Protein 7QAB (pdb70)

Nearest PDB structures (foldseek):
  7qab-assembly1_A  TM=9.350E-01  e=2.453E-16  Perna viridis
  5fma-assembly2_B  TM=4.103E-01  e=9.203E-05  Homo sapiens
  5fm9-assembly1_A-2  TM=4.100E-01  e=1.368E-04  Homo sapiens
  5fma-assembly1_A  TM=4.036E-01  e=1.462E-04  Homo sapiens
  4cue-assembly1_A-2  TM=4.047E-01  e=6.263E-04  Homo sapiens

InterPro domains:
  IPR000742 EGF-like domain [PF00008] (24-55)
  IPR000742 EGF-like domain [PF00008] (61-92)
  IPR000742 EGF-like domain [PS00022] (45-56)
  IPR000742 EGF-like domain [PS00022] (83-94)
  IPR000742 EGF-like domain [PS01186] (45-56)
  IPR000742 EGF-like domain [PS01186] (83-94)
  IPR000742 EGF-like domain [PS50026] (20-57)
  IPR000742 EGF-like domain [PS50026] (58-95)
  IPR000742 EGF-like domain [SM00181] (23-57)
  IPR000742 EGF-like domain [SM00181] (60-95)

Organism: Perna viridis (NCBI:txid73031)

Radius of gyration: 18.97 Å; Cα contacts (8 Å, |Δi|>4): 164; chains: 1; bounding box: 72×21×16 Å

B-factor: mean 1.58, std 1.16, range [0.47, 7.77]

Sequence (83 aa):
GVYYPNPCSPYPCRNGGTCKKRGLYSYKCYCRKGYTGKNCQYNACFPNPCLNGGTCGYVYGYPYYKCSCPYGYYGKQCQLKKYGVYYPNPCSPYPCRNGGTCKKRGLYSYKCYCRKGYTGKNCQYNACFPNPCLNGGTCGYVYGYPYYKCSCPYGYYGKQCQLKKYGVYYPNPCSPYPCRNGGTCKKRGLYSYKCYCRKGYTGKNCQYNACFPNPCLNGGTCGYVYGYPYYKCSCPYGYYGKQCQLKKYGVYYPNPCSPYPCRNGGTCKKRGLYSYKCYCRKGYTGKNCQYNACFPNPCLNGGTCGYVYGYPYYKCSCPYGYYGKQCQLKKYGVYYPNPCSPYPCRNGGTCKKRGLYSYKCYCRKGYTGKNCQYNACFPNPCLNGGTCGYVYGYPYYKCSCPYGYYGKQCQLKKYGVYYPNPCSPYPCRNGGTCKKRGLYSYKCYCRKGYTGKNCQYNACFPNPCLNGGTCGYVYGYPYYKCSCPYGYYGKQCQLKKYGVYYPNPCSPYPCRNGGTCKKRGLYSYKCYCRKGYTGKNCQYNACFPNPCLNGGTCGYVYGYPYYKCSCPYGYYGKQCQLKKYGVYYPNPCSPYPCRNGGTCKKRGLYSYKCYCRKGYTGKNCQYNACFPNPCLNGGTCGYVYGYPYYKCSCPYGYYGKQCQLKKYGVYYPNPCSPYPCRNGGTCKKRGLYSYKCYCRKGYTGKNCQYNACFPNPCLNGGTCGYVYGYPYYKCSCPYGYYGKQCQLKKYGVYYPNPCSPYPCRNGGTCKKRGLYSYKCYCRKGYTGKNCQYNACFPNPCLNGGTCGYVYGYPYYKCSCPYGYYGKQCQLKKYGVYYPNPCSPYPCRNGGTCKKRGLYSYKCYCRKGYTGKNCQYNACFPNPCLNGGTCGYVYGYPYYKCSCPYGYYGKQCQLKKYGVYYPNPCSPYPCRNGGTCKKRGLYSYKCYCRKGYTGKNCQYNACFPNPCLNGGTCGYVYGYPYYKCSCPYGYYGKQCQLKKYGVYYPNPCSPYPCRNGGTCKKRGLYSYKCYCRKGYTGKNCQYNACFPNPCLNGGTCGYVYGYPYYKCSCPYGYYGKQCQLKKYGVYYPNPCSPYPCRNGGTCKKRGLYSYKCYCRKGYTGKNCQYNACFPNPCLNGGTCGYVYGYPYYKCSCPYGYYGKQCQLKKYGVYYPNPCSPYPCRNGGTCKKRGLYSYKCYCRKGYTGKNCQYNACFPNPCLNGGTCGYVYGYPYYKCSCPYGYYGKQCQLKKYGVYYPNPCSPYPCRNGGTCKKRGLYSYKCYCRKGYTGKNCQYNACFPNPCLNGGTCGYVYGYPYYKCSCPYGYYGKQCQLKKYGVYYPNPCSPYPCRNGGTCKKRGLYSYKCYCRKGYTGKNCQYNACFPNPCLNGGTCGYVYGYPYYKCSCPYGYYGKQCQLKKYGVYYPNPCSPYPCRNGGTCKKRGLYSYKCYCRKGYTGKNCQYNACFPNPCLNGGTCGYVYGYPYYKCSCPYGYYGKQCQLKKYGVYYPNPCSPYPCRNGGTCKKRGLYSYKCYCRKGYTGKNCQYNACFPNPCLNGGTCGYVYGYPYYKCSCPYGYYGKQCQLKKYGVYYPNPCSPYPCRNGGTCKKRGLYSYKCYCRKGYTGKNCQYNACFPNPCLNGGTCGYVYGYPYYKCSCPYGYYGKQCQLKKY

Structure (mmCIF, N/CA/C/O backbone):
data_7QAB
#
_entry.id   7QAB
#
loop_
_atom_site.group_PDB
_atom_site.id
_atom_site.type_symbol
_atom_site.label_atom_id
_atom_site.label_alt_id
_atom_site.label_comp_id
_atom_site.label_asym_id
_atom_site.label_entity_id
_atom_site.label_seq_id
_atom_site.pdbx_PDB_ins_code
_atom_site.Cartn_x
_atom_site.Cartn_y
_atom_site.Cartn_z
_atom_site.occupancy
_atom_site.B_iso_or_equiv
_atom_site.auth_seq_id
_atom_site.auth_comp_id
_atom_site.auth_asym_id
_atom_site.auth_atom_id
_atom_site.pdbx_PDB_model_num
ATOM 1 N N . GLY A 1 1 ? 40.289 -3.250 -9.554 1.00 7.00 1 GLY A N 1
ATOM 2 C CA . GLY A 1 1 ? 39.287 -2.160 -9.510 1.00 7.05 1 GLY A CA 1
ATOM 3 C C . GLY A 1 1 ? 39.015 -1.700 -8.096 1.00 6.58 1 GLY A C 1
ATOM 4 O O . GLY A 1 1 ? 39.532 -2.279 -7.140 1.00 6.38 1 GLY A O 1
ATOM 10 N N . VAL A 1 2 ? 38.202 -0.665 -7.962 1.00 6.57 2 VAL A N 1
ATOM 11 C CA . VAL A 1 2 ? 37.858 -0.124 -6.658 1.00 6.20 2 VAL A CA 1
ATOM 12 C C . VAL A 1 2 ? 36.630 -0.826 -6.107 1.00 5.47 2 VAL A C 1
ATOM 13 O O . VAL A 1 2 ? 35.639 -0.999 -6.814 1.00 5.62 2 VAL A O 1
ATOM 26 N N . TYR A 1 3 ? 36.707 -1.253 -4.857 1.00 4.83 3 TYR A N 1
ATOM 27 C CA . TYR A 1 3 ? 35.568 -1.855 -4.189 1.00 4.16 3 TYR A CA 1
ATOM 28 C C . TYR A 1 3 ? 34.618 -0.767 -3.711 1.00 3.79 3 TYR A C 1
ATOM 29 O O . TYR A 1 3 ? 35.036 0.185 -3.052 1.00 3.95 3 TYR A O 1
ATOM 47 N N . TYR A 1 4 ? 33.350 -0.902 -4.057 1.00 3.54 4 TYR A N 1
ATOM 48 C CA . TYR A 1 4 ? 32.346 0.056 -3.636 1.00 3.25 4 TYR A CA 1
ATOM 49 C C . TYR A 1 4 ? 31.383 -0.583 -2.650 1.00 2.52 4 TYR A C 1
ATOM 50 O O . TYR A 1 4 ? 30.544 -1.401 -3.028 1.00 2.51 4 TYR A O 1
ATOM 68 N N . PRO A 1 5 ? 31.505 -0.228 -1.367 1.00 2.32 5 PRO A N 1
ATOM 69 C CA . PRO A 1 5 ? 30.638 -0.764 -0.325 1.00 2.05 5 PRO A CA 1
ATOM 70 C C . PRO A 1 5 ? 29.204 -0.276 -0.484 1.00 1.72 5 PRO A C 1
ATOM 71 O O . PRO A 1 5 ? 28.958 0.907 -0.725 1.00 1.94 5 PRO A O 1
ATOM 82 N N . ASN A 1 6 ? 28.264 -1.198 -0.386 1.00 1.43 6 ASN A N 1
ATOM 83 C CA . ASN A 1 6 ? 26.851 -0.871 -0.517 1.00 1.23 6 ASN A CA 1
ATOM 84 C C . ASN A 1 6 ? 26.207 -0.769 0.855 1.00 1.15 6 ASN A C 1
ATOM 85 O O . ASN A 1 6 ? 25.961 -1.788 1.503 1.00 1.24 6 ASN A O 1
ATOM 96 N N . PRO A 1 7 ? 25.936 0.460 1.318 1.00 1.07 7 PRO A N 1
ATOM 97 C CA . PRO A 1 7 ? 25.302 0.691 2.613 1.00 1.12 7 PRO A CA 1
ATOM 98 C C . PRO A 1 7 ? 23.835 0.285 2.587 1.00 1.08 7 PRO A C 1
ATOM 99 O O . PRO A 1 7 ? 22.947 1.099 2.331 1.00 1.26 7 PRO A O 1
ATOM 110 N N . CYS A 1 8 ? 23.600 -0.989 2.833 1.00 1.07 8 CYS A N 1
ATOM 111 C CA . CYS A 1 8 ? 22.271 -1.560 2.766 1.00 1.09 8 CYS A CA 1
ATOM 112 C C . CYS A 1 8 ? 22.229 -2.818 3.626 1.00 1.14 8 CYS A C 1
ATOM 113 O O . CYS A 1 8 ? 23.222 -3.177 4.259 1.00 1.25 8 CYS A O 1
ATOM 120 N N . SER A 1 9 ? 21.084 -3.467 3.667 1.00 1.18 9 SER A N 1
ATOM 121 C CA . SER A 1 9 ? 20.907 -4.668 4.457 1.00 1.25 9 SER A CA 1
ATOM 122 C C . SER A 1 9 ? 19.939 -5.605 3.742 1.00 1.08 9 SER A C 1
ATOM 123 O O . SER A 1 9 ? 19.320 -5.195 2.755 1.00 0.95 9 SER A O 1
ATOM 131 N N . PRO A 1 10 ? 19.814 -6.869 4.193 1.00 1.18 10 PRO A N 1
ATOM 132 C CA . PRO A 1 10 ? 18.851 -7.820 3.625 1.00 1.11 10 PRO A CA 1
ATOM 133 C C . PRO A 1 10 ? 17.466 -7.204 3.453 1.00 0.96 10 PRO A C 1
ATOM 134 O O . PRO A 1 10 ? 17.001 -6.450 4.308 1.00 1.06 10 PRO A O 1
ATOM 145 N N . TYR A 1 11 ? 16.828 -7.527 2.338 1.00 1.05 11 TYR A N 1
ATOM 146 C CA . TYR A 1 11 ? 15.571 -6.902 1.954 1.00 1.23 11 TYR A CA 1
ATOM 147 C C . TYR A 1 11 ? 14.448 -7.176 2.946 1.00 0.92 11 TYR A C 1
ATOM 148 O O . TYR A 1 11 ? 14.036 -8.319 3.133 1.00 0.95 11 TYR A O 1
ATOM 166 N N . PRO A 1 12 ? 13.947 -6.118 3.604 1.00 1.00 12 PRO A N 1
ATOM 167 C CA . PRO A 1 12 ? 12.750 -6.200 4.429 1.00 1.02 12 PRO A CA 1
ATOM 168 C C . PRO A 1 12 ? 11.494 -5.985 3.592 1.00 0.83 12 PRO A C 1
ATOM 169 O O . PRO A 1 12 ? 10.378 -6.279 4.018 1.00 0.90 12 PRO A O 1
ATOM 180 N N . CYS A 1 13 ? 11.701 -5.477 2.387 1.00 0.76 13 CYS A N 1
ATOM 181 C CA . CYS A 1 13 ? 10.613 -5.169 1.481 1.00 0.65 13 CYS A CA 1
ATOM 182 C C . CYS A 1 13 ? 10.359 -6.334 0.546 1.00 0.65 13 CYS A C 1
ATOM 183 O O . CYS A 1 13 ? 11.293 -7.000 0.096 1.00 0.72 13 CYS A O 1
ATOM 190 N N . ARG A 1 14 ? 9.095 -6.578 0.261 1.00 0.66 14 ARG A N 1
ATOM 191 C CA . ARG A 1 14 ? 8.706 -7.609 -0.677 1.00 0.73 14 ARG A CA 1
ATOM 192 C C . ARG A 1 14 ? 7.796 -6.990 -1.720 1.00 0.72 14 ARG A C 1
ATOM 193 O O . ARG A 1 14 ? 7.391 -5.835 -1.575 1.00 0.70 14 ARG A O 1
ATOM 214 N N . ASN A 1 15 ? 7.491 -7.745 -2.768 1.00 0.81 15 ASN A N 1
ATOM 215 C CA . ASN A 1 15 ? 6.639 -7.256 -3.849 1.00 0.91 15 ASN A CA 1
ATOM 216 C C . ASN A 1 15 ? 7.291 -6.058 -4.530 1.00 0.92 15 ASN A C 1
ATOM 217 O O . ASN A 1 15 ? 6.723 -4.964 -4.576 1.00 1.11 15 ASN A O 1
ATOM 228 N N . GLY A 1 16 ? 8.503 -6.263 -5.022 1.00 0.85 16 GLY A N 1
ATOM 229 C CA . GLY A 1 16 ? 9.213 -5.208 -5.713 1.00 0.90 16 GLY A CA 1
ATOM 230 C C . GLY A 1 16 ? 10.130 -4.430 -4.795 1.00 0.77 16 GLY A C 1
ATOM 231 O O . GLY A 1 16 ? 10.231 -3.209 -4.898 1.00 0.84 16 GLY A O 1
ATOM 235 N N . GLY A 1 17 ? 10.792 -5.139 -3.891 1.00 0.78 17 GLY A N 1
ATOM 236 C CA . GLY A 1 17 ? 11.717 -4.501 -2.979 1.00 0.78 17 GLY A CA 1
ATOM 237 C C . GLY A 1 17 ? 13.023 -4.134 -3.655 1.00 0.72 17 GLY A C 1
ATOM 238 O O . GLY A 1 17 ? 13.729 -5.004 -4.173 1.00 0.82 17 GLY A O 1
ATOM 242 N N . THR A 1 18 ? 13.339 -2.850 -3.656 1.00 0.64 18 THR A N 1
ATOM 243 C CA . THR A 1 18 ? 14.556 -2.350 -4.271 1.00 0.61 18 THR A CA 1
ATOM 244 C C . THR A 1 18 ? 15.298 -1.413 -3.319 1.00 0.55 18 THR A C 1
ATOM 245 O O . THR A 1 18 ? 14.768 -0.379 -2.915 1.00 0.59 18 THR A O 1
ATOM 256 N N . CYS A 1 19 ? 16.516 -1.785 -2.956 1.00 0.63 19 CYS A N 1
ATOM 257 C CA . CYS A 1 19 ? 17.312 -0.989 -2.034 1.00 0.63 19 CYS A CA 1
ATOM 258 C C . CYS A 1 19 ? 18.096 0.075 -2.785 1.00 0.64 19 CYS A C 1
ATOM 259 O O . CYS A 1 19 ? 18.889 -0.231 -3.678 1.00 0.74 19 CYS A O 1
ATOM 266 N N . LYS A 1 20 ? 17.852 1.327 -2.436 1.00 0.62 20 LYS A N 1
ATOM 267 C CA . LYS A 1 20 ? 18.574 2.437 -3.022 1.00 0.69 20 LYS A CA 1
ATOM 268 C C . LYS A 1 20 ? 19.194 3.290 -1.933 1.00 0.68 20 LYS A C 1
ATOM 269 O O . LYS A 1 20 ? 18.496 4.005 -1.209 1.00 0.77 20 LYS A O 1
ATOM 288 N N . LYS A 1 21 ? 20.503 3.195 -1.801 1.00 0.75 21 LYS A N 1
ATOM 289 C CA . LYS A 1 21 ? 21.216 3.964 -0.802 1.00 0.80 21 LYS A CA 1
ATOM 290 C C . LYS A 1 21 ? 21.219 5.440 -1.175 1.00 0.91 21 LYS A C 1
ATOM 291 O O . LYS A 1 21 ? 21.471 5.805 -2.327 1.00 1.02 21 LYS A O 1
ATOM 310 N N . ARG A 1 22 ? 20.912 6.281 -0.209 1.00 0.95 22 ARG A N 1
ATOM 311 C CA . ARG A 1 22 ? 20.922 7.710 -0.414 1.00 1.11 22 ARG A CA 1
ATOM 312 C C . ARG A 1 22 ? 22.055 8.299 0.408 1.00 1.23 22 ARG A C 1
ATOM 313 O O . ARG A 1 22 ? 21.911 8.517 1.612 1.00 1.32 22 ARG A O 1
ATOM 334 N N . GLY A 1 23 ? 23.179 8.553 -0.255 1.00 1.38 23 GLY A N 1
ATOM 335 C CA . GLY A 1 23 ? 24.408 8.944 0.426 1.00 1.57 23 GLY A CA 1
ATOM 336 C C . GLY A 1 23 ? 24.285 10.213 1.248 1.00 1.67 23 GLY A C 1
ATOM 337 O O . GLY A 1 23 ? 25.224 10.608 1.938 1.00 1.88 23 GLY A O 1
ATOM 341 N N . LEU A 1 24 ? 23.136 10.857 1.173 1.00 1.64 24 LEU A N 1
ATOM 342 C CA . LEU A 1 24 ? 22.880 12.052 1.951 1.00 1.82 24 LEU A CA 1
ATOM 343 C C . LEU A 1 24 ? 22.663 11.711 3.424 1.00 1.84 24 LEU A C 1
ATOM 344 O O . LEU A 1 24 ? 23.186 12.396 4.303 1.00 2.06 24 LEU A O 1
ATOM 360 N N . TYR A 1 25 ? 21.907 10.648 3.700 1.00 1.69 25 TYR A N 1
ATOM 361 C CA . TYR A 1 25 ? 21.544 10.338 5.082 1.00 1.82 25 TYR A CA 1
ATOM 362 C C . TYR A 1 25 ? 21.477 8.835 5.376 1.00 1.63 25 TYR A C 1
ATOM 363 O O . TYR A 1 25 ? 22.016 8.376 6.383 1.00 1.74 25 TYR A O 1
ATOM 381 N N . SER A 1 26 ? 20.837 8.069 4.496 1.00 1.41 26 SER A N 1
ATOM 382 C CA . SER A 1 26 ? 20.552 6.655 4.755 1.00 1.27 26 SER A CA 1
ATOM 383 C C . SER A 1 26 ? 20.146 5.961 3.461 1.00 1.06 26 SER A C 1
ATOM 384 O O . SER A 1 26 ? 20.159 6.570 2.400 1.00 1.05 26 SER A O 1
ATOM 392 N N . TYR A 1 27 ? 19.761 4.698 3.546 1.00 0.96 27 TYR A N 1
ATOM 393 C CA . TYR A 1 27 ? 19.305 3.980 2.367 1.00 0.79 27 TYR A CA 1
ATOM 394 C C . TYR A 1 27 ? 17.792 3.818 2.396 1.00 0.78 27 TYR A C 1
ATOM 395 O O . TYR A 1 27 ? 17.197 3.616 3.456 1.00 0.97 27 TYR A O 1
ATOM 413 N N . LYS A 1 28 ? 17.176 3.924 1.231 1.00 0.71 28 LYS A N 1
ATOM 414 C CA . LYS A 1 28 ? 15.732 3.837 1.118 1.00 0.76 28 LYS A CA 1
ATOM 415 C C . LYS A 1 28 ? 15.335 2.551 0.408 1.00 0.65 28 LYS A C 1
ATOM 416 O O . LYS A 1 28 ? 15.878 2.215 -0.646 1.00 0.66 28 LYS A O 1
ATOM 435 N N . CYS A 1 29 ? 14.403 1.827 0.998 1.00 0.62 29 CYS A N 1
ATOM 436 C CA . CYS A 1 29 ? 13.925 0.587 0.419 1.00 0.57 29 CYS A CA 1
ATOM 437 C C . CYS A 1 29 ? 12.596 0.827 -0.285 1.00 0.60 29 CYS A C 1
ATOM 438 O O . CYS A 1 29 ? 11.583 1.112 0.354 1.00 0.76 29 CYS A O 1
ATOM 445 N N . TYR A 1 30 ? 12.616 0.738 -1.605 1.00 0.58 30 TYR A N 1
ATOM 446 C CA . TYR A 1 30 ? 11.426 0.968 -2.407 1.00 0.66 30 TYR A CA 1
ATOM 447 C C . TYR A 1 30 ? 10.665 -0.329 -2.629 1.00 0.70 30 TYR A C 1
ATOM 448 O O . TYR A 1 30 ? 11.244 -1.413 -2.598 1.00 0.93 30 TYR A O 1
ATOM 466 N N . CYS A 1 31 ? 9.370 -0.206 -2.844 1.00 0.74 31 CYS A N 1
ATOM 467 C CA . CYS A 1 31 ? 8.520 -1.348 -3.129 1.00 0.83 31 CYS A CA 1
ATOM 468 C C . CYS A 1 31 ? 7.354 -0.904 -4.002 1.00 0.81 31 CYS A C 1
ATOM 469 O O . CYS A 1 31 ? 7.169 0.294 -4.222 1.00 0.84 31 CYS A O 1
ATOM 476 N N . ARG A 1 32 ? 6.573 -1.854 -4.505 1.00 0.81 32 ARG A N 1
ATOM 477 C CA . ARG A 1 32 ? 5.486 -1.529 -5.420 1.00 0.82 32 ARG A CA 1
ATOM 478 C C . ARG A 1 32 ? 4.325 -0.858 -4.701 1.00 0.77 32 ARG A C 1
ATOM 479 O O . ARG A 1 32 ? 3.910 -1.279 -3.620 1.00 0.74 32 ARG A O 1
ATOM 500 N N . LYS A 1 33 ? 3.811 0.190 -5.323 1.00 0.91 33 LYS A N 1
ATOM 501 C CA . LYS A 1 33 ? 2.712 0.959 -4.772 1.00 0.97 33 LYS A CA 1
ATOM 502 C C . LYS A 1 33 ? 1.395 0.220 -4.954 1.00 0.92 33 LYS A C 1
ATOM 503 O O . LYS A 1 33 ? 1.108 -0.308 -6.033 1.00 1.01 33 LYS A O 1
ATOM 522 N N . GLY A 1 34 ? 0.598 0.189 -3.901 1.00 0.87 34 GLY A N 1
ATOM 523 C CA . GLY A 1 34 ? -0.682 -0.484 -3.956 1.00 0.90 34 GLY A CA 1
ATOM 524 C C . GLY A 1 34 ? -0.701 -1.747 -3.123 1.00 0.86 34 GLY A C 1
ATOM 525 O O . GLY A 1 34 ? -1.595 -2.577 -3.259 1.00 1.10 34 GLY A O 1
ATOM 529 N N . TYR A 1 35 ? 0.299 -1.899 -2.270 1.00 0.76 35 TYR A N 1
ATOM 530 C CA . TYR A 1 35 ? 0.352 -3.024 -1.355 1.00 0.77 35 TYR A CA 1
ATOM 531 C C . TYR A 1 35 ? 0.231 -2.549 0.088 1.00 0.76 35 TYR A C 1
ATOM 532 O O . TYR A 1 35 ? -0.845 -2.609 0.677 1.00 0.82 35 TYR A O 1
ATOM 550 N N . THR A 1 36 ? 1.328 -2.058 0.639 1.00 0.75 36 THR A N 1
ATOM 551 C CA . THR A 1 36 ? 1.374 -1.607 2.023 1.00 0.78 36 THR A CA 1
ATOM 552 C C . THR A 1 36 ? 2.454 -0.550 2.201 1.00 0.81 36 THR A C 1
ATOM 553 O O . THR A 1 36 ? 2.935 0.022 1.217 1.00 0.83 36 THR A O 1
ATOM 564 N N . GLY A 1 37 ? 2.769 -0.249 3.457 1.00 0.86 37 GLY A N 1
ATOM 565 C CA . GLY A 1 37 ? 3.815 0.704 3.787 1.00 0.91 37 GLY A CA 1
ATOM 566 C C . GLY A 1 37 ? 5.191 0.349 3.230 1.00 0.92 37 GLY A C 1
ATOM 567 O O . GLY A 1 37 ? 5.315 -0.322 2.210 1.00 0.88 37 GLY A O 1
ATOM 571 N N . LYS A 1 38 ? 6.226 0.799 3.931 1.00 1.02 38 LYS A N 1
ATOM 572 C CA . LYS A 1 38 ? 7.607 0.739 3.449 1.00 1.09 38 LYS A CA 1
ATOM 573 C C . LYS A 1 38 ? 8.040 -0.654 2.987 1.00 1.07 38 LYS A C 1
ATOM 574 O O . LYS A 1 38 ? 8.895 -0.772 2.112 1.00 1.18 38 LYS A O 1
ATOM 593 N N . ASN A 1 39 ? 7.469 -1.701 3.563 1.00 1.01 39 ASN A N 1
ATOM 594 C CA . ASN A 1 39 ? 7.895 -3.057 3.229 1.00 1.04 39 ASN A CA 1
ATOM 595 C C . ASN A 1 39 ? 7.087 -3.632 2.073 1.00 0.94 39 ASN A C 1
ATOM 596 O O . ASN A 1 39 ? 7.578 -4.475 1.323 1.00 1.00 39 ASN A O 1
ATOM 607 N N . CYS A 1 40 ? 5.843 -3.165 1.942 1.00 0.85 40 CYS A N 1
ATOM 608 C CA . CYS A 1 40 ? 4.917 -3.646 0.913 1.00 0.78 40 CYS A CA 1
ATOM 609 C C . CYS A 1 40 ? 4.774 -5.163 0.940 1.00 0.80 40 CYS A C 1
ATOM 610 O O . CYS A 1 40 ? 4.479 -5.784 -0.080 1.00 0.85 40 CYS A O 1
ATOM 617 N N . GLN A 1 41 ? 4.944 -5.748 2.119 1.00 0.87 41 GLN A N 1
ATOM 618 C CA . GLN A 1 41 ? 4.962 -7.195 2.253 1.00 0.94 41 GLN A CA 1
ATOM 619 C C . GLN A 1 41 ? 3.555 -7.762 2.123 1.00 0.94 41 GLN A C 1
ATOM 620 O O . GLN A 1 41 ? 3.368 -8.902 1.706 1.00 1.10 41 GLN A O 1
ATOM 634 N N . TYR A 1 42 ? 2.567 -6.956 2.469 1.00 0.85 42 TYR A N 1
ATOM 635 C CA . TYR A 1 42 ? 1.181 -7.388 2.417 1.00 0.86 42 TYR A CA 1
ATOM 636 C C . TYR A 1 42 ? 0.379 -6.492 1.485 1.00 0.78 42 TYR A C 1
ATOM 637 O O . TYR A 1 42 ? 0.879 -5.472 1.015 1.00 0.82 42 TYR A O 1
ATOM 655 N N . ASN A 1 43 ? -0.853 -6.882 1.210 1.00 0.76 43 ASN A N 1
ATOM 656 C CA . ASN A 1 43 ? -1.724 -6.103 0.342 1.00 0.73 43 ASN A CA 1
ATOM 657 C C . ASN A 1 43 ? -2.900 -5.552 1.128 1.00 0.71 43 ASN A C 1
ATOM 658 O O . ASN A 1 43 ? -3.714 -6.306 1.665 1.00 0.77 43 ASN A O 1
ATOM 669 N N . ALA A 1 44 ? -2.976 -4.231 1.198 1.00 0.69 44 ALA A N 1
ATOM 670 C CA . ALA A 1 44 ? -4.044 -3.555 1.912 1.00 0.71 44 ALA A CA 1
ATOM 671 C C . ALA A 1 44 ? -5.375 -3.733 1.199 1.00 0.65 44 ALA A C 1
ATOM 672 O O . ALA A 1 44 ? -6.437 -3.634 1.808 1.00 0.64 44 ALA A O 1
ATOM 679 N N . CYS A 1 45 ? -5.311 -4.017 -0.092 1.00 0.65 45 CYS A N 1
ATOM 680 C CA . CYS A 1 45 ? -6.510 -4.235 -0.882 1.00 0.62 45 CYS A CA 1
ATOM 681 C C . CYS A 1 45 ? -6.948 -5.698 -0.784 1.00 0.64 45 CYS A C 1
ATOM 682 O O . CYS A 1 45 ? -7.194 -6.369 -1.788 1.00 0.70 45 CYS A O 1
ATOM 689 N N . PHE A 1 46 ? -7.004 -6.196 0.444 1.00 0.64 46 PHE A N 1
ATOM 690 C CA . PHE A 1 46 ? -7.545 -7.517 0.721 1.00 0.71 46 PHE A CA 1
ATOM 691 C C . PHE A 1 46 ? -9.068 -7.431 0.711 1.00 0.67 46 PHE A C 1
ATOM 692 O O . PHE A 1 46 ? -9.616 -6.328 0.767 1.00 0.61 46 PHE A O 1
ATOM 709 N N . PRO A 1 47 ? -9.788 -8.565 0.610 1.00 0.75 47 PRO A N 1
ATOM 710 C CA . PRO A 1 47 ? -11.245 -8.537 0.688 1.00 0.75 47 PRO A CA 1
ATOM 711 C C . PRO A 1 47 ? -11.709 -7.966 2.023 1.00 0.67 47 PRO A C 1
ATOM 712 O O . PRO A 1 47 ? -11.440 -8.525 3.094 1.00 0.82 47 PRO A O 1
ATOM 723 N N . ASN A 1 48 ? -12.407 -6.851 1.941 1.00 0.57 48 ASN A N 1
ATOM 724 C CA . ASN A 1 48 ? -12.843 -6.114 3.113 1.00 0.64 48 ASN A CA 1
ATOM 725 C C . ASN A 1 48 ? -14.361 -5.979 3.105 1.00 0.62 48 ASN A C 1
ATOM 726 O O . ASN A 1 48 ? -14.936 -5.616 2.083 1.00 0.56 48 ASN A O 1
ATOM 737 N N . PRO A 1 49 ? -15.035 -6.265 4.234 1.00 0.77 49 PRO A N 1
ATOM 738 C CA . PRO A 1 49 ? -16.498 -6.156 4.339 1.00 0.84 49 PRO A CA 1
ATOM 739 C C . PRO A 1 49 ? -17.016 -4.738 4.086 1.00 0.78 49 PRO A C 1
ATOM 740 O O . PRO A 1 49 ? -18.221 -4.523 3.983 1.00 0.88 49 PRO A O 1
ATOM 751 N N . CYS A 1 50 ? -16.101 -3.778 3.993 1.00 0.73 50 CYS A N 1
ATOM 752 C CA . CYS A 1 50 ? -16.454 -2.395 3.679 1.00 0.75 50 CYS A CA 1
ATOM 753 C C . CYS A 1 50 ? -16.568 -2.193 2.167 1.00 0.71 50 CYS A C 1
ATOM 754 O O . CYS A 1 50 ? -16.800 -1.087 1.695 1.00 0.93 50 CYS A O 1
ATOM 761 N N . LEU A 1 51 ? -16.393 -3.265 1.409 1.00 0.63 51 LEU A N 1
ATOM 762 C CA . LEU A 1 51 ? -16.531 -3.200 -0.037 1.00 0.61 51 LEU A CA 1
ATOM 763 C C . LEU A 1 51 ? -17.943 -3.587 -0.450 1.00 0.69 51 LEU A C 1
ATOM 764 O O . LEU A 1 51 ? -18.676 -2.774 -1.012 1.00 0.67 51 LEU A O 1
ATOM 780 N N . ASN A 1 52 ? -18.304 -4.833 -0.166 1.00 0.85 52 ASN A N 1
ATOM 781 C CA . ASN A 1 52 ? -19.633 -5.361 -0.475 1.00 1.00 52 ASN A CA 1
ATOM 782 C C . ASN A 1 52 ? -19.938 -5.209 -1.965 1.00 0.92 52 ASN A C 1
ATOM 783 O O . ASN A 1 52 ? -20.996 -4.711 -2.357 1.00 0.99 52 ASN A O 1
ATOM 794 N N . GLY A 1 53 ? -18.990 -5.629 -2.791 1.00 0.85 53 GLY A N 1
ATOM 795 C CA . GLY A 1 53 ? -19.166 -5.551 -4.228 1.00 0.83 53 GLY A CA 1
ATOM 796 C C . GLY A 1 53 ? -18.842 -4.178 -4.771 1.00 0.71 53 GLY A C 1
ATOM 797 O O . GLY A 1 53 ? -19.134 -3.871 -5.929 1.00 0.77 53 GLY A O 1
ATOM 801 N N . GLY A 1 54 ? -18.244 -3.349 -3.931 1.00 0.62 54 GLY A N 1
ATOM 802 C CA . GLY A 1 54 ? -17.896 -2.007 -4.332 1.00 0.56 54 GLY A CA 1
ATOM 803 C C . GLY A 1 54 ? -16.551 -1.931 -5.019 1.00 0.56 54 GLY A C 1
ATOM 804 O O . GLY A 1 54 ? -16.230 -2.749 -5.884 1.00 0.80 54 GLY A O 1
ATOM 808 N N . THR A 1 55 ? -15.759 -0.953 -4.625 1.00 0.50 55 THR A N 1
ATOM 809 C CA . THR A 1 55 ? -14.472 -0.717 -5.243 1.00 0.55 55 THR A CA 1
ATOM 810 C C . THR A 1 55 ? -13.376 -0.609 -4.191 1.00 0.50 55 THR A C 1
ATOM 811 O O . THR A 1 55 ? -13.487 0.160 -3.230 1.00 0.47 55 THR A O 1
ATOM 822 N N . CYS A 1 56 ? -12.334 -1.403 -4.368 1.00 0.54 56 CYS A N 1
ATOM 823 C CA . CYS A 1 56 ? -11.191 -1.387 -3.474 1.00 0.54 56 CYS A CA 1
ATOM 824 C C . CYS A 1 56 ? -10.120 -0.449 -4.013 1.00 0.64 56 CYS A C 1
ATOM 825 O O . CYS A 1 56 ? -9.382 -0.792 -4.940 1.00 0.82 56 CYS A O 1
ATOM 832 N N . GLY A 1 57 ? -10.061 0.743 -3.448 1.00 0.65 57 GLY A N 1
ATOM 833 C CA . GLY A 1 57 ? -9.087 1.720 -3.875 1.00 0.78 57 GLY A CA 1
ATOM 834 C C . GLY A 1 57 ? -7.976 1.873 -2.866 1.00 0.76 57 GLY A C 1
ATOM 835 O O . GLY A 1 57 ? -7.859 1.069 -1.942 1.00 0.71 57 GLY A O 1
ATOM 839 N N . TYR A 1 58 ? -7.171 2.907 -3.029 1.00 0.84 58 TYR A N 1
ATOM 840 C CA . TYR A 1 58 ? -6.055 3.149 -2.131 1.00 0.85 58 TYR A CA 1
ATOM 841 C C . TYR A 1 58 ? -6.129 4.560 -1.575 1.00 0.94 58 TYR A C 1
ATOM 842 O O . TYR A 1 58 ? -6.835 5.414 -2.117 1.00 1.11 58 TYR A O 1
ATOM 860 N N . VAL A 1 59 ? -5.406 4.798 -0.493 1.00 0.93 59 VAL A N 1
ATOM 861 C CA . VAL A 1 59 ? -5.460 6.074 0.199 1.00 1.03 59 VAL A CA 1
ATOM 862 C C . VAL A 1 59 ? -4.310 6.167 1.204 1.00 1.03 59 VAL A C 1
ATOM 863 O O . VAL A 1 59 ? -3.784 5.148 1.646 1.00 0.99 59 VAL A O 1
ATOM 876 N N . TYR A 1 60 ? -3.907 7.388 1.537 1.00 1.15 60 TYR A N 1
ATOM 877 C CA . TYR A 1 60 ? -2.784 7.600 2.441 1.00 1.21 60 TYR A CA 1
ATOM 878 C C . TYR A 1 60 ? -3.266 7.814 3.871 1.00 1.29 60 TYR A C 1
ATOM 879 O O . TYR A 1 60 ? -2.530 7.559 4.824 1.00 1.36 60 TYR A O 1
ATOM 897 N N . GLY A 1 61 ? -4.493 8.306 4.012 1.00 1.37 61 GLY A N 1
ATOM 898 C CA . GLY A 1 61 ? -5.078 8.483 5.328 1.00 1.49 61 GLY A CA 1
ATOM 899 C C . GLY A 1 61 ? -5.273 7.161 6.032 1.00 1.38 61 GLY A C 1
ATOM 900 O O . GLY A 1 61 ? -4.636 6.890 7.052 1.00 1.49 61 GLY A O 1
ATOM 904 N N . TYR A 1 62 ? -6.151 6.337 5.483 1.00 1.24 62 TYR A N 1
ATOM 905 C CA . TYR A 1 62 ? -6.316 4.970 5.951 1.00 1.13 62 TYR A CA 1
ATOM 906 C C . TYR A 1 62 ? -5.089 4.157 5.542 1.00 1.00 62 TYR A C 1
ATOM 907 O O . TYR A 1 62 ? -4.282 4.629 4.741 1.00 0.99 62 TYR A O 1
ATOM 925 N N . PRO A 1 63 ? -4.916 2.939 6.096 1.00 0.97 63 PRO A N 1
ATOM 926 C CA . PRO A 1 63 ? -3.735 2.096 5.837 1.00 0.93 63 PRO A CA 1
ATOM 927 C C . PRO A 1 63 ? -3.655 1.566 4.403 1.00 0.83 63 PRO A C 1
ATOM 928 O O . PRO A 1 63 ? -3.654 0.354 4.180 1.00 0.80 63 PRO A O 1
ATOM 939 N N . TYR A 1 64 ? -3.595 2.491 3.449 1.00 0.81 64 TYR A N 1
ATOM 940 C CA . TYR A 1 64 ? -3.341 2.191 2.040 1.00 0.79 64 TYR A CA 1
ATOM 941 C C . TYR A 1 64 ? -4.479 1.427 1.376 1.00 0.75 64 TYR A C 1
ATOM 942 O O . TYR A 1 64 ? -4.265 0.732 0.384 1.00 0.80 64 TYR A O 1
ATOM 960 N N . TYR A 1 65 ? -5.687 1.569 1.897 1.00 0.73 65 TYR A N 1
ATOM 961 C CA . TYR A 1 65 ? -6.848 0.990 1.245 1.00 0.74 65 TYR A CA 1
ATOM 962 C C . TYR A 1 65 ? -8.084 1.837 1.490 1.00 0.75 65 TYR A C 1
ATOM 963 O O . TYR A 1 65 ? -8.296 2.359 2.585 1.00 0.83 65 TYR A O 1
ATOM 981 N N . LYS A 1 66 ? -8.880 1.982 0.450 1.00 0.73 66 LYS A N 1
ATOM 982 C CA . LYS A 1 66 ? -10.090 2.775 0.504 1.00 0.75 66 LYS A CA 1
ATOM 983 C C . LYS A 1 66 ? -11.274 1.951 0.024 1.00 0.61 66 LYS A C 1
ATOM 984 O O . LYS A 1 66 ? -11.314 1.514 -1.125 1.00 0.62 66 LYS A O 1
ATOM 1003 N N . CYS A 1 67 ? -12.231 1.729 0.904 1.00 0.62 67 CYS A N 1
ATOM 1004 C CA . CYS A 1 67 ? -13.411 0.967 0.550 1.00 0.57 67 CYS A CA 1
ATOM 1005 C C . CYS A 1 67 ? -14.499 1.887 0.013 1.00 0.52 67 CYS A C 1
ATOM 1006 O O . CYS A 1 67 ? -15.067 2.698 0.744 1.00 0.60 67 CYS A O 1
ATOM 1013 N N . SER A 1 68 ? -14.751 1.788 -1.279 1.00 0.47 68 SER A N 1
ATOM 1014 C CA . SER A 1 68 ? -15.801 2.561 -1.910 1.00 0.49 68 SER A CA 1
ATOM 1015 C C . SER A 1 68 ? -16.994 1.663 -2.202 1.00 0.50 68 SER A C 1
ATOM 1016 O O . SER A 1 68 ? -16.830 0.506 -2.585 1.00 0.65 68 SER A O 1
ATOM 1024 N N . CYS A 1 69 ? -18.188 2.193 -2.004 1.00 0.49 69 CYS A N 1
ATOM 1025 C CA . CYS A 1 69 ? -19.407 1.422 -2.199 1.00 0.56 69 CYS A CA 1
ATOM 1026 C C . CYS A 1 69 ? -19.743 1.312 -3.683 1.00 0.68 69 CYS A C 1
ATOM 1027 O O . CYS A 1 69 ? -19.287 2.127 -4.488 1.00 0.77 69 CYS A O 1
ATOM 1034 N N . PRO A 1 70 ? -20.531 0.291 -4.065 1.00 0.77 70 PRO A N 1
ATOM 1035 C CA . PRO A 1 70 ? -20.992 0.114 -5.447 1.00 0.93 70 PRO A CA 1
ATOM 1036 C C . PRO A 1 70 ? -21.843 1.289 -5.909 1.00 0.89 70 PRO A C 1
ATOM 1037 O O . PRO A 1 70 ? -22.446 1.989 -5.092 1.00 0.77 70 PRO A O 1
ATOM 1048 N N . TYR A 1 71 ? -21.897 1.505 -7.213 1.00 1.08 71 TYR A N 1
ATOM 1049 C CA . TYR A 1 71 ? -22.667 2.607 -7.756 1.00 1.13 71 TYR A CA 1
ATOM 1050 C C . TYR A 1 71 ? -24.154 2.295 -7.645 1.00 1.06 71 TYR A C 1
ATOM 1051 O O . TYR A 1 71 ? -24.695 1.480 -8.397 1.00 1.13 71 TYR A O 1
ATOM 1069 N N . GLY A 1 72 ? -24.799 2.952 -6.695 1.00 1.01 72 GLY A N 1
ATOM 1070 C CA . GLY A 1 72 ? -26.183 2.675 -6.388 1.00 1.03 72 GLY A CA 1
ATOM 1071 C C . GLY A 1 72 ? -26.345 2.262 -4.941 1.00 0.94 72 GLY A C 1
ATOM 1072 O O . GLY A 1 72 ? -27.450 1.986 -4.478 1.00 1.03 72 GLY A O 1
ATOM 1076 N N . TYR A 1 73 ? -25.224 2.210 -4.233 1.00 0.83 73 TYR A N 1
ATOM 1077 C CA . TYR A 1 73 ? -25.203 1.841 -2.826 1.00 0.80 73 TYR A CA 1
ATOM 1078 C C . TYR A 1 73 ? -24.247 2.757 -2.074 1.00 0.71 73 TYR A C 1
ATOM 1079 O O . TYR A 1 73 ? -23.290 3.260 -2.660 1.00 0.67 73 TYR A O 1
ATOM 1097 N N . TYR A 1 74 ? -24.506 2.985 -0.793 1.00 0.78 74 TYR A N 1
ATOM 1098 C CA . TYR A 1 74 ? -23.542 3.666 0.064 1.00 0.81 74 TYR A CA 1
ATOM 1099 C C . TYR A 1 74 ? -23.920 3.516 1.530 1.00 0.96 74 TYR A C 1
ATOM 1100 O O . TYR A 1 74 ? -25.031 3.848 1.946 1.00 1.10 74 TYR A O 1
ATOM 1118 N N . GLY A 1 75 ? -22.995 2.970 2.295 1.00 0.98 75 GLY A N 1
ATOM 1119 C CA . GLY A 1 75 ? -23.137 2.905 3.731 1.00 1.18 75 GLY A CA 1
ATOM 1120 C C . GLY A 1 75 ? -21.923 3.479 4.411 1.00 1.28 75 GLY A C 1
ATOM 1121 O O . GLY A 1 75 ? -21.131 4.181 3.783 1.00 1.22 75 GLY A O 1
ATOM 1125 N N . LYS A 1 76 ? -21.761 3.167 5.682 1.00 1.48 76 LYS A N 1
ATOM 1126 C CA . LYS A 1 76 ? -20.513 3.445 6.369 1.00 1.63 76 LYS A CA 1
ATOM 1127 C C . LYS A 1 76 ? -19.514 2.349 6.018 1.00 1.49 76 LYS A C 1
ATOM 1128 O O . LYS A 1 76 ? -18.353 2.614 5.708 1.00 1.56 76 LYS A O 1
ATOM 1147 N N . GLN A 1 77 ? -19.999 1.115 6.058 1.00 1.37 77 GLN A N 1
ATOM 1148 C CA . GLN A 1 77 ? -19.212 -0.049 5.681 1.00 1.27 77 GLN A CA 1
ATOM 1149 C C . GLN A 1 77 ? -19.776 -0.632 4.384 1.00 1.05 77 GLN A C 1
ATOM 1150 O O . GLN A 1 77 ? -19.617 -1.815 4.085 1.00 1.05 77 GLN A O 1
ATOM 1164 N N . CYS A 1 78 ? -20.465 0.228 3.636 1.00 0.96 78 CYS A N 1
ATOM 1165 C CA . CYS A 1 78 ? -21.085 -0.144 2.364 1.00 0.82 78 CYS A CA 1
ATOM 1166 C C . CYS A 1 78 ? -22.100 -1.270 2.538 1.00 0.92 78 CYS A C 1
ATOM 1167 O O . CYS A 1 78 ? -22.142 -2.216 1.759 1.00 1.04 78 CYS A O 1
ATOM 1174 N N . GLN A 1 79 ? -22.926 -1.155 3.567 1.00 1.07 79 GLN A N 1
ATOM 1175 C CA . GLN A 1 79 ? -23.971 -2.135 3.821 1.00 1.31 79 GLN A CA 1
ATOM 1176 C C . GLN A 1 79 ? -25.345 -1.553 3.504 1.00 1.40 79 GLN A C 1
ATOM 1177 O O . GLN A 1 79 ? -26.370 -2.139 3.852 1.00 1.66 79 GLN A O 1
ATOM 1191 N N . LEU A 1 80 ? -25.364 -0.400 2.852 1.00 1.25 80 LEU A N 1
ATOM 1192 C CA . LEU A 1 80 ? -26.613 0.297 2.574 1.00 1.38 80 LEU A CA 1
ATOM 1193 C C . LEU A 1 80 ? -26.749 0.599 1.087 1.00 1.22 80 LEU A C 1
ATOM 1194 O O . LEU A 1 80 ? -25.756 0.663 0.362 1.00 1.02 80 LEU A O 1
ATOM 1210 N N . LYS A 1 81 ? -27.983 0.797 0.652 1.00 1.35 81 LYS A N 1
ATOM 1211 C CA . LYS A 1 81 ? -28.291 1.041 -0.749 1.00 1.25 81 LYS A CA 1
ATOM 1212 C C . LYS A 1 81 ? -28.733 2.487 -0.945 1.00 1.19 81 LYS A C 1
ATOM 1213 O O . LYS A 1 81 ? -29.207 3.128 -0.008 1.00 1.32 81 LYS A O 1
ATOM 1232 N N . LYS A 1 82 ? -28.570 3.000 -2.158 1.00 1.08 82 LYS A N 1
ATOM 1233 C CA . LYS A 1 82 ? -28.912 4.382 -2.455 1.00 1.12 82 LYS A CA 1
ATOM 1234 C C . LYS A 1 82 ? -30.355 4.498 -2.916 1.00 1.31 82 LYS A C 1
ATOM 1235 O O . LYS A 1 82 ? -30.834 3.693 -3.718 1.00 1.45 82 LYS A O 1
ATOM 1254 N N . TYR A 1 83 ? -31.043 5.495 -2.394 1.00 1.49 83 TYR A N 1
ATOM 1255 C CA . TYR A 1 83 ? -32.404 5.783 -2.796 1.00 1.78 83 TYR A CA 1
ATOM 1256 C C . TYR A 1 83 ? -32.486 7.190 -3.367 1.00 2.01 83 TYR A C 1
ATOM 1257 O O . TYR A 1 83 ? -32.568 8.152 -2.574 1.00 2.30 83 TYR A O 1
ATOM 1276 N N . GLY A 1 1 ? 40.109 -3.092 -9.422 1.00 7.00 1 GLY A N 2
ATOM 1277 C CA . GLY A 1 1 ? 39.580 -1.706 -9.383 1.00 7.05 1 GLY A CA 2
ATOM 1278 C C . GLY A 1 1 ? 39.114 -1.319 -7.996 1.00 6.58 1 GLY A C 2
ATOM 1279 O O . GLY A 1 1 ? 39.514 -1.936 -7.009 1.00 6.38 1 GLY A O 2
ATOM 1285 N N . VAL A 1 2 ? 38.270 -0.301 -7.915 1.00 6.57 2 VAL A N 2
ATOM 1286 C CA . VAL A 1 2 ? 37.745 0.157 -6.638 1.00 6.20 2 VAL A CA 2
ATOM 1287 C C . VAL A 1 2 ? 36.521 -0.658 -6.246 1.00 5.47 2 VAL A C 2
ATOM 1288 O O . VAL A 1 2 ? 35.602 -0.840 -7.046 1.00 5.62 2 VAL A O 2
ATOM 1301 N N . TYR A 1 3 ? 36.519 -1.159 -5.023 1.00 4.83 3 TYR A N 2
ATOM 1302 C CA . TYR A 1 3 ? 35.408 -1.949 -4.530 1.00 4.16 3 TYR A CA 2
ATOM 1303 C C . TYR A 1 3 ? 34.360 -1.053 -3.887 1.00 3.79 3 TYR A C 2
ATOM 1304 O O . TYR A 1 3 ? 34.619 -0.403 -2.873 1.00 3.95 3 TYR A O 2
ATOM 1322 N N . TYR A 1 4 ? 33.183 -1.017 -4.487 1.00 3.54 4 TYR A N 2
ATOM 1323 C CA . TYR A 1 4 ? 32.072 -0.256 -3.943 1.00 3.25 4 TYR A CA 2
ATOM 1324 C C . TYR A 1 4 ? 31.117 -1.172 -3.189 1.00 2.52 4 TYR A C 2
ATOM 1325 O O . TYR A 1 4 ? 30.536 -2.094 -3.762 1.00 2.51 4 TYR A O 2
ATOM 1343 N N . PRO A 1 5 ? 30.976 -0.949 -1.879 1.00 2.32 5 PRO A N 2
ATOM 1344 C CA . PRO A 1 5 ? 30.070 -1.716 -1.035 1.00 2.05 5 PRO A CA 2
ATOM 1345 C C . PRO A 1 5 ? 28.661 -1.125 -1.012 1.00 1.72 5 PRO A C 2
ATOM 1346 O O . PRO A 1 5 ? 28.480 0.079 -1.219 1.00 1.94 5 PRO A O 2
ATOM 1357 N N . ASN A 1 6 ? 27.669 -1.963 -0.760 1.00 1.43 6 ASN A N 2
ATOM 1358 C CA . ASN A 1 6 ? 26.289 -1.509 -0.711 1.00 1.23 6 ASN A CA 2
ATOM 1359 C C . ASN A 1 6 ? 25.770 -1.508 0.725 1.00 1.15 6 ASN A C 2
ATOM 1360 O O . ASN A 1 6 ? 25.581 -2.559 1.336 1.00 1.24 6 ASN A O 2
ATOM 1371 N N . PRO A 1 7 ? 25.537 -0.315 1.287 1.00 1.07 7 PRO A N 2
ATOM 1372 C CA . PRO A 1 7 ? 25.026 -0.169 2.647 1.00 1.12 7 PRO A CA 2
ATOM 1373 C C . PRO A 1 7 ? 23.526 -0.435 2.716 1.00 1.08 7 PRO A C 2
ATOM 1374 O O . PRO A 1 7 ? 22.735 0.455 3.016 1.00 1.26 7 PRO A O 2
ATOM 1385 N N . CYS A 1 8 ? 23.147 -1.663 2.410 1.00 1.07 8 CYS A N 2
ATOM 1386 C CA . CYS A 1 8 ? 21.753 -2.069 2.421 1.00 1.09 8 CYS A CA 2
ATOM 1387 C C . CYS A 1 8 ? 21.624 -3.458 3.027 1.00 1.14 8 CYS A C 2
ATOM 1388 O O . CYS A 1 8 ? 22.456 -4.334 2.783 1.00 1.25 8 CYS A O 2
ATOM 1395 N N . SER A 1 9 ? 20.587 -3.644 3.824 1.00 1.18 9 SER A N 2
ATOM 1396 C CA . SER A 1 9 ? 20.338 -4.910 4.488 1.00 1.25 9 SER A CA 2
ATOM 1397 C C . SER A 1 9 ? 19.502 -5.822 3.592 1.00 1.08 9 SER A C 2
ATOM 1398 O O . SER A 1 9 ? 18.870 -5.349 2.644 1.00 0.95 9 SER A O 2
ATOM 1406 N N . PRO A 1 10 ? 19.507 -7.143 3.860 1.00 1.18 10 PRO A N 2
ATOM 1407 C CA . PRO A 1 10 ? 18.661 -8.101 3.146 1.00 1.11 10 PRO A CA 2
ATOM 1408 C C . PRO A 1 10 ? 17.210 -7.646 3.117 1.00 0.96 10 PRO A C 2
ATOM 1409 O O . PRO A 1 10 ? 16.644 -7.293 4.153 1.00 1.06 10 PRO A O 2
ATOM 1420 N N . TYR A 1 11 ? 16.625 -7.671 1.924 1.00 1.05 11 TYR A N 2
ATOM 1421 C CA . TYR A 1 11 ? 15.312 -7.084 1.662 1.00 1.23 11 TYR A CA 2
ATOM 1422 C C . TYR A 1 11 ? 14.242 -7.520 2.656 1.00 0.92 11 TYR A C 2
ATOM 1423 O O . TYR A 1 11 ? 13.809 -8.672 2.645 1.00 0.95 11 TYR A O 2
ATOM 1441 N N . PRO A 1 12 ? 13.810 -6.597 3.533 1.00 1.00 12 PRO A N 2
ATOM 1442 C CA . PRO A 1 12 ? 12.647 -6.801 4.384 1.00 1.02 12 PRO A CA 2
ATOM 1443 C C . PRO A 1 12 ? 11.381 -6.344 3.669 1.00 0.83 12 PRO A C 2
ATOM 1444 O O . PRO A 1 12 ? 10.260 -6.627 4.094 1.00 0.90 12 PRO A O 2
ATOM 1455 N N . CYS A 1 13 ? 11.594 -5.646 2.566 1.00 0.76 13 CYS A N 2
ATOM 1456 C CA . CYS A 1 13 ? 10.521 -5.123 1.746 1.00 0.65 13 CYS A CA 2
ATOM 1457 C C . CYS A 1 13 ? 10.297 -6.025 0.539 1.00 0.65 13 CYS A C 2
ATOM 1458 O O . CYS A 1 13 ? 11.247 -6.413 -0.146 1.00 0.72 13 CYS A O 2
ATOM 1465 N N . ARG A 1 14 ? 9.045 -6.372 0.291 1.00 0.66 14 ARG A N 2
ATOM 1466 C CA . ARG A 1 14 ? 8.706 -7.307 -0.773 1.00 0.73 14 ARG A CA 2
ATOM 1467 C C . ARG A 1 14 ? 7.773 -6.665 -1.793 1.00 0.72 14 ARG A C 2
ATOM 1468 O O . ARG A 1 14 ? 7.508 -5.466 -1.737 1.00 0.70 14 ARG A O 2
ATOM 1489 N N . ASN A 1 15 ? 7.322 -7.472 -2.749 1.00 0.81 15 ASN A N 2
ATOM 1490 C CA . ASN A 1 15 ? 6.295 -7.063 -3.709 1.00 0.91 15 ASN A CA 2
ATOM 1491 C C . ASN A 1 15 ? 6.744 -5.877 -4.562 1.00 0.92 15 ASN A C 2
ATOM 1492 O O . ASN A 1 15 ? 5.938 -5.019 -4.927 1.00 1.11 15 ASN A O 2
ATOM 1503 N N . GLY A 1 16 ? 8.028 -5.834 -4.888 1.00 0.85 16 GLY A N 2
ATOM 1504 C CA . GLY A 1 16 ? 8.534 -4.770 -5.734 1.00 0.90 16 GLY A CA 2
ATOM 1505 C C . GLY A 1 16 ? 9.383 -3.770 -4.979 1.00 0.77 16 GLY A C 2
ATOM 1506 O O . GLY A 1 16 ? 9.851 -2.786 -5.558 1.00 0.84 16 GLY A O 2
ATOM 1510 N N . GLY A 1 17 ? 9.567 -4.008 -3.685 1.00 0.78 17 GLY A N 2
ATOM 1511 C CA . GLY A 1 17 ? 10.396 -3.136 -2.876 1.00 0.78 17 GLY A CA 2
ATOM 1512 C C . GLY A 1 17 ? 11.821 -3.061 -3.392 1.00 0.72 17 GLY A C 2
ATOM 1513 O O . GLY A 1 17 ? 12.458 -4.092 -3.629 1.00 0.82 17 GLY A O 2
ATOM 1517 N N . THR A 1 18 ? 12.311 -1.846 -3.582 1.00 0.64 18 THR A N 2
ATOM 1518 C CA . THR A 1 18 ? 13.643 -1.631 -4.123 1.00 0.61 18 THR A CA 2
ATOM 1519 C C . THR A 1 18 ? 14.522 -0.841 -3.152 1.00 0.55 18 THR A C 2
ATOM 1520 O O . THR A 1 18 ? 14.286 0.340 -2.911 1.00 0.59 18 THR A O 2
ATOM 1531 N N . CYS A 1 19 ? 15.541 -1.494 -2.611 1.00 0.63 19 CYS A N 2
ATOM 1532 C CA . CYS A 1 19 ? 16.421 -0.863 -1.634 1.00 0.63 19 CYS A CA 2
ATOM 1533 C C . CYS A 1 19 ? 17.479 -0.012 -2.319 1.00 0.64 19 CYS A C 2
ATOM 1534 O O . CYS A 1 19 ? 18.379 -0.533 -2.983 1.00 0.74 19 CYS A O 2
ATOM 1541 N N . LYS A 1 20 ? 17.368 1.294 -2.162 1.00 0.62 20 LYS A N 2
ATOM 1542 C CA . LYS A 1 20 ? 18.339 2.211 -2.723 1.00 0.69 20 LYS A CA 2
ATOM 1543 C C . LYS A 1 20 ? 19.033 2.983 -1.615 1.00 0.68 20 LYS A C 2
ATOM 1544 O O . LYS A 1 20 ? 18.387 3.688 -0.834 1.00 0.77 20 LYS A O 2
ATOM 1563 N N . LYS A 1 21 ? 20.344 2.831 -1.535 1.00 0.75 21 LYS A N 2
ATOM 1564 C CA . LYS A 1 21 ? 21.127 3.559 -0.556 1.00 0.80 21 LYS A CA 2
ATOM 1565 C C . LYS A 1 21 ? 21.207 5.027 -0.944 1.00 0.91 21 LYS A C 2
ATOM 1566 O O . LYS A 1 21 ? 21.489 5.362 -2.097 1.00 1.02 21 LYS A O 2
ATOM 1585 N N . ARG A 1 22 ? 20.925 5.901 0.005 1.00 0.95 22 ARG A N 2
ATOM 1586 C CA . ARG A 1 22 ? 20.950 7.324 -0.256 1.00 1.11 22 ARG A CA 2
ATOM 1587 C C . ARG A 1 22 ? 22.072 7.967 0.540 1.00 1.23 22 ARG A C 2
ATOM 1588 O O . ARG A 1 22 ? 22.230 7.698 1.730 1.00 1.32 22 ARG A O 2
ATOM 1609 N N . GLY A 1 23 ? 22.845 8.820 -0.117 1.00 1.38 23 GLY A N 2
ATOM 1610 C CA . GLY A 1 23 ? 23.976 9.455 0.535 1.00 1.57 23 GLY A CA 2
ATOM 1611 C C . GLY A 1 23 ? 23.562 10.622 1.407 1.00 1.67 23 GLY A C 2
ATOM 1612 O O . GLY A 1 23 ? 24.383 11.461 1.779 1.00 1.88 23 GLY A O 2
ATOM 1616 N N . LEU A 1 24 ? 22.282 10.673 1.731 1.00 1.64 24 LEU A N 2
ATOM 1617 C CA . LEU A 1 24 ? 21.743 11.727 2.567 1.00 1.82 24 LEU A CA 2
ATOM 1618 C C . LEU A 1 24 ? 21.822 11.332 4.033 1.00 1.84 24 LEU A C 2
ATOM 1619 O O . LEU A 1 24 ? 22.409 12.044 4.849 1.00 2.06 24 LEU A O 2
ATOM 1635 N N . TYR A 1 25 ? 21.232 10.193 4.363 1.00 1.69 25 TYR A N 2
ATOM 1636 C CA . TYR A 1 25 ? 21.185 9.743 5.745 1.00 1.82 25 TYR A CA 2
ATOM 1637 C C . TYR A 1 25 ? 21.310 8.224 5.850 1.00 1.63 25 TYR A C 2
ATOM 1638 O O . TYR A 1 25 ? 22.052 7.712 6.689 1.00 1.74 25 TYR A O 2
ATOM 1656 N N . SER A 1 26 ? 20.597 7.509 4.987 1.00 1.41 26 SER A N 2
ATOM 1657 C CA . SER A 1 26 ? 20.513 6.056 5.071 1.00 1.27 26 SER A CA 2
ATOM 1658 C C . SER A 1 26 ? 20.067 5.467 3.737 1.00 1.06 26 SER A C 2
ATOM 1659 O O . SER A 1 26 ? 20.026 6.154 2.714 1.00 1.05 26 SER A O 2
ATOM 1667 N N . TYR A 1 27 ? 19.729 4.191 3.763 1.00 0.96 27 TYR A N 2
ATOM 1668 C CA . TYR A 1 27 ? 19.233 3.504 2.590 1.00 0.79 27 TYR A CA 2
ATOM 1669 C C . TYR A 1 27 ? 17.731 3.342 2.712 1.00 0.78 27 TYR A C 2
ATOM 1670 O O . TYR A 1 27 ? 17.217 3.027 3.786 1.00 0.97 27 TYR A O 2
ATOM 1688 N N . LYS A 1 28 ? 17.030 3.578 1.624 1.00 0.71 28 LYS A N 2
ATOM 1689 C CA . LYS A 1 28 ? 15.584 3.578 1.654 1.00 0.76 28 LYS A CA 2
ATOM 1690 C C . LYS A 1 28 ? 15.043 2.593 0.634 1.00 0.65 28 LYS A C 2
ATOM 1691 O O . LYS A 1 28 ? 15.481 2.575 -0.518 1.00 0.66 28 LYS A O 2
ATOM 1710 N N . CYS A 1 29 ? 14.114 1.760 1.058 1.00 0.62 29 CYS A N 2
ATOM 1711 C CA . CYS A 1 29 ? 13.499 0.812 0.155 1.00 0.57 29 CYS A CA 2
ATOM 1712 C C . CYS A 1 29 ? 12.218 1.390 -0.407 1.00 0.60 29 CYS A C 2
ATOM 1713 O O . CYS A 1 29 ? 11.269 1.660 0.329 1.00 0.76 29 CYS A O 2
ATOM 1720 N N . TYR A 1 30 ? 12.215 1.604 -1.710 1.00 0.58 30 TYR A N 2
ATOM 1721 C CA . TYR A 1 30 ? 11.045 2.099 -2.405 1.00 0.66 30 TYR A CA 2
ATOM 1722 C C . TYR A 1 30 ? 10.035 0.979 -2.580 1.00 0.70 30 TYR A C 2
ATOM 1723 O O . TYR A 1 30 ? 10.241 0.066 -3.384 1.00 0.93 30 TYR A O 2
ATOM 1741 N N . CYS A 1 31 ? 8.968 1.036 -1.806 1.00 0.74 31 CYS A N 2
ATOM 1742 C CA . CYS A 1 31 ? 7.888 0.078 -1.930 1.00 0.83 31 CYS A CA 2
ATOM 1743 C C . CYS A 1 31 ? 6.845 0.597 -2.901 1.00 0.81 31 CYS A C 2
ATOM 1744 O O . CYS A 1 31 ? 6.752 1.801 -3.153 1.00 0.84 31 CYS A O 2
ATOM 1751 N N . ARG A 1 32 ? 6.068 -0.314 -3.451 1.00 0.81 32 ARG A N 2
ATOM 1752 C CA . ARG A 1 32 ? 5.118 0.035 -4.487 1.00 0.82 32 ARG A CA 2
ATOM 1753 C C . ARG A 1 32 ? 3.743 0.274 -3.887 1.00 0.77 32 ARG A C 2
ATOM 1754 O O . ARG A 1 32 ? 3.255 -0.521 -3.079 1.00 0.74 32 ARG A O 2
ATOM 1775 N N . LYS A 1 33 ? 3.135 1.385 -4.281 1.00 0.91 33 LYS A N 2
ATOM 1776 C CA . LYS A 1 33 ? 1.853 1.798 -3.738 1.00 0.97 33 LYS A CA 2
ATOM 1777 C C . LYS A 1 33 ? 0.782 0.766 -4.049 1.00 0.92 33 LYS A C 2
ATOM 1778 O O . LYS A 1 33 ? 0.708 0.244 -5.163 1.00 1.01 33 LYS A O 2
ATOM 1797 N N . GLY A 1 34 ? -0.046 0.478 -3.062 1.00 0.87 34 GLY A N 2
ATOM 1798 C CA . GLY A 1 34 ? -1.084 -0.507 -3.243 1.00 0.90 34 GLY A CA 2
ATOM 1799 C C . GLY A 1 34 ? -0.821 -1.763 -2.448 1.00 0.86 34 GLY A C 2
ATOM 1800 O O . GLY A 1 34 ? -1.671 -2.651 -2.371 1.00 1.10 34 GLY A O 2
ATOM 1804 N N . TYR A 1 35 ? 0.365 -1.850 -1.869 1.00 0.76 35 TYR A N 2
ATOM 1805 C CA . TYR A 1 35 ? 0.693 -2.958 -0.993 1.00 0.77 35 TYR A CA 2
ATOM 1806 C C . TYR A 1 35 ? 0.662 -2.512 0.462 1.00 0.76 35 TYR A C 2
ATOM 1807 O O . TYR A 1 35 ? -0.370 -2.596 1.121 1.00 0.82 35 TYR A O 2
ATOM 1825 N N . THR A 1 36 ? 1.787 -2.028 0.953 1.00 0.75 36 THR A N 2
ATOM 1826 C CA . THR A 1 36 ? 1.891 -1.537 2.315 1.00 0.78 36 THR A CA 2
ATOM 1827 C C . THR A 1 36 ? 3.060 -0.572 2.433 1.00 0.81 36 THR A C 2
ATOM 1828 O O . THR A 1 36 ? 3.607 -0.138 1.417 1.00 0.83 36 THR A O 2
ATOM 1839 N N . GLY A 1 37 ? 3.405 -0.210 3.663 1.00 0.86 37 GLY A N 2
ATOM 1840 C CA . GLY A 1 37 ? 4.510 0.696 3.915 1.00 0.91 37 GLY A CA 2
ATOM 1841 C C . GLY A 1 37 ? 5.867 0.149 3.498 1.00 0.92 37 GLY A C 2
ATOM 1842 O O . GLY A 1 37 ? 5.975 -0.660 2.582 1.00 0.88 37 GLY A O 2
ATOM 1846 N N . LYS A 1 38 ? 6.900 0.600 4.196 1.00 1.02 38 LYS A N 2
ATOM 1847 C CA . LYS A 1 38 ? 8.294 0.317 3.847 1.00 1.09 38 LYS A CA 2
ATOM 1848 C C . LYS A 1 38 ? 8.655 -1.173 3.884 1.00 1.07 38 LYS A C 2
ATOM 1849 O O . LYS A 1 38 ? 9.731 -1.561 3.424 1.00 1.18 38 LYS A O 2
ATOM 1868 N N . ASN A 1 39 ? 7.797 -2.001 4.462 1.00 1.01 39 ASN A N 2
ATOM 1869 C CA . ASN A 1 39 ? 8.007 -3.447 4.423 1.00 1.04 39 ASN A CA 2
ATOM 1870 C C . ASN A 1 39 ? 7.285 -4.053 3.230 1.00 0.94 39 ASN A C 2
ATOM 1871 O O . ASN A 1 39 ? 7.719 -5.071 2.694 1.00 1.00 39 ASN A O 2
ATOM 1882 N N . CYS A 1 40 ? 6.197 -3.397 2.819 1.00 0.85 40 CYS A N 2
ATOM 1883 C CA . CYS A 1 40 ? 5.398 -3.791 1.650 1.00 0.78 40 CYS A CA 2
ATOM 1884 C C . CYS A 1 40 ? 5.313 -5.307 1.459 1.00 0.80 40 CYS A C 2
ATOM 1885 O O . CYS A 1 40 ? 5.540 -5.826 0.366 1.00 0.85 40 CYS A O 2
ATOM 1892 N N . GLN A 1 41 ? 4.972 -6.009 2.532 1.00 0.87 41 GLN A N 2
ATOM 1893 C CA . GLN A 1 41 ? 4.826 -7.456 2.485 1.00 0.94 41 GLN A CA 2
ATOM 1894 C C . GLN A 1 41 ? 3.376 -7.839 2.227 1.00 0.94 41 GLN A C 2
ATOM 1895 O O . GLN A 1 41 ? 3.093 -8.790 1.498 1.00 1.10 41 GLN A O 2
ATOM 1909 N N . TYR A 1 42 ? 2.463 -7.089 2.823 1.00 0.85 42 TYR A N 2
ATOM 1910 C CA . TYR A 1 42 ? 1.038 -7.334 2.650 1.00 0.86 42 TYR A CA 2
ATOM 1911 C C . TYR A 1 42 ? 0.492 -6.510 1.494 1.00 0.78 42 TYR A C 2
ATOM 1912 O O . TYR A 1 42 ? 1.100 -5.521 1.084 1.00 0.82 42 TYR A O 2
ATOM 1930 N N . ASN A 1 43 ? -0.648 -6.926 0.966 1.00 0.76 43 ASN A N 2
ATOM 1931 C CA . ASN A 1 43 ? -1.314 -6.180 -0.091 1.00 0.73 43 ASN A CA 2
ATOM 1932 C C . ASN A 1 43 ? -2.504 -5.435 0.501 1.00 0.71 43 ASN A C 2
ATOM 1933 O O . ASN A 1 43 ? -3.218 -5.960 1.357 1.00 0.77 43 ASN A O 2
ATOM 1944 N N . ALA A 1 44 ? -2.688 -4.198 0.064 1.00 0.69 44 ALA A N 2
ATOM 1945 C CA . ALA A 1 44 ? -3.673 -3.308 0.660 1.00 0.71 44 ALA A CA 2
ATOM 1946 C C . ALA A 1 44 ? -5.078 -3.589 0.154 1.00 0.65 44 ALA A C 2
ATOM 1947 O O . ALA A 1 44 ? -6.046 -3.478 0.899 1.00 0.64 44 ALA A O 2
ATOM 1954 N N . CYS A 1 45 ? -5.187 -3.963 -1.107 1.00 0.65 45 CYS A N 2
ATOM 1955 C CA . CYS A 1 45 ? -6.485 -4.217 -1.710 1.00 0.62 45 CYS A CA 2
ATOM 1956 C C . CYS A 1 45 ? -6.941 -5.645 -1.417 1.00 0.64 45 CYS A C 2
ATOM 1957 O O . CYS A 1 45 ? -7.316 -6.397 -2.319 1.00 0.70 45 CYS A O 2
ATOM 1964 N N . PHE A 1 46 ? -6.865 -6.024 -0.151 1.00 0.64 46 PHE A N 2
ATOM 1965 C CA . PHE A 1 46 ? -7.355 -7.317 0.294 1.00 0.71 46 PHE A CA 2
ATOM 1966 C C . PHE A 1 46 ? -8.862 -7.223 0.532 1.00 0.67 46 PHE A C 2
ATOM 1967 O O . PHE A 1 46 ? -9.422 -6.128 0.480 1.00 0.61 46 PHE A O 2
ATOM 1984 N N . PRO A 1 47 ? -9.560 -8.350 0.748 1.00 0.75 47 PRO A N 2
ATOM 1985 C CA . PRO A 1 47 ? -11.000 -8.322 1.000 1.00 0.75 47 PRO A CA 2
ATOM 1986 C C . PRO A 1 47 ? -11.342 -7.625 2.313 1.00 0.67 47 PRO A C 2
ATOM 1987 O O . PRO A 1 47 ? -10.902 -8.035 3.388 1.00 0.82 47 PRO A O 2
ATOM 1998 N N . ASN A 1 48 ? -12.137 -6.575 2.212 1.00 0.57 48 ASN A N 2
ATOM 1999 C CA . ASN A 1 48 ? -12.572 -5.815 3.374 1.00 0.64 48 ASN A CA 2
ATOM 2000 C C . ASN A 1 48 ? -14.084 -5.873 3.506 1.00 0.62 48 ASN A C 2
ATOM 2001 O O . ASN A 1 48 ? -14.796 -5.910 2.504 1.00 0.56 48 ASN A O 2
ATOM 2012 N N . PRO A 1 49 ? -14.596 -5.886 4.748 1.00 0.77 49 PRO A N 2
ATOM 2013 C CA . PRO A 1 49 ? -16.034 -5.758 5.015 1.00 0.84 49 PRO A CA 2
ATOM 2014 C C . PRO A 1 49 ? -16.554 -4.389 4.590 1.00 0.78 49 PRO A C 2
ATOM 2015 O O . PRO A 1 49 ? -17.757 -4.166 4.497 1.00 0.88 49 PRO A O 2
ATOM 2026 N N . CYS A 1 50 ? -15.619 -3.484 4.324 1.00 0.73 50 CYS A N 2
ATOM 2027 C CA . CYS A 1 50 ? -15.918 -2.129 3.869 1.00 0.75 50 CYS A CA 2
ATOM 2028 C C . CYS A 1 50 ? -16.107 -2.107 2.347 1.00 0.71 50 CYS A C 2
ATOM 2029 O O . CYS A 1 50 ? -15.851 -1.107 1.685 1.00 0.93 50 CYS A O 2
ATOM 2036 N N . LEU A 1 51 ? -16.550 -3.227 1.795 1.00 0.63 51 LEU A N 2
ATOM 2037 C CA . LEU A 1 51 ? -16.745 -3.344 0.357 1.00 0.61 51 LEU A CA 2
ATOM 2038 C C . LEU A 1 51 ? -18.148 -3.840 0.039 1.00 0.69 51 LEU A C 2
ATOM 2039 O O . LEU A 1 51 ? -18.995 -3.068 -0.411 1.00 0.67 51 LEU A O 2
ATOM 2055 N N . ASN A 1 52 ? -18.381 -5.131 0.284 1.00 0.85 52 ASN A N 2
ATOM 2056 C CA . ASN A 1 52 ? -19.674 -5.759 0.008 1.00 1.00 52 ASN A CA 2
ATOM 2057 C C . ASN A 1 52 ? -20.037 -5.625 -1.466 1.00 0.92 52 ASN A C 2
ATOM 2058 O O . ASN A 1 52 ? -21.145 -5.213 -1.816 1.00 0.99 52 ASN A O 2
ATOM 2069 N N . GLY A 1 53 ? -19.088 -5.972 -2.326 1.00 0.85 53 GLY A N 2
ATOM 2070 C CA . GLY A 1 53 ? -19.301 -5.859 -3.754 1.00 0.83 53 GLY A CA 2
ATOM 2071 C C . GLY A 1 53 ? -19.016 -4.460 -4.252 1.00 0.71 53 GLY A C 2
ATOM 2072 O O . GLY A 1 53 ? -19.494 -4.056 -5.315 1.00 0.77 53 GLY A O 2
ATOM 2076 N N . GLY A 1 54 ? -18.226 -3.725 -3.482 1.00 0.62 54 GLY A N 2
ATOM 2077 C CA . GLY A 1 54 ? -17.941 -2.344 -3.803 1.00 0.56 54 GLY A CA 2
ATOM 2078 C C . GLY A 1 54 ? -16.755 -2.186 -4.725 1.00 0.56 54 GLY A C 2
ATOM 2079 O O . GLY A 1 54 ? -16.570 -2.969 -5.659 1.00 0.80 54 GLY A O 2
ATOM 2083 N N . THR A 1 55 ? -15.958 -1.168 -4.463 1.00 0.50 55 THR A N 2
ATOM 2084 C CA . THR A 1 55 ? -14.799 -0.864 -5.275 1.00 0.55 55 THR A CA 2
ATOM 2085 C C . THR A 1 55 ? -13.563 -0.716 -4.394 1.00 0.50 55 THR A C 2
ATOM 2086 O O . THR A 1 55 ? -13.578 0.018 -3.402 1.00 0.47 55 THR A O 2
ATOM 2097 N N . CYS A 1 56 ? -12.504 -1.416 -4.752 1.00 0.54 56 CYS A N 2
ATOM 2098 C CA . CYS A 1 56 ? -11.281 -1.402 -3.972 1.00 0.54 56 CYS A CA 2
ATOM 2099 C C . CYS A 1 56 ? -10.187 -0.645 -4.711 1.00 0.64 56 CYS A C 2
ATOM 2100 O O . CYS A 1 56 ? -9.716 -1.078 -5.766 1.00 0.82 56 CYS A O 2
ATOM 2107 N N . GLY A 1 57 ? -9.804 0.497 -4.167 1.00 0.65 57 GLY A N 2
ATOM 2108 C CA . GLY A 1 57 ? -8.774 1.306 -4.783 1.00 0.78 57 GLY A CA 2
ATOM 2109 C C . GLY A 1 57 ? -7.614 1.540 -3.848 1.00 0.76 57 GLY A C 2
ATOM 2110 O O . GLY A 1 57 ? -7.462 0.826 -2.859 1.00 0.71 57 GLY A O 2
ATOM 2114 N N . TYR A 1 58 ? -6.798 2.535 -4.150 1.00 0.84 58 TYR A N 2
ATOM 2115 C CA . TYR A 1 58 ? -5.679 2.887 -3.291 1.00 0.85 58 TYR A CA 2
ATOM 2116 C C . TYR A 1 58 ? -5.821 4.326 -2.823 1.00 0.94 58 TYR A C 2
ATOM 2117 O O . TYR A 1 58 ? -6.433 5.147 -3.507 1.00 1.11 58 TYR A O 2
ATOM 2135 N N . VAL A 1 59 ? -5.262 4.628 -1.662 1.00 0.93 59 VAL A N 2
ATOM 2136 C CA . VAL A 1 59 ? -5.377 5.958 -1.085 1.00 1.03 59 VAL A CA 2
ATOM 2137 C C . VAL A 1 59 ? -4.326 6.156 0.007 1.00 1.03 59 VAL A C 2
ATOM 2138 O O . VAL A 1 59 ? -3.774 5.186 0.527 1.00 0.99 59 VAL A O 2
ATOM 2151 N N . TYR A 1 60 ? -4.042 7.413 0.333 1.00 1.15 60 TYR A N 2
ATOM 2152 C CA . TYR A 1 60 ? -3.064 7.742 1.363 1.00 1.21 60 TYR A CA 2
ATOM 2153 C C . TYR A 1 60 ? -3.748 7.994 2.704 1.00 1.29 60 TYR A C 2
ATOM 2154 O O . TYR A 1 60 ? -3.090 8.300 3.701 1.00 1.36 60 TYR A O 2
ATOM 2172 N N . GLY A 1 61 ? -5.071 7.890 2.714 1.00 1.37 61 GLY A N 2
ATOM 2173 C CA . GLY A 1 61 ? -5.822 8.019 3.950 1.00 1.49 61 GLY A CA 2
ATOM 2174 C C . GLY A 1 61 ? -5.778 6.735 4.744 1.00 1.38 61 GLY A C 2
ATOM 2175 O O . GLY A 1 61 ? -5.108 6.650 5.773 1.00 1.49 61 GLY A O 2
ATOM 2179 N N . TYR A 1 62 ? -6.494 5.733 4.257 1.00 1.24 62 TYR A N 2
ATOM 2180 C CA . TYR A 1 62 ? -6.372 4.383 4.780 1.00 1.13 62 TYR A CA 2
ATOM 2181 C C . TYR A 1 62 ? -5.008 3.825 4.377 1.00 1.00 62 TYR A C 2
ATOM 2182 O O . TYR A 1 62 ? -4.324 4.424 3.547 1.00 0.99 62 TYR A O 2
ATOM 2200 N N . PRO A 1 63 ? -4.576 2.697 4.969 1.00 0.97 63 PRO A N 2
ATOM 2201 C CA . PRO A 1 63 ? -3.279 2.077 4.656 1.00 0.93 63 PRO A CA 2
ATOM 2202 C C . PRO A 1 63 ? -3.186 1.567 3.216 1.00 0.83 63 PRO A C 2
ATOM 2203 O O . PRO A 1 63 ? -3.222 0.360 2.971 1.00 0.80 63 PRO A O 2
ATOM 2214 N N . TYR A 1 64 ? -3.089 2.507 2.280 1.00 0.81 64 TYR A N 2
ATOM 2215 C CA . TYR A 1 64 ? -2.821 2.222 0.872 1.00 0.79 64 TYR A CA 2
ATOM 2216 C C . TYR A 1 64 ? -4.004 1.574 0.160 1.00 0.75 64 TYR A C 2
ATOM 2217 O O . TYR A 1 64 ? -3.852 1.081 -0.955 1.00 0.80 64 TYR A O 2
ATOM 2235 N N . TYR A 1 65 ? -5.180 1.586 0.777 1.00 0.73 65 TYR A N 2
ATOM 2236 C CA . TYR A 1 65 ? -6.362 1.034 0.130 1.00 0.74 65 TYR A CA 2
ATOM 2237 C C . TYR A 1 65 ? -7.588 1.883 0.410 1.00 0.75 65 TYR A C 2
ATOM 2238 O O . TYR A 1 65 ? -7.757 2.410 1.505 1.00 0.83 65 TYR A O 2
ATOM 2256 N N . LYS A 1 66 ? -8.431 2.011 -0.593 1.00 0.73 66 LYS A N 2
ATOM 2257 C CA . LYS A 1 66 ? -9.668 2.753 -0.471 1.00 0.75 66 LYS A CA 2
ATOM 2258 C C . LYS A 1 66 ? -10.846 1.808 -0.651 1.00 0.61 66 LYS A C 2
ATOM 2259 O O . LYS A 1 66 ? -11.020 1.224 -1.722 1.00 0.62 66 LYS A O 2
ATOM 2278 N N . CYS A 1 67 ? -11.637 1.650 0.395 1.00 0.62 67 CYS A N 2
ATOM 2279 C CA . CYS A 1 67 ? -12.800 0.786 0.335 1.00 0.57 67 CYS A CA 2
ATOM 2280 C C . CYS A 1 67 ? -14.042 1.601 -0.006 1.00 0.52 67 CYS A C 2
ATOM 2281 O O . CYS A 1 67 ? -14.654 2.234 0.853 1.00 0.60 67 CYS A O 2
ATOM 2288 N N . SER A 1 68 ? -14.385 1.608 -1.279 1.00 0.47 68 SER A N 2
ATOM 2289 C CA . SER A 1 68 ? -15.535 2.346 -1.754 1.00 0.49 68 SER A CA 2
ATOM 2290 C C . SER A 1 68 ? -16.727 1.416 -1.900 1.00 0.50 68 SER A C 2
ATOM 2291 O O . SER A 1 68 ? -16.571 0.226 -2.175 1.00 0.65 68 SER A O 2
ATOM 2299 N N . CYS A 1 69 ? -17.912 1.959 -1.705 1.00 0.49 69 CYS A N 2
ATOM 2300 C CA . CYS A 1 69 ? -19.128 1.176 -1.781 1.00 0.56 69 CYS A CA 2
ATOM 2301 C C . CYS A 1 69 ? -19.534 0.970 -3.237 1.00 0.68 69 CYS A C 2
ATOM 2302 O O . CYS A 1 69 ? -19.103 1.723 -4.114 1.00 0.77 69 CYS A O 2
ATOM 2309 N N . PRO A 1 70 ? -20.359 -0.057 -3.515 1.00 0.77 70 PRO A N 2
ATOM 2310 C CA . PRO A 1 70 ? -20.838 -0.350 -4.871 1.00 0.93 70 PRO A CA 2
ATOM 2311 C C . PRO A 1 70 ? -21.593 0.823 -5.476 1.00 0.89 70 PRO A C 2
ATOM 2312 O O . PRO A 1 70 ? -22.098 1.685 -4.756 1.00 0.77 70 PRO A O 2
ATOM 2323 N N . TYR A 1 71 ? -21.668 0.860 -6.798 1.00 1.08 71 TYR A N 2
ATOM 2324 C CA . TYR A 1 71 ? -22.405 1.909 -7.472 1.00 1.13 71 TYR A CA 2
ATOM 2325 C C . TYR A 1 71 ? -23.882 1.801 -7.137 1.00 1.06 71 TYR A C 2
ATOM 2326 O O . TYR A 1 71 ? -24.528 0.789 -7.421 1.00 1.13 71 TYR A O 2
ATOM 2344 N N . GLY A 1 72 ? -24.404 2.846 -6.522 1.00 1.01 72 GLY A N 2
ATOM 2345 C CA . GLY A 1 72 ? -25.779 2.835 -6.090 1.00 1.03 72 GLY A CA 2
ATOM 2346 C C . GLY A 1 72 ? -25.895 2.411 -4.648 1.00 0.94 72 GLY A C 2
ATOM 2347 O O . GLY A 1 72 ? -26.989 2.173 -4.144 1.00 1.03 72 GLY A O 2
ATOM 2351 N N . TYR A 1 73 ? -24.752 2.297 -3.990 1.00 0.83 73 TYR A N 2
ATOM 2352 C CA . TYR A 1 73 ? -24.696 1.920 -2.591 1.00 0.80 73 TYR A CA 2
ATOM 2353 C C . TYR A 1 73 ? -23.705 2.805 -1.855 1.00 0.71 73 TYR A C 2
ATOM 2354 O O . TYR A 1 73 ? -22.707 3.238 -2.432 1.00 0.67 73 TYR A O 2
ATOM 2372 N N . TYR A 1 74 ? -23.984 3.081 -0.592 1.00 0.78 74 TYR A N 2
ATOM 2373 C CA . TYR A 1 74 ? -23.010 3.716 0.279 1.00 0.81 74 TYR A CA 2
ATOM 2374 C C . TYR A 1 74 ? -23.427 3.551 1.732 1.00 0.96 74 TYR A C 2
ATOM 2375 O O . TYR A 1 74 ? -24.538 3.904 2.124 1.00 1.10 74 TYR A O 2
ATOM 2393 N N . GLY A 1 75 ? -22.543 2.958 2.508 1.00 0.98 75 GLY A N 2
ATOM 2394 C CA . GLY A 1 75 ? -22.754 2.834 3.930 1.00 1.18 75 GLY A CA 2
ATOM 2395 C C . GLY A 1 75 ? -21.567 3.344 4.698 1.00 1.28 75 GLY A C 2
ATOM 2396 O O . GLY A 1 75 ? -20.620 3.859 4.106 1.00 1.22 75 GLY A O 2
ATOM 2400 N N . LYS A 1 76 ? -21.593 3.173 6.006 1.00 1.48 76 LYS A N 2
ATOM 2401 C CA . LYS A 1 76 ? -20.419 3.426 6.816 1.00 1.63 76 LYS A CA 2
ATOM 2402 C C . LYS A 1 76 ? -19.3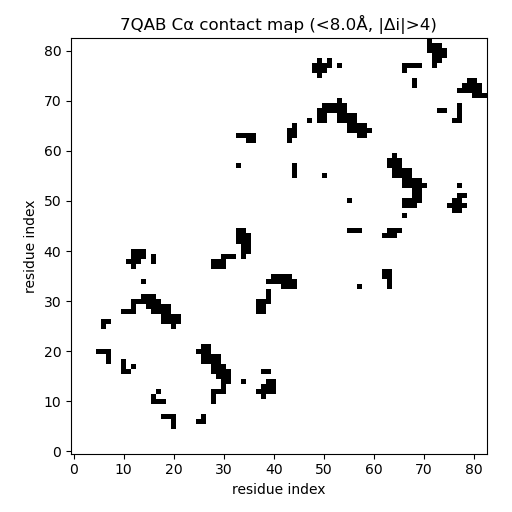94 2.344 6.518 1.00 1.49 76 LYS A C 2
ATOM 2403 O O . LYS A 1 76 ? -18.216 2.618 6.290 1.00 1.56 76 LYS A O 2
ATOM 2422 N N . GLN A 1 77 ? -19.872 1.106 6.506 1.00 1.37 77 GLN A N 2
ATOM 2423 C CA . GLN A 1 77 ? -19.057 -0.030 6.114 1.00 1.27 77 GLN A CA 2
ATOM 2424 C C . GLN A 1 77 ? -19.564 -0.586 4.783 1.00 1.05 77 GLN A C 2
ATOM 2425 O O . GLN A 1 77 ? -19.411 -1.765 4.483 1.00 1.05 77 GLN A O 2
ATOM 2439 N N . CYS A 1 78 ? -20.201 0.291 4.011 1.00 0.96 78 CYS A N 2
ATOM 2440 C CA . CYS A 1 78 ? -20.713 -0.052 2.683 1.00 0.82 78 CYS A CA 2
ATOM 2441 C C . CYS A 1 78 ? -21.741 -1.179 2.730 1.00 0.92 78 CYS A C 2
ATOM 2442 O O . CYS A 1 78 ? -21.604 -2.188 2.041 1.00 1.04 78 CYS A O 2
ATOM 2449 N N . GLN A 1 79 ? -22.778 -1.003 3.538 1.00 1.07 79 GLN A N 2
ATOM 2450 C CA . GLN A 1 79 ? -23.844 -1.995 3.625 1.00 1.31 79 GLN A CA 2
ATOM 2451 C C . GLN A 1 79 ? -25.214 -1.342 3.460 1.00 1.40 79 GLN A C 2
ATOM 2452 O O . GLN A 1 79 ? -26.230 -1.884 3.890 1.00 1.66 79 GLN A O 2
ATOM 2466 N N . LEU A 1 80 ? -25.235 -0.183 2.822 1.00 1.25 80 LEU A N 2
ATOM 2467 C CA . LEU A 1 80 ? -26.472 0.563 2.628 1.00 1.38 80 LEU A CA 2
ATOM 2468 C C . LEU A 1 80 ? -26.623 0.947 1.162 1.00 1.22 80 LEU A C 2
ATOM 2469 O O . LEU A 1 80 ? -25.627 1.130 0.461 1.00 1.02 80 LEU A O 2
ATOM 2485 N N . LYS A 1 81 ? -27.859 1.071 0.702 1.00 1.35 81 LYS A N 2
ATOM 2486 C CA . LYS A 1 81 ? -28.123 1.322 -0.708 1.00 1.25 81 LYS A CA 2
ATOM 2487 C C . LYS A 1 81 ? -28.653 2.733 -0.939 1.00 1.19 81 LYS A C 2
ATOM 2488 O O . LYS A 1 81 ? -29.317 3.316 -0.078 1.00 1.32 81 LYS A O 2
ATOM 2507 N N . LYS A 1 82 ? -28.346 3.266 -2.113 1.00 1.08 82 LYS A N 2
ATOM 2508 C CA . LYS A 1 82 ? -28.766 4.594 -2.511 1.00 1.12 82 LYS A CA 2
ATOM 2509 C C . LYS A 1 82 ? -29.936 4.492 -3.480 1.00 1.31 82 LYS A C 2
ATOM 2510 O O . LYS A 1 82 ? -29.911 3.686 -4.411 1.00 1.45 82 LYS A O 2
ATOM 2529 N N . TYR A 1 83 ? -30.955 5.299 -3.255 1.00 1.49 83 TYR A N 2
ATOM 2530 C CA . TYR A 1 83 ? -32.112 5.325 -4.131 1.00 1.78 83 TYR A CA 2
ATOM 2531 C C . TYR A 1 83 ? -32.313 6.721 -4.704 1.00 2.01 83 TYR A C 2
ATOM 2532 O O . TYR A 1 83 ? -32.967 7.547 -4.037 1.00 2.30 83 TYR A O 2
ATOM 2551 N N . GLY A 1 1 ? 42.448 -8.869 -1.702 1.00 7.00 1 GLY A N 3
ATOM 2552 C CA . GLY A 1 1 ? 41.551 -7.901 -2.377 1.00 7.05 1 GLY A CA 3
ATOM 2553 C C . GLY A 1 1 ? 41.045 -6.845 -1.421 1.00 6.58 1 GLY A C 3
ATOM 2554 O O . GLY A 1 1 ? 41.676 -6.579 -0.397 1.00 6.38 1 GLY A O 3
ATOM 2560 N N . VAL A 1 2 ? 39.914 -6.243 -1.745 1.00 6.57 2 VAL A N 3
ATOM 2561 C CA . VAL A 1 2 ? 39.318 -5.231 -0.892 1.00 6.20 2 VAL A CA 3
ATOM 2562 C C . VAL A 1 2 ? 37.795 -5.323 -0.941 1.00 5.47 2 VAL A C 3
ATOM 2563 O O . VAL A 1 2 ? 37.203 -5.454 -2.014 1.00 5.62 2 VAL A O 3
ATOM 2576 N N . TYR A 1 3 ? 37.175 -5.289 0.225 1.00 4.83 3 TYR A N 3
ATOM 2577 C CA . TYR A 1 3 ? 35.730 -5.366 0.325 1.00 4.16 3 TYR A CA 3
ATOM 2578 C C . TYR A 1 3 ? 35.134 -3.970 0.443 1.00 3.79 3 TYR A C 3
ATOM 2579 O O . TYR A 1 3 ? 35.587 -3.159 1.253 1.00 3.95 3 TYR A O 3
ATOM 2597 N N . TYR A 1 4 ? 34.135 -3.694 -0.379 1.00 3.54 4 TYR A N 3
ATOM 2598 C CA . TYR A 1 4 ? 33.421 -2.424 -0.329 1.00 3.25 4 TYR A CA 3
ATOM 2599 C C . TYR A 1 4 ? 32.074 -2.604 0.360 1.00 2.52 4 TYR A C 3
ATOM 2600 O O . TYR A 1 4 ? 31.129 -3.127 -0.233 1.00 2.51 4 TYR A O 3
ATOM 2618 N N . PRO A 1 5 ? 31.975 -2.190 1.631 1.00 2.32 5 PRO A N 3
ATOM 2619 C CA . PRO A 1 5 ? 30.747 -2.318 2.413 1.00 2.05 5 PRO A CA 3
ATOM 2620 C C . PRO A 1 5 ? 29.663 -1.359 1.940 1.00 1.72 5 PRO A C 3
ATOM 2621 O O . PRO A 1 5 ? 29.906 -0.161 1.781 1.00 1.94 5 PRO A O 3
ATOM 2632 N N . ASN A 1 6 ? 28.474 -1.888 1.711 1.00 1.43 6 ASN A N 3
ATOM 2633 C CA . ASN A 1 6 ? 27.357 -1.069 1.272 1.00 1.23 6 ASN A CA 3
ATOM 2634 C C . ASN A 1 6 ? 26.386 -0.839 2.422 1.00 1.15 6 ASN A C 3
ATOM 2635 O O . ASN A 1 6 ? 26.069 -1.761 3.176 1.00 1.24 6 ASN A O 3
ATOM 2646 N N . PRO A 1 7 ? 25.938 0.408 2.602 1.00 1.07 7 PRO A N 3
ATOM 2647 C CA . PRO A 1 7 ? 24.958 0.750 3.626 1.00 1.12 7 PRO A CA 3
ATOM 2648 C C . PRO A 1 7 ? 23.551 0.305 3.233 1.00 1.08 7 PRO A C 3
ATOM 2649 O O . PRO A 1 7 ? 22.771 1.073 2.672 1.00 1.26 7 PRO A O 3
ATOM 2660 N N . CYS A 1 8 ? 23.252 -0.954 3.510 1.00 1.07 8 CYS A N 3
ATOM 2661 C CA . CYS A 1 8 ? 21.953 -1.528 3.203 1.00 1.09 8 CYS A CA 3
ATOM 2662 C C . CYS A 1 8 ? 21.732 -2.780 4.048 1.00 1.14 8 CYS A C 3
ATOM 2663 O O . CYS A 1 8 ? 22.683 -3.338 4.605 1.00 1.25 8 CYS A O 3
ATOM 2670 N N . SER A 1 9 ? 20.484 -3.211 4.144 1.00 1.18 9 SER A N 3
ATOM 2671 C CA . SER A 1 9 ? 20.123 -4.373 4.938 1.00 1.25 9 SER A CA 3
ATOM 2672 C C . SER A 1 9 ? 19.245 -5.311 4.111 1.00 1.08 9 SER A C 3
ATOM 2673 O O . SER A 1 9 ? 18.826 -4.944 3.010 1.00 0.95 9 SER A O 3
ATOM 2681 N N . PRO A 1 10 ? 18.982 -6.543 4.595 1.00 1.18 10 PRO A N 3
ATOM 2682 C CA . PRO A 1 10 ? 18.031 -7.449 3.947 1.00 1.11 10 PRO A CA 3
ATOM 2683 C C . PRO A 1 10 ? 16.690 -6.766 3.712 1.00 0.96 10 PRO A C 3
ATOM 2684 O O . PRO A 1 10 ? 16.183 -6.061 4.588 1.00 1.06 10 PRO A O 3
ATOM 2695 N N . TYR A 1 11 ? 16.129 -6.989 2.535 1.00 1.05 11 TYR A N 3
ATOM 2696 C CA . TYR A 1 11 ? 14.959 -6.253 2.075 1.00 1.23 11 TYR A CA 3
ATOM 2697 C C . TYR A 1 11 ? 13.741 -6.498 2.959 1.00 0.92 11 TYR A C 3
ATOM 2698 O O . TYR A 1 11 ? 13.224 -7.613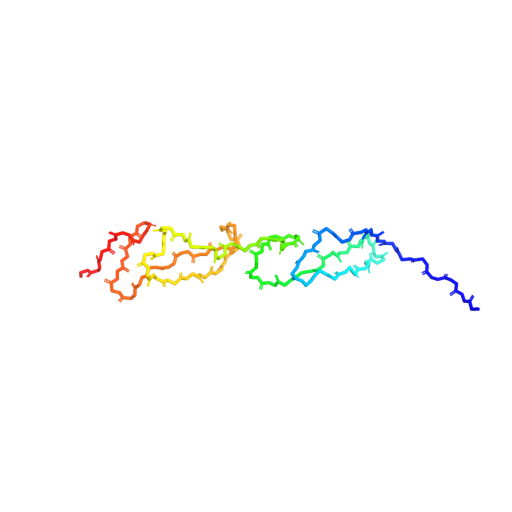 3.022 1.00 0.95 11 TYR A O 3
ATOM 2716 N N . PRO A 1 12 ? 13.273 -5.453 3.657 1.00 1.00 12 PRO A N 3
ATOM 2717 C CA . PRO A 1 12 ? 12.038 -5.512 4.428 1.00 1.02 12 PRO A CA 3
ATOM 2718 C C . PRO A 1 12 ? 10.829 -5.244 3.540 1.00 0.83 12 PRO A C 3
ATOM 2719 O O . PRO A 1 12 ? 9.678 -5.347 3.970 1.00 0.90 12 PRO A O 3
ATOM 2730 N N . CYS A 1 13 ? 11.112 -4.898 2.294 1.00 0.76 13 CYS A N 3
ATOM 2731 C CA . CYS A 1 13 ? 10.082 -4.591 1.324 1.00 0.65 13 CYS A CA 3
ATOM 2732 C C . CYS A 1 13 ? 10.040 -5.670 0.258 1.00 0.65 13 CYS A C 3
ATOM 2733 O O . CYS A 1 13 ? 11.081 -6.140 -0.201 1.00 0.72 13 CYS A O 3
ATOM 2740 N N . ARG A 1 14 ? 8.842 -6.063 -0.129 1.00 0.66 14 ARG A N 3
ATOM 2741 C CA . ARG A 1 14 ? 8.674 -7.073 -1.156 1.00 0.73 14 ARG A CA 3
ATOM 2742 C C . ARG A 1 14 ? 7.920 -6.485 -2.337 1.00 0.72 14 ARG A C 3
ATOM 2743 O O . ARG A 1 14 ? 7.569 -5.302 -2.326 1.00 0.70 14 ARG A O 3
ATOM 2764 N N . ASN A 1 15 ? 7.700 -7.309 -3.357 1.00 0.81 15 ASN A N 3
ATOM 2765 C CA . ASN A 1 15 ? 6.931 -6.911 -4.533 1.00 0.91 15 ASN A CA 3
ATOM 2766 C C . ASN A 1 15 ? 7.540 -5.678 -5.192 1.00 0.92 15 ASN A C 3
ATOM 2767 O O . ASN A 1 15 ? 6.836 -4.719 -5.508 1.00 1.11 15 ASN A O 3
ATOM 2778 N N . GLY A 1 16 ? 8.849 -5.709 -5.393 1.00 0.85 16 GLY A N 3
ATOM 2779 C CA . GLY A 1 16 ? 9.535 -4.582 -5.995 1.00 0.90 16 GLY A CA 3
ATOM 2780 C C . GLY A 1 16 ? 10.475 -3.896 -5.025 1.00 0.77 16 GLY A C 3
ATOM 2781 O O . GLY A 1 16 ? 10.847 -2.736 -5.225 1.00 0.84 16 GLY A O 3
ATOM 2785 N N . GLY A 1 17 ? 10.853 -4.618 -3.975 1.00 0.78 17 GLY A N 3
ATOM 2786 C CA . GLY A 1 17 ? 11.746 -4.078 -2.968 1.00 0.78 17 GLY A CA 3
ATOM 2787 C C . GLY A 1 17 ? 13.110 -3.720 -3.525 1.00 0.72 17 GLY A C 3
ATOM 2788 O O . GLY A 1 17 ? 13.888 -4.597 -3.902 1.00 0.82 17 GLY A O 3
ATOM 2792 N N . THR A 1 18 ? 13.387 -2.429 -3.574 1.00 0.64 18 THR A N 3
ATOM 2793 C CA . THR A 1 18 ? 14.632 -1.915 -4.113 1.00 0.61 18 THR A CA 3
ATOM 2794 C C . THR A 1 18 ? 15.366 -1.094 -3.056 1.00 0.55 18 THR A C 3
ATOM 2795 O O . THR A 1 18 ? 14.807 -0.147 -2.506 1.00 0.59 18 THR A O 3
ATOM 2806 N N . CYS A 1 19 ? 16.606 -1.456 -2.774 1.00 0.63 19 CYS A N 3
ATOM 2807 C CA . CYS A 1 19 ? 17.386 -0.760 -1.760 1.00 0.63 19 CYS A CA 3
ATOM 2808 C C . CYS A 1 19 ? 18.265 0.302 -2.404 1.00 0.64 19 CYS A C 3
ATOM 2809 O O . CYS A 1 19 ? 19.220 -0.011 -3.115 1.00 0.74 19 CYS A O 3
ATOM 2816 N N . LYS A 1 20 ? 17.932 1.559 -2.172 1.00 0.62 20 LYS A N 3
ATOM 2817 C CA . LYS A 1 20 ? 18.730 2.655 -2.691 1.00 0.69 20 LYS A CA 3
ATOM 2818 C C . LYS A 1 20 ? 19.438 3.372 -1.557 1.00 0.68 20 LYS A C 3
ATOM 2819 O O . LYS A 1 20 ? 18.816 4.109 -0.792 1.00 0.77 20 LYS A O 3
ATOM 2838 N N . LYS A 1 21 ? 20.737 3.161 -1.447 1.00 0.75 21 LYS A N 3
ATOM 2839 C CA . LYS A 1 21 ? 21.508 3.816 -0.409 1.00 0.80 21 LYS A CA 3
ATOM 2840 C C . LYS A 1 21 ? 21.850 5.233 -0.828 1.00 0.91 21 LYS A C 3
ATOM 2841 O O . LYS A 1 21 ? 22.435 5.459 -1.890 1.00 1.02 21 LYS A O 3
ATOM 2860 N N . ARG A 1 22 ? 21.455 6.190 -0.008 1.00 0.95 22 ARG A N 3
ATOM 2861 C CA . ARG A 1 22 ? 21.693 7.585 -0.313 1.00 1.11 22 ARG A CA 3
ATOM 2862 C C . ARG A 1 22 ? 22.767 8.132 0.609 1.00 1.23 22 ARG A C 3
ATOM 2863 O O . ARG A 1 22 ? 22.665 8.015 1.834 1.00 1.32 22 ARG A O 3
ATOM 2884 N N . GLY A 1 23 ? 23.788 8.739 0.022 1.00 1.38 23 GLY A N 3
ATOM 2885 C CA . GLY A 1 23 ? 24.888 9.280 0.799 1.00 1.57 23 GLY A CA 3
ATOM 2886 C C . GLY A 1 23 ? 24.524 10.575 1.500 1.00 1.67 23 GLY A C 3
ATOM 2887 O O . GLY A 1 23 ? 25.396 11.353 1.886 1.00 1.88 23 GLY A O 3
ATOM 2891 N N . LEU A 1 24 ? 23.232 10.791 1.671 1.00 1.64 24 LEU A N 3
ATOM 2892 C CA . LEU A 1 24 ? 22.731 12.004 2.284 1.00 1.82 24 LEU A CA 3
ATOM 2893 C C . LEU A 1 24 ? 22.347 11.757 3.739 1.00 1.84 24 LEU A C 3
ATOM 2894 O O . LEU A 1 24 ? 22.727 12.518 4.625 1.00 2.06 24 LEU A O 3
ATOM 2910 N N . TYR A 1 25 ? 21.602 10.685 3.983 1.00 1.69 25 TYR A N 3
ATOM 2911 C CA . TYR A 1 25 ? 21.112 10.397 5.327 1.00 1.82 25 TYR A CA 3
ATOM 2912 C C . TYR A 1 25 ? 21.107 8.896 5.626 1.00 1.63 25 TYR A C 3
ATOM 2913 O O . TYR A 1 25 ? 21.535 8.469 6.701 1.00 1.74 25 TYR A O 3
ATOM 2931 N N . SER A 1 26 ? 20.644 8.097 4.670 1.00 1.41 26 SER A N 3
ATOM 2932 C CA . SER A 1 26 ? 20.532 6.657 4.859 1.00 1.27 26 SER A CA 3
ATOM 2933 C C . SER A 1 26 ? 20.132 5.987 3.552 1.00 1.06 26 SER A C 3
ATOM 2934 O O . SER A 1 26 ? 20.173 6.604 2.485 1.00 1.05 26 SER A O 3
ATOM 2942 N N . TYR A 1 27 ? 19.762 4.722 3.635 1.00 0.96 27 TYR A N 3
ATOM 2943 C CA . TYR A 1 27 ? 19.300 3.995 2.472 1.00 0.79 27 TYR A CA 3
ATOM 2944 C C . TYR A 1 27 ? 17.789 3.869 2.525 1.00 0.78 27 TYR A C 3
ATOM 2945 O O . TYR A 1 27 ? 17.206 3.677 3.595 1.00 0.97 27 TYR A O 3
ATOM 2963 N N . LYS A 1 28 ? 17.157 4.005 1.379 1.00 0.71 28 LYS A N 3
ATOM 2964 C CA . LYS A 1 28 ? 15.718 3.925 1.301 1.00 0.76 28 LYS A CA 3
ATOM 2965 C C . LYS A 1 28 ? 15.302 2.677 0.543 1.00 0.65 28 LYS A C 3
ATOM 2966 O O . LYS A 1 28 ? 15.772 2.419 -0.568 1.00 0.66 28 LYS A O 3
ATOM 2985 N N . CYS A 1 29 ? 14.442 1.898 1.162 1.00 0.62 29 CYS A N 3
ATOM 2986 C CA . CYS A 1 29 ? 13.908 0.707 0.539 1.00 0.57 29 CYS A CA 3
ATOM 2987 C C . CYS A 1 29 ? 12.574 1.032 -0.120 1.00 0.60 29 CYS A C 3
ATOM 2988 O O . CYS A 1 29 ? 11.579 1.300 0.557 1.00 0.76 29 CYS A O 3
ATOM 2995 N N . TYR A 1 30 ? 12.576 1.031 -1.443 1.00 0.58 30 TYR A N 3
ATOM 2996 C CA . TYR A 1 30 ? 11.387 1.332 -2.221 1.00 0.66 30 TYR A CA 3
ATOM 2997 C C . TYR A 1 30 ? 10.651 0.052 -2.582 1.00 0.70 30 TYR A C 3
ATOM 2998 O O . TYR A 1 30 ? 11.253 -1.016 -2.657 1.00 0.93 30 TYR A O 3
ATOM 3016 N N . CYS A 1 31 ? 9.359 0.166 -2.803 1.00 0.74 31 CYS A N 3
ATOM 3017 C CA . CYS A 1 31 ? 8.550 -0.959 -3.236 1.00 0.83 31 CYS A CA 3
ATOM 3018 C C . CYS A 1 31 ? 7.452 -0.459 -4.162 1.00 0.81 31 CYS A C 3
ATOM 3019 O O . CYS A 1 31 ? 7.354 0.745 -4.411 1.00 0.84 31 CYS A O 3
ATOM 3026 N N . ARG A 1 32 ? 6.641 -1.364 -4.690 1.00 0.81 32 ARG A N 3
ATOM 3027 C CA . ARG A 1 32 ? 5.549 -0.959 -5.559 1.00 0.82 32 ARG A CA 3
ATOM 3028 C C . ARG A 1 32 ? 4.330 -0.586 -4.735 1.00 0.77 32 ARG A C 3
ATOM 3029 O O . ARG A 1 32 ? 3.650 -1.453 -4.180 1.00 0.74 32 ARG A O 3
ATOM 3050 N N . LYS A 1 33 ? 4.065 0.710 -4.660 1.00 0.91 33 LYS A N 3
ATOM 3051 C CA . LYS A 1 33 ? 2.944 1.223 -3.891 1.00 0.97 33 LYS A CA 3
ATOM 3052 C C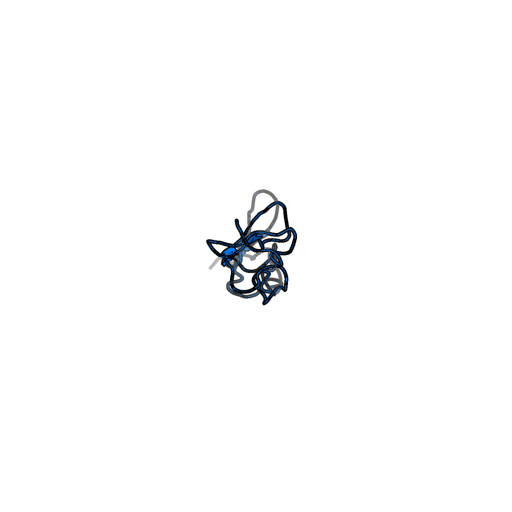 . LYS A 1 33 ? 1.634 0.675 -4.441 1.00 0.92 33 LYS A C 3
ATOM 3053 O O . LYS A 1 33 ? 1.506 0.427 -5.642 1.00 1.01 33 LYS A O 3
ATOM 3072 N N . GLY A 1 34 ? 0.673 0.487 -3.556 1.00 0.87 34 GLY A N 3
ATOM 3073 C CA . GLY A 1 34 ? -0.579 -0.131 -3.934 1.00 0.90 34 GLY A CA 3
ATOM 3074 C C . GLY A 1 34 ? -0.714 -1.505 -3.320 1.00 0.86 34 GLY A C 3
ATOM 3075 O O . GLY A 1 34 ? -1.817 -1.958 -3.020 1.00 1.10 34 GLY A O 3
ATOM 3079 N N . TYR A 1 35 ? 0.417 -2.170 -3.128 1.00 0.76 35 TYR A N 3
ATOM 3080 C CA . TYR A 1 35 ? 0.436 -3.435 -2.415 1.00 0.77 35 TYR A CA 3
ATOM 3081 C C . TYR A 1 35 ? 0.261 -3.194 -0.927 1.00 0.76 35 TYR A C 3
ATOM 3082 O O . TYR A 1 35 ? -0.656 -3.716 -0.306 1.00 0.82 35 TYR A O 3
ATOM 3100 N N . THR A 1 36 ? 1.156 -2.409 -0.357 1.00 0.75 36 THR A N 3
ATOM 3101 C CA . THR A 1 36 ? 1.105 -2.074 1.055 1.00 0.78 36 THR A CA 3
ATOM 3102 C C . THR A 1 36 ? 1.871 -0.778 1.286 1.00 0.81 36 THR A C 3
ATOM 3103 O O . THR A 1 36 ? 2.191 -0.070 0.325 1.00 0.83 36 THR A O 3
ATOM 3114 N N . GLY A 1 37 ? 2.123 -0.446 2.549 1.00 0.86 37 GLY A N 3
ATOM 3115 C CA . GLY A 1 37 ? 3.016 0.652 2.867 1.00 0.91 37 GLY A CA 3
ATOM 3116 C C . GLY A 1 37 ? 4.431 0.402 2.368 1.00 0.92 37 GLY A C 3
ATOM 3117 O O . GLY A 1 37 ? 4.635 -0.356 1.427 1.00 0.88 37 GLY A O 3
ATOM 3121 N N . LYS A 1 38 ? 5.414 1.000 3.022 1.00 1.02 38 LYS A N 3
ATOM 3122 C CA . LYS A 1 38 ? 6.806 0.921 2.571 1.00 1.09 38 LYS A CA 3
ATOM 3123 C C . LYS A 1 38 ? 7.330 -0.518 2.549 1.00 1.07 38 LYS A C 3
ATOM 3124 O O . LYS A 1 38 ? 8.386 -0.794 1.984 1.00 1.18 38 LYS A O 3
ATOM 3143 N N . ASN A 1 39 ? 6.605 -1.426 3.183 1.00 1.01 39 ASN A N 3
ATOM 3144 C CA . ASN A 1 39 ? 6.999 -2.829 3.220 1.00 1.04 39 ASN A CA 3
ATOM 3145 C C . ASN A 1 39 ? 6.479 -3.584 1.997 1.00 0.94 39 ASN A C 3
ATOM 3146 O O . ASN A 1 39 ? 7.121 -4.532 1.550 1.00 1.00 39 ASN A O 3
ATOM 3157 N N . CYS A 1 40 ? 5.341 -3.142 1.451 1.00 0.85 40 CYS A N 3
ATOM 3158 C CA . CYS A 1 40 ? 4.711 -3.786 0.284 1.00 0.78 40 CYS A CA 3
ATOM 3159 C C . CYS A 1 40 ? 4.828 -5.310 0.329 1.00 0.80 40 CYS A C 3
ATOM 3160 O O . CYS A 1 40 ? 5.321 -5.937 -0.607 1.00 0.85 40 CYS A O 3
ATOM 3167 N N . GLN A 1 41 ? 4.373 -5.901 1.421 1.00 0.87 41 GLN A N 3
ATOM 3168 C CA . GLN A 1 41 ? 4.521 -7.334 1.621 1.00 0.94 41 GLN A CA 3
ATOM 3169 C C . GLN A 1 41 ? 3.155 -8.013 1.642 1.00 0.94 41 GLN A C 3
ATOM 3170 O O . GLN A 1 41 ? 3.046 -9.231 1.775 1.00 1.10 41 GLN A O 3
ATOM 3184 N N . TYR A 1 42 ? 2.112 -7.211 1.494 1.00 0.85 42 TYR A N 3
ATOM 3185 C CA . TYR A 1 42 ? 0.747 -7.710 1.537 1.00 0.86 42 TYR A CA 3
ATOM 3186 C C . TYR A 1 42 ? -0.069 -7.107 0.405 1.00 0.78 42 TYR A C 3
ATOM 3187 O O . TYR A 1 42 ? 0.430 -6.287 -0.363 1.00 0.82 42 TYR A O 3
ATOM 3205 N N . ASN A 1 43 ? -1.315 -7.531 0.299 1.00 0.76 43 ASN A N 3
ATOM 3206 C CA . ASN A 1 43 ? -2.236 -6.981 -0.683 1.00 0.73 43 ASN A CA 3
ATOM 3207 C C . ASN A 1 43 ? -3.278 -6.121 0.008 1.00 0.71 43 ASN A C 3
ATOM 3208 O O . ASN A 1 43 ? -4.233 -6.641 0.583 1.00 0.77 43 ASN A O 3
ATOM 3219 N N . ALA A 1 44 ? -3.081 -4.808 -0.039 1.00 0.69 44 ALA A N 3
ATOM 3220 C CA . ALA A 1 44 ? -3.999 -3.857 0.578 1.00 0.71 44 ALA A CA 3
ATOM 3221 C C . ALA A 1 44 ? -5.402 -4.001 0.005 1.00 0.65 44 ALA A C 3
ATOM 3222 O O . ALA A 1 44 ? -6.394 -3.828 0.709 1.00 0.64 44 ALA A O 3
ATOM 3229 N N . CYS A 1 45 ? -5.479 -4.343 -1.271 1.00 0.65 45 CYS A N 3
ATOM 3230 C CA . CYS A 1 45 ? -6.761 -4.517 -1.930 1.00 0.62 45 CYS A CA 3
ATOM 3231 C C . CYS A 1 45 ? -7.289 -5.938 -1.708 1.00 0.64 45 CYS A C 3
ATOM 3232 O O . CYS A 1 45 ? -7.692 -6.629 -2.644 1.00 0.70 45 CYS A O 3
ATOM 3239 N N . PHE A 1 46 ? -7.257 -6.372 -0.456 1.00 0.64 46 PHE A N 3
ATOM 3240 C CA . PHE A 1 46 ? -7.813 -7.660 -0.064 1.00 0.71 46 PHE A CA 3
ATOM 3241 C C . PHE A 1 46 ? -9.311 -7.500 0.181 1.00 0.67 46 PHE A C 3
ATOM 3242 O O . PHE A 1 46 ? -9.798 -6.368 0.262 1.00 0.61 46 PHE A O 3
ATOM 3259 N N . PRO A 1 47 ? -10.084 -8.601 0.266 1.00 0.75 47 PRO A N 3
ATOM 3260 C CA . PRO A 1 47 ? -11.501 -8.502 0.606 1.00 0.75 47 PRO A CA 3
ATOM 3261 C C . PRO A 1 47 ? -11.691 -7.825 1.956 1.00 0.67 47 PRO A C 3
ATOM 3262 O O . PRO A 1 47 ? -11.266 -8.335 2.992 1.00 0.82 47 PRO A O 3
ATOM 3273 N N . ASN A 1 48 ? -12.357 -6.688 1.933 1.00 0.57 48 ASN A N 3
ATOM 3274 C CA . ASN A 1 48 ? -12.465 -5.845 3.110 1.00 0.64 48 ASN A CA 3
ATOM 3275 C C . ASN A 1 48 ? -13.925 -5.629 3.489 1.00 0.62 48 ASN A C 3
ATOM 3276 O O . ASN A 1 48 ? -14.783 -5.513 2.614 1.00 0.56 48 ASN A O 3
ATOM 3287 N N . PRO A 1 49 ? -14.225 -5.576 4.801 1.00 0.77 49 PRO A N 3
ATOM 3288 C CA . PRO A 1 49 ? -15.581 -5.308 5.305 1.00 0.84 49 PRO A CA 3
ATOM 3289 C C . PRO A 1 49 ? -16.087 -3.914 4.936 1.00 0.78 49 PRO A C 3
ATOM 3290 O O . PRO A 1 49 ? -17.266 -3.617 5.103 1.00 0.88 49 PRO A O 3
ATOM 3301 N N . CYS A 1 50 ? -15.188 -3.063 4.454 1.00 0.73 50 CYS A N 3
ATOM 3302 C CA . CYS A 1 50 ? -15.555 -1.724 4.006 1.00 0.75 50 CYS A CA 3
ATOM 3303 C C . CYS A 1 50 ? -15.862 -1.733 2.507 1.00 0.71 50 CYS A C 3
ATOM 3304 O O . CYS A 1 50 ? -16.200 -0.710 1.920 1.00 0.93 50 CYS A O 3
ATOM 3311 N N . LEU A 1 51 ? -15.745 -2.903 1.894 1.00 0.63 51 LEU A N 3
ATOM 3312 C CA . LEU A 1 51 ? -16.038 -3.054 0.476 1.00 0.61 51 LEU A CA 3
ATOM 3313 C C . LEU A 1 51 ? -17.397 -3.701 0.286 1.00 0.69 51 LEU A C 3
ATOM 3314 O O . LEU A 1 51 ? -18.355 -3.040 -0.119 1.00 0.67 51 LEU A O 3
ATOM 3330 N N . ASN A 1 52 ? -17.461 -4.998 0.575 1.00 0.85 52 ASN A N 3
ATOM 3331 C CA . ASN A 1 52 ? -18.706 -5.763 0.508 1.00 1.00 52 ASN A CA 3
ATOM 3332 C C . ASN A 1 52 ? -19.416 -5.564 -0.828 1.00 0.92 52 ASN A C 3
ATOM 3333 O O . ASN A 1 52 ? -20.617 -5.280 -0.878 1.00 0.99 52 ASN A O 3
ATOM 3344 N N . GLY A 1 53 ? -18.663 -5.711 -1.910 1.00 0.85 53 GLY A N 3
ATOM 3345 C CA . GLY A 1 53 ? -19.221 -5.538 -3.233 1.00 0.83 53 GLY A CA 3
ATOM 3346 C C . GLY A 1 53 ? -18.801 -4.225 -3.858 1.00 0.71 53 GLY A C 3
ATOM 3347 O O . GLY A 1 53 ? -18.905 -4.046 -5.072 1.00 0.77 53 GLY A O 3
ATOM 3351 N N . GLY A 1 54 ? -18.320 -3.310 -3.026 1.00 0.62 54 GLY A N 3
ATOM 3352 C CA . GLY A 1 54 ? -17.891 -2.012 -3.505 1.00 0.56 54 GLY A CA 3
ATOM 3353 C C . GLY A 1 54 ? -16.597 -2.062 -4.294 1.00 0.56 54 GLY A C 3
ATOM 3354 O O . GLY A 1 54 ? -16.036 -3.132 -4.533 1.00 0.80 54 GLY A O 3
ATOM 3358 N N . THR A 1 55 ? -16.116 -0.896 -4.678 1.00 0.50 55 THR A N 3
ATOM 3359 C CA . THR A 1 55 ? -14.922 -0.786 -5.491 1.00 0.55 55 THR A CA 3
ATOM 3360 C C . THR A 1 55 ? -13.682 -0.645 -4.619 1.00 0.50 55 THR A C 3
ATOM 3361 O O . THR A 1 55 ? -13.634 0.189 -3.711 1.00 0.47 55 THR A O 3
ATOM 3372 N N . CYS A 1 56 ? -12.691 -1.477 -4.894 1.00 0.54 56 CYS A N 3
ATOM 3373 C CA . CYS A 1 56 ? -11.445 -1.461 -4.153 1.00 0.54 56 CYS A CA 3
ATOM 3374 C C . CYS A 1 56 ? -10.370 -0.717 -4.933 1.00 0.64 56 CYS A C 3
ATOM 3375 O O . CYS A 1 56 ? -9.943 -1.160 -6.003 1.00 0.82 56 CYS A O 3
ATOM 3382 N N . GLY A 1 57 ? -9.959 0.422 -4.410 1.00 0.65 57 GLY A N 3
ATOM 3383 C CA . GLY A 1 57 ? -8.907 1.190 -5.039 1.00 0.78 57 GLY A CA 3
ATOM 3384 C C . GLY A 1 57 ? -7.763 1.446 -4.088 1.00 0.76 57 GLY A C 3
ATOM 3385 O O . GLY A 1 57 ? -7.505 0.639 -3.197 1.00 0.71 57 GLY A O 3
ATOM 3389 N N . TYR A 1 58 ? -7.086 2.568 -4.261 1.00 0.84 58 TYR A N 3
ATOM 3390 C CA . TYR A 1 58 ? -5.995 2.948 -3.377 1.00 0.85 58 TYR A CA 3
ATOM 3391 C C . TYR A 1 58 ? -6.229 4.359 -2.863 1.00 0.94 58 TYR A C 3
ATOM 3392 O O . TYR A 1 58 ? -6.872 5.168 -3.533 1.00 1.11 58 TYR A O 3
ATOM 3410 N N . VAL A 1 59 ? -5.718 4.652 -1.679 1.00 0.93 59 VAL A N 3
ATOM 3411 C CA . VAL A 1 59 ? -5.949 5.944 -1.053 1.00 1.03 59 VAL A CA 3
ATOM 3412 C C . VAL A 1 59 ? -4.901 6.200 0.028 1.00 1.03 59 VAL A C 3
ATOM 3413 O O . VAL A 1 59 ? -4.286 5.263 0.541 1.00 0.99 59 VAL A O 3
ATOM 3426 N N . TYR A 1 60 ? -4.691 7.469 0.359 1.00 1.15 60 TYR A N 3
ATOM 3427 C CA . TYR A 1 60 ? -3.710 7.846 1.367 1.00 1.21 60 TYR A CA 3
ATOM 3428 C C . TYR A 1 60 ? -4.374 8.092 2.719 1.00 1.29 60 TYR A C 3
ATOM 3429 O O . TYR A 1 60 ? -3.719 8.494 3.680 1.00 1.36 60 TYR A O 3
ATOM 3447 N N . GLY A 1 61 ? -5.678 7.860 2.782 1.00 1.37 61 GLY A N 3
ATOM 3448 C CA . GLY A 1 61 ? -6.391 7.951 4.041 1.00 1.49 61 GLY A CA 3
ATOM 3449 C C . GLY A 1 61 ? -6.387 6.620 4.756 1.00 1.38 61 GLY A C 3
ATOM 3450 O O . GLY A 1 61 ? -5.792 6.475 5.828 1.00 1.49 61 GLY A O 3
ATOM 3454 N N . TYR A 1 62 ? -7.046 5.644 4.151 1.00 1.24 62 TYR A N 3
ATOM 3455 C CA . TYR A 1 62 ? -6.961 4.263 4.596 1.00 1.13 62 TYR A CA 3
ATOM 3456 C C . TYR A 1 62 ? -5.569 3.718 4.270 1.00 1.00 62 TYR A C 3
ATOM 3457 O O . TYR A 1 62 ? -4.805 4.373 3.555 1.00 0.99 62 TYR A O 3
ATOM 3475 N N . PRO A 1 63 ? -5.205 2.536 4.802 1.00 0.97 63 PRO A N 3
ATOM 3476 C CA . PRO A 1 63 ? -3.892 1.912 4.561 1.00 0.93 63 PRO A CA 3
ATOM 3477 C C . PRO A 1 63 ? -3.678 1.482 3.107 1.00 0.83 63 PRO A C 3
ATOM 3478 O O . PRO A 1 63 ? -3.588 0.289 2.809 1.00 0.80 63 PRO A O 3
ATOM 3489 N N . TYR A 1 64 ? -3.612 2.470 2.220 1.00 0.81 64 TYR A N 3
ATOM 3490 C CA . TYR A 1 64 ? -3.253 2.272 0.815 1.00 0.79 64 TYR A CA 3
ATOM 3491 C C . TYR A 1 64 ? -4.320 1.511 0.032 1.00 0.75 64 TYR A C 3
ATOM 3492 O O . TYR A 1 64 ? -4.063 1.044 -1.075 1.00 0.80 64 TYR A O 3
ATOM 3510 N N . TYR A 1 65 ? -5.515 1.401 0.591 1.00 0.73 65 TYR A N 3
ATOM 3511 C CA . TYR A 1 65 ? -6.631 0.812 -0.131 1.00 0.74 65 TYR A CA 3
ATOM 3512 C C . TYR A 1 65 ? -7.879 1.652 0.073 1.00 0.75 65 TYR A C 3
ATOM 3513 O O . TYR A 1 65 ? -8.158 2.108 1.179 1.00 0.83 65 TYR A O 3
ATOM 3531 N N . LYS A 1 66 ? -8.612 1.869 -0.997 1.00 0.73 66 LYS A N 3
ATOM 3532 C CA . LYS A 1 66 ? -9.796 2.701 -0.945 1.00 0.75 66 LYS A CA 3
ATOM 3533 C C . LYS A 1 66 ? -11.044 1.847 -1.059 1.00 0.61 66 LYS A C 3
ATOM 3534 O O . LYS A 1 66 ? -11.287 1.228 -2.093 1.00 0.62 66 LYS A O 3
ATOM 3553 N N . CYS A 1 67 ? -11.821 1.803 0.006 1.00 0.62 67 CYS A N 3
ATOM 3554 C CA . CYS A 1 67 ? -13.076 1.079 -0.010 1.00 0.57 67 CYS A CA 3
ATOM 3555 C C . CYS A 1 67 ? -14.211 2.006 -0.424 1.00 0.52 67 CYS A C 3
ATOM 3556 O O . CYS A 1 67 ? -14.708 2.803 0.370 1.00 0.60 67 CYS A O 3
ATOM 3563 N N . SER A 1 68 ? -14.587 1.926 -1.689 1.00 0.47 68 SER A N 3
ATOM 3564 C CA . SER A 1 68 ? -15.634 2.771 -2.229 1.00 0.49 68 SER A CA 3
ATOM 3565 C C . SER A 1 68 ? -16.935 1.991 -2.353 1.00 0.50 68 SER A C 3
ATOM 3566 O O . SER A 1 68 ? -16.946 0.854 -2.818 1.00 0.65 68 SER A O 3
ATOM 3574 N N . CYS A 1 69 ? -18.028 2.602 -1.933 1.00 0.49 69 CYS A N 3
ATOM 3575 C CA . CYS A 1 69 ? -19.321 1.940 -1.942 1.00 0.56 69 CYS A CA 3
ATOM 3576 C C . CYS A 1 69 ? -19.869 1.853 -3.362 1.00 0.68 69 CYS A C 3
ATOM 3577 O O . CYS A 1 69 ? -19.655 2.752 -4.177 1.00 0.77 69 CYS A O 3
ATOM 3584 N N . PRO A 1 70 ? -20.576 0.758 -3.677 1.00 0.77 70 PRO A N 3
ATOM 3585 C CA . PRO A 1 70 ? -21.188 0.568 -4.988 1.00 0.93 70 PRO A CA 3
ATOM 3586 C C . PRO A 1 70 ? -22.386 1.486 -5.181 1.00 0.89 70 PRO A C 3
ATOM 3587 O O . PRO A 1 70 ? -23.023 1.902 -4.213 1.00 0.77 70 PRO A O 3
ATOM 3598 N N . TYR A 1 71 ? -22.680 1.807 -6.431 1.00 1.08 71 TYR A N 3
ATOM 3599 C CA . TYR A 1 71 ? -23.771 2.713 -6.752 1.00 1.13 71 TYR A CA 3
ATOM 3600 C C . TYR A 1 71 ? -25.108 2.095 -6.368 1.00 1.06 71 TYR A C 3
ATOM 3601 O O . TYR A 1 71 ? -25.598 1.177 -7.027 1.00 1.13 71 TYR A O 3
ATOM 3619 N N . GLY A 1 72 ? -25.684 2.609 -5.296 1.00 1.01 72 GLY A N 3
ATOM 3620 C CA . GLY A 1 72 ? -26.919 2.071 -4.775 1.00 1.03 72 GLY A CA 3
ATOM 3621 C C . GLY A 1 72 ? -26.781 1.683 -3.320 1.00 0.94 72 GLY A C 3
ATOM 3622 O O . GLY A 1 72 ? -27.762 1.330 -2.661 1.00 1.03 72 GLY A O 3
ATOM 3626 N N . TYR A 1 73 ? -25.556 1.742 -2.821 1.00 0.83 73 TYR A N 3
ATOM 3627 C CA . TYR A 1 73 ? -25.266 1.419 -1.435 1.00 0.80 73 TYR A CA 3
ATOM 3628 C C . TYR A 1 73 ? -24.249 2.402 -0.874 1.00 0.71 73 TYR A C 3
ATOM 3629 O O . TYR A 1 73 ? -23.364 2.863 -1.595 1.00 0.67 73 TYR A O 3
ATOM 3647 N N . TYR A 1 74 ? -24.375 2.729 0.402 1.00 0.78 74 TYR A N 3
ATOM 3648 C CA . TYR A 1 74 ? -23.361 3.516 1.081 1.00 0.81 74 TYR A CA 3
ATOM 3649 C C . TYR A 1 74 ? -23.476 3.337 2.589 1.00 0.96 74 TYR A C 3
ATOM 3650 O O . TYR A 1 74 ? -24.541 3.518 3.182 1.00 1.10 74 TYR A O 3
ATOM 3668 N N . GLY A 1 75 ? -22.385 2.908 3.188 1.00 0.98 75 GLY A N 3
ATOM 3669 C CA . GLY A 1 75 ? -22.291 2.840 4.627 1.00 1.18 75 GLY A CA 3
ATOM 3670 C C . GLY A 1 75 ? -21.037 3.514 5.114 1.00 1.28 75 GLY A C 3
ATOM 3671 O O . GLY A 1 75 ? -20.425 4.303 4.392 1.00 1.22 75 GLY A O 3
ATOM 3675 N N . LYS A 1 76 ? -20.640 3.185 6.326 1.00 1.48 76 LYS A N 3
ATOM 3676 C CA . LYS A 1 76 ? -19.295 3.480 6.779 1.00 1.63 76 LYS A CA 3
ATOM 3677 C C . LYS A 1 76 ? -18.371 2.410 6.221 1.00 1.49 76 LYS A C 3
ATOM 3678 O O . LYS A 1 76 ? -17.239 2.674 5.825 1.00 1.56 76 LYS A O 3
ATOM 3697 N N . GLN A 1 77 ? -18.902 1.193 6.186 1.00 1.37 77 GLN A N 3
ATOM 3698 C CA . GLN A 1 77 ? -18.207 0.049 5.621 1.00 1.27 77 GLN A CA 3
ATOM 3699 C C . GLN A 1 77 ? -18.875 -0.392 4.320 1.00 1.05 77 GLN A C 3
ATOM 3700 O O . GLN A 1 77 ? -18.695 -1.518 3.868 1.00 1.05 77 GLN A O 3
ATOM 3714 N N . CYS A 1 78 ? -19.673 0.504 3.744 1.00 0.96 78 CYS A N 3
ATOM 3715 C CA . CYS A 1 78 ? -20.359 0.245 2.470 1.00 0.82 78 CYS A CA 3
ATOM 3716 C C . CYS A 1 78 ? -21.296 -0.959 2.556 1.00 0.92 78 CYS A C 3
ATOM 3717 O O . CYS A 1 78 ? -21.608 -1.592 1.547 1.00 1.04 78 CYS A O 3
ATOM 3724 N N . GLN A 1 79 ? -21.764 -1.249 3.759 1.00 1.07 79 GLN A N 3
ATOM 3725 C CA . GLN A 1 79 ? -22.634 -2.394 3.989 1.00 1.31 79 GLN A CA 3
ATOM 3726 C C . GLN A 1 79 ? -24.096 -1.966 4.013 1.00 1.40 79 GLN A C 3
ATOM 3727 O O . GLN A 1 79 ? -24.997 -2.791 4.154 1.00 1.66 79 GLN A O 3
ATOM 3741 N N . LEU A 1 80 ? -24.324 -0.671 3.875 1.00 1.25 80 LEU A N 3
ATOM 3742 C CA . LEU A 1 80 ? -25.662 -0.118 3.977 1.00 1.38 80 LEU A CA 3
ATOM 3743 C C . LEU A 1 80 ? -26.190 0.259 2.603 1.00 1.22 80 LEU A C 3
ATOM 3744 O O . LEU A 1 80 ? -25.419 0.515 1.682 1.00 1.02 80 LEU A O 3
ATOM 3760 N N . LYS A 1 81 ? -27.504 0.295 2.483 1.00 1.35 81 LYS A N 3
ATOM 3761 C CA . LYS A 1 81 ? -28.162 0.534 1.207 1.00 1.25 81 LYS A CA 3
ATOM 3762 C C . LYS A 1 81 ? -28.525 2.009 1.044 1.00 1.19 81 LYS A C 3
ATOM 3763 O O . LYS A 1 81 ? -28.732 2.721 2.027 1.00 1.32 81 LYS A O 3
ATOM 3782 N N . LYS A 1 82 ? -28.575 2.457 -0.205 1.00 1.08 82 LYS A N 3
ATOM 3783 C CA . LYS A 1 82 ? -28.982 3.811 -0.530 1.00 1.12 82 LYS A CA 3
ATOM 3784 C C . LYS A 1 82 ? -30.449 3.800 -0.936 1.00 1.31 82 LYS A C 3
ATOM 3785 O O . LYS A 1 82 ? -30.872 2.964 -1.735 1.00 1.45 82 LYS A O 3
ATOM 3804 N N . TYR A 1 83 ? -31.220 4.716 -0.381 1.00 1.49 83 TYR A N 3
ATOM 3805 C CA . TYR A 1 83 ? -32.640 4.786 -0.674 1.00 1.78 83 TYR A CA 3
ATOM 3806 C C . TYR A 1 83 ? -32.968 6.068 -1.427 1.00 2.01 83 TYR A C 3
ATOM 3807 O O . TYR A 1 83 ? -33.226 7.098 -0.775 1.00 2.30 83 TYR A O 3
ATOM 3826 N N . GLY A 1 1 ? 41.637 -5.413 -4.174 1.00 7.00 1 GLY A N 4
ATOM 3827 C CA . GLY A 1 1 ? 41.545 -4.084 -4.821 1.00 7.05 1 GLY A CA 4
ATOM 3828 C C . GLY A 1 1 ? 40.452 -3.237 -4.214 1.00 6.58 1 GLY A C 4
ATOM 3829 O O . GLY A 1 1 ? 40.234 -3.269 -3.002 1.00 6.38 1 GLY A O 4
ATOM 3835 N N . VAL A 1 2 ? 39.755 -2.485 -5.051 1.00 6.57 2 VAL A N 4
ATOM 3836 C CA . VAL A 1 2 ? 38.677 -1.626 -4.589 1.00 6.20 2 VAL A CA 4
ATOM 3837 C C . VAL A 1 2 ? 37.386 -2.422 -4.446 1.00 5.47 2 VAL A C 4
ATOM 3838 O O . VAL A 1 2 ? 36.935 -3.074 -5.390 1.00 5.62 2 VAL A O 4
ATOM 3851 N N . TYR A 1 3 ? 36.803 -2.372 -3.261 1.00 4.83 3 TYR A N 4
ATOM 3852 C CA . TYR A 1 3 ? 35.558 -3.067 -2.997 1.00 4.16 3 TYR A CA 4
ATOM 3853 C C . TYR A 1 3 ? 34.435 -2.052 -2.852 1.00 3.79 3 TYR A C 4
ATOM 3854 O O . TYR A 1 3 ? 34.596 -1.031 -2.183 1.00 3.95 3 TYR A O 4
ATOM 3872 N N . TYR A 1 4 ? 33.314 -2.324 -3.493 1.00 3.54 4 TYR A N 4
ATOM 3873 C CA . TYR A 1 4 ? 32.167 -1.433 -3.440 1.00 3.25 4 TYR A CA 4
ATOM 3874 C C . TYR A 1 4 ? 31.045 -2.059 -2.618 1.00 2.52 4 TYR A C 4
ATOM 3875 O O . TYR A 1 4 ? 30.269 -2.864 -3.128 1.00 2.51 4 TYR A O 4
ATOM 3893 N N . PRO A 1 5 ? 30.963 -1.713 -1.327 1.00 2.32 5 PRO A N 4
ATOM 3894 C CA . PRO A 1 5 ? 29.940 -2.229 -0.431 1.00 2.05 5 PRO A CA 4
ATOM 3895 C C . PRO A 1 5 ? 28.673 -1.381 -0.445 1.00 1.72 5 PRO A C 4
ATOM 3896 O O . PRO A 1 5 ? 28.651 -0.284 -1.010 1.00 1.94 5 PRO A O 4
ATOM 3907 N N . ASN A 1 6 ? 27.624 -1.892 0.175 1.00 1.43 6 ASN A N 4
ATOM 3908 C CA . ASN A 1 6 ? 26.366 -1.170 0.271 1.00 1.23 6 ASN A CA 4
ATOM 3909 C C . ASN A 1 6 ? 25.685 -1.453 1.608 1.00 1.15 6 ASN A C 4
ATOM 3910 O O . ASN A 1 6 ? 25.309 -2.588 1.900 1.00 1.24 6 ASN A O 4
ATOM 3921 N N . PRO A 1 7 ? 25.542 -0.424 2.454 1.00 1.07 7 PRO A N 4
ATOM 3922 C CA . PRO A 1 7 ? 24.859 -0.558 3.738 1.00 1.12 7 PRO A CA 4
ATOM 3923 C C . PRO A 1 7 ? 23.371 -0.837 3.552 1.00 1.08 7 PRO A C 4
ATOM 3924 O O . PRO A 1 7 ? 22.606 0.043 3.155 1.00 1.26 7 PRO A O 4
ATOM 3935 N N . CYS A 1 8 ? 22.976 -2.073 3.814 1.00 1.07 8 CYS A N 4
ATOM 3936 C CA . CYS A 1 8 ? 21.594 -2.487 3.642 1.00 1.09 8 CYS A CA 4
ATOM 3937 C C . CYS A 1 8 ? 21.348 -3.799 4.379 1.00 1.14 8 CYS A C 4
ATOM 3938 O O . CYS A 1 8 ? 22.282 -4.415 4.896 1.00 1.25 8 CYS A O 4
ATOM 3945 N N . SER A 1 9 ? 20.095 -4.220 4.419 1.00 1.18 9 SER A N 4
ATOM 3946 C CA . SER A 1 9 ? 19.710 -5.439 5.108 1.00 1.25 9 SER A CA 4
ATOM 3947 C C . SER A 1 9 ? 18.872 -6.309 4.179 1.00 1.08 9 SER A C 4
ATOM 3948 O O . SER A 1 9 ? 18.324 -5.802 3.199 1.00 0.95 9 SER A O 4
ATOM 3956 N N . PRO A 1 10 ? 18.772 -7.626 4.459 1.00 1.18 10 PRO A N 4
ATOM 3957 C CA . PRO A 1 10 ? 17.939 -8.544 3.683 1.00 1.11 10 PRO A CA 4
ATOM 3958 C C . PRO A 1 10 ? 16.550 -7.969 3.440 1.00 0.96 10 PRO A C 4
ATOM 3959 O O . PRO A 1 10 ? 15.852 -7.585 4.384 1.00 1.06 10 PRO A O 4
ATOM 3970 N N . TYR A 1 11 ? 16.170 -7.921 2.169 1.00 1.05 11 TYR A N 4
ATOM 3971 C CA . TYR A 1 11 ? 14.976 -7.209 1.722 1.00 1.23 11 TYR A CA 4
ATOM 3972 C C . TYR A 1 11 ? 13.720 -7.578 2.496 1.00 0.92 11 TYR A C 4
ATOM 3973 O O . TYR A 1 11 ? 13.242 -8.709 2.430 1.00 0.95 11 TYR A O 4
ATOM 3991 N N . PRO A 1 12 ? 13.177 -6.612 3.250 1.00 1.00 12 PRO A N 4
ATOM 3992 C CA . PRO A 1 12 ? 11.872 -6.731 3.873 1.00 1.02 12 PRO A CA 4
ATOM 3993 C C . PRO A 1 12 ? 10.790 -6.156 2.964 1.00 0.83 12 PRO A C 4
ATOM 3994 O O . PRO A 1 12 ? 9.635 -5.998 3.355 1.00 0.90 12 PRO A O 4
ATOM 4005 N N . CYS A 1 13 ? 11.197 -5.832 1.745 1.00 0.76 13 CYS A N 4
ATOM 4006 C CA . CYS A 1 13 ? 10.301 -5.273 0.748 1.00 0.65 13 CYS A CA 4
ATOM 4007 C C . CYS A 1 13 ? 9.881 -6.358 -0.229 1.00 0.65 13 CYS A C 4
ATOM 4008 O O . CYS A 1 13 ? 10.697 -7.190 -0.632 1.00 0.72 13 CYS A O 4
ATOM 4015 N N . ARG A 1 14 ? 8.617 -6.352 -0.610 1.00 0.66 14 ARG A N 4
ATOM 4016 C CA . ARG A 1 14 ? 8.094 -7.382 -1.487 1.00 0.73 14 ARG A CA 4
ATOM 4017 C C . ARG A 1 14 ? 7.493 -6.776 -2.742 1.00 0.72 14 ARG A C 4
ATOM 4018 O O . ARG A 1 14 ? 6.993 -5.651 -2.720 1.00 0.70 14 ARG A O 4
ATOM 4039 N N . ASN A 1 15 ? 7.568 -7.533 -3.832 1.00 0.81 15 ASN A N 4
ATOM 4040 C CA . ASN A 1 15 ? 6.911 -7.180 -5.088 1.00 0.91 15 ASN A CA 4
ATOM 4041 C C . ASN A 1 15 ? 7.498 -5.910 -5.692 1.00 0.92 15 ASN A C 4
ATOM 4042 O O . ASN A 1 15 ? 6.779 -4.949 -5.972 1.00 1.11 15 ASN A O 4
ATOM 4053 N N . GLY A 1 16 ? 8.804 -5.918 -5.906 1.00 0.85 16 GLY A N 4
ATOM 4054 C CA . GLY A 1 16 ? 9.453 -4.787 -6.531 1.00 0.90 16 GLY A CA 4
ATOM 4055 C C . GLY A 1 16 ? 10.185 -3.908 -5.540 1.00 0.77 16 GLY A C 4
ATOM 4056 O O . GLY A 1 16 ? 10.039 -2.687 -5.562 1.00 0.84 16 GLY A O 4
ATOM 4060 N N . GLY A 1 17 ? 10.968 -4.524 -4.667 1.00 0.78 17 GLY A N 4
ATOM 4061 C CA . GLY A 1 17 ? 11.712 -3.766 -3.681 1.00 0.78 17 GLY A CA 4
ATOM 4062 C C . GLY A 1 17 ? 13.156 -3.545 -4.090 1.00 0.72 17 GLY A C 4
ATOM 4063 O O . GLY A 1 17 ? 13.858 -4.491 -4.450 1.00 0.82 17 GLY A O 4
ATOM 4067 N N . THR A 1 18 ? 13.595 -2.296 -4.049 1.00 0.64 18 THR A N 4
ATOM 4068 C CA . THR A 1 18 ? 14.965 -1.944 -4.385 1.00 0.61 18 THR A CA 4
ATOM 4069 C C . THR A 1 18 ? 15.603 -1.134 -3.261 1.00 0.55 18 THR A C 4
ATOM 4070 O O . THR A 1 18 ? 15.115 -0.064 -2.903 1.00 0.59 18 THR A O 4
ATOM 4081 N N . CYS A 1 19 ? 16.693 -1.643 -2.709 1.00 0.63 19 CYS A N 4
ATOM 4082 C CA . CYS A 1 19 ? 17.376 -0.974 -1.612 1.00 0.63 19 CYS A CA 4
ATOM 4083 C C . CYS A 1 19 ? 18.410 0.013 -2.143 1.00 0.64 19 CYS A C 4
ATOM 4084 O O . CYS A 1 19 ? 19.429 -0.381 -2.713 1.00 0.74 19 CYS A O 4
ATOM 4091 N N . LYS A 1 20 ? 18.135 1.295 -1.971 1.00 0.62 20 LYS A N 4
ATOM 4092 C CA . LYS A 1 20 ? 19.057 2.339 -2.384 1.00 0.69 20 LYS A CA 4
ATOM 4093 C C . LYS A 1 20 ? 19.633 3.040 -1.164 1.00 0.68 20 LYS A C 4
ATOM 4094 O O . LYS A 1 20 ? 18.920 3.745 -0.451 1.00 0.77 20 LYS A O 4
ATOM 4113 N N . LYS A 1 21 ? 20.918 2.841 -0.920 1.00 0.75 21 LYS A N 4
ATOM 4114 C CA . LYS A 1 21 ? 21.557 3.410 0.258 1.00 0.80 21 LYS A CA 4
ATOM 4115 C C . LYS A 1 21 ? 21.720 4.918 0.105 1.00 0.91 21 LYS A C 4
ATOM 4116 O O . LYS A 1 21 ? 22.084 5.413 -0.963 1.00 1.02 21 LYS A O 4
ATOM 4135 N N . ARG A 1 22 ? 21.408 5.647 1.161 1.00 0.95 22 ARG A N 4
ATOM 4136 C CA . ARG A 1 22 ? 21.550 7.090 1.155 1.00 1.11 22 ARG A CA 4
ATOM 4137 C C . ARG A 1 22 ? 22.555 7.487 2.223 1.00 1.23 22 ARG A C 4
ATOM 4138 O O . ARG A 1 22 ? 22.239 7.480 3.417 1.00 1.32 22 ARG A O 4
ATOM 4159 N N . GLY A 1 23 ? 23.759 7.840 1.790 1.00 1.38 23 GLY A N 4
ATOM 4160 C CA . GLY A 1 23 ? 24.846 8.128 2.712 1.00 1.57 23 GLY A CA 4
ATOM 4161 C C . GLY A 1 23 ? 24.539 9.258 3.676 1.00 1.67 23 GLY A C 4
ATOM 4162 O O . GLY A 1 23 ? 25.283 9.488 4.628 1.00 1.88 23 GLY A O 4
ATOM 4166 N N . LEU A 1 24 ? 23.443 9.958 3.433 1.00 1.64 24 LEU A N 4
ATOM 4167 C CA . LEU A 1 24 ? 23.017 11.044 4.295 1.00 1.82 24 LEU A CA 4
ATOM 4168 C C . LEU A 1 24 ? 22.607 10.531 5.675 1.00 1.84 24 LEU A C 4
ATOM 4169 O O . LEU A 1 24 ? 23.002 11.098 6.694 1.00 2.06 24 LEU A O 4
ATOM 4185 N N . TYR A 1 25 ? 21.822 9.457 5.713 1.00 1.69 25 TYR A N 4
ATOM 4186 C CA . TYR A 1 25 ? 21.297 8.966 6.983 1.00 1.82 25 TYR A CA 4
ATOM 4187 C C . TYR A 1 25 ? 21.203 7.440 7.047 1.00 1.63 25 TYR A C 4
ATOM 4188 O O . TYR A 1 25 ? 21.630 6.834 8.030 1.00 1.74 25 TYR A O 4
ATOM 4206 N N . SER A 1 26 ? 20.674 6.822 5.998 1.00 1.41 26 SER A N 4
ATOM 4207 C CA . SER A 1 26 ? 20.374 5.389 6.002 1.00 1.27 26 SER A CA 4
ATOM 4208 C C . SER A 1 26 ? 20.042 4.933 4.588 1.00 1.06 26 SER A C 4
ATOM 4209 O O . SER A 1 26 ? 20.216 5.684 3.638 1.00 1.05 26 SER A O 4
ATOM 4217 N N . TYR A 1 27 ? 19.545 3.719 4.446 1.00 0.96 27 TYR A N 4
ATOM 4218 C CA . TYR A 1 27 ? 19.194 3.207 3.133 1.00 0.79 27 TYR A CA 4
ATOM 4219 C C . TYR A 1 27 ? 17.685 3.236 2.938 1.00 0.78 27 TYR A C 4
ATOM 4220 O O . TYR A 1 27 ? 16.918 2.990 3.869 1.00 0.97 27 TYR A O 4
ATOM 4238 N N . LYS A 1 28 ? 17.272 3.555 1.725 1.00 0.71 28 LYS A N 4
ATOM 4239 C CA . LYS A 1 28 ? 15.866 3.709 1.408 1.00 0.76 28 LYS A CA 4
ATOM 4240 C C . LYS A 1 28 ? 15.421 2.631 0.431 1.00 0.65 28 LYS A C 4
ATOM 4241 O O . LYS A 1 28 ? 15.976 2.498 -0.661 1.00 0.66 28 LYS A O 4
ATOM 4260 N N . CYS A 1 29 ? 14.433 1.856 0.833 1.00 0.62 29 CYS A N 4
ATOM 4261 C CA . CYS A 1 29 ? 13.891 0.817 -0.016 1.00 0.57 29 CYS A CA 4
ATOM 4262 C C . CYS A 1 29 ? 12.724 1.362 -0.831 1.00 0.60 29 CYS A C 4
ATOM 4263 O O . CYS A 1 29 ? 11.782 1.939 -0.285 1.00 0.76 29 CYS A O 4
ATOM 4270 N N . TYR A 1 30 ? 12.817 1.214 -2.140 1.00 0.58 30 TYR A N 4
ATOM 4271 C CA . TYR A 1 30 ? 11.752 1.624 -3.036 1.00 0.66 30 TYR A CA 4
ATOM 4272 C C . TYR A 1 30 ? 10.909 0.423 -3.424 1.00 0.70 30 TYR A C 4
ATOM 4273 O O . TYR A 1 30 ? 11.438 -0.664 -3.649 1.00 0.93 30 TYR A O 4
ATOM 4291 N N . CYS A 1 31 ? 9.605 0.615 -3.492 1.00 0.74 31 CYS A N 4
ATOM 4292 C CA . CYS A 1 31 ? 8.697 -0.461 -3.846 1.00 0.83 31 CYS A CA 4
ATOM 4293 C C . CYS A 1 31 ? 7.584 0.064 -4.744 1.00 0.81 31 CYS A C 4
ATOM 4294 O O . CYS A 1 31 ? 7.495 1.268 -4.997 1.00 0.84 31 CYS A O 4
ATOM 4301 N N . ARG A 1 32 ? 6.738 -0.837 -5.220 1.00 0.81 32 ARG A N 4
ATOM 4302 C CA . ARG A 1 32 ? 5.693 -0.475 -6.167 1.00 0.82 32 ARG A CA 4
ATOM 4303 C C . ARG A 1 32 ? 4.440 0.014 -5.456 1.00 0.77 32 ARG A C 4
ATOM 4304 O O . ARG A 1 32 ? 4.092 -0.463 -4.375 1.00 0.74 32 ARG A O 4
ATOM 4325 N N . LYS A 1 33 ? 3.770 0.970 -6.081 1.00 0.91 33 LYS A N 4
ATOM 4326 C CA . LYS A 1 33 ? 2.554 1.552 -5.535 1.00 0.97 33 LYS A CA 4
ATOM 4327 C C . LYS A 1 33 ? 1.395 0.566 -5.622 1.00 0.92 33 LYS A C 4
ATOM 4328 O O . LYS A 1 33 ? 1.225 -0.125 -6.630 1.00 1.01 33 LYS A O 4
ATOM 4347 N N . GLY A 1 34 ? 0.603 0.508 -4.562 1.00 0.87 34 GLY A N 4
ATOM 4348 C CA . GLY A 1 34 ? -0.559 -0.354 -4.553 1.00 0.90 34 GLY A CA 4
ATOM 4349 C C . GLY A 1 34 ? -0.401 -1.533 -3.618 1.00 0.86 34 GLY A C 4
ATOM 4350 O O . GLY A 1 34 ? -1.021 -2.576 -3.812 1.00 1.10 34 GLY A O 4
ATOM 4354 N N . TYR A 1 35 ? 0.439 -1.375 -2.610 1.00 0.76 35 TYR A N 4
ATOM 4355 C CA . TYR A 1 35 ? 0.636 -2.417 -1.618 1.00 0.77 35 TYR A CA 4
ATOM 4356 C C . TYR A 1 35 ? 0.567 -1.844 -0.211 1.00 0.76 35 TYR A C 4
ATOM 4357 O O . TYR A 1 35 ? -0.463 -1.931 0.451 1.00 0.82 35 TYR A O 4
ATOM 4375 N N . THR A 1 36 ? 1.661 -1.248 0.227 1.00 0.75 36 THR A N 4
ATOM 4376 C CA . THR A 1 36 ? 1.760 -0.675 1.560 1.00 0.78 36 THR A CA 4
ATOM 4377 C C . THR A 1 36 ? 2.830 0.405 1.587 1.00 0.81 36 THR A C 4
ATOM 4378 O O . THR A 1 36 ? 3.251 0.883 0.532 1.00 0.83 36 THR A O 4
ATOM 4389 N N . GLY A 1 37 ? 3.203 0.829 2.791 1.00 0.86 37 GLY A N 4
ATOM 4390 C CA . GLY A 1 37 ? 4.233 1.840 2.976 1.00 0.91 37 GLY A CA 4
ATOM 4391 C C . GLY A 1 37 ? 5.587 1.481 2.377 1.00 0.92 37 GLY A C 4
ATOM 4392 O O . GLY A 1 37 ? 5.682 0.746 1.398 1.00 0.88 37 GLY A O 4
ATOM 4396 N N . LYS A 1 38 ? 6.637 2.010 2.991 1.00 1.02 38 LYS A N 4
ATOM 4397 C CA . LYS A 1 38 ? 7.998 1.953 2.451 1.00 1.09 38 LYS A CA 4
ATOM 4398 C C . LYS A 1 38 ? 8.448 0.543 2.060 1.00 1.07 38 LYS A C 4
ATOM 4399 O O . LYS A 1 38 ? 9.281 0.386 1.170 1.00 1.18 38 LYS A O 4
ATOM 4418 N N . ASN A 1 39 ? 7.903 -0.475 2.711 1.00 1.01 39 ASN A N 4
ATOM 4419 C CA . ASN A 1 39 ? 8.336 -1.843 2.457 1.00 1.04 39 ASN A CA 4
ATOM 4420 C C . ASN A 1 39 ? 7.475 -2.531 1.403 1.00 0.94 39 ASN A C 4
ATOM 4421 O O . ASN A 1 39 ? 7.962 -3.384 0.661 1.00 1.00 39 ASN A O 4
ATOM 4432 N N . CYS A 1 40 ? 6.197 -2.162 1.345 1.00 0.85 40 CYS A N 4
ATOM 4433 C CA . CYS A 1 40 ? 5.247 -2.801 0.433 1.00 0.78 40 CYS A CA 4
ATOM 4434 C C . CYS A 1 40 ? 5.220 -4.312 0.648 1.00 0.80 40 CYS A C 4
ATOM 4435 O O . CYS A 1 40 ? 5.056 -5.088 -0.292 1.00 0.85 40 CYS A O 4
ATOM 4442 N N . GLN A 1 41 ? 5.367 -4.718 1.902 1.00 0.87 41 GLN A N 4
ATOM 4443 C CA . GLN A 1 41 ? 5.444 -6.131 2.246 1.00 0.94 41 GLN A CA 4
ATOM 4444 C C . GLN A 1 41 ? 4.052 -6.719 2.459 1.00 0.94 41 GLN A C 4
ATOM 4445 O O . GLN A 1 41 ? 3.891 -7.932 2.585 1.00 1.10 41 GLN A O 4
ATOM 4459 N N . TYR A 1 42 ? 3.052 -5.854 2.496 1.00 0.85 42 TYR A N 4
ATOM 4460 C CA . TYR A 1 42 ? 1.669 -6.285 2.635 1.00 0.86 42 TYR A CA 4
ATOM 4461 C C . TYR A 1 42 ? 0.823 -5.665 1.536 1.00 0.78 42 TYR A C 4
ATOM 4462 O O . TYR A 1 42 ? 1.251 -4.720 0.878 1.00 0.82 42 TYR A O 4
ATOM 4480 N N . ASN A 1 43 ? -0.368 -6.199 1.330 1.00 0.76 43 ASN A N 4
ATOM 4481 C CA . ASN A 1 43 ? -1.286 -5.635 0.356 1.00 0.73 43 ASN A CA 4
ATOM 4482 C C . ASN A 1 43 ? -2.476 -5.029 1.079 1.00 0.71 43 ASN A C 4
ATOM 4483 O O . ASN A 1 43 ? -3.249 -5.738 1.725 1.00 0.77 43 ASN A O 4
ATOM 4494 N N . ALA A 1 44 ? -2.602 -3.715 0.979 1.00 0.69 44 ALA A N 4
ATOM 4495 C CA . ALA A 1 44 ? -3.658 -2.985 1.659 1.00 0.71 44 ALA A CA 4
ATOM 4496 C C . ALA A 1 44 ? -5.030 -3.327 1.097 1.00 0.65 44 ALA A C 4
ATOM 4497 O O . ALA A 1 44 ? -6.044 -3.159 1.771 1.00 0.64 44 ALA A O 4
ATOM 4504 N N . CYS A 1 45 ? -5.057 -3.830 -0.127 1.00 0.65 45 CYS A N 4
ATOM 4505 C CA . CYS A 1 45 ? -6.309 -4.155 -0.788 1.00 0.62 45 CYS A CA 4
ATOM 4506 C C . CYS A 1 45 ? -6.735 -5.584 -0.454 1.00 0.64 45 CYS A C 4
ATOM 4507 O O . CYS A 1 45 ? -7.077 -6.379 -1.334 1.00 0.70 45 CYS A O 4
ATOM 4514 N N . PHE A 1 46 ? -6.691 -5.908 0.828 1.00 0.64 46 PHE A N 4
ATOM 4515 C CA . PHE A 1 46 ? -7.167 -7.194 1.317 1.00 0.71 46 PHE A CA 4
ATOM 4516 C C . PHE A 1 46 ? -8.685 -7.136 1.495 1.00 0.67 46 PHE A C 4
ATOM 4517 O O . PHE A 1 46 ? -9.270 -6.058 1.366 1.00 0.61 46 PHE A O 4
ATOM 4534 N N . PRO A 1 47 ? -9.362 -8.273 1.751 1.00 0.75 47 PRO A N 4
ATOM 4535 C CA . PRO A 1 47 ? -10.814 -8.284 1.954 1.00 0.75 47 PRO A CA 4
ATOM 4536 C C . PRO A 1 47 ? -11.268 -7.279 3.010 1.00 0.67 47 PRO A C 4
ATOM 4537 O O . PRO A 1 47 ? -10.834 -7.322 4.167 1.00 0.82 47 PRO A O 4
ATOM 4548 N N . ASN A 1 48 ? -12.151 -6.384 2.601 1.00 0.57 48 ASN A N 4
ATOM 4549 C CA . ASN A 1 48 ? -12.684 -5.357 3.483 1.00 0.64 48 ASN A CA 4
ATOM 4550 C C . ASN A 1 48 ? -14.185 -5.543 3.645 1.00 0.62 48 ASN A C 4
ATOM 4551 O O . ASN A 1 48 ? -14.900 -5.757 2.667 1.00 0.56 48 ASN A O 4
ATOM 4562 N N . PRO A 1 49 ? -14.684 -5.456 4.885 1.00 0.77 49 PRO A N 4
ATOM 4563 C CA . PRO A 1 49 ? -16.108 -5.643 5.178 1.00 0.84 49 PRO A CA 4
ATOM 4564 C C . PRO A 1 49 ? -16.959 -4.475 4.691 1.00 0.78 49 PRO A C 4
ATOM 4565 O O . PRO A 1 49 ? -18.183 -4.538 4.709 1.00 0.88 49 PRO A O 4
ATOM 4576 N N . CYS A 1 50 ? -16.299 -3.415 4.252 1.00 0.73 50 CYS A N 4
ATOM 4577 C CA . CYS A 1 50 ? -16.990 -2.224 3.786 1.00 0.75 50 CYS A CA 4
ATOM 4578 C C . CYS A 1 50 ? -17.138 -2.225 2.266 1.00 0.71 50 CYS A C 4
ATOM 4579 O O . CYS A 1 50 ? -17.528 -1.220 1.675 1.00 0.93 50 CYS A O 4
ATOM 4586 N N . LEU A 1 51 ? -16.817 -3.346 1.632 1.00 0.63 51 LEU A N 4
ATOM 4587 C CA . LEU A 1 51 ? -16.942 -3.451 0.184 1.00 0.61 51 LEU A CA 4
ATOM 4588 C C . LEU A 1 51 ? -18.367 -3.808 -0.199 1.00 0.69 51 LEU A C 4
ATOM 4589 O O . LEU A 1 51 ? -19.083 -2.985 -0.769 1.00 0.67 51 LEU A O 4
ATOM 4605 N N . ASN A 1 52 ? -18.762 -5.039 0.112 1.00 0.85 52 ASN A N 4
ATOM 4606 C CA . ASN A 1 52 ? -20.110 -5.522 -0.172 1.00 1.00 52 ASN A CA 4
ATOM 4607 C C . ASN A 1 52 ? -20.448 -5.333 -1.653 1.00 0.92 52 ASN A C 4
ATOM 4608 O O . ASN A 1 52 ? -21.502 -4.804 -2.015 1.00 0.99 52 ASN A O 4
ATOM 4619 N N . GLY A 1 53 ? -19.531 -5.762 -2.509 1.00 0.85 53 GLY A N 4
ATOM 4620 C CA . GLY A 1 53 ? -19.726 -5.626 -3.937 1.00 0.83 53 GLY A CA 4
ATOM 4621 C C . GLY A 1 53 ? -19.230 -4.295 -4.457 1.00 0.71 53 GLY A C 4
ATOM 4622 O O . GLY A 1 53 ? -19.461 -3.945 -5.617 1.00 0.77 53 GLY A O 4
ATOM 4626 N N . GLY A 1 54 ? -18.558 -3.548 -3.594 1.00 0.62 54 GLY A N 4
ATOM 4627 C CA . GLY A 1 54 ? -18.021 -2.262 -3.977 1.00 0.56 54 GLY A CA 4
ATOM 4628 C C . GLY A 1 54 ? -16.723 -2.385 -4.742 1.00 0.56 54 GLY A C 4
ATOM 4629 O O . GLY A 1 54 ? -16.569 -3.264 -5.592 1.00 0.80 54 GLY A O 4
ATOM 4633 N N . THR A 1 55 ? -15.780 -1.515 -4.433 1.00 0.50 55 THR A N 4
ATOM 4634 C CA . THR A 1 55 ? -14.508 -1.491 -5.129 1.00 0.55 55 THR A CA 4
ATOM 4635 C C . THR A 1 55 ? -13.368 -1.207 -4.159 1.00 0.50 55 THR A C 4
ATOM 4636 O O . THR A 1 55 ? -13.474 -0.337 -3.298 1.00 0.47 55 THR A O 4
ATOM 4647 N N . CYS A 1 56 ? -12.292 -1.955 -4.293 1.00 0.54 56 CYS A N 4
ATOM 4648 C CA . CYS A 1 56 ? -11.114 -1.756 -3.474 1.00 0.54 56 CYS A CA 4
ATOM 4649 C C . CYS A 1 56 ? -10.034 -1.054 -4.287 1.00 0.64 56 CYS A C 4
ATOM 4650 O O . CYS A 1 56 ? -9.411 -1.655 -5.162 1.00 0.82 56 CYS A O 4
ATOM 4657 N N . GLY A 1 57 ? -9.843 0.229 -4.019 1.00 0.65 57 GLY A N 4
ATOM 4658 C CA . GLY A 1 57 ? -8.840 0.990 -4.734 1.00 0.78 57 GLY A CA 4
ATOM 4659 C C . GLY A 1 57 ? -7.651 1.306 -3.858 1.00 0.76 57 GLY A C 4
ATOM 4660 O O . GLY A 1 57 ? -7.464 0.685 -2.815 1.00 0.71 57 GLY A O 4
ATOM 4664 N N . TYR A 1 58 ? -6.848 2.270 -4.275 1.00 0.84 58 TYR A N 4
ATOM 4665 C CA . TYR A 1 58 ? -5.705 2.704 -3.488 1.00 0.85 58 TYR A CA 4
ATOM 4666 C C . TYR A 1 58 ? -5.800 4.201 -3.238 1.00 0.94 58 TYR A C 4
ATOM 4667 O O . TYR A 1 58 ? -6.453 4.918 -3.997 1.00 1.11 58 TYR A O 4
ATOM 4685 N N . VAL A 1 59 ? -5.161 4.670 -2.179 1.00 0.93 59 VAL A N 4
ATOM 4686 C CA . VAL A 1 59 ? -5.278 6.063 -1.775 1.00 1.03 59 VAL A CA 4
ATOM 4687 C C . VAL A 1 59 ? -4.267 6.379 -0.673 1.00 1.03 59 VAL A C 4
ATOM 4688 O O . VAL A 1 59 ? -3.819 5.479 0.037 1.00 0.99 59 VAL A O 4
ATOM 4701 N N . TYR A 1 60 ? -3.895 7.648 -0.550 1.00 1.15 60 TYR A N 4
ATOM 4702 C CA . TYR A 1 60 ? -2.889 8.062 0.421 1.00 1.21 60 TYR A CA 4
ATOM 4703 C C . TYR A 1 60 ? -3.529 8.598 1.698 1.00 1.29 60 TYR A C 4
ATOM 4704 O O . TYR A 1 60 ? -2.891 8.637 2.749 1.00 1.36 60 TYR A O 4
ATOM 4722 N N . GLY A 1 61 ? -4.782 9.027 1.598 1.00 1.37 61 GLY A N 4
ATOM 4723 C CA . GLY A 1 61 ? -5.521 9.434 2.778 1.00 1.49 61 GLY A CA 4
ATOM 4724 C C . GLY A 1 61 ? -5.729 8.269 3.720 1.00 1.38 61 GLY A C 4
ATOM 4725 O O . GLY A 1 61 ? -5.355 8.322 4.892 1.00 1.49 61 GLY A O 4
ATOM 4729 N N . TYR A 1 62 ? -6.319 7.209 3.191 1.00 1.24 62 TYR A N 4
ATOM 4730 C CA . TYR A 1 62 ? -6.452 5.958 3.917 1.00 1.13 62 TYR A CA 4
ATOM 4731 C C . TYR A 1 62 ? -5.145 5.175 3.795 1.00 1.00 62 TYR A C 4
ATOM 4732 O O . TYR A 1 62 ? -4.287 5.538 2.989 1.00 0.99 62 TYR A O 4
ATOM 4750 N N . PRO A 1 63 ? -4.962 4.108 4.597 1.00 0.97 63 PRO A N 4
ATOM 4751 C CA . PRO A 1 63 ? -3.727 3.304 4.597 1.00 0.93 63 PRO A CA 4
ATOM 4752 C C . PRO A 1 63 ? -3.532 2.484 3.318 1.00 0.83 63 PRO A C 4
ATOM 4753 O O . PRO A 1 63 ? -3.557 1.251 3.351 1.00 0.80 63 PRO A O 4
ATOM 4764 N N . TYR A 1 64 ? -3.356 3.192 2.202 1.00 0.81 64 TYR A N 4
ATOM 4765 C CA . TYR A 1 64 ? -3.008 2.603 0.907 1.00 0.79 64 TYR A CA 4
ATOM 4766 C C . TYR A 1 64 ? -4.144 1.796 0.291 1.00 0.75 64 TYR A C 4
ATOM 4767 O O . TYR A 1 64 ? -3.933 1.075 -0.681 1.00 0.80 64 TYR A O 4
ATOM 4785 N N . TYR A 1 65 ? -5.346 1.929 0.827 1.00 0.73 65 TYR A N 4
ATOM 4786 C CA . TYR A 1 65 ? -6.496 1.260 0.243 1.00 0.74 65 TYR A CA 4
ATOM 4787 C C . TYR A 1 65 ? -7.719 2.152 0.318 1.00 0.75 65 TYR A C 4
ATOM 4788 O O . TYR A 1 65 ? -7.954 2.827 1.319 1.00 0.83 65 TYR A O 4
ATOM 4806 N N . LYS A 1 66 ? -8.482 2.164 -0.752 1.00 0.73 66 LYS A N 4
ATOM 4807 C CA . LYS A 1 66 ? -9.676 2.972 -0.829 1.00 0.75 66 LYS A CA 4
ATOM 4808 C C . LYS A 1 66 ? -10.897 2.071 -0.903 1.00 0.61 66 LYS A C 4
ATOM 4809 O O . LYS A 1 66 ? -11.254 1.578 -1.976 1.00 0.62 66 LYS A O 4
ATOM 4828 N N . CYS A 1 67 ? -11.521 1.846 0.238 1.00 0.62 67 CYS A N 4
ATOM 4829 C CA . CYS A 1 67 ? -12.720 1.027 0.296 1.00 0.57 67 CYS A CA 4
ATOM 4830 C C . CYS A 1 67 ? -13.901 1.820 -0.248 1.00 0.52 67 CYS A C 4
ATOM 4831 O O . CYS A 1 67 ? -14.384 2.757 0.387 1.00 0.60 67 CYS A O 4
ATOM 4838 N N . SER A 1 68 ? -14.331 1.464 -1.444 1.00 0.47 68 SER A N 4
ATOM 4839 C CA . SER A 1 68 ? -15.399 2.175 -2.120 1.00 0.49 68 SER A CA 4
ATOM 4840 C C . SER A 1 68 ? -16.647 1.305 -2.210 1.00 0.50 68 SER A C 4
ATOM 4841 O O . SER A 1 68 ? -16.555 0.083 -2.322 1.00 0.65 68 SER A O 4
ATOM 4849 N N . CYS A 1 69 ? -17.801 1.945 -2.162 1.00 0.49 69 CYS A N 4
ATOM 4850 C CA . CYS A 1 69 ? -19.073 1.245 -2.210 1.00 0.56 69 CYS A CA 4
ATOM 4851 C C . CYS A 1 69 ? -19.560 1.068 -3.641 1.00 0.68 69 CYS A C 4
ATOM 4852 O O . CYS A 1 69 ? -19.062 1.717 -4.564 1.00 0.77 69 CYS A O 4
ATOM 4859 N N . PRO A 1 70 ? -20.525 0.160 -3.846 1.00 0.77 70 PRO A N 4
ATOM 4860 C CA . PRO A 1 70 ? -21.171 -0.023 -5.136 1.00 0.93 70 PRO A CA 4
ATOM 4861 C C . PRO A 1 70 ? -22.172 1.087 -5.413 1.00 0.89 70 PRO A C 4
ATOM 4862 O O . PRO A 1 70 ? -22.731 1.679 -4.485 1.00 0.77 70 PRO A O 4
ATOM 4873 N N . TYR A 1 71 ? -22.386 1.372 -6.687 1.00 1.08 71 TYR A N 4
ATOM 4874 C CA . TYR A 1 71 ? -23.358 2.374 -7.086 1.00 1.13 71 TYR A CA 4
ATOM 4875 C C . TYR A 1 71 ? -24.752 1.966 -6.637 1.00 1.06 71 TYR A C 4
ATOM 4876 O O . TYR A 1 71 ? -25.309 0.977 -7.120 1.00 1.13 71 TYR A O 4
ATOM 4894 N N . GLY A 1 72 ? -25.295 2.721 -5.698 1.00 1.01 72 GLY A N 4
ATOM 4895 C CA . GLY A 1 72 ? -26.621 2.448 -5.202 1.00 1.03 72 GLY A CA 4
ATOM 4896 C C . GLY A 1 72 ? -26.604 1.819 -3.828 1.00 0.94 72 GLY A C 4
ATOM 4897 O O . GLY A 1 72 ? -27.617 1.291 -3.369 1.00 1.03 72 GLY A O 4
ATOM 4901 N N . TYR A 1 73 ? -25.451 1.859 -3.169 1.00 0.83 73 TYR A N 4
ATOM 4902 C CA . TYR A 1 73 ? -25.323 1.313 -1.825 1.00 0.80 73 TYR A CA 4
ATOM 4903 C C . TYR A 1 73 ? -24.449 2.203 -0.950 1.00 0.71 73 TYR A C 4
ATOM 4904 O O . TYR A 1 73 ? -23.448 2.752 -1.414 1.00 0.67 73 TYR A O 4
ATOM 4922 N N . TYR A 1 74 ? -24.843 2.355 0.309 1.00 0.78 74 TYR A N 4
ATOM 4923 C CA . TYR A 1 74 ? -24.023 3.038 1.298 1.00 0.81 74 TYR A CA 4
ATOM 4924 C C . TYR A 1 74 ? -24.513 2.699 2.703 1.00 0.96 74 TYR A C 4
ATOM 4925 O O . TYR A 1 74 ? -25.695 2.834 3.014 1.00 1.10 74 TYR A O 4
ATOM 4943 N N . GLY A 1 75 ? -23.609 2.201 3.517 1.00 0.98 75 GLY A N 4
ATOM 4944 C CA . GLY A 1 75 ? -23.905 1.948 4.910 1.00 1.18 75 GLY A CA 4
ATOM 4945 C C . GLY A 1 75 ? -22.861 2.565 5.803 1.00 1.28 75 GLY A C 4
ATOM 4946 O O . GLY A 1 75 ? -22.073 3.393 5.362 1.00 1.22 75 GLY A O 4
ATOM 4950 N N . LYS A 1 76 ? -22.834 2.150 7.053 1.00 1.48 76 LYS A N 4
ATOM 4951 C CA . LYS A 1 76 ? -21.694 2.436 7.905 1.00 1.63 76 LYS A CA 4
ATOM 4952 C C . LYS A 1 76 ? -20.600 1.419 7.601 1.00 1.49 76 LYS A C 4
ATOM 4953 O O . LYS A 1 76 ? -19.410 1.736 7.598 1.00 1.56 76 LYS A O 4
ATOM 4972 N N . GLN A 1 77 ? -21.035 0.191 7.328 1.00 1.37 77 GLN A N 4
ATOM 4973 C CA . GLN A 1 77 ? -20.149 -0.867 6.865 1.00 1.27 77 GLN A CA 4
ATOM 4974 C C . GLN A 1 77 ? -20.458 -1.169 5.397 1.00 1.05 77 GLN A C 4
ATOM 4975 O O . GLN A 1 77 ? -20.061 -2.195 4.851 1.00 1.05 77 GLN A O 4
ATOM 4989 N N . CYS A 1 78 ? -21.190 -0.244 4.782 1.00 0.96 78 CYS A N 4
ATOM 4990 C CA . CYS A 1 78 ? -21.582 -0.339 3.376 1.00 0.82 78 CYS A CA 4
ATOM 4991 C C . CYS A 1 78 ? -22.459 -1.564 3.120 1.00 0.92 78 CYS A C 4
ATOM 4992 O O . CYS A 1 78 ? -22.312 -2.256 2.120 1.00 1.04 78 CYS A O 4
ATOM 4999 N N . GLN A 1 79 ? -23.389 -1.817 4.030 1.00 1.07 79 GLN A N 4
ATOM 5000 C CA . GLN A 1 79 ? -24.288 -2.957 3.901 1.00 1.31 79 GLN A CA 4
ATOM 5001 C C . GLN A 1 79 ? -25.707 -2.489 3.596 1.00 1.40 79 GLN A C 4
ATOM 5002 O O . GLN A 1 79 ? -26.653 -3.273 3.620 1.00 1.66 79 GLN A O 4
ATOM 5016 N N . LEU A 1 80 ? -25.844 -1.207 3.296 1.00 1.25 80 LEU A N 4
ATOM 5017 C CA . LEU A 1 80 ? -27.154 -0.610 3.095 1.00 1.38 80 LEU A CA 4
ATOM 5018 C C . LEU A 1 80 ? -27.296 -0.100 1.669 1.00 1.22 80 LEU A C 4
ATOM 5019 O O . LEU A 1 80 ? -26.304 0.091 0.971 1.00 1.02 80 LEU A O 4
ATOM 5035 N N . LYS A 1 81 ? -28.530 0.125 1.250 1.00 1.35 81 LYS A N 4
ATOM 5036 C CA . LYS A 1 81 ? -28.822 0.478 -0.131 1.00 1.25 81 LYS A CA 4
ATOM 5037 C C . LYS A 1 81 ? -29.216 1.948 -0.243 1.00 1.19 81 LYS A C 4
ATOM 5038 O O . LYS A 1 81 ? -29.711 2.545 0.715 1.00 1.32 81 LYS A O 4
ATOM 5057 N N . LYS A 1 82 ? -28.988 2.523 -1.413 1.00 1.08 82 LYS A N 4
ATOM 5058 C CA . LYS A 1 82 ? -29.311 3.915 -1.667 1.00 1.12 82 LYS A CA 4
ATOM 5059 C C . LYS A 1 82 ? -30.711 4.022 -2.254 1.00 1.31 82 LYS A C 4
ATOM 5060 O O . LYS A 1 82 ? -31.014 3.420 -3.287 1.00 1.45 82 LYS A O 4
ATOM 5079 N N . TYR A 1 83 ? -31.562 4.772 -1.580 1.00 1.49 83 TYR A N 4
ATOM 5080 C CA . TYR A 1 83 ? -32.915 4.997 -2.047 1.00 1.78 83 TYR A CA 4
ATOM 5081 C C . TYR A 1 83 ? -33.132 6.481 -2.316 1.00 2.01 83 TYR A C 4
ATOM 5082 O O . TYR A 1 83 ? -33.637 7.185 -1.418 1.00 2.30 83 TYR A O 4
ATOM 5101 N N . GLY A 1 1 ? 42.994 3.886 -2.751 1.00 7.00 1 GLY A N 5
ATOM 5102 C CA . GLY A 1 1 ? 42.021 4.066 -3.856 1.00 7.05 1 GLY A CA 5
ATOM 5103 C C . GLY A 1 1 ? 40.799 4.838 -3.409 1.00 6.58 1 GLY A C 5
ATOM 5104 O O . GLY A 1 1 ? 40.889 5.693 -2.529 1.00 6.38 1 GLY A O 5
ATOM 5110 N N . VAL A 1 2 ? 39.656 4.535 -4.003 1.00 6.57 2 VAL A N 5
ATOM 5111 C CA . VAL A 1 2 ? 38.418 5.209 -3.651 1.00 6.20 2 VAL A CA 5
ATOM 5112 C C . VAL A 1 2 ? 37.366 4.210 -3.182 1.00 5.47 2 VAL A C 5
ATOM 5113 O O . VAL A 1 2 ? 37.078 3.219 -3.856 1.00 5.62 2 VAL A O 5
ATOM 5126 N N . TYR A 1 3 ? 36.814 4.466 -2.008 1.00 4.83 3 TYR A N 5
ATOM 5127 C CA . TYR A 1 3 ? 35.764 3.631 -1.459 1.00 4.16 3 TYR A CA 5
ATOM 5128 C C . TYR A 1 3 ? 34.402 4.205 -1.814 1.00 3.79 3 TYR A C 5
ATOM 5129 O O . TYR A 1 3 ? 34.154 5.399 -1.635 1.00 3.95 3 TYR A O 5
ATOM 5147 N N . TYR A 1 4 ? 33.530 3.356 -2.324 1.00 3.54 4 TYR A N 5
ATOM 5148 C CA . TYR A 1 4 ? 32.178 3.759 -2.666 1.00 3.25 4 TYR A CA 5
ATOM 5149 C C . TYR A 1 4 ? 31.189 3.180 -1.665 1.00 2.52 4 TYR A C 5
ATOM 5150 O O . TYR A 1 4 ? 30.921 1.979 -1.672 1.00 2.51 4 TYR A O 5
ATOM 5168 N N . PRO A 1 5 ? 30.652 4.024 -0.778 1.00 2.32 5 PRO A N 5
ATOM 5169 C CA . PRO A 1 5 ? 29.708 3.596 0.253 1.00 2.05 5 PRO A CA 5
ATOM 5170 C C . PRO A 1 5 ? 28.468 2.936 -0.334 1.00 1.72 5 PRO A C 5
ATOM 5171 O O . PRO A 1 5 ? 27.795 3.496 -1.205 1.00 1.94 5 PRO A O 5
ATOM 5182 N N . ASN A 1 6 ? 28.173 1.739 0.139 1.00 1.43 6 ASN A N 5
ATOM 5183 C CA . ASN A 1 6 ? 27.011 1.004 -0.324 1.00 1.23 6 ASN A CA 5
ATOM 5184 C C . ASN A 1 6 ? 26.298 0.343 0.853 1.00 1.15 6 ASN A C 5
ATOM 5185 O O . ASN A 1 6 ? 26.300 -0.880 0.983 1.00 1.24 6 ASN A O 5
ATOM 5196 N N . PRO A 1 7 ? 25.701 1.148 1.742 1.00 1.07 7 PRO A N 5
ATOM 5197 C CA . PRO A 1 7 ? 24.973 0.631 2.894 1.00 1.12 7 PRO A CA 5
ATOM 5198 C C . PRO A 1 7 ? 23.615 0.064 2.500 1.00 1.08 7 PRO A C 5
ATOM 5199 O O . PRO A 1 7 ? 22.820 0.732 1.838 1.00 1.26 7 PRO A O 5
ATOM 5210 N N . CYS A 1 8 ? 23.364 -1.172 2.893 1.00 1.07 8 CYS A N 5
ATOM 5211 C CA . CYS A 1 8 ? 22.090 -1.816 2.627 1.00 1.09 8 CYS A CA 5
ATOM 5212 C C . CYS A 1 8 ? 21.987 -3.093 3.451 1.00 1.14 8 CYS A C 5
ATOM 5213 O O . CYS A 1 8 ? 22.952 -3.496 4.104 1.00 1.25 8 CYS A O 5
ATOM 5220 N N . SER A 1 9 ? 20.821 -3.713 3.433 1.00 1.18 9 SER A N 5
ATOM 5221 C CA . SER A 1 9 ? 20.579 -4.921 4.199 1.00 1.25 9 SER A CA 5
ATOM 5222 C C . SER A 1 9 ? 19.647 -5.840 3.420 1.00 1.08 9 SER A C 5
ATOM 5223 O O . SER A 1 9 ? 18.984 -5.387 2.481 1.00 0.95 9 SER A O 5
ATOM 5231 N N . PRO A 1 10 ? 19.609 -7.143 3.766 1.00 1.18 10 PRO A N 5
ATOM 5232 C CA . PRO A 1 10 ? 18.665 -8.089 3.169 1.00 1.11 10 PRO A CA 5
ATOM 5233 C C . PRO A 1 10 ? 17.250 -7.528 3.143 1.00 0.96 10 PRO A C 5
ATOM 5234 O O . PRO A 1 10 ? 16.766 -6.995 4.145 1.00 1.06 10 PRO A O 5
ATOM 5245 N N . TYR A 1 11 ? 16.609 -7.650 1.994 1.00 1.05 11 TYR A N 5
ATOM 5246 C CA . TYR A 1 11 ? 15.329 -7.008 1.734 1.00 1.23 11 TYR A CA 5
ATOM 5247 C C . TYR A 1 11 ? 14.230 -7.469 2.680 1.00 0.92 11 TYR A C 5
ATOM 5248 O O . TYR A 1 11 ? 13.853 -8.640 2.684 1.00 0.95 11 TYR A O 5
ATOM 5266 N N . PRO A 1 12 ? 13.716 -6.551 3.513 1.00 1.00 12 PRO A N 5
ATOM 5267 C CA . PRO A 1 12 ? 12.480 -6.764 4.254 1.00 1.02 12 PRO A CA 5
ATOM 5268 C C . PRO A 1 12 ? 11.281 -6.487 3.356 1.00 0.83 12 PRO A C 5
ATOM 5269 O O . PRO A 1 12 ? 10.163 -6.926 3.618 1.00 0.90 12 PRO A O 5
ATOM 5280 N N . CYS A 1 13 ? 11.554 -5.756 2.284 1.00 0.76 13 CYS A N 5
ATOM 5281 C CA . CYS A 1 13 ? 10.546 -5.370 1.313 1.00 0.65 13 CYS A CA 5
ATOM 5282 C C . CYS A 1 13 ? 10.312 -6.498 0.318 1.00 0.65 13 CYS A C 5
ATOM 5283 O O . CYS A 1 13 ? 11.262 -7.135 -0.147 1.00 0.72 13 CYS A O 5
ATOM 5290 N N . ARG A 1 14 ? 9.055 -6.743 -0.011 1.00 0.66 14 ARG A N 5
ATOM 5291 C CA . ARG A 1 14 ? 8.708 -7.791 -0.955 1.00 0.73 14 ARG A CA 5
ATOM 5292 C C . ARG A 1 14 ? 7.877 -7.222 -2.097 1.00 0.72 14 ARG A C 5
ATOM 5293 O O . ARG A 1 14 ? 7.498 -6.053 -2.076 1.00 0.70 14 ARG A O 5
ATOM 5314 N N . ASN A 1 15 ? 7.615 -8.056 -3.097 1.00 0.81 15 ASN A N 5
ATOM 5315 C CA . ASN A 1 15 ? 6.765 -7.685 -4.231 1.00 0.91 15 ASN A CA 5
ATOM 5316 C C . ASN A 1 15 ? 7.326 -6.491 -4.998 1.00 0.92 15 ASN A C 5
ATOM 5317 O O . ASN A 1 15 ? 6.571 -5.645 -5.480 1.00 1.11 15 ASN A O 5
ATOM 5328 N N . GLY A 1 16 ? 8.643 -6.426 -5.119 1.00 0.85 16 GLY A N 5
ATOM 5329 C CA . GLY A 1 16 ? 9.258 -5.348 -5.868 1.00 0.90 16 GLY A CA 5
ATOM 5330 C C . GLY A 1 16 ? 9.964 -4.344 -4.980 1.00 0.77 16 GLY A C 5
ATOM 5331 O O . GLY A 1 16 ? 9.800 -3.134 -5.146 1.00 0.84 16 GLY A O 5
ATOM 5335 N N . GLY A 1 17 ? 10.747 -4.842 -4.034 1.00 0.78 17 GLY A N 5
ATOM 5336 C CA . GLY A 1 17 ? 11.504 -3.968 -3.162 1.00 0.78 17 GLY A CA 5
ATOM 5337 C C . GLY A 1 17 ? 12.820 -3.548 -3.786 1.00 0.72 17 GLY A C 5
ATOM 5338 O O . GLY A 1 17 ? 13.535 -4.377 -4.352 1.00 0.82 17 GLY A O 5
ATOM 5342 N N . THR A 1 18 ? 13.137 -2.265 -3.694 1.00 0.64 18 THR A N 5
ATOM 5343 C CA . THR A 1 18 ? 14.356 -1.733 -4.289 1.00 0.61 18 THR A CA 5
ATOM 5344 C C . THR A 1 18 ? 15.180 -0.954 -3.266 1.00 0.55 18 THR A C 5
ATOM 5345 O O . THR A 1 18 ? 14.741 0.073 -2.756 1.00 0.59 18 THR A O 5
ATOM 5356 N N . CYS A 1 19 ? 16.375 -1.443 -2.970 1.00 0.63 19 CYS A N 5
ATOM 5357 C CA . CYS A 1 19 ? 17.252 -0.782 -2.013 1.00 0.63 19 CYS A CA 5
ATOM 5358 C C . CYS A 1 19 ? 18.083 0.289 -2.703 1.00 0.64 19 CYS A C 5
ATOM 5359 O O . CYS A 1 19 ? 18.897 -0.009 -3.576 1.00 0.74 19 CYS A O 5
ATOM 5366 N N . LYS A 1 20 ? 17.857 1.535 -2.329 1.00 0.62 20 LYS A N 5
ATOM 5367 C CA . LYS A 1 20 ? 18.646 2.638 -2.843 1.00 0.69 20 LYS A CA 5
ATOM 5368 C C . LYS A 1 20 ? 19.339 3.359 -1.701 1.00 0.68 20 LYS A C 5
ATOM 5369 O O . LYS A 1 20 ? 18.703 4.076 -0.927 1.00 0.77 20 LYS A O 5
ATOM 5388 N N . LYS A 1 21 ? 20.641 3.154 -1.592 1.00 0.75 21 LYS A N 5
ATOM 5389 C CA . LYS A 1 21 ? 21.424 3.799 -0.553 1.00 0.80 21 LYS A CA 5
ATOM 5390 C C . LYS A 1 21 ? 21.538 5.292 -0.823 1.00 0.91 21 LYS A C 5
ATOM 5391 O O . LYS A 1 21 ? 21.865 5.715 -1.935 1.00 1.02 21 LYS A O 5
ATOM 5410 N N . ARG A 1 22 ? 21.236 6.093 0.182 1.00 0.95 22 ARG A N 5
ATOM 5411 C CA . ARG A 1 22 ? 21.333 7.531 0.050 1.00 1.11 22 ARG A CA 5
ATOM 5412 C C . ARG A 1 22 ? 22.247 8.084 1.129 1.00 1.23 22 ARG A C 5
ATOM 5413 O O . ARG A 1 22 ? 21.877 8.125 2.306 1.00 1.32 22 ARG A O 5
ATOM 5434 N N . GLY A 1 23 ? 23.438 8.511 0.726 1.00 1.38 23 GLY A N 5
ATOM 5435 C CA . GLY A 1 23 ? 24.412 9.037 1.672 1.00 1.57 23 GLY A CA 5
ATOM 5436 C C . GLY A 1 23 ? 23.916 10.274 2.394 1.00 1.67 23 GLY A C 5
ATOM 5437 O O . GLY A 1 23 ? 24.562 10.772 3.318 1.00 1.88 23 GLY A O 5
ATOM 5441 N N . LEU A 1 24 ? 22.765 10.760 1.960 1.00 1.64 24 LEU A N 5
ATOM 5442 C CA . LEU A 1 24 ? 22.106 11.891 2.580 1.00 1.82 24 LEU A CA 5
ATOM 5443 C C . LEU A 1 24 ? 21.715 11.564 4.017 1.00 1.84 24 LEU A C 5
ATOM 5444 O O . LEU A 1 24 ? 22.001 12.330 4.936 1.00 2.06 24 LEU A O 5
ATOM 5460 N N . TYR A 1 25 ? 21.069 10.418 4.215 1.00 1.69 25 TYR A N 5
ATOM 5461 C CA . TYR A 1 25 ? 20.578 10.060 5.540 1.00 1.82 25 TYR A CA 5
ATOM 5462 C C . TYR A 1 25 ? 20.682 8.560 5.824 1.00 1.63 25 TYR A C 5
ATOM 5463 O O . TYR A 1 25 ? 21.170 8.160 6.881 1.00 1.74 25 TYR A O 5
ATOM 5481 N N . SER A 1 26 ? 20.261 7.739 4.870 1.00 1.41 26 SER A N 5
ATOM 5482 C CA . SER A 1 26 ? 20.162 6.292 5.067 1.00 1.27 26 SER A CA 5
ATOM 5483 C C . SER A 1 26 ? 19.938 5.610 3.724 1.00 1.06 26 SER A C 5
ATOM 5484 O O . SER A 1 26 ? 19.999 6.253 2.679 1.00 1.05 26 SER A O 5
ATOM 5492 N N . TYR A 1 27 ? 19.661 4.319 3.741 1.00 0.96 27 TYR A N 5
ATOM 5493 C CA . TYR A 1 27 ? 19.324 3.620 2.517 1.00 0.79 27 TYR A CA 5
ATOM 5494 C C . TYR A 1 27 ? 17.830 3.359 2.475 1.00 0.78 27 TYR A C 5
ATOM 5495 O O . TYR A 1 27 ? 17.242 2.870 3.440 1.00 0.97 27 TYR A O 5
ATOM 5513 N N . LYS A 1 28 ? 17.218 3.719 1.365 1.00 0.71 28 LYS A N 5
ATOM 5514 C CA . LYS A 1 28 ? 15.779 3.654 1.237 1.00 0.76 28 LYS A CA 5
ATOM 5515 C C . LYS A 1 28 ? 15.362 2.424 0.453 1.00 0.65 28 LYS A C 5
ATOM 5516 O O . LYS A 1 28 ? 15.730 2.261 -0.708 1.00 0.66 28 LYS A O 5
ATOM 5535 N N . CYS A 1 29 ? 14.608 1.557 1.096 1.00 0.62 29 CYS A N 5
ATOM 5536 C CA . CYS A 1 29 ? 14.047 0.405 0.427 1.00 0.57 29 CYS A CA 5
ATOM 5537 C C . CYS A 1 29 ? 12.659 0.757 -0.085 1.00 0.60 29 CYS A C 5
ATOM 5538 O O . CYS A 1 29 ? 11.725 0.946 0.695 1.00 0.76 29 CYS A O 5
ATOM 5545 N N . TYR A 1 30 ? 12.547 0.875 -1.395 1.00 0.58 30 TYR A N 5
ATOM 5546 C CA . TYR A 1 30 ? 11.304 1.272 -2.031 1.00 0.66 30 TYR A CA 5
ATOM 5547 C C . TYR A 1 30 ? 10.401 0.075 -2.264 1.00 0.70 30 TYR A C 5
ATOM 5548 O O . TYR A 1 30 ? 10.832 -0.948 -2.799 1.00 0.93 30 TYR A O 5
ATOM 5566 N N . CYS A 1 31 ? 9.153 0.217 -1.856 1.00 0.74 31 CYS A N 5
ATOM 5567 C CA . CYS A 1 31 ? 8.133 -0.785 -2.109 1.00 0.83 31 CYS A CA 5
ATOM 5568 C C . CYS A 1 31 ? 7.201 -0.302 -3.207 1.00 0.81 31 CYS A C 5
ATOM 5569 O O . CYS A 1 31 ? 7.175 0.887 -3.531 1.00 0.84 31 CYS A O 5
ATOM 5576 N N . ARG A 1 32 ? 6.440 -1.219 -3.781 1.00 0.81 32 ARG A N 5
ATOM 5577 C CA . ARG A 1 32 ? 5.522 -0.872 -4.851 1.00 0.82 32 ARG A CA 5
ATOM 5578 C C . ARG A 1 32 ? 4.171 -0.467 -4.275 1.00 0.77 32 ARG A C 5
ATOM 5579 O O . ARG A 1 32 ? 3.641 -1.127 -3.376 1.00 0.74 32 ARG A O 5
ATOM 5600 N N . LYS A 1 33 ? 3.632 0.626 -4.795 1.00 0.91 33 LYS A N 5
ATOM 5601 C CA . LYS A 1 33 ? 2.363 1.164 -4.330 1.00 0.97 33 LYS A CA 5
ATOM 5602 C C . LYS A 1 33 ? 1.236 0.164 -4.545 1.00 0.92 33 LYS A C 5
ATOM 5603 O O . LYS A 1 33 ? 1.147 -0.468 -5.596 1.00 1.01 33 LYS A O 5
ATOM 5622 N N . GLY A 1 34 ? 0.378 0.030 -3.546 1.00 0.87 34 GLY A N 5
ATOM 5623 C CA . GLY A 1 34 ? -0.755 -0.858 -3.664 1.00 0.90 34 GLY A CA 5
ATOM 5624 C C . GLY A 1 34 ? -0.633 -2.078 -2.779 1.00 0.86 34 GLY A C 5
ATOM 5625 O O . GLY A 1 34 ? -1.628 -2.735 -2.473 1.00 1.10 34 GLY A O 5
ATOM 5629 N N . TYR A 1 35 ? 0.584 -2.394 -2.368 1.00 0.76 35 TYR A N 5
ATOM 5630 C CA . TYR A 1 35 ? 0.797 -3.520 -1.478 1.00 0.77 35 TYR A CA 5
ATOM 5631 C C . TYR A 1 35 ? 0.692 -3.086 -0.025 1.00 0.76 35 TYR A C 5
ATOM 5632 O O . TYR A 1 35 ? -0.387 -3.115 0.558 1.00 0.82 35 TYR A O 5
ATOM 5650 N N . THR A 1 36 ? 1.806 -2.667 0.546 1.00 0.75 36 THR A N 5
ATOM 5651 C CA . THR A 1 36 ? 1.848 -2.266 1.938 1.00 0.78 36 THR A CA 5
ATOM 5652 C C . THR A 1 36 ? 3.033 -1.340 2.199 1.00 0.81 36 THR A C 5
ATOM 5653 O O . THR A 1 36 ? 3.655 -0.840 1.255 1.00 0.83 36 THR A O 5
ATOM 5664 N N . GLY A 1 37 ? 3.301 -1.084 3.473 1.00 0.86 37 GLY A N 5
ATOM 5665 C CA . GLY A 1 37 ? 4.398 -0.225 3.879 1.00 0.91 37 GLY A CA 5
ATOM 5666 C C . GLY A 1 37 ? 5.772 -0.776 3.529 1.00 0.92 37 GLY A C 5
ATOM 5667 O O . GLY A 1 37 ? 5.933 -1.502 2.554 1.00 0.88 37 GLY A O 5
ATOM 5671 N N . LYS A 1 38 ? 6.760 -0.416 4.343 1.00 1.02 38 LYS A N 5
ATOM 5672 C CA . LYS A 1 38 ? 8.166 -0.753 4.098 1.00 1.09 38 LYS A CA 5
ATOM 5673 C C . LYS A 1 38 ? 8.427 -2.258 3.990 1.00 1.07 38 LYS A C 5
ATOM 5674 O O . LYS A 1 38 ? 9.502 -2.668 3.557 1.00 1.18 38 LYS A O 5
ATOM 5693 N N . ASN A 1 39 ? 7.479 -3.079 4.410 1.00 1.01 39 ASN A N 5
ATOM 5694 C CA . ASN A 1 39 ? 7.633 -4.524 4.285 1.00 1.04 39 ASN A CA 5
ATOM 5695 C C . ASN A 1 39 ? 6.978 -5.020 3.005 1.00 0.94 39 ASN A C 5
ATOM 5696 O O . ASN A 1 39 ? 7.416 -6.021 2.436 1.00 1.00 39 ASN A O 5
ATOM 5707 N N . CYS A 1 40 ? 5.951 -4.290 2.554 1.00 0.85 40 CYS A N 5
ATOM 5708 C CA . CYS A 1 40 ? 5.220 -4.589 1.312 1.00 0.78 40 CYS A CA 5
ATOM 5709 C C . CYS A 1 40 ? 5.100 -6.089 1.042 1.00 0.80 40 CYS A C 5
ATOM 5710 O O . CYS A 1 40 ? 5.399 -6.574 -0.052 1.00 0.85 40 CYS A O 5
ATOM 5717 N N . GLN A 1 41 ? 4.650 -6.816 2.054 1.00 0.87 41 GLN A N 5
ATOM 5718 C CA . GLN A 1 41 ? 4.531 -8.258 1.969 1.00 0.94 41 GLN A CA 5
ATOM 5719 C C . GLN A 1 41 ? 3.074 -8.658 1.764 1.00 0.94 41 GLN A C 5
ATOM 5720 O O . GLN A 1 41 ? 2.776 -9.714 1.208 1.00 1.10 41 GLN A O 5
ATOM 5734 N N . TYR A 1 42 ? 2.169 -7.796 2.200 1.00 0.85 42 TYR A N 5
ATOM 5735 C CA . TYR A 1 42 ? 0.747 -8.076 2.097 1.00 0.86 42 TYR A CA 5
ATOM 5736 C C . TYR A 1 42 ? 0.085 -7.166 1.075 1.00 0.78 42 TYR A C 5
ATOM 5737 O O . TYR A 1 42 ? 0.609 -6.105 0.737 1.00 0.82 42 TYR A O 5
ATOM 5755 N N . ASN A 1 43 ? -1.060 -7.602 0.581 1.00 0.76 43 ASN A N 5
ATOM 5756 C CA . ASN A 1 43 ? -1.847 -6.818 -0.359 1.00 0.73 43 ASN A CA 5
ATOM 5757 C C . ASN A 1 43 ? -2.894 -6.015 0.390 1.00 0.71 43 ASN A C 5
ATOM 5758 O O . ASN A 1 43 ? -3.634 -6.559 1.210 1.00 0.77 43 ASN A O 5
ATOM 5769 N N . ALA A 1 44 ? -2.938 -4.722 0.115 1.00 0.69 44 ALA A N 5
ATOM 5770 C CA . ALA A 1 44 ? -3.871 -3.829 0.782 1.00 0.71 44 ALA A CA 5
ATOM 5771 C C . ALA A 1 44 ? -5.272 -3.960 0.209 1.00 0.65 44 ALA A C 5
ATOM 5772 O O . ALA A 1 44 ? -6.256 -3.798 0.922 1.00 0.64 44 ALA A O 5
ATOM 5779 N N . CYS A 1 45 ? -5.361 -4.267 -1.075 1.00 0.65 45 CYS A N 5
ATOM 5780 C CA . CYS A 1 45 ? -6.653 -4.377 -1.740 1.00 0.62 45 CYS A CA 5
ATOM 5781 C C . CYS A 1 45 ? -7.235 -5.776 -1.545 1.00 0.64 45 CYS A C 5
ATOM 5782 O O . CYS A 1 45 ? -7.643 -6.445 -2.501 1.00 0.70 45 CYS A O 5
ATOM 5789 N N . PHE A 1 46 ? -7.238 -6.226 -0.300 1.00 0.64 46 PHE A N 5
ATOM 5790 C CA . PHE A 1 46 ? -7.820 -7.508 0.053 1.00 0.71 46 PHE A CA 5
ATOM 5791 C C . PHE A 1 46 ? -9.309 -7.323 0.338 1.00 0.67 46 PHE A C 5
ATOM 5792 O O . PHE A 1 46 ? -9.797 -6.193 0.333 1.00 0.61 46 PHE A O 5
ATOM 5809 N N . PRO A 1 47 ? -10.076 -8.409 0.538 1.00 0.75 47 PRO A N 5
ATOM 5810 C CA . PRO A 1 47 ? -11.492 -8.290 0.876 1.00 0.75 47 PRO A CA 5
ATOM 5811 C C . PRO A 1 47 ? -11.698 -7.679 2.257 1.00 0.67 47 PRO A C 5
ATOM 5812 O O . PRO A 1 47 ? -11.240 -8.216 3.266 1.00 0.82 47 PRO A O 5
ATOM 5823 N N . ASN A 1 48 ? -12.402 -6.563 2.284 1.00 0.57 48 ASN A N 5
ATOM 5824 C CA . ASN A 1 48 ? -12.717 -5.871 3.523 1.00 0.64 48 ASN A CA 5
ATOM 5825 C C . ASN A 1 48 ? -14.222 -5.825 3.722 1.00 0.62 48 ASN A C 5
ATOM 5826 O O . ASN A 1 48 ? -14.973 -5.666 2.759 1.00 0.56 48 ASN A O 5
ATOM 5837 N N . PRO A 1 49 ? -14.685 -5.963 4.977 1.00 0.77 49 PRO A N 5
ATOM 5838 C CA . PRO A 1 49 ? -16.110 -5.869 5.318 1.00 0.84 49 PRO A CA 5
ATOM 5839 C C . PRO A 1 49 ? -16.697 -4.515 4.936 1.00 0.78 49 PRO A C 5
ATOM 5840 O O . PRO A 1 49 ? -17.912 -4.366 4.801 1.00 0.88 49 PRO A O 5
ATOM 5851 N N . CYS A 1 50 ? -15.815 -3.538 4.767 1.00 0.73 50 CYS A N 5
ATOM 5852 C CA . CYS A 1 50 ? -16.200 -2.192 4.359 1.00 0.75 50 CYS A CA 5
ATOM 5853 C C . CYS A 1 50 ? -16.690 -2.170 2.913 1.00 0.71 50 CYS A C 5
ATOM 5854 O O . CYS A 1 50 ? -17.510 -1.339 2.548 1.00 0.93 50 CYS A O 5
ATOM 5861 N N . LEU A 1 51 ? -16.198 -3.094 2.095 1.00 0.63 51 LEU A N 5
ATOM 5862 C CA . LEU A 1 51 ? -16.529 -3.105 0.674 1.00 0.61 51 LEU A CA 5
ATOM 5863 C C . LEU A 1 51 ? -17.977 -3.519 0.454 1.00 0.69 51 LEU A C 5
ATOM 5864 O O . LEU A 1 51 ? -18.769 -2.747 -0.092 1.00 0.67 51 LEU A O 5
ATOM 5880 N N . ASN A 1 52 ? -18.308 -4.740 0.861 1.00 0.85 52 ASN A N 5
ATOM 5881 C CA . ASN A 1 52 ? -19.682 -5.242 0.796 1.00 1.00 52 ASN A CA 5
ATOM 5882 C C . ASN A 1 52 ? -20.229 -5.164 -0.629 1.00 0.92 52 ASN A C 5
ATOM 5883 O O . ASN A 1 52 ? -21.321 -4.641 -0.872 1.00 0.99 52 ASN A O 5
ATOM 5894 N N . GLY A 1 53 ? -19.451 -5.667 -1.575 1.00 0.85 53 GLY A N 5
ATOM 5895 C CA . GLY A 1 53 ? -19.870 -5.656 -2.960 1.00 0.83 53 GLY A CA 5
ATOM 5896 C C . GLY A 1 53 ? -19.530 -4.353 -3.645 1.00 0.71 53 GLY A C 5
ATOM 5897 O O . GLY A 1 53 ? -19.953 -4.101 -4.774 1.00 0.77 53 GLY A O 5
ATOM 5901 N N . GLY A 1 54 ? -18.771 -3.517 -2.951 1.00 0.62 54 GLY A N 5
ATOM 5902 C CA . GLY A 1 54 ? -18.364 -2.243 -3.501 1.00 0.56 54 GLY A CA 5
ATOM 5903 C C . GLY A 1 54 ? -17.154 -2.359 -4.400 1.00 0.56 54 GLY A C 5
ATOM 5904 O O . GLY A 1 54 ? -17.039 -3.297 -5.189 1.00 0.80 54 GLY A O 5
ATOM 5908 N N . THR A 1 55 ? -16.246 -1.414 -4.264 1.00 0.50 55 THR A N 5
ATOM 5909 C CA . THR A 1 55 ? -15.065 -1.360 -5.098 1.00 0.55 55 THR A CA 5
ATOM 5910 C C . THR A 1 55 ? -13.818 -1.119 -4.256 1.00 0.50 55 THR A C 5
ATOM 5911 O O . THR A 1 55 ? -13.801 -0.252 -3.378 1.00 0.47 55 THR A O 5
ATOM 5922 N N . CYS A 1 56 ? -12.788 -1.903 -4.517 1.00 0.54 56 CYS A N 5
ATOM 5923 C CA . CYS A 1 56 ? -11.528 -1.772 -3.812 1.00 0.54 56 CYS A CA 5
ATOM 5924 C C . CYS A 1 56 ? -10.513 -1.038 -4.679 1.00 0.64 56 CYS A C 5
ATOM 5925 O O . CYS A 1 56 ? -10.237 -1.443 -5.811 1.00 0.82 56 CYS A O 5
ATOM 5932 N N . GLY A 1 57 ? -9.984 0.055 -4.156 1.00 0.65 57 GLY A N 5
ATOM 5933 C CA . GLY A 1 57 ? -8.981 0.810 -4.874 1.00 0.78 57 GLY A CA 5
ATOM 5934 C C . GLY A 1 57 ? -7.766 1.075 -4.017 1.00 0.76 57 GLY A C 5
ATOM 5935 O O . GLY A 1 57 ? -7.503 0.340 -3.068 1.00 0.71 57 GLY A O 5
ATOM 5939 N N . TYR A 1 58 ? -7.036 2.131 -4.333 1.00 0.84 58 TYR A N 5
ATOM 5940 C CA . TYR A 1 58 ? -5.860 2.504 -3.561 1.00 0.85 58 TYR A CA 5
ATOM 5941 C C . TYR A 1 58 ? -5.940 3.966 -3.144 1.00 0.94 58 TYR A C 5
ATOM 5942 O O . TYR A 1 58 ? -6.316 4.830 -3.941 1.00 1.11 58 TYR A O 5
ATOM 5960 N N . VAL A 1 59 ? -5.593 4.237 -1.897 1.00 0.93 59 VAL A N 5
ATOM 5961 C CA . VAL A 1 59 ? -5.673 5.583 -1.351 1.00 1.03 59 VAL A CA 5
ATOM 5962 C C . VAL A 1 59 ? -4.677 5.732 -0.201 1.00 1.03 59 VAL A C 5
ATOM 5963 O O . VAL A 1 59 ? -4.261 4.737 0.392 1.00 0.99 59 VAL A O 5
ATOM 5976 N N . TYR A 1 60 ? -4.275 6.965 0.083 1.00 1.15 60 TYR A N 5
ATOM 5977 C CA . TYR A 1 60 ? -3.308 7.228 1.143 1.00 1.21 60 TYR A CA 5
ATOM 5978 C C . TYR A 1 60 ? -3.985 7.610 2.454 1.00 1.29 60 TYR A C 5
ATOM 5979 O O . TYR A 1 60 ? -3.373 7.523 3.518 1.00 1.36 60 TYR A O 5
ATOM 5997 N N . GLY A 1 61 ? -5.240 8.041 2.381 1.00 1.37 61 GLY A N 5
ATOM 5998 C CA . GLY A 1 61 ? -5.997 8.324 3.591 1.00 1.49 61 GLY A CA 5
ATOM 5999 C C . GLY A 1 61 ? -6.207 7.069 4.411 1.00 1.38 61 GLY A C 5
ATOM 6000 O O . GLY A 1 61 ? -6.210 7.098 5.642 1.00 1.49 61 GLY A O 5
ATOM 6004 N N . TYR A 1 62 ? -6.373 5.965 3.708 1.00 1.24 62 TYR A N 5
ATOM 6005 C CA . TYR A 1 62 ? -6.453 4.654 4.321 1.00 1.13 62 TYR A CA 5
ATOM 6006 C C . TYR A 1 62 ? -5.148 3.909 4.058 1.00 1.00 62 TYR A C 5
ATOM 6007 O O . TYR A 1 62 ? -4.331 4.369 3.262 1.00 0.99 62 TYR A O 5
ATOM 6025 N N . PRO A 1 63 ? -4.913 2.772 4.737 1.00 0.97 63 PRO A N 5
ATOM 6026 C CA . PRO A 1 63 ? -3.657 2.016 4.623 1.00 0.93 63 PRO A CA 5
ATOM 6027 C C . PRO A 1 63 ? -3.476 1.337 3.264 1.00 0.83 63 PRO A C 5
ATOM 6028 O O . PRO A 1 63 ? -3.524 0.111 3.165 1.00 0.80 63 PRO A O 5
ATOM 6039 N N . TYR A 1 64 ? -3.281 2.156 2.232 1.00 0.81 64 TYR A N 5
ATOM 6040 C CA . TYR A 1 64 ? -2.941 1.690 0.885 1.00 0.79 64 TYR A CA 5
ATOM 6041 C C . TYR A 1 64 ? -4.124 1.062 0.153 1.00 0.75 64 TYR A C 5
ATOM 6042 O O . TYR A 1 64 ? -3.938 0.446 -0.893 1.00 0.80 64 TYR A O 5
ATOM 6060 N N . TYR A 1 65 ? -5.333 1.224 0.669 1.00 0.73 65 TYR A N 5
ATOM 6061 C CA . TYR A 1 65 ? -6.505 0.685 -0.009 1.00 0.74 65 TYR A CA 5
ATOM 6062 C C . TYR A 1 65 ? -7.706 1.595 0.164 1.00 0.75 65 TYR A C 5
ATOM 6063 O O . TYR A 1 65 ? -7.920 2.169 1.228 1.00 0.83 65 TYR A O 5
ATOM 6081 N N . LYS A 1 66 ? -8.477 1.720 -0.897 1.00 0.73 66 LYS A N 5
ATOM 6082 C CA . LYS A 1 66 ? -9.626 2.601 -0.916 1.00 0.75 66 LYS A CA 5
ATOM 6083 C C . LYS A 1 66 ? -10.909 1.786 -0.881 1.00 0.61 66 LYS A C 5
ATOM 6084 O O . LYS A 1 66 ? -11.139 0.941 -1.748 1.00 0.62 66 LYS A O 5
ATOM 6103 N N . CYS A 1 67 ? -11.729 2.038 0.121 1.00 0.62 67 CYS A N 5
ATOM 6104 C CA . CYS A 1 67 ? -13.001 1.352 0.248 1.00 0.57 67 CYS A CA 5
ATOM 6105 C C . CYS A 1 67 ? -14.109 2.177 -0.387 1.00 0.52 67 CYS A C 5
ATOM 6106 O O . CYS A 1 67 ? -14.591 3.146 0.203 1.00 0.60 67 CYS A O 5
ATOM 6113 N N . SER A 1 68 ? -14.495 1.804 -1.591 1.00 0.47 68 SER A N 5
ATOM 6114 C CA . SER A 1 68 ? -15.581 2.472 -2.276 1.00 0.49 68 SER A CA 5
ATOM 6115 C C . SER A 1 68 ? -16.828 1.598 -2.250 1.00 0.50 68 SER A C 5
ATOM 6116 O O . SER A 1 68 ? -16.737 0.371 -2.268 1.00 0.65 68 SER A O 5
ATOM 6124 N N . CYS A 1 69 ? -17.983 2.232 -2.191 1.0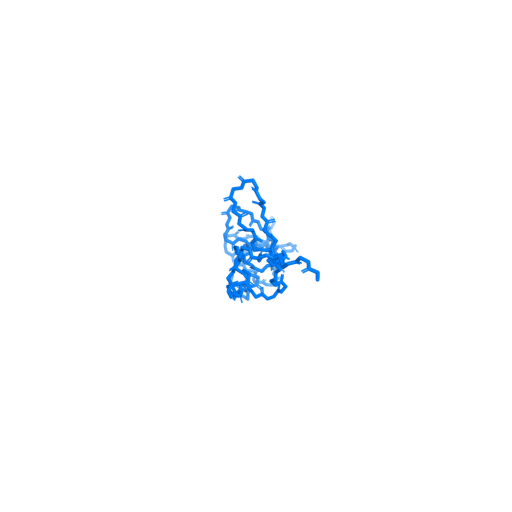0 0.49 69 CYS A N 5
ATOM 6125 C CA . CYS A 1 69 ? -19.246 1.517 -2.130 1.00 0.56 69 CYS A CA 5
ATOM 6126 C C . CYS A 1 69 ? -19.767 1.242 -3.536 1.00 0.68 69 CYS A C 5
ATOM 6127 O O . CYS A 1 69 ? -19.341 1.887 -4.496 1.00 0.77 69 CYS A O 5
ATOM 6134 N N . PRO A 1 70 ? -20.693 0.275 -3.682 1.00 0.77 70 PRO A N 5
ATOM 6135 C CA . PRO A 1 70 ? -21.306 -0.032 -4.974 1.00 0.93 70 PRO A CA 5
ATOM 6136 C C . PRO A 1 70 ? -22.090 1.159 -5.497 1.00 0.89 70 PRO A C 5
ATOM 6137 O O . PRO A 1 70 ? -22.619 1.944 -4.714 1.00 0.77 70 PRO A O 5
ATOM 6148 N N . TYR A 1 71 ? -22.155 1.307 -6.811 1.00 1.08 71 TYR A N 5
ATOM 6149 C CA . TYR A 1 71 ? -22.872 2.424 -7.398 1.00 1.13 71 TYR A CA 5
ATOM 6150 C C . TYR A 1 71 ? -24.353 2.310 -7.076 1.00 1.06 71 TYR A C 5
ATOM 6151 O O . TYR A 1 71 ? -25.005 1.330 -7.444 1.00 1.13 71 TYR A O 5
ATOM 6169 N N . GLY A 1 72 ? -24.867 3.307 -6.376 1.00 1.01 72 GLY A N 5
ATOM 6170 C CA . GLY A 1 72 ? -26.239 3.275 -5.927 1.00 1.03 72 GLY A CA 5
ATOM 6171 C C . GLY A 1 72 ? -26.324 2.944 -4.456 1.00 0.94 72 GLY A C 5
ATOM 6172 O O . GLY A 1 72 ? -27.414 2.828 -3.890 1.00 1.03 72 GLY A O 5
ATOM 6176 N N . TYR A 1 73 ? -25.162 2.778 -3.841 1.00 0.83 73 TYR A N 5
ATOM 6177 C CA . TYR A 1 73 ? -25.063 2.493 -2.420 1.00 0.80 73 TYR A CA 5
ATOM 6178 C C . TYR A 1 73 ? -23.923 3.300 -1.817 1.00 0.71 73 TYR A C 5
ATOM 6179 O O . TYR A 1 73 ? -22.940 3.591 -2.499 1.00 0.67 73 TYR A O 5
ATOM 6197 N N . TYR A 1 74 ? -24.053 3.663 -0.550 1.00 0.78 74 TYR A N 5
ATOM 6198 C CA . TYR A 1 74 ? -22.943 4.252 0.183 1.00 0.81 74 TYR A CA 5
ATOM 6199 C C . TYR A 1 74 ? -23.236 4.248 1.676 1.00 0.96 74 TYR A C 5
ATOM 6200 O O . TYR A 1 74 ? -24.278 4.725 2.125 1.00 1.10 74 TYR A O 5
ATOM 6218 N N . GLY A 1 75 ? -22.336 3.643 2.425 1.00 0.98 75 GLY A N 5
ATOM 6219 C CA . GLY A 1 75 ? -22.421 3.663 3.866 1.00 1.18 75 GLY A CA 5
ATOM 6220 C C . GLY A 1 75 ? -21.123 4.121 4.477 1.00 1.28 75 GLY A C 5
ATOM 6221 O O . GLY A 1 75 ? -20.262 4.656 3.782 1.00 1.22 75 GLY A O 5
ATOM 6225 N N . LYS A 1 76 ? -20.966 3.887 5.765 1.00 1.48 76 LYS A N 5
ATOM 6226 C CA . LYS A 1 76 ? -19.665 4.022 6.391 1.00 1.63 76 LYS A CA 5
ATOM 6227 C C . LYS A 1 76 ? -18.838 2.803 6.026 1.00 1.49 76 LYS A C 5
ATOM 6228 O O . LYS A 1 76 ? -17.679 2.908 5.636 1.00 1.56 76 LYS A O 5
ATOM 6247 N N . GLN A 1 77 ? -19.467 1.640 6.155 1.00 1.37 77 GLN A N 5
ATOM 6248 C CA . GLN A 1 77 ? -18.876 0.389 5.711 1.00 1.27 77 GLN A CA 5
ATOM 6249 C C . GLN A 1 77 ? -19.644 -0.143 4.505 1.00 1.05 77 GLN A C 5
ATOM 6250 O O . GLN A 1 77 ? -19.739 -1.349 4.294 1.00 1.05 77 GLN A O 5
ATOM 6264 N N . CYS A 1 78 ? -20.223 0.782 3.743 1.00 0.96 78 CYS A N 5
ATOM 6265 C CA . CYS A 1 78 ? -20.936 0.462 2.503 1.00 0.82 78 CYS A CA 5
ATOM 6266 C C . CYS A 1 78 ? -22.056 -0.557 2.713 1.00 0.92 78 CYS A C 5
ATOM 6267 O O . CYS A 1 78 ? -22.315 -1.395 1.850 1.00 1.04 78 CYS A O 5
ATOM 6274 N N . GLN A 1 79 ? -22.730 -0.481 3.853 1.00 1.07 79 GLN A N 5
ATOM 6275 C CA . GLN A 1 79 ? -23.855 -1.366 4.121 1.00 1.31 79 GLN A CA 5
ATOM 6276 C C . GLN A 1 79 ? -25.167 -0.622 3.907 1.00 1.40 79 GLN A C 5
ATOM 6277 O O . GLN A 1 79 ? -26.244 -1.137 4.198 1.00 1.66 79 GLN A O 5
ATOM 6291 N N . LEU A 1 80 ? -25.061 0.591 3.391 1.00 1.25 80 LEU A N 5
ATOM 6292 C CA . LEU A 1 80 ? -26.217 1.449 3.206 1.00 1.38 80 LEU A CA 5
ATOM 6293 C C . LEU A 1 80 ? -26.422 1.744 1.730 1.00 1.22 80 LEU A C 5
ATOM 6294 O O . LEU A 1 80 ? -25.502 1.590 0.925 1.00 1.02 80 LEU A O 5
ATOM 6310 N N . LYS A 1 81 ? -27.622 2.173 1.385 1.00 1.35 81 LYS A N 5
ATOM 6311 C CA . LYS A 1 81 ? -27.979 2.422 -0.001 1.00 1.25 81 LYS A CA 5
ATOM 6312 C C . LYS A 1 81 ? -28.052 3.923 -0.277 1.00 1.19 81 LYS A C 5
ATOM 6313 O O . LYS A 1 81 ? -28.104 4.731 0.651 1.00 1.32 81 LYS A O 5
ATOM 6332 N N . LYS A 1 82 ? -28.033 4.287 -1.553 1.00 1.08 82 LYS A N 5
ATOM 6333 C CA . LYS A 1 82 ? -28.195 5.670 -1.957 1.00 1.12 82 LYS A CA 5
ATOM 6334 C C . LYS A 1 82 ? -29.676 5.961 -2.137 1.00 1.31 82 LYS A C 5
ATOM 6335 O O . LYS A 1 82 ? -30.292 5.527 -3.113 1.00 1.45 82 LYS A O 5
ATOM 6354 N N . TYR A 1 83 ? -30.246 6.676 -1.189 1.00 1.49 83 TYR A N 5
ATOM 6355 C CA . TYR A 1 83 ? -31.646 7.042 -1.254 1.00 1.78 83 TYR A CA 5
ATOM 6356 C C . TYR A 1 83 ? -31.779 8.462 -1.776 1.00 2.01 83 TYR A C 5
ATOM 6357 O O . TYR A 1 83 ? -31.951 8.632 -2.999 1.00 2.30 83 TYR A O 5
ATOM 6376 N N . GLY A 1 1 ? 44.814 -2.189 -3.191 1.00 7.00 1 GLY A N 6
ATOM 6377 C CA . GLY A 1 1 ? 43.458 -2.618 -3.602 1.00 7.05 1 GLY A CA 6
ATOM 6378 C C . GLY A 1 1 ? 42.439 -2.397 -2.505 1.00 6.58 1 GLY A C 6
ATOM 6379 O O . GLY A 1 1 ? 42.100 -3.324 -1.768 1.00 6.38 1 GLY A O 6
ATOM 6385 N N . VAL A 1 2 ? 41.951 -1.168 -2.394 1.00 6.57 2 VAL A N 6
ATOM 6386 C CA . VAL A 1 2 ? 40.988 -0.820 -1.359 1.00 6.20 2 VAL A CA 6
ATOM 6387 C C . VAL A 1 2 ? 39.580 -1.235 -1.775 1.00 5.47 2 VAL A C 6
ATOM 6388 O O . VAL A 1 2 ? 39.211 -1.147 -2.950 1.00 5.62 2 VAL A O 6
ATOM 6401 N N . TYR A 1 3 ? 38.808 -1.712 -0.814 1.00 4.83 3 TYR A N 6
ATOM 6402 C CA . TYR A 1 3 ? 37.447 -2.138 -1.066 1.00 4.16 3 TYR A CA 6
ATOM 6403 C C . TYR A 1 3 ? 36.463 -1.240 -0.330 1.00 3.79 3 TYR A C 6
ATOM 6404 O O . TYR A 1 3 ? 36.665 -0.901 0.838 1.00 3.95 3 TYR A O 6
ATOM 6422 N N . TYR A 1 4 ? 35.407 -0.853 -1.022 1.00 3.54 4 TYR A N 6
ATOM 6423 C CA . TYR A 1 4 ? 34.345 -0.063 -0.427 1.00 3.25 4 TYR A CA 6
ATOM 6424 C C . TYR A 1 4 ? 33.044 -0.850 -0.423 1.00 2.52 4 TYR A C 6
ATOM 6425 O O . TYR A 1 4 ? 32.443 -1.080 -1.475 1.00 2.51 4 TYR A O 6
ATOM 6443 N N . PRO A 1 5 ? 32.615 -1.308 0.760 1.00 2.32 5 PRO A N 6
ATOM 6444 C CA . PRO A 1 5 ? 31.362 -2.046 0.918 1.00 2.05 5 PRO A CA 6
ATOM 6445 C C . PRO A 1 5 ? 30.150 -1.194 0.566 1.00 1.72 5 PRO A C 6
ATOM 6446 O O . PRO A 1 5 ? 30.192 0.037 0.656 1.00 1.94 5 PRO A O 6
ATOM 6457 N N . ASN A 1 6 ? 29.079 -1.850 0.160 1.00 1.43 6 ASN A N 6
ATOM 6458 C CA . ASN A 1 6 ? 27.854 -1.160 -0.203 1.00 1.23 6 ASN A CA 6
ATOM 6459 C C . ASN A 1 6 ? 26.923 -1.071 0.997 1.00 1.15 6 ASN A C 6
ATOM 6460 O O . ASN A 1 6 ? 26.615 -2.085 1.629 1.00 1.24 6 ASN A O 6
ATOM 6471 N N . PRO A 1 7 ? 26.469 0.143 1.332 1.00 1.07 7 PRO A N 6
ATOM 6472 C CA . PRO A 1 7 ? 25.566 0.367 2.457 1.00 1.12 7 PRO A CA 6
ATOM 6473 C C . PRO A 1 7 ? 24.135 -0.044 2.126 1.00 1.08 7 PRO A C 6
ATOM 6474 O O . PRO A 1 7 ? 23.280 0.794 1.852 1.00 1.26 7 PRO A O 6
ATOM 6485 N N . CYS A 1 8 ? 23.894 -1.341 2.126 1.00 1.07 8 CYS A N 6
ATOM 6486 C CA . CYS A 1 8 ? 22.573 -1.876 1.859 1.00 1.09 8 CYS A CA 6
ATOM 6487 C C . CYS A 1 8 ? 22.345 -3.129 2.692 1.00 1.14 8 CYS A C 6
ATOM 6488 O O . CYS A 1 8 ? 23.256 -3.937 2.880 1.00 1.25 8 CYS A O 6
ATOM 6495 N N . SER A 1 9 ? 21.138 -3.269 3.206 1.00 1.18 9 SER A N 6
ATOM 6496 C CA . SER A 1 9 ? 20.778 -4.414 4.023 1.00 1.25 9 SER A CA 6
ATOM 6497 C C . SER A 1 9 ? 19.848 -5.332 3.236 1.00 1.08 9 SER A C 6
ATOM 6498 O O . SER A 1 9 ? 19.263 -4.903 2.238 1.00 0.95 9 SER A O 6
ATOM 6506 N N . PRO A 1 10 ? 19.719 -6.608 3.649 1.00 1.18 10 PRO A N 6
ATOM 6507 C CA . PRO A 1 10 ? 18.773 -7.545 3.042 1.00 1.11 10 PRO A CA 6
ATOM 6508 C C . PRO A 1 10 ? 17.392 -6.920 2.891 1.00 0.96 10 PRO A C 6
ATOM 6509 O O . PRO A 1 10 ? 16.902 -6.257 3.807 1.00 1.06 10 PRO A O 6
ATOM 6520 N N . TYR A 1 11 ? 16.784 -7.138 1.734 1.00 1.05 11 TYR A N 6
ATOM 6521 C CA . TYR A 1 11 ? 15.539 -6.475 1.361 1.00 1.23 11 TYR A CA 6
ATOM 6522 C C . TYR A 1 11 ? 14.417 -6.757 2.353 1.00 0.92 11 TYR A C 6
ATOM 6523 O O . TYR A 1 11 ? 13.917 -7.879 2.434 1.00 0.95 11 TYR A O 6
ATOM 6541 N N . PRO A 1 12 ? 14.012 -5.738 3.128 1.00 1.00 12 PRO A N 6
ATOM 6542 C CA . PRO A 1 12 ? 12.895 -5.852 4.055 1.00 1.02 12 PRO A CA 6
ATOM 6543 C C . PRO A 1 12 ? 11.567 -5.543 3.372 1.00 0.83 12 PRO A C 6
ATOM 6544 O O . PRO A 1 12 ? 10.495 -5.851 3.892 1.00 0.90 12 PRO A O 6
ATOM 6555 N N . CYS A 1 13 ? 11.654 -4.937 2.198 1.00 0.76 13 CYS A N 6
ATOM 6556 C CA . CYS A 1 13 ? 10.479 -4.565 1.437 1.00 0.65 13 CYS A CA 6
ATOM 6557 C C . CYS A 1 13 ? 10.102 -5.684 0.478 1.00 0.65 13 CYS A C 6
ATOM 6558 O O . CYS A 1 13 ? 10.969 -6.289 -0.156 1.00 0.72 13 CYS A O 6
ATOM 6565 N N . ARG A 1 14 ? 8.814 -5.961 0.381 1.00 0.66 14 ARG A N 6
ATOM 6566 C CA . ARG A 1 14 ? 8.321 -7.010 -0.490 1.00 0.73 14 ARG A CA 6
ATOM 6567 C C . ARG A 1 14 ? 7.558 -6.404 -1.654 1.00 0.72 14 ARG A C 6
ATOM 6568 O O . ARG A 1 14 ? 7.338 -5.191 -1.689 1.00 0.70 14 ARG A O 6
ATOM 6589 N N . ASN A 1 15 ? 7.176 -7.254 -2.602 1.00 0.81 15 ASN A N 6
ATOM 6590 C CA . ASN A 1 15 ? 6.398 -6.832 -3.762 1.00 0.91 15 ASN A CA 6
ATOM 6591 C C . ASN A 1 15 ? 7.086 -5.690 -4.496 1.00 0.92 15 ASN A C 6
ATOM 6592 O O . ASN A 1 15 ? 6.527 -4.604 -4.648 1.00 1.11 15 ASN A O 6
ATOM 6603 N N . GLY A 1 16 ? 8.317 -5.933 -4.919 1.00 0.85 16 GLY A N 6
ATOM 6604 C CA . GLY A 1 16 ? 9.056 -4.930 -5.655 1.00 0.90 16 GLY A CA 6
ATOM 6605 C C . GLY A 1 16 ? 10.031 -4.183 -4.777 1.00 0.77 16 GLY A C 6
ATOM 6606 O O . GLY A 1 16 ? 10.332 -3.013 -5.022 1.00 0.84 16 GLY A O 6
ATOM 6610 N N . GLY A 1 17 ? 10.522 -4.861 -3.748 1.00 0.78 17 GLY A N 6
ATOM 6611 C CA . GLY A 1 17 ? 11.466 -4.260 -2.832 1.00 0.78 17 GLY A CA 6
ATOM 6612 C C . GLY A 1 17 ? 12.783 -3.926 -3.500 1.00 0.72 17 GLY A C 6
ATOM 6613 O O . GLY A 1 17 ? 13.485 -4.813 -3.985 1.00 0.82 17 GLY A O 6
ATOM 6617 N N . THR A 1 18 ? 13.101 -2.648 -3.536 1.00 0.64 18 THR A N 6
ATOM 6618 C CA . THR A 1 18 ? 14.320 -2.160 -4.152 1.00 0.61 18 THR A CA 6
ATOM 6619 C C . THR A 1 18 ? 15.181 -1.441 -3.115 1.00 0.55 18 THR A C 6
ATOM 6620 O O . THR A 1 18 ? 14.659 -0.731 -2.257 1.00 0.59 18 THR A O 6
ATOM 6631 N N . CYS A 1 19 ? 16.486 -1.637 -3.188 1.00 0.63 19 CYS A N 6
ATOM 6632 C CA . CYS A 1 19 ? 17.408 -0.989 -2.269 1.00 0.63 19 CYS A CA 6
ATOM 6633 C C . CYS A 1 19 ? 18.239 0.044 -3.011 1.00 0.64 19 CYS A C 6
ATOM 6634 O O . CYS A 1 19 ? 19.028 -0.300 -3.891 1.00 0.74 19 CYS A O 6
ATOM 6641 N N . LYS A 1 20 ? 18.044 1.309 -2.677 1.00 0.62 20 LYS A N 6
ATOM 6642 C CA . LYS A 1 20 ? 18.819 2.376 -3.286 1.00 0.69 20 LYS A CA 6
ATOM 6643 C C . LYS A 1 20 ? 19.766 2.982 -2.265 1.00 0.68 20 LYS A C 6
ATOM 6644 O O . LYS A 1 20 ? 19.347 3.712 -1.368 1.00 0.77 20 LYS A O 6
ATOM 6663 N N . LYS A 1 21 ? 21.041 2.673 -2.408 1.00 0.75 21 LYS A N 6
ATOM 6664 C CA . LYS A 1 21 ? 22.050 3.159 -1.485 1.00 0.80 21 LYS A CA 6
ATOM 6665 C C . LYS A 1 21 ? 22.498 4.558 -1.880 1.00 0.91 21 LYS A C 6
ATOM 6666 O O . LYS A 1 21 ? 23.000 4.780 -2.982 1.00 1.02 21 LYS A O 6
ATOM 6685 N N . ARG A 1 22 ? 22.278 5.506 -0.990 1.00 0.95 22 ARG A N 6
ATOM 6686 C CA . ARG A 1 22 ? 22.628 6.885 -1.247 1.00 1.11 22 ARG A CA 6
ATOM 6687 C C . ARG A 1 22 ? 23.706 7.310 -0.263 1.00 1.23 22 ARG A C 6
ATOM 6688 O O . ARG A 1 22 ? 23.411 7.799 0.830 1.00 1.32 22 ARG A O 6
ATOM 6709 N N . GLY A 1 23 ? 24.957 7.124 -0.678 1.00 1.38 23 GLY A N 6
ATOM 6710 C CA . GLY A 1 23 ? 26.104 7.266 0.208 1.00 1.57 23 GLY A CA 6
ATOM 6711 C C . GLY A 1 23 ? 26.242 8.642 0.829 1.00 1.67 23 GLY A C 6
ATOM 6712 O O . GLY A 1 23 ? 27.100 8.857 1.687 1.00 1.88 23 GLY A O 6
ATOM 6716 N N . LEU A 1 24 ? 25.405 9.570 0.398 1.00 1.64 24 LEU A N 6
ATOM 6717 C CA . LEU A 1 24 ? 25.374 10.898 0.975 1.00 1.82 24 LEU A CA 6
ATOM 6718 C C . LEU A 1 24 ? 24.904 10.841 2.424 1.00 1.84 24 LEU A C 6
ATOM 6719 O O . LEU A 1 24 ? 25.393 11.590 3.268 1.00 2.06 24 LEU A O 6
ATOM 6735 N N . TYR A 1 25 ? 23.961 9.949 2.715 1.00 1.69 25 TYR A N 6
ATOM 6736 C CA . TYR A 1 25 ? 23.437 9.839 4.069 1.00 1.82 25 TYR A CA 6
ATOM 6737 C C . TYR A 1 25 ? 23.117 8.394 4.464 1.00 1.63 25 TYR A C 6
ATOM 6738 O O . TYR A 1 25 ? 23.458 7.976 5.573 1.00 1.74 25 TYR A O 6
ATOM 6756 N N . SER A 1 26 ? 22.484 7.633 3.569 1.00 1.41 26 SER A N 6
ATOM 6757 C CA . SER A 1 26 ? 22.095 6.251 3.866 1.00 1.27 26 SER A CA 6
ATOM 6758 C C . SER A 1 26 ? 21.388 5.612 2.669 1.00 1.06 26 SER A C 6
ATOM 6759 O O . SER A 1 26 ? 21.359 6.174 1.577 1.00 1.05 26 SER A O 6
ATOM 6767 N N . TYR A 1 27 ? 20.819 4.436 2.877 1.00 0.96 27 TYR A N 6
ATOM 6768 C CA . TYR A 1 27 ? 20.114 3.736 1.817 1.00 0.79 27 TYR A CA 6
ATOM 6769 C C . TYR A 1 27 ? 18.611 3.819 2.035 1.00 0.78 27 TYR A C 6
ATOM 6770 O O . TYR A 1 27 ? 18.134 3.820 3.172 1.00 0.97 27 TYR A O 6
ATOM 6788 N N . LYS A 1 28 ? 17.874 3.898 0.943 1.00 0.71 28 LYS A N 6
ATOM 6789 C CA . LYS A 1 28 ? 16.426 3.963 1.000 1.00 0.76 28 LYS A CA 6
ATOM 6790 C C . LYS A 1 28 ? 15.823 2.741 0.322 1.00 0.65 28 LYS A C 6
ATOM 6791 O O . LYS A 1 28 ? 16.301 2.302 -0.725 1.00 0.66 28 LYS A O 6
ATOM 6810 N N . CYS A 1 29 ? 14.786 2.190 0.926 1.00 0.62 29 CYS A N 6
ATOM 6811 C CA . CYS A 1 29 ? 14.113 1.036 0.363 1.00 0.57 29 CYS A CA 6
ATOM 6812 C C . CYS A 1 29 ? 12.834 1.478 -0.330 1.00 0.60 29 CYS A C 6
ATOM 6813 O O . CYS A 1 29 ? 12.147 2.391 0.133 1.00 0.76 29 CYS A O 6
ATOM 6820 N N . TYR A 1 30 ? 12.540 0.855 -1.456 1.00 0.58 30 TYR A N 6
ATOM 6821 C CA . TYR A 1 30 ? 11.359 1.184 -2.234 1.00 0.66 30 TYR A CA 6
ATOM 6822 C C . TYR A 1 30 ? 10.549 -0.068 -2.526 1.00 0.70 30 TYR A C 6
ATOM 6823 O O . TYR A 1 30 ? 11.084 -1.171 -2.532 1.00 0.93 30 TYR A O 6
ATOM 6841 N N . CYS A 1 31 ? 9.260 0.108 -2.738 1.00 0.74 31 CYS A N 6
ATOM 6842 C CA . CYS A 1 31 ? 8.377 -0.996 -3.077 1.00 0.83 31 CYS A CA 6
ATOM 6843 C C . CYS A 1 31 ? 7.249 -0.483 -3.956 1.00 0.81 31 CYS A C 6
ATOM 6844 O O . CYS A 1 31 ? 7.182 0.716 -4.243 1.00 0.84 31 CYS A O 6
ATOM 6851 N N . ARG A 1 32 ? 6.375 -1.374 -4.397 1.00 0.81 32 ARG A N 6
ATOM 6852 C CA . ARG A 1 32 ? 5.239 -0.964 -5.203 1.00 0.82 32 ARG A CA 6
ATOM 6853 C C . ARG A 1 32 ? 4.147 -0.406 -4.303 1.00 0.77 32 ARG A C 6
ATOM 6854 O O . ARG A 1 32 ? 3.539 -1.133 -3.519 1.00 0.74 32 ARG A O 6
ATOM 6875 N N . LYS A 1 33 ? 3.910 0.889 -4.422 1.00 0.91 33 LYS A N 6
ATOM 6876 C CA . LYS A 1 33 ? 2.981 1.586 -3.548 1.00 0.97 33 LYS A CA 6
ATOM 6877 C C . LYS A 1 33 ? 1.560 1.077 -3.756 1.00 0.92 33 LYS A C 6
ATOM 6878 O O . LYS A 1 33 ? 1.182 0.688 -4.863 1.00 1.01 33 LYS A O 6
ATOM 6897 N N . GLY A 1 34 ? 0.780 1.082 -2.692 1.00 0.87 34 GLY A N 6
ATOM 6898 C CA . GLY A 1 34 ? -0.576 0.587 -2.766 1.00 0.90 34 GLY A CA 6
ATOM 6899 C C . GLY A 1 34 ? -0.744 -0.703 -1.999 1.00 0.86 34 GLY A C 6
ATOM 6900 O O . GLY A 1 34 ? -1.811 -0.971 -1.451 1.00 1.10 34 GLY A O 6
ATOM 6904 N N . TYR A 1 35 ? 0.310 -1.505 -1.955 1.00 0.76 35 TYR A N 6
ATOM 6905 C CA . TYR A 1 35 ? 0.293 -2.726 -1.166 1.00 0.77 35 TYR A CA 6
ATOM 6906 C C . TYR A 1 35 ? 0.212 -2.386 0.315 1.00 0.76 35 TYR A C 6
ATOM 6907 O O . TYR A 1 35 ? -0.770 -2.695 0.983 1.00 0.82 35 TYR A O 6
ATOM 6925 N N . THR A 1 36 ? 1.249 -1.738 0.808 1.00 0.75 36 THR A N 6
ATOM 6926 C CA . THR A 1 36 ? 1.329 -1.320 2.196 1.00 0.78 36 THR A CA 6
ATOM 6927 C C . THR A 1 36 ? 2.310 -0.167 2.321 1.00 0.81 36 THR A C 6
ATOM 6928 O O . THR A 1 36 ? 2.639 0.470 1.318 1.00 0.83 36 THR A O 6
ATOM 6939 N N . GLY A 1 37 ? 2.709 0.147 3.550 1.00 0.86 37 GLY A N 6
ATOM 6940 C CA . GLY A 1 37 ? 3.675 1.206 3.788 1.00 0.91 37 GLY A CA 6
ATOM 6941 C C . GLY A 1 37 ? 5.030 0.964 3.129 1.00 0.92 37 GLY A C 6
ATOM 6942 O O . GLY A 1 37 ? 5.139 0.248 2.140 1.00 0.88 37 GLY A O 6
ATOM 6946 N N . LYS A 1 38 ? 6.074 1.544 3.712 1.00 1.02 38 LYS A N 6
ATOM 6947 C CA . LYS A 1 38 ? 7.406 1.567 3.104 1.00 1.09 38 LYS A CA 6
ATOM 6948 C C . LYS A 1 38 ? 7.951 0.184 2.752 1.00 1.07 38 LYS A C 6
ATOM 6949 O O . LYS A 1 38 ? 8.766 0.056 1.838 1.00 1.18 38 LYS A O 6
ATOM 6968 N N . ASN A 1 39 ? 7.521 -0.843 3.467 1.00 1.01 39 ASN A N 6
ATOM 6969 C CA . ASN A 1 39 ? 8.056 -2.182 3.246 1.00 1.04 39 ASN A CA 6
ATOM 6970 C C . ASN A 1 39 ? 7.147 -3.025 2.360 1.00 0.94 39 ASN A C 6
ATOM 6971 O O . ASN A 1 39 ? 7.572 -4.083 1.904 1.00 1.00 39 ASN A O 6
ATOM 6982 N N . CYS A 1 40 ? 5.930 -2.551 2.096 1.00 0.85 40 CYS A N 6
ATOM 6983 C CA . CYS A 1 40 ? 4.979 -3.266 1.229 1.00 0.78 40 CYS A CA 6
ATOM 6984 C C . CYS A 1 40 ? 5.005 -4.776 1.475 1.00 0.80 40 CYS A C 6
ATOM 6985 O O . CYS A 1 40 ? 5.208 -5.571 0.552 1.00 0.85 40 CYS A O 6
ATOM 6992 N N . GLN A 1 41 ? 4.812 -5.162 2.729 1.00 0.87 41 GLN A N 6
ATOM 6993 C CA . GLN A 1 41 ? 4.891 -6.561 3.119 1.00 0.94 41 GLN A CA 6
ATOM 6994 C C . GLN A 1 41 ? 3.524 -7.229 3.064 1.00 0.94 41 GLN A C 6
ATOM 6995 O O . GLN A 1 41 ? 3.406 -8.439 3.258 1.00 1.10 41 GLN A O 6
ATOM 7009 N N . TYR A 1 42 ? 2.495 -6.441 2.806 1.00 0.85 42 TYR A N 6
ATOM 7010 C CA . TYR A 1 42 ? 1.137 -6.959 2.735 1.00 0.86 42 TYR A CA 6
ATOM 7011 C C . TYR A 1 42 ? 0.371 -6.264 1.627 1.00 0.78 42 TYR A C 6
ATOM 7012 O O . TYR A 1 42 ? 0.856 -5.301 1.043 1.00 0.82 42 TYR A O 6
ATOM 7030 N N . ASN A 1 43 ? -0.813 -6.762 1.330 1.00 0.76 43 ASN A N 6
ATOM 7031 C CA . ASN A 1 43 ? -1.706 -6.088 0.405 1.00 0.73 43 ASN A CA 6
ATOM 7032 C C . ASN A 1 43 ? -2.921 -5.566 1.157 1.00 0.71 43 ASN A C 6
ATOM 7033 O O . ASN A 1 43 ? -3.662 -6.331 1.775 1.00 0.77 43 ASN A O 6
ATOM 7044 N N . ALA A 1 44 ? -3.087 -4.255 1.132 1.00 0.69 44 ALA A N 6
ATOM 7045 C CA . ALA A 1 44 ? -4.178 -3.599 1.831 1.00 0.71 44 ALA A CA 6
ATOM 7046 C C . ALA A 1 44 ? -5.498 -3.828 1.116 1.00 0.65 44 ALA A C 6
ATOM 7047 O O . ALA A 1 44 ? -6.565 -3.791 1.727 1.00 0.64 44 ALA A O 6
ATOM 7054 N N . CYS A 1 45 ? -5.421 -4.091 -0.176 1.00 0.65 45 CYS A N 6
ATOM 7055 C CA . CYS A 1 45 ? -6.608 -4.348 -0.972 1.00 0.62 45 CYS A CA 6
ATOM 7056 C C . CYS A 1 45 ? -7.013 -5.819 -0.859 1.00 0.64 45 CYS A C 6
ATOM 7057 O O . CYS A 1 45 ? -7.364 -6.470 -1.847 1.00 0.70 45 CYS A O 6
ATOM 7064 N N . PHE A 1 46 ? -6.939 -6.339 0.358 1.00 0.64 46 PHE A N 6
ATOM 7065 C CA . PHE A 1 46 ? -7.405 -7.683 0.656 1.00 0.71 46 PHE A CA 6
ATOM 7066 C C . PHE A 1 46 ? -8.929 -7.666 0.766 1.00 0.67 46 PHE A C 6
ATOM 7067 O O . PHE A 1 46 ? -9.531 -6.590 0.716 1.00 0.61 46 PHE A O 6
ATOM 7084 N N . PRO A 1 47 ? -9.593 -8.832 0.883 1.00 0.75 47 PRO A N 6
ATOM 7085 C CA . PRO A 1 47 ? -11.046 -8.871 1.059 1.00 0.75 47 PRO A CA 6
ATOM 7086 C C . PRO A 1 47 ? -11.488 -8.050 2.264 1.00 0.67 47 PRO A C 6
ATOM 7087 O O . PRO A 1 47 ? -11.083 -8.311 3.397 1.00 0.82 47 PRO A O 6
ATOM 7098 N N . ASN A 1 48 ? -12.326 -7.064 2.008 1.00 0.57 48 ASN A N 6
ATOM 7099 C CA . ASN A 1 48 ? -12.783 -6.150 3.043 1.00 0.64 48 ASN A CA 6
ATOM 7100 C C . ASN A 1 48 ? -14.291 -6.233 3.204 1.00 0.62 48 ASN A C 6
ATOM 7101 O O . ASN A 1 48 ? -15.018 -6.399 2.227 1.00 0.56 48 ASN A O 6
ATOM 7112 N N . PRO A 1 49 ? -14.783 -6.112 4.446 1.00 0.77 49 PRO A N 6
ATOM 7113 C CA . PRO A 1 49 ? -16.218 -6.144 4.734 1.00 0.84 49 PRO A CA 6
ATOM 7114 C C . PRO A 1 49 ? -16.919 -4.868 4.285 1.00 0.78 49 PRO A C 6
ATOM 7115 O O . PRO A 1 49 ? -18.143 -4.808 4.219 1.00 0.88 49 PRO A O 6
ATOM 7126 N N . CYS A 1 50 ? -16.126 -3.853 3.962 1.00 0.73 50 CYS A N 6
ATOM 7127 C CA . CYS A 1 50 ? -16.656 -2.562 3.539 1.00 0.75 50 CYS A CA 6
ATOM 7128 C C . CYS A 1 50 ? -16.858 -2.536 2.026 1.00 0.71 50 CYS A C 6
ATOM 7129 O O . CYS A 1 50 ? -17.095 -1.488 1.437 1.00 0.93 50 CYS A O 6
ATOM 7136 N N . LEU A 1 51 ? -16.759 -3.691 1.390 1.00 0.63 51 LEU A N 6
ATOM 7137 C CA . LEU A 1 51 ? -16.936 -3.762 -0.049 1.00 0.61 51 LEU A CA 6
ATOM 7138 C C . LEU A 1 51 ? -18.400 -3.993 -0.389 1.00 0.69 51 LEU A C 6
ATOM 7139 O O . LEU A 1 51 ? -19.088 -3.070 -0.821 1.00 0.67 51 LEU A O 6
ATOM 7155 N N . ASN A 1 52 ? -18.871 -5.218 -0.177 1.00 0.85 52 ASN A N 6
ATOM 7156 C CA . ASN A 1 52 ? -20.261 -5.584 -0.451 1.00 1.00 52 ASN A CA 6
ATOM 7157 C C . ASN A 1 52 ? -20.651 -5.184 -1.876 1.00 0.92 52 ASN A C 6
ATOM 7158 O O . ASN A 1 52 ? -21.774 -4.751 -2.142 1.00 0.99 52 ASN A O 6
ATOM 7169 N N . GLY A 1 53 ? -19.703 -5.325 -2.790 1.00 0.85 53 GLY A N 6
ATOM 7170 C CA . GLY A 1 53 ? -19.928 -4.934 -4.165 1.00 0.83 53 GLY A CA 6
ATOM 7171 C C . GLY A 1 53 ? -19.147 -3.690 -4.533 1.00 0.71 53 GLY A C 6
ATOM 7172 O O . GLY A 1 53 ? -18.961 -3.388 -5.714 1.00 0.77 53 GLY A O 6
ATOM 7176 N N . GLY A 1 54 ? -18.700 -2.966 -3.516 1.00 0.62 54 GLY A N 6
ATOM 7177 C CA . GLY A 1 54 ? -17.917 -1.768 -3.727 1.00 0.56 54 GLY A CA 6
ATOM 7178 C C . GLY A 1 54 ? -16.528 -2.065 -4.247 1.00 0.56 54 GLY A C 6
ATOM 7179 O O . GLY A 1 54 ? -16.045 -3.195 -4.157 1.00 0.80 54 GLY A O 6
ATOM 7183 N N . THR A 1 55 ? -15.883 -1.043 -4.775 1.00 0.50 55 THR A N 6
ATOM 7184 C CA . THR A 1 55 ? -14.574 -1.182 -5.379 1.00 0.55 55 THR A CA 6
ATOM 7185 C C . THR A 1 55 ? -13.476 -1.024 -4.333 1.00 0.50 55 THR A C 6
ATOM 7186 O O . THR A 1 55 ? -13.587 -0.200 -3.422 1.00 0.47 55 THR A O 6
ATOM 7197 N N . CYS A 1 56 ? -12.434 -1.826 -4.462 1.00 0.54 56 CYS A N 6
ATOM 7198 C CA . CYS A 1 56 ? -11.308 -1.771 -3.551 1.00 0.54 56 CYS A CA 6
ATOM 7199 C C . CYS A 1 56 ? -10.196 -0.909 -4.136 1.00 0.64 56 CYS A C 6
ATOM 7200 O O . CYS A 1 56 ? -9.613 -1.241 -5.170 1.00 0.82 56 CYS A O 6
ATOM 7207 N N . GLY A 1 57 ? -9.921 0.208 -3.485 1.00 0.65 57 GLY A N 6
ATOM 7208 C CA . GLY A 1 57 ? -8.875 1.095 -3.940 1.00 0.78 57 GLY A CA 6
ATOM 7209 C C . GLY A 1 57 ? -7.870 1.382 -2.853 1.00 0.76 57 GLY A C 6
ATOM 7210 O O . GLY A 1 57 ? -7.917 0.776 -1.785 1.00 0.71 57 GLY A O 6
ATOM 7214 N N . TYR A 1 58 ? -6.962 2.304 -3.122 1.00 0.84 58 TYR A N 6
ATOM 7215 C CA . TYR A 1 58 ? -5.958 2.693 -2.148 1.00 0.85 58 TYR A CA 6
ATOM 7216 C C . TYR A 1 58 ? -6.302 4.059 -1.577 1.00 0.94 58 TYR A C 6
ATOM 7217 O O . TYR A 1 58 ? -7.213 4.728 -2.070 1.00 1.11 58 TYR A O 6
ATOM 7235 N N . VAL A 1 59 ? -5.579 4.473 -0.545 1.00 0.93 59 VAL A N 6
ATOM 7236 C CA . VAL A 1 59 ? -5.867 5.731 0.126 1.00 1.03 59 VAL A CA 6
ATOM 7237 C C . VAL A 1 59 ? -4.806 6.032 1.190 1.00 1.03 59 VAL A C 6
ATOM 7238 O O . VAL A 1 59 ? -4.143 5.126 1.700 1.00 0.99 59 VAL A O 6
ATOM 7251 N N . TYR A 1 60 ? -4.630 7.315 1.489 1.00 1.15 60 TYR A N 6
ATOM 7252 C CA . TYR A 1 60 ? -3.714 7.750 2.534 1.00 1.21 60 TYR A CA 6
ATOM 7253 C C . TYR A 1 60 ? -4.409 7.785 3.889 1.00 1.29 60 TYR A C 6
ATOM 7254 O O . TYR A 1 60 ? -3.771 7.570 4.920 1.00 1.36 60 TYR A O 6
ATOM 7272 N N . GLY A 1 61 ? -5.709 8.076 3.880 1.00 1.37 61 GLY A N 6
ATOM 7273 C CA . GLY A 1 61 ? -6.489 8.081 5.107 1.00 1.49 61 GLY A CA 6
ATOM 7274 C C . GLY A 1 61 ? -6.406 6.757 5.836 1.00 1.38 61 GLY A C 6
ATOM 7275 O O . GLY A 1 61 ? -5.794 6.657 6.897 1.00 1.49 61 GLY A O 6
ATOM 7279 N N . TYR A 1 62 ? -7.027 5.737 5.267 1.00 1.24 62 TYR A N 6
ATOM 7280 C CA . TYR A 1 62 ? -6.873 4.383 5.768 1.00 1.13 62 TYR A CA 6
ATOM 7281 C C . TYR A 1 62 ? -5.537 3.825 5.293 1.00 1.00 62 TYR A C 6
ATOM 7282 O O . TYR A 1 62 ? -4.924 4.391 4.389 1.00 0.99 62 TYR A O 6
ATOM 7300 N N . PRO A 1 63 ? -5.052 2.735 5.914 1.00 0.97 63 PRO A N 6
ATOM 7301 C CA . PRO A 1 63 ? -3.794 2.081 5.525 1.00 0.93 63 PRO A CA 6
ATOM 7302 C C . PRO A 1 63 ? -3.844 1.458 4.130 1.00 0.83 63 PRO A C 6
ATOM 7303 O O . PRO A 1 63 ? -3.791 0.238 3.985 1.00 0.80 63 PRO A O 6
ATOM 7314 N N . TYR A 1 64 ? -3.973 2.319 3.123 1.00 0.81 64 TYR A N 6
ATOM 7315 C CA . TYR A 1 64 ? -3.873 1.938 1.715 1.00 0.79 64 TYR A CA 6
ATOM 7316 C C . TYR A 1 64 ? -5.059 1.112 1.222 1.00 0.75 64 TYR A C 6
ATOM 7317 O O . TYR A 1 64 ? -4.978 0.490 0.167 1.00 0.80 64 TYR A O 6
ATOM 7335 N N . TYR A 1 65 ? -6.160 1.113 1.959 1.00 0.73 65 TYR A N 6
ATOM 7336 C CA . TYR A 1 65 ? -7.360 0.439 1.485 1.00 0.74 65 TYR A CA 6
ATOM 7337 C C . TYR A 1 65 ? -8.568 1.361 1.553 1.00 0.75 65 TYR A C 6
ATOM 7338 O O . TYR A 1 65 ? -8.815 2.023 2.561 1.00 0.83 65 TYR A O 6
ATOM 7356 N N . LYS A 1 66 ? -9.295 1.417 0.455 1.00 0.73 66 LYS A N 6
ATOM 7357 C CA . LYS A 1 66 ? -10.461 2.270 0.340 1.00 0.75 66 LYS A CA 6
ATOM 7358 C C . LYS A 1 66 ? -11.631 1.496 -0.253 1.00 0.61 66 LYS A C 6
ATOM 7359 O O . LYS A 1 66 ? -11.511 0.888 -1.316 1.00 0.62 66 LYS A O 6
ATOM 7378 N N . CYS A 1 67 ? -12.749 1.507 0.450 1.00 0.62 67 CYS A N 6
ATOM 7379 C CA . CYS A 1 67 ? -13.953 0.851 -0.024 1.00 0.57 67 CYS A CA 6
ATOM 7380 C C . CYS A 1 67 ? -14.878 1.860 -0.703 1.00 0.52 67 CYS A C 6
ATOM 7381 O O . CYS A 1 67 ? -15.592 2.618 -0.043 1.00 0.60 67 CYS A O 6
ATOM 7388 N N . SER A 1 68 ? -14.842 1.870 -2.025 1.00 0.47 68 SER A N 6
ATOM 7389 C CA . SER A 1 68 ? -15.629 2.807 -2.811 1.00 0.49 68 SER A CA 6
ATOM 7390 C C . SER A 1 68 ? -16.966 2.188 -3.210 1.00 0.50 68 SER A C 6
ATOM 7391 O O . SER A 1 68 ? -17.023 1.342 -4.102 1.00 0.65 68 SER A O 6
ATOM 7399 N N . CYS A 1 69 ? -18.033 2.614 -2.547 1.00 0.49 69 CYS A N 6
ATOM 7400 C CA . CYS A 1 69 ? -19.368 2.083 -2.807 1.00 0.56 69 CYS A CA 6
ATOM 7401 C C . CYS A 1 69 ? -19.796 2.327 -4.252 1.00 0.68 69 CYS A C 6
ATOM 7402 O O . CYS A 1 69 ? -19.485 3.371 -4.833 1.00 0.77 69 CYS A O 6
ATOM 7409 N N . PRO A 1 70 ? -20.510 1.359 -4.852 1.00 0.77 70 PRO A N 6
ATOM 7410 C CA . PRO A 1 70 ? -21.019 1.480 -6.216 1.00 0.93 70 PRO A CA 6
ATOM 7411 C C . PRO A 1 70 ? -22.160 2.477 -6.291 1.00 0.89 70 PRO A C 6
ATOM 7412 O O . PRO A 1 70 ? -22.837 2.737 -5.292 1.00 0.77 70 PRO A O 6
ATOM 7423 N N . TYR A 1 71 ? -22.372 3.034 -7.474 1.00 1.08 71 TYR A N 6
ATOM 7424 C CA . TYR A 1 71 ? -23.451 3.979 -7.681 1.00 1.13 71 TYR A CA 6
ATOM 7425 C C . TYR A 1 71 ? -24.788 3.286 -7.457 1.00 1.06 71 TYR A C 6
ATOM 7426 O O . TYR A 1 71 ? -25.174 2.390 -8.212 1.00 1.13 71 TYR A O 6
ATOM 7444 N N . GLY A 1 72 ? -25.474 3.690 -6.403 1.00 1.01 72 GLY A N 6
ATOM 7445 C CA . GLY A 1 72 ? -26.730 3.071 -6.052 1.00 1.03 72 GLY A CA 6
ATOM 7446 C C . GLY A 1 72 ? -26.678 2.450 -4.675 1.00 0.94 72 GLY A C 6
ATOM 7447 O O . GLY A 1 72 ? -27.696 2.002 -4.145 1.00 1.03 72 GLY A O 6
ATOM 7451 N N . TYR A 1 73 ? -25.488 2.417 -4.092 1.00 0.83 73 TYR A N 6
ATOM 7452 C CA . TYR A 1 73 ? -25.307 1.849 -2.766 1.00 0.80 73 TYR A CA 6
ATOM 7453 C C . TYR A 1 73 ? -24.438 2.751 -1.902 1.00 0.71 73 TYR A C 6
ATOM 7454 O O . TYR A 1 73 ? -23.497 3.375 -2.395 1.00 0.67 73 TYR A O 6
ATOM 7472 N N . TYR A 1 74 ? -24.766 2.820 -0.619 1.00 0.78 74 TYR A N 6
ATOM 7473 C CA . TYR A 1 74 ? -23.898 3.436 0.368 1.00 0.81 74 TYR A CA 6
ATOM 7474 C C . TYR A 1 74 ? -24.369 3.067 1.767 1.00 0.96 74 TYR A C 6
ATOM 7475 O O . TYR A 1 74 ? -25.536 3.249 2.122 1.00 1.10 74 TYR A O 6
ATOM 7493 N N . GLY A 1 75 ? -23.464 2.490 2.532 1.00 0.98 75 GLY A N 6
ATOM 7494 C CA . GLY A 1 75 ? -23.747 2.164 3.909 1.00 1.18 75 GLY A CA 6
ATOM 7495 C C . GLY A 1 75 ? -22.698 2.722 4.833 1.00 1.28 75 GLY A C 6
ATOM 7496 O O . GLY A 1 75 ? -21.868 3.530 4.420 1.00 1.22 75 GLY A O 6
ATOM 7500 N N . LYS A 1 76 ? -22.714 2.268 6.074 1.00 1.48 76 LYS A N 6
ATOM 7501 C CA . LYS A 1 76 ? -21.632 2.554 7.002 1.00 1.63 76 LYS A CA 6
ATOM 7502 C C . LYS A 1 76 ? -20.481 1.603 6.708 1.00 1.49 76 LYS A C 6
ATOM 7503 O O . LYS A 1 76 ? -19.310 1.976 6.747 1.00 1.56 76 LYS A O 6
ATOM 7522 N N . GLN A 1 77 ? -20.847 0.365 6.396 1.00 1.37 77 GLN A N 6
ATOM 7523 C CA . GLN A 1 77 ? -19.896 -0.651 5.984 1.00 1.27 77 GLN A CA 6
ATOM 7524 C C . GLN A 1 77 ? -20.099 -0.948 4.496 1.00 1.05 77 GLN A C 6
ATOM 7525 O O . GLN A 1 77 ? -19.655 -1.967 3.975 1.00 1.05 77 GLN A O 6
ATOM 7539 N N . CYS A 1 78 ? -20.812 -0.034 3.838 1.00 0.96 78 CYS A N 6
ATOM 7540 C CA . CYS A 1 78 ? -21.059 -0.089 2.393 1.00 0.82 78 CYS A CA 6
ATOM 7541 C C . CYS A 1 78 ? -21.943 -1.277 2.010 1.00 0.92 78 CYS A C 6
ATOM 7542 O O . CYS A 1 78 ? -22.001 -1.677 0.851 1.00 1.04 78 CYS A O 6
ATOM 7549 N N . GLN A 1 79 ? -22.662 -1.822 2.982 1.00 1.07 79 GLN A N 6
ATOM 7550 C CA . GLN A 1 79 ? -23.507 -2.984 2.738 1.00 1.31 79 GLN A CA 6
ATOM 7551 C C . GLN A 1 79 ? -24.962 -2.577 2.533 1.00 1.40 79 GLN A C 6
ATOM 7552 O O . GLN A 1 79 ? -25.867 -3.411 2.592 1.00 1.66 79 GLN A O 6
ATOM 7566 N N . LEU A 1 80 ? -25.183 -1.299 2.281 1.00 1.25 80 LEU A N 6
ATOM 7567 C CA . LEU A 1 80 ? -26.534 -0.772 2.189 1.00 1.38 80 LEU A CA 6
ATOM 7568 C C . LEU A 1 80 ? -26.781 -0.123 0.840 1.00 1.22 80 LEU A C 6
ATOM 7569 O O . LEU A 1 80 ? -25.864 0.404 0.212 1.00 1.02 80 LEU A O 6
ATOM 7585 N N . LYS A 1 81 ? -28.030 -0.162 0.412 1.00 1.35 81 LYS A N 6
ATOM 7586 C CA . LYS A 1 81 ? -28.443 0.409 -0.859 1.00 1.25 81 LYS A CA 6
ATOM 7587 C C . LYS A 1 81 ? -29.030 1.798 -0.633 1.00 1.19 81 LYS A C 6
ATOM 7588 O O . LYS A 1 81 ? -29.413 2.136 0.488 1.00 1.32 81 LYS A O 6
ATOM 7607 N N . LYS A 1 82 ? -29.086 2.609 -1.682 1.00 1.08 82 LYS A N 6
ATOM 7608 C CA . LYS A 1 82 ? -29.685 3.929 -1.585 1.00 1.12 82 LYS A CA 6
ATOM 7609 C C . LYS A 1 82 ? -31.176 3.849 -1.882 1.00 1.31 82 LYS A C 6
ATOM 7610 O O . LYS A 1 82 ? -31.622 2.998 -2.656 1.00 1.45 82 LYS A O 6
ATOM 7629 N N . TYR A 1 83 ? -31.942 4.724 -1.258 1.00 1.49 83 TYR A N 6
ATOM 7630 C CA . TYR A 1 83 ? -33.382 4.738 -1.433 1.00 1.78 83 TYR A CA 6
ATOM 7631 C C . TYR A 1 83 ? -33.828 6.049 -2.060 1.00 2.01 83 TYR A C 6
ATOM 7632 O O . TYR A 1 83 ? -33.796 7.084 -1.368 1.00 2.30 83 TYR A O 6
ATOM 7651 N N . GLY A 1 1 ? 42.006 -4.874 -5.329 1.00 7.00 1 GLY A N 7
ATOM 7652 C CA . GLY A 1 1 ? 41.053 -3.875 -5.867 1.00 7.05 1 GLY A CA 7
ATOM 7653 C C . GLY A 1 1 ? 40.287 -3.165 -4.770 1.00 6.58 1 GLY A C 7
ATOM 7654 O O . GLY A 1 1 ? 39.889 -3.784 -3.781 1.00 6.38 1 GLY A O 7
ATOM 7660 N N . VAL A 1 2 ? 40.087 -1.863 -4.939 1.00 6.57 2 VAL A N 7
ATOM 7661 C CA . VAL A 1 2 ? 39.326 -1.071 -3.979 1.00 6.20 2 VAL A CA 7
ATOM 7662 C C . VAL A 1 2 ? 37.843 -1.433 -4.036 1.00 5.47 2 VAL A C 7
ATOM 7663 O O . VAL A 1 2 ? 37.274 -1.606 -5.116 1.00 5.62 2 VAL A O 7
ATOM 7676 N N . TYR A 1 3 ? 37.227 -1.565 -2.873 1.00 4.83 3 TYR A N 7
ATOM 7677 C CA . TYR A 1 3 ? 35.817 -1.904 -2.791 1.00 4.16 3 TYR A CA 7
ATOM 7678 C C . TYR A 1 3 ? 35.065 -0.838 -2.009 1.00 3.79 3 TYR A C 7
ATOM 7679 O O . TYR A 1 3 ? 35.541 -0.359 -0.978 1.00 3.95 3 TYR A O 7
ATOM 7697 N N . TYR A 1 4 ? 33.898 -0.467 -2.508 1.00 3.54 4 TYR A N 7
ATOM 7698 C CA . TYR A 1 4 ? 33.064 0.526 -1.853 1.00 3.25 4 TYR A CA 7
ATOM 7699 C C . TYR A 1 4 ? 31.776 -0.115 -1.349 1.00 2.52 4 TYR A C 7
ATOM 7700 O O . TYR A 1 4 ? 30.881 -0.425 -2.137 1.00 2.51 4 TYR A O 7
ATOM 7718 N N . PRO A 1 5 ? 31.679 -0.342 -0.032 1.00 2.32 5 PRO A N 7
ATOM 7719 C CA . PRO A 1 5 ? 30.489 -0.917 0.589 1.00 2.05 5 PRO A CA 7
ATOM 7720 C C . PRO A 1 5 ? 29.331 0.073 0.622 1.00 1.72 5 PRO A C 7
ATOM 7721 O O . PRO A 1 5 ? 29.532 1.286 0.538 1.00 1.94 5 PRO A O 7
ATOM 7732 N N . ASN A 1 6 ? 28.124 -0.448 0.745 1.00 1.43 6 ASN A N 7
ATOM 7733 C CA . ASN A 1 6 ? 26.928 0.377 0.764 1.00 1.23 6 ASN A CA 7
ATOM 7734 C C . ASN A 1 6 ? 26.045 -0.002 1.940 1.00 1.15 6 ASN A C 7
ATOM 7735 O O . ASN A 1 6 ? 25.995 -1.167 2.337 1.00 1.24 6 ASN A O 7
ATOM 7746 N N . PRO A 1 7 ? 25.332 0.982 2.512 1.00 1.07 7 PRO A N 7
ATOM 7747 C CA . PRO A 1 7 ? 24.408 0.761 3.633 1.00 1.12 7 PRO A CA 7
ATOM 7748 C C . PRO A 1 7 ? 23.127 0.040 3.209 1.00 1.08 7 PRO A C 7
ATOM 7749 O O . PRO A 1 7 ? 22.042 0.317 3.723 1.00 1.26 7 PRO A O 7
ATOM 7760 N N . CYS A 1 8 ? 23.266 -0.887 2.276 1.00 1.07 8 CYS A N 7
ATOM 7761 C CA . CYS A 1 8 ? 22.143 -1.648 1.759 1.00 1.09 8 CYS A CA 7
ATOM 7762 C C . CYS A 1 8 ? 22.253 -3.105 2.197 1.00 1.14 8 CYS A C 7
ATOM 7763 O O . CYS A 1 8 ? 23.352 -3.661 2.274 1.00 1.25 8 CYS A O 7
ATOM 7770 N N . SER A 1 9 ? 21.118 -3.707 2.500 1.00 1.18 9 SER A N 7
ATOM 7771 C CA . SER A 1 9 ? 21.065 -5.086 2.953 1.00 1.25 9 SER A CA 7
ATOM 7772 C C . SER A 1 9 ? 19.732 -5.702 2.537 1.00 1.08 9 SER A C 7
ATOM 7773 O O . SER A 1 9 ? 18.820 -4.974 2.146 1.00 0.95 9 SER A O 7
ATOM 7781 N N . PRO A 1 10 ? 19.599 -7.040 2.574 1.00 1.18 10 PRO A N 7
ATOM 7782 C CA . PRO A 1 10 ? 18.331 -7.703 2.259 1.00 1.11 10 PRO A CA 7
ATOM 7783 C C . PRO A 1 10 ? 17.219 -7.271 3.209 1.00 0.96 10 PRO A C 7
ATOM 7784 O O . PRO A 1 10 ? 17.342 -7.396 4.428 1.00 1.06 10 PRO A O 7
ATOM 7795 N N . TYR A 1 11 ? 16.143 -6.756 2.638 1.00 1.05 11 TYR A N 7
ATOM 7796 C CA . TYR A 1 11 ? 15.008 -6.270 3.408 1.00 1.23 11 TYR A CA 7
ATOM 7797 C C . TYR A 1 11 ? 13.744 -7.003 2.989 1.00 0.92 11 TYR A C 7
ATOM 7798 O O . TYR A 1 11 ? 13.630 -7.444 1.842 1.00 0.95 11 TYR A O 7
ATOM 7816 N N . PRO A 1 12 ? 12.772 -7.134 3.908 1.00 1.00 12 PRO A N 7
ATOM 7817 C CA . PRO A 1 12 ? 11.519 -7.853 3.645 1.00 1.02 12 PRO A CA 7
ATOM 7818 C C . PRO A 1 12 ? 10.557 -7.080 2.737 1.00 0.83 12 PRO A C 7
ATOM 7819 O O . PRO A 1 12 ? 9.342 -7.263 2.817 1.00 0.90 12 PRO A O 7
ATOM 7830 N N . CYS A 1 13 ? 11.106 -6.219 1.886 1.00 0.76 13 CYS A N 7
ATOM 7831 C CA . CYS A 1 13 ? 10.309 -5.489 0.909 1.00 0.65 13 CYS A CA 7
ATOM 7832 C C . CYS A 1 13 ? 9.912 -6.433 -0.222 1.00 0.65 13 CYS A C 7
ATOM 7833 O O . CYS A 1 13 ? 10.775 -7.019 -0.875 1.00 0.72 13 CYS A O 7
ATOM 7840 N N . ARG A 1 14 ? 8.616 -6.596 -0.444 1.00 0.66 14 ARG A N 7
ATOM 7841 C CA . ARG A 1 14 ? 8.138 -7.564 -1.425 1.00 0.73 14 ARG A CA 7
ATOM 7842 C C . ARG A 1 14 ? 7.426 -6.880 -2.584 1.00 0.72 14 ARG A C 7
ATOM 7843 O O . ARG A 1 14 ? 7.279 -5.661 -2.606 1.00 0.70 14 ARG A O 7
ATOM 7864 N N . ASN A 1 15 ? 7.007 -7.693 -3.553 1.00 0.81 15 ASN A N 7
ATOM 7865 C CA . ASN A 1 15 ? 6.249 -7.224 -4.714 1.00 0.91 15 ASN A CA 7
ATOM 7866 C C . ASN A 1 15 ? 7.089 -6.308 -5.594 1.00 0.92 15 ASN A C 7
ATOM 7867 O O . ASN A 1 15 ? 6.558 -5.563 -6.417 1.00 1.11 15 ASN A O 7
ATOM 7878 N N . GLY A 1 16 ? 8.400 -6.377 -5.431 1.00 0.85 16 GLY A N 7
ATOM 7879 C CA . GLY A 1 16 ? 9.284 -5.543 -6.214 1.00 0.90 16 GLY A CA 7
ATOM 7880 C C . GLY A 1 16 ? 9.971 -4.486 -5.377 1.00 0.77 16 GLY A C 7
ATOM 7881 O O . GLY A 1 16 ? 10.156 -3.353 -5.825 1.00 0.84 16 GLY A O 7
ATOM 7885 N N . GLY A 1 17 ? 10.339 -4.848 -4.156 1.00 0.78 17 GLY A N 7
ATOM 7886 C CA . GLY A 1 17 ? 11.039 -3.923 -3.288 1.00 0.78 17 GLY A CA 7
ATOM 7887 C C . GLY A 1 17 ? 12.456 -3.676 -3.762 1.00 0.72 17 GLY A C 7
ATOM 7888 O O . GLY A 1 17 ? 13.118 -4.590 -4.258 1.00 0.82 17 GLY A O 7
ATOM 7892 N N . THR A 1 18 ? 12.924 -2.451 -3.621 1.00 0.64 18 THR A N 7
ATOM 7893 C CA . THR A 1 18 ? 14.238 -2.084 -4.119 1.00 0.61 18 THR A CA 7
ATOM 7894 C C . THR A 1 18 ? 15.061 -1.370 -3.052 1.00 0.55 18 THR A C 7
ATOM 7895 O O . THR A 1 18 ? 14.754 -0.244 -2.667 1.00 0.59 18 THR A O 7
ATOM 7906 N N . CYS A 1 19 ? 16.102 -2.034 -2.579 1.00 0.63 19 CYS A N 7
ATOM 7907 C CA . CYS A 1 19 ? 17.004 -1.442 -1.606 1.00 0.63 19 CYS A CA 7
ATOM 7908 C C . CYS A 1 19 ? 17.964 -0.481 -2.289 1.00 0.64 19 CYS A C 7
ATOM 7909 O O . CYS A 1 19 ? 18.711 -0.867 -3.192 1.00 0.74 19 CYS A O 7
ATOM 7916 N N . LYS A 1 20 ? 17.919 0.775 -1.875 1.00 0.62 20 LYS A N 7
ATOM 7917 C CA . LYS A 1 20 ? 18.807 1.792 -2.405 1.00 0.69 20 LYS A CA 7
ATOM 7918 C C . LYS A 1 20 ? 19.400 2.609 -1.271 1.00 0.68 20 LYS A C 7
ATOM 7919 O O . LYS A 1 20 ? 18.850 2.653 -0.171 1.00 0.77 20 LYS A O 7
ATOM 7938 N N . LYS A 1 21 ? 20.523 3.245 -1.532 1.00 0.75 21 LYS A N 7
ATOM 7939 C CA . LYS A 1 21 ? 21.103 4.163 -0.574 1.00 0.80 21 LYS A CA 7
ATOM 7940 C C . LYS A 1 21 ? 21.104 5.570 -1.147 1.00 0.91 21 LYS A C 7
ATOM 7941 O O . LYS A 1 21 ? 21.315 5.759 -2.346 1.00 1.02 21 LYS A O 7
ATOM 7960 N N . ARG A 1 22 ? 20.827 6.549 -0.307 1.00 0.95 22 ARG A N 7
ATOM 7961 C CA . ARG A 1 22 ? 20.796 7.927 -0.747 1.00 1.11 22 ARG A CA 7
ATOM 7962 C C . ARG A 1 22 ? 21.942 8.690 -0.111 1.00 1.23 22 ARG A C 7
ATOM 7963 O O . ARG A 1 22 ? 22.065 8.739 1.114 1.00 1.32 22 ARG A O 7
ATOM 7984 N N . GLY A 1 23 ? 22.783 9.278 -0.946 1.00 1.38 23 GLY A N 7
ATOM 7985 C CA . GLY A 1 23 ? 23.900 10.059 -0.453 1.00 1.57 23 GLY A CA 7
ATOM 7986 C C . GLY A 1 23 ? 23.445 11.307 0.270 1.00 1.67 23 GLY A C 7
ATOM 7987 O O . GLY A 1 23 ? 24.239 11.980 0.926 1.00 1.88 23 GLY A O 7
ATOM 7991 N N . LEU A 1 24 ? 22.160 11.609 0.141 1.00 1.64 24 LEU A N 7
ATOM 7992 C CA . LEU A 1 24 ? 21.560 12.744 0.818 1.00 1.82 24 LEU A CA 7
ATOM 7993 C C . LEU A 1 24 ? 21.705 12.617 2.332 1.00 1.84 24 LEU A C 7
ATOM 7994 O O . LEU A 1 24 ? 22.358 13.441 2.970 1.00 2.06 24 LEU A O 7
ATOM 8010 N N . TYR A 1 25 ? 21.115 11.575 2.905 1.00 1.69 25 TYR A N 7
ATOM 8011 C CA . TYR A 1 25 ? 21.107 11.429 4.356 1.00 1.82 25 TYR A CA 7
ATOM 8012 C C . TYR A 1 25 ? 21.238 9.969 4.798 1.00 1.63 25 TYR A C 7
ATOM 8013 O O . TYR A 1 25 ? 21.985 9.664 5.727 1.00 1.74 25 TYR A O 7
ATOM 8031 N N . SER A 1 26 ? 20.516 9.069 4.138 1.00 1.41 26 SER A N 7
ATOM 8032 C CA . SER A 1 26 ? 20.433 7.678 4.577 1.00 1.27 26 SER A CA 7
ATOM 8033 C C . SER A 1 26 ? 20.005 6.773 3.427 1.00 1.06 26 SER A C 7
ATOM 8034 O O . SER A 1 26 ? 19.975 7.193 2.272 1.00 1.05 26 SER A O 7
ATOM 8042 N N . TYR A 1 27 ? 19.662 5.537 3.746 1.00 0.96 27 TYR A N 7
ATOM 8043 C CA . TYR A 1 27 ? 19.248 4.576 2.738 1.00 0.79 27 TYR A CA 7
ATOM 8044 C C . TYR A 1 27 ? 17.734 4.422 2.756 1.00 0.78 27 TYR A C 7
ATOM 8045 O O . TYR A 1 27 ? 17.066 4.900 3.677 1.00 0.97 27 TYR A O 7
ATOM 8063 N N . LYS A 1 28 ? 17.198 3.762 1.743 1.00 0.71 28 LYS A N 7
ATOM 8064 C CA . LYS A 1 28 ? 15.759 3.624 1.604 1.00 0.76 28 LYS A CA 7
ATOM 8065 C C . LYS A 1 28 ? 15.408 2.362 0.823 1.00 0.65 28 LYS A C 7
ATOM 8066 O O . LYS A 1 28 ? 16.028 2.062 -0.199 1.00 0.66 28 LYS A O 7
ATOM 8085 N N . CYS A 1 29 ? 14.430 1.616 1.308 1.00 0.62 29 CYS A N 7
ATOM 8086 C CA . CYS A 1 29 ? 13.906 0.491 0.556 1.00 0.57 29 CYS A CA 7
ATOM 8087 C C . CYS A 1 29 ? 12.637 0.937 -0.149 1.00 0.60 29 CYS A C 7
ATOM 8088 O O . CYS A 1 29 ? 11.610 1.177 0.488 1.00 0.76 29 CYS A O 7
ATOM 8095 N N . TYR A 1 30 ? 12.719 1.073 -1.459 1.00 0.58 30 TYR A N 7
ATOM 8096 C CA . TYR A 1 30 ? 11.600 1.555 -2.243 1.00 0.66 30 TYR A CA 7
ATOM 8097 C C . TYR A 1 30 ? 10.597 0.446 -2.477 1.00 0.70 30 TYR A C 7
ATOM 8098 O O . TYR A 1 30 ? 10.962 -0.670 -2.852 1.00 0.93 30 TYR A O 7
ATOM 8116 N N . CYS A 1 31 ? 9.340 0.761 -2.257 1.00 0.74 31 CYS A N 7
ATOM 8117 C CA . CYS A 1 31 ? 8.274 -0.206 -2.406 1.00 0.83 31 CYS A CA 7
ATOM 8118 C C . CYS A 1 31 ? 7.297 0.217 -3.483 1.00 0.81 31 CYS A C 7
ATOM 8119 O O . CYS A 1 31 ? 7.286 1.371 -3.914 1.00 0.84 31 CYS A O 7
ATOM 8126 N N . ARG A 1 32 ? 6.487 -0.732 -3.917 1.00 0.81 32 ARG A N 7
ATOM 8127 C CA . ARG A 1 32 ? 5.525 -0.488 -4.969 1.00 0.82 32 ARG A CA 7
ATOM 8128 C C . ARG A 1 32 ? 4.233 0.055 -4.381 1.00 0.77 32 ARG A C 7
ATOM 8129 O O . ARG A 1 32 ? 3.652 -0.537 -3.467 1.00 0.74 32 ARG A O 7
ATOM 8150 N N . LYS A 1 33 ? 3.798 1.185 -4.908 1.00 0.91 33 LYS A N 7
ATOM 8151 C CA . LYS A 1 33 ? 2.607 1.858 -4.426 1.00 0.97 33 LYS A CA 7
ATOM 8152 C C . LYS A 1 33 ? 1.359 1.058 -4.769 1.00 0.92 33 LYS A C 7
ATOM 8153 O O . LYS A 1 33 ? 1.143 0.684 -5.921 1.00 1.01 33 LYS A O 7
ATOM 8172 N N . GLY A 1 34 ? 0.546 0.793 -3.758 1.00 0.87 34 GLY A N 7
ATOM 8173 C CA . GLY A 1 34 ? -0.668 0.037 -3.967 1.00 0.90 34 GLY A CA 7
ATOM 8174 C C . GLY A 1 34 ? -0.610 -1.350 -3.359 1.00 0.86 34 GLY A C 7
ATOM 8175 O O . GLY A 1 34 ? -1.323 -2.250 -3.792 1.00 1.10 34 GLY A O 7
ATOM 8179 N N . TYR A 1 35 ? 0.254 -1.535 -2.369 1.00 0.76 35 TYR A N 7
ATOM 8180 C CA . TYR A 1 35 ? 0.312 -2.797 -1.643 1.00 0.77 35 TYR A CA 7
ATOM 8181 C C . TYR A 1 35 ? 0.192 -2.561 -0.148 1.00 0.76 35 TYR A C 7
ATOM 8182 O O . TYR A 1 35 ? -0.873 -2.748 0.431 1.00 0.82 35 TYR A O 7
ATOM 8200 N N . THR A 1 36 ? 1.283 -2.138 0.464 1.00 0.75 36 THR A N 7
ATOM 8201 C CA . THR A 1 36 ? 1.312 -1.831 1.882 1.00 0.78 36 THR A CA 7
ATOM 8202 C C . THR A 1 36 ? 2.373 -0.780 2.160 1.00 0.81 36 THR A C 7
ATOM 8203 O O . THR A 1 36 ? 2.869 -0.143 1.229 1.00 0.83 36 THR A O 7
ATOM 8214 N N . GLY A 1 37 ? 2.674 -0.576 3.436 1.00 0.86 37 GLY A N 7
ATOM 8215 C CA . GLY A 1 37 ? 3.648 0.418 3.845 1.00 0.91 37 GLY A CA 7
ATOM 8216 C C . GLY A 1 37 ? 5.057 0.179 3.319 1.00 0.92 37 GLY A C 7
ATOM 8217 O O . GLY A 1 37 ? 5.265 -0.462 2.288 1.00 0.88 37 GLY A O 7
ATOM 8221 N N . LYS A 1 38 ? 6.026 0.677 4.071 1.00 1.02 38 LYS A N 7
ATOM 8222 C CA . LYS A 1 38 ? 7.421 0.746 3.640 1.00 1.09 38 LYS A CA 7
ATOM 8223 C C . LYS A 1 38 ? 8.048 -0.622 3.373 1.00 1.07 38 LYS A C 7
ATOM 8224 O O . LYS A 1 38 ? 9.137 -0.701 2.808 1.00 1.18 38 LYS A O 7
ATOM 8243 N N . ASN A 1 39 ? 7.395 -1.693 3.800 1.00 1.01 39 ASN A N 7
ATOM 8244 C CA . ASN A 1 39 ? 7.943 -3.030 3.593 1.00 1.04 39 ASN A CA 7
ATOM 8245 C C . ASN A 1 39 ? 7.249 -3.763 2.453 1.00 0.94 39 ASN A C 7
ATOM 8246 O O . ASN A 1 39 ? 7.734 -4.790 1.985 1.00 1.00 39 ASN A O 7
ATOM 8257 N N . CYS A 1 40 ? 6.107 -3.203 2.020 1.00 0.85 40 CYS A N 7
ATOM 8258 C CA . CYS A 1 40 ? 5.296 -3.728 0.905 1.00 0.78 40 CYS A CA 7
ATOM 8259 C C . CYS A 1 40 ? 5.210 -5.254 0.890 1.00 0.80 40 CYS A C 7
ATOM 8260 O O . CYS A 1 40 ? 5.104 -5.871 -0.171 1.00 0.85 40 CYS A O 7
ATOM 8267 N N . GLN A 1 41 ? 5.217 -5.847 2.074 1.00 0.87 41 GLN A N 7
ATOM 8268 C CA . GLN A 1 41 ? 5.263 -7.291 2.212 1.00 0.94 41 GLN A CA 7
ATOM 8269 C C . GLN A 1 41 ? 3.873 -7.895 2.063 1.00 0.94 41 GLN A C 7
ATOM 8270 O O . GLN A 1 41 ? 3.719 -9.030 1.610 1.00 1.10 41 GLN A O 7
ATOM 8284 N N . TYR A 1 42 ? 2.863 -7.123 2.420 1.00 0.85 42 TYR A N 7
ATOM 8285 C CA . TYR A 1 42 ? 1.496 -7.614 2.413 1.00 0.86 42 TYR A CA 7
ATOM 8286 C C . TYR A 1 42 ? 0.638 -6.817 1.439 1.00 0.78 42 TYR A C 7
ATOM 8287 O O . TYR A 1 42 ? 1.117 -5.879 0.799 1.00 0.82 42 TYR A O 7
ATOM 8305 N N . ASN A 1 43 ? -0.621 -7.199 1.327 1.00 0.76 43 ASN A N 7
ATOM 8306 C CA . ASN A 1 43 ? -1.550 -6.527 0.435 1.00 0.73 43 ASN A CA 7
ATOM 8307 C C . ASN A 1 43 ? -2.706 -5.939 1.228 1.00 0.71 43 ASN A C 7
ATOM 8308 O O . ASN A 1 43 ? -3.408 -6.653 1.946 1.00 0.77 43 ASN A O 7
ATOM 8319 N N . ALA A 1 44 ? -2.889 -4.633 1.103 1.00 0.69 44 ALA A N 7
ATOM 8320 C CA . ALA A 1 44 ? -3.949 -3.936 1.809 1.00 0.71 44 ALA A CA 7
ATOM 8321 C C . ALA A 1 44 ? -5.301 -4.202 1.165 1.00 0.65 44 ALA A C 7
ATOM 8322 O O . ALA A 1 44 ? -6.345 -3.986 1.780 1.00 0.64 44 ALA A O 7
ATOM 8329 N N . CYS A 1 45 ? -5.278 -4.691 -0.066 1.00 0.65 45 CYS A N 7
ATOM 8330 C CA . CYS A 1 45 ? -6.504 -4.969 -0.795 1.00 0.62 45 CYS A CA 7
ATOM 8331 C C . CYS A 1 45 ? -6.978 -6.395 -0.523 1.00 0.64 45 CYS A C 7
ATOM 8332 O O . CYS A 1 45 ? -7.274 -7.163 -1.443 1.00 0.70 45 CYS A O 7
ATOM 8339 N N . PHE A 1 46 ? -7.015 -6.754 0.750 1.00 0.64 46 PHE A N 7
ATOM 8340 C CA . PHE A 1 46 ? -7.591 -8.021 1.174 1.00 0.71 46 PHE A CA 7
ATOM 8341 C C . PHE A 1 46 ? -9.110 -7.876 1.226 1.00 0.67 46 PHE A C 7
ATOM 8342 O O . PHE A 1 46 ? -9.618 -6.754 1.139 1.00 0.61 46 PHE A O 7
ATOM 8359 N N . PRO A 1 47 ? -9.872 -8.980 1.337 1.00 0.75 47 PRO A N 7
ATOM 8360 C CA . PRO A 1 47 ? -11.324 -8.887 1.456 1.00 0.75 47 PRO A CA 7
ATOM 8361 C C . PRO A 1 47 ? -11.717 -8.087 2.691 1.00 0.67 47 PRO A C 7
ATOM 8362 O O . PRO A 1 47 ? -11.403 -8.464 3.821 1.00 0.82 47 PRO A O 7
ATOM 8373 N N . ASN A 1 48 ? -12.410 -6.988 2.464 1.00 0.57 48 ASN A N 7
ATOM 8374 C CA . ASN A 1 48 ? -12.766 -6.072 3.533 1.00 0.64 48 ASN A CA 7
ATOM 8375 C C . ASN A 1 48 ? -14.279 -5.940 3.631 1.00 0.62 48 ASN A C 7
ATOM 8376 O O . ASN A 1 48 ? -14.972 -5.959 2.613 1.00 0.56 48 ASN A O 7
ATOM 8387 N N . PRO A 1 49 ? -14.816 -5.815 4.854 1.00 0.77 49 PRO A N 7
ATOM 8388 C CA . PRO A 1 49 ? -16.257 -5.632 5.082 1.00 0.84 49 PRO A CA 7
ATOM 8389 C C . PRO A 1 49 ? -16.761 -4.254 4.650 1.00 0.78 49 PRO A C 7
ATOM 8390 O O . PRO A 1 49 ? -17.939 -3.943 4.796 1.00 0.88 49 PRO A O 7
ATOM 8401 N N . CYS A 1 50 ? -15.862 -3.437 4.121 1.00 0.73 50 CYS A N 7
ATOM 8402 C CA . CYS A 1 50 ? -16.206 -2.100 3.649 1.00 0.75 50 CYS A CA 7
ATOM 8403 C C . CYS A 1 50 ? -16.343 -2.099 2.123 1.00 0.71 50 CYS A C 7
ATOM 8404 O O . CYS A 1 50 ? -15.963 -1.149 1.447 1.00 0.93 50 CYS A O 7
ATOM 8411 N N . LEU A 1 51 ? -16.887 -3.178 1.581 1.00 0.63 51 LEU A N 7
ATOM 8412 C CA . LEU A 1 51 ? -17.010 -3.314 0.135 1.00 0.61 51 LEU A CA 7
ATOM 8413 C C . LEU A 1 51 ? -18.445 -3.615 -0.274 1.00 0.69 51 LEU A C 7
ATOM 8414 O O . LEU A 1 51 ? -19.129 -2.754 -0.828 1.00 0.67 51 LEU A O 7
ATOM 8430 N N . ASN A 1 52 ? -18.888 -4.842 -0.005 1.00 0.85 52 ASN A N 7
ATOM 8431 C CA . ASN A 1 52 ? -20.229 -5.294 -0.378 1.00 1.00 52 ASN A CA 7
ATOM 8432 C C . ASN A 1 52 ? -20.474 -5.113 -1.872 1.00 0.92 52 ASN A C 7
ATOM 8433 O O . ASN A 1 52 ? -21.545 -4.675 -2.296 1.00 0.99 52 ASN A O 7
ATOM 8444 N N . GLY A 1 53 ? -19.467 -5.448 -2.667 1.00 0.85 53 GLY A N 7
ATOM 8445 C CA . GLY A 1 53 ? -19.589 -5.331 -4.104 1.00 0.83 53 GLY A CA 7
ATOM 8446 C C . GLY A 1 53 ? -19.126 -3.983 -4.612 1.00 0.71 53 GLY A C 7
ATOM 8447 O O . GLY A 1 53 ? -19.490 -3.569 -5.714 1.00 0.77 53 GLY A O 7
ATOM 8451 N N . GLY A 1 54 ? -18.331 -3.294 -3.805 1.00 0.62 54 GLY A N 7
ATOM 8452 C CA . GLY A 1 54 ? -17.827 -1.990 -4.183 1.00 0.56 54 GLY A CA 7
ATOM 8453 C C . GLY A 1 54 ? -16.519 -2.070 -4.942 1.00 0.56 54 GLY A C 7
ATOM 8454 O O . GLY A 1 54 ? -16.359 -2.894 -5.843 1.00 0.80 54 GLY A O 7
ATOM 8458 N N . THR A 1 55 ? -15.580 -1.215 -4.581 1.00 0.50 55 THR A N 7
ATOM 8459 C CA . THR A 1 55 ? -14.283 -1.186 -5.230 1.00 0.55 55 THR A CA 7
ATOM 8460 C C . THR A 1 55 ? -13.160 -1.110 -4.203 1.00 0.50 55 THR A C 7
ATOM 8461 O O . THR A 1 55 ? -13.210 -0.311 -3.264 1.00 0.47 55 THR A O 7
ATOM 8472 N N . CYS A 1 56 ? -12.162 -1.959 -4.382 1.00 0.54 56 CYS A N 7
ATOM 8473 C CA . CYS A 1 56 ? -11.000 -1.979 -3.515 1.00 0.54 56 CYS A CA 7
ATOM 8474 C C . CYS A 1 56 ? -9.862 -1.190 -4.152 1.00 0.64 56 CYS A C 7
ATOM 8475 O O . CYS A 1 56 ? -9.094 -1.719 -4.958 1.00 0.82 56 CYS A O 7
ATOM 8482 N N . GLY A 1 57 ? -9.779 0.085 -3.805 1.00 0.65 57 GLY A N 7
ATOM 8483 C CA . GLY A 1 57 ? -8.731 0.931 -4.335 1.00 0.78 57 GLY A CA 7
ATOM 8484 C C . GLY A 1 57 ? -7.609 1.107 -3.341 1.00 0.76 57 GLY A C 7
ATOM 8485 O O . GLY A 1 57 ? -7.483 0.323 -2.401 1.00 0.71 57 GLY A O 7
ATOM 8489 N N . TYR A 1 58 ? -6.804 2.139 -3.528 1.00 0.84 58 TYR A N 7
ATOM 8490 C CA . TYR A 1 58 ? -5.684 2.399 -2.639 1.00 0.85 58 TYR A CA 7
ATOM 8491 C C . TYR A 1 58 ? -5.654 3.866 -2.249 1.00 0.94 58 TYR A C 7
ATOM 8492 O O . TYR A 1 58 ? -6.042 4.733 -3.033 1.00 1.11 58 TYR A O 7
ATOM 8510 N N . VAL A 1 59 ? -5.207 4.135 -1.035 1.00 0.93 59 VAL A N 7
ATOM 8511 C CA . VAL A 1 59 ? -5.213 5.485 -0.500 1.00 1.03 59 VAL A CA 7
ATOM 8512 C C . VAL A 1 59 ? -4.358 5.542 0.766 1.00 1.03 59 VAL A C 7
ATOM 8513 O O . VAL A 1 59 ? -4.217 4.542 1.467 1.00 0.99 59 VAL A O 7
ATOM 8526 N N . TYR A 1 60 ? -3.774 6.700 1.041 1.00 1.15 60 TYR A N 7
ATOM 8527 C CA . TYR A 1 60 ? -2.905 6.862 2.201 1.00 1.21 60 TYR A CA 7
ATOM 8528 C C . TYR A 1 60 ? -3.671 7.391 3.407 1.00 1.29 60 TYR A C 7
ATOM 8529 O O . TYR A 1 60 ? -3.176 7.347 4.533 1.00 1.36 60 TYR A O 7
ATOM 8547 N N . GLY A 1 61 ? -4.868 7.910 3.164 1.00 1.37 61 GLY A N 7
ATOM 8548 C CA . GLY A 1 61 ? -5.735 8.318 4.256 1.00 1.49 61 GLY A CA 7
ATOM 8549 C C . GLY A 1 61 ? -6.174 7.124 5.077 1.00 1.38 61 GLY A C 7
ATOM 8550 O O . GLY A 1 61 ? -6.098 7.131 6.306 1.00 1.49 61 GLY A O 7
ATOM 8554 N N . TYR A 1 62 ? -6.628 6.099 4.380 1.00 1.24 62 TYR A N 7
ATOM 8555 C CA . TYR A 1 62 ? -6.930 4.815 4.988 1.00 1.13 62 TYR A CA 7
ATOM 8556 C C . TYR A 1 62 ? -5.661 3.962 4.969 1.00 1.00 62 TYR A C 7
ATOM 8557 O O . TYR A 1 62 ? -4.666 4.368 4.370 1.00 0.99 62 TYR A O 7
ATOM 8575 N N . PRO A 1 63 ? -5.654 2.793 5.642 1.00 0.97 63 PRO A N 7
ATOM 8576 C CA . PRO A 1 63 ? -4.476 1.907 5.698 1.00 0.93 63 PRO A CA 7
ATOM 8577 C C . PRO A 1 63 ? -4.120 1.273 4.350 1.00 0.83 63 PRO A C 7
ATOM 8578 O O . PRO A 1 63 ? -4.177 0.050 4.191 1.00 0.80 63 PRO A O 7
ATOM 8589 N N . TYR A 1 64 ? -3.769 2.127 3.388 1.00 0.81 64 TYR A N 7
ATOM 8590 C CA . TYR A 1 64 ? -3.251 1.716 2.081 1.00 0.79 64 TYR A CA 7
ATOM 8591 C C . TYR A 1 64 ? -4.304 1.039 1.211 1.00 0.75 64 TYR A C 7
ATOM 8592 O O . TYR A 1 64 ? -3.975 0.433 0.194 1.00 0.80 64 TYR A O 7
ATOM 8610 N N . TYR A 1 65 ? -5.564 1.163 1.591 1.00 0.73 65 TYR A N 7
ATOM 8611 C CA . TYR A 1 65 ? -6.647 0.636 0.780 1.00 0.74 65 TYR A CA 7
ATOM 8612 C C . TYR A 1 65 ? -7.843 1.568 0.849 1.00 0.75 65 TYR A C 7
ATOM 8613 O O . TYR A 1 65 ? -8.136 2.146 1.894 1.00 0.83 65 TYR A O 7
ATOM 8631 N N . LYS A 1 66 ? -8.515 1.720 -0.271 1.00 0.73 66 LYS A N 7
ATOM 8632 C CA . LYS A 1 66 ? -9.662 2.596 -0.362 1.00 0.75 66 LYS A CA 7
ATOM 8633 C C . LYS A 1 66 ? -10.916 1.775 -0.613 1.00 0.61 66 LYS A C 7
ATOM 8634 O O . LYS A 1 66 ? -11.149 1.315 -1.732 1.00 0.62 66 LYS A O 7
ATOM 8653 N N . CYS A 1 67 ? -11.716 1.580 0.418 1.00 0.62 67 CYS A N 7
ATOM 8654 C CA . CYS A 1 67 ? -12.937 0.815 0.269 1.00 0.57 67 CYS A CA 7
ATOM 8655 C C . CYS A 1 67 ? -14.057 1.709 -0.255 1.00 0.52 67 CYS A C 7
ATOM 8656 O O . CYS A 1 67 ? -14.680 2.466 0.493 1.00 0.60 67 CYS A O 7
ATOM 8663 N N . SER A 1 68 ? -14.273 1.648 -1.558 1.00 0.47 68 SER A N 7
ATOM 8664 C CA . SER A 1 68 ? -15.307 2.441 -2.195 1.00 0.49 68 SER A CA 7
ATOM 8665 C C . SER A 1 68 ? -16.591 1.636 -2.309 1.00 0.50 68 SER A C 7
ATOM 8666 O O . SER A 1 68 ? -16.562 0.434 -2.581 1.00 0.65 68 SER A O 7
ATOM 8674 N N . CYS A 1 69 ? -17.707 2.303 -2.093 1.00 0.49 69 CYS A N 7
ATOM 8675 C CA . CYS A 1 69 ? -19.005 1.657 -2.127 1.00 0.56 69 CYS A CA 7
ATOM 8676 C C . CYS A 1 69 ? -19.496 1.526 -3.565 1.00 0.68 69 CYS A C 7
ATOM 8677 O O . CYS A 1 69 ? -19.083 2.291 -4.439 1.00 0.77 69 CYS A O 7
ATOM 8684 N N . PRO A 1 70 ? -20.373 0.543 -3.830 1.00 0.77 70 PRO A N 7
ATOM 8685 C CA . PRO A 1 70 ? -20.960 0.341 -5.157 1.00 0.93 70 PRO A CA 7
ATOM 8686 C C . PRO A 1 70 ? -21.796 1.537 -5.593 1.00 0.89 70 PRO A C 7
ATOM 8687 O O . PRO A 1 70 ? -22.332 2.264 -4.758 1.00 0.77 70 PRO A O 7
ATOM 8698 N N . TYR A 1 71 ? -21.904 1.738 -6.898 1.00 1.08 71 TYR A N 7
ATOM 8699 C CA . TYR A 1 71 ? -22.665 2.856 -7.432 1.00 1.13 71 TYR A CA 7
ATOM 8700 C C . TYR A 1 71 ? -24.136 2.701 -7.078 1.00 1.06 71 TYR A C 7
ATOM 8701 O O . TYR A 1 71 ? -24.804 1.777 -7.545 1.00 1.13 71 TYR A O 7
ATOM 8719 N N . GLY A 1 72 ? -24.628 3.601 -6.246 1.00 1.01 72 GLY A N 7
ATOM 8720 C CA . GLY A 1 72 ? -26.001 3.527 -5.799 1.00 1.03 72 GLY A CA 7
ATOM 8721 C C . GLY A 1 72 ? -26.086 3.017 -4.383 1.00 0.94 72 GLY A C 7
ATOM 8722 O O . GLY A 1 72 ? -27.173 2.816 -3.841 1.00 1.03 72 GLY A O 7
ATOM 8726 N N . TYR A 1 73 ? -24.925 2.795 -3.790 1.00 0.83 73 TYR A N 7
ATOM 8727 C CA . TYR A 1 73 ? -24.826 2.328 -2.423 1.00 0.80 73 TYR A CA 7
ATOM 8728 C C . TYR A 1 73 ? -23.754 3.119 -1.695 1.00 0.71 73 TYR A C 7
ATOM 8729 O O . TYR A 1 73 ? -22.774 3.544 -2.306 1.00 0.67 73 TYR A O 7
ATOM 8747 N N . TYR A 1 74 ? -23.947 3.332 -0.404 1.00 0.78 74 TYR A N 7
ATOM 8748 C CA . TYR A 1 74 ? -22.911 3.915 0.430 1.00 0.81 74 TYR A CA 7
ATOM 8749 C C . TYR A 1 74 ? -23.267 3.758 1.901 1.00 0.96 74 TYR A C 7
ATOM 8750 O O . TYR A 1 74 ? -24.334 4.169 2.351 1.00 1.10 74 TYR A O 7
ATOM 8768 N N . GLY A 1 75 ? -22.383 3.106 2.625 1.00 0.98 75 GLY A N 7
ATOM 8769 C CA . GLY A 1 75 ? -22.507 2.996 4.059 1.00 1.18 75 GLY A CA 7
ATOM 8770 C C . GLY A 1 75 ? -21.221 3.387 4.733 1.00 1.28 75 GLY A C 7
ATOM 8771 O O . GLY A 1 75 ? -20.363 4.021 4.118 1.00 1.22 75 GLY A O 7
ATOM 8775 N N . LYS A 1 76 ? -21.064 2.985 5.979 1.00 1.48 76 LYS A N 7
ATOM 8776 C CA . LYS A 1 76 ? -19.761 3.028 6.616 1.00 1.63 76 LYS A CA 7
ATOM 8777 C C . LYS A 1 76 ? -18.962 1.813 6.172 1.00 1.49 76 LYS A C 7
ATOM 8778 O O . LYS A 1 76 ? -17.742 1.867 6.019 1.00 1.56 76 LYS A O 7
ATOM 8797 N N . GLN A 1 77 ? -19.675 0.710 5.972 1.00 1.37 77 GLN A N 7
ATOM 8798 C CA . GLN A 1 77 ? -19.085 -0.501 5.419 1.00 1.27 77 GLN A CA 7
ATOM 8799 C C . GLN A 1 77 ? -19.632 -0.766 4.021 1.00 1.05 77 GLN A C 7
ATOM 8800 O O . GLN A 1 77 ? -19.486 -1.859 3.484 1.00 1.05 77 GLN A O 7
ATOM 8814 N N . CYS A 1 78 ? -20.282 0.250 3.455 1.00 0.96 78 CYS A N 7
ATOM 8815 C CA . CYS A 1 78 ? -20.852 0.170 2.109 1.00 0.82 78 CYS A CA 7
ATOM 8816 C C . CYS A 1 78 ? -21.989 -0.848 2.033 1.00 0.92 78 CYS A C 7
ATOM 8817 O O . CYS A 1 78 ? -22.253 -1.427 0.979 1.00 1.04 78 CYS A O 7
ATOM 8824 N N . GLN A 1 79 ? -22.681 -1.032 3.149 1.00 1.07 79 GLN A N 7
ATOM 8825 C CA . GLN A 1 79 ? -23.778 -1.989 3.221 1.00 1.31 79 GLN A CA 7
ATOM 8826 C C . GLN A 1 79 ? -25.113 -1.304 2.954 1.00 1.40 79 GLN A C 7
ATOM 8827 O O . GLN A 1 79 ? -26.145 -1.958 2.808 1.00 1.66 79 GLN A O 7
ATOM 8841 N N . LEU A 1 80 ? -25.086 0.019 2.897 1.00 1.25 80 LEU A N 7
ATOM 8842 C CA . LEU A 1 80 ? -26.306 0.801 2.778 1.00 1.38 80 LEU A CA 7
ATOM 8843 C C . LEU A 1 80 ? -26.561 1.204 1.334 1.00 1.22 80 LEU A C 7
ATOM 8844 O O . LEU A 1 80 ? -25.629 1.355 0.547 1.00 1.02 80 LEU A O 7
ATOM 8860 N N . LYS A 1 81 ? -27.827 1.388 1.006 1.00 1.35 81 LYS A N 7
ATOM 8861 C CA . LYS A 1 81 ? -28.246 1.674 -0.358 1.00 1.25 81 LYS A CA 7
ATOM 8862 C C . LYS A 1 81 ? -28.716 3.122 -0.482 1.00 1.19 81 LYS A C 7
ATOM 8863 O O . LYS A 1 81 ? -29.278 3.684 0.460 1.00 1.32 81 LYS A O 7
ATOM 8882 N N . LYS A 1 82 ? -28.472 3.720 -1.641 1.00 1.08 82 LYS A N 7
ATOM 8883 C CA . LYS A 1 82 ? -28.833 5.107 -1.886 1.00 1.12 82 LYS A CA 7
ATOM 8884 C C . LYS A 1 82 ? -30.197 5.201 -2.558 1.00 1.31 82 LYS A C 7
ATOM 8885 O O . LYS A 1 82 ? -30.526 4.400 -3.439 1.00 1.45 82 LYS A O 7
ATOM 8904 N N . TYR A 1 83 ? -30.978 6.179 -2.138 1.00 1.49 83 TYR A N 7
ATOM 8905 C CA . TYR A 1 83 ? -32.292 6.419 -2.708 1.00 1.78 83 TYR A CA 7
ATOM 8906 C C . TYR A 1 83 ? -32.446 7.893 -3.059 1.00 2.01 83 TYR A C 7
ATOM 8907 O O . TYR A 1 83 ? -32.764 8.692 -2.151 1.00 2.30 83 TYR A O 7
ATOM 8926 N N . GLY A 1 1 ? 41.943 0.273 -3.951 1.00 7.00 1 GLY A N 8
ATOM 8927 C CA . GLY A 1 1 ? 40.955 1.099 -4.680 1.00 7.05 1 GLY A CA 8
ATOM 8928 C C . GLY A 1 1 ? 39.805 1.520 -3.794 1.00 6.58 1 GLY A C 8
ATOM 8929 O O . GLY A 1 1 ? 39.768 1.176 -2.611 1.00 6.38 1 GLY A O 8
ATOM 8935 N N . VAL A 1 2 ? 38.862 2.260 -4.360 1.00 6.57 2 VAL A N 8
ATOM 8936 C CA . VAL A 1 2 ? 37.722 2.750 -3.603 1.00 6.20 2 VAL A CA 8
ATOM 8937 C C . VAL A 1 2 ? 36.670 1.665 -3.450 1.00 5.47 2 VAL A C 8
ATOM 8938 O O . VAL A 1 2 ? 36.123 1.171 -4.437 1.00 5.62 2 VAL A O 8
ATOM 8951 N N . TYR A 1 3 ? 36.393 1.298 -2.213 1.00 4.83 3 TYR A N 8
ATOM 8952 C CA . TYR A 1 3 ? 35.370 0.313 -1.924 1.00 4.16 3 TYR A CA 8
ATOM 8953 C C . TYR A 1 3 ? 34.090 1.014 -1.501 1.00 3.79 3 TYR A C 8
ATOM 8954 O O . TYR A 1 3 ? 34.129 2.030 -0.803 1.00 3.95 3 TYR A O 8
ATOM 8972 N N . TYR A 1 4 ? 32.963 0.479 -1.935 1.00 3.54 4 TYR A N 8
ATOM 8973 C CA . TYR A 1 4 ? 31.673 1.068 -1.630 1.00 3.25 4 TYR A CA 8
ATOM 8974 C C . TYR A 1 4 ? 30.857 0.153 -0.728 1.00 2.52 4 TYR A C 8
ATOM 8975 O O . TYR A 1 4 ? 30.207 -0.783 -1.198 1.00 2.51 4 TYR A O 8
ATOM 8993 N N . PRO A 1 5 ? 30.898 0.396 0.587 1.00 2.32 5 PRO A N 8
ATOM 8994 C CA . PRO A 1 5 ? 30.071 -0.314 1.546 1.00 2.05 5 PRO A CA 8
ATOM 8995 C C . PRO A 1 5 ? 28.665 0.263 1.565 1.00 1.72 5 PRO A C 8
ATOM 8996 O O . PRO A 1 5 ? 28.402 1.269 2.231 1.00 1.94 5 PRO A O 8
ATOM 9007 N N . ASN A 1 6 ? 27.776 -0.353 0.806 1.00 1.43 6 ASN A N 8
ATOM 9008 C CA . ASN A 1 6 ? 26.423 0.158 0.656 1.00 1.23 6 ASN A CA 8
ATOM 9009 C C . ASN A 1 6 ? 25.585 -0.168 1.883 1.00 1.15 6 ASN A C 8
ATOM 9010 O O . ASN A 1 6 ? 25.412 -1.335 2.238 1.00 1.24 6 ASN A O 8
ATOM 9021 N N . PRO A 1 7 ? 25.066 0.868 2.555 1.00 1.07 7 PRO A N 8
ATOM 9022 C CA . PRO A 1 7 ? 24.234 0.706 3.745 1.00 1.12 7 PRO A CA 8
ATOM 9023 C C . PRO A 1 7 ? 22.816 0.260 3.400 1.00 1.08 7 PRO A C 8
ATOM 9024 O O . PRO A 1 7 ? 21.862 1.025 3.522 1.00 1.26 7 PRO A O 8
ATOM 9035 N N . CYS A 1 8 ? 22.691 -0.976 2.947 1.00 1.07 8 CYS A N 8
ATOM 9036 C CA . CYS A 1 8 ? 21.396 -1.558 2.641 1.00 1.09 8 CYS A CA 8
ATOM 9037 C C . CYS A 1 8 ? 21.321 -2.968 3.209 1.00 1.14 8 CYS A C 8
ATOM 9038 O O . CYS A 1 8 ? 22.304 -3.713 3.174 1.00 1.25 8 CYS A O 8
ATOM 9045 N N . SER A 1 9 ? 20.167 -3.325 3.741 1.00 1.18 9 SER A N 8
ATOM 9046 C CA . SER A 1 9 ? 19.972 -4.628 4.346 1.00 1.25 9 SER A CA 8
ATOM 9047 C C . SER A 1 9 ? 19.347 -5.586 3.338 1.00 1.08 9 SER A C 8
ATOM 9048 O O . SER A 1 9 ? 18.790 -5.145 2.328 1.00 0.95 9 SER A O 8
ATOM 9056 N N . PRO A 1 10 ? 19.459 -6.909 3.572 1.00 1.18 10 PRO A N 8
ATOM 9057 C CA . PRO A 1 10 ? 18.780 -7.906 2.746 1.00 1.11 10 PRO A CA 8
ATOM 9058 C C . PRO A 1 10 ? 17.300 -7.581 2.627 1.00 0.96 10 PRO A C 8
ATOM 9059 O O . PRO A 1 10 ? 16.617 -7.423 3.639 1.00 1.06 10 PRO A O 8
ATOM 9070 N N . TYR A 1 11 ? 16.832 -7.489 1.386 1.00 1.05 11 TYR A N 8
ATOM 9071 C CA . TYR A 1 11 ? 15.512 -6.946 1.062 1.00 1.23 11 TYR A CA 8
ATOM 9072 C C . TYR A 1 11 ? 14.402 -7.413 1.995 1.00 0.92 11 TYR A C 8
ATOM 9073 O O . TYR A 1 11 ? 13.959 -8.560 1.929 1.00 0.95 11 TYR A O 8
ATOM 9091 N N . PRO A 1 12 ? 13.944 -6.514 2.882 1.00 1.00 12 PRO A N 8
ATOM 9092 C CA . PRO A 1 12 ? 12.767 -6.745 3.707 1.00 1.02 12 PRO A CA 8
ATOM 9093 C C . PRO A 1 12 ? 11.506 -6.316 2.966 1.00 0.83 12 PRO A C 8
ATOM 9094 O O . PRO A 1 12 ? 10.386 -6.466 3.455 1.00 0.90 12 PRO A O 8
ATOM 9105 N N . CYS A 1 13 ? 11.723 -5.765 1.780 1.00 0.76 13 CYS A N 8
ATOM 9106 C CA . CYS A 1 13 ? 10.647 -5.322 0.915 1.00 0.65 13 CYS A CA 8
ATOM 9107 C C . CYS A 1 13 ? 10.274 -6.445 -0.037 1.00 0.65 13 CYS A C 8
ATOM 9108 O O . CYS A 1 13 ? 11.146 -7.042 -0.674 1.00 0.72 13 CYS A O 8
ATOM 9115 N N . ARG A 1 14 ? 8.995 -6.746 -0.125 1.00 0.66 14 ARG A N 8
ATOM 9116 C CA . ARG A 1 14 ? 8.539 -7.831 -0.969 1.00 0.73 14 ARG A CA 8
ATOM 9117 C C . ARG A 1 14 ? 7.732 -7.292 -2.137 1.00 0.72 14 ARG A C 8
ATOM 9118 O O . ARG A 1 14 ? 7.411 -6.105 -2.180 1.00 0.70 14 ARG A O 8
ATOM 9139 N N . ASN A 1 15 ? 7.434 -8.169 -3.089 1.00 0.81 15 ASN A N 8
ATOM 9140 C CA . ASN A 1 15 ? 6.546 -7.846 -4.203 1.00 0.91 15 ASN A CA 8
ATOM 9141 C C . ASN A 1 15 ? 7.175 -6.838 -5.163 1.00 0.92 15 ASN A C 8
ATOM 9142 O O . ASN A 1 15 ? 6.470 -6.166 -5.918 1.00 1.11 15 ASN A O 8
ATOM 9153 N N . GLY A 1 16 ? 8.499 -6.744 -5.141 1.00 0.85 16 GLY A N 8
ATOM 9154 C CA . GLY A 1 16 ? 9.194 -5.888 -6.084 1.00 0.90 16 GLY A CA 8
ATOM 9155 C C . GLY A 1 16 ? 9.762 -4.630 -5.453 1.00 0.77 16 GLY A C 8
ATOM 9156 O O . GLY A 1 16 ? 9.600 -3.534 -5.991 1.00 0.84 16 GLY A O 8
ATOM 9160 N N . GLY A 1 17 ? 10.431 -4.778 -4.322 1.00 0.78 17 GLY A N 8
ATOM 9161 C CA . GLY A 1 17 ? 11.040 -3.633 -3.672 1.00 0.78 17 GLY A CA 8
ATOM 9162 C C . GLY A 1 17 ? 12.392 -3.288 -4.266 1.00 0.72 17 GLY A C 8
ATOM 9163 O O . GLY A 1 17 ? 13.107 -4.165 -4.751 1.00 0.82 17 GLY A O 8
ATOM 9167 N N . THR A 1 18 ? 12.739 -2.010 -4.244 1.00 0.64 18 THR A N 8
ATOM 9168 C CA . THR A 1 18 ? 14.018 -1.545 -4.763 1.00 0.61 18 THR A CA 8
ATOM 9169 C C . THR A 1 18 ? 14.770 -0.741 -3.703 1.00 0.55 18 THR A C 8
ATOM 9170 O O . THR A 1 18 ? 14.333 0.337 -3.306 1.00 0.59 18 THR A O 8
ATOM 9181 N N . CYS A 1 19 ? 15.899 -1.259 -3.248 1.00 0.63 19 CYS A N 8
ATOM 9182 C CA . CYS A 1 19 ? 16.674 -0.588 -2.215 1.00 0.63 19 CYS A CA 8
ATOM 9183 C C . CYS A 1 19 ? 17.668 0.387 -2.828 1.00 0.64 19 CYS A C 8
ATOM 9184 O O . CYS A 1 19 ? 18.616 -0.016 -3.506 1.00 0.74 19 CYS A O 8
ATOM 9191 N N . LYS A 1 20 ? 17.429 1.668 -2.604 1.00 0.62 20 LYS A N 8
ATOM 9192 C CA . LYS A 1 20 ? 18.346 2.712 -3.026 1.00 0.69 20 LYS A CA 8
ATOM 9193 C C . LYS A 1 20 ? 18.964 3.367 -1.801 1.00 0.68 20 LYS A C 8
ATOM 9194 O O . LYS A 1 20 ? 18.290 4.100 -1.076 1.00 0.77 20 LYS A O 8
ATOM 9213 N N . LYS A 1 21 ? 20.231 3.087 -1.554 1.00 0.75 21 LYS A N 8
ATOM 9214 C CA . LYS A 1 21 ? 20.899 3.628 -0.386 1.00 0.80 21 LYS A CA 8
ATOM 9215 C C . LYS A 1 21 ? 21.084 5.135 -0.526 1.00 0.91 21 LYS A C 8
ATOM 9216 O O . LYS A 1 21 ? 21.433 5.639 -1.595 1.00 1.02 21 LYS A O 8
ATOM 9235 N N . ARG A 1 22 ? 20.810 5.850 0.546 1.00 0.95 22 ARG A N 8
ATOM 9236 C CA . ARG A 1 22 ? 21.046 7.276 0.589 1.00 1.11 22 ARG A CA 8
ATOM 9237 C C . ARG A 1 22 ? 22.226 7.517 1.512 1.00 1.23 22 ARG A C 8
ATOM 9238 O O . ARG A 1 22 ? 22.065 7.539 2.734 1.00 1.32 22 ARG A O 8
ATOM 9259 N N . GLY A 1 23 ? 23.407 7.691 0.925 1.00 1.38 23 GLY A N 8
ATOM 9260 C CA . GLY A 1 23 ? 24.648 7.729 1.691 1.00 1.57 23 GLY A CA 8
ATOM 9261 C C . GLY A 1 23 ? 24.798 8.958 2.569 1.00 1.67 23 GLY A C 8
ATOM 9262 O O . GLY A 1 23 ? 25.911 9.396 2.853 1.00 1.88 23 GLY A O 8
ATOM 9266 N N . LEU A 1 24 ? 23.681 9.528 2.970 1.00 1.64 24 LEU A N 8
ATOM 9267 C CA . LEU A 1 24 ? 23.665 10.637 3.894 1.00 1.82 24 LEU A CA 8
ATOM 9268 C C . LEU A 1 24 ? 23.261 10.155 5.284 1.00 1.84 24 LEU A C 8
ATOM 9269 O O . LEU A 1 24 ? 23.839 10.573 6.288 1.00 2.06 24 LEU A O 8
ATOM 9285 N N . TYR A 1 25 ? 22.272 9.261 5.339 1.00 1.69 25 TYR A N 8
ATOM 9286 C CA . TYR A 1 25 ? 21.732 8.819 6.621 1.00 1.82 25 TYR A CA 8
ATOM 9287 C C . TYR A 1 25 ? 21.328 7.337 6.622 1.00 1.63 25 TYR A C 8
ATOM 9288 O O . TYR A 1 25 ? 21.624 6.615 7.571 1.00 1.74 25 TYR A O 8
ATOM 9306 N N . SER A 1 26 ? 20.662 6.882 5.561 1.00 1.41 26 SER A N 8
ATOM 9307 C CA . SER A 1 26 ? 20.101 5.532 5.538 1.00 1.27 26 SER A CA 8
ATOM 9308 C C . SER A 1 26 ? 19.682 5.156 4.118 1.00 1.06 26 SER A C 8
ATOM 9309 O O . SER A 1 26 ? 19.969 5.877 3.172 1.00 1.05 26 SER A O 8
ATOM 9317 N N . TYR A 1 27 ? 18.999 4.035 3.970 1.00 0.96 27 TYR A N 8
ATOM 9318 C CA . TYR A 1 27 ? 18.598 3.558 2.657 1.00 0.79 27 TYR A CA 8
ATOM 9319 C C . TYR A 1 27 ? 17.098 3.716 2.445 1.00 0.78 27 TYR A C 8
ATOM 9320 O O . TYR A 1 27 ? 16.307 3.607 3.385 1.00 0.97 27 TYR A O 8
ATOM 9338 N N . LYS A 1 28 ? 16.720 3.979 1.204 1.00 0.71 28 LYS A N 8
ATOM 9339 C CA . LYS A 1 28 ? 15.325 4.146 0.833 1.00 0.76 28 LYS A CA 8
ATOM 9340 C C . LYS A 1 28 ? 14.874 2.992 -0.050 1.00 0.65 28 LYS A C 8
ATOM 9341 O O . LYS A 1 28 ? 15.366 2.818 -1.165 1.00 0.66 28 LYS A O 8
ATOM 9360 N N . CYS A 1 29 ? 13.953 2.193 0.456 1.00 0.62 29 CYS A N 8
ATOM 9361 C CA . CYS A 1 29 ? 13.431 1.075 -0.303 1.00 0.57 29 CYS A CA 8
ATOM 9362 C C . CYS A 1 29 ? 12.114 1.457 -0.966 1.00 0.60 29 CYS A C 8
ATOM 9363 O O . CYS A 1 29 ? 11.108 1.692 -0.293 1.00 0.76 29 CYS A O 8
ATOM 9370 N N . TYR A 1 30 ? 12.143 1.544 -2.286 1.00 0.58 30 TYR A N 8
ATOM 9371 C CA . TYR A 1 30 ? 10.962 1.863 -3.070 1.00 0.66 30 TYR A CA 8
ATOM 9372 C C . TYR A 1 30 ? 10.111 0.619 -3.270 1.00 0.70 30 TYR A C 8
ATOM 9373 O O . TYR A 1 30 ? 10.558 -0.362 -3.865 1.00 0.93 30 TYR A O 8
ATOM 9391 N N . CYS A 1 31 ? 8.894 0.665 -2.770 1.00 0.74 31 CYS A N 8
ATOM 9392 C CA . CYS A 1 31 ? 7.978 -0.454 -2.884 1.00 0.83 31 CYS A CA 8
ATOM 9393 C C . CYS A 1 31 ? 7.011 -0.247 -4.036 1.00 0.81 31 CYS A C 8
ATOM 9394 O O . CYS A 1 31 ? 6.889 0.856 -4.573 1.00 0.84 31 CYS A O 8
ATOM 9401 N N . ARG A 1 32 ? 6.326 -1.315 -4.416 1.00 0.81 32 ARG A N 8
ATOM 9402 C CA . ARG A 1 32 ? 5.400 -1.265 -5.533 1.00 0.82 32 ARG A CA 8
ATOM 9403 C C . ARG A 1 32 ? 4.030 -0.782 -5.089 1.00 0.77 32 ARG A C 8
ATOM 9404 O O . ARG A 1 32 ? 3.586 -1.053 -3.969 1.00 0.74 32 ARG A O 8
ATOM 9425 N N . LYS A 1 33 ? 3.371 -0.072 -5.988 1.00 0.91 33 LYS A N 8
ATOM 9426 C CA . LYS A 1 33 ? 2.076 0.519 -5.721 1.00 0.97 33 LYS A CA 8
ATOM 9427 C C . LYS A 1 33 ? 1.004 -0.554 -5.605 1.00 0.92 33 LYS A C 8
ATOM 9428 O O . LYS A 1 33 ? 0.921 -1.455 -6.440 1.00 1.01 33 LYS A O 8
ATOM 9447 N N . GLY A 1 34 ? 0.204 -0.460 -4.556 1.00 0.87 34 GLY A N 8
ATOM 9448 C CA . GLY A 1 34 ? -0.921 -1.353 -4.407 1.00 0.90 34 GLY A CA 8
ATOM 9449 C C . GLY A 1 34 ? -0.703 -2.408 -3.347 1.00 0.86 34 GLY A C 8
ATOM 9450 O O . GLY A 1 34 ? -1.604 -3.195 -3.053 1.00 1.10 34 GLY A O 8
ATOM 9454 N N . TYR A 1 35 ? 0.488 -2.443 -2.772 1.00 0.76 35 TYR A N 8
ATOM 9455 C CA . TYR A 1 35 ? 0.775 -3.414 -1.735 1.00 0.77 35 TYR A CA 8
ATOM 9456 C C . TYR A 1 35 ? 0.715 -2.784 -0.352 1.00 0.76 35 TYR A C 8
ATOM 9457 O O . TYR A 1 35 ? -0.351 -2.734 0.251 1.00 0.82 35 TYR A O 8
ATOM 9475 N N . THR A 1 36 ? 1.837 -2.287 0.142 1.00 0.75 36 THR A N 8
ATOM 9476 C CA . THR A 1 36 ? 1.890 -1.727 1.484 1.00 0.78 36 THR A CA 8
ATOM 9477 C C . THR A 1 36 ? 3.049 -0.747 1.628 1.00 0.81 36 THR A C 8
ATOM 9478 O O . THR A 1 36 ? 3.645 -0.335 0.631 1.00 0.83 36 THR A O 8
ATOM 9489 N N . GLY A 1 37 ? 3.315 -0.355 2.870 1.00 0.86 37 GLY A N 8
ATOM 9490 C CA . GLY A 1 37 ? 4.387 0.571 3.186 1.00 0.91 37 GLY A CA 8
ATOM 9491 C C . GLY A 1 37 ? 5.775 0.050 2.847 1.00 0.92 37 GLY A C 8
ATOM 9492 O O . GLY A 1 37 ? 5.950 -0.739 1.924 1.00 0.88 37 GLY A O 8
ATOM 9496 N N . LYS A 1 38 ? 6.760 0.501 3.617 1.00 1.02 38 LYS A N 8
ATOM 9497 C CA . LYS A 1 38 ? 8.175 0.276 3.317 1.00 1.09 38 LYS A CA 8
ATOM 9498 C C . LYS A 1 38 ? 8.550 -1.198 3.162 1.00 1.07 38 LYS A C 8
ATOM 9499 O O . LYS A 1 38 ? 9.576 -1.507 2.563 1.00 1.18 38 LYS A O 8
ATOM 9518 N N . ASN A 1 39 ? 7.759 -2.104 3.711 1.00 1.01 39 ASN A N 8
ATOM 9519 C CA . ASN A 1 39 ? 8.078 -3.522 3.590 1.00 1.04 39 ASN A CA 8
ATOM 9520 C C . ASN A 1 39 ? 7.331 -4.169 2.434 1.00 0.94 39 ASN A C 8
ATOM 9521 O O . ASN A 1 39 ? 7.728 -5.227 1.942 1.00 1.00 39 ASN A O 8
ATOM 9532 N N . CYS A 1 40 ? 6.252 -3.493 2.009 1.00 0.85 40 CYS A N 8
ATOM 9533 C CA . CYS A 1 40 ? 5.370 -3.946 0.923 1.00 0.78 40 CYS A CA 8
ATOM 9534 C C . CYS A 1 40 ? 5.132 -5.452 0.950 1.00 0.80 40 CYS A C 8
ATOM 9535 O O . CYS A 1 40 ? 4.989 -6.087 -0.092 1.00 0.85 40 CYS A O 8
ATOM 9542 N N . GLN A 1 41 ? 5.031 -5.996 2.156 1.00 0.87 41 GLN A N 8
ATOM 9543 C CA . GLN A 1 41 ? 4.967 -7.434 2.353 1.00 0.94 41 GLN A CA 8
ATOM 9544 C C . GLN A 1 41 ? 3.523 -7.927 2.354 1.00 0.94 41 GLN A C 8
ATOM 9545 O O . GLN A 1 41 ? 3.261 -9.131 2.313 1.00 1.10 41 GLN A O 8
ATOM 9559 N N . TYR A 1 42 ? 2.586 -6.994 2.383 1.00 0.85 42 TYR A N 8
ATOM 9560 C CA . TYR A 1 42 ? 1.176 -7.345 2.430 1.00 0.86 42 TYR A CA 8
ATOM 9561 C C . TYR A 1 42 ? 0.402 -6.595 1.358 1.00 0.78 42 TYR A C 8
ATOM 9562 O O . TYR A 1 42 ? 0.916 -5.657 0.750 1.00 0.82 42 TYR A O 8
ATOM 9580 N N . ASN A 1 43 ? -0.827 -7.017 1.123 1.00 0.76 43 ASN A N 8
ATOM 9581 C CA . ASN A 1 43 ? -1.688 -6.357 0.154 1.00 0.73 43 ASN A CA 8
ATOM 9582 C C . ASN A 1 43 ? -2.746 -5.529 0.872 1.00 0.71 43 ASN A C 8
ATOM 9583 O O . ASN A 1 43 ? -3.596 -6.063 1.583 1.00 0.77 43 ASN A O 8
ATOM 9594 N N . ALA A 1 44 ? -2.661 -4.213 0.704 1.00 0.69 44 ALA A N 8
ATOM 9595 C CA . ALA A 1 44 ? -3.589 -3.289 1.344 1.00 0.71 44 ALA A CA 8
ATOM 9596 C C . ALA A 1 44 ? -5.007 -3.504 0.846 1.00 0.65 44 ALA A C 8
ATOM 9597 O O . ALA A 1 44 ? -5.972 -3.243 1.559 1.00 0.64 44 ALA A O 8
ATOM 9604 N N . CYS A 1 45 ? -5.128 -3.997 -0.376 1.00 0.65 45 CYS A N 8
ATOM 9605 C CA . CYS A 1 45 ? -6.430 -4.295 -0.949 1.00 0.62 45 CYS A CA 8
ATOM 9606 C C . CYS A 1 45 ? -6.914 -5.661 -0.468 1.00 0.64 45 CYS A C 8
ATOM 9607 O O . CYS A 1 45 ? -7.291 -6.523 -1.260 1.00 0.70 45 CYS A O 8
ATOM 9614 N N . PHE A 1 46 ? -6.849 -5.869 0.838 1.00 0.64 46 PHE A N 8
ATOM 9615 C CA . PHE A 1 46 ? -7.379 -7.076 1.450 1.00 0.71 46 PHE A CA 8
ATOM 9616 C C . PHE A 1 46 ? -8.895 -6.964 1.552 1.00 0.67 46 PHE A C 8
ATOM 9617 O O . PHE A 1 46 ? -9.433 -5.858 1.592 1.00 0.61 46 PHE A O 8
ATOM 9634 N N . PRO A 1 47 ? -9.611 -8.098 1.566 1.00 0.75 47 PRO A N 8
ATOM 9635 C CA . PRO A 1 47 ? -11.064 -8.085 1.702 1.00 0.75 47 PRO A CA 8
ATOM 9636 C C . PRO A 1 47 ? -11.496 -7.475 3.029 1.00 0.67 47 PRO A C 8
ATOM 9637 O O . PRO A 1 47 ? -11.140 -7.969 4.105 1.00 0.82 47 PRO A O 8
ATOM 9648 N N . ASN A 1 48 ? -12.262 -6.402 2.941 1.00 0.57 48 ASN A N 8
ATOM 9649 C CA . ASN A 1 48 ? -12.733 -5.684 4.113 1.00 0.64 48 ASN A CA 8
ATOM 9650 C C . ASN A 1 48 ? -14.260 -5.695 4.129 1.00 0.62 48 ASN A C 8
ATOM 9651 O O . ASN A 1 48 ? -14.889 -5.627 3.074 1.00 0.56 48 ASN A O 8
ATOM 9662 N N . PRO A 1 49 ? -14.881 -5.785 5.320 1.00 0.77 49 PRO A N 8
ATOM 9663 C CA . PRO A 1 49 ? -16.345 -5.869 5.457 1.00 0.84 49 PRO A CA 8
ATOM 9664 C C . PRO A 1 49 ? -17.078 -4.638 4.930 1.00 0.78 49 PRO A C 8
ATOM 9665 O O . PRO A 1 49 ? -18.302 -4.638 4.833 1.00 0.88 49 PRO A O 8
ATOM 9676 N N . CYS A 1 50 ? -16.333 -3.597 4.588 1.00 0.73 50 CYS A N 8
ATOM 9677 C CA . CYS A 1 50 ? -16.929 -2.372 4.074 1.00 0.75 50 CYS A CA 8
ATOM 9678 C C . CYS A 1 50 ? -17.056 -2.414 2.556 1.00 0.71 50 CYS A C 8
ATOM 9679 O O . CYS A 1 50 ? -17.487 -1.446 1.943 1.00 0.93 50 CYS A O 8
ATOM 9686 N N . LEU A 1 51 ? -16.678 -3.529 1.951 1.00 0.63 51 LEU A N 8
ATOM 9687 C CA . LEU A 1 51 ? -16.754 -3.659 0.505 1.00 0.61 51 LEU A CA 8
ATOM 9688 C C . LEU A 1 51 ? -18.177 -3.965 0.061 1.00 0.69 51 LEU A C 8
ATOM 9689 O O . LEU A 1 51 ? -18.854 -3.098 -0.495 1.00 0.67 51 LEU A O 8
ATOM 9705 N N . ASN A 1 52 ? -18.624 -5.194 0.304 1.00 0.85 52 ASN A N 8
ATOM 9706 C CA . ASN A 1 52 ? -19.953 -5.635 -0.120 1.00 1.00 52 ASN A CA 8
ATOM 9707 C C . ASN A 1 52 ? -20.128 -5.442 -1.622 1.00 0.92 52 ASN A C 8
ATOM 9708 O O . ASN A 1 52 ? -21.177 -4.994 -2.088 1.00 0.99 52 ASN A O 8
ATOM 9719 N N . GLY A 1 53 ? -19.090 -5.774 -2.375 1.00 0.85 53 GLY A N 8
ATOM 9720 C CA . GLY A 1 53 ? -19.125 -5.595 -3.813 1.00 0.83 53 GLY A CA 8
ATOM 9721 C C . GLY A 1 53 ? -18.646 -4.218 -4.220 1.00 0.71 53 GLY A C 8
ATOM 9722 O O . GLY A 1 53 ? -18.735 -3.833 -5.391 1.00 0.77 53 GLY A O 8
ATOM 9726 N N . GLY A 1 54 ? -18.142 -3.473 -3.247 1.00 0.62 54 GLY A N 8
ATOM 9727 C CA . GLY A 1 54 ? -17.657 -2.135 -3.497 1.00 0.56 54 GLY A CA 8
ATOM 9728 C C . GLY A 1 54 ? -16.312 -2.116 -4.190 1.00 0.56 54 GLY A C 8
ATOM 9729 O O . GLY A 1 54 ? -15.827 -3.146 -4.668 1.00 0.80 54 GLY A O 8
ATOM 9733 N N . THR A 1 55 ? -15.704 -0.947 -4.225 1.00 0.50 55 THR A N 8
ATOM 9734 C CA . THR A 1 55 ? -14.447 -0.759 -4.916 1.00 0.55 55 THR A CA 8
ATOM 9735 C C . THR A 1 55 ? -13.287 -0.740 -3.930 1.00 0.50 55 THR A C 8
ATOM 9736 O O . THR A 1 55 ? -13.280 0.037 -2.972 1.00 0.47 55 THR A O 8
ATOM 9747 N N . CYS A 1 56 ? -12.325 -1.612 -4.164 1.00 0.54 56 CYS A N 8
ATOM 9748 C CA . CYS A 1 56 ? -11.122 -1.664 -3.361 1.00 0.54 56 CYS A CA 8
ATOM 9749 C C . CYS A 1 56 ? -9.990 -0.966 -4.099 1.00 0.64 56 CYS A C 8
ATOM 9750 O O . CYS A 1 56 ? -9.307 -1.566 -4.933 1.00 0.82 56 CYS A O 8
ATOM 9757 N N . GLY A 1 57 ? -9.817 0.312 -3.813 1.00 0.65 57 GLY A N 8
ATOM 9758 C CA . GLY A 1 57 ? -8.796 1.088 -4.479 1.00 0.78 57 GLY A CA 8
ATOM 9759 C C . GLY A 1 57 ? -7.616 1.360 -3.578 1.00 0.76 57 GLY A C 8
ATOM 9760 O O . GLY A 1 57 ? -7.408 0.657 -2.588 1.00 0.71 57 GLY A O 8
ATOM 9764 N N . TYR A 1 58 ? -6.852 2.387 -3.906 1.00 0.84 58 TYR A N 8
ATOM 9765 C CA . TYR A 1 58 ? -5.673 2.737 -3.136 1.00 0.85 58 TYR A CA 8
ATOM 9766 C C . TYR A 1 58 ? -5.656 4.230 -2.853 1.00 0.94 58 TYR A C 8
ATOM 9767 O O . TYR A 1 58 ? -5.951 5.041 -3.731 1.00 1.11 58 TYR A O 8
ATOM 9785 N N . VAL A 1 59 ? -5.305 4.586 -1.630 1.00 0.93 59 VAL A N 8
ATOM 9786 C CA . VAL A 1 59 ? -5.309 5.976 -1.202 1.00 1.03 59 VAL A CA 8
ATOM 9787 C C . VAL A 1 59 ? -4.289 6.163 -0.080 1.00 1.03 59 VAL A C 8
ATOM 9788 O O . VAL A 1 59 ? -3.857 5.187 0.532 1.00 0.99 59 VAL A O 8
ATOM 9801 N N . TYR A 1 60 ? -3.882 7.404 0.167 1.00 1.15 60 TYR A N 8
ATOM 9802 C CA . TYR A 1 60 ? -2.869 7.687 1.178 1.00 1.21 60 TYR A CA 8
ATOM 9803 C C . TYR A 1 60 ? -3.487 8.231 2.461 1.00 1.29 60 TYR A C 8
ATOM 9804 O O . TYR A 1 60 ? -2.847 8.214 3.515 1.00 1.36 60 TYR A O 8
ATOM 9822 N N . GLY A 1 61 ? -4.714 8.728 2.365 1.00 1.37 61 GLY A N 8
ATOM 9823 C CA . GLY A 1 61 ? -5.434 9.159 3.553 1.00 1.49 61 GLY A CA 8
ATOM 9824 C C . GLY A 1 61 ? -5.701 7.992 4.478 1.00 1.38 61 GLY A C 8
ATOM 9825 O O . GLY A 1 61 ? -5.605 8.107 5.701 1.00 1.49 61 GLY A O 8
ATOM 9829 N N . TYR A 1 62 ? -6.037 6.868 3.875 1.00 1.24 62 TYR A N 8
ATOM 9830 C CA . TYR A 1 62 ? -6.165 5.611 4.583 1.00 1.13 62 TYR A CA 8
ATOM 9831 C C . TYR A 1 62 ? -4.918 4.780 4.312 1.00 1.00 62 TYR A C 8
ATOM 9832 O O . TYR A 1 62 ? -4.182 5.085 3.375 1.00 0.99 62 TYR A O 8
ATOM 9850 N N . PRO A 1 63 ? -4.636 3.761 5.147 1.00 0.97 63 PRO A N 8
ATOM 9851 C CA . PRO A 1 63 ? -3.427 2.921 5.030 1.00 0.93 63 PRO A CA 8
ATOM 9852 C C . PRO A 1 63 ? -3.307 2.154 3.705 1.00 0.83 63 PRO A C 8
ATOM 9853 O O . PRO A 1 63 ? -3.435 0.928 3.667 1.00 0.80 63 PRO A O 8
ATOM 9864 N N . TYR A 1 64 ? -3.072 2.905 2.632 1.00 0.81 64 TYR A N 8
ATOM 9865 C CA . TYR A 1 64 ? -2.696 2.369 1.322 1.00 0.79 64 TYR A CA 8
ATOM 9866 C C . TYR A 1 64 ? -3.846 1.659 0.609 1.00 0.75 64 TYR A C 8
ATOM 9867 O O . TYR A 1 64 ? -3.626 0.998 -0.406 1.00 0.80 64 TYR A O 8
ATOM 9885 N N . TYR A 1 65 ? -5.067 1.819 1.103 1.00 0.73 65 TYR A N 8
ATOM 9886 C CA . TYR A 1 65 ? -6.224 1.229 0.440 1.00 0.74 65 TYR A CA 8
ATOM 9887 C C . TYR A 1 65 ? -7.449 2.110 0.603 1.00 0.75 65 TYR A C 8
ATOM 9888 O O . TYR A 1 65 ? -7.608 2.799 1.611 1.00 0.83 65 TYR A O 8
ATOM 9906 N N . LYS A 1 66 ? -8.307 2.077 -0.398 1.00 0.73 66 LYS A N 8
ATOM 9907 C CA . LYS A 1 66 ? -9.504 2.892 -0.422 1.00 0.75 66 LYS A CA 8
ATOM 9908 C C . LYS A 1 66 ? -10.738 2.007 -0.530 1.00 0.61 66 LYS A C 8
ATOM 9909 O O . LYS A 1 66 ? -10.987 1.400 -1.570 1.00 0.62 66 LYS A O 8
ATOM 9928 N N . CYS A 1 67 ? -11.500 1.929 0.546 1.00 0.62 67 CYS A N 8
ATOM 9929 C CA . CYS A 1 67 ? -12.700 1.106 0.567 1.00 0.57 67 CYS A CA 8
ATOM 9930 C C . CYS A 1 67 ? -13.918 1.940 0.189 1.00 0.52 67 CYS A C 8
ATOM 9931 O O . CYS A 1 67 ? -14.419 2.731 0.991 1.00 0.60 67 CYS A O 8
ATOM 9938 N N . SER A 1 68 ? -14.372 1.778 -1.043 1.00 0.47 68 SER A N 8
ATOM 9939 C CA . SER A 1 68 ? -15.520 2.517 -1.540 1.00 0.49 68 SER A CA 8
ATOM 9940 C C . SER A 1 68 ? -16.710 1.586 -1.747 1.00 0.50 68 SER A C 8
ATOM 9941 O O . SER A 1 68 ? -16.542 0.401 -2.029 1.00 0.65 68 SER A O 8
ATOM 9949 N N . CYS A 1 69 ? -17.905 2.132 -1.612 1.00 0.49 69 CYS A N 8
ATOM 9950 C CA . CYS A 1 69 ? -19.130 1.363 -1.767 1.00 0.56 69 CYS A CA 8
ATOM 9951 C C . CYS A 1 69 ? -19.445 1.140 -3.245 1.00 0.68 69 CYS A C 8
ATOM 9952 O O . CYS A 1 69 ? -18.951 1.872 -4.108 1.00 0.77 69 CYS A O 8
ATOM 9959 N N . PRO A 1 70 ? -20.270 0.124 -3.560 1.00 0.77 70 PRO A N 8
ATOM 9960 C CA . PRO A 1 70 ? -20.717 -0.133 -4.929 1.00 0.93 70 PRO A CA 8
ATOM 9961 C C . PRO A 1 70 ? -21.548 1.025 -5.462 1.00 0.89 70 PRO A C 8
ATOM 9962 O O . PRO A 1 70 ? -22.163 1.767 -4.693 1.00 0.77 70 PRO A O 8
ATOM 9973 N N . TYR A 1 71 ? -21.567 1.178 -6.777 1.00 1.08 71 TYR A N 8
ATOM 9974 C CA . TYR A 1 71 ? -22.260 2.290 -7.400 1.00 1.13 71 TYR A CA 8
ATOM 9975 C C . TYR A 1 71 ? -23.764 2.136 -7.237 1.00 1.06 71 TYR A C 8
ATOM 9976 O O . TYR A 1 71 ? -24.395 1.308 -7.900 1.00 1.13 71 TYR A O 8
ATOM 9994 N N . GLY A 1 72 ? -24.329 2.939 -6.352 1.00 1.01 72 GLY A N 8
ATOM 9995 C CA . GLY A 1 72 ? -25.742 2.849 -6.063 1.00 1.03 72 GLY A CA 8
ATOM 9996 C C . GLY A 1 72 ? -25.988 2.429 -4.633 1.00 0.94 72 GLY A C 8
ATOM 9997 O O . GLY A 1 72 ? -27.133 2.237 -4.217 1.00 1.03 72 GLY A O 8
ATOM 10001 N N . TYR A 1 73 ? -24.906 2.279 -3.882 1.00 0.83 73 TYR A N 8
ATOM 10002 C CA . TYR A 1 73 ? -24.980 1.931 -2.472 1.00 0.80 73 TYR A CA 8
ATOM 10003 C C . TYR A 1 73 ? -23.970 2.753 -1.682 1.00 0.71 73 TYR A C 8
ATOM 10004 O O . TYR A 1 73 ? -22.951 3.175 -2.230 1.00 0.67 73 TYR A O 8
ATOM 10022 N N . TYR A 1 74 ? -24.265 2.996 -0.409 1.00 0.78 74 TYR A N 8
ATOM 10023 C CA . TYR A 1 74 ? -23.273 3.517 0.524 1.00 0.81 74 TYR A CA 8
ATOM 10024 C C . TYR A 1 74 ? -23.792 3.426 1.954 1.00 0.96 74 TYR A C 8
ATOM 10025 O O . TYR A 1 74 ? -24.876 3.911 2.279 1.00 1.10 74 TYR A O 8
ATOM 10043 N N . GLY A 1 75 ? -23.029 2.739 2.785 1.00 0.98 75 GLY A N 8
ATOM 10044 C CA . GLY A 1 75 ? -23.347 2.623 4.193 1.00 1.18 75 GLY A CA 8
ATOM 10045 C C . GLY A 1 75 ? -22.158 2.958 5.053 1.00 1.28 75 GLY A C 8
ATOM 10046 O O . GLY A 1 75 ? -21.277 3.709 4.644 1.00 1.22 75 GLY A O 8
ATOM 10050 N N . LYS A 1 76 ? -22.121 2.371 6.236 1.00 1.48 76 LYS A N 8
ATOM 10051 C CA . LYS A 1 76 ? -20.914 2.356 7.041 1.00 1.63 76 LYS A CA 8
ATOM 10052 C C . LYS A 1 76 ? -20.002 1.251 6.521 1.00 1.49 76 LYS A C 8
ATOM 10053 O O . LYS A 1 76 ? -18.802 1.447 6.330 1.00 1.56 76 LYS A O 8
ATOM 10072 N N . GLN A 1 77 ? -20.602 0.090 6.283 1.00 1.37 77 GLN A N 8
ATOM 10073 C CA . GLN A 1 77 ? -19.915 -1.026 5.649 1.00 1.27 77 GLN A CA 8
ATOM 10074 C C . GLN A 1 77 ? -20.460 -1.241 4.243 1.00 1.05 77 GLN A C 8
ATOM 10075 O O . GLN A 1 77 ? -20.354 -2.327 3.680 1.00 1.05 77 GLN A O 8
ATOM 10089 N N . CYS A 1 78 ? -21.074 -0.191 3.709 1.00 0.96 78 CYS A N 8
ATOM 10090 C CA . CYS A 1 78 ? -21.588 -0.186 2.340 1.00 0.82 78 CYS A CA 8
ATOM 10091 C C . CYS A 1 78 ? -22.709 -1.204 2.137 1.00 0.92 78 CYS A C 8
ATOM 10092 O O . CYS A 1 78 ? -22.945 -1.669 1.024 1.00 1.04 78 CYS A O 8
ATOM 10099 N N . GLN A 1 79 ? -23.424 -1.522 3.211 1.00 1.07 79 GLN A N 8
ATOM 10100 C CA . GLN A 1 79 ? -24.558 -2.434 3.120 1.00 1.31 79 GLN A CA 8
ATOM 10101 C C . GLN A 1 79 ? -25.843 -1.660 2.850 1.00 1.40 79 GLN A C 8
ATOM 10102 O O . GLN A 1 79 ? -26.904 -2.244 2.635 1.00 1.66 79 GLN A O 8
ATOM 10116 N N . LEU A 1 80 ? -25.738 -0.341 2.863 1.00 1.25 80 LEU A N 8
ATOM 10117 C CA . LEU A 1 80 ? -26.892 0.518 2.660 1.00 1.38 80 LEU A CA 8
ATOM 10118 C C . LEU A 1 80 ? -26.954 0.976 1.214 1.00 1.22 80 LEU A C 8
ATOM 10119 O O . LEU A 1 80 ? -25.950 0.957 0.507 1.00 1.02 80 LEU A O 8
ATOM 10135 N N . LYS A 1 81 ? -28.130 1.398 0.790 1.00 1.35 81 LYS A N 8
ATOM 10136 C CA . LYS A 1 81 ? -28.358 1.778 -0.594 1.00 1.25 81 LYS A CA 8
ATOM 10137 C C . LYS A 1 81 ? -28.220 3.288 -0.770 1.00 1.19 81 LYS A C 8
ATOM 10138 O O . LYS A 1 81 ? -28.344 4.050 0.188 1.00 1.32 81 LYS A O 8
ATOM 10157 N N . LYS A 1 82 ? -27.949 3.705 -1.997 1.00 1.08 82 LYS A N 8
ATOM 10158 C CA . LYS A 1 82 ? -27.854 5.116 -2.333 1.00 1.12 82 LYS A CA 8
ATOM 10159 C C . LYS A 1 82 ? -29.170 5.580 -2.937 1.00 1.31 82 LYS A C 8
ATOM 10160 O O . LYS A 1 82 ? -29.710 4.936 -3.835 1.00 1.45 82 LYS A O 8
ATOM 10179 N N . TYR A 1 83 ? -29.686 6.685 -2.436 1.00 1.49 83 TYR A N 8
ATOM 10180 C CA . TYR A 1 83 ? -30.923 7.246 -2.947 1.00 1.78 83 TYR A CA 8
ATOM 10181 C C . TYR A 1 83 ? -30.676 8.653 -3.472 1.00 2.01 83 TYR A C 8
ATOM 10182 O O . TYR A 1 83 ? -30.461 8.802 -4.691 1.00 2.30 83 TYR A O 8
ATOM 10201 N N . GLY A 1 1 ? 42.946 -3.753 -3.746 1.00 7.00 1 GLY A N 9
ATOM 10202 C CA . GLY A 1 1 ? 41.545 -3.384 -4.060 1.00 7.05 1 GLY A CA 9
ATOM 10203 C C . GLY A 1 1 ? 40.716 -3.197 -2.810 1.00 6.58 1 GLY A C 9
ATOM 10204 O O . GLY A 1 1 ? 40.932 -3.884 -1.810 1.00 6.38 1 GLY A O 9
ATOM 10210 N N . VAL A 1 2 ? 39.769 -2.271 -2.857 1.00 6.57 2 VAL A N 9
ATOM 10211 C CA . VAL A 1 2 ? 38.908 -2.013 -1.716 1.00 6.20 2 VAL A CA 9
ATOM 10212 C C . VAL A 1 2 ? 37.443 -2.171 -2.097 1.00 5.47 2 VAL A C 9
ATOM 10213 O O . VAL A 1 2 ? 36.986 -1.637 -3.109 1.00 5.62 2 VAL A O 9
ATOM 10226 N N . TYR A 1 3 ? 36.720 -2.933 -1.297 1.00 4.83 3 TYR A N 9
ATOM 10227 C CA . TYR A 1 3 ? 35.288 -3.067 -1.465 1.00 4.16 3 TYR A CA 9
ATOM 10228 C C . TYR A 1 3 ? 34.579 -2.093 -0.540 1.00 3.79 3 TYR A C 9
ATOM 10229 O O . TYR A 1 3 ? 34.637 -2.236 0.681 1.00 3.95 3 TYR A O 9
ATOM 10247 N N . TYR A 1 4 ? 33.937 -1.092 -1.114 1.00 3.54 4 TYR A N 9
ATOM 10248 C CA . TYR A 1 4 ? 33.185 -0.132 -0.325 1.00 3.25 4 TYR A CA 9
ATOM 10249 C C . TYR A 1 4 ? 31.873 -0.745 0.141 1.00 2.52 4 TYR A C 9
ATOM 10250 O O . TYR A 1 4 ? 31.030 -1.121 -0.677 1.00 2.51 4 TYR A O 9
ATOM 10268 N N . PRO A 1 5 ? 31.698 -0.879 1.463 1.00 2.32 5 PRO A N 9
ATOM 10269 C CA . PRO A 1 5 ? 30.496 -1.471 2.052 1.00 2.05 5 PRO A CA 9
ATOM 10270 C C . PRO A 1 5 ? 29.228 -0.723 1.657 1.00 1.72 5 PRO A C 9
ATOM 10271 O O . PRO A 1 5 ? 29.021 0.431 2.046 1.00 1.94 5 PRO A O 9
ATOM 10282 N N . ASN A 1 6 ? 28.388 -1.386 0.882 1.00 1.43 6 ASN A N 9
ATOM 10283 C CA . ASN A 1 6 ? 27.133 -0.806 0.445 1.00 1.23 6 ASN A CA 9
ATOM 10284 C C . ASN A 1 6 ? 26.084 -0.935 1.541 1.00 1.15 6 ASN A C 9
ATOM 10285 O O . ASN A 1 6 ? 25.765 -2.038 1.983 1.00 1.24 6 ASN A O 9
ATOM 10296 N N . PRO A 1 7 ? 25.553 0.200 2.009 1.00 1.07 7 PRO A N 9
ATOM 10297 C CA . PRO A 1 7 ? 24.573 0.229 3.093 1.00 1.12 7 PRO A CA 9
ATOM 10298 C C . PRO A 1 7 ? 23.209 -0.308 2.665 1.00 1.08 7 PRO A C 9
ATOM 10299 O O . PRO A 1 7 ? 22.333 0.443 2.240 1.00 1.26 7 PRO A O 9
ATOM 10310 N N . CYS A 1 8 ? 23.053 -1.617 2.771 1.00 1.07 8 CYS A N 9
ATOM 10311 C CA . CYS A 1 8 ? 21.801 -2.277 2.444 1.00 1.09 8 CYS A CA 9
ATOM 10312 C C . CYS A 1 8 ? 21.811 -3.698 2.993 1.00 1.14 8 CYS A C 9
ATOM 10313 O O . CYS A 1 8 ? 22.829 -4.393 2.934 1.00 1.25 8 CYS A O 9
ATOM 10320 N N . SER A 1 9 ? 20.681 -4.115 3.535 1.00 1.18 9 SER A N 9
ATOM 10321 C CA . SER A 1 9 ? 20.552 -5.427 4.145 1.00 1.25 9 SER A CA 9
ATOM 10322 C C . SER A 1 9 ? 19.622 -6.301 3.299 1.00 1.08 9 SER A C 9
ATOM 10323 O O . SER A 1 9 ? 19.071 -5.817 2.305 1.00 0.95 9 SER A O 9
ATOM 10331 N N . PRO A 1 10 ? 19.455 -7.599 3.639 1.00 1.18 10 PRO A N 9
ATOM 10332 C CA . PRO A 1 10 ? 18.483 -8.467 2.964 1.00 1.11 10 PRO A CA 9
ATOM 10333 C C . PRO A 1 10 ? 17.111 -7.808 2.856 1.00 0.96 10 PRO A C 9
ATOM 10334 O O . PRO A 1 10 ? 16.671 -7.111 3.776 1.00 1.06 10 PRO A O 9
ATOM 10345 N N . TYR A 1 11 ? 16.450 -8.038 1.732 1.00 1.05 11 TYR A N 9
ATOM 10346 C CA . TYR A 1 11 ? 15.226 -7.328 1.384 1.00 1.23 11 TYR A CA 9
ATOM 10347 C C . TYR A 1 11 ? 14.056 -7.690 2.288 1.00 0.92 11 TYR A C 9
ATOM 10348 O O . TYR A 1 11 ? 13.572 -8.821 2.275 1.00 0.95 11 TYR A O 9
ATOM 10366 N N . PRO A 1 12 ? 13.581 -6.718 3.081 1.00 1.00 12 PRO A N 9
ATOM 10367 C CA . PRO A 1 12 ? 12.375 -6.856 3.877 1.00 1.02 12 PRO A CA 9
ATOM 10368 C C . PRO A 1 12 ? 11.168 -6.301 3.130 1.00 0.83 12 PRO A C 9
ATOM 10369 O O . PRO A 1 12 ? 10.171 -5.896 3.729 1.00 0.90 12 PRO A O 9
ATOM 10380 N N . CYS A 1 13 ? 11.286 -6.274 1.812 1.00 0.76 13 CYS A N 9
ATOM 10381 C CA . CYS A 1 13 ? 10.271 -5.696 0.956 1.00 0.65 13 CYS A CA 9
ATOM 10382 C C . CYS A 1 13 ? 9.800 -6.715 -0.068 1.00 0.65 13 CYS A C 9
ATOM 10383 O O . CYS A 1 13 ? 10.567 -7.581 -0.494 1.00 0.72 13 CYS A O 9
ATOM 10390 N N . ARG A 1 14 ? 8.548 -6.602 -0.473 1.00 0.66 14 ARG A N 9
ATOM 10391 C CA . ARG A 1 14 ? 7.980 -7.500 -1.463 1.00 0.73 14 ARG A CA 9
ATOM 10392 C C . ARG A 1 14 ? 7.361 -6.694 -2.595 1.00 0.72 14 ARG A C 9
ATOM 10393 O O . ARG A 1 14 ? 7.224 -5.474 -2.487 1.00 0.70 14 ARG A O 9
ATOM 10414 N N . ASN A 1 15 ? 7.014 -7.381 -3.679 1.00 0.81 15 ASN A N 9
ATOM 10415 C CA . ASN A 1 15 ? 6.347 -6.766 -4.827 1.00 0.91 15 ASN A CA 9
ATOM 10416 C C . ASN A 1 15 ? 7.154 -5.600 -5.389 1.00 0.92 15 ASN A C 9
ATOM 10417 O O . ASN A 1 15 ? 6.662 -4.475 -5.490 1.00 1.11 15 ASN A O 9
ATOM 10428 N N . GLY A 1 16 ? 8.400 -5.875 -5.746 1.00 0.85 16 GLY A N 9
ATOM 10429 C CA . GLY A 1 16 ? 9.226 -4.870 -6.386 1.00 0.90 16 GLY A CA 9
ATOM 10430 C C . GLY A 1 16 ? 9.898 -3.936 -5.399 1.00 0.77 16 GLY A C 9
ATOM 10431 O O . GLY A 1 16 ? 10.170 -2.778 -5.723 1.00 0.84 16 GLY A O 9
ATOM 10435 N N . GLY A 1 17 ? 10.161 -4.431 -4.197 1.00 0.78 17 GLY A N 9
ATOM 10436 C CA . GLY A 1 17 ? 10.838 -3.631 -3.194 1.00 0.78 17 GLY A CA 9
ATOM 10437 C C . GLY A 1 17 ? 12.297 -3.412 -3.532 1.00 0.72 17 GLY A C 9
ATOM 10438 O O . GLY A 1 17 ? 13.098 -4.343 -3.480 1.00 0.82 17 GLY A O 9
ATOM 10442 N N . THR A 1 18 ? 12.640 -2.189 -3.887 1.00 0.64 18 THR A N 9
ATOM 10443 C CA . THR A 1 18 ? 13.988 -1.867 -4.313 1.00 0.61 18 THR A CA 9
ATOM 10444 C C . THR A 1 18 ? 14.763 -1.157 -3.209 1.00 0.55 18 THR A C 9
ATOM 10445 O O . THR A 1 18 ? 14.336 -0.118 -2.712 1.00 0.59 18 THR A O 9
ATOM 10456 N N . CYS A 1 19 ? 15.901 -1.716 -2.833 1.00 0.63 19 CYS A N 9
ATOM 10457 C CA . CYS A 1 19 ? 16.726 -1.127 -1.791 1.00 0.63 19 CYS A CA 9
ATOM 10458 C C . CYS A 1 19 ? 17.635 -0.065 -2.388 1.00 0.64 19 CYS A C 9
ATOM 10459 O O . CYS A 1 19 ? 18.574 -0.378 -3.120 1.00 0.74 19 CYS A O 9
ATOM 10466 N N . LYS A 1 20 ? 17.345 1.188 -2.081 1.00 0.62 20 LYS A N 9
ATOM 10467 C CA . LYS A 1 20 ? 18.136 2.298 -2.577 1.00 0.69 20 LYS A CA 9
ATOM 10468 C C . LYS A 1 20 ? 18.746 3.057 -1.416 1.00 0.68 20 LYS A C 9
ATOM 10469 O O . LYS A 1 20 ? 18.042 3.722 -0.651 1.00 0.77 20 LYS A O 9
ATOM 10488 N N . LYS A 1 21 ? 20.053 2.945 -1.271 1.00 0.75 21 LYS A N 9
ATOM 10489 C CA . LYS A 1 21 ? 20.735 3.611 -0.183 1.00 0.80 21 LYS A CA 9
ATOM 10490 C C . LYS A 1 21 ? 20.901 5.087 -0.485 1.00 0.91 21 LYS A C 9
ATOM 10491 O O . LYS A 1 21 ? 21.189 5.477 -1.617 1.00 1.02 21 LYS A O 9
ATOM 10510 N N . ARG A 1 22 ? 20.702 5.905 0.531 1.00 0.95 22 ARG A N 9
ATOM 10511 C CA . ARG A 1 22 ? 20.859 7.335 0.385 1.00 1.11 22 ARG A CA 9
ATOM 10512 C C . ARG A 1 22 ? 22.222 7.730 0.921 1.00 1.23 22 ARG A C 9
ATOM 10513 O O . ARG A 1 22 ? 22.631 7.274 1.992 1.00 1.32 22 ARG A O 9
ATOM 10534 N N . GLY A 1 23 ? 22.925 8.571 0.182 1.00 1.38 23 GLY A N 9
ATOM 10535 C CA . GLY A 1 23 ? 24.278 8.935 0.555 1.00 1.57 23 GLY A CA 9
ATOM 10536 C C . GLY A 1 23 ? 24.331 9.900 1.723 1.00 1.67 23 GLY A C 9
ATOM 10537 O O . GLY A 1 23 ? 25.391 10.437 2.046 1.00 1.88 23 GLY A O 9
ATOM 10541 N N . LEU A 1 24 ? 23.191 10.117 2.361 1.00 1.64 24 LEU A N 9
ATOM 10542 C CA . LEU A 1 24 ? 23.123 11.025 3.491 1.00 1.82 24 LEU A CA 9
ATOM 10543 C C . LEU A 1 24 ? 23.404 10.289 4.797 1.00 1.84 24 LEU A C 9
ATOM 10544 O O . LEU A 1 24 ? 24.411 10.549 5.454 1.00 2.06 24 LEU A O 9
ATOM 10560 N N . TYR A 1 25 ? 22.534 9.352 5.165 1.00 1.69 25 TYR A N 9
ATOM 10561 C CA . TYR A 1 25 ? 22.693 8.650 6.435 1.00 1.82 25 TYR A CA 9
ATOM 10562 C C . TYR A 1 25 ? 22.265 7.181 6.361 1.00 1.63 25 TYR A C 9
ATOM 10563 O O . TYR A 1 25 ? 22.945 6.310 6.900 1.00 1.74 25 TYR A O 9
ATOM 10581 N N . SER A 1 26 ? 21.152 6.904 5.694 1.00 1.41 26 SER A N 9
ATOM 10582 C CA . SER A 1 26 ? 20.604 5.550 5.666 1.00 1.27 26 SER A CA 9
ATOM 10583 C C . SER A 1 26 ? 20.098 5.178 4.277 1.00 1.06 26 SER A C 9
ATOM 10584 O O . SER A 1 26 ? 20.275 5.925 3.313 1.00 1.05 26 SER A O 9
ATOM 10592 N N . TYR A 1 27 ? 19.474 4.014 4.185 1.00 0.96 27 TYR A N 9
ATOM 10593 C CA . TYR A 1 27 ? 18.933 3.524 2.930 1.00 0.79 27 TYR A CA 9
ATOM 10594 C C . TYR A 1 27 ? 17.417 3.490 2.988 1.00 0.78 27 TYR A C 9
ATOM 10595 O O . TYR A 1 27 ? 16.835 3.442 4.069 1.00 0.97 27 TYR A O 9
ATOM 10613 N N . LYS A 1 28 ? 16.780 3.516 1.831 1.00 0.71 28 LYS A N 9
ATOM 10614 C CA . LYS A 1 28 ? 15.334 3.490 1.774 1.00 0.76 28 LYS A CA 9
ATOM 10615 C C . LYS A 1 28 ? 14.860 2.457 0.762 1.00 0.65 28 LYS A C 9
ATOM 10616 O O . LYS A 1 28 ? 15.490 2.252 -0.277 1.00 0.66 28 LYS A O 9
ATOM 10635 N N . CYS A 1 29 ? 13.763 1.797 1.077 1.00 0.62 29 CYS A N 9
ATOM 10636 C CA . CYS A 1 29 ? 13.208 0.789 0.198 1.00 0.57 29 CYS A CA 9
ATOM 10637 C C . CYS A 1 29 ? 12.054 1.375 -0.601 1.00 0.60 29 CYS A C 9
ATOM 10638 O O . CYS A 1 29 ? 11.101 1.908 -0.037 1.00 0.76 29 CYS A O 9
ATOM 10645 N N . TYR A 1 30 ? 12.164 1.299 -1.915 1.00 0.58 30 TYR A N 9
ATOM 10646 C CA . TYR A 1 30 ? 11.132 1.800 -2.802 1.00 0.66 30 TYR A CA 9
ATOM 10647 C C . TYR A 1 30 ? 10.462 0.643 -3.523 1.00 0.70 30 TYR A C 9
ATOM 10648 O O . TYR A 1 30 ? 11.049 0.030 -4.417 1.00 0.93 30 TYR A O 9
ATOM 10666 N N . CYS A 1 31 ? 9.248 0.335 -3.115 1.00 0.74 31 CYS A N 9
ATOM 10667 C CA . CYS A 1 31 ? 8.490 -0.750 -3.711 1.00 0.83 31 CYS A CA 9
ATOM 10668 C C . CYS A 1 31 ? 7.504 -0.211 -4.745 1.00 0.81 31 CYS A C 9
ATOM 10669 O O . CYS A 1 31 ? 7.651 0.914 -5.232 1.00 0.84 31 CYS A O 9
ATOM 10676 N N . ARG A 1 32 ? 6.518 -1.019 -5.099 1.00 0.81 32 ARG A N 9
ATOM 10677 C CA . ARG A 1 32 ? 5.503 -0.605 -6.052 1.00 0.82 32 ARG A CA 9
ATOM 10678 C C . ARG A 1 32 ? 4.306 -0.003 -5.337 1.00 0.77 32 ARG A C 9
ATOM 10679 O O . ARG A 1 32 ? 3.870 -0.504 -4.303 1.00 0.74 32 ARG A O 9
ATOM 10700 N N . LYS A 1 33 ? 3.774 1.073 -5.892 1.00 0.91 33 LYS A N 9
ATOM 10701 C CA . LYS A 1 33 ? 2.624 1.735 -5.310 1.00 0.97 33 LYS A CA 9
ATOM 10702 C C . LYS A 1 33 ? 1.369 0.903 -5.532 1.00 0.92 33 LYS A C 9
ATOM 10703 O O . LYS A 1 33 ? 1.116 0.424 -6.642 1.00 1.01 33 LYS A O 9
ATOM 10722 N N . GLY A 1 34 ? 0.597 0.723 -4.472 1.00 0.87 34 GLY A N 9
ATOM 10723 C CA . GLY A 1 34 ? -0.630 -0.040 -4.564 1.00 0.90 34 GLY A CA 9
ATOM 10724 C C . GLY A 1 34 ? -0.545 -1.370 -3.840 1.00 0.86 34 GLY A C 9
ATOM 10725 O O . GLY A 1 34 ? -1.247 -2.321 -4.188 1.00 1.10 34 GLY A O 9
ATOM 10729 N N . TYR A 1 35 ? 0.323 -1.447 -2.844 1.00 0.76 35 TYR A N 9
ATOM 10730 C CA . TYR A 1 35 ? 0.436 -2.643 -2.021 1.00 0.77 35 TYR A CA 9
ATOM 10731 C C . TYR A 1 35 ? 0.432 -2.274 -0.543 1.00 0.76 35 TYR A C 9
ATOM 10732 O O . TYR A 1 35 ? -0.531 -2.550 0.165 1.00 0.82 35 TYR A O 9
ATOM 10750 N N . THR A 1 36 ? 1.514 -1.663 -0.089 1.00 0.75 36 THR A N 9
ATOM 10751 C CA . THR A 1 36 ? 1.637 -1.193 1.285 1.00 0.78 36 THR A CA 9
ATOM 10752 C C . THR A 1 36 ? 2.693 -0.101 1.365 1.00 0.81 36 THR A C 9
ATOM 10753 O O . THR A 1 36 ? 3.065 0.466 0.337 1.00 0.83 36 THR A O 9
ATOM 10764 N N . GLY A 1 37 ? 3.118 0.242 2.579 1.00 0.86 37 GLY A N 9
ATOM 10765 C CA . GLY A 1 37 ? 4.185 1.216 2.761 1.00 0.91 37 GLY A CA 9
ATOM 10766 C C . GLY A 1 37 ? 5.486 0.828 2.065 1.00 0.92 37 GLY A C 9
ATOM 10767 O O . GLY A 1 37 ? 5.496 -0.024 1.186 1.00 0.88 37 GLY A O 9
ATOM 10771 N N . LYS A 1 38 ? 6.591 1.426 2.501 1.00 1.02 38 LYS A N 9
ATOM 10772 C CA . LYS A 1 38 ? 7.888 1.283 1.820 1.00 1.09 38 LYS A CA 9
ATOM 10773 C C . LYS A 1 38 ? 8.302 -0.176 1.617 1.00 1.07 38 LYS A C 9
ATOM 10774 O O . LYS A 1 38 ? 9.051 -0.495 0.692 1.00 1.18 38 LYS A O 9
ATOM 10793 N N . ASN A 1 39 ? 7.822 -1.056 2.479 1.00 1.01 39 ASN A N 9
ATOM 10794 C CA . ASN A 1 39 ? 8.174 -2.466 2.403 1.00 1.04 39 ASN A CA 9
ATOM 10795 C C . ASN A 1 39 ? 7.303 -3.200 1.393 1.00 0.94 39 ASN A C 9
ATOM 10796 O O . ASN A 1 39 ? 7.756 -4.166 0.779 1.00 1.00 39 ASN A O 9
ATOM 10807 N N . CYS A 1 40 ? 6.069 -2.736 1.205 1.00 0.85 40 CYS A N 9
ATOM 10808 C CA . CYS A 1 40 ? 5.096 -3.443 0.372 1.00 0.78 40 CYS A CA 9
ATOM 10809 C C . CYS A 1 40 ? 5.109 -4.937 0.677 1.00 0.80 40 CYS A C 9
ATOM 10810 O O . CYS A 1 40 ? 5.182 -5.777 -0.223 1.00 0.85 40 CYS A O 9
ATOM 10817 N N . GLN A 1 41 ? 5.047 -5.258 1.959 1.00 0.87 41 GLN A N 9
ATOM 10818 C CA . GLN A 1 41 ? 5.168 -6.634 2.406 1.00 0.94 41 GLN A CA 9
ATOM 10819 C C . GLN A 1 41 ? 3.790 -7.225 2.685 1.00 0.94 41 GLN A C 9
ATOM 10820 O O . GLN A 1 41 ? 3.655 -8.411 2.988 1.00 1.10 41 GLN A O 9
ATOM 10834 N N . TYR A 1 42 ? 2.764 -6.393 2.570 1.00 0.85 42 TYR A N 9
ATOM 10835 C CA . TYR A 1 42 ? 1.397 -6.821 2.828 1.00 0.86 42 TYR A CA 9
ATOM 10836 C C . TYR A 1 42 ? 0.466 -6.274 1.756 1.00 0.78 42 TYR A C 9
ATOM 10837 O O . TYR A 1 42 ? 0.881 -5.484 0.907 1.00 0.82 42 TYR A O 9
ATOM 10855 N N . ASN A 1 43 ? -0.786 -6.689 1.800 1.00 0.76 43 ASN A N 9
ATOM 10856 C CA . ASN A 1 43 ? -1.777 -6.219 0.846 1.00 0.73 43 ASN A CA 9
ATOM 10857 C C . ASN A 1 43 ? -2.772 -5.299 1.522 1.00 0.71 43 ASN A C 9
ATOM 10858 O O . ASN A 1 43 ? -3.609 -5.746 2.308 1.00 0.77 43 ASN A O 9
ATOM 10869 N N . ALA A 1 44 ? -2.666 -4.011 1.225 1.00 0.69 44 ALA A N 9
ATOM 10870 C CA . ALA A 1 44 ? -3.587 -3.022 1.760 1.00 0.71 44 ALA A CA 9
ATOM 10871 C C . ALA A 1 44 ? -4.981 -3.237 1.197 1.00 0.65 44 ALA A C 9
ATOM 10872 O O . ALA A 1 44 ? -5.978 -3.005 1.874 1.00 0.64 44 ALA A O 9
ATOM 10879 N N . CYS A 1 45 ? -5.041 -3.702 -0.043 1.00 0.65 45 CYS A N 9
ATOM 10880 C CA . CYS A 1 45 ? -6.312 -3.998 -0.682 1.00 0.62 45 CYS A CA 9
ATOM 10881 C C . CYS A 1 45 ? -6.733 -5.429 -0.354 1.00 0.64 45 CYS A C 9
ATOM 10882 O O . CYS A 1 45 ? -7.122 -6.208 -1.228 1.00 0.70 45 CYS A O 9
ATOM 10889 N N . PHE A 1 46 ? -6.628 -5.775 0.920 1.00 0.64 46 PHE A N 9
ATOM 10890 C CA . PHE A 1 46 ? -7.056 -7.076 1.405 1.00 0.71 46 PHE A CA 9
ATOM 10891 C C . PHE A 1 46 ? -8.579 -7.132 1.427 1.00 0.67 46 PHE A C 9
ATOM 10892 O O . PHE A 1 46 ? -9.236 -6.090 1.423 1.00 0.61 46 PHE A O 9
ATOM 10909 N N . PRO A 1 47 ? -9.170 -8.336 1.412 1.00 0.75 47 PRO A N 9
ATOM 10910 C CA . PRO A 1 47 ? -10.623 -8.478 1.488 1.00 0.75 47 PRO A CA 9
ATOM 10911 C C . PRO A 1 47 ? -11.165 -7.914 2.794 1.00 0.67 47 PRO A C 9
ATOM 10912 O O . PRO A 1 47 ? -10.815 -8.377 3.880 1.00 0.82 47 PRO A O 9
ATOM 10923 N N . ASN A 1 48 ? -12.022 -6.917 2.676 1.00 0.57 48 ASN A N 9
ATOM 10924 C CA . ASN A 1 48 ? -12.548 -6.215 3.834 1.00 0.64 48 ASN A CA 9
ATOM 10925 C C . ASN A 1 48 ? -14.072 -6.310 3.867 1.00 0.62 48 ASN A C 9
ATOM 10926 O O . ASN A 1 48 ? -14.719 -6.253 2.821 1.00 0.56 48 ASN A O 9
ATOM 10937 N N . PRO A 1 49 ? -14.669 -6.448 5.065 1.00 0.77 49 PRO A N 9
ATOM 10938 C CA . PRO A 1 49 ? -16.131 -6.511 5.226 1.00 0.84 49 PRO A CA 9
ATOM 10939 C C . PRO A 1 49 ? -16.827 -5.173 4.961 1.00 0.78 49 PRO A C 9
ATOM 10940 O O . PRO A 1 49 ? -18.043 -5.057 5.115 1.00 0.88 49 PRO A O 9
ATOM 10951 N N . CYS A 1 50 ? -16.048 -4.166 4.590 1.00 0.73 50 CYS A N 9
ATOM 10952 C CA . CYS A 1 50 ? -16.592 -2.869 4.204 1.00 0.75 50 CYS A CA 9
ATOM 10953 C C . CYS A 1 50 ? -16.967 -2.867 2.727 1.00 0.71 50 CYS A C 9
ATOM 10954 O O . CYS A 1 50 ? -17.866 -2.149 2.310 1.00 0.93 50 CYS A O 9
ATOM 10961 N N . LEU A 1 51 ? -16.298 -3.703 1.944 1.00 0.63 51 LEU A N 9
ATOM 10962 C CA . LEU A 1 51 ? -16.490 -3.715 0.499 1.00 0.61 51 LEU A CA 9
ATOM 10963 C C . LEU A 1 51 ? -17.905 -4.145 0.131 1.00 0.69 51 LEU A C 9
ATOM 10964 O O . LEU A 1 51 ? -18.673 -3.349 -0.406 1.00 0.67 51 LEU A O 9
ATOM 10980 N N . ASN A 1 52 ? -18.238 -5.399 0.410 1.00 0.85 52 ASN A N 9
ATOM 10981 C CA . ASN A 1 52 ? -19.570 -5.943 0.120 1.00 1.00 52 ASN A CA 9
ATOM 10982 C C . ASN A 1 52 ? -19.939 -5.739 -1.349 1.00 0.92 52 ASN A C 9
ATOM 10983 O O . ASN A 1 52 ? -21.086 -5.433 -1.682 1.00 0.99 52 ASN A O 9
ATOM 10994 N N . GLY A 1 53 ? -18.957 -5.903 -2.225 1.00 0.85 53 GLY A N 9
ATOM 10995 C CA . GLY A 1 53 ? -19.187 -5.701 -3.641 1.00 0.83 53 GLY A CA 9
ATOM 10996 C C . GLY A 1 53 ? -18.755 -4.325 -4.098 1.00 0.71 53 GLY A C 9
ATOM 10997 O O . GLY A 1 53 ? -18.856 -3.993 -5.282 1.00 0.77 53 GLY A O 9
ATOM 11001 N N . GLY A 1 54 ? -18.288 -3.520 -3.155 1.00 0.62 54 GLY A N 9
ATOM 11002 C CA . GLY A 1 54 ? -17.784 -2.202 -3.475 1.00 0.56 54 GLY A CA 9
ATOM 11003 C C . GLY A 1 54 ? -16.412 -2.243 -4.110 1.00 0.56 54 GLY A C 9
ATOM 11004 O O . GLY A 1 54 ? -15.931 -3.303 -4.517 1.00 0.80 54 GLY A O 9
ATOM 11008 N N . THR A 1 55 ? -15.779 -1.091 -4.183 1.00 0.50 55 THR A N 9
ATOM 11009 C CA . THR A 1 55 ? -14.487 -0.966 -4.817 1.00 0.55 55 THR A CA 9
ATOM 11010 C C . THR A 1 55 ? -13.377 -0.822 -3.783 1.00 0.50 55 THR A C 9
ATOM 11011 O O . THR A 1 55 ? -13.393 0.089 -2.947 1.00 0.47 55 THR A O 9
ATOM 11022 N N . CYS A 1 56 ? -12.436 -1.748 -3.835 1.00 0.54 56 CYS A N 9
ATOM 11023 C CA . CYS A 1 56 ? -11.235 -1.672 -3.028 1.00 0.54 56 CYS A CA 9
ATOM 11024 C C . CYS A 1 56 ? -10.204 -0.818 -3.746 1.00 0.64 56 CYS A C 9
ATOM 11025 O O . CYS A 1 56 ? -9.482 -1.297 -4.625 1.00 0.82 56 CYS A O 9
ATOM 11032 N N . GLY A 1 57 ? -10.161 0.456 -3.396 1.00 0.65 57 GLY A N 9
ATOM 11033 C CA . GLY A 1 57 ? -9.265 1.366 -4.065 1.00 0.78 57 GLY A CA 9
ATOM 11034 C C . GLY A 1 57 ? -8.041 1.663 -3.238 1.00 0.76 57 GLY A C 9
ATOM 11035 O O . GLY A 1 57 ? -7.903 1.167 -2.120 1.00 0.71 57 GLY A O 9
ATOM 11039 N N . TYR A 1 58 ? -7.148 2.464 -3.785 1.00 0.84 58 TYR A N 9
ATOM 11040 C CA . TYR A 1 58 ? -5.953 2.861 -3.071 1.00 0.85 58 TYR A CA 9
ATOM 11041 C C . TYR A 1 58 ? -6.032 4.336 -2.712 1.00 0.94 58 TYR A C 9
ATOM 11042 O O . TYR A 1 58 ? -6.913 5.054 -3.195 1.00 1.11 58 TYR A O 9
ATOM 11060 N N . VAL A 1 59 ? -5.117 4.781 -1.869 1.00 0.93 59 VAL A N 9
ATOM 11061 C CA . VAL A 1 59 ? -5.158 6.129 -1.329 1.00 1.03 59 VAL A CA 9
ATOM 11062 C C . VAL A 1 59 ? -3.893 6.385 -0.508 1.00 1.03 59 VAL A C 9
ATOM 11063 O O . VAL A 1 59 ? -3.329 5.452 0.057 1.00 0.99 59 VAL A O 9
ATOM 11076 N N . TYR A 1 60 ? -3.426 7.629 -0.472 1.00 1.15 60 TYR A N 9
ATOM 11077 C CA . TYR A 1 60 ? -2.221 7.949 0.284 1.00 1.21 60 TYR A CA 9
ATOM 11078 C C . TYR A 1 60 ? -2.562 8.571 1.635 1.00 1.29 60 TYR A C 9
ATOM 11079 O O . TYR A 1 60 ? -1.721 8.621 2.533 1.00 1.36 60 TYR A O 9
ATOM 11097 N N . GLY A 1 61 ? -3.794 9.050 1.772 1.00 1.37 61 GLY A N 9
ATOM 11098 C CA . GLY A 1 61 ? -4.261 9.541 3.056 1.00 1.49 61 GLY A CA 9
ATOM 11099 C C . GLY A 1 61 ? -4.414 8.412 4.052 1.00 1.38 61 GLY A C 9
ATOM 11100 O O . GLY A 1 61 ? -3.902 8.477 5.170 1.00 1.49 61 GLY A O 9
ATOM 11104 N N . TYR A 1 62 ? -5.129 7.378 3.640 1.00 1.24 62 TYR A N 9
ATOM 11105 C CA . TYR A 1 62 ? -5.219 6.146 4.407 1.00 1.13 62 TYR A CA 9
ATOM 11106 C C . TYR A 1 62 ? -4.074 5.228 3.979 1.00 1.00 62 TYR A C 9
ATOM 11107 O O . TYR A 1 62 ? -3.395 5.523 2.998 1.00 0.99 62 TYR A O 9
ATOM 11125 N N . PRO A 1 63 ? -3.823 4.122 4.705 1.00 0.97 63 PRO A N 9
ATOM 11126 C CA . PRO A 1 63 ? -2.722 3.198 4.394 1.00 0.93 63 PRO A CA 9
ATOM 11127 C C . PRO A 1 63 ? -2.948 2.399 3.108 1.00 0.83 63 PRO A C 9
ATOM 11128 O O . PRO A 1 63 ? -3.127 1.180 3.147 1.00 0.80 63 PRO A O 9
ATOM 11139 N N . TYR A 1 64 ? -2.963 3.111 1.983 1.00 0.81 64 TYR A N 9
ATOM 11140 C CA . TYR A 1 64 ? -3.011 2.509 0.649 1.00 0.79 64 TYR A CA 9
ATOM 11141 C C . TYR A 1 64 ? -4.274 1.682 0.425 1.00 0.75 64 TYR A C 9
ATOM 11142 O O . TYR A 1 64 ? -4.298 0.795 -0.425 1.00 0.80 64 TYR A O 9
ATOM 11160 N N . TYR A 1 65 ? -5.323 1.985 1.171 1.00 0.73 65 TYR A N 9
ATOM 11161 C CA . TYR A 1 65 ? -6.588 1.285 1.017 1.00 0.74 65 TYR A CA 9
ATOM 11162 C C . TYR A 1 65 ? -7.762 2.228 1.219 1.00 0.75 65 TYR A C 9
ATOM 11163 O O . TYR A 1 65 ? -7.830 2.960 2.209 1.00 0.83 65 TYR A O 9
ATOM 11181 N N . LYS A 1 66 ? -8.683 2.196 0.275 1.00 0.73 66 LYS A N 9
ATOM 11182 C CA . LYS A 1 66 ? -9.866 3.025 0.324 1.00 0.75 66 LYS A CA 9
ATOM 11183 C C . LYS A 1 66 ? -11.104 2.187 0.029 1.00 0.61 66 LYS A C 9
ATOM 11184 O O . LYS A 1 66 ? -11.215 1.582 -1.039 1.00 0.62 66 LYS A O 9
ATOM 11203 N N . CYS A 1 67 ? -12.019 2.140 0.982 1.00 0.62 67 CYS A N 9
ATOM 11204 C CA . CYS A 1 67 ? -13.263 1.410 0.804 1.00 0.57 67 CYS A CA 9
ATOM 11205 C C . CYS A 1 67 ? -14.296 2.294 0.121 1.00 0.52 67 CYS A C 9
ATOM 11206 O O . CYS A 1 67 ? -14.896 3.170 0.748 1.00 0.60 67 CYS A O 9
ATOM 11213 N N . SER A 1 68 ? -14.484 2.082 -1.170 1.00 0.47 68 SER A N 9
ATOM 11214 C CA . SER A 1 68 ? -15.472 2.834 -1.919 1.00 0.49 68 SER A CA 9
ATOM 11215 C C . SER A 1 68 ? -16.722 1.989 -2.129 1.00 0.50 68 SER A C 9
ATOM 11216 O O . SER A 1 68 ? -16.641 0.848 -2.569 1.00 0.65 68 SER A O 9
ATOM 11224 N N . CYS A 1 69 ? -17.872 2.544 -1.790 1.00 0.49 69 CYS A N 9
ATOM 11225 C CA . CYS A 1 69 ? -19.132 1.833 -1.939 1.00 0.56 69 CYS A CA 9
ATOM 11226 C C . CYS A 1 69 ? -19.519 1.703 -3.408 1.00 0.68 69 CYS A C 9
ATOM 11227 O O . CYS A 1 69 ? -19.111 2.521 -4.239 1.00 0.77 69 CYS A O 9
ATOM 11234 N N . PRO A 1 70 ? -20.298 0.659 -3.748 1.00 0.77 70 PRO A N 9
ATOM 11235 C CA . PRO A 1 70 ? -20.762 0.430 -5.117 1.00 0.93 70 PRO A CA 9
ATOM 11236 C C . PRO A 1 70 ? -21.613 1.588 -5.618 1.00 0.89 70 PRO A C 9
ATOM 11237 O O . PRO A 1 70 ? -22.216 2.317 -4.827 1.00 0.77 70 PRO A O 9
ATOM 11248 N N . TYR A 1 71 ? -21.654 1.760 -6.928 1.00 1.08 71 TYR A N 9
ATOM 11249 C CA . TYR A 1 71 ? -22.411 2.844 -7.524 1.00 1.13 71 TYR A CA 9
ATOM 11250 C C . TYR A 1 71 ? -23.902 2.582 -7.360 1.00 1.06 71 TYR A C 9
ATOM 11251 O O . TYR A 1 71 ? -24.472 1.717 -8.028 1.00 1.13 71 TYR A O 9
ATOM 11269 N N . GLY A 1 72 ? -24.522 3.325 -6.460 1.00 1.01 72 GLY A N 9
ATOM 11270 C CA . GLY A 1 72 ? -25.920 3.109 -6.159 1.00 1.03 72 GLY A CA 9
ATOM 11271 C C . GLY A 1 72 ? -26.101 2.329 -4.874 1.00 0.94 72 GLY A C 9
ATOM 11272 O O . GLY A 1 72 ? -27.180 1.794 -4.601 1.00 1.03 72 GLY A O 9
ATOM 11276 N N . TYR A 1 73 ? -25.034 2.245 -4.096 1.00 0.83 73 TYR A N 9
ATOM 11277 C CA . TYR A 1 73 ? -25.060 1.581 -2.803 1.00 0.80 73 TYR A CA 9
ATOM 11278 C C . TYR A 1 73 ? -24.201 2.351 -1.811 1.00 0.71 73 TYR A C 9
ATOM 11279 O O . TYR A 1 73 ? -23.109 2.797 -2.155 1.00 0.67 73 TYR A O 9
ATOM 11297 N N . TYR A 1 74 ? -24.692 2.522 -0.592 1.00 0.78 74 TYR A N 9
ATOM 11298 C CA . TYR A 1 74 ? -23.903 3.148 0.458 1.00 0.81 74 TYR A CA 9
ATOM 11299 C C . TYR A 1 74 ? -24.492 2.852 1.832 1.00 0.96 74 TYR A C 9
ATOM 11300 O O . TYR A 1 74 ? -25.672 3.092 2.092 1.00 1.10 74 TYR A O 9
ATOM 11318 N N . GLY A 1 75 ? -23.662 2.293 2.693 1.00 0.98 75 GLY A N 9
ATOM 11319 C CA . GLY A 1 75 ? -24.059 2.026 4.058 1.00 1.18 75 GLY A CA 9
ATOM 11320 C C . GLY A 1 75 ? -23.079 2.605 5.050 1.00 1.28 75 GLY A C 9
ATOM 11321 O O . GLY A 1 75 ? -22.146 3.311 4.666 1.00 1.22 75 GLY A O 9
ATOM 11325 N N . LYS A 1 76 ? -23.269 2.284 6.319 1.00 1.48 76 LYS A N 9
ATOM 11326 C CA . LYS A 1 76 ? -22.284 2.617 7.335 1.00 1.63 76 LYS A CA 9
ATOM 11327 C C . LYS A 1 76 ? -21.155 1.595 7.286 1.00 1.49 76 LYS A C 9
ATOM 11328 O O . LYS A 1 76 ? -19.982 1.934 7.428 1.00 1.56 76 LYS A O 9
ATOM 11347 N N . GLN A 1 77 ? -21.526 0.340 7.053 1.00 1.37 77 GLN A N 9
ATOM 11348 C CA . GLN A 1 77 ? -20.553 -0.718 6.814 1.00 1.27 77 GLN A CA 9
ATOM 11349 C C . GLN A 1 77 ? -20.373 -0.896 5.308 1.00 1.05 77 GLN A C 9
ATOM 11350 O O . GLN A 1 77 ? -19.607 -1.740 4.847 1.00 1.05 77 GLN A O 9
ATOM 11364 N N . CYS A 1 78 ? -21.116 -0.081 4.561 1.00 0.96 78 CYS A N 9
ATOM 11365 C CA . CYS A 1 78 ? -21.038 -0.038 3.103 1.00 0.82 78 CYS A CA 9
ATOM 11366 C C . CYS A 1 78 ? -21.620 -1.308 2.483 1.00 0.92 78 CYS A C 9
ATOM 11367 O O . CYS A 1 78 ? -21.017 -1.932 1.615 1.00 1.04 78 CYS A O 9
ATOM 11374 N N . GLN A 1 79 ? -22.809 -1.687 2.934 1.00 1.07 79 GLN A N 9
ATOM 11375 C CA . GLN A 1 79 ? -23.484 -2.862 2.399 1.00 1.31 79 GLN A CA 9
ATOM 11376 C C . GLN A 1 79 ? -24.969 -2.592 2.197 1.00 1.40 79 GLN A C 9
ATOM 11377 O O . GLN A 1 79 ? -25.787 -3.513 2.198 1.00 1.66 79 GLN A O 9
ATOM 11391 N N . LEU A 1 80 ? -25.311 -1.327 2.014 1.00 1.25 80 LEU A N 9
ATOM 11392 C CA . LEU A 1 80 ? -26.701 -0.930 1.878 1.00 1.38 80 LEU A CA 9
ATOM 11393 C C . LEU A 1 80 ? -26.976 -0.370 0.492 1.00 1.22 80 LEU A C 9
ATOM 11394 O O . LEU A 1 80 ? -26.067 0.088 -0.195 1.00 1.02 80 LEU A O 9
ATOM 11410 N N . LYS A 1 81 ? -28.238 -0.408 0.107 1.00 1.35 81 LYS A N 9
ATOM 11411 C CA . LYS A 1 81 ? -28.672 0.033 -1.209 1.00 1.25 81 LYS A CA 9
ATOM 11412 C C . LYS A 1 81 ? -29.082 1.500 -1.166 1.00 1.19 81 LYS A C 9
ATOM 11413 O O . LYS A 1 81 ? -29.586 1.979 -0.153 1.00 1.32 81 LYS A O 9
ATOM 11432 N N . LYS A 1 82 ? -28.854 2.210 -2.261 1.00 1.08 82 LYS A N 9
ATOM 11433 C CA . LYS A 1 82 ? -29.206 3.618 -2.345 1.00 1.12 82 LYS A CA 9
ATOM 11434 C C . LYS A 1 82 ? -30.704 3.794 -2.535 1.00 1.31 82 LYS A C 9
ATOM 11435 O O . LYS A 1 82 ? -31.299 3.249 -3.467 1.00 1.45 82 LYS A O 9
ATOM 11454 N N . TYR A 1 83 ? -31.305 4.544 -1.630 1.00 1.49 83 TYR A N 9
ATOM 11455 C CA . TYR A 1 83 ? -32.702 4.908 -1.737 1.00 1.78 83 TYR A CA 9
ATOM 11456 C C . TYR A 1 83 ? -32.813 6.413 -1.891 1.00 2.01 83 TYR A C 9
ATOM 11457 O O . TYR A 1 83 ? -33.064 6.881 -3.020 1.00 2.30 83 TYR A O 9
ATOM 11476 N N . GLY A 1 1 ? 40.156 3.222 -7.866 1.00 7.00 1 GLY A N 10
ATOM 11477 C CA . GLY A 1 1 ? 40.196 2.263 -6.740 1.00 7.05 1 GLY A CA 10
ATOM 11478 C C . GLY A 1 1 ? 39.253 2.663 -5.629 1.00 6.58 1 GLY A C 10
ATOM 11479 O O . GLY A 1 1 ? 38.178 3.202 -5.898 1.00 6.38 1 GLY A O 10
ATOM 11485 N N . VAL A 1 2 ? 39.673 2.422 -4.387 1.00 6.57 2 VAL A N 10
ATOM 11486 C CA . VAL A 1 2 ? 38.859 2.694 -3.200 1.00 6.20 2 VAL A CA 10
ATOM 11487 C C . VAL A 1 2 ? 37.666 1.746 -3.119 1.00 5.47 2 VAL A C 10
ATOM 11488 O O . VAL A 1 2 ? 36.880 1.621 -4.060 1.00 5.62 2 VAL A O 10
ATOM 11501 N N . TYR A 1 3 ? 37.545 1.070 -1.988 1.00 4.83 3 TYR A N 10
ATOM 11502 C CA . TYR A 1 3 ? 36.448 0.147 -1.767 1.00 4.16 3 TYR A CA 10
ATOM 11503 C C . TYR A 1 3 ? 35.123 0.890 -1.721 1.00 3.79 3 TYR A C 10
ATOM 11504 O O . TYR A 1 3 ? 34.981 1.889 -1.012 1.00 3.95 3 TYR A O 10
ATOM 11522 N N . TYR A 1 4 ? 34.163 0.404 -2.486 1.00 3.54 4 TYR A N 10
ATOM 11523 C CA . TYR A 1 4 ? 32.832 0.977 -2.492 1.00 3.25 4 TYR A CA 10
ATOM 11524 C C . TYR A 1 4 ? 31.905 0.120 -1.639 1.00 2.52 4 TYR A C 10
ATOM 11525 O O . TYR A 1 4 ? 31.561 -1.004 -2.010 1.00 2.51 4 TYR A O 10
ATOM 11543 N N . PRO A 1 5 ? 31.508 0.639 -0.472 1.00 2.32 5 PRO A N 10
ATOM 11544 C CA . PRO A 1 5 ? 30.690 -0.098 0.485 1.00 2.05 5 PRO A CA 10
ATOM 11545 C C . PRO A 1 5 ? 29.226 -0.157 0.073 1.00 1.72 5 PRO A C 10
ATOM 11546 O O . PRO A 1 5 ? 28.724 0.728 -0.621 1.00 1.94 5 PRO A O 10
ATOM 11557 N N . ASN A 1 6 ? 28.552 -1.218 0.482 1.00 1.43 6 ASN A N 10
ATOM 11558 C CA . ASN A 1 6 ? 27.130 -1.382 0.209 1.00 1.23 6 ASN A CA 10
ATOM 11559 C C . ASN A 1 6 ? 26.364 -1.568 1.515 1.00 1.15 6 ASN A C 10
ATOM 11560 O O . ASN A 1 6 ? 26.090 -2.698 1.926 1.00 1.24 6 ASN A O 10
ATOM 11571 N N . PRO A 1 7 ? 26.037 -0.465 2.205 1.00 1.07 7 PRO A N 10
ATOM 11572 C CA . PRO A 1 7 ? 25.260 -0.515 3.439 1.00 1.12 7 PRO A CA 10
ATOM 11573 C C . PRO A 1 7 ? 23.811 -0.908 3.171 1.00 1.08 7 PRO A C 10
ATOM 11574 O O . PRO A 1 7 ? 23.068 -0.172 2.518 1.00 1.26 7 PRO A O 10
ATOM 11585 N N . CYS A 1 8 ? 23.420 -2.072 3.659 1.00 1.07 8 CYS A N 10
ATOM 11586 C CA . CYS A 1 8 ? 22.078 -2.576 3.437 1.00 1.09 8 CYS A CA 10
ATOM 11587 C C . CYS A 1 8 ? 21.783 -3.735 4.381 1.00 1.14 8 CYS A C 10
ATOM 11588 O O . CYS A 1 8 ? 22.645 -4.581 4.637 1.00 1.25 8 CYS A O 10
ATOM 11595 N N . SER A 1 9 ? 20.572 -3.752 4.905 1.00 1.18 9 SER A N 10
ATOM 11596 C CA . SER A 1 9 ? 20.131 -4.797 5.805 1.00 1.25 9 SER A CA 10
ATOM 11597 C C . SER A 1 9 ? 19.228 -5.783 5.061 1.00 1.08 9 SER A C 10
ATOM 11598 O O . SER A 1 9 ? 18.897 -5.552 3.895 1.00 0.95 9 SER A O 10
ATOM 11606 N N . PRO A 1 10 ? 18.852 -6.916 5.690 1.00 1.18 10 PRO A N 10
ATOM 11607 C CA . PRO A 1 10 ? 17.864 -7.836 5.128 1.00 1.11 10 PRO A CA 10
ATOM 11608 C C . PRO A 1 10 ? 16.620 -7.096 4.660 1.00 0.96 10 PRO A C 10
ATOM 11609 O O . PRO A 1 10 ? 16.094 -6.241 5.373 1.00 1.06 10 PRO A O 10
ATOM 11620 N N . TYR A 1 11 ? 16.166 -7.429 3.464 1.00 1.05 11 TYR A N 10
ATOM 11621 C CA . TYR A 1 11 ? 15.087 -6.700 2.810 1.00 1.23 11 TYR A CA 10
ATOM 11622 C C . TYR A 1 11 ? 13.787 -6.762 3.602 1.00 0.92 11 TYR A C 10
ATOM 11623 O O . TYR A 1 11 ? 13.175 -7.825 3.730 1.00 0.95 11 TYR A O 10
ATOM 11641 N N . PRO A 1 12 ? 13.345 -5.613 4.139 1.00 1.00 12 PRO A N 10
ATOM 11642 C CA . PRO A 1 12 ? 12.077 -5.502 4.842 1.00 1.02 12 PRO A CA 10
ATOM 11643 C C . PRO A 1 12 ? 10.944 -5.150 3.885 1.00 0.83 12 PRO A C 10
ATOM 11644 O O . PRO A 1 12 ? 9.830 -4.837 4.300 1.00 0.90 12 PRO A O 10
ATOM 11655 N N . CYS A 1 13 ? 11.246 -5.197 2.598 1.00 0.76 13 CYS A N 10
ATOM 11656 C CA . CYS A 1 13 ? 10.281 -4.849 1.572 1.00 0.65 13 CYS A CA 10
ATOM 11657 C C . CYS A 1 13 ? 10.088 -6.016 0.614 1.00 0.65 13 CYS A C 10
ATOM 11658 O O . CYS A 1 13 ? 11.028 -6.765 0.335 1.00 0.72 13 CYS A O 10
ATOM 11665 N N . ARG A 1 14 ? 8.871 -6.168 0.124 1.00 0.66 14 ARG A N 10
ATOM 11666 C CA . ARG A 1 14 ? 8.564 -7.171 -0.881 1.00 0.73 14 ARG A CA 10
ATOM 11667 C C . ARG A 1 14 ? 7.800 -6.516 -2.015 1.00 0.72 14 ARG A C 10
ATOM 11668 O O . ARG A 1 14 ? 7.520 -5.316 -1.955 1.00 0.70 14 ARG A O 10
ATOM 11689 N N . ASN A 1 15 ? 7.477 -7.298 -3.043 1.00 0.81 15 ASN A N 10
ATOM 11690 C CA . ASN A 1 15 ? 6.730 -6.794 -4.189 1.00 0.91 15 ASN A CA 10
ATOM 11691 C C . ASN A 1 15 ? 7.491 -5.655 -4.853 1.00 0.92 15 ASN A C 10
ATOM 11692 O O . ASN A 1 15 ? 6.995 -4.534 -4.961 1.00 1.11 15 ASN A O 10
ATOM 11703 N N . GLY A 1 16 ? 8.716 -5.948 -5.261 1.00 0.85 16 GLY A N 10
ATOM 11704 C CA . GLY A 1 16 ? 9.551 -4.947 -5.885 1.00 0.90 16 GLY A CA 10
ATOM 11705 C C . GLY A 1 16 ? 10.550 -4.365 -4.912 1.00 0.77 16 GLY A C 10
ATOM 11706 O O . GLY A 1 16 ? 11.100 -3.288 -5.146 1.00 0.84 16 GLY A O 10
ATOM 11710 N N . GLY A 1 17 ? 10.778 -5.088 -3.817 1.00 0.78 17 GLY A N 10
ATOM 11711 C CA . GLY A 1 17 ? 11.706 -4.643 -2.797 1.00 0.78 17 GLY A CA 10
ATOM 11712 C C . GLY A 1 17 ? 13.097 -4.405 -3.342 1.00 0.72 17 GLY A C 10
ATOM 11713 O O . GLY A 1 17 ? 13.766 -5.331 -3.806 1.00 0.82 17 GLY A O 10
ATOM 11717 N N . THR A 1 18 ? 13.524 -3.158 -3.299 1.00 0.64 18 THR A N 10
ATOM 11718 C CA . THR A 1 18 ? 14.815 -2.768 -3.824 1.00 0.61 18 THR A CA 10
ATOM 11719 C C . THR A 1 18 ? 15.594 -1.972 -2.784 1.00 0.55 18 THR A C 10
ATOM 11720 O O . THR A 1 18 ? 15.070 -1.034 -2.196 1.00 0.59 18 THR A O 10
ATOM 11731 N N . CYS A 1 19 ? 16.834 -2.355 -2.552 1.00 0.63 19 CYS A N 10
ATOM 11732 C CA . CYS A 1 19 ? 17.671 -1.670 -1.582 1.00 0.63 19 CYS A CA 10
ATOM 11733 C C . CYS A 1 19 ? 18.749 -0.874 -2.295 1.00 0.64 19 CYS A C 10
ATOM 11734 O O . CYS A 1 19 ? 19.608 -1.441 -2.970 1.00 0.74 19 CYS A O 10
ATOM 11741 N N . LYS A 1 20 ? 18.684 0.440 -2.169 1.00 0.62 20 LYS A N 10
ATOM 11742 C CA . LYS A 1 20 ? 19.668 1.308 -2.790 1.00 0.69 20 LYS A CA 10
ATOM 11743 C C . LYS A 1 20 ? 20.280 2.236 -1.759 1.00 0.68 20 LYS A C 10
ATOM 11744 O O . LYS A 1 20 ? 19.592 3.089 -1.193 1.00 0.77 20 LYS A O 10
ATOM 11763 N N . LYS A 1 21 ? 21.563 2.059 -1.497 1.00 0.75 21 LYS A N 10
ATOM 11764 C CA . LYS A 1 21 ? 22.266 2.939 -0.584 1.00 0.80 21 LYS A CA 10
ATOM 11765 C C . LYS A 1 21 ? 22.409 4.322 -1.201 1.00 0.91 21 LYS A C 10
ATOM 11766 O O . LYS A 1 21 ? 22.797 4.460 -2.365 1.00 1.02 21 LYS A O 10
ATOM 11785 N N . ARG A 1 22 ? 22.064 5.343 -0.438 1.00 0.95 22 ARG A N 10
ATOM 11786 C CA . ARG A 1 22 ? 22.149 6.703 -0.922 1.00 1.11 22 ARG A CA 10
ATOM 11787 C C . ARG A 1 22 ? 23.356 7.382 -0.297 1.00 1.23 22 ARG A C 10
ATOM 11788 O O . ARG A 1 22 ? 23.636 7.197 0.889 1.00 1.32 22 ARG A O 10
ATOM 11809 N N . GLY A 1 23 ? 24.064 8.171 -1.086 1.00 1.38 23 GLY A N 10
ATOM 11810 C CA . GLY A 1 23 ? 25.262 8.822 -0.596 1.00 1.57 23 GLY A CA 10
ATOM 11811 C C . GLY A 1 23 ? 24.954 10.040 0.248 1.00 1.67 23 GLY A C 10
ATOM 11812 O O . GLY A 1 23 ? 25.856 10.784 0.633 1.00 1.88 23 GLY A O 10
ATOM 11816 N N . LEU A 1 24 ? 23.679 10.243 0.537 1.00 1.64 24 LEU A N 10
ATOM 11817 C CA . LEU A 1 24 ? 23.259 11.362 1.356 1.00 1.82 24 LEU A CA 10
ATOM 11818 C C . LEU A 1 24 ? 23.515 11.069 2.828 1.00 1.84 24 LEU A C 10
ATOM 11819 O O . LEU A 1 24 ? 24.322 11.737 3.470 1.00 2.06 24 LEU A O 10
ATOM 11835 N N . TYR A 1 25 ? 22.842 10.057 3.357 1.00 1.69 25 TYR A N 10
ATOM 11836 C CA . TYR A 1 25 ? 22.969 9.738 4.772 1.00 1.82 25 TYR A CA 10
ATOM 11837 C C . TYR A 1 25 ? 22.909 8.233 5.032 1.00 1.63 25 TYR A C 10
ATOM 11838 O O . TYR A 1 25 ? 23.567 7.730 5.943 1.00 1.74 25 TYR A O 10
ATOM 11856 N N . SER A 1 26 ? 22.140 7.515 4.223 1.00 1.41 26 SER A N 10
ATOM 11857 C CA . SER A 1 26 ? 21.872 6.105 4.470 1.00 1.27 26 SER A CA 10
ATOM 11858 C C . SER A 1 26 ? 21.250 5.472 3.228 1.00 1.06 26 SER A C 10
ATOM 11859 O O . SER A 1 26 ? 21.256 6.068 2.153 1.00 1.05 26 SER A O 10
ATOM 11867 N N . TYR A 1 27 ? 20.716 4.273 3.376 1.00 0.96 27 TYR A N 10
ATOM 11868 C CA . TYR A 1 27 ? 20.158 3.546 2.250 1.00 0.79 27 TYR A CA 10
ATOM 11869 C C . TYR A 1 27 ? 18.640 3.611 2.268 1.00 0.78 27 TYR A C 10
ATOM 11870 O O . TYR A 1 27 ? 18.028 3.854 3.309 1.00 0.97 27 TYR A O 10
ATOM 11888 N N . LYS A 1 28 ? 18.045 3.415 1.105 1.00 0.71 28 LYS A N 10
ATOM 11889 C CA . LYS A 1 28 ? 16.608 3.519 0.954 1.00 0.76 28 LYS A CA 10
ATOM 11890 C C . LYS A 1 28 ? 16.047 2.256 0.321 1.00 0.65 28 LYS A C 10
ATOM 11891 O O . LYS A 1 28 ? 16.674 1.657 -0.559 1.00 0.66 28 LYS A O 10
ATOM 11910 N N . CYS A 1 29 ? 14.873 1.851 0.774 1.00 0.62 29 CYS A N 10
ATOM 11911 C CA . CYS A 1 29 ? 14.201 0.695 0.217 1.00 0.57 29 CYS A CA 10
ATOM 11912 C C . CYS A 1 29 ? 13.022 1.146 -0.636 1.00 0.60 29 CYS A C 10
ATOM 11913 O O . CYS A 1 29 ? 12.230 2.001 -0.226 1.00 0.76 29 CYS A O 10
ATOM 11920 N N . TYR A 1 30 ? 12.934 0.595 -1.833 1.00 0.58 30 TYR A N 10
ATOM 11921 C CA . TYR A 1 30 ? 11.865 0.921 -2.760 1.00 0.66 30 TYR A CA 10
ATOM 11922 C C . TYR A 1 30 ? 11.003 -0.306 -3.012 1.00 0.70 30 TYR A C 10
ATOM 11923 O O . TYR A 1 30 ? 11.466 -1.435 -2.861 1.00 0.93 30 TYR A O 10
ATOM 11941 N N . CYS A 1 31 ? 9.753 -0.082 -3.375 1.00 0.74 31 CYS A N 10
ATOM 11942 C CA . CYS A 1 31 ? 8.828 -1.166 -3.666 1.00 0.83 31 CYS A CA 10
ATOM 11943 C C . CYS A 1 31 ? 7.747 -0.682 -4.630 1.00 0.81 31 CYS A C 10
ATOM 11944 O O . CYS A 1 31 ? 7.791 0.461 -5.090 1.00 0.84 31 CYS A O 10
ATOM 11951 N N . ARG A 1 32 ? 6.789 -1.544 -4.946 1.00 0.81 32 ARG A N 10
ATOM 11952 C CA . ARG A 1 32 ? 5.744 -1.199 -5.900 1.00 0.82 32 ARG A CA 10
ATOM 11953 C C . ARG A 1 32 ? 4.519 -0.615 -5.209 1.00 0.77 32 ARG A C 10
ATOM 11954 O O . ARG A 1 32 ? 4.052 -1.131 -4.194 1.00 0.74 32 ARG A O 10
ATOM 11975 N N . LYS A 1 33 ? 4.000 0.459 -5.786 1.00 0.91 33 LYS A N 10
ATOM 11976 C CA . LYS A 1 33 ? 2.815 1.123 -5.267 1.00 0.97 33 LYS A CA 10
ATOM 11977 C C . LYS A 1 33 ? 1.580 0.260 -5.496 1.00 0.92 33 LYS A C 10
ATOM 11978 O O . LYS A 1 33 ? 1.515 -0.504 -6.461 1.00 1.01 33 LYS A O 10
ATOM 11997 N N . GLY A 1 34 ? 0.613 0.380 -4.600 1.00 0.87 34 GLY A N 10
ATOM 11998 C CA . GLY A 1 34 ? -0.629 -0.351 -4.747 1.00 0.90 34 GLY A CA 10
ATOM 11999 C C . GLY A 1 34 ? -0.741 -1.494 -3.765 1.00 0.86 34 GLY A C 10
ATOM 12000 O O . GLY A 1 34 ? -1.822 -2.041 -3.554 1.00 1.10 34 GLY A O 10
ATOM 12004 N N . TYR A 1 35 ? 0.382 -1.860 -3.171 1.00 0.76 35 TYR A N 10
ATOM 12005 C CA . TYR A 1 35 ? 0.402 -2.921 -2.181 1.00 0.77 35 TYR A CA 10
ATOM 12006 C C . TYR A 1 35 ? 0.237 -2.352 -0.781 1.00 0.76 35 TYR A C 10
ATOM 12007 O O . TYR A 1 35 ? -0.800 -2.530 -0.152 1.00 0.82 35 TYR A O 10
ATOM 12025 N N . THR A 1 36 ? 1.256 -1.660 -0.304 1.00 0.75 36 THR A N 10
ATOM 12026 C CA . THR A 1 36 ? 1.227 -1.041 1.013 1.00 0.78 36 THR A CA 10
ATOM 12027 C C . THR A 1 36 ? 2.218 0.111 1.075 1.00 0.81 36 THR A C 10
ATOM 12028 O O . THR A 1 36 ? 2.685 0.583 0.035 1.00 0.83 36 THR A O 10
ATOM 12039 N N . GLY A 1 37 ? 2.475 0.600 2.283 1.00 0.86 37 GLY A N 10
ATOM 12040 C CA . GLY A 1 37 ? 3.462 1.645 2.496 1.00 0.91 37 GLY A CA 10
ATOM 12041 C C . GLY A 1 37 ? 4.871 1.252 2.072 1.00 0.92 37 GLY A C 10
ATOM 12042 O O . GLY A 1 37 ? 5.062 0.431 1.181 1.00 0.88 37 GLY A O 10
ATOM 12046 N N . LYS A 1 38 ? 5.863 1.836 2.733 1.00 1.02 38 LYS A N 10
ATOM 12047 C CA . LYS A 1 38 ? 7.265 1.697 2.336 1.00 1.09 38 LYS A CA 10
ATOM 12048 C C . LYS A 1 38 ? 7.770 0.252 2.308 1.00 1.07 38 LYS A C 10
ATOM 12049 O O . LYS A 1 38 ? 8.839 -0.010 1.758 1.00 1.18 38 LYS A O 10
ATOM 12068 N N . ASN A 1 39 ? 7.043 -0.679 2.902 1.00 1.01 39 ASN A N 10
ATOM 12069 C CA . ASN A 1 39 ? 7.488 -2.067 2.907 1.00 1.04 39 ASN A CA 10
ATOM 12070 C C . ASN A 1 39 ? 6.846 -2.853 1.771 1.00 0.94 39 ASN A C 10
ATOM 12071 O O . ASN A 1 39 ? 7.446 -3.784 1.228 1.00 1.00 39 ASN A O 10
ATOM 12082 N N . CYS A 1 40 ? 5.618 -2.459 1.421 1.00 0.85 40 CYS A N 10
ATOM 12083 C CA . CYS A 1 40 ? 4.855 -3.082 0.333 1.00 0.78 40 CYS A CA 10
ATOM 12084 C C . CYS A 1 40 ? 4.760 -4.597 0.489 1.00 0.80 40 CYS A C 10
ATOM 12085 O O . CYS A 1 40 ? 4.535 -5.315 -0.484 1.00 0.85 40 CYS A O 10
ATOM 12092 N N . GLN A 1 41 ? 4.892 -5.073 1.719 1.00 0.87 41 GLN A N 10
ATOM 12093 C CA . GLN A 1 41 ? 4.959 -6.502 1.978 1.00 0.94 41 GLN A CA 10
ATOM 12094 C C . GLN A 1 41 ? 3.563 -7.076 2.203 1.00 0.94 41 GLN A C 10
ATOM 12095 O O . GLN A 1 41 ? 3.366 -8.291 2.203 1.00 1.10 41 GLN A O 10
ATOM 12109 N N . TYR A 1 42 ? 2.592 -6.192 2.366 1.00 0.85 42 TYR A N 10
ATOM 12110 C CA . TYR A 1 42 ? 1.218 -6.599 2.616 1.00 0.86 42 TYR A CA 10
ATOM 12111 C C . TYR A 1 42 ? 0.300 -6.042 1.537 1.00 0.78 42 TYR A C 10
ATOM 12112 O O . TYR A 1 42 ? 0.712 -5.208 0.730 1.00 0.82 42 TYR A O 10
ATOM 12130 N N . ASN A 1 43 ? -0.936 -6.507 1.520 1.00 0.76 43 ASN A N 10
ATOM 12131 C CA . ASN A 1 43 ? -1.933 -5.988 0.596 1.00 0.73 43 ASN A CA 10
ATOM 12132 C C . ASN A 1 43 ? -2.920 -5.111 1.339 1.00 0.71 43 ASN A C 10
ATOM 12133 O O . ASN A 1 43 ? -3.744 -5.603 2.110 1.00 0.77 43 ASN A O 10
ATOM 12144 N N . ALA A 1 44 ? -2.814 -3.809 1.123 1.00 0.69 44 ALA A N 10
ATOM 12145 C CA . ALA A 1 44 ? -3.723 -2.859 1.736 1.00 0.71 44 ALA A CA 10
ATOM 12146 C C . ALA A 1 44 ? -5.101 -2.997 1.123 1.00 0.65 44 ALA A C 10
ATOM 12147 O O . ALA A 1 44 ? -6.112 -2.973 1.819 1.00 0.64 44 ALA A O 10
ATOM 12154 N N . CYS A 1 45 ? -5.122 -3.177 -0.185 1.00 0.65 45 CYS A N 10
ATOM 12155 C CA . CYS A 1 45 ? -6.364 -3.314 -0.919 1.00 0.62 45 CYS A CA 10
ATOM 12156 C C . CYS A 1 45 ? -6.795 -4.779 -0.943 1.00 0.64 45 CYS A C 10
ATOM 12157 O O . CYS A 1 45 ? -7.122 -5.339 -1.991 1.00 0.70 45 CYS A O 10
ATOM 12164 N N . PHE A 1 46 ? -6.763 -5.403 0.226 1.00 0.64 46 PHE A N 10
ATOM 12165 C CA . PHE A 1 46 ? -7.223 -6.772 0.374 1.00 0.71 46 PHE A CA 10
ATOM 12166 C C . PHE A 1 46 ? -8.748 -6.794 0.368 1.00 0.67 46 PHE A C 10
ATOM 12167 O O . PHE A 1 46 ? -9.382 -5.766 0.618 1.00 0.61 46 PHE A O 10
ATOM 12184 N N . PRO A 1 47 ? -9.362 -7.947 0.059 1.00 0.75 47 PRO A N 10
ATOM 12185 C CA . PRO A 1 47 ? -10.818 -8.079 0.072 1.00 0.75 47 PRO A CA 10
ATOM 12186 C C . PRO A 1 47 ? -11.400 -7.730 1.434 1.00 0.67 47 PRO A C 10
ATOM 12187 O O . PRO A 1 47 ? -11.068 -8.346 2.449 1.00 0.82 47 PRO A O 10
ATOM 12198 N N . ASN A 1 48 ? -12.288 -6.756 1.442 1.00 0.57 48 ASN A N 10
ATOM 12199 C CA . ASN A 1 48 ? -12.830 -6.213 2.675 1.00 0.64 48 ASN A CA 10
ATOM 12200 C C . ASN A 1 48 ? -14.317 -6.504 2.791 1.00 0.62 48 ASN A C 10
ATOM 12201 O O . ASN A 1 48 ? -15.042 -6.474 1.798 1.00 0.56 48 ASN A O 10
ATOM 12212 N N . PRO A 1 49 ? -14.788 -6.790 4.014 1.00 0.77 49 PRO A N 10
ATOM 12213 C CA . PRO A 1 49 ? -16.205 -7.053 4.279 1.00 0.84 49 PRO A CA 10
ATOM 12214 C C . PRO A 1 49 ? -17.058 -5.799 4.120 1.00 0.78 49 PRO A C 10
ATOM 12215 O O . PRO A 1 49 ? -18.286 -5.856 4.193 1.00 0.88 49 PRO A O 10
ATOM 12226 N N . CYS A 1 50 ? -16.391 -4.671 3.908 1.00 0.73 50 CYS A N 10
ATOM 12227 C CA . CYS A 1 50 ? -17.064 -3.402 3.684 1.00 0.75 50 CYS A CA 10
ATOM 12228 C C . CYS A 1 50 ? -17.217 -3.119 2.196 1.00 0.71 50 CYS A C 10
ATOM 12229 O O . CYS A 1 50 ? -17.455 -1.985 1.796 1.00 0.93 50 CYS A O 10
ATOM 12236 N N . LEU A 1 51 ? -17.074 -4.148 1.377 1.00 0.63 51 LEU A N 10
ATOM 12237 C CA . LEU A 1 51 ? -17.243 -3.996 -0.057 1.00 0.61 51 LEU A CA 10
ATOM 12238 C C . LEU A 1 51 ? -18.655 -4.379 -0.471 1.00 0.69 51 LEU A C 10
ATOM 12239 O O . LEU A 1 51 ? -19.451 -3.518 -0.843 1.00 0.67 51 LEU A O 10
ATOM 12255 N N . ASN A 1 52 ? -18.956 -5.673 -0.387 1.00 0.85 52 ASN A N 10
ATOM 12256 C CA . ASN A 1 52 ? -20.268 -6.203 -0.768 1.00 1.00 52 ASN A CA 10
ATOM 12257 C C . ASN A 1 52 ? -20.613 -5.796 -2.198 1.00 0.92 52 ASN A C 10
ATOM 12258 O O . ASN A 1 52 ? -21.707 -5.294 -2.476 1.00 0.99 52 ASN A O 10
ATOM 12269 N N . GLY A 1 53 ? -19.661 -5.999 -3.099 1.00 0.85 53 GLY A N 10
ATOM 12270 C CA . GLY A 1 53 ? -19.853 -5.616 -4.480 1.00 0.83 53 GLY A CA 10
ATOM 12271 C C . GLY A 1 53 ? -19.407 -4.193 -4.730 1.00 0.71 53 GLY A C 10
ATOM 12272 O O . GLY A 1 53 ? -19.699 -3.615 -5.778 1.00 0.77 53 GLY A O 10
ATOM 12276 N N . GLY A 1 54 ? -18.709 -3.627 -3.754 1.00 0.62 54 GLY A N 10
ATOM 12277 C CA . GLY A 1 54 ? -18.242 -2.260 -3.857 1.00 0.56 54 GLY A CA 10
ATOM 12278 C C . GLY A 1 54 ? -16.950 -2.146 -4.635 1.00 0.56 54 GLY A C 10
ATOM 12279 O O . GLY A 1 54 ? -16.757 -2.826 -5.643 1.00 0.80 54 GLY A O 10
ATOM 12283 N N . THR A 1 55 ? -16.059 -1.291 -4.171 1.00 0.50 55 THR A N 10
ATOM 12284 C CA . THR A 1 55 ? -14.798 -1.067 -4.851 1.00 0.55 55 THR A CA 10
ATOM 12285 C C . THR A 1 55 ? -13.679 -0.783 -3.861 1.00 0.50 55 THR A C 10
ATOM 12286 O O . THR A 1 55 ? -13.816 0.059 -2.976 1.00 0.47 55 THR A O 10
ATOM 12297 N N . CYS A 1 56 ? -12.583 -1.499 -4.006 1.00 0.54 56 CYS A N 10
ATOM 12298 C CA . CYS A 1 56 ? -11.408 -1.256 -3.197 1.00 0.54 56 CYS A CA 10
ATOM 12299 C C . CYS A 1 56 ? -10.445 -0.346 -3.948 1.00 0.64 56 CYS A C 10
ATOM 12300 O O . CYS A 1 56 ? -9.823 -0.756 -4.931 1.00 0.82 56 CYS A O 10
ATOM 12307 N N . GLY A 1 57 ? -10.359 0.897 -3.505 1.00 0.65 57 GLY A N 10
ATOM 12308 C CA . GLY A 1 57 ? -9.456 1.845 -4.119 1.00 0.78 57 GLY A CA 10
ATOM 12309 C C . GLY A 1 57 ? -8.266 2.125 -3.236 1.00 0.76 57 GLY A C 10
ATOM 12310 O O . GLY A 1 57 ? -7.965 1.343 -2.335 1.00 0.71 57 GLY A O 10
ATOM 12314 N N . TYR A 1 58 ? -7.595 3.238 -3.474 1.00 0.84 58 TYR A N 10
ATOM 12315 C CA . TYR A 1 58 ? -6.442 3.613 -2.674 1.00 0.85 58 TYR A CA 10
ATOM 12316 C C . TYR A 1 58 ? -6.644 4.995 -2.082 1.00 0.94 58 TYR A C 10
ATOM 12317 O O . TYR A 1 58 ? -7.404 5.805 -2.619 1.00 1.11 58 TYR A O 10
ATOM 12335 N N . VAL A 1 59 ? -5.973 5.258 -0.972 1.00 0.93 59 VAL A N 10
ATOM 12336 C CA . VAL A 1 59 ? -6.098 6.527 -0.281 1.00 1.03 59 VAL A CA 10
ATOM 12337 C C . VAL A 1 59 ? -5.030 6.623 0.807 1.00 1.03 59 VAL A C 10
ATOM 12338 O O . VAL A 1 59 ? -4.642 5.613 1.389 1.00 0.99 59 VAL A O 10
ATOM 12351 N N . TYR A 1 60 ? -4.538 7.829 1.060 1.00 1.15 60 TYR A N 10
ATOM 12352 C CA . TYR A 1 60 ? -3.477 8.024 2.041 1.00 1.21 60 TYR A CA 10
ATOM 12353 C C . TYR A 1 60 ? -4.025 8.468 3.393 1.00 1.29 60 TYR A C 10
ATOM 12354 O O . TYR A 1 60 ? -3.282 8.573 4.369 1.00 1.36 60 TYR A O 10
ATOM 12372 N N . GLY A 1 61 ? -5.319 8.742 3.442 1.00 1.37 61 GLY A N 10
ATOM 12373 C CA . GLY A 1 61 ? -5.965 9.029 4.710 1.00 1.49 61 GLY A CA 10
ATOM 12374 C C . GLY A 1 61 ? -6.220 7.755 5.482 1.00 1.38 61 GLY A C 10
ATOM 12375 O O . GLY A 1 61 ? -5.873 7.637 6.657 1.00 1.49 61 GLY A O 10
ATOM 12379 N N . TYR A 1 62 ? -6.823 6.798 4.801 1.00 1.24 62 TYR A N 10
ATOM 12380 C CA . TYR A 1 62 ? -7.021 5.463 5.338 1.00 1.13 62 TYR A CA 10
ATOM 12381 C C . TYR A 1 62 ? -5.771 4.630 5.054 1.00 1.00 62 TYR A C 10
ATOM 12382 O O . TYR A 1 62 ? -4.874 5.110 4.365 1.00 0.99 62 TYR A O 10
ATOM 12400 N N . PRO A 1 63 ? -5.666 3.404 5.613 1.00 0.97 63 PRO A N 10
ATOM 12401 C CA . PRO A 1 63 ? -4.468 2.550 5.472 1.00 0.93 63 PRO A CA 10
ATOM 12402 C C . PRO A 1 63 ? -4.196 2.088 4.036 1.00 0.83 63 PRO A C 10
ATOM 12403 O O . PRO A 1 63 ? -4.244 0.894 3.738 1.00 0.80 63 PRO A O 10
ATOM 12414 N N . TYR A 1 64 ? -3.931 3.056 3.162 1.00 0.81 64 TYR A N 10
ATOM 12415 C CA . TYR A 1 64 ? -3.478 2.815 1.791 1.00 0.79 64 TYR A CA 10
ATOM 12416 C C . TYR A 1 64 ? -4.529 2.116 0.939 1.00 0.75 64 TYR A C 10
ATOM 12417 O O . TYR A 1 64 ? -4.229 1.635 -0.152 1.00 0.80 64 TYR A O 10
ATOM 12435 N N . TYR A 1 65 ? -5.759 2.081 1.423 1.00 0.73 65 TYR A N 10
ATOM 12436 C CA . TYR A 1 65 ? -6.851 1.511 0.659 1.00 0.74 65 TYR A CA 10
ATOM 12437 C C . TYR A 1 65 ? -8.149 2.215 1.002 1.00 0.75 65 TYR A C 10
ATOM 12438 O O . TYR A 1 65 ? -8.359 2.636 2.141 1.00 0.83 65 TYR A O 10
ATOM 12456 N N . LYS A 1 66 ? -9.005 2.353 0.012 1.00 0.73 66 LYS A N 10
ATOM 12457 C CA . LYS A 1 66 ? -10.270 3.031 0.184 1.00 0.75 66 LYS A CA 10
ATOM 12458 C C . LYS A 1 66 ? -11.409 2.052 -0.048 1.00 0.61 66 LYS A C 10
ATOM 12459 O O . LYS A 1 66 ? -11.664 1.647 -1.182 1.00 0.62 66 LYS A O 10
ATOM 12478 N N . CYS A 1 67 ? -12.080 1.663 1.021 1.00 0.62 67 CYS A N 10
ATOM 12479 C CA . CYS A 1 67 ? -13.180 0.719 0.915 1.00 0.57 67 CYS A CA 10
ATOM 12480 C C . CYS A 1 67 ? -14.443 1.461 0.497 1.00 0.52 67 CYS A C 10
ATOM 12481 O O . CYS A 1 67 ? -15.145 2.044 1.323 1.00 0.60 67 CYS A O 10
ATOM 12488 N N . SER A 1 68 ? -14.710 1.444 -0.795 1.00 0.47 68 SER A N 10
ATOM 12489 C CA . SER A 1 68 ? -15.797 2.210 -1.370 1.00 0.49 68 SER A CA 10
ATOM 12490 C C . SER A 1 68 ? -17.024 1.344 -1.613 1.00 0.50 68 SER A C 10
ATOM 12491 O O . SER A 1 68 ? -16.914 0.176 -1.994 1.00 0.65 68 SER A O 10
ATOM 12499 N N . CYS A 1 69 ? -18.189 1.929 -1.390 1.00 0.49 69 CYS A N 10
ATOM 12500 C CA . CYS A 1 69 ? -19.449 1.239 -1.600 1.00 0.56 69 CYS A CA 10
ATOM 12501 C C . CYS A 1 69 ? -19.807 1.220 -3.085 1.00 0.68 69 CYS A C 10
ATOM 12502 O O . CYS A 1 69 ? -19.283 2.020 -3.863 1.00 0.77 69 CYS A O 10
ATOM 12509 N N . PRO A 1 70 ? -20.695 0.297 -3.500 1.00 0.77 70 PRO A N 10
ATOM 12510 C CA . PRO A 1 70 ? -21.167 0.215 -4.887 1.00 0.93 70 PRO A CA 10
ATOM 12511 C C . PRO A 1 70 ? -21.933 1.461 -5.306 1.00 0.89 70 PRO A C 10
ATOM 12512 O O . PRO A 1 70 ? -22.494 2.170 -4.472 1.00 0.77 70 PRO A O 10
ATOM 12523 N N . TYR A 1 71 ? -21.965 1.720 -6.604 1.00 1.08 71 TYR A N 10
ATOM 12524 C CA . TYR A 1 71 ? -22.677 2.872 -7.131 1.00 1.13 71 TYR A CA 10
ATOM 12525 C C . TYR A 1 71 ? -24.177 2.689 -6.936 1.00 1.06 71 TYR A C 10
ATOM 12526 O O . TYR A 1 71 ? -24.803 1.842 -7.578 1.00 1.13 71 TYR A O 10
ATOM 12544 N N . GLY A 1 72 ? -24.742 3.479 -6.037 1.00 1.01 72 GLY A N 10
ATOM 12545 C CA . GLY A 1 72 ? -26.152 3.371 -5.732 1.00 1.03 72 GLY A CA 10
ATOM 12546 C C . GLY A 1 72 ? -26.381 2.720 -4.388 1.00 0.94 72 GLY A C 10
ATOM 12547 O O . GLY A 1 72 ? -27.518 2.436 -4.001 1.00 1.03 72 GLY A O 10
ATOM 12551 N N . TYR A 1 73 ? -25.288 2.468 -3.683 1.00 0.83 73 TYR A N 10
ATOM 12552 C CA . TYR A 1 73 ? -25.326 1.898 -2.347 1.00 0.80 73 TYR A CA 10
ATOM 12553 C C . TYR A 1 73 ? -24.268 2.576 -1.490 1.00 0.71 73 TYR A C 10
ATOM 12554 O O . TYR A 1 73 ? -23.198 2.911 -1.987 1.00 0.67 73 TYR A O 10
ATOM 12572 N N . TYR A 1 74 ? -24.557 2.799 -0.220 1.00 0.78 74 TYR A N 10
ATOM 12573 C CA . TYR A 1 74 ? -23.534 3.289 0.690 1.00 0.81 74 TYR A CA 10
ATOM 12574 C C . TYR A 1 74 ? -23.892 2.980 2.132 1.00 0.96 74 TYR A C 10
ATOM 12575 O O . TYR A 1 74 ? -24.974 3.312 2.614 1.00 1.10 74 TYR A O 10
ATOM 12593 N N . GLY A 1 75 ? -22.989 2.284 2.789 1.00 0.98 75 GLY A N 10
ATOM 12594 C CA . GLY A 1 75 ? -23.093 2.050 4.207 1.00 1.18 75 GLY A CA 10
ATOM 12595 C C . GLY A 1 75 ? -21.808 2.415 4.903 1.00 1.28 75 GLY A C 10
ATOM 12596 O O . GLY A 1 75 ? -20.912 2.998 4.290 1.00 1.22 75 GLY A O 10
ATOM 12600 N N . LYS A 1 76 ? -21.700 2.054 6.166 1.00 1.48 76 LYS A N 10
ATOM 12601 C CA . LYS A 1 76 ? -20.419 2.083 6.847 1.00 1.63 76 LYS A CA 10
ATOM 12602 C C . LYS A 1 76 ? -19.646 0.829 6.465 1.00 1.49 76 LYS A C 10
ATOM 12603 O O . LYS A 1 76 ? -18.419 0.829 6.373 1.00 1.56 76 LYS A O 10
ATOM 12622 N N . GLN A 1 77 ? -20.402 -0.236 6.214 1.00 1.37 77 GLN A N 10
ATOM 12623 C CA . GLN A 1 77 ? -19.846 -1.492 5.736 1.00 1.27 77 GLN A CA 10
ATOM 12624 C C . GLN A 1 77 ? -20.262 -1.708 4.278 1.00 1.05 77 GLN A C 10
ATOM 12625 O O . GLN A 1 77 ? -20.015 -2.756 3.690 1.00 1.05 77 GLN A O 10
ATOM 12639 N N . CYS A 1 78 ? -20.919 -0.694 3.720 1.00 0.96 78 CYS A N 10
ATOM 12640 C CA . CYS A 1 78 ? -21.316 -0.673 2.307 1.00 0.82 78 CYS A CA 10
ATOM 12641 C C . CYS A 1 78 ? -22.313 -1.770 1.950 1.00 0.92 78 CYS A C 10
ATOM 12642 O O . CYS A 1 78 ? -22.347 -2.240 0.812 1.00 1.04 78 CYS A O 10
ATOM 12649 N N . GLN A 1 79 ? -23.133 -2.166 2.907 1.00 1.07 79 GLN A N 10
ATOM 12650 C CA . GLN A 1 79 ? -24.188 -3.130 2.631 1.00 1.31 79 GLN A CA 10
ATOM 12651 C C . GLN A 1 79 ? -25.527 -2.418 2.490 1.00 1.40 79 GLN A C 10
ATOM 12652 O O . GLN A 1 79 ? -26.537 -3.022 2.129 1.00 1.66 79 GLN A O 10
ATOM 12666 N N . LEU A 1 80 ? -25.518 -1.123 2.758 1.00 1.25 80 LEU A N 10
ATOM 12667 C CA . LEU A 1 80 ? -26.730 -0.325 2.704 1.00 1.38 80 LEU A CA 10
ATOM 12668 C C . LEU A 1 80 ? -26.894 0.307 1.336 1.00 1.22 80 LEU A C 10
ATOM 12669 O O . LEU A 1 80 ? -25.940 0.405 0.568 1.00 1.02 80 LEU A O 10
ATOM 12685 N N . LYS A 1 81 ? -28.104 0.744 1.053 1.00 1.35 81 LYS A N 10
ATOM 12686 C CA . LYS A 1 81 ? -28.461 1.232 -0.266 1.00 1.25 81 LYS A CA 10
ATOM 12687 C C . LYS A 1 81 ? -28.598 2.750 -0.273 1.00 1.19 81 LYS A C 10
ATOM 12688 O O . LYS A 1 81 ? -28.823 3.369 0.768 1.00 1.32 81 LYS A O 10
ATOM 12707 N N . LYS A 1 82 ? -28.441 3.339 -1.452 1.00 1.08 82 LYS A N 10
ATOM 12708 C CA . LYS A 1 82 ? -28.659 4.762 -1.640 1.00 1.12 82 LYS A CA 10
ATOM 12709 C C . LYS A 1 82 ? -30.110 4.998 -2.023 1.00 1.31 82 LYS A C 10
ATOM 12710 O O . LYS A 1 82 ? -30.669 4.266 -2.840 1.00 1.45 82 LYS A O 10
ATOM 12729 N N . TYR A 1 83 ? -30.715 6.009 -1.434 1.00 1.49 83 TYR A N 10
ATOM 12730 C CA . TYR A 1 83 ? -32.098 6.335 -1.715 1.00 1.78 83 TYR A CA 10
ATOM 12731 C C . TYR A 1 83 ? -32.215 7.792 -2.135 1.00 2.01 83 TYR A C 10
ATOM 12732 O O . TYR A 1 83 ? -32.576 8.632 -1.288 1.00 2.30 83 TYR A O 10
ATOM 12751 N N . GLY A 1 1 ? 35.364 -13.271 -1.210 1.00 7.00 1 GLY A N 11
ATOM 12752 C CA . GLY A 1 1 ? 33.906 -13.359 -0.955 1.00 7.05 1 GLY A CA 11
ATOM 12753 C C . GLY A 1 1 ? 33.157 -12.236 -1.634 1.00 6.58 1 GLY A C 11
ATOM 12754 O O . GLY A 1 1 ? 33.745 -11.467 -2.395 1.00 6.38 1 GLY A O 11
ATOM 12760 N N . VAL A 1 2 ? 31.862 -12.137 -1.368 1.00 6.57 2 VAL A N 11
ATOM 12761 C CA . VAL A 1 2 ? 31.040 -11.103 -1.974 1.00 6.20 2 VAL A CA 11
ATOM 12762 C C . VAL A 1 2 ? 31.124 -9.807 -1.180 1.00 5.47 2 VAL A C 11
ATOM 12763 O O . VAL A 1 2 ? 30.554 -9.689 -0.091 1.00 5.62 2 VAL A O 11
ATOM 12776 N N . TYR A 1 3 ? 31.853 -8.849 -1.720 1.00 4.83 3 TYR A N 11
ATOM 12777 C CA . TYR A 1 3 ? 31.928 -7.528 -1.137 1.00 4.16 3 TYR A CA 11
ATOM 12778 C C . TYR A 1 3 ? 31.104 -6.558 -1.961 1.00 3.79 3 TYR A C 11
ATOM 12779 O O . TYR A 1 3 ? 31.253 -6.482 -3.182 1.00 3.95 3 TYR A O 11
ATOM 12797 N N . TYR A 1 4 ? 30.227 -5.837 -1.291 1.00 3.54 4 TYR A N 11
ATOM 12798 C CA . TYR A 1 4 ? 29.394 -4.847 -1.943 1.00 3.25 4 TYR A CA 11
ATOM 12799 C C . TYR A 1 4 ? 30.051 -3.475 -1.857 1.00 2.52 4 TYR A C 11
ATOM 12800 O O . TYR A 1 4 ? 30.198 -2.915 -0.768 1.00 2.51 4 TYR A O 11
ATOM 12818 N N . PRO A 1 5 ? 30.478 -2.932 -3.007 1.00 2.32 5 PRO A N 11
ATOM 12819 C CA . PRO A 1 5 ? 31.085 -1.602 -3.079 1.00 2.05 5 PRO A CA 11
ATOM 12820 C C . PRO A 1 5 ? 30.124 -0.529 -2.590 1.00 1.72 5 PRO A C 11
ATOM 12821 O O . PRO A 1 5 ? 30.533 0.501 -2.058 1.00 1.94 5 PRO A O 11
ATOM 12832 N N . ASN A 1 6 ? 28.843 -0.796 -2.767 1.00 1.43 6 ASN A N 11
ATOM 12833 C CA . ASN A 1 6 ? 27.801 0.089 -2.287 1.00 1.23 6 ASN A CA 11
ATOM 12834 C C . ASN A 1 6 ? 27.344 -0.353 -0.902 1.00 1.15 6 ASN A C 11
ATOM 12835 O O . ASN A 1 6 ? 27.273 -1.550 -0.615 1.00 1.24 6 ASN A O 11
ATOM 12846 N N . PRO A 1 7 ? 27.059 0.604 -0.017 1.00 1.07 7 PRO A N 11
ATOM 12847 C CA . PRO A 1 7 ? 26.534 0.310 1.312 1.00 1.12 7 PRO A CA 11
ATOM 12848 C C . PRO A 1 7 ? 25.066 -0.100 1.247 1.00 1.08 7 PRO A C 11
ATOM 12849 O O . PRO A 1 7 ? 24.232 0.635 0.724 1.00 1.26 7 PRO A O 11
ATOM 12860 N N . CYS A 1 8 ? 24.757 -1.278 1.756 1.00 1.07 8 CYS A N 11
ATOM 12861 C CA . CYS A 1 8 ? 23.397 -1.780 1.720 1.00 1.09 8 CYS A CA 11
ATOM 12862 C C . CYS A 1 8 ? 23.232 -2.968 2.653 1.00 1.14 8 CYS A C 11
ATOM 12863 O O . CYS A 1 8 ? 24.184 -3.704 2.921 1.00 1.25 8 CYS A O 11
ATOM 12870 N N . SER A 1 9 ? 22.018 -3.143 3.139 1.00 1.18 9 SER A N 11
ATOM 12871 C CA . SER A 1 9 ? 21.680 -4.240 4.018 1.00 1.25 9 SER A CA 11
ATOM 12872 C C . SER A 1 9 ? 20.307 -4.764 3.615 1.00 1.08 9 SER A C 11
ATOM 12873 O O . SER A 1 9 ? 19.420 -3.976 3.291 1.00 0.95 9 SER A O 11
ATOM 12881 N N . PRO A 1 10 ? 20.121 -6.093 3.589 1.00 1.18 10 PRO A N 11
ATOM 12882 C CA . PRO A 1 10 ? 18.855 -6.704 3.179 1.00 1.11 10 PRO A CA 11
ATOM 12883 C C . PRO A 1 10 ? 17.680 -6.229 4.026 1.00 0.96 10 PRO A C 11
ATOM 12884 O O . PRO A 1 10 ? 17.694 -6.343 5.253 1.00 1.06 10 PRO A O 11
ATOM 12895 N N . TYR A 1 11 ? 16.668 -5.701 3.361 1.00 1.05 11 TYR A N 11
ATOM 12896 C CA . TYR A 1 11 ? 15.482 -5.193 4.029 1.00 1.23 11 TYR A CA 11
ATOM 12897 C C . TYR A 1 11 ? 14.292 -6.102 3.750 1.00 0.92 11 TYR A C 11
ATOM 12898 O O . TYR A 1 11 ? 14.236 -6.758 2.710 1.00 0.95 11 TYR A O 11
ATOM 12916 N N . PRO A 1 12 ? 13.322 -6.154 4.678 1.00 1.00 12 PRO A N 11
ATOM 12917 C CA . PRO A 1 12 ? 12.125 -6.991 4.534 1.00 1.02 12 PRO A CA 11
ATOM 12918 C C . PRO A 1 12 ? 11.100 -6.412 3.557 1.00 0.83 12 PRO A C 11
ATOM 12919 O O . PRO A 1 12 ? 9.913 -6.741 3.625 1.00 0.90 12 PRO A O 11
ATOM 12930 N N . CYS A 1 13 ? 11.556 -5.552 2.656 1.00 0.76 13 CYS A N 11
ATOM 12931 C CA . CYS A 1 13 ? 10.682 -4.979 1.644 1.00 0.65 13 CYS A CA 11
ATOM 12932 C C . CYS A 1 13 ? 10.395 -6.013 0.570 1.00 0.65 13 CYS A C 11
ATOM 12933 O O . CYS A 1 13 ? 11.309 -6.683 0.084 1.00 0.72 13 CYS A O 11
ATOM 12940 N N . ARG A 1 14 ? 9.135 -6.147 0.203 1.00 0.66 14 ARG A N 11
ATOM 12941 C CA . ARG A 1 14 ? 8.744 -7.051 -0.863 1.00 0.73 14 ARG A CA 11
ATOM 12942 C C . ARG A 1 14 ? 7.933 -6.283 -1.893 1.00 0.72 14 ARG A C 11
ATOM 12943 O O . ARG A 1 14 ? 7.644 -5.099 -1.694 1.00 0.70 14 ARG A O 11
ATOM 12964 N N . ASN A 1 15 ? 7.580 -6.949 -2.989 1.00 0.81 15 ASN A N 11
ATOM 12965 C CA . ASN A 1 15 ? 6.775 -6.335 -4.044 1.00 0.91 15 ASN A CA 11
ATOM 12966 C C . ASN A 1 15 ? 7.478 -5.110 -4.616 1.00 0.92 15 ASN A C 11
ATOM 12967 O O . ASN A 1 15 ? 6.946 -3.999 -4.587 1.00 1.11 15 ASN A O 11
ATOM 12978 N N . GLY A 1 16 ? 8.688 -5.319 -5.110 1.00 0.85 16 GLY A N 11
ATOM 12979 C CA . GLY A 1 16 ? 9.450 -4.232 -5.683 1.00 0.90 16 GLY A CA 11
ATOM 12980 C C . GLY A 1 16 ? 10.363 -3.581 -4.668 1.00 0.77 16 GLY A C 11
ATOM 12981 O O . GLY A 1 16 ? 10.736 -2.416 -4.815 1.00 0.84 16 GLY A O 11
ATOM 12985 N N . GLY A 1 17 ? 10.711 -4.335 -3.633 1.00 0.78 17 GLY A N 11
ATOM 12986 C CA . GLY A 1 17 ? 11.614 -3.840 -2.616 1.00 0.78 17 GLY A CA 11
ATOM 12987 C C . GLY A 1 17 ? 13.019 -3.677 -3.151 1.00 0.72 17 GLY A C 11
ATOM 12988 O O . GLY A 1 17 ? 13.680 -4.657 -3.489 1.00 0.82 17 GLY A O 11
ATOM 12992 N N . THR A 1 18 ? 13.471 -2.442 -3.242 1.00 0.64 18 THR A N 11
ATOM 12993 C CA . THR A 1 18 ? 14.763 -2.147 -3.824 1.00 0.61 18 THR A CA 11
ATOM 12994 C C . THR A 1 18 ? 15.618 -1.307 -2.883 1.00 0.55 18 THR A C 11
ATOM 12995 O O . THR A 1 18 ? 15.156 -0.315 -2.319 1.00 0.59 18 THR A O 11
ATOM 13006 N N . CYS A 1 19 ? 16.860 -1.727 -2.718 1.00 0.63 19 CYS A N 11
ATOM 13007 C CA . CYS A 1 19 ? 17.816 -1.023 -1.882 1.00 0.63 19 CYS A CA 11
ATOM 13008 C C . CYS A 1 19 ? 18.489 0.092 -2.678 1.00 0.64 19 CYS A C 11
ATOM 13009 O O . CYS A 1 19 ? 19.209 -0.164 -3.646 1.00 0.74 19 CYS A O 11
ATOM 13016 N N . LYS A 1 20 ? 18.230 1.328 -2.287 1.00 0.62 20 LYS A N 11
ATOM 13017 C CA . LYS A 1 20 ? 18.828 2.479 -2.943 1.00 0.69 20 LYS A CA 11
ATOM 13018 C C . LYS A 1 20 ? 19.772 3.184 -1.986 1.00 0.68 20 LYS A C 11
ATOM 13019 O O . LYS A 1 20 ? 19.514 3.256 -0.789 1.00 0.77 20 LYS A O 11
ATOM 13038 N N . LYS A 1 21 ? 20.861 3.708 -2.512 1.00 0.75 21 LYS A N 11
ATOM 13039 C CA . LYS A 1 21 ? 21.883 4.305 -1.674 1.00 0.80 21 LYS A CA 11
ATOM 13040 C C . LYS A 1 21 ? 21.817 5.821 -1.742 1.00 0.91 21 LYS A C 11
ATOM 13041 O O . LYS A 1 21 ? 21.944 6.412 -2.814 1.00 1.02 21 LYS A O 11
ATOM 13060 N N . ARG A 1 22 ? 21.606 6.446 -0.595 1.00 0.95 22 ARG A N 11
ATOM 13061 C CA . ARG A 1 22 ? 21.610 7.893 -0.508 1.00 1.11 22 ARG A CA 11
ATOM 13062 C C . ARG A 1 22 ? 22.955 8.337 0.040 1.00 1.23 22 ARG A C 11
ATOM 13063 O O . ARG A 1 22 ? 23.184 8.304 1.253 1.00 1.32 22 ARG A O 11
ATOM 13084 N N . GLY A 1 23 ? 23.843 8.751 -0.858 1.00 1.38 23 GLY A N 11
ATOM 13085 C CA . GLY A 1 23 ? 25.215 9.065 -0.485 1.00 1.57 23 GLY A CA 11
ATOM 13086 C C . GLY A 1 23 ? 25.322 10.203 0.509 1.00 1.67 23 GLY A C 11
ATOM 13087 O O . GLY A 1 23 ? 26.407 10.503 1.012 1.00 1.88 23 GLY A O 11
ATOM 13091 N N . LEU A 1 24 ? 24.197 10.834 0.794 1.00 1.64 24 LEU A N 11
ATOM 13092 C CA . LEU A 1 24 ? 24.149 11.922 1.746 1.00 1.82 24 LEU A CA 11
ATOM 13093 C C . LEU A 1 24 ? 24.264 11.412 3.178 1.00 1.84 24 LEU A C 11
ATOM 13094 O O . LEU A 1 24 ? 24.966 12.008 3.992 1.00 2.06 24 LEU A O 11
ATOM 13110 N N . TYR A 1 25 ? 23.591 10.305 3.495 1.00 1.69 25 TYR A N 11
ATOM 13111 C CA . TYR A 1 25 ? 23.619 9.800 4.865 1.00 1.82 25 TYR A CA 11
ATOM 13112 C C . TYR A 1 25 ? 23.626 8.271 4.955 1.00 1.63 25 TYR A C 11
ATOM 13113 O O . TYR A 1 25 ? 24.401 7.705 5.728 1.00 1.74 25 TYR A O 11
ATOM 13131 N N . SER A 1 26 ? 22.793 7.596 4.169 1.00 1.41 26 SER A N 11
ATOM 13132 C CA . SER A 1 26 ? 22.647 6.148 4.299 1.00 1.27 26 SER A CA 11
ATOM 13133 C C . SER A 1 26 ? 21.844 5.571 3.134 1.00 1.06 26 SER A C 11
ATOM 13134 O O . SER A 1 26 ? 21.547 6.261 2.165 1.00 1.05 26 SER A O 11
ATOM 13142 N N . TYR A 1 27 ? 21.494 4.305 3.246 1.00 0.96 27 TYR A N 11
ATOM 13143 C CA . TYR A 1 27 ? 20.787 3.597 2.195 1.00 0.79 27 TYR A CA 11
ATOM 13144 C C . TYR A 1 27 ? 19.344 3.320 2.603 1.00 0.78 27 TYR A C 11
ATOM 13145 O O . TYR A 1 27 ? 19.070 2.895 3.729 1.00 0.97 27 TYR A O 11
ATOM 13163 N N . LYS A 1 28 ? 18.433 3.551 1.673 1.00 0.71 28 LYS A N 11
ATOM 13164 C CA . LYS A 1 28 ? 17.008 3.447 1.939 1.00 0.76 28 LYS A CA 11
ATOM 13165 C C . LYS A 1 28 ? 16.377 2.357 1.080 1.00 0.65 28 LYS A C 11
ATOM 13166 O O . LYS A 1 28 ? 16.794 2.123 -0.053 1.00 0.66 28 LYS A O 11
ATOM 13185 N N . CYS A 1 29 ? 15.372 1.697 1.627 1.00 0.62 29 CYS A N 11
ATOM 13186 C CA . CYS A 1 29 ? 14.657 0.663 0.907 1.00 0.57 29 CYS A CA 11
ATOM 13187 C C . CYS A 1 29 ? 13.358 1.223 0.346 1.00 0.60 29 CYS A C 11
ATOM 13188 O O . CYS A 1 29 ? 12.598 1.877 1.061 1.00 0.76 29 CYS A O 11
ATOM 13195 N N . TYR A 1 30 ? 13.122 0.988 -0.932 1.00 0.58 30 TYR A N 11
ATOM 13196 C CA . TYR A 1 30 ? 11.893 1.423 -1.578 1.00 0.66 30 TYR A CA 11
ATOM 13197 C C . TYR A 1 30 ? 11.026 0.227 -1.931 1.00 0.70 30 TYR A C 11
ATOM 13198 O O . TYR A 1 30 ? 11.532 -0.872 -2.134 1.00 0.93 30 TYR A O 11
ATOM 13216 N N . CYS A 1 31 ? 9.729 0.446 -1.999 1.00 0.74 31 CYS A N 11
ATOM 13217 C CA . CYS A 1 31 ? 8.803 -0.583 -2.435 1.00 0.83 31 CYS A CA 11
ATOM 13218 C C . CYS A 1 31 ? 7.683 0.061 -3.239 1.00 0.81 31 CYS A C 11
ATOM 13219 O O . CYS A 1 31 ? 7.533 1.284 -3.227 1.00 0.84 31 CYS A O 11
ATOM 13226 N N . ARG A 1 32 ? 6.908 -0.752 -3.943 1.00 0.81 32 ARG A N 11
ATOM 13227 C CA . ARG A 1 32 ? 5.900 -0.232 -4.855 1.00 0.82 32 ARG A CA 11
ATOM 13228 C C . ARG A 1 32 ? 4.701 0.336 -4.112 1.00 0.77 32 ARG A C 11
ATOM 13229 O O . ARG A 1 32 ? 4.081 -0.334 -3.283 1.00 0.74 32 ARG A O 11
ATOM 13250 N N . LYS A 1 33 ? 4.395 1.586 -4.422 1.00 0.91 33 LYS A N 11
ATOM 13251 C CA . LYS A 1 33 ? 3.249 2.273 -3.857 1.00 0.97 33 LYS A CA 11
ATOM 13252 C C . LYS A 1 33 ? 1.950 1.641 -4.337 1.00 0.92 33 LYS A C 11
ATOM 13253 O O . LYS A 1 33 ? 1.747 1.442 -5.537 1.00 1.01 33 LYS A O 11
ATOM 13272 N N . GLY A 1 34 ? 1.070 1.347 -3.396 1.00 0.87 34 GLY A N 11
ATOM 13273 C CA . GLY A 1 34 ? -0.179 0.692 -3.723 1.00 0.90 34 GLY A CA 11
ATOM 13274 C C . GLY A 1 34 ? -0.230 -0.731 -3.204 1.00 0.86 34 GLY A C 11
ATOM 13275 O O . GLY A 1 34 ? -1.043 -1.536 -3.653 1.00 1.10 34 GLY A O 11
ATOM 13279 N N . TYR A 1 35 ? 0.659 -1.046 -2.273 1.00 0.76 35 TYR A N 11
ATOM 13280 C CA . TYR A 1 35 ? 0.628 -2.330 -1.592 1.00 0.77 35 TYR A CA 11
ATOM 13281 C C . TYR A 1 35 ? 0.394 -2.133 -0.103 1.00 0.76 35 TYR A C 11
ATOM 13282 O O . TYR A 1 35 ? -0.704 -2.355 0.385 1.00 0.82 35 TYR A O 11
ATOM 13300 N N . THR A 1 36 ? 1.427 -1.709 0.603 1.00 0.75 36 THR A N 11
ATOM 13301 C CA . THR A 1 36 ? 1.350 -1.488 2.040 1.00 0.78 36 THR A CA 11
ATOM 13302 C C . THR A 1 36 ? 2.429 -0.510 2.486 1.00 0.81 36 THR A C 11
ATOM 13303 O O . THR A 1 36 ? 3.020 0.181 1.651 1.00 0.83 36 THR A O 11
ATOM 13314 N N . GLY A 1 37 ? 2.632 -0.411 3.798 1.00 0.86 37 GLY A N 11
ATOM 13315 C CA . GLY A 1 37 ? 3.657 0.462 4.354 1.00 0.91 37 GLY A CA 11
ATOM 13316 C C . GLY A 1 37 ? 5.073 0.141 3.882 1.00 0.92 37 GLY A C 11
ATOM 13317 O O . GLY A 1 37 ? 5.275 -0.415 2.808 1.00 0.88 37 GLY A O 11
ATOM 13321 N N . LYS A 1 38 ? 6.052 0.478 4.710 1.00 1.02 38 LYS A N 11
ATOM 13322 C CA . LYS A 1 38 ? 7.467 0.411 4.336 1.00 1.09 38 LYS A CA 11
ATOM 13323 C C . LYS A 1 38 ? 7.915 -0.966 3.847 1.00 1.07 38 LYS A C 11
ATOM 13324 O O . LYS A 1 38 ? 8.905 -1.073 3.122 1.00 1.18 38 LYS A O 11
ATOM 13343 N N . ASN A 1 39 ? 7.221 -2.018 4.249 1.00 1.01 39 ASN A N 11
ATOM 13344 C CA . ASN A 1 39 ? 7.603 -3.359 3.826 1.00 1.04 39 ASN A CA 11
ATOM 13345 C C . ASN A 1 39 ? 6.959 -3.719 2.494 1.00 0.94 39 ASN A C 11
ATOM 13346 O O . ASN A 1 39 ? 7.546 -4.442 1.688 1.00 1.00 39 ASN A O 11
ATOM 13357 N N . CYS A 1 40 ? 5.750 -3.199 2.276 1.00 0.85 40 CYS A N 11
ATOM 13358 C CA . CYS A 1 40 ? 4.962 -3.491 1.076 1.00 0.78 40 CYS A CA 11
ATOM 13359 C C . CYS A 1 40 ? 4.817 -4.993 0.855 1.00 0.80 40 CYS A C 11
ATOM 13360 O O . CYS A 1 40 ? 4.654 -5.451 -0.274 1.00 0.85 40 CYS A O 11
ATOM 13367 N N . GLN A 1 41 ? 4.838 -5.752 1.944 1.00 0.87 41 GLN A N 11
ATOM 13368 C CA . GLN A 1 41 ? 4.844 -7.205 1.855 1.00 0.94 41 GLN A CA 11
ATOM 13369 C C . GLN A 1 41 ? 3.426 -7.759 1.816 1.00 0.94 41 GLN A C 11
ATOM 13370 O O . GLN A 1 41 ? 3.219 -8.951 1.589 1.00 1.10 41 GLN A O 11
ATOM 13384 N N . TYR A 1 42 ? 2.453 -6.889 2.029 1.00 0.85 42 TYR A N 11
ATOM 13385 C CA . TYR A 1 42 ? 1.055 -7.279 1.967 1.00 0.86 42 TYR A CA 11
ATOM 13386 C C . TYR A 1 42 ? 0.317 -6.403 0.969 1.00 0.78 42 TYR A C 11
ATOM 13387 O O . TYR A 1 42 ? 0.878 -5.445 0.441 1.00 0.82 42 TYR A O 11
ATOM 13405 N N . ASN A 1 43 ? -0.931 -6.739 0.703 1.00 0.76 43 ASN A N 11
ATOM 13406 C CA . ASN A 1 43 ? -1.756 -5.926 -0.171 1.00 0.73 43 ASN A CA 11
ATOM 13407 C C . ASN A 1 43 ? -2.868 -5.276 0.639 1.00 0.71 43 ASN A C 11
ATOM 13408 O O . ASN A 1 43 ? -3.634 -5.951 1.326 1.00 0.77 43 ASN A O 11
ATOM 13419 N N . ALA A 1 44 ? -2.909 -3.955 0.585 1.00 0.69 44 ALA A N 11
ATOM 13420 C CA . ALA A 1 44 ? -3.886 -3.176 1.328 1.00 0.71 44 ALA A CA 11
ATOM 13421 C C . ALA A 1 44 ? -5.294 -3.449 0.838 1.00 0.65 44 ALA A C 11
ATOM 13422 O O . ALA A 1 44 ? -6.257 -3.339 1.595 1.00 0.64 44 ALA A O 11
ATOM 13429 N N . CYS A 1 45 ? -5.404 -3.824 -0.426 1.00 0.65 45 CYS A N 11
ATOM 13430 C CA . CYS A 1 45 ? -6.692 -4.121 -1.028 1.00 0.62 45 CYS A CA 11
ATOM 13431 C C . CYS A 1 45 ? -7.120 -5.548 -0.688 1.00 0.64 45 CYS A C 11
ATOM 13432 O O . CYS A 1 45 ? -7.551 -6.310 -1.552 1.00 0.70 45 CYS A O 11
ATOM 13439 N N . PHE A 1 46 ? -6.972 -5.908 0.580 1.00 0.64 46 PHE A N 11
ATOM 13440 C CA . PHE A 1 46 ? -7.458 -7.183 1.076 1.00 0.71 46 PHE A CA 11
ATOM 13441 C C . PHE A 1 46 ? -8.977 -7.124 1.203 1.00 0.67 46 PHE A C 11
ATOM 13442 O O . PHE A 1 46 ? -9.551 -6.039 1.097 1.00 0.61 46 PHE A O 11
ATOM 13459 N N . PRO A 1 47 ? -9.660 -8.267 1.394 1.00 0.75 47 PRO A N 11
ATOM 13460 C CA . PRO A 1 47 ? -11.112 -8.294 1.569 1.00 0.75 47 PRO A CA 11
ATOM 13461 C C . PRO A 1 47 ? -11.597 -7.254 2.578 1.00 0.67 47 PRO A C 11
ATOM 13462 O O . PRO A 1 47 ? -11.174 -7.238 3.740 1.00 0.82 47 PRO A O 11
ATOM 13473 N N . ASN A 1 48 ? -12.487 -6.389 2.122 1.00 0.57 48 ASN A N 11
ATOM 13474 C CA . ASN A 1 48 ? -13.001 -5.305 2.945 1.00 0.64 48 ASN A CA 11
ATOM 13475 C C . ASN A 1 48 ? -14.474 -5.525 3.243 1.00 0.62 48 ASN A C 11
ATOM 13476 O O . ASN A 1 48 ? -15.246 -5.886 2.356 1.00 0.56 48 ASN A O 11
ATOM 13487 N N . PRO A 1 49 ? -14.882 -5.304 4.498 1.00 0.77 49 PRO A N 11
ATOM 13488 C CA . PRO A 1 49 ? -16.265 -5.510 4.930 1.00 0.84 49 PRO A CA 11
ATOM 13489 C C . PRO A 1 49 ? -17.183 -4.357 4.536 1.00 0.78 49 PRO A C 11
ATOM 13490 O O . PRO A 1 49 ? -18.362 -4.346 4.881 1.00 0.88 49 PRO A O 11
ATOM 13501 N N . CYS A 1 50 ? -16.638 -3.393 3.813 1.00 0.73 50 CYS A N 11
ATOM 13502 C CA . CYS A 1 50 ? -17.389 -2.211 3.422 1.00 0.75 50 CYS A CA 11
ATOM 13503 C C . CYS A 1 50 ? -17.516 -2.099 1.902 1.00 0.71 50 CYS A C 11
ATOM 13504 O O . CYS A 1 50 ? -17.658 -1.002 1.364 1.00 0.93 50 CYS A O 11
ATOM 13511 N N . LEU A 1 51 ? -17.477 -3.232 1.213 1.00 0.63 51 LEU A N 11
ATOM 13512 C CA . LEU A 1 51 ? -17.550 -3.236 -0.243 1.00 0.61 51 LEU A CA 11
ATOM 13513 C C . LEU A 1 51 ? -18.965 -3.519 -0.726 1.00 0.69 51 LEU A C 11
ATOM 13514 O O . LEU A 1 51 ? -19.616 -2.642 -1.294 1.00 0.67 51 LEU A O 11
ATOM 13530 N N . ASN A 1 52 ? -19.424 -4.750 -0.507 1.00 0.85 52 ASN A N 11
ATOM 13531 C CA . ASN A 1 52 ? -20.748 -5.183 -0.958 1.00 1.00 52 ASN A CA 11
ATOM 13532 C C . ASN A 1 52 ? -20.881 -4.967 -2.465 1.00 0.92 52 ASN A C 11
ATOM 13533 O O . ASN A 1 52 ? -21.856 -4.389 -2.949 1.00 0.99 52 ASN A O 11
ATOM 13544 N N . GLY A 1 53 ? -19.877 -5.422 -3.201 1.00 0.85 53 GLY A N 11
ATOM 13545 C CA . GLY A 1 53 ? -19.857 -5.225 -4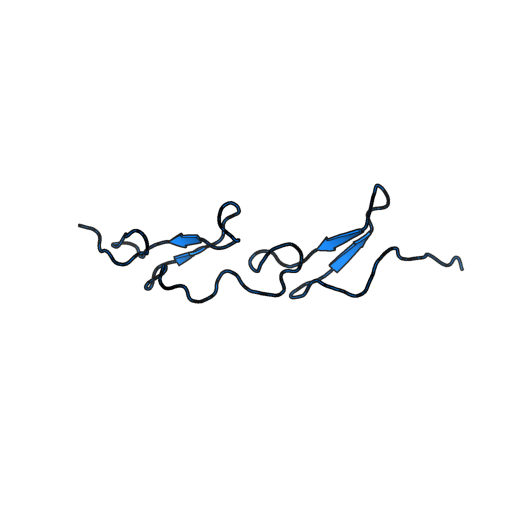.636 1.00 0.83 53 GLY A CA 11
ATOM 13546 C C . GLY A 1 53 ? -19.386 -3.835 -5.006 1.00 0.71 53 GLY A C 11
ATOM 13547 O O . GLY A 1 53 ? -19.798 -3.282 -6.027 1.00 0.77 53 GLY A O 11
ATOM 13551 N N . GLY A 1 54 ? -18.528 -3.270 -4.168 1.00 0.62 54 GLY A N 11
ATOM 13552 C CA . GLY A 1 54 ? -18.063 -1.913 -4.372 1.00 0.56 54 GLY A CA 11
ATOM 13553 C C . GLY A 1 54 ? -16.721 -1.846 -5.069 1.00 0.56 54 GLY A C 11
ATOM 13554 O O . GLY A 1 54 ? -16.399 -2.689 -5.911 1.00 0.80 54 GLY A O 11
ATOM 13558 N N . THR A 1 55 ? -15.935 -0.847 -4.713 1.00 0.50 55 THR A N 11
ATOM 13559 C CA . THR A 1 55 ? -14.644 -0.628 -5.336 1.00 0.55 55 THR A CA 11
ATOM 13560 C C . THR A 1 55 ? -13.530 -0.616 -4.294 1.00 0.50 55 THR A C 11
ATOM 13561 O O . THR A 1 55 ? -13.592 0.121 -3.313 1.00 0.47 55 THR A O 11
ATOM 13572 N N . CYS A 1 56 ? -12.526 -1.450 -4.507 1.00 0.54 56 CYS A N 11
ATOM 13573 C CA . CYS A 1 56 ? -11.362 -1.480 -3.640 1.00 0.54 56 CYS A CA 11
ATOM 13574 C C . CYS A 1 56 ? -10.178 -0.823 -4.338 1.00 0.64 56 CYS A C 11
ATOM 13575 O O . CYS A 1 56 ? -9.524 -1.432 -5.187 1.00 0.82 56 CYS A O 11
ATOM 13582 N N . GLY A 1 57 ? -9.926 0.431 -3.998 1.00 0.65 57 GLY A N 11
ATOM 13583 C CA . GLY A 1 57 ? -8.837 1.164 -4.608 1.00 0.78 57 GLY A CA 11
ATOM 13584 C C . GLY A 1 57 ? -7.686 1.370 -3.653 1.00 0.76 57 GLY A C 11
ATOM 13585 O O . GLY A 1 57 ? -7.512 0.600 -2.707 1.00 0.71 57 GLY A O 11
ATOM 13589 N N . TYR A 1 58 ? -6.908 2.413 -3.889 1.00 0.84 58 TYR A N 11
ATOM 13590 C CA . TYR A 1 58 ? -5.758 2.719 -3.055 1.00 0.85 58 TYR A CA 11
ATOM 13591 C C . TYR A 1 58 ? -5.751 4.201 -2.707 1.00 0.94 58 TYR A C 11
ATOM 13592 O O . TYR A 1 58 ? -5.902 5.051 -3.585 1.00 1.11 58 TYR A O 11
ATOM 13610 N N . VAL A 1 59 ? -5.595 4.510 -1.429 1.00 0.93 59 VAL A N 11
ATOM 13611 C CA . VAL A 1 59 ? -5.646 5.890 -0.968 1.00 1.03 59 VAL A CA 11
ATOM 13612 C C . VAL A 1 59 ? -4.936 6.019 0.378 1.00 1.03 59 VAL A C 11
ATOM 13613 O O . VAL A 1 59 ? -4.694 5.019 1.051 1.00 0.99 59 VAL A O 11
ATOM 13626 N N . TYR A 1 60 ? -4.598 7.246 0.758 1.00 1.15 60 TYR A N 11
ATOM 13627 C CA . TYR A 1 60 ? -3.859 7.492 1.989 1.00 1.21 60 TYR A CA 11
ATOM 13628 C C . TYR A 1 60 ? -4.791 7.842 3.149 1.00 1.29 60 TYR A C 11
ATOM 13629 O O . TYR A 1 60 ? -4.333 8.173 4.245 1.00 1.36 60 TYR A O 11
ATOM 13647 N N . GLY A 1 61 ? -6.092 7.787 2.901 1.00 1.37 61 GLY A N 11
ATOM 13648 C CA . GLY A 1 61 ? -7.056 7.962 3.973 1.00 1.49 61 GLY A CA 11
ATOM 13649 C C . GLY A 1 61 ? -7.116 6.727 4.842 1.00 1.38 61 GLY A C 11
ATOM 13650 O O . GLY A 1 61 ? -6.965 6.793 6.065 1.00 1.49 61 GLY A O 11
ATOM 13654 N N . TYR A 1 62 ? -7.335 5.596 4.200 1.00 1.24 62 TYR A N 11
ATOM 13655 C CA . TYR A 1 62 ? -7.205 4.308 4.850 1.00 1.13 62 TYR A CA 11
ATOM 13656 C C . TYR A 1 62 ? -5.758 3.845 4.690 1.00 1.00 62 TYR A C 11
ATOM 13657 O O . TYR A 1 62 ? -4.987 4.495 3.981 1.00 0.99 62 TYR A O 11
ATOM 13675 N N . PRO A 1 63 ? -5.348 2.759 5.366 1.00 0.97 63 PRO A N 11
ATOM 13676 C CA . PRO A 1 63 ? -4.002 2.191 5.204 1.00 0.93 63 PRO A CA 11
ATOM 13677 C C . PRO A 1 63 ? -3.738 1.674 3.787 1.00 0.83 63 PRO A C 11
ATOM 13678 O O . PRO A 1 63 ? -3.774 0.468 3.538 1.00 0.80 63 PRO A O 11
ATOM 13689 N N . TYR A 1 64 ? -3.507 2.612 2.868 1.00 0.81 64 TYR A N 11
ATOM 13690 C CA . TYR A 1 64 ? -3.072 2.321 1.498 1.00 0.79 64 TYR A CA 11
ATOM 13691 C C . TYR A 1 64 ? -4.163 1.673 0.648 1.00 0.75 64 TYR A C 11
ATOM 13692 O O . TYR A 1 64 ? -3.887 1.185 -0.446 1.00 0.80 64 TYR A O 11
ATOM 13710 N N . TYR A 1 65 ? -5.399 1.683 1.126 1.00 0.73 65 TYR A N 11
ATOM 13711 C CA . TYR A 1 65 ? -6.504 1.151 0.340 1.00 0.74 65 TYR A CA 11
ATOM 13712 C C . TYR A 1 65 ? -7.699 2.082 0.404 1.00 0.75 65 TYR A C 11
ATOM 13713 O O . TYR A 1 65 ? -7.823 2.884 1.324 1.00 0.83 65 TYR A O 11
ATOM 13731 N N . LYS A 1 66 ? -8.566 1.975 -0.582 1.00 0.73 66 LYS A N 11
ATOM 13732 C CA . LYS A 1 66 ? -9.750 2.809 -0.652 1.00 0.75 66 LYS A CA 11
ATOM 13733 C C . LYS A 1 66 ? -10.994 1.940 -0.746 1.00 0.61 66 LYS A C 11
ATOM 13734 O O . LYS A 1 66 ? -11.291 1.389 -1.804 1.00 0.62 66 LYS A O 11
ATOM 13753 N N . CYS A 1 67 ? -11.701 1.803 0.359 1.00 0.62 67 CYS A N 11
ATOM 13754 C CA . CYS A 1 67 ? -12.931 1.031 0.377 1.00 0.57 67 CYS A CA 11
ATOM 13755 C C . CYS A 1 67 ? -14.097 1.918 -0.043 1.00 0.52 67 CYS A C 11
ATOM 13756 O O . CYS A 1 67 ? -14.612 2.709 0.751 1.00 0.60 67 CYS A O 11
ATOM 13763 N N . SER A 1 68 ? -14.484 1.805 -1.301 1.00 0.47 68 SER A N 11
ATOM 13764 C CA . SER A 1 68 ? -15.539 2.633 -1.856 1.00 0.49 68 SER A CA 11
ATOM 13765 C C . SER A 1 68 ? -16.795 1.816 -2.124 1.00 0.50 68 SER A C 11
ATOM 13766 O O . SER A 1 68 ? -16.725 0.651 -2.520 1.00 0.65 68 SER A O 11
ATOM 13774 N N . CYS A 1 69 ? -17.939 2.447 -1.915 1.00 0.49 69 CYS A N 11
ATOM 13775 C CA . CYS A 1 69 ? -19.227 1.798 -2.102 1.00 0.56 69 CYS A CA 11
ATOM 13776 C C . CYS A 1 69 ? -19.643 1.821 -3.567 1.00 0.68 69 CYS A C 11
ATOM 13777 O O . CYS A 1 69 ? -19.190 2.669 -4.339 1.00 0.77 69 CYS A O 11
ATOM 13784 N N . PRO A 1 70 ? -20.515 0.882 -3.968 1.00 0.77 70 PRO A N 11
ATOM 13785 C CA . PRO A 1 70 ? -21.039 0.816 -5.327 1.00 0.93 70 PRO A CA 11
ATOM 13786 C C . PRO A 1 70 ? -22.118 1.858 -5.559 1.00 0.89 70 PRO A C 11
ATOM 13787 O O . PRO A 1 70 ? -22.807 2.265 -4.624 1.00 0.77 70 PRO A O 11
ATOM 13798 N N . TYR A 1 71 ? -22.268 2.285 -6.803 1.00 1.08 71 TYR A N 11
ATOM 13799 C CA . TYR A 1 71 ? -23.300 3.245 -7.144 1.00 1.13 71 TYR A CA 11
ATOM 13800 C C . TYR A 1 71 ? -24.659 2.577 -7.031 1.00 1.06 71 TYR A C 11
ATOM 13801 O O . TYR A 1 71 ? -25.001 1.694 -7.819 1.00 1.13 71 TYR A O 11
ATOM 13819 N N . GLY A 1 72 ? -25.415 2.986 -6.031 1.00 1.01 72 GLY A N 11
ATOM 13820 C CA . GLY A 1 72 ? -26.692 2.372 -5.777 1.00 1.03 72 GLY A CA 11
ATOM 13821 C C . GLY A 1 72 ? -26.686 1.593 -4.484 1.00 0.94 72 GLY A C 11
ATOM 13822 O O . GLY A 1 72 ? -27.673 0.953 -4.130 1.00 1.03 72 GLY A O 11
ATOM 13826 N N . TYR A 1 73 ? -25.566 1.644 -3.778 1.00 0.83 73 TYR A N 11
ATOM 13827 C CA . TYR A 1 73 ? -25.439 0.984 -2.488 1.00 0.80 73 TYR A CA 11
ATOM 13828 C C . TYR A 1 73 ? -24.684 1.864 -1.501 1.00 0.71 73 TYR A C 11
ATOM 13829 O O . TYR A 1 73 ? -23.647 2.435 -1.834 1.00 0.67 73 TYR A O 11
ATOM 13847 N N . TYR A 1 74 ? -25.217 1.982 -0.293 1.00 0.78 74 TYR A N 11
ATOM 13848 C CA . TYR A 1 74 ? -24.509 2.630 0.800 1.00 0.81 74 TYR A CA 11
ATOM 13849 C C . TYR A 1 74 ? -25.145 2.229 2.128 1.00 0.96 74 TYR A C 11
ATOM 13850 O O . TYR A 1 74 ? -26.359 2.318 2.307 1.00 1.10 74 TYR A O 11
ATOM 13868 N N . GLY A 1 75 ? -24.322 1.722 3.024 1.00 0.98 75 GLY A N 11
ATOM 13869 C CA . GLY A 1 75 ? -24.791 1.322 4.334 1.00 1.18 75 GLY A CA 11
ATOM 13870 C C . GLY A 1 75 ? -23.977 1.951 5.437 1.00 1.28 75 GLY A C 11
ATOM 13871 O O . GLY A 1 75 ? -23.134 2.809 5.179 1.00 1.22 75 GLY A O 11
ATOM 13875 N N . LYS A 1 76 ? -24.196 1.494 6.660 1.00 1.48 76 LYS A N 11
ATOM 13876 C CA . LYS A 1 76 ? -23.342 1.869 7.773 1.00 1.63 76 LYS A CA 11
ATOM 13877 C C . LYS A 1 76 ? -21.986 1.200 7.589 1.00 1.49 76 LYS A C 11
ATOM 13878 O O . LYS A 1 76 ? -20.939 1.829 7.733 1.00 1.56 76 LYS A O 11
ATOM 13897 N N . GLN A 1 77 ? -22.026 -0.082 7.238 1.00 1.37 77 GLN A N 11
ATOM 13898 C CA . GLN A 1 77 ? -20.828 -0.823 6.880 1.00 1.27 77 GLN A CA 11
ATOM 13899 C C . GLN A 1 77 ? -20.838 -1.084 5.374 1.00 1.05 77 GLN A C 11
ATOM 13900 O O . GLN A 1 77 ? -20.154 -1.968 4.863 1.00 1.05 77 GLN A O 11
ATOM 13914 N N . CYS A 1 78 ? -21.649 -0.294 4.682 1.00 0.96 78 CYS A N 11
ATOM 13915 C CA . CYS A 1 78 ? -21.773 -0.362 3.231 1.00 0.82 78 CYS A CA 11
ATOM 13916 C C . CYS A 1 78 ? -22.276 -1.729 2.781 1.00 0.92 78 CYS A C 11
ATOM 13917 O O . CYS A 1 78 ? -21.630 -2.414 1.999 1.00 1.04 78 CYS A O 11
ATOM 13924 N N . GLN A 1 79 ? -23.422 -2.135 3.309 1.00 1.07 79 GLN A N 11
ATOM 13925 C CA . GLN A 1 79 ? -24.027 -3.405 2.929 1.00 1.31 79 GLN A CA 11
ATOM 13926 C C . GLN A 1 79 ? -25.484 -3.211 2.520 1.00 1.40 79 GLN A C 11
ATOM 13927 O O . GLN A 1 79 ? -26.229 -4.174 2.357 1.00 1.66 79 GLN A O 11
ATOM 13941 N N . LEU A 1 80 ? -25.874 -1.959 2.337 1.00 1.25 80 LEU A N 11
ATOM 13942 C CA . LEU A 1 80 ? -27.264 -1.624 2.059 1.00 1.38 80 LEU A CA 11
ATOM 13943 C C . LEU A 1 80 ? -27.395 -0.947 0.703 1.00 1.22 80 LEU A C 11
ATOM 13944 O O . LEU A 1 80 ? -26.415 -0.459 0.150 1.00 1.02 80 LEU A O 11
ATOM 13960 N N . LYS A 1 81 ? -28.614 -0.916 0.185 1.00 1.35 81 LYS A N 11
ATOM 13961 C CA . LYS A 1 81 ? -28.885 -0.332 -1.122 1.00 1.25 81 LYS A CA 11
ATOM 13962 C C . LYS A 1 81 ? -29.278 1.137 -0.982 1.00 1.19 81 LYS A C 11
ATOM 13963 O O . LYS A 1 81 ? -29.797 1.555 0.052 1.00 1.32 81 LYS A O 11
ATOM 13982 N N . LYS A 1 82 ? -29.022 1.910 -2.026 1.00 1.08 82 LYS A N 11
ATOM 13983 C CA . LYS A 1 82 ? -29.370 3.319 -2.049 1.00 1.12 82 LYS A CA 11
ATOM 13984 C C . LYS A 1 82 ? -30.827 3.484 -2.458 1.00 1.31 82 LYS A C 11
ATOM 13985 O O . LYS A 1 82 ? -31.266 2.928 -3.467 1.00 1.45 82 LYS A O 11
ATOM 14004 N N . TYR A 1 83 ? -31.573 4.227 -1.661 1.00 1.49 83 TYR A N 11
ATOM 14005 C CA . TYR A 1 83 ? -32.955 4.537 -1.978 1.00 1.78 83 TYR A CA 11
ATOM 14006 C C . TYR A 1 83 ? -33.113 6.036 -2.181 1.00 2.01 83 TYR A C 11
ATOM 14007 O O . TYR A 1 83 ? -33.190 6.771 -1.176 1.00 2.30 83 TYR A O 11
ATOM 14026 N N . GLY A 1 1 ? 39.130 -4.082 -9.612 1.00 7.00 1 GLY A N 12
ATOM 14027 C CA . GLY A 1 1 ? 37.781 -3.575 -9.959 1.00 7.05 1 GLY A CA 12
ATOM 14028 C C . GLY A 1 1 ? 37.399 -2.369 -9.132 1.00 6.58 1 GLY A C 12
ATOM 14029 O O . GLY A 1 1 ? 38.255 -1.552 -8.789 1.00 6.38 1 GLY A O 12
ATOM 14035 N N . VAL A 1 2 ? 36.121 -2.251 -8.802 1.00 6.57 2 VAL A N 12
ATOM 14036 C CA . VAL A 1 2 ? 35.642 -1.130 -8.008 1.00 6.20 2 VAL A CA 12
ATOM 14037 C C . VAL A 1 2 ? 34.569 -1.597 -7.019 1.00 5.47 2 VAL A C 12
ATOM 14038 O O . VAL A 1 2 ? 33.529 -0.962 -6.829 1.00 5.62 2 VAL A O 12
ATOM 14051 N N . TYR A 1 3 ? 34.831 -2.730 -6.391 1.00 4.83 3 TYR A N 12
ATOM 14052 C CA . TYR A 1 3 ? 33.930 -3.258 -5.384 1.00 4.16 3 TYR A CA 12
ATOM 14053 C C . TYR A 1 3 ? 34.051 -2.450 -4.104 1.00 3.79 3 TYR A C 12
ATOM 14054 O O . TYR A 1 3 ? 35.144 -2.267 -3.567 1.00 3.95 3 TYR A O 12
ATOM 14072 N N . TYR A 1 4 ? 32.925 -1.967 -3.630 1.00 3.54 4 TYR A N 12
ATOM 14073 C CA . TYR A 1 4 ? 32.866 -1.229 -2.384 1.00 3.25 4 TYR A CA 12
ATOM 14074 C C . TYR A 1 4 ? 31.875 -1.899 -1.445 1.00 2.52 4 TYR A C 12
ATOM 14075 O O . TYR A 1 4 ? 30.926 -2.541 -1.899 1.00 2.51 4 TYR A O 12
ATOM 14093 N N . PRO A 1 5 ? 32.096 -1.797 -0.128 1.00 2.32 5 PRO A N 12
ATOM 14094 C CA . PRO A 1 5 ? 31.152 -2.308 0.863 1.00 2.05 5 PRO A CA 12
ATOM 14095 C C . PRO A 1 5 ? 29.828 -1.561 0.783 1.00 1.72 5 PRO A C 12
ATOM 14096 O O . PRO A 1 5 ? 29.722 -0.414 1.221 1.00 1.94 5 PRO A O 12
ATOM 14107 N N . ASN A 1 6 ? 28.829 -2.203 0.201 1.00 1.43 6 ASN A N 12
ATOM 14108 C CA . ASN A 1 6 ? 27.544 -1.561 -0.028 1.00 1.23 6 ASN A CA 12
ATOM 14109 C C . ASN A 1 6 ? 26.625 -1.718 1.180 1.00 1.15 6 ASN A C 12
ATOM 14110 O O . ASN A 1 6 ? 26.334 -2.833 1.622 1.00 1.24 6 ASN A O 12
ATOM 14121 N N . PRO A 1 7 ? 26.175 -0.589 1.742 1.00 1.07 7 PRO A N 12
ATOM 14122 C CA . PRO A 1 7 ? 25.258 -0.585 2.878 1.00 1.12 7 PRO A CA 12
ATOM 14123 C C . PRO A 1 7 ? 23.836 -0.939 2.456 1.00 1.08 7 PRO A C 12
ATOM 14124 O O . PRO A 1 7 ? 22.999 -0.069 2.231 1.00 1.26 7 PRO A O 12
ATOM 14135 N N . CYS A 1 8 ? 23.581 -2.227 2.329 1.00 1.07 8 CYS A N 12
ATOM 14136 C CA . CYS A 1 8 ? 22.266 -2.719 1.956 1.00 1.09 8 CYS A CA 12
ATOM 14137 C C . CYS A 1 8 ? 21.912 -3.924 2.816 1.00 1.14 8 CYS A C 12
ATOM 14138 O O . CYS A 1 8 ? 22.790 -4.537 3.427 1.00 1.25 8 CYS A O 12
ATOM 14145 N N . SER A 1 9 ? 20.633 -4.254 2.872 1.00 1.18 9 SER A N 12
ATOM 14146 C CA . SER A 1 9 ? 20.158 -5.346 3.703 1.00 1.25 9 SER A CA 12
ATOM 14147 C C . SER A 1 9 ? 19.101 -6.153 2.953 1.00 1.08 9 SER A C 12
ATOM 14148 O O . SER A 1 9 ? 18.606 -5.705 1.917 1.00 0.95 9 SER A O 12
ATOM 14156 N N . PRO A 1 10 ? 18.764 -7.363 3.444 1.00 1.18 10 PRO A N 12
ATOM 14157 C CA . PRO A 1 10 ? 17.683 -8.170 2.874 1.00 1.11 10 PRO A CA 12
ATOM 14158 C C . PRO A 1 10 ? 16.390 -7.374 2.759 1.00 0.96 10 PRO A C 12
ATOM 14159 O O . PRO A 1 10 ? 16.040 -6.611 3.662 1.00 1.06 10 PRO A O 12
ATOM 14170 N N . TYR A 1 11 ? 15.686 -7.567 1.654 1.00 1.05 11 TYR A N 12
ATOM 14171 C CA . TYR A 1 11 ? 14.522 -6.756 1.321 1.00 1.23 11 TYR A CA 12
ATOM 14172 C C . TYR A 1 11 ? 13.403 -6.910 2.344 1.00 0.92 11 TYR A C 12
ATOM 14173 O O . TYR A 1 11 ? 12.858 -8.000 2.521 1.00 0.95 11 TYR A O 12
ATOM 14191 N N . PRO A 1 12 ? 13.056 -5.818 3.042 1.00 1.00 12 PRO A N 12
ATOM 14192 C CA . PRO A 1 12 ? 11.874 -5.774 3.891 1.00 1.02 12 PRO A CA 12
ATOM 14193 C C . PRO A 1 12 ? 10.646 -5.368 3.082 1.00 0.83 12 PRO A C 12
ATOM 14194 O O . PRO A 1 12 ? 9.514 -5.419 3.559 1.00 0.90 12 PRO A O 12
ATOM 14205 N N . CYS A 1 13 ? 10.903 -4.972 1.843 1.00 0.76 13 CYS A N 12
ATOM 14206 C CA . CYS A 1 13 ? 9.865 -4.546 0.922 1.00 0.65 13 CYS A CA 12
ATOM 14207 C C . CYS A 1 13 ? 9.434 -5.718 0.051 1.00 0.65 13 CYS A C 12
ATOM 14208 O O . CYS A 1 13 ? 10.266 -6.523 -0.367 1.00 0.72 13 CYS A O 12
ATOM 14215 N N . ARG A 1 14 ? 8.141 -5.818 -0.220 1.00 0.66 14 ARG A N 12
ATOM 14216 C CA . ARG A 1 14 ? 7.612 -6.950 -0.968 1.00 0.73 14 ARG A CA 12
ATOM 14217 C C . ARG A 1 14 ? 7.219 -6.552 -2.383 1.00 0.72 14 ARG A C 12
ATOM 14218 O O . ARG A 1 14 ? 7.209 -5.368 -2.731 1.00 0.70 14 ARG A O 12
ATOM 14239 N N . ASN A 1 15 ? 6.922 -7.570 -3.190 1.00 0.81 15 ASN A N 12
ATOM 14240 C CA . ASN A 1 15 ? 6.363 -7.390 -4.530 1.00 0.91 15 ASN A CA 12
ATOM 14241 C C . ASN A 1 15 ? 7.344 -6.724 -5.483 1.00 0.92 15 ASN A C 12
ATOM 14242 O O . ASN A 1 15 ? 6.941 -6.061 -6.439 1.00 1.11 15 ASN A O 12
ATOM 14253 N N . GLY A 1 16 ? 8.629 -6.913 -5.239 1.00 0.85 16 GLY A N 12
ATOM 14254 C CA . GLY A 1 16 ? 9.624 -6.327 -6.107 1.00 0.90 16 GLY A CA 12
ATOM 14255 C C . GLY A 1 16 ? 10.246 -5.084 -5.512 1.00 0.77 16 GLY A C 12
ATOM 14256 O O . GLY A 1 16 ? 10.320 -4.044 -6.170 1.00 0.84 16 GLY A O 12
ATOM 14260 N N . GLY A 1 17 ? 10.653 -5.177 -4.255 1.00 0.78 17 GLY A N 12
ATOM 14261 C CA . GLY A 1 17 ? 11.317 -4.065 -3.608 1.00 0.78 17 GLY A CA 12
ATOM 14262 C C . GLY A 1 17 ? 12.699 -3.812 -4.181 1.00 0.72 17 GLY A C 12
ATOM 14263 O O . GLY A 1 17 ? 13.300 -4.701 -4.788 1.00 0.82 17 GLY A O 12
ATOM 14267 N N . THR A 1 18 ? 13.203 -2.606 -4.000 1.00 0.64 18 THR A N 12
ATOM 14268 C CA . THR A 1 18 ? 14.502 -2.236 -4.533 1.00 0.61 18 THR A CA 12
ATOM 14269 C C . THR A 1 18 ? 15.351 -1.545 -3.467 1.00 0.55 18 THR A C 12
ATOM 14270 O O . THR A 1 18 ? 14.942 -0.538 -2.892 1.00 0.59 18 THR A O 12
ATOM 14281 N N . CYS A 1 19 ? 16.528 -2.091 -3.212 1.00 0.63 19 CYS A N 12
ATOM 14282 C CA . CYS A 1 19 ? 17.431 -1.543 -2.214 1.00 0.63 19 CYS A CA 12
ATOM 14283 C C . CYS A 1 19 ? 18.408 -0.579 -2.870 1.00 0.64 19 CYS A C 12
ATOM 14284 O O . CYS A 1 19 ? 19.288 -0.989 -3.626 1.00 0.74 19 CYS A O 12
ATOM 14291 N N . LYS A 1 20 ? 18.244 0.704 -2.592 1.00 0.62 20 LYS A N 12
ATOM 14292 C CA . LYS A 1 20 ? 19.105 1.721 -3.165 1.00 0.69 20 LYS A CA 12
ATOM 14293 C C . LYS A 1 20 ? 19.858 2.460 -2.076 1.00 0.68 20 LYS A C 12
ATOM 14294 O O . LYS A 1 20 ? 19.283 3.270 -1.350 1.00 0.77 20 LYS A O 12
ATOM 14313 N N . LYS A 1 21 ? 21.144 2.183 -1.964 1.00 0.75 21 LYS A N 12
ATOM 14314 C CA . LYS A 1 21 ? 21.962 2.824 -0.954 1.00 0.80 21 LYS A CA 12
ATOM 14315 C C . LYS A 1 21 ? 22.224 4.278 -1.317 1.00 0.91 21 LYS A C 12
ATOM 14316 O O . LYS A 1 21 ? 22.559 4.598 -2.463 1.00 1.02 21 LYS A O 12
ATOM 14335 N N . ARG A 1 22 ? 22.035 5.158 -0.346 1.00 0.95 22 ARG A N 12
ATOM 14336 C CA . ARG A 1 22 ? 22.288 6.570 -0.541 1.00 1.11 22 ARG A CA 12
ATOM 14337 C C . ARG A 1 22 ? 23.553 6.942 0.212 1.00 1.23 22 ARG A C 12
ATOM 14338 O O . ARG A 1 22 ? 23.643 6.734 1.422 1.00 1.32 22 ARG A O 12
ATOM 14359 N N . GLY A 1 23 ? 24.523 7.496 -0.500 1.00 1.38 23 GLY A N 12
ATOM 14360 C CA . GLY A 1 23 ? 25.819 7.778 0.093 1.00 1.57 23 GLY A CA 12
ATOM 14361 C C . GLY A 1 23 ? 25.778 8.861 1.158 1.00 1.67 23 GLY A C 12
ATOM 14362 O O . GLY A 1 23 ? 26.801 9.189 1.754 1.00 1.88 23 GLY A O 12
ATOM 14366 N N . LEU A 1 24 ? 24.598 9.409 1.401 1.00 1.64 24 LEU A N 12
ATOM 14367 C CA . LEU A 1 24 ? 24.438 10.468 2.382 1.00 1.82 24 LEU A CA 12
ATOM 14368 C C . LEU A 1 24 ? 24.466 9.912 3.799 1.00 1.84 24 LEU A C 12
ATOM 14369 O O . LEU A 1 24 ? 25.283 10.331 4.621 1.00 2.06 24 LEU A O 12
ATOM 14385 N N . TYR A 1 25 ? 23.578 8.970 4.092 1.00 1.69 25 TYR A N 12
ATOM 14386 C CA . TYR A 1 25 ? 23.466 8.457 5.450 1.00 1.82 25 TYR A CA 12
ATOM 14387 C C . TYR A 1 25 ? 23.142 6.963 5.489 1.00 1.63 25 TYR A C 12
ATOM 14388 O O . TYR A 1 25 ? 23.711 6.226 6.293 1.00 1.74 25 TYR A O 12
ATOM 14406 N N . SER A 1 26 ? 22.232 6.515 4.630 1.00 1.41 26 SER A N 12
ATOM 14407 C CA . SER A 1 26 ? 21.746 5.141 4.683 1.00 1.27 26 SER A CA 12
ATOM 14408 C C . SER A 1 26 ? 21.163 4.715 3.340 1.00 1.06 26 SER A C 12
ATOM 14409 O O . SER A 1 26 ? 21.298 5.417 2.340 1.00 1.05 26 SER A O 12
ATOM 14417 N N . TYR A 1 27 ? 20.513 3.565 3.328 1.00 0.96 27 TYR A N 12
ATOM 14418 C CA . TYR A 1 27 ? 19.923 3.033 2.113 1.00 0.79 27 TYR A CA 12
ATOM 14419 C C . TYR A 1 27 ? 18.409 3.183 2.142 1.00 0.78 27 TYR A C 12
ATOM 14420 O O . TYR A 1 27 ? 17.785 3.151 3.207 1.00 0.97 27 TYR A O 12
ATOM 14438 N N . LYS A 1 28 ? 17.829 3.352 0.970 1.00 0.71 28 LYS A N 12
ATOM 14439 C CA . LYS A 1 28 ? 16.395 3.502 0.838 1.00 0.76 28 LYS A CA 12
ATOM 14440 C C . LYS A 1 28 ? 15.807 2.307 0.107 1.00 0.65 28 LYS A C 12
ATOM 14441 O O . LYS A 1 28 ? 16.324 1.884 -0.930 1.00 0.66 28 LYS A O 12
ATOM 14460 N N . CYS A 1 29 ? 14.740 1.756 0.653 1.00 0.62 29 CYS A N 12
ATOM 14461 C CA . CYS A 1 29 ? 14.076 0.629 0.033 1.00 0.57 29 CYS A CA 12
ATOM 14462 C C . CYS A 1 29 ? 12.843 1.105 -0.721 1.00 0.60 29 CYS A C 12
ATOM 14463 O O . CYS A 1 29 ? 11.861 1.544 -0.122 1.00 0.76 29 CYS A O 12
ATOM 14470 N N . TYR A 1 30 ? 12.919 1.048 -2.037 1.00 0.58 30 TYR A N 12
ATOM 14471 C CA . TYR A 1 30 ? 11.793 1.396 -2.880 1.00 0.66 30 TYR A CA 12
ATOM 14472 C C . TYR A 1 30 ? 10.848 0.215 -2.973 1.00 0.70 30 TYR A C 12
ATOM 14473 O O . TYR A 1 30 ? 11.283 -0.935 -2.988 1.00 0.93 30 TYR A O 12
ATOM 14491 N N . CYS A 1 31 ? 9.563 0.491 -3.033 1.00 0.74 31 CYS A N 12
ATOM 14492 C CA . CYS A 1 31 ? 8.578 -0.562 -3.143 1.00 0.83 31 CYS A CA 12
ATOM 14493 C C . CYS A 1 31 ? 7.473 -0.160 -4.103 1.00 0.81 31 CYS A C 12
ATOM 14494 O O . CYS A 1 31 ? 7.377 1.001 -4.510 1.00 0.84 31 CYS A O 12
ATOM 14501 N N . ARG A 1 32 ? 6.646 -1.126 -4.460 1.00 0.81 32 ARG A N 12
ATOM 14502 C CA . ARG A 1 32 ? 5.598 -0.909 -5.438 1.00 0.82 32 ARG A CA 12
ATOM 14503 C C . ARG A 1 32 ? 4.433 -0.168 -4.806 1.00 0.77 32 ARG A C 12
ATOM 14504 O O . ARG A 1 32 ? 4.077 -0.417 -3.655 1.00 0.74 32 ARG A O 12
ATOM 14525 N N . LYS A 1 33 ? 3.851 0.744 -5.563 1.00 0.91 33 LYS A N 12
ATOM 14526 C CA . LYS A 1 33 ? 2.751 1.552 -5.072 1.00 0.97 33 LYS A CA 12
ATOM 14527 C C . LYS A 1 33 ? 1.450 0.765 -5.140 1.00 0.92 33 LYS A C 12
ATOM 14528 O O . LYS A 1 33 ? 1.215 0.019 -6.094 1.00 1.01 33 LYS A O 12
ATOM 14547 N N . GLY A 1 34 ? 0.619 0.921 -4.123 1.00 0.87 34 GLY A N 12
ATOM 14548 C CA . GLY A 1 34 ? -0.650 0.226 -4.093 1.00 0.90 34 GLY A CA 12
ATOM 14549 C C . GLY A 1 34 ? -0.654 -0.926 -3.111 1.00 0.86 34 GLY A C 12
ATOM 14550 O O . GLY A 1 34 ? -1.456 -1.853 -3.228 1.00 1.10 34 GLY A O 12
ATOM 14554 N N . TYR A 1 35 ? 0.254 -0.879 -2.149 1.00 0.76 35 TYR A N 12
ATOM 14555 C CA . TYR A 1 35 ? 0.330 -1.905 -1.124 1.00 0.77 35 TYR A CA 12
ATOM 14556 C C . TYR A 1 35 ? 0.288 -1.287 0.266 1.00 0.76 35 TYR A C 12
ATOM 14557 O O . TYR A 1 35 ? -0.722 -1.377 0.956 1.00 0.82 35 TYR A O 12
ATOM 14575 N N . THR A 1 36 ? 1.382 -0.662 0.672 1.00 0.75 36 THR A N 12
ATOM 14576 C CA . THR A 1 36 ? 1.467 -0.040 1.985 1.00 0.78 36 THR A CA 12
ATOM 14577 C C . THR A 1 36 ? 2.544 1.037 2.023 1.00 0.81 36 THR A C 12
ATOM 14578 O O . THR A 1 36 ? 3.035 1.473 0.979 1.00 0.83 36 THR A O 12
ATOM 14589 N N . GLY A 1 37 ? 2.860 1.483 3.233 1.00 0.86 37 GLY A N 12
ATOM 14590 C CA . GLY A 1 37 ? 3.861 2.510 3.453 1.00 0.91 37 GLY A CA 12
ATOM 14591 C C . GLY A 1 37 ? 5.270 2.112 3.031 1.00 0.92 37 GLY A C 12
ATOM 14592 O O . GLY A 1 37 ? 5.460 1.333 2.103 1.00 0.88 37 GLY A O 12
ATOM 14596 N N . LYS A 1 38 ? 6.248 2.678 3.733 1.00 1.02 38 LYS A N 12
ATOM 14597 C CA . LYS A 1 38 ? 7.673 2.588 3.382 1.00 1.09 38 LYS A CA 12
ATOM 14598 C C . LYS A 1 38 ? 8.149 1.188 2.969 1.00 1.07 38 LYS A C 12
ATOM 14599 O O . LYS A 1 38 ? 9.074 1.069 2.166 1.00 1.18 38 LYS A O 12
ATOM 14618 N N . ASN A 1 39 ? 7.560 0.136 3.524 1.00 1.01 39 ASN A N 12
ATOM 14619 C CA . ASN A 1 39 ? 8.007 -1.219 3.196 1.00 1.04 39 ASN A CA 12
ATOM 14620 C C . ASN A 1 39 ? 7.131 -1.869 2.132 1.00 0.94 39 ASN A C 12
ATOM 14621 O O . ASN A 1 39 ? 7.594 -2.726 1.378 1.00 1.00 39 ASN A O 12
ATOM 14632 N N . CYS A 1 40 ? 5.869 -1.456 2.073 1.00 0.85 40 CYS A N 12
ATOM 14633 C CA . CYS A 1 40 ? 4.901 -2.038 1.144 1.00 0.78 40 CYS A CA 12
ATOM 14634 C C . CYS A 1 40 ? 4.806 -3.549 1.331 1.00 0.80 40 CYS A C 12
ATOM 14635 O O . CYS A 1 40 ? 4.604 -4.290 0.369 1.00 0.85 40 CYS A O 12
ATOM 14642 N N . GLN A 1 41 ? 4.948 -4.006 2.568 1.00 0.87 41 GLN A N 12
ATOM 14643 C CA . GLN A 1 41 ? 4.994 -5.437 2.836 1.00 0.94 41 GLN A CA 12
ATOM 14644 C C . GLN A 1 41 ? 3.630 -5.974 3.248 1.00 0.94 41 GLN A C 12
ATOM 14645 O O . GLN A 1 41 ? 3.482 -7.163 3.537 1.00 1.10 41 GLN A O 12
ATOM 14659 N N . TYR A 1 42 ? 2.636 -5.105 3.265 1.00 0.85 42 TYR A N 12
ATOM 14660 C CA . TYR A 1 42 ? 1.278 -5.507 3.598 1.00 0.86 42 TYR A CA 12
ATOM 14661 C C . TYR A 1 42 ? 0.314 -5.084 2.502 1.00 0.78 42 TYR A C 12
ATOM 14662 O O . TYR A 1 42 ? 0.603 -4.179 1.721 1.00 0.82 42 TYR A O 12
ATOM 14680 N N . ASN A 1 43 ? -0.822 -5.752 2.440 1.00 0.76 43 ASN A N 12
ATOM 14681 C CA . ASN A 1 43 ? -1.835 -5.438 1.446 1.00 0.73 43 ASN A CA 12
ATOM 14682 C C . ASN A 1 43 ? -2.939 -4.608 2.072 1.00 0.71 43 ASN A C 12
ATOM 14683 O O . ASN A 1 43 ? -3.802 -5.140 2.770 1.00 0.77 43 ASN A O 12
ATOM 14694 N N . ALA A 1 44 ? -2.900 -3.304 1.843 1.00 0.69 44 ALA A N 12
ATOM 14695 C CA . ALA A 1 44 ? -3.937 -2.418 2.344 1.00 0.71 44 ALA A CA 12
ATOM 14696 C C . ALA A 1 44 ? -5.270 -2.755 1.698 1.00 0.65 44 ALA A C 12
ATOM 14697 O O . ALA A 1 44 ? -6.314 -2.735 2.344 1.00 0.64 44 ALA A O 12
ATOM 14704 N N . CYS A 1 45 ? -5.214 -3.105 0.423 1.00 0.65 45 CYS A N 12
ATOM 14705 C CA . CYS A 1 45 ? -6.405 -3.470 -0.323 1.00 0.62 45 CYS A CA 12
ATOM 14706 C C . CYS A 1 45 ? -6.679 -4.970 -0.189 1.00 0.64 45 CYS A C 12
ATOM 14707 O O . CYS A 1 45 ? -6.921 -5.670 -1.176 1.00 0.70 45 CYS A O 12
ATOM 14714 N N . PHE A 1 46 ? -6.618 -5.463 1.042 1.00 0.64 46 PHE A N 12
ATOM 14715 C CA . PHE A 1 46 ? -6.963 -6.849 1.334 1.00 0.71 46 PHE A CA 12
ATOM 14716 C C . PHE A 1 46 ? -8.483 -6.997 1.327 1.00 0.67 46 PHE A C 12
ATOM 14717 O O . PHE A 1 46 ? -9.194 -5.990 1.302 1.00 0.61 46 PHE A O 12
ATOM 14734 N N . PRO A 1 47 ? -9.021 -8.233 1.315 1.00 0.75 47 PRO A N 12
ATOM 14735 C CA . PRO A 1 47 ? -10.468 -8.426 1.367 1.00 0.75 47 PRO A CA 12
ATOM 14736 C C . PRO A 1 47 ? -11.044 -7.896 2.673 1.00 0.67 47 PRO A C 12
ATOM 14737 O O . PRO A 1 47 ? -10.710 -8.377 3.757 1.00 0.82 47 PRO A O 12
ATOM 14748 N N . ASN A 1 48 ? -11.914 -6.912 2.557 1.00 0.57 48 ASN A N 12
ATOM 14749 C CA . ASN A 1 48 ? -12.472 -6.243 3.717 1.00 0.64 48 ASN A CA 12
ATOM 14750 C C . ASN A 1 48 ? -13.991 -6.360 3.717 1.00 0.62 48 ASN A C 12
ATOM 14751 O O . ASN A 1 48 ? -14.630 -6.217 2.673 1.00 0.56 48 ASN A O 12
ATOM 14762 N N . PRO A 1 49 ? -14.589 -6.619 4.893 1.00 0.77 49 PRO A N 12
ATOM 14763 C CA . PRO A 1 49 ? -16.045 -6.743 5.039 1.00 0.84 49 PRO A CA 12
ATOM 14764 C C . PRO A 1 49 ? -16.791 -5.466 4.662 1.00 0.78 49 PRO A C 12
ATOM 14765 O O . PRO A 1 49 ? -17.964 -5.514 4.301 1.00 0.88 49 PRO A O 12
ATOM 14776 N N . CYS A 1 50 ? -16.101 -4.330 4.743 1.00 0.73 50 CYS A N 12
ATOM 14777 C CA . CYS A 1 50 ? -16.682 -3.040 4.372 1.00 0.75 50 CYS A CA 12
ATOM 14778 C C . CYS A 1 50 ? -17.008 -3.011 2.882 1.00 0.71 50 CYS A C 12
ATOM 14779 O O . CYS A 1 50 ? -17.918 -2.305 2.447 1.00 0.93 50 CYS A O 12
ATOM 14786 N N . LEU A 1 51 ? -16.269 -3.798 2.112 1.00 0.63 51 LEU A N 12
ATOM 14787 C CA . LEU A 1 51 ? -16.459 -3.859 0.676 1.00 0.61 51 LEU A CA 12
ATOM 14788 C C . LEU A 1 51 ? -17.642 -4.750 0.341 1.00 0.69 51 LEU A C 12
ATOM 14789 O O . LEU A 1 51 ? -18.667 -4.271 -0.141 1.00 0.67 51 LEU A O 12
ATOM 14805 N N . ASN A 1 52 ? -17.481 -6.049 0.596 1.00 0.85 52 ASN A N 12
ATOM 14806 C CA . ASN A 1 52 ? -18.540 -7.030 0.362 1.00 1.00 52 ASN A CA 12
ATOM 14807 C C . ASN A 1 52 ? -19.075 -6.909 -1.069 1.00 0.92 52 ASN A C 12
ATOM 14808 O O . ASN A 1 52 ? -20.285 -6.830 -1.304 1.00 0.99 52 ASN A O 12
ATOM 14819 N N . GLY A 1 53 ? -18.154 -6.882 -2.021 1.00 0.85 53 GLY A N 12
ATOM 14820 C CA . GLY A 1 53 ? -18.520 -6.705 -3.410 1.00 0.83 53 GLY A CA 12
ATOM 14821 C C . GLY A 1 53 ? -18.456 -5.253 -3.827 1.00 0.71 53 GLY A C 12
ATOM 14822 O O . GLY A 1 53 ? -19.016 -4.861 -4.853 1.00 0.77 53 GLY A O 12
ATOM 14826 N N . GLY A 1 54 ? -17.776 -4.452 -3.022 1.00 0.62 54 GLY A N 12
ATOM 14827 C CA . GLY A 1 54 ? -17.655 -3.040 -3.304 1.00 0.56 54 GLY A CA 12
ATOM 14828 C C . GLY A 1 54 ? -16.354 -2.695 -3.994 1.00 0.56 54 GLY A C 12
ATOM 14829 O O . GLY A 1 54 ? -15.697 -3.558 -4.579 1.00 0.80 54 GLY A O 12
ATOM 14833 N N . THR A 1 55 ? -15.974 -1.436 -3.904 1.00 0.50 55 THR A N 12
ATOM 14834 C CA . THR A 1 55 ? -14.801 -0.934 -4.586 1.00 0.55 55 THR A CA 12
ATOM 14835 C C . THR A 1 55 ? -13.668 -0.665 -3.603 1.00 0.50 55 THR A C 12
ATOM 14836 O O . THR A 1 55 ? -13.814 0.117 -2.660 1.00 0.47 55 THR A O 12
ATOM 14847 N N . CYS A 1 56 ? -12.545 -1.325 -3.826 1.00 0.54 56 CYS A N 12
ATOM 14848 C CA . CYS A 1 56 ? -11.375 -1.145 -2.988 1.00 0.54 56 CYS A CA 12
ATOM 14849 C C . CYS A 1 56 ? -10.412 -0.163 -3.639 1.00 0.64 56 CYS A C 12
ATOM 14850 O O . CYS A 1 56 ? -10.012 -0.342 -4.792 1.00 0.82 56 CYS A O 12
ATOM 14857 N N . GLY A 1 57 ? -10.063 0.883 -2.909 1.00 0.65 57 GLY A N 12
ATOM 14858 C CA . GLY A 1 57 ? -9.145 1.874 -3.424 1.00 0.78 57 GLY A CA 12
ATOM 14859 C C . GLY A 1 57 ? -8.062 2.211 -2.427 1.00 0.76 57 GLY A C 12
ATOM 14860 O O . GLY A 1 57 ? -7.854 1.478 -1.459 1.00 0.71 57 GLY A O 12
ATOM 14864 N N . TYR A 1 58 ? -7.384 3.323 -2.648 1.00 0.84 58 TYR A N 12
ATOM 14865 C CA . TYR A 1 58 ? -6.310 3.749 -1.766 1.00 0.85 58 TYR A CA 12
ATOM 14866 C C . TYR A 1 58 ? -6.575 5.162 -1.275 1.00 0.94 58 TYR A C 12
ATOM 14867 O O . TYR A 1 58 ? -7.234 5.948 -1.958 1.00 1.11 58 TYR A O 12
ATOM 14885 N N . VAL A 1 59 ? -6.066 5.477 -0.098 1.00 0.93 59 VAL A N 12
ATOM 14886 C CA . VAL A 1 59 ? -6.280 6.780 0.509 1.00 1.03 59 VAL A CA 12
ATOM 14887 C C . VAL A 1 59 ? -5.315 6.962 1.680 1.00 1.03 59 VAL A C 12
ATOM 14888 O O . VAL A 1 59 ? -4.881 5.982 2.283 1.00 0.99 59 VAL A O 12
ATOM 14901 N N . TYR A 1 60 ? -4.967 8.204 1.988 1.00 1.15 60 TYR A N 12
ATOM 14902 C CA . TYR A 1 60 ? -3.981 8.481 3.026 1.00 1.21 60 TYR A CA 12
ATOM 14903 C C . TYR A 1 60 ? -4.630 8.812 4.364 1.00 1.29 60 TYR A C 12
ATOM 14904 O O . TYR A 1 60 ? -3.971 8.763 5.403 1.00 1.36 60 TYR A O 12
ATOM 14922 N N . GLY A 1 61 ? -5.912 9.153 4.341 1.00 1.37 61 GLY A N 12
ATOM 14923 C CA . GLY A 1 61 ? -6.644 9.353 5.579 1.00 1.49 61 GLY A CA 12
ATOM 14924 C C . GLY A 1 61 ? -6.786 8.056 6.342 1.00 1.38 61 GLY A C 12
ATOM 14925 O O . GLY A 1 61 ? -6.718 8.022 7.573 1.00 1.49 61 GLY A O 12
ATOM 14929 N N . TYR A 1 62 ? -6.980 6.989 5.593 1.00 1.24 62 TYR A N 12
ATOM 14930 C CA . TYR A 1 62 ? -7.006 5.644 6.134 1.00 1.13 62 TYR A CA 12
ATOM 14931 C C . TYR A 1 62 ? -5.650 4.989 5.869 1.00 1.00 62 TYR A C 12
ATOM 14932 O O . TYR A 1 62 ? -4.811 5.585 5.194 1.00 0.99 62 TYR A O 12
ATOM 14950 N N . PRO A 1 63 ? -5.388 3.787 6.423 1.00 0.97 63 PRO A N 12
ATOM 14951 C CA . PRO A 1 63 ? -4.109 3.079 6.230 1.00 0.93 63 PRO A CA 12
ATOM 14952 C C . PRO A 1 63 ? -3.900 2.589 4.795 1.00 0.83 63 PRO A C 12
ATOM 14953 O O . PRO A 1 63 ? -3.809 1.385 4.551 1.00 0.80 63 PRO A O 12
ATOM 14964 N N . TYR A 1 64 ? -3.847 3.538 3.859 1.00 0.81 64 TYR A N 12
ATOM 14965 C CA . TYR A 1 64 ? -3.560 3.266 2.447 1.00 0.79 64 TYR A CA 12
ATOM 14966 C C . TYR A 1 64 ? -4.667 2.444 1.794 1.00 0.75 64 TYR A C 12
ATOM 14967 O O . TYR A 1 64 ? -4.509 1.949 0.681 1.00 0.80 64 TYR A O 12
ATOM 14985 N N . TYR A 1 65 ? -5.792 2.333 2.479 1.00 0.73 65 TYR A N 12
ATOM 14986 C CA . TYR A 1 65 ? -6.922 1.569 1.981 1.00 0.74 65 TYR A CA 12
ATOM 14987 C C . TYR A 1 65 ? -8.188 2.403 2.024 1.00 0.75 65 TYR A C 12
ATOM 14988 O O . TYR A 1 65 ? -8.513 3.005 3.046 1.00 0.83 65 TYR A O 12
ATOM 15006 N N . LYS A 1 66 ? -8.896 2.427 0.912 1.00 0.73 66 LYS A N 12
ATOM 15007 C CA . LYS A 1 66 ? -10.129 3.178 0.810 1.00 0.75 66 LYS A CA 12
ATOM 15008 C C . LYS A 1 66 ? -11.292 2.249 0.504 1.00 0.61 66 LYS A C 12
ATOM 15009 O O . LYS A 1 66 ? -11.264 1.504 -0.478 1.00 0.62 66 LYS A O 12
ATOM 15028 N N . CYS A 1 67 ? -12.303 2.288 1.348 1.00 0.62 67 CYS A N 12
ATOM 15029 C CA . CYS A 1 67 ? -13.501 1.499 1.139 1.00 0.57 67 CYS A CA 12
ATOM 15030 C C . CYS A 1 67 ? -14.545 2.325 0.404 1.00 0.52 67 CYS A C 12
ATOM 15031 O O . CYS A 1 67 ? -14.994 3.361 0.897 1.00 0.60 67 CYS A O 12
ATOM 15038 N N . SER A 1 68 ? -14.906 1.883 -0.785 1.00 0.47 68 SER A N 12
ATOM 15039 C CA . SER A 1 68 ? -15.920 2.552 -1.572 1.00 0.49 68 SER A CA 12
ATOM 15040 C C . SER A 1 68 ? -17.003 1.563 -1.986 1.00 0.50 68 SER A C 12
ATOM 15041 O O . SER A 1 68 ? -16.764 0.360 -2.051 1.00 0.65 68 SER A O 12
ATOM 15049 N N . CYS A 1 69 ? -18.192 2.072 -2.245 1.00 0.49 69 CYS A N 12
ATOM 15050 C CA . CYS A 1 69 ? -19.296 1.241 -2.685 1.00 0.56 69 CYS A CA 12
ATOM 15051 C C . CYS A 1 69 ? -19.558 1.477 -4.169 1.00 0.68 69 CYS A C 12
ATOM 15052 O O . CYS A 1 69 ? -19.222 2.540 -4.698 1.00 0.77 69 CYS A O 12
ATOM 15059 N N . PRO A 1 70 ? -20.144 0.483 -4.863 1.00 0.77 70 PRO A N 12
ATOM 15060 C CA . PRO A 1 70 ? -20.466 0.592 -6.290 1.00 0.93 70 PRO A CA 12
ATOM 15061 C C . PRO A 1 70 ? -21.468 1.704 -6.560 1.00 0.89 70 PRO A C 12
ATOM 15062 O O . PRO A 1 70 ? -22.314 2.005 -5.718 1.00 0.77 70 PRO A O 12
ATOM 15073 N N . TYR A 1 71 ? -21.369 2.305 -7.739 1.00 1.08 71 TYR A N 12
ATOM 15074 C CA . TYR A 1 71 ? -22.229 3.418 -8.111 1.00 1.13 71 TYR A CA 12
ATOM 15075 C C . TYR A 1 71 ? -23.699 3.024 -8.055 1.00 1.06 71 TYR A C 12
ATOM 15076 O O . TYR A 1 71 ? -24.150 2.142 -8.787 1.00 1.13 71 TYR A O 12
ATOM 15094 N N . GLY A 1 72 ? -24.429 3.681 -7.170 1.00 1.01 72 GLY A N 12
ATOM 15095 C CA . GLY A 1 72 ? -25.836 3.404 -7.010 1.00 1.03 72 GLY A CA 12
ATOM 15096 C C . GLY A 1 72 ? -26.108 2.654 -5.730 1.00 0.94 72 GLY A C 12
ATOM 15097 O O . GLY A 1 72 ? -27.255 2.350 -5.403 1.00 1.03 72 GLY A O 12
ATOM 15101 N N . TYR A 1 73 ? -25.041 2.352 -5.006 1.00 0.83 73 TYR A N 12
ATOM 15102 C CA . TYR A 1 73 ? -25.140 1.635 -3.749 1.00 0.80 73 TYR A CA 12
ATOM 15103 C C . TYR A 1 73 ? -24.220 2.256 -2.712 1.00 0.71 73 TYR A C 12
ATOM 15104 O O . TYR A 1 73 ? -23.131 2.721 -3.043 1.00 0.67 73 TYR A O 12
ATOM 15122 N N . TYR A 1 74 ? -24.661 2.273 -1.466 1.00 0.78 74 TYR A N 12
ATOM 15123 C CA . TYR A 1 74 ? -23.778 2.574 -0.357 1.00 0.81 74 TYR A CA 12
ATOM 15124 C C . TYR A 1 74 ? -24.397 2.081 0.943 1.00 0.96 74 TYR A C 12
ATOM 15125 O O . TYR A 1 74 ? -25.537 2.407 1.279 1.00 1.10 74 TYR A O 12
ATOM 15143 N N . GLY A 1 75 ? -23.651 1.243 1.631 1.00 0.98 75 GLY A N 12
ATOM 15144 C CA . GLY A 1 75 ? -24.048 0.774 2.935 1.00 1.18 75 GLY A CA 12
ATOM 15145 C C . GLY A 1 75 ? -22.948 0.989 3.932 1.00 1.28 75 GLY A C 12
ATOM 15146 O O . GLY A 1 75 ? -22.051 1.797 3.705 1.00 1.22 75 GLY A O 12
ATOM 15150 N N . LYS A 1 76 ? -22.999 0.253 5.025 1.00 1.48 76 LYS A N 12
ATOM 15151 C CA . LYS A 1 76 ? -21.868 0.179 5.925 1.00 1.63 76 LYS A CA 12
ATOM 15152 C C . LYS A 1 76 ? -20.868 -0.817 5.361 1.00 1.49 76 LYS A C 12
ATOM 15153 O O . LYS A 1 76 ? -19.662 -0.582 5.361 1.00 1.56 76 LYS A O 12
ATOM 15172 N N . GLN A 1 77 ? -21.397 -1.933 4.873 1.00 1.37 77 GLN A N 12
ATOM 15173 C CA . GLN A 1 77 ? -20.602 -2.923 4.163 1.00 1.27 77 GLN A CA 12
ATOM 15174 C C . GLN A 1 77 ? -20.990 -2.940 2.688 1.00 1.05 77 GLN A C 12
ATOM 15175 O O . GLN A 1 77 ? -20.940 -3.977 2.030 1.00 1.05 77 GLN A O 12
ATOM 15189 N N . CYS A 1 78 ? -21.431 -1.779 2.204 1.00 0.96 78 CYS A N 12
ATOM 15190 C CA . CYS A 1 78 ? -21.770 -1.576 0.791 1.00 0.82 78 CYS A CA 12
ATOM 15191 C C . CYS A 1 78 ? -22.850 -2.541 0.292 1.00 0.92 78 CYS A C 12
ATOM 15192 O O . CYS A 1 78 ? -22.969 -2.776 -0.911 1.00 1.04 78 CYS A O 12
ATOM 15199 N N . GLN A 1 79 ? -23.657 -3.075 1.203 1.00 1.07 79 GLN A N 12
ATOM 15200 C CA . GLN A 1 79 ? -24.710 -4.009 0.819 1.00 1.31 79 GLN A CA 12
ATOM 15201 C C . GLN A 1 79 ? -26.014 -3.268 0.551 1.00 1.40 79 GLN A C 12
ATOM 15202 O O . GLN A 1 79 ? -26.999 -3.857 0.108 1.00 1.66 79 GLN A O 12
ATOM 15216 N N . LEU A 1 80 ? -26.015 -1.975 0.822 1.00 1.25 80 LEU A N 12
ATOM 15217 C CA . LEU A 1 80 ? -27.223 -1.179 0.718 1.00 1.38 80 LEU A CA 12
ATOM 15218 C C . LEU A 1 80 ? -27.207 -0.348 -0.552 1.00 1.22 80 LEU A C 12
ATOM 15219 O O . LEU A 1 80 ? -26.146 -0.045 -1.094 1.00 1.02 80 LEU A O 12
ATOM 15235 N N . LYS A 1 81 ? -28.389 0.015 -1.013 1.00 1.35 81 LYS A N 12
ATOM 15236 C CA . LYS A 1 81 ? -28.551 0.742 -2.261 1.00 1.25 81 LYS A CA 12
ATOM 15237 C C . LYS A 1 81 ? -28.681 2.240 -1.995 1.00 1.19 81 LYS A C 12
ATOM 15238 O O . LYS A 1 81 ? -29.085 2.652 -0.906 1.00 1.32 81 LYS A O 12
ATOM 15257 N N . LYS A 1 82 ? -28.320 3.047 -2.982 1.00 1.08 82 LYS A N 12
ATOM 15258 C CA . LYS A 1 82 ? -28.396 4.491 -2.863 1.00 1.12 82 LYS A CA 12
ATOM 15259 C C . LYS A 1 82 ? -29.771 4.983 -3.286 1.00 1.31 82 LYS A C 12
ATOM 15260 O O . LYS A 1 82 ? -30.214 4.725 -4.408 1.00 1.45 82 LYS A O 12
ATOM 15279 N N . TYR A 1 83 ? -30.440 5.682 -2.388 1.00 1.49 83 TYR A N 12
ATOM 15280 C CA . TYR A 1 83 ? -31.758 6.222 -2.666 1.00 1.78 83 TYR A CA 12
ATOM 15281 C C . TYR A 1 83 ? -31.739 7.738 -2.553 1.00 2.01 83 TYR A C 12
ATOM 15282 O O . TYR A 1 83 ? -31.698 8.414 -3.599 1.00 2.30 83 TYR A O 12
ATOM 15301 N N . GLY A 1 1 ? 41.287 6.983 -7.299 1.00 7.00 1 GLY A N 13
ATOM 15302 C CA . GLY A 1 1 ? 39.912 7.326 -7.726 1.00 7.05 1 GLY A CA 13
ATOM 15303 C C . GLY A 1 1 ? 38.893 7.006 -6.656 1.00 6.58 1 GLY A C 13
ATOM 15304 O O . GLY A 1 1 ? 39.245 6.504 -5.587 1.00 6.38 1 GLY A O 13
ATOM 15310 N N . VAL A 1 2 ? 37.629 7.280 -6.939 1.00 6.57 2 VAL A N 13
ATOM 15311 C CA . VAL A 1 2 ? 36.566 7.062 -5.969 1.00 6.20 2 VAL A CA 13
ATOM 15312 C C . VAL A 1 2 ? 35.879 5.717 -6.196 1.00 5.47 2 VAL A C 13
ATOM 15313 O O . VAL A 1 2 ? 35.593 5.328 -7.332 1.00 5.62 2 VAL A O 13
ATOM 15326 N N . TYR A 1 3 ? 35.646 4.999 -5.111 1.00 4.83 3 TYR A N 13
ATOM 15327 C CA . TYR A 1 3 ? 34.916 3.747 -5.165 1.00 4.16 3 TYR A CA 13
ATOM 15328 C C . TYR A 1 3 ? 33.484 3.972 -4.703 1.00 3.79 3 TYR A C 13
ATOM 15329 O O . TYR A 1 3 ? 33.240 4.729 -3.762 1.00 3.95 3 TYR A O 13
ATOM 15347 N N . TYR A 1 4 ? 32.542 3.334 -5.374 1.00 3.54 4 TYR A N 13
ATOM 15348 C CA . TYR A 1 4 ? 31.140 3.460 -5.020 1.00 3.25 4 TYR A CA 13
ATOM 15349 C C . TYR A 1 4 ? 30.623 2.161 -4.422 1.00 2.52 4 TYR A C 13
ATOM 15350 O O . TYR A 1 4 ? 30.336 1.201 -5.141 1.00 2.51 4 TYR A O 13
ATOM 15368 N N . PRO A 1 5 ? 30.513 2.116 -3.092 1.00 2.32 5 PRO A N 13
ATOM 15369 C CA . PRO A 1 5 ? 30.073 0.926 -2.377 1.00 2.05 5 PRO A CA 13
ATOM 15370 C C . PRO A 1 5 ? 28.563 0.739 -2.426 1.00 1.72 5 PRO A C 13
ATOM 15371 O O . PRO A 1 5 ? 27.803 1.703 -2.573 1.00 1.94 5 PRO A O 13
ATOM 15382 N N . ASN A 1 6 ? 28.138 -0.506 -2.306 1.00 1.43 6 ASN A N 13
ATOM 15383 C CA . ASN A 1 6 ? 26.724 -0.838 -2.289 1.00 1.23 6 ASN A CA 13
ATOM 15384 C C . ASN A 1 6 ? 26.379 -1.606 -1.023 1.00 1.15 6 ASN A C 13
ATOM 15385 O O . ASN A 1 6 ? 26.468 -2.834 -0.989 1.00 1.24 6 ASN A O 13
ATOM 15396 N N . PRO A 1 7 ? 25.992 -0.891 0.042 1.00 1.07 7 PRO A N 13
ATOM 15397 C CA . PRO A 1 7 ? 25.580 -1.510 1.303 1.00 1.12 7 PRO A CA 13
ATOM 15398 C C . PRO A 1 7 ? 24.181 -2.111 1.205 1.00 1.08 7 PRO A C 13
ATOM 15399 O O . PRO A 1 7 ? 23.283 -1.761 1.967 1.00 1.26 7 PRO A O 13
ATOM 15410 N N . CYS A 1 8 ? 24.012 -3.030 0.273 1.00 1.07 8 CYS A N 13
ATOM 15411 C CA . CYS A 1 8 ? 22.713 -3.613 0.005 1.00 1.09 8 CYS A CA 13
ATOM 15412 C C . CYS A 1 8 ? 22.640 -5.032 0.551 1.00 1.14 8 CYS A C 13
ATOM 15413 O O . CYS A 1 8 ? 23.626 -5.772 0.534 1.00 1.25 8 CYS A O 13
ATOM 15420 N N . SER A 1 9 ? 21.468 -5.393 1.039 1.00 1.18 9 SER A N 13
ATOM 15421 C CA . SER A 1 9 ? 21.242 -6.687 1.657 1.00 1.25 9 SER A CA 13
ATOM 15422 C C . SER A 1 9 ? 19.763 -7.032 1.498 1.00 1.08 9 SER A C 13
ATOM 15423 O O . SER A 1 9 ? 18.955 -6.137 1.258 1.00 0.95 9 SER A O 13
ATOM 15431 N N . PRO A 1 10 ? 19.381 -8.317 1.560 1.00 1.18 10 PRO A N 13
ATOM 15432 C CA . PRO A 1 10 ? 17.972 -8.708 1.510 1.00 1.11 10 PRO A CA 13
ATOM 15433 C C . PRO A 1 10 ? 17.178 -8.096 2.663 1.00 0.96 10 PRO A C 13
ATOM 15434 O O . PRO A 1 10 ? 17.525 -8.266 3.834 1.00 1.06 10 PRO A O 13
ATOM 15445 N N . TYR A 1 11 ? 16.114 -7.386 2.324 1.00 1.05 11 TYR A N 13
ATOM 15446 C CA . TYR A 1 11 ? 15.300 -6.701 3.318 1.00 1.23 11 TYR A CA 13
ATOM 15447 C C . TYR A 1 11 ? 13.891 -7.275 3.323 1.00 0.92 11 TYR A C 13
ATOM 15448 O O . TYR A 1 11 ? 13.417 -7.764 2.295 1.00 0.95 11 TYR A O 13
ATOM 15466 N N . PRO A 1 12 ? 13.202 -7.229 4.477 1.00 1.00 12 PRO A N 13
ATOM 15467 C CA . PRO A 1 12 ? 11.825 -7.711 4.603 1.00 1.02 12 PRO A CA 13
ATOM 15468 C C . PRO A 1 12 ? 10.815 -6.759 3.957 1.00 0.83 12 PRO A C 13
ATOM 15469 O O . PRO A 1 12 ? 9.856 -6.323 4.595 1.00 0.90 12 PRO A O 13
ATOM 15480 N N . CYS A 1 13 ? 11.049 -6.426 2.699 1.00 0.76 13 CYS A N 13
ATOM 15481 C CA . CYS A 1 13 ? 10.136 -5.594 1.934 1.00 0.65 13 CYS A CA 13
ATOM 15482 C C . CYS A 1 13 ? 9.820 -6.270 0.606 1.00 0.65 13 CYS A C 13
ATOM 15483 O O . CYS A 1 13 ? 10.721 -6.534 -0.196 1.00 0.72 13 CYS A O 13
ATOM 15490 N N . ARG A 1 14 ? 8.547 -6.579 0.390 1.00 0.66 14 ARG A N 13
ATOM 15491 C CA . ARG A 1 14 ? 8.126 -7.319 -0.792 1.00 0.73 14 ARG A CA 13
ATOM 15492 C C . ARG A 1 14 ? 7.464 -6.397 -1.803 1.00 0.72 14 ARG A C 13
ATOM 15493 O O . ARG A 1 14 ? 7.432 -5.179 -1.613 1.00 0.70 14 ARG A O 13
ATOM 15514 N N . ASN A 1 15 ? 6.953 -6.992 -2.880 1.00 0.81 15 ASN A N 13
ATOM 15515 C CA . ASN A 1 15 ? 6.223 -6.256 -3.909 1.00 0.91 15 ASN A CA 13
ATOM 15516 C C . ASN A 1 15 ? 7.097 -5.186 -4.541 1.00 0.92 15 ASN A C 13
ATOM 15517 O O . ASN A 1 15 ? 6.784 -3.997 -4.483 1.00 1.11 15 ASN A O 13
ATOM 15528 N N . GLY A 1 16 ? 8.214 -5.612 -5.106 1.00 0.85 16 GLY A N 13
ATOM 15529 C CA . GLY A 1 16 ? 9.090 -4.695 -5.798 1.00 0.90 16 GLY A CA 13
ATOM 15530 C C . GLY A 1 16 ? 9.929 -3.878 -4.846 1.00 0.77 16 GLY A C 13
ATOM 15531 O O . GLY A 1 16 ? 10.224 -2.712 -5.117 1.00 0.84 16 GLY A O 13
ATOM 15535 N N . GLY A 1 17 ? 10.298 -4.484 -3.722 1.00 0.78 17 GLY A N 13
ATOM 15536 C CA . GLY A 1 17 ? 11.147 -3.819 -2.755 1.00 0.78 17 GLY A CA 13
ATOM 15537 C C . GLY A 1 17 ? 12.518 -3.517 -3.321 1.00 0.72 17 GLY A C 13
ATOM 15538 O O . GLY A 1 17 ? 13.419 -4.357 -3.277 1.00 0.82 17 GLY A O 13
ATOM 15542 N N . THR A 1 18 ? 12.669 -2.318 -3.859 1.00 0.64 18 THR A N 13
ATOM 15543 C CA . THR A 1 18 ? 13.895 -1.916 -4.512 1.00 0.61 18 THR A CA 13
ATOM 15544 C C . THR A 1 18 ? 14.930 -1.447 -3.497 1.00 0.55 18 THR A C 13
ATOM 15545 O O . THR A 1 18 ? 14.686 -0.517 -2.727 1.00 0.59 18 THR A O 13
ATOM 15556 N N . CYS A 1 19 ? 16.076 -2.101 -3.506 1.00 0.63 19 CYS A N 13
ATOM 15557 C CA . CYS A 1 19 ? 17.155 -1.783 -2.588 1.00 0.63 19 CYS A CA 13
ATOM 15558 C C . CYS A 1 19 ? 17.975 -0.617 -3.124 1.00 0.64 19 CYS A C 13
ATOM 15559 O O . CYS A 1 19 ? 18.680 -0.751 -4.123 1.00 0.74 19 CYS A O 13
ATOM 15566 N N . LYS A 1 20 ? 17.866 0.532 -2.471 1.00 0.62 20 LYS A N 13
ATOM 15567 C CA . LYS A 1 20 ? 18.591 1.719 -2.896 1.00 0.69 20 LYS A CA 13
ATOM 15568 C C . LYS A 1 20 ? 19.343 2.332 -1.727 1.00 0.68 20 LYS A C 13
ATOM 15569 O O . LYS A 1 20 ? 18.734 2.728 -0.736 1.00 0.77 20 LYS A O 13
ATOM 15588 N N . LYS A 1 21 ? 20.658 2.412 -1.830 1.00 0.75 21 LYS A N 13
ATOM 15589 C CA . LYS A 1 21 ? 21.436 3.064 -0.794 1.00 0.80 21 LYS A CA 13
ATOM 15590 C C . LYS A 1 21 ? 21.417 4.567 -1.026 1.00 0.91 21 LYS A C 13
ATOM 15591 O O . LYS A 1 21 ? 21.514 5.029 -2.167 1.00 1.02 21 LYS A O 13
ATOM 15610 N N . ARG A 1 22 ? 21.261 5.332 0.037 1.00 0.95 22 ARG A N 13
ATOM 15611 C CA . ARG A 1 22 ? 21.188 6.772 -0.097 1.00 1.11 22 ARG A CA 13
ATOM 15612 C C . ARG A 1 22 ? 22.530 7.373 0.291 1.00 1.23 22 ARG A C 13
ATOM 15613 O O . ARG A 1 22 ? 23.165 6.920 1.241 1.00 1.32 22 ARG A O 13
ATOM 15634 N N . GLY A 1 23 ? 22.952 8.390 -0.441 1.00 1.38 23 GLY A N 13
ATOM 15635 C CA . GLY A 1 23 ? 24.301 8.902 -0.293 1.00 1.57 23 GLY A CA 13
ATOM 15636 C C . GLY A 1 23 ? 24.484 9.808 0.906 1.00 1.67 23 GLY A C 13
ATOM 15637 O O . GLY A 1 23 ? 25.490 10.515 1.003 1.00 1.88 23 GLY A O 13
ATOM 15641 N N . LEU A 1 24 ? 23.532 9.792 1.824 1.00 1.64 24 LEU A N 13
ATOM 15642 C CA . LEU A 1 24 ? 23.625 10.626 3.010 1.00 1.82 24 LEU A CA 13
ATOM 15643 C C . LEU A 1 24 ? 24.211 9.836 4.173 1.00 1.84 24 LEU A C 13
ATOM 15644 O O . LEU A 1 24 ? 25.301 10.147 4.654 1.00 2.06 24 LEU A O 13
ATOM 15660 N N . TYR A 1 25 ? 23.500 8.807 4.618 1.00 1.69 25 TYR A N 13
ATOM 15661 C CA . TYR A 1 25 ? 23.984 7.992 5.726 1.00 1.82 25 TYR A CA 13
ATOM 15662 C C . TYR A 1 25 ? 23.621 6.516 5.570 1.00 1.63 25 TYR A C 13
ATOM 15663 O O . TYR A 1 25 ? 24.458 5.644 5.789 1.00 1.74 25 TYR A O 13
ATOM 15681 N N . SER A 1 26 ? 22.389 6.230 5.183 1.00 1.41 26 SER A N 13
ATOM 15682 C CA . SER A 1 26 ? 21.922 4.852 5.130 1.00 1.27 26 SER A CA 13
ATOM 15683 C C . SER A 1 26 ? 21.173 4.552 3.830 1.00 1.06 26 SER A C 13
ATOM 15684 O O . SER A 1 26 ? 21.135 5.368 2.907 1.00 1.05 26 SER A O 13
ATOM 15692 N N . TYR A 1 27 ? 20.585 3.366 3.770 1.00 0.96 27 TYR A N 13
ATOM 15693 C CA . TYR A 1 27 ? 19.877 2.908 2.585 1.00 0.79 27 TYR A CA 13
ATOM 15694 C C . TYR A 1 27 ? 18.368 2.947 2.793 1.00 0.78 27 TYR A C 13
ATOM 15695 O O . TYR A 1 27 ? 17.890 3.290 3.877 1.00 0.97 27 TYR A O 13
ATOM 15713 N N . LYS A 1 28 ? 17.628 2.606 1.746 1.00 0.71 28 LYS A N 13
ATOM 15714 C CA . LYS A 1 28 ? 16.177 2.602 1.795 1.00 0.76 28 LYS A CA 13
ATOM 15715 C C . LYS A 1 28 ? 15.616 1.551 0.834 1.00 0.65 28 LYS A C 13
ATOM 15716 O O . LYS A 1 28 ? 16.221 1.262 -0.206 1.00 0.66 28 LYS A O 13
ATOM 15735 N N . CYS A 1 29 ? 14.478 0.970 1.189 1.00 0.62 29 CYS A N 13
ATOM 15736 C CA . CYS A 1 29 ? 13.800 0.027 0.313 1.00 0.57 29 CYS A CA 13
ATOM 15737 C C . CYS A 1 29 ? 12.556 0.673 -0.284 1.00 0.60 29 CYS A C 13
ATOM 15738 O O . CYS A 1 29 ? 11.619 1.028 0.433 1.00 0.76 29 CYS A O 13
ATOM 15745 N N . TYR A 1 30 ? 12.562 0.843 -1.594 1.00 0.58 30 TYR A N 13
ATOM 15746 C CA . TYR A 1 30 ? 11.430 1.434 -2.292 1.00 0.66 30 TYR A CA 13
ATOM 15747 C C . TYR A 1 30 ? 10.568 0.348 -2.919 1.00 0.70 30 TYR A C 13
ATOM 15748 O O . TYR A 1 30 ? 10.887 -0.172 -3.986 1.00 0.93 30 TYR A O 13
ATOM 15766 N N . CYS A 1 31 ? 9.486 0.002 -2.247 1.00 0.74 31 CYS A N 13
ATOM 15767 C CA . CYS A 1 31 ? 8.565 -1.005 -2.749 1.00 0.83 31 CYS A CA 13
ATOM 15768 C C . CYS A 1 31 ? 7.513 -0.354 -3.639 1.00 0.81 31 CYS A C 13
ATOM 15769 O O . CYS A 1 31 ? 7.567 0.853 -3.897 1.00 0.84 31 CYS A O 13
ATOM 15776 N N . ARG A 1 32 ? 6.568 -1.144 -4.122 1.00 0.81 32 ARG A N 13
ATOM 15777 C CA . ARG A 1 32 ? 5.539 -0.629 -5.008 1.00 0.82 32 ARG A CA 13
ATOM 15778 C C . ARG A 1 32 ? 4.381 -0.037 -4.219 1.00 0.77 32 ARG A C 13
ATOM 15779 O O . ARG A 1 32 ? 3.788 -0.695 -3.363 1.00 0.74 32 ARG A O 13
ATOM 15800 N N . LYS A 1 33 ? 4.078 1.217 -4.516 1.00 0.91 33 LYS A N 13
ATOM 15801 C CA . LYS A 1 33 ? 2.959 1.910 -3.905 1.00 0.97 33 LYS A CA 13
ATOM 15802 C C . LYS A 1 33 ? 1.645 1.251 -4.308 1.00 0.92 33 LYS A C 13
ATOM 15803 O O . LYS A 1 33 ? 1.477 0.835 -5.455 1.00 1.01 33 LYS A O 13
ATOM 15822 N N . GLY A 1 34 ? 0.724 1.150 -3.362 1.00 0.87 34 GLY A N 13
ATOM 15823 C CA . GLY A 1 34 ? -0.557 0.539 -3.645 1.00 0.90 34 GLY A CA 13
ATOM 15824 C C . GLY A 1 34 ? -0.724 -0.800 -2.958 1.00 0.86 34 GLY A C 13
ATOM 15825 O O . GLY A 1 34 ? -1.708 -1.497 -3.175 1.00 1.10 34 GLY A O 13
ATOM 15829 N N . TYR A 1 35 ? 0.250 -1.176 -2.148 1.00 0.76 35 TYR A N 13
ATOM 15830 C CA . TYR A 1 35 ? 0.131 -2.375 -1.335 1.00 0.77 35 TYR A CA 13
ATOM 15831 C C . TYR A 1 35 ? 0.066 -1.997 0.135 1.00 0.76 35 TYR A C 13
ATOM 15832 O O . TYR A 1 35 ? -0.971 -2.142 0.775 1.00 0.82 35 TYR A O 13
ATOM 15850 N N . THR A 1 36 ? 1.175 -1.498 0.650 1.00 0.75 36 THR A N 13
ATOM 15851 C CA . THR A 1 36 ? 1.257 -1.020 2.019 1.00 0.78 36 THR A CA 13
ATOM 15852 C C . THR A 1 36 ? 2.344 0.043 2.125 1.00 0.81 36 THR A C 13
ATOM 15853 O O . THR A 1 36 ? 2.811 0.552 1.103 1.00 0.83 36 THR A O 13
ATOM 15864 N N . GLY A 1 37 ? 2.702 0.414 3.348 1.00 0.86 37 GLY A N 13
ATOM 15865 C CA . GLY A 1 37 ? 3.758 1.391 3.557 1.00 0.91 37 GLY A CA 13
ATOM 15866 C C . GLY A 1 37 ? 5.119 0.913 3.077 1.00 0.92 37 GLY A C 13
ATOM 15867 O O . GLY A 1 37 ? 5.217 -0.034 2.303 1.00 0.88 37 GLY A O 13
ATOM 15871 N N . LYS A 1 38 ? 6.172 1.554 3.567 1.00 1.02 38 LYS A N 13
ATOM 15872 C CA . LYS A 1 38 ? 7.541 1.272 3.127 1.00 1.09 38 LYS A CA 13
ATOM 15873 C C . LYS A 1 38 ? 7.957 -0.184 3.360 1.00 1.07 38 LYS A C 13
ATOM 15874 O O . LYS A 1 38 ? 8.968 -0.639 2.824 1.00 1.18 38 LYS A O 13
ATOM 15893 N N . ASN A 1 39 ? 7.192 -0.901 4.167 1.00 1.01 39 ASN A N 13
ATOM 15894 C CA . ASN A 1 39 ? 7.443 -2.319 4.396 1.00 1.04 39 ASN A CA 13
ATOM 15895 C C . ASN A 1 39 ? 6.941 -3.161 3.231 1.00 0.94 39 ASN A C 13
ATOM 15896 O O . ASN A 1 39 ? 7.643 -4.064 2.777 1.00 1.00 39 ASN A O 13
ATOM 15907 N N . CYS A 1 40 ? 5.745 -2.846 2.739 1.00 0.85 40 CYS A N 13
ATOM 15908 C CA . CYS A 1 40 ? 5.096 -3.630 1.686 1.00 0.78 40 CYS A CA 13
ATOM 15909 C C . CYS A 1 40 ? 5.212 -5.130 1.952 1.00 0.80 40 CYS A C 13
ATOM 15910 O O . CYS A 1 40 ? 5.710 -5.895 1.122 1.00 0.85 40 CYS A O 13
ATOM 15917 N N . GLN A 1 41 ? 4.769 -5.537 3.132 1.00 0.87 41 GLN A N 13
ATOM 15918 C CA . GLN A 1 41 ? 4.779 -6.943 3.508 1.00 0.94 41 GLN A CA 13
ATOM 15919 C C . GLN A 1 41 ? 3.383 -7.526 3.364 1.00 0.94 41 GLN A C 13
ATOM 15920 O O . GLN A 1 41 ? 3.207 -8.737 3.233 1.00 1.10 41 GLN A O 13
ATOM 15934 N N . TYR A 1 42 ? 2.394 -6.645 3.384 1.00 0.85 42 TYR A N 13
ATOM 15935 C CA . TYR A 1 42 ? 1.002 -7.042 3.263 1.00 0.86 42 TYR A CA 13
ATOM 15936 C C . TYR A 1 42 ? 0.305 -6.182 2.219 1.00 0.78 42 TYR A C 13
ATOM 15937 O O . TYR A 1 42 ? 0.932 -5.331 1.587 1.00 0.82 42 TYR A O 13
ATOM 15955 N N . ASN A 1 43 ? -0.979 -6.413 2.028 1.00 0.76 43 ASN A N 13
ATOM 15956 C CA . ASN A 1 43 ? -1.764 -5.618 1.098 1.00 0.73 43 ASN A CA 13
ATOM 15957 C C . ASN A 1 43 ? -2.936 -4.996 1.837 1.00 0.71 43 ASN A C 13
ATOM 15958 O O . ASN A 1 43 ? -3.749 -5.701 2.432 1.00 0.77 43 ASN A O 13
ATOM 15969 N N . ALA A 1 44 ? -3.005 -3.674 1.807 1.00 0.69 44 ALA A N 13
ATOM 15970 C CA . ALA A 1 44 ? -4.053 -2.937 2.497 1.00 0.71 44 ALA A CA 13
ATOM 15971 C C . ALA A 1 44 ? -5.401 -3.175 1.838 1.00 0.65 44 ALA A C 13
ATOM 15972 O O . ALA A 1 44 ? -6.452 -3.008 2.457 1.00 0.64 44 ALA A O 13
ATOM 15979 N N . CYS A 1 45 ? -5.359 -3.584 0.583 1.00 0.65 45 CYS A N 13
ATOM 15980 C CA . CYS A 1 45 ? -6.563 -3.818 -0.185 1.00 0.62 45 CYS A CA 13
ATOM 15981 C C . CYS A 1 45 ? -6.941 -5.295 -0.149 1.00 0.64 45 CYS A C 13
ATOM 15982 O O . CYS A 1 45 ? -7.192 -5.920 -1.185 1.00 0.70 45 CYS A O 13
ATOM 15989 N N . PHE A 1 46 ? -6.950 -5.858 1.050 1.00 0.64 46 PHE A N 13
ATOM 15990 C CA . PHE A 1 46 ? -7.439 -7.212 1.256 1.00 0.71 46 PHE A CA 13
ATOM 15991 C C . PHE A 1 46 ? -8.961 -7.169 1.386 1.00 0.67 46 PHE A C 13
ATOM 15992 O O . PHE A 1 46 ? -9.536 -6.081 1.425 1.00 0.61 46 PHE A O 13
ATOM 16009 N N . PRO A 1 47 ? -9.656 -8.323 1.404 1.00 0.75 47 PRO A N 13
ATOM 16010 C CA . PRO A 1 47 ? -11.113 -8.336 1.545 1.00 0.75 47 PRO A CA 13
ATOM 16011 C C . PRO A 1 47 ? -11.568 -7.716 2.860 1.00 0.67 47 PRO A C 13
ATOM 16012 O O . PRO A 1 47 ? -11.207 -8.177 3.946 1.00 0.82 47 PRO A O 13
ATOM 16023 N N . ASN A 1 48 ? -12.374 -6.680 2.747 1.00 0.57 48 ASN A N 13
ATOM 16024 C CA . ASN A 1 48 ? -12.870 -5.953 3.902 1.00 0.64 48 ASN A CA 13
ATOM 16025 C C . ASN A 1 48 ? -14.382 -6.024 3.966 1.00 0.62 48 ASN A C 13
ATOM 16026 O O . ASN A 1 48 ? -15.056 -5.938 2.939 1.00 0.56 48 ASN A O 13
ATOM 16037 N N . PRO A 1 49 ? -14.940 -6.171 5.178 1.00 0.77 49 PRO A N 13
ATOM 16038 C CA . PRO A 1 49 ? -16.388 -6.138 5.390 1.00 0.84 49 PRO A CA 13
ATOM 16039 C C . PRO A 1 49 ? -16.976 -4.780 5.022 1.00 0.78 49 PRO A C 13
ATOM 16040 O O . PRO A 1 49 ? -18.189 -4.622 4.921 1.00 0.88 49 PRO A O 13
ATOM 16051 N N . CYS A 1 50 ? -16.091 -3.803 4.839 1.00 0.73 50 CYS A N 13
ATOM 16052 C CA . CYS A 1 50 ? -16.470 -2.468 4.389 1.00 0.75 50 CYS A CA 13
ATOM 16053 C C . CYS A 1 50 ? -16.732 -2.457 2.883 1.00 0.71 50 CYS A C 13
ATOM 16054 O O . CYS A 1 50 ? -17.423 -1.581 2.375 1.00 0.93 50 CYS A O 13
ATOM 16061 N N . LEU A 1 51 ? -16.178 -3.433 2.173 1.00 0.63 51 LEU A N 13
ATOM 16062 C CA . LEU A 1 51 ? -16.295 -3.471 0.722 1.00 0.61 51 LEU A CA 13
ATOM 16063 C C . LEU A 1 51 ? -17.569 -4.188 0.301 1.00 0.69 51 LEU A C 13
ATOM 16064 O O . LEU A 1 51 ? -18.523 -3.554 -0.147 1.00 0.67 51 LEU A O 13
ATOM 16080 N N . ASN A 1 52 ? -17.567 -5.511 0.443 1.00 0.85 52 ASN A N 13
ATOM 16081 C CA . ASN A 1 52 ? -18.724 -6.339 0.098 1.00 1.00 52 ASN A CA 13
ATOM 16082 C C . ASN A 1 52 ? -19.186 -6.050 -1.335 1.00 0.92 52 ASN A C 13
ATOM 16083 O O . ASN A 1 52 ? -20.368 -5.827 -1.602 1.00 0.99 52 ASN A O 13
ATOM 16094 N N . GLY A 1 53 ? -18.231 -6.035 -2.255 1.00 0.85 53 GLY A N 13
ATOM 16095 C CA . GLY A 1 53 ? -18.540 -5.758 -3.644 1.00 0.83 53 GLY A CA 13
ATOM 16096 C C . GLY A 1 53 ? -18.175 -4.342 -4.031 1.00 0.71 53 GLY A C 13
ATOM 16097 O O . GLY A 1 53 ? -18.160 -3.990 -5.215 1.00 0.77 53 GLY A O 13
ATOM 16101 N N . GLY A 1 54 ? -17.881 -3.528 -3.024 1.00 0.62 54 GLY A N 13
ATOM 16102 C CA . GLY A 1 54 ? -17.503 -2.150 -3.251 1.00 0.56 54 GLY A CA 13
ATOM 16103 C C . GLY A 1 54 ? -16.158 -2.007 -3.931 1.00 0.56 54 GLY A C 13
ATOM 16104 O O . GLY A 1 54 ? -15.493 -2.997 -4.248 1.00 0.80 54 GLY A O 13
ATOM 16108 N N . THR A 1 55 ? -15.755 -0.769 -4.141 1.00 0.50 55 THR A N 13
ATOM 16109 C CA . THR A 1 55 ? -14.518 -0.467 -4.824 1.00 0.55 55 THR A CA 13
ATOM 16110 C C . THR A 1 55 ? -13.397 -0.267 -3.816 1.00 0.50 55 THR A C 13
ATOM 16111 O O . THR A 1 55 ? -13.543 0.490 -2.854 1.00 0.47 55 THR A O 13
ATOM 16122 N N . CYS A 1 56 ? -12.293 -0.953 -4.031 1.00 0.54 56 CYS A N 13
ATOM 16123 C CA . CYS A 1 56 ? -11.139 -0.819 -3.167 1.00 0.54 56 CYS A CA 13
ATOM 16124 C C . CYS A 1 56 ? -10.036 -0.038 -3.870 1.00 0.64 56 CYS A C 13
ATOM 16125 O O . CYS A 1 56 ? -9.425 -0.518 -4.830 1.00 0.82 56 CYS A O 13
ATOM 16132 N N . GLY A 1 57 ? -9.810 1.178 -3.403 1.00 0.65 57 GLY A N 13
ATOM 16133 C CA . GLY A 1 57 ? -8.752 2.003 -3.941 1.00 0.78 57 GLY A CA 13
ATOM 16134 C C . GLY A 1 57 ? -7.610 2.133 -2.964 1.00 0.76 57 GLY A C 13
ATOM 16135 O O . GLY A 1 57 ? -7.493 1.329 -2.041 1.00 0.71 57 GLY A O 13
ATOM 16139 N N . TYR A 1 58 ? -6.779 3.147 -3.144 1.00 0.84 58 TYR A N 13
ATOM 16140 C CA . TYR A 1 58 ? -5.630 3.352 -2.275 1.00 0.85 58 TYR A CA 13
ATOM 16141 C C . TYR A 1 58 ? -5.539 4.816 -1.879 1.00 0.94 58 TYR A C 13
ATOM 16142 O O . TYR A 1 58 ? -5.545 5.702 -2.736 1.00 1.11 58 TYR A O 13
ATOM 16160 N N . VAL A 1 59 ? -5.461 5.067 -0.583 1.00 0.93 59 VAL A N 13
ATOM 16161 C CA . VAL A 1 59 ? -5.479 6.425 -0.068 1.00 1.03 59 VAL A CA 13
ATOM 16162 C C . VAL A 1 59 ? -4.710 6.495 1.251 1.00 1.03 59 VAL A C 13
ATOM 16163 O O . VAL A 1 59 ? -4.610 5.500 1.966 1.00 0.99 59 VAL A O 13
ATOM 16176 N N . TYR A 1 60 ? -4.158 7.664 1.556 1.00 1.15 60 TYR A N 13
ATOM 16177 C CA . TYR A 1 60 ? -3.357 7.840 2.762 1.00 1.21 60 TYR A CA 13
ATOM 16178 C C . TYR A 1 60 ? -4.182 8.409 3.911 1.00 1.29 60 TYR A C 13
ATOM 16179 O O . TYR A 1 60 ? -3.702 8.494 5.041 1.00 1.36 60 TYR A O 13
ATOM 16197 N N . GLY A 1 61 ? -5.414 8.810 3.621 1.00 1.37 61 GLY A N 13
ATOM 16198 C CA . GLY A 1 61 ? -6.328 9.203 4.682 1.00 1.49 61 GLY A CA 13
ATOM 16199 C C . GLY A 1 61 ? -6.732 7.999 5.506 1.00 1.38 61 GLY A C 13
ATOM 16200 O O . GLY A 1 61 ? -6.986 8.091 6.707 1.00 1.49 61 GLY A O 13
ATOM 16204 N N . TYR A 1 62 ? -6.787 6.869 4.829 1.00 1.24 62 TYR A N 13
ATOM 16205 C CA . TYR A 1 62 ? -7.010 5.582 5.453 1.00 1.13 62 TYR A CA 13
ATOM 16206 C C . TYR A 1 62 ? -5.694 4.807 5.427 1.00 1.00 62 TYR A C 13
ATOM 16207 O O . TYR A 1 62 ? -4.724 5.283 4.837 1.00 0.99 62 TYR A O 13
ATOM 16225 N N . PRO A 1 63 ? -5.613 3.644 6.096 1.00 0.97 63 PRO A N 13
ATOM 16226 C CA . PRO A 1 63 ? -4.407 2.798 6.082 1.00 0.93 63 PRO A CA 13
ATOM 16227 C C . PRO A 1 63 ? -4.088 2.208 4.701 1.00 0.83 63 PRO A C 13
ATOM 16228 O O . PRO A 1 63 ? -4.123 0.993 4.514 1.00 0.80 63 PRO A O 13
ATOM 16239 N N . TYR A 1 64 ? -3.796 3.093 3.745 1.00 0.81 64 TYR A N 13
ATOM 16240 C CA . TYR A 1 64 ? -3.305 2.721 2.413 1.00 0.79 64 TYR A CA 13
ATOM 16241 C C . TYR A 1 64 ? -4.374 2.068 1.541 1.00 0.75 64 TYR A C 13
ATOM 16242 O O . TYR A 1 64 ? -4.062 1.504 0.494 1.00 0.80 64 TYR A O 13
ATOM 16260 N N . TYR A 1 65 ? -5.629 2.160 1.951 1.00 0.73 65 TYR A N 13
ATOM 16261 C CA . TYR A 1 65 ? -6.717 1.609 1.158 1.00 0.74 65 TYR A CA 13
ATOM 16262 C C . TYR A 1 65 ? -7.917 2.541 1.197 1.00 0.75 65 TYR A C 13
ATOM 16263 O O . TYR A 1 65 ? -8.160 3.212 2.196 1.00 0.83 65 TYR A O 13
ATOM 16281 N N . LYS A 1 66 ? -8.651 2.584 0.105 1.00 0.73 66 LYS A N 13
ATOM 16282 C CA . LYS A 1 66 ? -9.827 3.429 0.003 1.00 0.75 66 LYS A CA 13
ATOM 16283 C C . LYS A 1 66 ? -11.071 2.568 -0.163 1.00 0.61 66 LYS A C 13
ATOM 16284 O O . LYS A 1 66 ? -11.225 1.879 -1.167 1.00 0.62 66 LYS A O 13
ATOM 16303 N N . CYS A 1 67 ? -11.948 2.610 0.820 1.00 0.62 67 CYS A N 13
ATOM 16304 C CA . CYS A 1 67 ? -13.159 1.813 0.783 1.00 0.57 67 CYS A CA 13
ATOM 16305 C C . CYS A 1 67 ? -14.301 2.621 0.185 1.00 0.52 67 CYS A C 13
ATOM 16306 O O . CYS A 1 67 ? -14.768 3.595 0.775 1.00 0.60 67 CYS A O 13
ATOM 16313 N N . SER A 1 68 ? -14.725 2.232 -1.004 1.00 0.47 68 SER A N 13
ATOM 16314 C CA . SER A 1 68 ? -15.825 2.894 -1.676 1.00 0.49 68 SER A CA 13
ATOM 16315 C C . SER A 1 68 ? -16.890 1.877 -2.067 1.00 0.50 68 SER A C 13
ATOM 16316 O O . SER A 1 68 ? -16.633 0.676 -2.080 1.00 0.65 68 SER A O 13
ATOM 16324 N N . CYS A 1 69 ? -18.081 2.357 -2.373 1.00 0.49 69 CYS A N 13
ATOM 16325 C CA . CYS A 1 69 ? -19.185 1.484 -2.739 1.00 0.56 69 CYS A CA 13
ATOM 16326 C C . CYS A 1 69 ? -19.349 1.399 -4.252 1.00 0.68 69 CYS A C 13
ATOM 16327 O O . CYS A 1 69 ? -18.847 2.253 -4.987 1.00 0.77 69 CYS A O 13
ATOM 16334 N N . PRO A 1 70 ? -20.048 0.355 -4.736 1.00 0.77 70 PRO A N 13
ATOM 16335 C CA . PRO A 1 70 ? -20.296 0.157 -6.163 1.00 0.93 70 PRO A CA 13
ATOM 16336 C C . PRO A 1 70 ? -21.242 1.209 -6.722 1.00 0.89 70 PRO A C 13
ATOM 16337 O O . PRO A 1 70 ? -22.034 1.802 -5.989 1.00 0.77 70 PRO A O 13
ATOM 16348 N N . TYR A 1 71 ? -21.157 1.430 -8.022 1.00 1.08 71 TYR A N 13
ATOM 16349 C CA . TYR A 1 71 ? -22.000 2.405 -8.687 1.00 1.13 71 TYR A CA 13
ATOM 16350 C C . TYR A 1 71 ? -23.461 1.984 -8.605 1.00 1.06 71 TYR A C 13
ATOM 16351 O O . TYR A 1 71 ? -23.865 0.982 -9.199 1.00 1.13 71 TYR A O 13
ATOM 16369 N N . GLY A 1 72 ? -24.239 2.745 -7.848 1.00 1.01 72 GLY A N 13
ATOM 16370 C CA . GLY A 1 72 ? -25.643 2.436 -7.669 1.00 1.03 72 GLY A CA 13
ATOM 16371 C C . GLY A 1 72 ? -25.933 1.895 -6.286 1.00 0.94 72 GLY A C 13
ATOM 16372 O O . GLY A 1 72 ? -27.080 1.598 -5.950 1.00 1.03 72 GLY A O 13
ATOM 16376 N N . TYR A 1 73 ? -24.890 1.759 -5.479 1.00 0.83 73 TYR A N 13
ATOM 16377 C CA . TYR A 1 73 ? -25.027 1.244 -4.125 1.00 0.80 73 TYR A CA 13
ATOM 16378 C C . TYR A 1 73 ? -24.170 2.061 -3.170 1.00 0.71 73 TYR A C 13
ATOM 16379 O O . TYR A 1 73 ? -23.136 2.595 -3.570 1.00 0.67 73 TYR A O 13
ATOM 16397 N N . TYR A 1 74 ? -24.603 2.167 -1.920 1.00 0.78 74 TYR A N 13
ATOM 16398 C CA . TYR A 1 74 ? -23.784 2.767 -0.876 1.00 0.81 74 TYR A CA 13
ATOM 16399 C C . TYR A 1 74 ? -24.414 2.540 0.490 1.00 0.96 74 TYR A C 13
ATOM 16400 O O . TYR A 1 74 ? -25.593 2.829 0.708 1.00 1.10 74 TYR A O 13
ATOM 16418 N N . GLY A 1 75 ? -23.633 1.976 1.390 1.00 0.98 75 GLY A N 13
ATOM 16419 C CA . GLY A 1 75 ? -24.084 1.774 2.745 1.00 1.18 75 GLY A CA 13
ATOM 16420 C C . GLY A 1 75 ? -23.134 2.381 3.744 1.00 1.28 75 GLY A C 13
ATOM 16421 O O . GLY A 1 75 ? -22.129 2.980 3.365 1.00 1.22 75 GLY A O 13
ATOM 16425 N N . LYS A 1 76 ? -23.429 2.195 5.018 1.00 1.48 76 LYS A N 13
ATOM 16426 C CA . LYS A 1 76 ? -22.529 2.612 6.080 1.00 1.63 76 LYS A CA 13
ATOM 16427 C C . LYS A 1 76 ? -21.384 1.613 6.171 1.00 1.49 76 LYS A C 13
ATOM 16428 O O . LYS A 1 76 ? -20.230 1.975 6.396 1.00 1.56 76 LYS A O 13
ATOM 16447 N N . GLN A 1 77 ? -21.732 0.347 5.991 1.00 1.37 77 GLN A N 13
ATOM 16448 C CA . GLN A 1 77 ? -20.755 -0.722 5.860 1.00 1.27 77 GLN A CA 13
ATOM 16449 C C . GLN A 1 77 ? -20.783 -1.222 4.417 1.00 1.05 77 GLN A C 13
ATOM 16450 O O . GLN A 1 77 ? -20.345 -2.326 4.101 1.00 1.05 77 GLN A O 13
ATOM 16464 N N . CYS A 1 78 ? -21.343 -0.377 3.558 1.00 0.96 78 CYS A N 13
ATOM 16465 C CA . CYS A 1 78 ? -21.449 -0.637 2.125 1.00 0.82 78 CYS A CA 13
ATOM 16466 C C . CYS A 1 78 ? -22.284 -1.884 1.840 1.00 0.92 78 CYS A C 13
ATOM 16467 O O . CYS A 1 78 ? -21.969 -2.667 0.947 1.00 1.04 78 CYS A O 13
ATOM 16474 N N . GLN A 1 79 ? -23.357 -2.058 2.594 1.00 1.07 79 GLN A N 13
ATOM 16475 C CA . GLN A 1 79 ? -24.253 -3.187 2.392 1.00 1.31 79 GLN A CA 13
ATOM 16476 C C . GLN A 1 79 ? -25.647 -2.696 2.012 1.00 1.40 79 GLN A C 13
ATOM 16477 O O . GLN A 1 79 ? -26.649 -3.363 2.269 1.00 1.66 79 GLN A O 13
ATOM 16491 N N . LEU A 1 80 ? -25.699 -1.523 1.391 1.00 1.25 80 LEU A N 13
ATOM 16492 C CA . LEU A 1 80 ? -26.965 -0.892 1.046 1.00 1.38 80 LEU A CA 13
ATOM 16493 C C . LEU A 1 80 ? -26.962 -0.428 -0.406 1.00 1.22 80 LEU A C 13
ATOM 16494 O O . LEU A 1 80 ? -25.905 -0.293 -1.025 1.00 1.02 80 LEU A O 13
ATOM 16510 N N . LYS A 1 81 ? -28.150 -0.177 -0.931 1.00 1.35 81 LYS A N 13
ATOM 16511 C CA . LYS A 1 81 ? -28.317 0.249 -2.313 1.00 1.25 81 LYS A CA 13
ATOM 16512 C C . LYS A 1 81 ? -28.672 1.732 -2.372 1.00 1.19 81 LYS A C 13
ATOM 16513 O O . LYS A 1 81 ? -29.183 2.295 -1.404 1.00 1.32 81 LYS A O 13
ATOM 16532 N N . LYS A 1 82 ? -28.388 2.362 -3.503 1.00 1.08 82 LYS A N 13
ATOM 16533 C CA . LYS A 1 82 ? -28.740 3.754 -3.714 1.00 1.12 82 LYS A CA 13
ATOM 16534 C C . LYS A 1 82 ? -30.150 3.856 -4.274 1.00 1.31 82 LYS A C 13
ATOM 16535 O O . LYS A 1 82 ? -30.492 3.181 -5.247 1.00 1.45 82 LYS A O 13
ATOM 16554 N N . TYR A 1 83 ? -30.963 4.689 -3.657 1.00 1.49 83 TYR A N 13
ATOM 16555 C CA . TYR A 1 83 ? -32.331 4.873 -4.095 1.00 1.78 83 TYR A CA 13
ATOM 16556 C C . TYR A 1 83 ? -32.544 6.306 -4.552 1.00 2.01 83 TYR A C 13
ATOM 16557 O O . TYR A 1 83 ? -32.316 6.586 -5.745 1.00 2.30 83 TYR A O 13
ATOM 16576 N N . GLY A 1 1 ? 34.408 -14.220 -1.547 1.00 7.00 1 GLY A N 14
ATOM 16577 C CA . GLY A 1 1 ? 33.142 -14.986 -1.662 1.00 7.05 1 GLY A CA 14
ATOM 16578 C C . GLY A 1 1 ? 31.946 -14.072 -1.812 1.00 6.58 1 GLY A C 14
ATOM 16579 O O . GLY A 1 1 ? 31.347 -13.993 -2.884 1.00 6.38 1 GLY A O 14
ATOM 16585 N N . VAL A 1 2 ? 31.597 -13.377 -0.740 1.00 6.57 2 VAL A N 14
ATOM 16586 C CA . VAL A 1 2 ? 30.507 -12.419 -0.776 1.00 6.20 2 VAL A CA 14
ATOM 16587 C C . VAL A 1 2 ? 30.721 -11.327 0.268 1.00 5.47 2 VAL A C 14
ATOM 16588 O O . VAL A 1 2 ? 31.013 -11.605 1.433 1.00 5.62 2 VAL A O 14
ATOM 16601 N N . TYR A 1 3 ? 30.620 -10.083 -0.170 1.00 4.83 3 TYR A N 14
ATOM 16602 C CA . TYR A 1 3 ? 30.760 -8.950 0.721 1.00 4.16 3 TYR A CA 14
ATOM 16603 C C . TYR A 1 3 ? 29.904 -7.798 0.225 1.00 3.79 3 TYR A C 14
ATOM 16604 O O . TYR A 1 3 ? 29.721 -7.622 -0.981 1.00 3.95 3 TYR A O 14
ATOM 16622 N N . TYR A 1 4 ? 29.358 -7.036 1.156 1.00 3.54 4 TYR A N 14
ATOM 16623 C CA . TYR A 1 4 ? 28.532 -5.889 0.820 1.00 3.25 4 TYR A CA 14
ATOM 16624 C C . TYR A 1 4 ? 29.202 -4.603 1.284 1.00 2.52 4 TYR A C 14
ATOM 16625 O O . TYR A 1 4 ? 29.095 -4.221 2.451 1.00 2.51 4 TYR A O 14
ATOM 16643 N N . PRO A 1 5 ? 29.918 -3.927 0.371 1.00 2.32 5 PRO A N 14
ATOM 16644 C CA . PRO A 1 5 ? 30.619 -2.675 0.672 1.00 2.05 5 PRO A CA 14
ATOM 16645 C C . PRO A 1 5 ? 29.647 -1.531 0.932 1.00 1.72 5 PRO A C 14
ATOM 16646 O O . PRO A 1 5 ? 29.996 -0.525 1.555 1.00 1.94 5 PRO A O 14
ATOM 16657 N N . ASN A 1 6 ? 28.430 -1.695 0.447 1.00 1.43 6 ASN A N 14
ATOM 16658 C CA . ASN A 1 6 ? 27.374 -0.726 0.671 1.00 1.23 6 ASN A CA 14
ATOM 16659 C C . ASN A 1 6 ? 26.557 -1.127 1.893 1.00 1.15 6 ASN A C 14
ATOM 16660 O O . ASN A 1 6 ? 26.342 -2.315 2.148 1.00 1.24 6 ASN A O 14
ATOM 16671 N N . PRO A 1 7 ? 26.107 -0.140 2.675 1.00 1.07 7 PRO A N 14
ATOM 16672 C CA . PRO A 1 7 ? 25.293 -0.378 3.867 1.00 1.12 7 PRO A CA 14
ATOM 16673 C C . PRO A 1 7 ? 23.854 -0.747 3.512 1.00 1.08 7 PRO A C 14
ATOM 16674 O O . PRO A 1 7 ? 22.912 -0.015 3.816 1.00 1.26 7 PRO A O 14
ATOM 16685 N N . CYS A 1 8 ? 23.696 -1.881 2.853 1.00 1.07 8 CYS A N 14
ATOM 16686 C CA . CYS A 1 8 ? 22.386 -2.360 2.455 1.00 1.09 8 CYS A CA 14
ATOM 16687 C C . CYS A 1 8 ? 22.165 -3.770 2.986 1.00 1.14 8 CYS A C 14
ATOM 16688 O O . CYS A 1 8 ? 23.119 -4.526 3.185 1.00 1.25 8 CYS A O 14
ATOM 16695 N N . SER A 1 9 ? 20.911 -4.114 3.216 1.00 1.18 9 SER A N 14
ATOM 16696 C CA . SER A 1 9 ? 20.553 -5.407 3.766 1.00 1.25 9 SER A CA 14
ATOM 16697 C C . SER A 1 9 ? 19.546 -6.097 2.846 1.00 1.08 9 SER A C 14
ATOM 16698 O O . SER A 1 9 ? 19.005 -5.453 1.946 1.00 0.95 9 SER A O 14
ATOM 16706 N N . PRO A 1 10 ? 19.296 -7.412 3.037 1.00 1.18 10 PRO A N 14
ATOM 16707 C CA . PRO A 1 10 ? 18.326 -8.162 2.228 1.00 1.11 10 PRO A CA 14
ATOM 16708 C C . PRO A 1 10 ? 17.002 -7.419 2.079 1.00 0.96 10 PRO A C 14
ATOM 16709 O O . PRO A 1 10 ? 16.438 -6.928 3.061 1.00 1.06 10 PRO A O 14
ATOM 16720 N N . TYR A 1 11 ? 16.520 -7.348 0.845 1.00 1.05 11 TYR A N 14
ATOM 16721 C CA . TYR A 1 11 ? 15.366 -6.530 0.494 1.00 1.23 11 TYR A CA 14
ATOM 16722 C C . TYR A 1 11 ? 14.109 -6.954 1.241 1.00 0.92 11 TYR A C 14
ATOM 16723 O O . TYR A 1 11 ? 13.597 -8.060 1.049 1.00 0.95 11 TYR A O 14
ATOM 16741 N N . PRO A 1 12 ? 13.601 -6.073 2.112 1.00 1.00 12 PRO A N 14
ATOM 16742 C CA . PRO A 1 12 ? 12.362 -6.304 2.841 1.00 1.02 12 PRO A CA 14
ATOM 16743 C C . PRO A 1 12 ? 11.148 -5.806 2.067 1.00 0.83 12 PRO A C 14
ATOM 16744 O O . PRO A 1 12 ? 10.007 -5.978 2.491 1.00 0.90 12 PRO A O 14
ATOM 16755 N N . CYS A 1 13 ? 11.411 -5.183 0.933 1.00 0.76 13 CYS A N 14
ATOM 16756 C CA . CYS A 1 13 ? 10.362 -4.598 0.128 1.00 0.65 13 CYS A CA 14
ATOM 16757 C C . CYS A 1 13 ? 10.103 -5.440 -1.107 1.00 0.65 13 CYS A C 14
ATOM 16758 O O . CYS A 1 13 ? 11.020 -6.044 -1.664 1.00 0.72 13 CYS A O 14
ATOM 16765 N N . ARG A 1 14 ? 8.851 -5.481 -1.522 1.00 0.66 14 ARG A N 14
ATOM 16766 C CA . ARG A 1 14 ? 8.463 -6.199 -2.720 1.00 0.73 14 ARG A CA 14
ATOM 16767 C C . ARG A 1 14 ? 7.822 -5.229 -3.695 1.00 0.72 14 ARG A C 14
ATOM 16768 O O . ARG A 1 14 ? 7.661 -4.051 -3.375 1.00 0.70 14 ARG A O 14
ATOM 16789 N N . ASN A 1 15 ? 7.462 -5.723 -4.876 1.00 0.81 15 ASN A N 14
ATOM 16790 C CA . ASN A 1 15 ? 6.844 -4.892 -5.905 1.00 0.91 15 ASN A CA 14
ATOM 16791 C C . ASN A 1 15 ? 7.742 -3.715 -6.254 1.00 0.92 15 ASN A C 14
ATOM 16792 O O . ASN A 1 15 ? 7.356 -2.556 -6.102 1.00 1.11 15 ASN A O 14
ATOM 16803 N N . GLY A 1 16 ? 8.958 -4.019 -6.679 1.00 0.85 16 GLY A N 14
ATOM 16804 C CA . GLY A 1 16 ? 9.886 -2.976 -7.053 1.00 0.90 16 GLY A CA 14
ATOM 16805 C C . GLY A 1 16 ? 10.764 -2.550 -5.898 1.00 0.77 16 GLY A C 14
ATOM 16806 O O . GLY A 1 16 ? 11.158 -1.384 -5.807 1.00 0.84 16 GLY A O 14
ATOM 16810 N N . GLY A 1 17 ? 11.063 -3.493 -5.011 1.00 0.78 17 GLY A N 14
ATOM 16811 C CA . GLY A 1 17 ? 11.908 -3.208 -3.869 1.00 0.78 17 GLY A CA 14
ATOM 16812 C C . GLY A 1 17 ? 13.292 -2.760 -4.288 1.00 0.72 17 GLY A C 14
ATOM 16813 O O . GLY A 1 17 ? 14.035 -3.514 -4.914 1.00 0.82 17 GLY A O 14
ATOM 16817 N N . THR A 1 18 ? 13.631 -1.529 -3.957 1.00 0.64 18 THR A N 14
ATOM 16818 C CA . THR A 1 18 ? 14.893 -0.948 -4.363 1.00 0.61 18 THR A CA 14
ATOM 16819 C C . THR A 1 18 ? 15.659 -0.418 -3.155 1.00 0.55 18 THR A C 14
ATOM 16820 O O . THR A 1 18 ? 15.084 0.226 -2.284 1.00 0.59 18 THR A O 14
ATOM 16831 N N . CYS A 1 19 ? 16.950 -0.693 -3.107 1.00 0.63 19 CYS A N 14
ATOM 16832 C CA . CYS A 1 19 ? 17.772 -0.272 -1.984 1.00 0.63 19 CYS A CA 14
ATOM 16833 C C . CYS A 1 19 ? 18.672 0.890 -2.383 1.00 0.64 19 CYS A C 14
ATOM 16834 O O . CYS A 1 19 ? 19.611 0.725 -3.164 1.00 0.74 19 CYS A O 14
ATOM 16841 N N . LYS A 1 20 ? 18.372 2.067 -1.858 1.00 0.62 20 LYS A N 14
ATOM 16842 C CA . LYS A 1 20 ? 19.189 3.246 -2.097 1.00 0.69 20 LYS A CA 14
ATOM 16843 C C . LYS A 1 20 ? 19.812 3.713 -0.792 1.00 0.68 20 LYS A C 14
ATOM 16844 O O . LYS A 1 20 ? 19.126 4.273 0.061 1.00 0.77 20 LYS A O 14
ATOM 16863 N N . LYS A 1 21 ? 21.106 3.482 -0.635 1.00 0.75 21 LYS A N 14
ATOM 16864 C CA . LYS A 1 21 ? 21.787 3.841 0.601 1.00 0.80 21 LYS A CA 14
ATOM 16865 C C . LYS A 1 21 ? 21.946 5.352 0.707 1.00 0.91 21 LYS A C 14
ATOM 16866 O O . LYS A 1 21 ? 22.218 6.032 -0.285 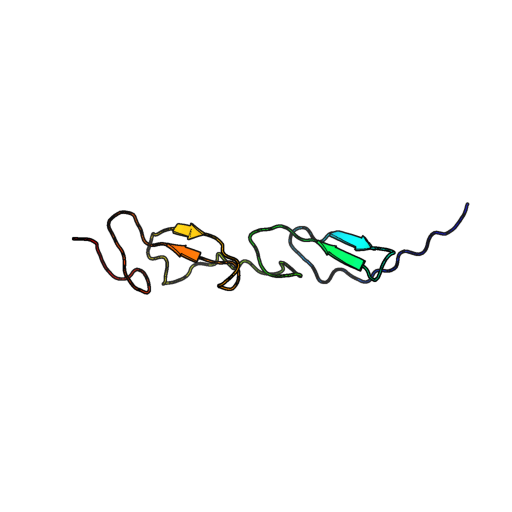1.00 1.02 21 LYS A O 14
ATOM 16885 N N . ARG A 1 22 ? 21.745 5.876 1.906 1.00 0.95 22 ARG A N 14
ATOM 16886 C CA . ARG A 1 22 ? 21.876 7.301 2.148 1.00 1.11 22 ARG A CA 14
ATOM 16887 C C . ARG A 1 22 ? 22.977 7.541 3.168 1.00 1.23 22 ARG A C 14
ATOM 16888 O O . ARG A 1 22 ? 22.863 7.125 4.323 1.00 1.32 22 ARG A O 14
ATOM 16909 N N . GLY A 1 23 ? 24.031 8.228 2.746 1.00 1.38 23 GLY A N 14
ATOM 16910 C CA . GLY A 1 23 ? 25.185 8.445 3.602 1.00 1.57 23 GLY A CA 14
ATOM 16911 C C . GLY A 1 23 ? 24.887 9.312 4.811 1.00 1.67 23 GLY A C 14
ATOM 16912 O O . GLY A 1 23 ? 25.764 9.562 5.639 1.00 1.88 23 GLY A O 14
ATOM 16916 N N . LEU A 1 24 ? 23.650 9.764 4.914 1.00 1.64 24 LEU A N 14
ATOM 16917 C CA . LEU A 1 24 ? 23.231 10.609 6.015 1.00 1.82 24 LEU A CA 14
ATOM 16918 C C . LEU A 1 24 ? 22.996 9.797 7.285 1.00 1.84 24 LEU A C 14
ATOM 16919 O O . LEU A 1 24 ? 23.530 10.127 8.342 1.00 2.06 24 LEU A O 14
ATOM 16935 N N . TYR A 1 25 ? 22.200 8.736 7.187 1.00 1.69 25 TYR A N 14
ATOM 16936 C CA . TYR A 1 25 ? 21.831 7.974 8.377 1.00 1.82 25 TYR A CA 14
ATOM 16937 C C . TYR A 1 25 ? 21.710 6.472 8.111 1.00 1.63 25 TYR A C 14
ATOM 16938 O O . TYR A 1 25 ? 22.200 5.660 8.894 1.00 1.74 25 TYR A O 14
ATOM 16956 N N . SER A 1 26 ? 21.066 6.102 7.011 1.00 1.41 26 SER A N 14
ATOM 16957 C CA . SER A 1 26 ? 20.763 4.699 6.730 1.00 1.27 26 SER A CA 14
ATOM 16958 C C . SER A 1 26 ? 20.461 4.509 5.250 1.00 1.06 26 SER A C 14
ATOM 16959 O O . SER A 1 26 ? 20.666 5.413 4.445 1.00 1.05 26 SER A O 14
ATOM 16967 N N . TYR A 1 27 ? 19.961 3.340 4.895 1.00 0.96 27 TYR A N 14
ATOM 16968 C CA . TYR A 1 27 ? 19.591 3.065 3.520 1.00 0.79 27 TYR A CA 14
ATOM 16969 C C . TYR A 1 27 ? 18.080 3.138 3.379 1.00 0.78 27 TYR A C 14
ATOM 16970 O O . TYR A 1 27 ? 17.347 2.854 4.325 1.00 0.97 27 TYR A O 14
ATOM 16988 N N . LYS A 1 28 ? 17.621 3.540 2.211 1.00 0.71 28 LYS A N 14
ATOM 16989 C CA . LYS A 1 28 ? 16.203 3.707 1.970 1.00 0.76 28 LYS A CA 14
ATOM 16990 C C . LYS A 1 28 ? 15.694 2.633 1.024 1.00 0.65 28 LYS A C 14
ATOM 16991 O O . LYS A 1 28 ? 16.251 2.425 -0.057 1.00 0.66 28 LYS A O 14
ATOM 17010 N N . CYS A 1 29 ? 14.646 1.953 1.439 1.00 0.62 29 CYS A N 14
ATOM 17011 C CA . CYS A 1 29 ? 14.049 0.913 0.631 1.00 0.57 29 CYS A CA 14
ATOM 17012 C C . CYS A 1 29 ? 12.813 1.455 -0.080 1.00 0.60 29 CYS A C 14
ATOM 17013 O O . CYS A 1 29 ? 11.800 1.761 0.549 1.00 0.76 29 CYS A O 14
ATOM 17020 N N . TYR A 1 30 ? 12.921 1.600 -1.391 1.00 0.58 30 TYR A N 14
ATOM 17021 C CA . TYR A 1 30 ? 11.830 2.110 -2.205 1.00 0.66 30 TYR A CA 14
ATOM 17022 C C . TYR A 1 30 ? 11.001 0.966 -2.771 1.00 0.70 30 TYR A C 14
ATOM 17023 O O . TYR A 1 30 ? 11.499 -0.144 -2.945 1.00 0.93 30 TYR A O 14
ATOM 17041 N N . CYS A 1 31 ? 9.742 1.246 -3.052 1.00 0.74 31 CYS A N 14
ATOM 17042 C CA . CYS A 1 31 ? 8.847 0.268 -3.648 1.00 0.83 31 CYS A CA 14
ATOM 17043 C C . CYS A 1 31 ? 7.781 0.996 -4.454 1.00 0.81 31 CYS A C 14
ATOM 17044 O O . CYS A 1 31 ? 7.707 2.227 -4.420 1.00 0.84 31 CYS A O 14
ATOM 17051 N N . ARG A 1 32 ? 6.965 0.253 -5.183 1.00 0.81 32 ARG A N 14
ATOM 17052 C CA . ARG A 1 32 ? 5.924 0.864 -5.993 1.00 0.82 32 ARG A CA 14
ATOM 17053 C C . ARG A 1 32 ? 4.678 1.109 -5.163 1.00 0.77 32 ARG A C 14
ATOM 17054 O O . ARG A 1 32 ? 4.005 0.169 -4.740 1.00 0.74 32 ARG A O 14
ATOM 17075 N N . LYS A 1 33 ? 4.384 2.380 -4.924 1.00 0.91 33 LYS A N 14
ATOM 17076 C CA . LYS A 1 33 ? 3.205 2.764 -4.167 1.00 0.97 33 LYS A CA 14
ATOM 17077 C C . LYS A 1 33 ? 1.943 2.257 -4.856 1.00 0.92 33 LYS A C 14
ATOM 17078 O O . LYS A 1 33 ? 1.885 2.172 -6.086 1.00 1.01 33 LYS A O 14
ATOM 17097 N N . GLY A 1 34 ? 0.940 1.926 -4.059 1.00 0.87 34 GLY A N 14
ATOM 17098 C CA . GLY A 1 34 ? -0.273 1.346 -4.594 1.00 0.90 34 GLY A CA 14
ATOM 17099 C C . GLY A 1 34 ? -0.414 -0.111 -4.210 1.00 0.86 34 GLY A C 14
ATOM 17100 O O . GLY A 1 34 ? -1.285 -0.816 -4.713 1.00 1.10 34 GLY A O 14
ATOM 17104 N N . TYR A 1 35 ? 0.471 -0.567 -3.336 1.00 0.76 35 TYR A N 14
ATOM 17105 C CA . TYR A 1 35 ? 0.380 -1.908 -2.782 1.00 0.77 35 TYR A CA 14
ATOM 17106 C C . TYR A 1 35 ? 0.261 -1.839 -1.270 1.00 0.76 35 TYR A C 14
ATOM 17107 O O . TYR A 1 35 ? -0.726 -2.291 -0.698 1.00 0.82 35 TYR A O 14
ATOM 17125 N N . THR A 1 36 ? 1.271 -1.266 -0.632 1.00 0.75 36 THR A N 14
ATOM 17126 C CA . THR A 1 36 ? 1.257 -1.038 0.806 1.00 0.78 36 THR A CA 14
ATOM 17127 C C . THR A 1 36 ? 2.216 0.085 1.169 1.00 0.81 36 THR A C 14
ATOM 17128 O O . THR A 1 36 ? 2.665 0.828 0.292 1.00 0.83 36 THR A O 14
ATOM 17139 N N . GLY A 1 37 ? 2.473 0.234 2.463 1.00 0.86 37 GLY A N 14
ATOM 17140 C CA . GLY A 1 37 ? 3.421 1.216 2.948 1.00 0.91 37 GLY A CA 14
ATOM 17141 C C . GLY A 1 37 ? 4.847 0.969 2.482 1.00 0.92 37 GLY A C 14
ATOM 17142 O O . GLY A 1 37 ? 5.078 0.388 1.424 1.00 0.88 37 GLY A O 14
ATOM 17146 N N . LYS A 1 38 ? 5.798 1.405 3.301 1.00 1.02 38 LYS A N 14
ATOM 17147 C CA . LYS A 1 38 ? 7.222 1.414 2.955 1.00 1.09 38 LYS A CA 14
ATOM 17148 C C . LYS A 1 38 ? 7.718 0.097 2.353 1.00 1.07 38 LYS A C 14
ATOM 17149 O O . LYS A 1 38 ? 8.589 0.106 1.484 1.00 1.18 38 LYS A O 14
ATOM 17168 N N . ASN A 1 39 ? 7.183 -1.027 2.809 1.00 1.01 39 ASN A N 14
ATOM 17169 C CA . ASN A 1 39 ? 7.694 -2.322 2.370 1.00 1.04 39 ASN A CA 14
ATOM 17170 C C . ASN A 1 39 ? 7.056 -2.793 1.063 1.00 0.94 39 ASN A C 14
ATOM 17171 O O . ASN A 1 39 ? 7.689 -3.503 0.284 1.00 1.00 39 ASN A O 14
ATOM 17182 N N . CYS A 1 40 ? 5.810 -2.387 0.819 1.00 0.85 40 CYS A N 14
ATOM 17183 C CA . CYS A 1 40 ? 5.042 -2.866 -0.335 1.00 0.78 40 CYS A CA 14
ATOM 17184 C C . CYS A 1 40 ? 5.093 -4.394 -0.447 1.00 0.80 40 CYS A C 14
ATOM 17185 O O . CYS A 1 40 ? 4.985 -4.956 -1.538 1.00 0.85 40 CYS A O 14
ATOM 17192 N N . GLN A 1 41 ? 5.248 -5.058 0.694 1.00 0.87 41 GLN A N 14
ATOM 17193 C CA . GLN A 1 41 ? 5.372 -6.510 0.731 1.00 0.94 41 GLN A CA 14
ATOM 17194 C C . GLN A 1 41 ? 3.998 -7.157 0.787 1.00 0.94 41 GLN A C 14
ATOM 17195 O O . GLN A 1 41 ? 3.800 -8.279 0.319 1.00 1.10 41 GLN A O 14
ATOM 17209 N N . TYR A 1 42 ? 3.053 -6.435 1.355 1.00 0.85 42 TYR A N 14
ATOM 17210 C CA . TYR A 1 42 ? 1.702 -6.933 1.515 1.00 0.86 42 TYR A CA 14
ATOM 17211 C C . TYR A 1 42 ? 0.778 -6.207 0.549 1.00 0.78 42 TYR A C 14
ATOM 17212 O O . TYR A 1 42 ? 1.237 -5.439 -0.301 1.00 0.82 42 TYR A O 14
ATOM 17230 N N . ASN A 1 43 ? -0.509 -6.457 0.662 1.00 0.76 43 ASN A N 14
ATOM 17231 C CA . ASN A 1 43 ? -1.483 -5.773 -0.166 1.00 0.73 43 ASN A CA 14
ATOM 17232 C C . ASN A 1 43 ? -2.506 -5.083 0.719 1.00 0.71 43 ASN A C 14
ATOM 17233 O O . ASN A 1 43 ? -3.094 -5.703 1.608 1.00 0.77 43 ASN A O 14
ATOM 17244 N N . ALA A 1 44 ? -2.688 -3.794 0.485 1.00 0.69 44 ALA A N 14
ATOM 17245 C CA . ALA A 1 44 ? -3.619 -2.993 1.258 1.00 0.71 44 ALA A CA 14
ATOM 17246 C C . ALA A 1 44 ? -5.058 -3.349 0.912 1.00 0.65 44 ALA A C 14
ATOM 17247 O O . ALA A 1 44 ? -5.976 -3.089 1.687 1.00 0.64 44 ALA A O 14
ATOM 17254 N N . CYS A 1 45 ? -5.246 -3.972 -0.243 1.00 0.65 45 CYS A N 14
ATOM 17255 C CA . CYS A 1 45 ? -6.565 -4.411 -0.676 1.00 0.62 45 CYS A CA 14
ATOM 17256 C C . CYS A 1 45 ? -6.910 -5.751 -0.022 1.00 0.64 45 CYS A C 14
ATOM 17257 O O . CYS A 1 45 ? -7.426 -6.670 -0.661 1.00 0.70 45 CYS A O 14
ATOM 17264 N N . PHE A 1 46 ? -6.596 -5.855 1.263 1.00 0.64 46 PHE A N 14
ATOM 17265 C CA . PHE A 1 46 ? -6.952 -7.018 2.060 1.00 0.71 46 PHE A CA 14
ATOM 17266 C C . PHE A 1 46 ? -8.462 -7.020 2.297 1.00 0.67 46 PHE A C 14
ATOM 17267 O O . PHE A 1 46 ? -9.121 -6.027 1.990 1.00 0.61 46 PHE A O 14
ATOM 17284 N N . PRO A 1 47 ? -9.045 -8.116 2.818 1.00 0.75 47 PRO A N 14
ATOM 17285 C CA . PRO A 1 47 ? -10.485 -8.173 3.079 1.00 0.75 47 PRO A CA 14
ATOM 17286 C C . PRO A 1 47 ? -10.965 -6.997 3.924 1.00 0.67 47 PRO A C 14
ATOM 17287 O O . PRO A 1 47 ? -10.490 -6.774 5.039 1.00 0.82 47 PRO A O 14
ATOM 17298 N N . ASN A 1 48 ? -11.906 -6.249 3.377 1.00 0.57 48 ASN A N 14
ATOM 17299 C CA . ASN A 1 48 ? -12.455 -5.089 4.056 1.00 0.64 48 ASN A CA 14
ATOM 17300 C C . ASN A 1 48 ? -13.890 -5.364 4.462 1.00 0.62 48 ASN A C 14
ATOM 17301 O O . ASN A 1 48 ? -14.686 -5.839 3.656 1.00 0.56 48 ASN A O 14
ATOM 17312 N N . PRO A 1 49 ? -14.245 -5.077 5.717 1.00 0.77 49 PRO A N 14
ATOM 17313 C CA . PRO A 1 49 ? -15.611 -5.259 6.201 1.00 0.84 49 PRO A CA 14
ATOM 17314 C C . PRO A 1 49 ? -16.554 -4.191 5.652 1.00 0.78 49 PRO A C 14
ATOM 17315 O O . PRO A 1 49 ? -17.756 -4.218 5.907 1.00 0.88 49 PRO A O 14
ATOM 17326 N N . CYS A 1 50 ? -15.993 -3.262 4.890 1.00 0.73 50 CYS A N 14
ATOM 17327 C CA . CYS A 1 50 ? -16.757 -2.174 4.301 1.00 0.75 50 CYS A CA 14
ATOM 17328 C C . CYS A 1 50 ? -17.057 -2.438 2.826 1.00 0.71 50 CYS A C 14
ATOM 17329 O O . CYS A 1 50 ? -17.211 -1.507 2.040 1.00 0.93 50 CYS A O 14
ATOM 17336 N N . LEU A 1 51 ? -17.146 -3.706 2.456 1.00 0.63 51 LEU A N 14
ATOM 17337 C CA . LEU A 1 51 ? -17.421 -4.070 1.074 1.00 0.61 51 LEU A CA 14
ATOM 17338 C C . LEU A 1 51 ? -18.917 -4.194 0.832 1.00 0.69 51 LEU A C 14
ATOM 17339 O O . LEU A 1 51 ? -19.518 -3.328 0.196 1.00 0.67 51 LEU A O 14
ATOM 17355 N N . ASN A 1 52 ? -19.508 -5.271 1.345 1.00 0.85 52 ASN A N 14
ATOM 17356 C CA . ASN A 1 52 ? -20.924 -5.562 1.124 1.00 1.00 52 ASN A CA 14
ATOM 17357 C C . ASN A 1 52 ? -21.208 -5.642 -0.379 1.00 0.92 52 ASN A C 14
ATOM 17358 O O . ASN A 1 52 ? -22.221 -5.150 -0.875 1.00 0.99 52 ASN A O 14
ATOM 17369 N N . GLY A 1 53 ? -20.286 -6.273 -1.100 1.00 0.85 53 GLY A N 14
ATOM 17370 C CA . GLY A 1 53 ? -20.391 -6.356 -2.545 1.00 0.83 53 GLY A CA 14
ATOM 17371 C C . GLY A 1 53 ? -19.843 -5.115 -3.218 1.00 0.71 53 GLY A C 14
ATOM 17372 O O . GLY A 1 53 ? -20.184 -4.810 -4.362 1.00 0.77 53 GLY A O 14
ATOM 17376 N N . GLY A 1 54 ? -18.996 -4.395 -2.496 1.00 0.62 54 GLY A N 14
ATOM 17377 C CA . GLY A 1 54 ? -18.452 -3.151 -2.995 1.00 0.56 54 GLY A CA 14
ATOM 17378 C C . GLY A 1 54 ? -17.242 -3.344 -3.881 1.00 0.56 54 GLY A C 14
ATOM 17379 O O . GLY A 1 54 ? -17.151 -4.311 -4.638 1.00 0.80 54 GLY A O 14
ATOM 17383 N N . THR A 1 55 ? -16.306 -2.423 -3.783 1.00 0.50 55 THR A N 14
ATOM 17384 C CA . THR A 1 55 ? -15.132 -2.439 -4.630 1.00 0.55 55 THR A CA 14
ATOM 17385 C C . THR A 1 55 ? -13.874 -2.148 -3.824 1.00 0.50 55 THR A C 14
ATOM 17386 O O . THR A 1 55 ? -13.838 -1.210 -3.026 1.00 0.47 55 THR A O 14
ATOM 17397 N N . CYS A 1 56 ? -12.858 -2.969 -4.020 1.00 0.54 56 CYS A N 14
ATOM 17398 C CA . CYS A 1 56 ? -11.579 -2.768 -3.370 1.00 0.54 56 CYS A CA 14
ATOM 17399 C C . CYS A 1 56 ? -10.527 -2.395 -4.401 1.00 0.64 56 CYS A C 14
ATOM 17400 O O . CYS A 1 56 ? -10.220 -3.170 -5.309 1.00 0.82 56 CYS A O 14
ATOM 17407 N N . GLY A 1 57 ? -10.007 -1.193 -4.273 1.00 0.65 57 GLY A N 14
ATOM 17408 C CA . GLY A 1 57 ? -8.955 -0.738 -5.146 1.00 0.78 57 GLY A CA 14
ATOM 17409 C C . GLY A 1 57 ? -7.807 -0.166 -4.355 1.00 0.76 57 GLY A C 14
ATOM 17410 O O . GLY A 1 57 ? -7.546 -0.603 -3.234 1.00 0.71 57 GLY A O 14
ATOM 17414 N N . TYR A 1 58 ? -7.141 0.826 -4.912 1.00 0.84 58 TYR A N 14
ATOM 17415 C CA . TYR A 1 58 ? -6.028 1.463 -4.236 1.00 0.85 58 TYR A CA 14
ATOM 17416 C C . TYR A 1 58 ? -6.193 2.972 -4.264 1.00 0.94 58 TYR A C 14
ATOM 17417 O O . TYR A 1 58 ? -6.534 3.546 -5.298 1.00 1.11 58 TYR A O 14
ATOM 17435 N N . VAL A 1 59 ? -5.980 3.606 -3.120 1.00 0.93 59 VAL A N 14
ATOM 17436 C CA . VAL A 1 59 ? -6.112 5.048 -3.008 1.00 1.03 59 VAL A CA 14
ATOM 17437 C C . VAL A 1 59 ? -5.526 5.516 -1.679 1.00 1.03 59 VAL A C 14
ATOM 17438 O O . VAL A 1 59 ? -5.383 4.727 -0.744 1.00 0.99 59 VAL A O 14
ATOM 17451 N N . TYR A 1 60 ? -5.187 6.793 -1.604 1.00 1.15 60 TYR A N 14
ATOM 17452 C CA . TYR A 1 60 ? -4.530 7.347 -0.431 1.00 1.21 60 TYR A CA 14
ATOM 17453 C C . TYR A 1 60 ? -5.537 7.896 0.577 1.00 1.29 60 TYR A C 14
ATOM 17454 O O . TYR A 1 60 ? -5.154 8.379 1.640 1.00 1.36 60 TYR A O 14
ATOM 17472 N N . GLY A 1 61 ? -6.819 7.827 0.235 1.00 1.37 61 GLY A N 14
ATOM 17473 C CA . GLY A 1 61 ? -7.861 8.183 1.185 1.00 1.49 61 GLY A CA 14
ATOM 17474 C C . GLY A 1 61 ? -7.890 7.214 2.346 1.00 1.38 61 GLY A C 14
ATOM 17475 O O . GLY A 1 61 ? -8.111 7.599 3.496 1.00 1.49 61 GLY A O 14
ATOM 17479 N N . TYR A 1 62 ? -7.681 5.951 2.028 1.00 1.24 62 TYR A N 14
ATOM 17480 C CA . TYR A 1 62 ? -7.472 4.919 3.027 1.00 1.13 62 TYR A CA 14
ATOM 17481 C C . TYR A 1 62 ? -5.980 4.618 3.064 1.00 1.00 62 TYR A C 14
ATOM 17482 O O . TYR A 1 62 ? -5.237 5.165 2.251 1.00 0.99 62 TYR A O 14
ATOM 17500 N N . PRO A 1 63 ? -5.502 3.800 4.018 1.00 0.97 63 PRO A N 14
ATOM 17501 C CA . PRO A 1 63 ? -4.103 3.339 4.035 1.00 0.93 63 PRO A CA 14
ATOM 17502 C C . PRO A 1 63 ? -3.717 2.539 2.784 1.00 0.83 63 PRO A C 14
ATOM 17503 O O . PRO A 1 63 ? -3.563 1.317 2.838 1.00 0.80 63 PRO A O 14
ATOM 17514 N N . TYR A 1 64 ? -3.593 3.251 1.663 1.00 0.81 64 TYR A N 14
ATOM 17515 C CA . TYR A 1 64 ? -3.092 2.707 0.399 1.00 0.79 64 TYR A CA 14
ATOM 17516 C C . TYR A 1 64 ? -4.075 1.753 -0.275 1.00 0.75 64 TYR A C 14
ATOM 17517 O O . TYR A 1 64 ? -3.716 1.063 -1.230 1.00 0.80 64 TYR A O 14
ATOM 17535 N N . TYR A 1 65 ? -5.316 1.733 0.193 1.00 0.73 65 TYR A N 14
ATOM 17536 C CA . TYR A 1 65 ? -6.343 0.924 -0.445 1.00 0.74 65 TYR A CA 14
ATOM 17537 C C . TYR A 1 65 ? -7.611 1.734 -0.634 1.00 0.75 65 TYR A C 14
ATOM 17538 O O . TYR A 1 65 ? -7.758 2.811 -0.069 1.00 0.83 65 TYR A O 14
ATOM 17556 N N . LYS A 1 66 ? -8.515 1.219 -1.443 1.00 0.73 66 LYS A N 14
ATOM 17557 C CA . LYS A 1 66 ? -9.757 1.907 -1.734 1.00 0.75 66 LYS A CA 14
ATOM 17558 C C . LYS A 1 66 ? -10.949 1.006 -1.446 1.00 0.61 66 LYS A C 14
ATOM 17559 O O . LYS A 1 66 ? -11.321 0.181 -2.275 1.00 0.62 66 LYS A O 14
ATOM 17578 N N . CYS A 1 67 ? -11.540 1.159 -0.275 1.00 0.62 67 CYS A N 14
ATOM 17579 C CA . CYS A 1 67 ? -12.744 0.414 0.060 1.00 0.57 67 CYS A CA 14
ATOM 17580 C C . CYS A 1 67 ? -13.970 1.245 -0.293 1.00 0.52 67 CYS A C 14
ATOM 17581 O O . CYS A 1 67 ? -14.363 2.146 0.450 1.00 0.60 67 CYS A O 14
ATOM 17588 N N . SER A 1 68 ? -14.548 0.957 -1.445 1.00 0.47 68 SER A N 14
ATOM 17589 C CA . SER A 1 68 ? -15.687 1.704 -1.944 1.00 0.49 68 SER A CA 14
ATOM 17590 C C . SER A 1 68 ? -16.957 0.867 -1.879 1.00 0.50 68 SER A C 14
ATOM 17591 O O . SER A 1 68 ? -16.918 -0.354 -2.036 1.00 0.65 68 SER A O 14
ATOM 17599 N N . CYS A 1 69 ? -18.072 1.537 -1.643 1.00 0.49 69 CYS A N 14
ATOM 17600 C CA . CYS A 1 69 ? -19.365 0.879 -1.568 1.00 0.56 69 CYS A CA 14
ATOM 17601 C C . CYS A 1 69 ? -19.841 0.471 -2.960 1.00 0.68 69 CYS A C 14
ATOM 17602 O O . CYS A 1 69 ? -19.409 1.046 -3.962 1.00 0.77 69 CYS A O 14
ATOM 17609 N N . PRO A 1 70 ? -20.738 -0.527 -3.039 1.00 0.77 70 PRO A N 14
ATOM 17610 C CA . PRO A 1 70 ? -21.318 -0.977 -4.309 1.00 0.93 70 PRO A CA 14
ATOM 17611 C C . PRO A 1 70 ? -22.089 0.135 -5.008 1.00 0.89 70 PRO A C 14
ATOM 17612 O O . PRO A 1 70 ? -22.480 1.124 -4.383 1.00 0.77 70 PRO A O 14
ATOM 17623 N N . TYR A 1 71 ? -22.313 -0.031 -6.301 1.00 1.08 71 TYR A N 14
ATOM 17624 C CA . TYR A 1 71 ? -23.062 0.949 -7.060 1.00 1.13 71 TYR A CA 14
ATOM 17625 C C . TYR A 1 71 ? -24.540 0.813 -6.732 1.00 1.06 71 TYR A C 14
ATOM 17626 O O . TYR A 1 71 ? -25.201 -0.127 -7.170 1.00 1.13 71 TYR A O 14
ATOM 17644 N N . GLY A 1 72 ? -25.046 1.757 -5.963 1.00 1.01 72 GLY A N 14
ATOM 17645 C CA . GLY A 1 72 ? -26.399 1.662 -5.465 1.00 1.03 72 GLY A CA 14
ATOM 17646 C C . GLY A 1 72 ? -26.419 1.507 -3.961 1.00 0.94 72 GLY A C 14
ATOM 17647 O O . GLY A 1 72 ? -27.472 1.303 -3.358 1.00 1.03 72 GLY A O 14
ATOM 17651 N N . TYR A 1 73 ? -25.240 1.592 -3.359 1.00 0.83 73 TYR A N 14
ATOM 17652 C CA . TYR A 1 73 ? -25.093 1.525 -1.914 1.00 0.80 73 TYR A CA 14
ATOM 17653 C C . TYR A 1 73 ? -24.059 2.539 -1.444 1.00 0.71 73 TYR A C 14
ATOM 17654 O O . TYR A 1 73 ? -23.119 2.856 -2.174 1.00 0.67 73 TYR A O 14
ATOM 17672 N N . TYR A 1 74 ? -24.236 3.050 -0.236 1.00 0.78 74 TYR A N 14
ATOM 17673 C CA . TYR A 1 74 ? -23.189 3.811 0.422 1.00 0.81 74 TYR A CA 14
ATOM 17674 C C . TYR A 1 74 ? -23.467 3.913 1.914 1.00 0.96 74 TYR A C 14
ATOM 17675 O O . TYR A 1 74 ? -24.529 4.363 2.342 1.00 1.10 74 TYR A O 14
ATOM 17693 N N . GLY A 1 75 ? -22.521 3.431 2.694 1.00 0.98 75 GLY A N 14
ATOM 17694 C CA . GLY A 1 75 ? -22.576 3.575 4.127 1.00 1.18 75 GLY A CA 14
ATOM 17695 C C . GLY A 1 75 ? -21.280 4.118 4.663 1.00 1.28 75 GLY A C 14
ATOM 17696 O O . GLY A 1 75 ? -20.436 4.583 3.900 1.00 1.22 75 GLY A O 14
ATOM 17700 N N . LYS A 1 76 ? -21.106 4.025 5.967 1.00 1.48 76 LYS A N 14
ATOM 17701 C CA . LYS A 1 76 ? -19.800 4.217 6.570 1.00 1.63 76 LYS A CA 14
ATOM 17702 C C . LYS A 1 76 ? -19.013 2.925 6.407 1.00 1.49 76 LYS A C 14
ATOM 17703 O O . LYS A 1 76 ? -17.811 2.927 6.143 1.00 1.56 76 LYS A O 14
ATOM 17722 N N . GLN A 1 77 ? -19.733 1.819 6.548 1.00 1.37 77 GLN A N 14
ATOM 17723 C CA . GLN A 1 77 ? -19.182 0.491 6.338 1.00 1.27 77 GLN A CA 14
ATOM 17724 C C . GLN A 1 77 ? -19.779 -0.107 5.061 1.00 1.05 77 GLN A C 14
ATOM 17725 O O . GLN A 1 77 ? -19.647 -1.296 4.787 1.00 1.05 77 GLN A O 14
ATOM 17739 N N . CYS A 1 78 ? -20.455 0.751 4.299 1.00 0.96 78 CYS A N 14
ATOM 17740 C CA . CYS A 1 78 ? -21.097 0.365 3.038 1.00 0.82 78 CYS A CA 14
ATOM 17741 C C . CYS A 1 78 ? -22.229 -0.636 3.253 1.00 0.92 78 CYS A C 14
ATOM 17742 O O . CYS A 1 78 ? -22.602 -1.374 2.343 1.00 1.04 78 CYS A O 14
ATOM 17749 N N . GLN A 1 79 ? -22.800 -0.630 4.451 1.00 1.07 79 GLN A N 14
ATOM 17750 C CA . GLN A 1 79 ? -23.899 -1.530 4.776 1.00 1.31 79 GLN A CA 14
ATOM 17751 C C . GLN A 1 79 ? -25.235 -0.892 4.414 1.00 1.40 79 GLN A C 14
ATOM 17752 O O . GLN A 1 79 ? -26.292 -1.486 4.605 1.00 1.66 79 GLN A O 14
ATOM 17766 N N . LEU A 1 80 ? -25.174 0.318 3.882 1.00 1.25 80 LEU A N 14
ATOM 17767 C CA . LEU A 1 80 ? -26.371 1.101 3.619 1.00 1.38 80 LEU A CA 14
ATOM 17768 C C . LEU A 1 80 ? -26.614 1.231 2.122 1.00 1.22 80 LEU A C 14
ATOM 17769 O O . LEU A 1 80 ? -25.672 1.276 1.334 1.00 1.02 80 LEU A O 14
ATOM 17785 N N . LYS A 1 81 ? -27.881 1.297 1.744 1.00 1.35 81 LYS A N 14
ATOM 17786 C CA . LYS A 1 81 ? -28.272 1.362 0.342 1.00 1.25 81 LYS A CA 14
ATOM 17787 C C . LYS A 1 81 ? -28.437 2.812 -0.110 1.00 1.19 81 LYS A C 14
ATOM 17788 O O . LYS A 1 81 ? -28.670 3.702 0.706 1.00 1.32 81 LYS A O 14
ATOM 17807 N N . LYS A 1 82 ? -28.299 3.037 -1.408 1.00 1.08 82 LYS A N 14
ATOM 17808 C CA . LYS A 1 82 ? -28.482 4.354 -1.994 1.00 1.12 82 LYS A CA 14
ATOM 17809 C C . LYS A 1 82 ? -29.936 4.531 -2.408 1.00 1.31 82 LYS A C 14
ATOM 17810 O O . LYS A 1 82 ? -30.501 3.685 -3.105 1.00 1.45 82 LYS A O 14
ATOM 17829 N N . TYR A 1 83 ? -30.536 5.626 -1.980 1.00 1.49 83 TYR A N 14
ATOM 17830 C CA . TYR A 1 83 ? -31.924 5.904 -2.294 1.00 1.78 83 TYR A CA 14
ATOM 17831 C C . TYR A 1 83 ? -32.029 7.150 -3.163 1.00 2.01 83 TYR A C 14
ATOM 17832 O O . TYR A 1 83 ? -32.107 7.002 -4.399 1.00 2.30 83 TYR A O 14
ATOM 17851 N N . GLY A 1 1 ? 39.798 -9.215 -6.355 1.00 7.00 1 GLY A N 15
ATOM 17852 C CA . GLY A 1 1 ? 39.187 -8.108 -7.131 1.00 7.05 1 GLY A CA 15
ATOM 17853 C C . GLY A 1 1 ? 38.963 -6.876 -6.278 1.00 6.58 1 GLY A C 15
ATOM 17854 O O . GLY A 1 1 ? 39.794 -6.541 -5.436 1.00 6.38 1 GLY A O 15
ATOM 17860 N N . VAL A 1 2 ? 37.842 -6.203 -6.492 1.00 6.57 2 VAL A N 15
ATOM 17861 C CA . VAL A 1 2 ? 37.505 -5.014 -5.725 1.00 6.20 2 VAL A CA 15
ATOM 17862 C C . VAL A 1 2 ? 36.112 -5.151 -5.119 1.00 5.47 2 VAL A C 15
ATOM 17863 O O . VAL A 1 2 ? 35.191 -5.665 -5.760 1.00 5.62 2 VAL A O 15
ATOM 17876 N N . TYR A 1 3 ? 35.966 -4.713 -3.880 1.00 4.83 3 TYR A N 15
ATOM 17877 C CA . TYR A 1 3 ? 34.691 -4.778 -3.200 1.00 4.16 3 TYR A CA 15
ATOM 17878 C C . TYR A 1 3 ? 34.254 -3.391 -2.755 1.00 3.79 3 TYR A C 15
ATOM 17879 O O . TYR A 1 3 ? 34.938 -2.733 -1.971 1.00 3.95 3 TYR A O 15
ATOM 17897 N N . TYR A 1 4 ? 33.126 -2.946 -3.279 1.00 3.54 4 TYR A N 15
ATOM 17898 C CA . TYR A 1 4 ? 32.524 -1.696 -2.851 1.00 3.25 4 TYR A CA 15
ATOM 17899 C C . TYR A 1 4 ? 31.481 -1.967 -1.777 1.00 2.52 4 TYR A C 15
ATOM 17900 O O . TYR A 1 4 ? 30.419 -2.529 -2.062 1.00 2.51 4 TYR A O 15
ATOM 17918 N N . PRO A 1 5 ? 31.784 -1.604 -0.522 1.00 2.32 5 PRO A N 15
ATOM 17919 C CA . PRO A 1 5 ? 30.880 -1.812 0.606 1.00 2.05 5 PRO A CA 15
ATOM 17920 C C . PRO A 1 5 ? 29.674 -0.883 0.552 1.00 1.72 5 PRO A C 15
ATOM 17921 O O . PRO A 1 5 ? 29.628 0.151 1.225 1.00 1.94 5 PRO A O 15
ATOM 17932 N N . ASN A 1 6 ? 28.705 -1.256 -0.263 1.00 1.43 6 ASN A N 15
ATOM 17933 C CA . ASN A 1 6 ? 27.479 -0.493 -0.396 1.00 1.23 6 ASN A CA 15
ATOM 17934 C C . ASN A 1 6 ? 26.503 -0.877 0.709 1.00 1.15 6 ASN A C 15
ATOM 17935 O O . ASN A 1 6 ? 26.372 -2.053 1.056 1.00 1.24 6 ASN A O 15
ATOM 17946 N N . PRO A 1 7 ? 25.827 0.115 1.295 1.00 1.07 7 PRO A N 15
ATOM 17947 C CA . PRO A 1 7 ? 24.873 -0.118 2.372 1.00 1.12 7 PRO A CA 15
ATOM 17948 C C . PRO A 1 7 ? 23.559 -0.694 1.856 1.00 1.08 7 PRO A C 15
ATOM 17949 O O . PRO A 1 7 ? 22.658 0.037 1.451 1.00 1.26 7 PRO A O 15
ATOM 17960 N N . CYS A 1 8 ? 23.469 -2.009 1.847 1.00 1.07 8 CYS A N 15
ATOM 17961 C CA . CYS A 1 8 ? 22.262 -2.688 1.417 1.00 1.09 8 CYS A CA 15
ATOM 17962 C C . CYS A 1 8 ? 22.140 -4.017 2.148 1.00 1.14 8 CYS A C 15
ATOM 17963 O O . CYS A 1 8 ? 23.124 -4.529 2.690 1.00 1.25 8 CYS A O 15
ATOM 17970 N N . SER A 1 9 ? 20.936 -4.559 2.178 1.00 1.18 9 SER A N 15
ATOM 17971 C CA . SER A 1 9 ? 20.658 -5.798 2.883 1.00 1.25 9 SER A CA 15
ATOM 17972 C C . SER A 1 9 ? 19.459 -6.483 2.233 1.00 1.08 9 SER A C 15
ATOM 17973 O O . SER A 1 9 ? 18.809 -5.875 1.378 1.00 0.95 9 SER A O 15
ATOM 17981 N N . PRO A 1 10 ? 19.165 -7.754 2.588 1.00 1.18 10 PRO A N 15
ATOM 17982 C CA . PRO A 1 10 ? 17.961 -8.439 2.112 1.00 1.11 10 PRO A CA 15
ATOM 17983 C C . PRO A 1 10 ? 16.723 -7.561 2.260 1.00 0.96 10 PRO A C 15
ATOM 17984 O O . PRO A 1 10 ? 16.542 -6.895 3.281 1.00 1.06 10 PRO A O 15
ATOM 17995 N N . TYR A 1 11 ? 15.883 -7.572 1.236 1.00 1.05 11 TYR A N 15
ATOM 17996 C CA . TYR A 1 11 ? 14.775 -6.629 1.119 1.00 1.23 11 TYR A CA 15
ATOM 17997 C C . TYR A 1 11 ? 13.787 -6.738 2.274 1.00 0.92 11 TYR A C 15
ATOM 17998 O O . TYR A 1 11 ? 13.116 -7.761 2.435 1.00 0.95 11 TYR A O 15
ATOM 18016 N N . PRO A 1 12 ? 13.693 -5.682 3.101 1.00 1.00 12 PRO A N 15
ATOM 18017 C CA . PRO A 1 12 ? 12.657 -5.579 4.125 1.00 1.02 12 PRO A CA 15
ATOM 18018 C C . PRO A 1 12 ? 11.333 -5.177 3.493 1.00 0.83 12 PRO A C 15
ATOM 18019 O O . PRO A 1 12 ? 10.257 -5.414 4.043 1.00 0.90 12 PRO A O 15
ATOM 18030 N N . CYS A 1 13 ? 11.441 -4.562 2.325 1.00 0.76 13 CYS A N 15
ATOM 18031 C CA . CYS A 1 13 ? 10.291 -4.195 1.527 1.00 0.65 13 CYS A CA 15
ATOM 18032 C C . CYS A 1 13 ? 9.923 -5.360 0.621 1.00 0.65 13 CYS A C 15
ATOM 18033 O O . CYS A 1 13 ? 10.800 -5.980 0.019 1.00 0.72 13 CYS A O 15
ATOM 18040 N N . ARG A 1 14 ? 8.643 -5.671 0.529 1.00 0.66 14 ARG A N 15
ATOM 18041 C CA . ARG A 1 14 ? 8.214 -6.837 -0.226 1.00 0.73 14 ARG A CA 15
ATOM 18042 C C . ARG A 1 14 ? 7.315 -6.425 -1.382 1.00 0.72 14 ARG A C 15
ATOM 18043 O O . ARG A 1 14 ? 6.899 -5.267 -1.471 1.00 0.70 14 ARG A O 15
ATOM 18064 N N . ASN A 1 15 ? 7.037 -7.377 -2.270 1.00 0.81 15 ASN A N 15
ATOM 18065 C CA . ASN A 1 15 ? 6.148 -7.160 -3.412 1.00 0.91 15 ASN A CA 15
ATOM 18066 C C . ASN A 1 15 ? 6.646 -6.027 -4.300 1.00 0.92 15 ASN A C 15
ATOM 18067 O O . ASN A 1 15 ? 5.877 -5.155 -4.707 1.00 1.11 15 ASN A O 15
ATOM 18078 N N . GLY A 1 16 ? 7.932 -6.051 -4.607 1.00 0.85 16 GLY A N 15
ATOM 18079 C CA . GLY A 1 16 ? 8.510 -5.016 -5.434 1.00 0.90 16 GLY A CA 15
ATOM 18080 C C . GLY A 1 16 ? 9.426 -4.106 -4.647 1.00 0.77 16 GLY A C 15
ATOM 18081 O O . GLY A 1 16 ? 9.421 -2.890 -4.840 1.00 0.84 16 GLY A O 15
ATOM 18085 N N . GLY A 1 17 ? 10.203 -4.695 -3.752 1.00 0.78 17 GLY A N 15
ATOM 18086 C CA . GLY A 1 17 ? 11.135 -3.926 -2.963 1.00 0.78 17 GLY A CA 15
ATOM 18087 C C . GLY A 1 17 ? 12.402 -3.616 -3.730 1.00 0.72 17 GLY A C 15
ATOM 18088 O O . GLY A 1 17 ? 12.954 -4.485 -4.406 1.00 0.82 17 GLY A O 15
ATOM 18092 N N . THR A 1 18 ? 12.851 -2.379 -3.638 1.00 0.64 18 THR A N 15
ATOM 18093 C CA . THR A 1 18 ? 14.050 -1.948 -4.333 1.00 0.61 18 THR A CA 15
ATOM 18094 C C . THR A 1 18 ? 15.029 -1.298 -3.359 1.00 0.55 18 THR A C 15
ATOM 18095 O O . THR A 1 18 ? 14.670 -0.378 -2.626 1.00 0.59 18 THR A O 15
ATOM 18106 N N . CYS A 1 19 ? 16.258 -1.781 -3.357 1.00 0.63 19 CYS A N 15
ATOM 18107 C CA . CYS A 1 19 ? 17.279 -1.267 -2.457 1.00 0.63 19 CYS A CA 15
ATOM 18108 C C . CYS A 1 19 ? 18.153 -0.262 -3.190 1.00 0.64 19 CYS A C 15
ATOM 18109 O O . CYS A 1 19 ? 18.930 -0.630 -4.070 1.00 0.74 19 CYS A O 15
ATOM 18116 N N . LYS A 1 20 ? 18.016 1.007 -2.845 1.00 0.62 20 LYS A N 15
ATOM 18117 C CA . LYS A 1 20 ? 18.809 2.045 -3.477 1.00 0.69 20 LYS A CA 15
ATOM 18118 C C . LYS A 1 20 ? 19.696 2.730 -2.458 1.00 0.68 20 LYS A C 15
ATOM 18119 O O . LYS A 1 20 ? 19.229 3.531 -1.650 1.00 0.77 20 LYS A O 15
ATOM 18138 N N . LYS A 1 21 ? 20.975 2.424 -2.506 1.00 0.75 21 LYS A N 15
ATOM 18139 C CA . LYS A 1 21 ? 21.926 3.045 -1.610 1.00 0.80 21 LYS A CA 15
ATOM 18140 C C . LYS A 1 21 ? 22.326 4.403 -2.149 1.00 0.91 21 LYS A C 15
ATOM 18141 O O . LYS A 1 21 ? 22.625 4.551 -3.336 1.00 1.02 21 LYS A O 15
ATOM 18160 N N . ARG A 1 22 ? 22.301 5.404 -1.290 1.00 0.95 22 ARG A N 15
ATOM 18161 C CA . ARG A 1 22 ? 22.636 6.745 -1.704 1.00 1.11 22 ARG A CA 15
ATOM 18162 C C . ARG A 1 22 ? 24.055 7.050 -1.267 1.00 1.23 22 ARG A C 15
ATOM 18163 O O . ARG A 1 22 ? 24.428 6.795 -0.121 1.00 1.32 22 ARG A O 15
ATOM 18184 N N . GLY A 1 23 ? 24.844 7.591 -2.175 1.00 1.38 23 GLY A N 15
ATOM 18185 C CA . GLY A 1 23 ? 26.247 7.819 -1.897 1.00 1.57 23 GLY A CA 15
ATOM 18186 C C . GLY A 1 23 ? 26.492 9.022 -1.016 1.00 1.67 23 GLY A C 15
ATOM 18187 O O . GLY A 1 23 ? 27.609 9.535 -0.955 1.00 1.88 23 GLY A O 15
ATOM 18191 N N . LEU A 1 24 ? 25.462 9.478 -0.324 1.00 1.64 24 LEU A N 15
ATOM 18192 C CA . LEU A 1 24 ? 25.609 10.618 0.554 1.00 1.82 24 LEU A CA 15
ATOM 18193 C C . LEU A 1 24 ? 25.835 10.154 1.987 1.00 1.84 24 LEU A C 15
ATOM 18194 O O . LEU A 1 24 ? 26.930 10.312 2.523 1.00 2.06 24 LEU A O 15
ATOM 18210 N N . TYR A 1 25 ? 24.828 9.543 2.601 1.00 1.69 25 TYR A N 15
ATOM 18211 C CA . TYR A 1 25 ? 24.981 9.071 3.974 1.00 1.82 25 TYR A CA 15
ATOM 18212 C C . TYR A 1 25 ? 24.201 7.789 4.272 1.00 1.63 25 TYR A C 15
ATOM 18213 O O . TYR A 1 25 ? 24.553 7.053 5.193 1.00 1.74 25 TYR A O 15
ATOM 18231 N N . SER A 1 26 ? 23.148 7.514 3.517 1.00 1.41 26 SER A N 15
ATOM 18232 C CA . SER A 1 26 ? 22.277 6.384 3.828 1.00 1.27 26 SER A CA 15
ATOM 18233 C C . SER A 1 26 ? 21.719 5.725 2.566 1.00 1.06 26 SER A C 15
ATOM 18234 O O . SER A 1 26 ? 22.089 6.074 1.445 1.00 1.05 26 SER A O 15
ATOM 18242 N N . TYR A 1 27 ? 20.834 4.756 2.762 1.00 0.96 27 TYR A N 15
ATOM 18243 C CA . TYR A 1 27 ? 20.191 4.071 1.655 1.00 0.79 27 TYR A CA 15
ATOM 18244 C C . TYR A 1 27 ? 18.681 4.101 1.829 1.00 0.78 27 TYR A C 15
ATOM 18245 O O . TYR A 1 27 ? 18.179 4.308 2.933 1.00 0.97 27 TYR A O 15
ATOM 18263 N N . LYS A 1 28 ? 17.963 3.901 0.738 1.00 0.71 28 LYS A N 15
ATOM 18264 C CA . LYS A 1 28 ? 16.514 3.958 0.751 1.00 0.76 28 LYS A CA 15
ATOM 18265 C C . LYS A 1 28 ? 15.921 2.684 0.160 1.00 0.65 28 LYS A C 15
ATOM 18266 O O . LYS A 1 28 ? 16.359 2.209 -0.892 1.00 0.66 28 LYS A O 15
ATOM 18285 N N . CYS A 1 29 ? 14.941 2.127 0.851 1.00 0.62 29 CYS A N 15
ATOM 18286 C CA . CYS A 1 29 ? 14.232 0.958 0.364 1.00 0.57 29 CYS A CA 15
ATOM 18287 C C . CYS A 1 29 ? 12.887 1.380 -0.207 1.00 0.60 29 CYS A C 15
ATOM 18288 O O . CYS A 1 29 ? 12.024 1.886 0.514 1.00 0.76 29 CYS A O 15
ATOM 18295 N N . TYR A 1 30 ? 12.731 1.202 -1.505 1.00 0.58 30 TYR A N 15
ATOM 18296 C CA . TYR A 1 30 ? 11.499 1.555 -2.188 1.00 0.66 30 TYR A CA 15
ATOM 18297 C C . TYR A 1 30 ? 10.587 0.346 -2.287 1.00 0.70 30 TYR A C 15
ATOM 18298 O O . TYR A 1 30 ? 11.053 -0.794 -2.274 1.00 0.93 30 TYR A O 15
ATOM 18316 N N . CYS A 1 31 ? 9.293 0.597 -2.371 1.00 0.74 31 CYS A N 15
ATOM 18317 C CA . CYS A 1 31 ? 8.317 -0.466 -2.503 1.00 0.83 31 CYS A CA 15
ATOM 18318 C C . CYS A 1 31 ? 7.115 0.026 -3.293 1.00 0.81 31 CYS A C 15
ATOM 18319 O O . CYS A 1 31 ? 6.966 1.228 -3.533 1.00 0.84 31 CYS A O 15
ATOM 18326 N N . ARG A 1 32 ? 6.255 -0.901 -3.685 1.00 0.81 32 ARG A N 15
ATOM 18327 C CA . ARG A 1 32 ? 5.110 -0.577 -4.518 1.00 0.82 32 ARG A CA 15
ATOM 18328 C C . ARG A 1 32 ? 3.954 -0.047 -3.682 1.00 0.77 32 ARG A C 15
ATOM 18329 O O . ARG A 1 32 ? 3.426 -0.741 -2.812 1.00 0.74 32 ARG A O 15
ATOM 18350 N N . LYS A 1 33 ? 3.570 1.192 -3.960 1.00 0.91 33 LYS A N 15
ATOM 18351 C CA . LYS A 1 33 ? 2.463 1.831 -3.269 1.00 0.97 33 LYS A CA 15
ATOM 18352 C C . LYS A 1 33 ? 1.167 1.062 -3.506 1.00 0.92 33 LYS A C 15
ATOM 18353 O O . LYS A 1 33 ? 0.956 0.493 -4.579 1.00 1.01 33 LYS A O 15
ATOM 18372 N N . GLY A 1 34 ? 0.307 1.044 -2.503 1.00 0.87 34 GLY A N 15
ATOM 18373 C CA . GLY A 1 34 ? -0.947 0.335 -2.614 1.00 0.90 34 GLY A CA 15
ATOM 18374 C C . GLY A 1 34 ? -0.976 -0.894 -1.738 1.00 0.86 34 GLY A C 15
ATOM 18375 O O . GLY A 1 34 ? -2.041 -1.431 -1.439 1.00 1.10 34 GLY A O 15
ATOM 18379 N N . TYR A 1 35 ? 0.198 -1.350 -1.336 1.00 0.76 35 TYR A N 15
ATOM 18380 C CA . TYR A 1 35 ? 0.297 -2.454 -0.401 1.00 0.77 35 TYR A CA 15
ATOM 18381 C C . TYR A 1 35 ? 0.276 -1.935 1.027 1.00 0.76 35 TYR A C 15
ATOM 18382 O O . TYR A 1 35 ? -0.678 -2.161 1.761 1.00 0.82 35 TYR A O 15
ATOM 18400 N N . THR A 1 36 ? 1.326 -1.235 1.412 1.00 0.75 36 THR A N 15
ATOM 18401 C CA . THR A 1 36 ? 1.430 -0.671 2.746 1.00 0.78 36 THR A CA 15
ATOM 18402 C C . THR A 1 36 ? 2.404 0.498 2.751 1.00 0.81 36 THR A C 15
ATOM 18403 O O . THR A 1 36 ? 2.741 1.027 1.691 1.00 0.83 36 THR A O 15
ATOM 18414 N N . GLY A 1 37 ? 2.786 0.934 3.948 1.00 0.86 37 GLY A N 15
ATOM 18415 C CA . GLY A 1 37 ? 3.721 2.034 4.108 1.00 0.91 37 GLY A CA 15
ATOM 18416 C C . GLY A 1 37 ? 5.098 1.777 3.510 1.00 0.92 37 GLY A C 15
ATOM 18417 O O . GLY A 1 37 ? 5.246 1.014 2.559 1.00 0.88 37 GLY A O 15
ATOM 18421 N N . LYS A 1 38 ? 6.106 2.417 4.091 1.00 1.02 38 LYS A N 15
ATOM 18422 C CA . LYS A 1 38 ? 7.471 2.415 3.556 1.00 1.09 38 LYS A CA 15
ATOM 18423 C C . LYS A 1 38 ? 8.026 1.010 3.308 1.00 1.07 38 LYS A C 15
ATOM 18424 O O . LYS A 1 38 ? 8.937 0.837 2.499 1.00 1.18 38 LYS A O 15
ATOM 18443 N N . ASN A 1 39 ? 7.495 0.018 4.006 1.00 1.01 39 ASN A N 15
ATOM 18444 C CA . ASN A 1 39 ? 7.988 -1.351 3.874 1.00 1.04 39 ASN A CA 15
ATOM 18445 C C . ASN A 1 39 ? 7.183 -2.135 2.848 1.00 0.94 39 ASN A C 15
ATOM 18446 O O . ASN A 1 39 ? 7.731 -3.006 2.173 1.00 1.00 39 ASN A O 15
ATOM 18457 N N . CYS A 1 40 ? 5.897 -1.824 2.715 1.00 0.85 40 CYS A N 15
ATOM 18458 C CA . CYS A 1 40 ? 5.015 -2.576 1.823 1.00 0.78 40 CYS A CA 15
ATOM 18459 C C . CYS A 1 40 ? 5.153 -4.075 2.080 1.00 0.80 40 CYS A C 15
ATOM 18460 O O . CYS A 1 40 ? 5.453 -4.859 1.175 1.00 0.85 40 CYS A O 15
ATOM 18467 N N . GLN A 1 41 ? 4.948 -4.465 3.328 1.00 0.87 41 GLN A N 15
ATOM 18468 C CA . GLN A 1 41 ? 5.139 -5.846 3.737 1.00 0.94 41 GLN A CA 15
ATOM 18469 C C . GLN A 1 41 ? 3.806 -6.588 3.746 1.00 0.94 41 GLN A C 15
ATOM 18470 O O . GLN A 1 41 ? 3.761 -7.817 3.805 1.00 1.10 41 GLN A O 15
ATOM 18484 N N . TYR A 1 42 ? 2.720 -5.833 3.666 1.00 0.85 42 TYR A N 15
ATOM 18485 C CA . TYR A 1 42 ? 1.379 -6.402 3.690 1.00 0.86 42 TYR A CA 15
ATOM 18486 C C . TYR A 1 42 ? 0.519 -5.758 2.611 1.00 0.78 42 TYR A C 15
ATOM 18487 O O . TYR A 1 42 ? 0.832 -4.673 2.135 1.00 0.82 42 TYR A O 15
ATOM 18505 N N . ASN A 1 43 ? -0.550 -6.432 2.219 1.00 0.76 43 ASN A N 15
ATOM 18506 C CA . ASN A 1 43 ? -1.479 -5.881 1.235 1.00 0.73 43 ASN A CA 15
ATOM 18507 C C . ASN A 1 43 ? -2.678 -5.247 1.924 1.00 0.71 43 ASN A C 15
ATOM 18508 O O . ASN A 1 43 ? -3.355 -5.881 2.737 1.00 0.77 43 ASN A O 15
ATOM 18519 N N . ALA A 1 44 ? -2.911 -3.980 1.610 1.00 0.69 44 ALA A N 15
ATOM 18520 C CA . ALA A 1 44 ? -3.989 -3.213 2.214 1.00 0.71 44 ALA A CA 15
ATOM 18521 C C . ALA A 1 44 ? -5.325 -3.521 1.557 1.00 0.65 44 ALA A C 15
ATOM 18522 O O . ALA A 1 44 ? -6.366 -3.514 2.211 1.00 0.64 44 ALA A O 15
ATOM 18529 N N . CYS A 1 45 ? -5.292 -3.812 0.265 1.00 0.65 45 CYS A N 15
ATOM 18530 C CA . CYS A 1 45 ? -6.510 -4.068 -0.490 1.00 0.62 45 CYS A CA 15
ATOM 18531 C C . CYS A 1 45 ? -6.951 -5.521 -0.312 1.00 0.64 45 CYS A C 15
ATOM 18532 O O . CYS A 1 45 ? -7.393 -6.180 -1.255 1.00 0.70 45 CYS A O 15
ATOM 18539 N N . PHE A 1 46 ? -6.815 -6.018 0.911 1.00 0.64 46 PHE A N 15
ATOM 18540 C CA . PHE A 1 46 ? -7.275 -7.354 1.253 1.00 0.71 46 PHE A CA 15
ATOM 18541 C C . PHE A 1 46 ? -8.801 -7.367 1.298 1.00 0.67 46 PHE A C 15
ATOM 18542 O O . PHE A 1 46 ? -9.423 -6.305 1.373 1.00 0.61 46 PHE A O 15
ATOM 18559 N N . PRO A 1 47 ? -9.430 -8.551 1.229 1.00 0.75 47 PRO A N 15
ATOM 18560 C CA . PRO A 1 47 ? -10.890 -8.665 1.265 1.00 0.75 47 PRO A CA 15
ATOM 18561 C C . PRO A 1 47 ? -11.496 -8.007 2.497 1.00 0.67 47 PRO A C 15
ATOM 18562 O O . PRO A 1 47 ? -11.194 -8.373 3.636 1.00 0.82 47 PRO A O 15
ATOM 18573 N N . ASN A 1 48 ? -12.366 -7.046 2.256 1.00 0.57 48 ASN A N 15
ATOM 18574 C CA . ASN A 1 48 ? -13.044 -6.327 3.317 1.00 0.64 48 ASN A CA 15
ATOM 18575 C C . ASN A 1 48 ? -14.545 -6.544 3.209 1.00 0.62 48 ASN A C 15
ATOM 18576 O O . ASN A 1 48 ? -15.114 -6.440 2.124 1.00 0.56 48 ASN A O 15
ATOM 18587 N N . PRO A 1 49 ? -15.207 -6.849 4.337 1.00 0.77 49 PRO A N 15
ATOM 18588 C CA . PRO A 1 49 ? -16.650 -7.122 4.365 1.00 0.84 49 PRO A CA 15
ATOM 18589 C C . PRO A 1 49 ? -17.483 -5.905 3.974 1.00 0.78 49 PRO A C 15
ATOM 18590 O O . PRO A 1 49 ? -18.691 -6.011 3.756 1.00 0.88 49 PRO A O 15
ATOM 18601 N N . CYS A 1 50 ? -16.832 -4.752 3.891 1.00 0.73 50 CYS A N 15
ATOM 18602 C CA . CYS A 1 50 ? -17.497 -3.525 3.484 1.00 0.75 50 CYS A CA 15
ATOM 18603 C C . CYS A 1 50 ? -17.605 -3.438 1.965 1.00 0.71 50 CYS A C 15
ATOM 18604 O O . CYS A 1 50 ? -18.335 -2.603 1.437 1.00 0.93 50 CYS A O 15
ATOM 18611 N N . LEU A 1 51 ? -16.885 -4.305 1.262 1.00 0.63 51 LEU A N 15
ATOM 18612 C CA . LEU A 1 51 ? -16.893 -4.276 -0.191 1.00 0.61 51 LEU A CA 15
ATOM 18613 C C . LEU A 1 51 ? -18.158 -4.917 -0.739 1.00 0.69 51 LEU A C 15
ATOM 18614 O O . LEU A 1 51 ? -19.080 -4.215 -1.153 1.00 0.67 51 LEU A O 15
ATOM 18630 N N . ASN A 1 52 ? -18.202 -6.249 -0.715 1.00 0.85 52 ASN A N 15
ATOM 18631 C CA . ASN A 1 52 ? -19.338 -7.009 -1.245 1.00 1.00 52 ASN A CA 15
ATOM 18632 C C . ASN A 1 52 ? -19.764 -6.482 -2.613 1.00 0.92 52 ASN A C 15
ATOM 18633 O O . ASN A 1 52 ? -20.954 -6.310 -2.889 1.00 0.99 52 ASN A O 15
ATOM 18644 N N . GLY A 1 53 ? -18.780 -6.236 -3.469 1.00 0.85 53 GLY A N 15
ATOM 18645 C CA . GLY A 1 53 ? -19.051 -5.639 -4.761 1.00 0.83 53 GLY A CA 15
ATOM 18646 C C . GLY A 1 53 ? -18.633 -4.185 -4.810 1.00 0.71 53 GLY A C 15
ATOM 18647 O O . GLY A 1 53 ? -18.874 -3.493 -5.796 1.00 0.77 53 GLY A O 15
ATOM 18651 N N . GLY A 1 54 ? -18.006 -3.727 -3.736 1.00 0.62 54 GLY A N 15
ATOM 18652 C CA . GLY A 1 54 ? -17.551 -2.356 -3.657 1.00 0.56 54 GLY A CA 15
ATOM 18653 C C . GLY A 1 54 ? -16.194 -2.153 -4.297 1.00 0.56 54 GLY A C 15
ATOM 18654 O O . GLY A 1 54 ? -15.558 -3.106 -4.754 1.00 0.80 54 GLY A O 15
ATOM 18658 N N . THR A 1 55 ? -15.746 -0.913 -4.308 1.00 0.50 55 THR A N 15
ATOM 18659 C CA . THR A 1 55 ? -14.488 -0.551 -4.927 1.00 0.55 55 THR A CA 15
ATOM 18660 C C . THR A 1 55 ? -13.370 -0.509 -3.890 1.00 0.50 55 THR A C 15
ATOM 18661 O O . THR A 1 55 ? -13.480 0.184 -2.880 1.00 0.47 55 THR A O 15
ATOM 18672 N N . CYS A 1 56 ? -12.309 -1.256 -4.136 1.00 0.54 56 CYS A N 15
ATOM 18673 C CA . CYS A 1 56 ? -11.149 -1.232 -3.261 1.00 0.54 56 CYS A CA 15
ATOM 18674 C C . CYS A 1 56 ? -10.057 -0.367 -3.876 1.00 0.64 56 CYS A C 15
ATOM 18675 O O . CYS A 1 56 ? -9.308 -0.813 -4.748 1.00 0.82 56 CYS A O 15
ATOM 18682 N N . GLY A 1 57 ? -9.995 0.881 -3.439 1.00 0.65 57 GLY A N 15
ATOM 18683 C CA . GLY A 1 57 ? -9.000 1.794 -3.955 1.00 0.78 57 GLY A CA 15
ATOM 18684 C C . GLY A 1 57 ? -7.859 1.981 -2.984 1.00 0.76 57 GLY A C 15
ATOM 18685 O O . GLY A 1 57 ? -7.637 1.135 -2.119 1.00 0.71 57 GLY A O 15
ATOM 18689 N N . TYR A 1 58 ? -7.145 3.084 -3.117 1.00 0.84 58 TYR A N 15
ATOM 18690 C CA . TYR A 1 58 ? -6.044 3.395 -2.219 1.00 0.85 58 TYR A CA 15
ATOM 18691 C C . TYR A 1 58 ? -6.207 4.808 -1.682 1.00 0.94 58 TYR A C 15
ATOM 18692 O O . TYR A 1 58 ? -6.722 5.684 -2.377 1.00 1.11 58 TYR A O 15
ATOM 18710 N N . VAL A 1 59 ? -5.782 5.024 -0.447 1.00 0.93 59 VAL A N 15
ATOM 18711 C CA . VAL A 1 59 ? -5.969 6.308 0.209 1.00 1.03 59 VAL A CA 15
ATOM 18712 C C . VAL A 1 59 ? -5.072 6.400 1.442 1.00 1.03 59 VAL A C 15
ATOM 18713 O O . VAL A 1 59 ? -4.570 5.387 1.923 1.00 0.99 59 VAL A O 15
ATOM 18726 N N . TYR A 1 60 ? -4.857 7.616 1.933 1.00 1.15 60 TYR A N 15
ATOM 18727 C CA . TYR A 1 60 ? -3.997 7.831 3.089 1.00 1.21 60 TYR A CA 15
ATOM 18728 C C . TYR A 1 60 ? -4.805 7.960 4.377 1.00 1.29 60 TYR A C 15
ATOM 18729 O O . TYR A 1 60 ? -4.249 7.867 5.474 1.00 1.36 60 TYR A O 15
ATOM 18747 N N . GLY A 1 61 ? -6.106 8.197 4.246 1.00 1.37 61 GLY A N 15
ATOM 18748 C CA . GLY A 1 61 ? -6.973 8.247 5.410 1.00 1.49 61 GLY A CA 15
ATOM 18749 C C . GLY A 1 61 ? -7.082 6.889 6.064 1.00 1.38 61 GLY A C 15
ATOM 18750 O O . GLY A 1 61 ? -6.705 6.707 7.226 1.00 1.49 61 GLY A O 15
ATOM 18754 N N . TYR A 1 62 ? -7.603 5.937 5.311 1.00 1.24 62 TYR A N 15
ATOM 18755 C CA . TYR A 1 62 ? -7.561 4.539 5.705 1.00 1.13 62 TYR A CA 15
ATOM 18756 C C . TYR A 1 62 ? -6.152 4.013 5.431 1.00 1.00 62 TYR A C 15
ATOM 18757 O O . TYR A 1 62 ? -5.402 4.643 4.686 1.00 0.99 62 TYR A O 15
ATOM 18775 N N . PRO A 1 63 ? -5.754 2.886 6.047 1.00 0.97 63 PRO A N 15
ATOM 18776 C CA . PRO A 1 63 ? -4.400 2.334 5.888 1.00 0.93 63 PRO A CA 15
ATOM 18777 C C . PRO A 1 63 ? -4.101 1.832 4.474 1.00 0.83 63 PRO A C 15
ATOM 18778 O O . PRO A 1 63 ? -4.064 0.628 4.227 1.00 0.80 63 PRO A O 15
ATOM 18789 N N . TYR A 1 64 ? -3.915 2.781 3.558 1.00 0.81 64 TYR A N 15
ATOM 18790 C CA . TYR A 1 64 ? -3.424 2.519 2.204 1.00 0.79 64 TYR A CA 15
ATOM 18791 C C . TYR A 1 64 ? -4.433 1.781 1.331 1.00 0.75 64 TYR A C 15
ATOM 18792 O O . TYR A 1 64 ? -4.089 1.307 0.250 1.00 0.80 64 TYR A O 15
ATOM 18810 N N . TYR A 1 65 ? -5.674 1.702 1.781 1.00 0.73 65 TYR A N 15
ATOM 18811 C CA . TYR A 1 65 ? -6.736 1.147 0.958 1.00 0.74 65 TYR A CA 15
ATOM 18812 C C . TYR A 1 65 ? -8.018 1.914 1.201 1.00 0.75 65 TYR A C 15
ATOM 18813 O O . TYR A 1 65 ? -8.259 2.400 2.301 1.00 0.83 65 TYR A O 15
ATOM 18831 N N . LYS A 1 66 ? -8.831 2.026 0.175 1.00 0.73 66 LYS A N 15
ATOM 18832 C CA . LYS A 1 66 ? -10.038 2.819 0.251 1.00 0.75 66 LYS A CA 15
ATOM 18833 C C . LYS A 1 66 ? -11.258 1.977 -0.098 1.00 0.61 66 LYS A C 15
ATOM 18834 O O . LYS A 1 66 ? -11.553 1.756 -1.273 1.00 0.62 66 LYS A O 15
ATOM 18853 N N . CYS A 1 67 ? -11.952 1.499 0.924 1.00 0.62 67 CYS A N 15
ATOM 18854 C CA . CYS A 1 67 ? -13.186 0.753 0.722 1.00 0.57 67 CYS A CA 15
ATOM 18855 C C . CYS A 1 67 ? -14.300 1.719 0.347 1.00 0.52 67 CYS A C 15
ATOM 18856 O O . CYS A 1 67 ? -14.826 2.442 1.195 1.00 0.60 67 CYS A O 15
ATOM 18863 N N . SER A 1 68 ? -14.630 1.755 -0.931 1.00 0.47 68 SER A N 15
ATOM 18864 C CA . SER A 1 68 ? -15.591 2.714 -1.443 1.00 0.49 68 SER A CA 15
ATOM 18865 C C . SER A 1 68 ? -16.828 2.011 -1.974 1.00 0.50 68 SER A C 15
ATOM 18866 O O . SER A 1 68 ? -16.735 0.951 -2.593 1.00 0.65 68 SER A O 15
ATOM 18874 N N . CYS A 1 69 ? -17.981 2.604 -1.727 1.00 0.49 69 CYS A N 15
ATOM 18875 C CA . CYS A 1 69 ? -19.236 2.062 -2.215 1.00 0.56 69 CYS A CA 15
ATOM 18876 C C . CYS A 1 69 ? -19.393 2.375 -3.697 1.00 0.68 69 CYS A C 15
ATOM 18877 O O . CYS A 1 69 ? -19.001 3.454 -4.150 1.00 0.77 69 CYS A O 15
ATOM 18884 N N . PRO A 1 70 ? -19.945 1.426 -4.471 1.00 0.77 70 PRO A N 15
ATOM 18885 C CA . PRO A 1 70 ? -20.180 1.603 -5.909 1.00 0.93 70 PRO A CA 15
ATOM 18886 C C . PRO A 1 70 ? -21.122 2.763 -6.205 1.00 0.89 70 PRO A C 15
ATOM 18887 O O . PRO A 1 70 ? -21.860 3.223 -5.331 1.00 0.77 70 PRO A O 15
ATOM 18898 N N . TYR A 1 71 ? -21.090 3.226 -7.446 1.00 1.08 71 TYR A N 15
ATOM 18899 C CA . TYR A 1 71 ? -21.956 4.304 -7.886 1.00 1.13 71 TYR A CA 15
ATOM 18900 C C . TYR A 1 71 ? -23.416 3.884 -7.791 1.00 1.06 71 TYR A C 15
ATOM 18901 O O . TYR A 1 71 ? -23.849 2.948 -8.469 1.00 1.13 71 TYR A O 15
ATOM 18919 N N . GLY A 1 72 ? -24.158 4.570 -6.940 1.00 1.01 72 GLY A N 15
ATOM 18920 C CA . GLY A 1 72 ? -25.554 4.250 -6.742 1.00 1.03 72 GLY A CA 15
ATOM 18921 C C . GLY A 1 72 ? -25.749 3.225 -5.649 1.00 0.94 72 GLY A C 15
ATOM 18922 O O . GLY A 1 72 ? -26.826 2.647 -5.509 1.00 1.03 72 GLY A O 15
ATOM 18926 N N . TYR A 1 73 ? -24.699 2.982 -4.879 1.00 0.83 73 TYR A N 15
ATOM 18927 C CA . TYR A 1 73 ? -24.768 2.048 -3.772 1.00 0.80 73 TYR A CA 15
ATOM 18928 C C . TYR A 1 73 ? -24.252 2.693 -2.500 1.00 0.71 73 TYR A C 15
ATOM 18929 O O . TYR A 1 73 ? -23.161 3.259 -2.488 1.00 0.67 73 TYR A O 15
ATOM 18947 N N . TYR A 1 74 ? -25.036 2.610 -1.437 1.00 0.78 74 TYR A N 15
ATOM 18948 C CA . TYR A 1 74 ? -24.602 3.064 -0.126 1.00 0.81 74 TYR A CA 15
ATOM 18949 C C . TYR A 1 74 ? -25.207 2.175 0.945 1.00 0.96 74 TYR A C 15
ATOM 18950 O O . TYR A 1 74 ? -26.424 2.020 1.021 1.00 1.10 74 TYR A O 15
ATOM 18968 N N . GLY A 1 75 ? -24.352 1.583 1.758 1.00 0.98 75 GLY A N 15
ATOM 18969 C CA . GLY A 1 75 ? -24.813 0.777 2.864 1.00 1.18 75 GLY A CA 15
ATOM 18970 C C . GLY A 1 75 ? -24.196 1.221 4.165 1.00 1.28 75 GLY A C 15
ATOM 18971 O O . GLY A 1 75 ? -23.226 1.977 4.159 1.00 1.22 75 GLY A O 15
ATOM 18975 N N . LYS A 1 76 ? -24.730 0.739 5.275 1.00 1.48 76 LYS A N 15
ATOM 18976 C CA . LYS A 1 76 ? -24.111 0.970 6.573 1.00 1.63 76 LYS A CA 15
ATOM 18977 C C . LYS A 1 76 ? -22.754 0.285 6.602 1.00 1.49 76 LYS A C 15
ATOM 18978 O O . LYS A 1 76 ? -21.787 0.790 7.175 1.00 1.56 76 LYS A O 15
ATOM 18997 N N . GLN A 1 77 ? -22.701 -0.869 5.951 1.00 1.37 77 GLN A N 15
ATOM 18998 C CA . GLN A 1 77 ? -21.468 -1.616 5.794 1.00 1.27 77 GLN A CA 15
ATOM 18999 C C . GLN A 1 77 ? -21.024 -1.548 4.333 1.00 1.05 77 GLN A C 15
ATOM 19000 O O . GLN A 1 77 ? -20.230 -2.358 3.870 1.00 1.05 77 GLN A O 15
ATOM 19014 N N . CYS A 1 78 ? -21.587 -0.573 3.617 1.00 0.96 78 CYS A N 15
ATOM 19015 C CA . CYS A 1 78 ? -21.216 -0.277 2.227 1.00 0.82 78 CYS A CA 15
ATOM 19016 C C . CYS A 1 78 ? -21.604 -1.413 1.267 1.00 0.92 78 CYS A C 15
ATOM 19017 O O . CYS A 1 78 ? -21.193 -1.426 0.112 1.00 1.04 78 CYS A O 15
ATOM 19024 N N . GLN A 1 79 ? -22.442 -2.335 1.729 1.00 1.07 79 GLN A N 15
ATOM 19025 C CA . GLN A 1 79 ? -22.788 -3.514 0.935 1.00 1.31 79 GLN A CA 15
ATOM 19026 C C . GLN A 1 79 ? -24.148 -3.368 0.255 1.00 1.40 79 GLN A C 15
ATOM 19027 O O . GLN A 1 79 ? -24.628 -4.296 -0.396 1.00 1.66 79 GLN A O 15
ATOM 19041 N N . LEU A 1 80 ? -24.764 -2.207 0.396 1.00 1.25 80 LEU A N 15
ATOM 19042 C CA . LEU A 1 80 ? -26.137 -2.024 -0.053 1.00 1.38 80 LEU A CA 15
ATOM 19043 C C . LEU A 1 80 ? -26.225 -1.013 -1.179 1.00 1.22 80 LEU A C 15
ATOM 19044 O O . LEU A 1 80 ? -25.297 -0.243 -1.411 1.00 1.02 80 LEU A O 15
ATOM 19060 N N . LYS A 1 81 ? -27.356 -1.026 -1.867 1.00 1.35 81 LYS A N 15
ATOM 19061 C CA . LYS A 1 81 ? -27.638 -0.060 -2.914 1.00 1.25 81 LYS A CA 15
ATOM 19062 C C . LYS A 1 81 ? -28.141 1.236 -2.281 1.00 1.19 81 LYS A C 15
ATOM 19063 O O . LYS A 1 81 ? -28.511 1.250 -1.107 1.00 1.32 81 LYS A O 15
ATOM 19082 N N . LYS A 1 82 ? -28.134 2.319 -3.045 1.00 1.08 82 LYS A N 15
ATOM 19083 C CA . LYS A 1 82 ? -28.566 3.610 -2.537 1.00 1.12 82 LYS A CA 15
ATOM 19084 C C . LYS A 1 82 ? -30.071 3.620 -2.293 1.00 1.31 82 LYS A C 15
ATOM 19085 O O . LYS A 1 82 ? -30.868 3.368 -3.199 1.00 1.45 82 LYS A O 15
ATOM 19104 N N . TYR A 1 83 ? -30.437 3.903 -1.059 1.00 1.49 83 TYR A N 15
ATOM 19105 C CA . TYR A 1 83 ? -31.826 4.070 -0.675 1.00 1.78 83 TYR A CA 15
ATOM 19106 C C . TYR A 1 83 ? -32.005 5.420 -0.003 1.00 2.01 83 TYR A C 15
ATOM 19107 O O . TYR A 1 83 ? -31.587 5.558 1.170 1.00 2.30 83 TYR A O 15
ATOM 19126 N N . GLY A 1 1 ? 42.524 -6.927 -3.565 1.00 7.00 1 GLY A N 16
ATOM 19127 C CA . GLY A 1 1 ? 41.848 -5.799 -4.246 1.00 7.05 1 GLY A CA 16
ATOM 19128 C C . GLY A 1 1 ? 41.015 -4.976 -3.288 1.00 6.58 1 GLY A C 16
ATOM 19129 O O . GLY A 1 1 ? 40.785 -5.386 -2.147 1.00 6.38 1 GLY A O 16
ATOM 19135 N N . VAL A 1 2 ? 40.567 -3.815 -3.742 1.00 6.57 2 VAL A N 16
ATOM 19136 C CA . VAL A 1 2 ? 39.742 -2.939 -2.926 1.00 6.20 2 VAL A CA 16
ATOM 19137 C C . VAL A 1 2 ? 38.274 -3.343 -3.028 1.00 5.47 2 VAL A C 16
ATOM 19138 O O . VAL A 1 2 ? 37.799 -3.741 -4.092 1.00 5.62 2 VAL A O 16
ATOM 19151 N N . TYR A 1 3 ? 37.566 -3.263 -1.915 1.00 4.83 3 TYR A N 16
ATOM 19152 C CA . TYR A 1 3 ? 36.164 -3.627 -1.874 1.00 4.16 3 TYR A CA 16
ATOM 19153 C C . TYR A 1 3 ? 35.312 -2.376 -1.695 1.00 3.79 3 TYR A C 16
ATOM 19154 O O . TYR A 1 3 ? 35.657 -1.488 -0.916 1.00 3.95 3 TYR A O 16
ATOM 19172 N N . TYR A 1 4 ? 34.214 -2.302 -2.429 1.00 3.54 4 TYR A N 16
ATOM 19173 C CA . TYR A 1 4 ? 33.318 -1.155 -2.358 1.00 3.25 4 TYR A CA 16
ATOM 19174 C C . TYR A 1 4 ? 31.928 -1.589 -1.910 1.00 2.52 4 TYR A C 16
ATOM 19175 O O . TYR A 1 4 ? 31.072 -1.932 -2.732 1.00 2.51 4 TYR A O 16
ATOM 19193 N N . PRO A 1 5 ? 31.681 -1.564 -0.596 1.00 2.32 5 PRO A N 16
ATOM 19194 C CA . PRO A 1 5 ? 30.416 -2.002 -0.025 1.00 2.05 5 PRO A CA 16
ATOM 19195 C C . PRO A 1 5 ? 29.308 -0.984 -0.242 1.00 1.72 5 PRO A C 16
ATOM 19196 O O . PRO A 1 5 ? 29.512 0.224 -0.079 1.00 1.94 5 PRO A O 16
ATOM 19207 N N . ASN A 1 6 ? 28.144 -1.472 -0.625 1.00 1.43 6 ASN A N 16
ATOM 19208 C CA . ASN A 1 6 ? 26.981 -0.622 -0.791 1.00 1.23 6 ASN A CA 16
ATOM 19209 C C . ASN A 1 6 ? 25.941 -0.960 0.269 1.00 1.15 6 ASN A C 16
ATOM 19210 O O . ASN A 1 6 ? 25.495 -2.103 0.367 1.00 1.24 6 ASN A O 16
ATOM 19221 N N . PRO A 1 7 ? 25.580 0.026 1.106 1.00 1.07 7 PRO A N 16
ATOM 19222 C CA . PRO A 1 7 ? 24.582 -0.156 2.163 1.00 1.12 7 PRO A CA 16
ATOM 19223 C C . PRO A 1 7 ? 23.279 -0.735 1.627 1.00 1.08 7 PRO A C 16
ATOM 19224 O O . PRO A 1 7 ? 22.528 -0.061 0.918 1.00 1.26 7 PRO A O 16
ATOM 19235 N N . CYS A 1 8 ? 23.031 -1.992 1.956 1.00 1.07 8 CYS A N 16
ATOM 19236 C CA . CYS A 1 8 ? 21.848 -2.687 1.490 1.00 1.09 8 CYS A CA 16
ATOM 19237 C C . CYS A 1 8 ? 21.656 -3.965 2.293 1.00 1.14 8 CYS A C 16
ATOM 19238 O O . CYS A 1 8 ? 22.566 -4.401 3.002 1.00 1.25 8 CYS A O 16
ATOM 19245 N N . SER A 1 9 ? 20.481 -4.556 2.185 1.00 1.18 9 SER A N 16
ATOM 19246 C CA . SER A 1 9 ? 20.161 -5.770 2.909 1.00 1.25 9 SER A CA 16
ATOM 19247 C C . SER A 1 9 ? 19.242 -6.640 2.064 1.00 1.08 9 SER A C 16
ATOM 19248 O O . SER A 1 9 ? 18.724 -6.174 1.044 1.00 0.95 9 SER A O 16
ATOM 19256 N N . PRO A 1 10 ? 19.041 -7.912 2.446 1.00 1.18 10 PRO A N 16
ATOM 19257 C CA . PRO A 1 10 ? 18.034 -8.762 1.815 1.00 1.11 10 PRO A CA 16
ATOM 19258 C C . PRO A 1 10 ? 16.680 -8.068 1.796 1.00 0.96 10 PRO A C 16
ATOM 19259 O O . PRO A 1 10 ? 16.298 -7.426 2.777 1.00 1.06 10 PRO A O 16
ATOM 19270 N N . TYR A 1 11 ? 15.974 -8.189 0.680 1.00 1.05 11 TYR A N 16
ATOM 19271 C CA . TYR A 1 11 ? 14.732 -7.454 0.464 1.00 1.23 11 TYR A CA 16
ATOM 19272 C C . TYR A 1 11 ? 13.680 -7.780 1.521 1.00 0.92 11 TYR A C 16
ATOM 19273 O O . TYR A 1 11 ? 13.157 -8.893 1.563 1.00 0.95 11 TYR A O 16
ATOM 19291 N N . PRO A 1 12 ? 13.359 -6.807 2.388 1.00 1.00 12 PRO A N 16
ATOM 19292 C CA . PRO A 1 12 ? 12.290 -6.940 3.366 1.00 1.02 12 PRO A CA 16
ATOM 19293 C C . PRO A 1 12 ? 10.975 -6.430 2.797 1.00 0.83 12 PRO A C 16
ATOM 19294 O O . PRO A 1 12 ? 9.978 -6.291 3.505 1.00 0.90 12 PRO A O 16
ATOM 19305 N N . CYS A 1 13 ? 10.999 -6.161 1.504 1.00 0.76 13 CYS A N 16
ATOM 19306 C CA . CYS A 1 13 ? 9.879 -5.560 0.814 1.00 0.65 13 CYS A CA 16
ATOM 19307 C C . CYS A 1 13 ? 9.354 -6.500 -0.258 1.00 0.65 13 CYS A C 16
ATOM 19308 O O . CYS A 1 13 ? 10.105 -7.306 -0.809 1.00 0.72 13 CYS A O 16
ATOM 19315 N N . ARG A 1 14 ? 8.066 -6.405 -0.543 1.00 0.66 14 ARG A N 16
ATOM 19316 C CA . ARG A 1 14 ? 7.461 -7.197 -1.597 1.00 0.73 14 ARG A CA 16
ATOM 19317 C C . ARG A 1 14 ? 6.786 -6.280 -2.603 1.00 0.72 14 ARG A C 16
ATOM 19318 O O . ARG A 1 14 ? 6.575 -5.099 -2.324 1.00 0.70 14 ARG A O 16
ATOM 19339 N N . ASN A 1 15 ? 6.472 -6.826 -3.772 1.00 0.81 15 ASN A N 16
ATOM 19340 C CA . ASN A 1 15 ? 5.737 -6.097 -4.805 1.00 0.91 15 ASN A CA 16
ATOM 19341 C C . ASN A 1 15 ? 6.503 -4.860 -5.265 1.00 0.92 15 ASN A C 16
ATOM 19342 O O . ASN A 1 15 ? 5.998 -3.740 -5.192 1.00 1.11 15 ASN A O 16
ATOM 19353 N N . GLY A 1 16 ? 7.730 -5.067 -5.721 1.00 0.85 16 GLY A N 16
ATOM 19354 C CA . GLY A 1 16 ? 8.513 -3.977 -6.270 1.00 0.90 16 GLY A CA 16
ATOM 19355 C C . GLY A 1 16 ? 9.418 -3.330 -5.244 1.00 0.77 16 GLY A C 16
ATOM 19356 O O . GLY A 1 16 ? 9.685 -2.130 -5.313 1.00 0.84 16 GLY A O 16
ATOM 19360 N N . GLY A 1 17 ? 9.888 -4.121 -4.291 1.00 0.78 17 GLY A N 16
ATOM 19361 C CA . GLY A 1 17 ? 10.776 -3.610 -3.269 1.00 0.78 17 GLY A CA 16
ATOM 19362 C C . GLY A 1 17 ? 12.165 -3.323 -3.803 1.00 0.72 17 GLY A C 16
ATOM 19363 O O . GLY A 1 17 ? 12.871 -4.232 -4.232 1.00 0.82 17 GLY A O 16
ATOM 19367 N N . THR A 1 18 ? 12.551 -2.058 -3.785 1.00 0.64 18 THR A N 16
ATOM 19368 C CA . THR A 1 18 ? 13.850 -1.639 -4.284 1.00 0.61 18 THR A CA 16
ATOM 19369 C C . THR A 1 18 ? 14.757 -1.192 -3.137 1.00 0.55 18 THR A C 16
ATOM 19370 O O . THR A 1 18 ? 14.326 -0.467 -2.248 1.00 0.59 18 THR A O 16
ATOM 19381 N N . CYS A 1 19 ? 16.009 -1.628 -3.159 1.00 0.63 19 CYS A N 16
ATOM 19382 C CA . CYS A 1 19 ? 16.965 -1.262 -2.120 1.00 0.63 19 CYS A CA 16
ATOM 19383 C C . CYS A 1 19 ? 17.834 -0.097 -2.584 1.00 0.64 19 CYS A C 16
ATOM 19384 O O . CYS A 1 19 ? 18.665 -0.250 -3.481 1.00 0.74 19 CYS A O 16
ATOM 19391 N N . LYS A 1 20 ? 17.637 1.070 -1.982 1.00 0.62 20 LYS A N 16
ATOM 19392 C CA . LYS A 1 20 ? 18.389 2.261 -2.361 1.00 0.69 20 LYS A CA 16
ATOM 19393 C C . LYS A 1 20 ? 19.067 2.881 -1.150 1.00 0.68 20 LYS A C 16
ATOM 19394 O O . LYS A 1 20 ? 18.407 3.257 -0.187 1.00 0.77 20 LYS A O 16
ATOM 19413 N N . LYS A 1 21 ? 20.382 2.997 -1.197 1.00 0.75 21 LYS A N 16
ATOM 19414 C CA . LYS A 1 21 ? 21.115 3.610 -0.102 1.00 0.80 21 LYS A CA 16
ATOM 19415 C C . LYS A 1 21 ? 20.981 5.126 -0.140 1.00 0.91 21 LYS A C 16
ATOM 19416 O O . LYS A 1 21 ? 21.015 5.736 -1.207 1.00 1.02 21 LYS A O 16
ATOM 19435 N N . ARG A 1 22 ? 20.792 5.729 1.026 1.00 0.95 22 ARG A N 16
ATOM 19436 C CA . ARG A 1 22 ? 20.704 7.172 1.123 1.00 1.11 22 ARG A CA 16
ATOM 19437 C C . ARG A 1 22 ? 21.959 7.701 1.800 1.00 1.23 22 ARG A C 16
ATOM 19438 O O . ARG A 1 22 ? 22.387 7.170 2.824 1.00 1.32 22 ARG A O 16
ATOM 19459 N N . GLY A 1 23 ? 22.545 8.740 1.235 1.00 1.38 23 GLY A N 16
ATOM 19460 C CA . GLY A 1 23 ? 23.806 9.247 1.739 1.00 1.57 23 GLY A CA 16
ATOM 19461 C C . GLY A 1 23 ? 23.659 10.104 2.982 1.00 1.67 23 GLY A C 16
ATOM 19462 O O . GLY A 1 23 ? 24.480 10.988 3.233 1.00 1.88 23 GLY A O 16
ATOM 19466 N N . LEU A 1 24 ? 22.619 9.849 3.763 1.00 1.64 24 LEU A N 16
ATOM 19467 C CA . LEU A 1 24 ? 22.396 10.595 4.989 1.00 1.82 24 LEU A CA 16
ATOM 19468 C C . LEU A 1 24 ? 22.831 9.781 6.200 1.00 1.84 24 LEU A C 16
ATOM 19469 O O . LEU A 1 24 ? 23.769 10.163 6.902 1.00 2.06 24 LEU A O 16
ATOM 19485 N N . TYR A 1 25 ? 22.161 8.661 6.447 1.00 1.69 25 TYR A N 16
ATOM 19486 C CA . TYR A 1 25 ? 22.503 7.814 7.585 1.00 1.82 25 TYR A CA 16
ATOM 19487 C C . TYR A 1 25 ? 22.321 6.322 7.288 1.00 1.63 25 TYR A C 16
ATOM 19488 O O . TYR A 1 25 ? 22.998 5.480 7.882 1.00 1.74 25 TYR A O 16
ATOM 19506 N N . SER A 1 26 ? 21.404 5.985 6.388 1.00 1.41 26 SER A N 16
ATOM 19507 C CA . SER A 1 26 ? 21.090 4.586 6.114 1.00 1.27 26 SER A CA 16
ATOM 19508 C C . SER A 1 26 ? 20.535 4.395 4.701 1.00 1.06 26 SER A C 16
ATOM 19509 O O . SER A 1 26 ? 20.497 5.324 3.888 1.00 1.05 26 SER A O 16
ATOM 19517 N N . TYR A 1 27 ? 20.113 3.174 4.418 1.00 0.96 27 TYR A N 16
ATOM 19518 C CA . TYR A 1 27 ? 19.528 2.838 3.135 1.00 0.79 27 TYR A CA 16
ATOM 19519 C C . TYR A 1 27 ? 18.029 2.625 3.277 1.00 0.78 27 TYR A C 16
ATOM 19520 O O . TYR A 1 27 ? 17.555 2.118 4.294 1.00 0.97 27 TYR A O 16
ATOM 19538 N N . LYS A 1 28 ? 17.295 3.012 2.252 1.00 0.71 28 LYS A N 16
ATOM 19539 C CA . LYS A 1 28 ? 15.849 2.957 2.279 1.00 0.76 28 LYS A CA 16
ATOM 19540 C C . LYS A 1 28 ? 15.335 1.985 1.224 1.00 0.65 28 LYS A C 16
ATOM 19541 O O . LYS A 1 28 ? 15.910 1.863 0.138 1.00 0.66 28 LYS A O 16
ATOM 19560 N N . CYS A 1 29 ? 14.271 1.282 1.555 1.00 0.62 29 CYS A N 16
ATOM 19561 C CA . CYS A 1 29 ? 13.627 0.398 0.606 1.00 0.57 29 CYS A CA 16
ATOM 19562 C C . CYS A 1 29 ? 12.404 1.089 0.015 1.00 0.60 29 CYS A C 16
ATOM 19563 O O . CYS A 1 29 ? 11.567 1.620 0.745 1.00 0.76 29 CYS A O 16
ATOM 19570 N N . TYR A 1 30 ? 12.333 1.113 -1.306 1.00 0.58 30 TYR A N 16
ATOM 19571 C CA . TYR A 1 30 ? 11.229 1.748 -2.005 1.00 0.66 30 TYR A CA 16
ATOM 19572 C C . TYR A 1 30 ? 10.412 0.714 -2.763 1.00 0.70 30 TYR A C 16
ATOM 19573 O O . TYR A 1 30 ? 10.881 0.132 -3.741 1.00 0.93 30 TYR A O 16
ATOM 19591 N N . CYS A 1 31 ? 9.204 0.481 -2.296 1.00 0.74 31 CYS A N 16
ATOM 19592 C CA . CYS A 1 31 ? 8.294 -0.453 -2.937 1.00 0.83 31 CYS A CA 16
ATOM 19593 C C . CYS A 1 31 ? 7.349 0.295 -3.876 1.00 0.81 31 CYS A C 16
ATOM 19594 O O . CYS A 1 31 ? 7.666 1.392 -4.342 1.00 0.84 31 CYS A O 16
ATOM 19601 N N . ARG A 1 32 ? 6.195 -0.300 -4.159 1.00 0.81 32 ARG A N 16
ATOM 19602 C CA . ARG A 1 32 ? 5.198 0.332 -5.009 1.00 0.82 32 ARG A CA 16
ATOM 19603 C C . ARG A 1 32 ? 4.007 0.788 -4.175 1.00 0.77 32 ARG A C 16
ATOM 19604 O O . ARG A 1 32 ? 3.624 0.131 -3.209 1.00 0.74 32 ARG A O 16
ATOM 19625 N N . LYS A 1 33 ? 3.428 1.912 -4.556 1.00 0.91 33 LYS A N 16
ATOM 19626 C CA . LYS A 1 33 ? 2.306 2.480 -3.829 1.00 0.97 33 LYS A CA 16
ATOM 19627 C C . LYS A 1 33 ? 1.039 1.667 -4.075 1.00 0.92 33 LYS A C 16
ATOM 19628 O O . LYS A 1 33 ? 0.801 1.186 -5.185 1.00 1.01 33 LYS A O 16
ATOM 19647 N N . GLY A 1 34 ? 0.230 1.520 -3.036 1.00 0.87 34 GLY A N 16
ATOM 19648 C CA . GLY A 1 34 ? -1.001 0.768 -3.154 1.00 0.90 34 GLY A CA 16
ATOM 19649 C C . GLY A 1 34 ? -0.943 -0.547 -2.405 1.00 0.86 34 GLY A C 16
ATOM 19650 O O . GLY A 1 34 ? -1.782 -1.425 -2.602 1.00 1.10 34 GLY A O 16
ATOM 19654 N N . TYR A 1 35 ? 0.061 -0.695 -1.559 1.00 0.76 35 TYR A N 16
ATOM 19655 C CA . TYR A 1 35 ? 0.193 -1.891 -0.747 1.00 0.77 35 TYR A CA 16
ATOM 19656 C C . TYR A 1 35 ? 0.337 -1.524 0.724 1.00 0.76 35 TYR A C 16
ATOM 19657 O O . TYR A 1 35 ? -0.559 -1.765 1.533 1.00 0.82 35 TYR A O 16
ATOM 19675 N N . THR A 1 36 ? 1.460 -0.930 1.056 1.00 0.75 36 THR A N 16
ATOM 19676 C CA . THR A 1 36 ? 1.739 -0.491 2.408 1.00 0.78 36 THR A CA 16
ATOM 19677 C C . THR A 1 36 ? 2.774 0.615 2.362 1.00 0.81 36 THR A C 16
ATOM 19678 O O . THR A 1 36 ? 3.000 1.197 1.295 1.00 0.83 36 THR A O 16
ATOM 19689 N N . GLY A 1 37 ? 3.343 0.959 3.512 1.00 0.86 37 GLY A N 16
ATOM 19690 C CA . GLY A 1 37 ? 4.451 1.896 3.544 1.00 0.91 37 GLY A CA 16
ATOM 19691 C C . GLY A 1 37 ? 5.607 1.450 2.662 1.00 0.92 37 GLY A C 16
ATOM 19692 O O . GLY A 1 37 ? 5.484 0.490 1.910 1.00 0.88 37 GLY A O 16
ATOM 19696 N N . LYS A 1 38 ? 6.744 2.113 2.786 1.00 1.02 38 LYS A N 16
ATOM 19697 C CA . LYS A 1 38 ? 7.868 1.900 1.872 1.00 1.09 38 LYS A CA 16
ATOM 19698 C C . LYS A 1 38 ? 8.381 0.454 1.870 1.00 1.07 38 LYS A C 16
ATOM 19699 O O . LYS A 1 38 ? 9.131 0.065 0.976 1.00 1.18 38 LYS A O 16
ATOM 19718 N N . ASN A 1 39 ? 7.985 -0.335 2.862 1.00 1.01 39 ASN A N 16
ATOM 19719 C CA . ASN A 1 39 ? 8.421 -1.727 2.945 1.00 1.04 39 ASN A CA 16
ATOM 19720 C C . ASN A 1 39 ? 7.460 -2.666 2.219 1.00 0.94 39 ASN A C 16
ATOM 19721 O O . ASN A 1 39 ? 7.845 -3.770 1.854 1.00 1.00 39 ASN A O 16
ATOM 19732 N N . CYS A 1 40 ? 6.223 -2.211 2.004 1.00 0.85 40 CYS A N 16
ATOM 19733 C CA . CYS A 1 40 ? 5.187 -2.993 1.309 1.00 0.78 40 CYS A CA 16
ATOM 19734 C C . CYS A 1 40 ? 5.256 -4.487 1.614 1.00 0.80 40 CYS A C 16
ATOM 19735 O O . CYS A 1 40 ? 5.537 -5.306 0.735 1.00 0.85 40 CYS A O 16
ATOM 19742 N N . GLN A 1 41 ? 5.001 -4.836 2.862 1.00 0.87 41 GLN A N 16
ATOM 19743 C CA . GLN A 1 41 ? 5.003 -6.227 3.276 1.00 0.94 41 GLN A CA 16
ATOM 19744 C C . GLN A 1 41 ? 3.567 -6.744 3.365 1.00 0.94 41 GLN A C 16
ATOM 19745 O O . GLN A 1 41 ? 3.326 -7.923 3.629 1.00 1.10 41 GLN A O 16
ATOM 19759 N N . TYR A 1 42 ? 2.619 -5.847 3.132 1.00 0.85 42 TYR A N 16
ATOM 19760 C CA . TYR A 1 42 ? 1.204 -6.186 3.188 1.00 0.86 42 TYR A CA 16
ATOM 19761 C C . TYR A 1 42 ? 0.478 -5.607 1.980 1.00 0.78 42 TYR A C 16
ATOM 19762 O O . TYR A 1 42 ? 0.942 -4.643 1.369 1.00 0.82 42 TYR A O 16
ATOM 19780 N N . ASN A 1 43 ? -0.655 -6.195 1.637 1.00 0.76 43 ASN A N 16
ATOM 19781 C CA . ASN A 1 43 ? -1.469 -5.699 0.537 1.00 0.73 43 ASN A CA 16
ATOM 19782 C C . ASN A 1 43 ? -2.600 -4.843 1.074 1.00 0.71 43 ASN A C 16
ATOM 19783 O O . ASN A 1 43 ? -3.281 -5.221 2.025 1.00 0.77 43 ASN A O 16
ATOM 19794 N N . ALA A 1 44 ? -2.789 -3.686 0.460 1.00 0.69 44 ALA A N 16
ATOM 19795 C CA . ALA A 1 44 ? -3.801 -2.743 0.900 1.00 0.71 44 ALA A CA 16
ATOM 19796 C C . ALA A 1 44 ? -5.172 -3.156 0.391 1.00 0.65 44 ALA A C 16
ATOM 19797 O O . ALA A 1 44 ? -6.184 -2.950 1.057 1.00 0.64 44 ALA A O 16
ATOM 19804 N N . CYS A 1 45 ? -5.197 -3.765 -0.782 1.00 0.65 45 CYS A N 16
ATOM 19805 C CA . CYS A 1 45 ? -6.442 -4.237 -1.360 1.00 0.62 45 CYS A CA 16
ATOM 19806 C C . CYS A 1 45 ? -6.719 -5.667 -0.896 1.00 0.64 45 CYS A C 16
ATOM 19807 O O . CYS A 1 45 ? -7.042 -6.553 -1.689 1.00 0.70 45 CYS A O 16
ATOM 19814 N N . PHE A 1 46 ? -6.563 -5.881 0.404 1.00 0.64 46 PHE A N 16
ATOM 19815 C CA . PHE A 1 46 ? -6.899 -7.151 1.030 1.00 0.71 46 PHE A CA 16
ATOM 19816 C C . PHE A 1 46 ? -8.420 -7.248 1.181 1.00 0.67 46 PHE A C 16
ATOM 19817 O O . PHE A 1 46 ? -9.125 -6.283 0.877 1.00 0.61 46 PHE A O 16
ATOM 19834 N N . PRO A 1 47 ? -8.968 -8.401 1.606 1.00 0.75 47 PRO A N 16
ATOM 19835 C CA . PRO A 1 47 ? -10.404 -8.512 1.862 1.00 0.75 47 PRO A CA 16
ATOM 19836 C C . PRO A 1 47 ? -10.847 -7.542 2.952 1.00 0.67 47 PRO A C 16
ATOM 19837 O O . PRO A 1 47 ? -10.368 -7.599 4.086 1.00 0.82 47 PRO A O 16
ATOM 19848 N N . ASN A 1 48 ? -11.768 -6.663 2.603 1.00 0.57 48 ASN A N 16
ATOM 19849 C CA . ASN A 1 48 ? -12.204 -5.609 3.507 1.00 0.64 48 ASN A CA 16
ATOM 19850 C C . ASN A 1 48 ? -13.681 -5.748 3.833 1.00 0.62 48 ASN A C 16
ATOM 19851 O O . ASN A 1 48 ? -14.503 -5.994 2.950 1.00 0.56 48 ASN A O 16
ATOM 19862 N N . PRO A 1 49 ? -14.037 -5.580 5.117 1.00 0.77 49 PRO A N 16
ATOM 19863 C CA . PRO A 1 49 ? -15.423 -5.694 5.579 1.00 0.84 49 PRO A CA 16
ATOM 19864 C C . PRO A 1 49 ? -16.300 -4.556 5.071 1.00 0.78 49 PRO A C 16
ATOM 19865 O O . PRO A 1 49 ? -17.525 -4.622 5.142 1.00 0.88 49 PRO A O 16
ATOM 19876 N N . CYS A 1 50 ? -15.661 -3.516 4.556 1.00 0.73 50 CYS A N 16
ATOM 19877 C CA . CYS A 1 50 ? -16.366 -2.347 4.054 1.00 0.75 50 CYS A CA 16
ATOM 19878 C C . CYS A 1 50 ? -16.609 -2.445 2.552 1.00 0.71 50 CYS A C 16
ATOM 19879 O O . CYS A 1 50 ? -16.984 -1.468 1.911 1.00 0.93 50 CYS A O 16
ATOM 19886 N N . LEU A 1 51 ? -16.385 -3.622 1.989 1.00 0.63 51 LEU A N 16
ATOM 19887 C CA . LEU A 1 51 ? -16.600 -3.826 0.566 1.00 0.61 51 LEU A CA 16
ATOM 19888 C C . LEU A 1 51 ? -18.022 -4.286 0.295 1.00 0.69 51 LEU A C 16
ATOM 19889 O O . LEU A 1 51 ? -18.843 -3.517 -0.206 1.00 0.67 51 LEU A O 16
ATOM 19905 N N . ASN A 1 52 ? -18.306 -5.543 0.633 1.00 0.85 52 ASN A N 16
ATOM 19906 C CA . ASN A 1 52 ? -19.611 -6.142 0.369 1.00 1.00 52 ASN A CA 16
ATOM 19907 C C . ASN A 1 52 ? -19.913 -6.076 -1.129 1.00 0.92 52 ASN A C 16
ATOM 19908 O O . ASN A 1 52 ? -20.983 -5.642 -1.557 1.00 0.99 52 ASN A O 16
ATOM 19919 N N . GLY A 1 53 ? -18.943 -6.505 -1.926 1.00 0.85 53 GLY A N 16
ATOM 19920 C CA . GLY A 1 53 ? -19.069 -6.418 -3.367 1.00 0.83 53 GLY A CA 16
ATOM 19921 C C . GLY A 1 53 ? -18.805 -5.016 -3.860 1.00 0.71 53 GLY A C 16
ATOM 19922 O O . GLY A 1 53 ? -19.251 -4.627 -4.940 1.00 0.77 53 GLY A O 16
ATOM 19926 N N . GLY A 1 54 ? -18.076 -4.260 -3.055 1.00 0.62 54 GLY A N 16
ATOM 19927 C CA . GLY A 1 54 ? -17.800 -2.880 -3.369 1.00 0.56 54 GLY A CA 16
ATOM 19928 C C . GLY A 1 54 ? -16.616 -2.715 -4.292 1.00 0.56 54 GLY A C 16
ATOM 19929 O O . GLY A 1 54 ? -16.288 -3.610 -5.075 1.00 0.80 54 GLY A O 16
ATOM 19933 N N . THR A 1 55 ? -15.971 -1.572 -4.189 1.00 0.50 55 THR A N 16
ATOM 19934 C CA . THR A 1 55 ? -14.848 -1.244 -5.043 1.00 0.55 55 THR A CA 16
ATOM 19935 C C . THR A 1 55 ? -13.580 -1.084 -4.213 1.00 0.50 55 THR A C 16
ATOM 19936 O O . THR A 1 55 ? -13.548 -0.314 -3.253 1.00 0.47 55 THR A O 16
ATOM 19947 N N . CYS A 1 56 ? -12.547 -1.820 -4.577 1.00 0.54 56 CYS A N 16
ATOM 19948 C CA . CYS A 1 56 ? -11.287 -1.773 -3.859 1.00 0.54 56 CYS A CA 16
ATOM 19949 C C . CYS A 1 56 ? -10.240 -1.038 -4.686 1.00 0.64 56 CYS A C 16
ATOM 19950 O O . CYS A 1 56 ? -9.572 -1.632 -5.533 1.00 0.82 56 CYS A O 16
ATOM 19957 N N . GLY A 1 57 ? -10.118 0.258 -4.450 1.00 0.65 57 GLY A N 16
ATOM 19958 C CA . GLY A 1 57 ? -9.165 1.057 -5.189 1.00 0.78 57 GLY A CA 16
ATOM 19959 C C . GLY A 1 57 ? -7.984 1.451 -4.339 1.00 0.76 57 GLY A C 16
ATOM 19960 O O . GLY A 1 57 ? -7.692 0.798 -3.338 1.00 0.71 57 GLY A O 16
ATOM 19964 N N . TYR A 1 58 ? -7.311 2.524 -4.721 1.00 0.84 58 TYR A N 16
ATOM 19965 C CA . TYR A 1 58 ? -6.171 3.019 -3.964 1.00 0.85 58 TYR A CA 16
ATOM 19966 C C . TYR A 1 58 ? -6.335 4.501 -3.668 1.00 0.94 58 TYR A C 16
ATOM 19967 O O . TYR A 1 58 ? -6.925 5.242 -4.459 1.00 1.11 58 TYR A O 16
ATOM 19985 N N . VAL A 1 59 ? -5.819 4.924 -2.524 1.00 0.93 59 VAL A N 16
ATOM 19986 C CA . VAL A 1 59 ? -5.940 6.307 -2.093 1.00 1.03 59 VAL A CA 16
ATOM 19987 C C . VAL A 1 59 ? -4.997 6.574 -0.921 1.00 1.03 59 VAL A C 16
ATOM 19988 O O . VAL A 1 59 ? -4.571 5.648 -0.234 1.00 0.99 59 VAL A O 16
ATOM 20001 N N . TYR A 1 60 ? -4.667 7.843 -0.716 1.00 1.15 60 TYR A N 16
ATOM 20002 C CA . TYR A 1 60 ? -3.761 8.245 0.352 1.00 1.21 60 TYR A CA 16
ATOM 20003 C C . TYR A 1 60 ? -4.521 8.612 1.622 1.00 1.29 60 TYR A C 16
ATOM 20004 O O . TYR A 1 60 ? -3.922 8.778 2.685 1.00 1.36 60 TYR A O 16
ATOM 20022 N N . GLY A 1 61 ? -5.837 8.764 1.505 1.00 1.37 61 GLY A N 16
ATOM 20023 C CA . GLY A 1 61 ? -6.656 9.058 2.667 1.00 1.49 61 GLY A CA 16
ATOM 20024 C C . GLY A 1 61 ? -6.700 7.884 3.615 1.00 1.38 61 GLY A C 16
ATOM 20025 O O . GLY A 1 61 ? -6.318 7.993 4.781 1.00 1.49 61 GLY A O 16
ATOM 20029 N N . TYR A 1 62 ? -7.163 6.760 3.102 1.00 1.24 62 TYR A N 16
ATOM 20030 C CA . TYR A 1 62 ? -7.101 5.501 3.819 1.00 1.13 62 TYR A CA 16
ATOM 20031 C C . TYR A 1 62 ? -5.692 4.921 3.678 1.00 1.00 62 TYR A C 16
ATOM 20032 O O . TYR A 1 62 ? -4.888 5.450 2.908 1.00 0.99 62 TYR A O 16
ATOM 20050 N N . PRO A 1 63 ? -5.356 3.853 4.429 1.00 0.97 63 PRO A N 16
ATOM 20051 C CA . PRO A 1 63 ? -4.022 3.226 4.386 1.00 0.93 63 PRO A CA 16
ATOM 20052 C C . PRO A 1 63 ? -3.703 2.554 3.046 1.00 0.83 63 PRO A C 16
ATOM 20053 O O . PRO A 1 63 ? -3.613 1.328 2.963 1.00 0.80 63 PRO A O 16
ATOM 20064 N N . TYR A 1 64 ? -3.544 3.376 2.011 1.00 0.81 64 TYR A N 16
ATOM 20065 C CA . TYR A 1 64 ? -3.093 2.938 0.685 1.00 0.79 64 TYR A CA 16
ATOM 20066 C C . TYR A 1 64 ? -4.163 2.163 -0.080 1.00 0.75 64 TYR A C 16
ATOM 20067 O O . TYR A 1 64 ? -3.870 1.562 -1.112 1.00 0.80 64 TYR A O 16
ATOM 20085 N N . TYR A 1 65 ? -5.399 2.192 0.399 1.00 0.73 65 TYR A N 16
ATOM 20086 C CA . TYR A 1 65 ? -6.489 1.534 -0.308 1.00 0.74 65 TYR A CA 16
ATOM 20087 C C . TYR A 1 65 ? -7.767 2.336 -0.187 1.00 0.75 65 TYR A C 16
ATOM 20088 O O . TYR A 1 65 ? -8.042 2.935 0.846 1.00 0.83 65 TYR A O 16
ATOM 20106 N N . LYS A 1 66 ? -8.539 2.350 -1.249 1.00 0.73 66 LYS A N 16
ATOM 20107 C CA . LYS A 1 66 ? -9.809 3.034 -1.249 1.00 0.75 66 LYS A CA 16
ATOM 20108 C C . LYS A 1 66 ? -10.931 2.017 -1.184 1.00 0.61 66 LYS A C 16
ATOM 20109 O O . LYS A 1 66 ? -11.320 1.440 -2.200 1.00 0.62 66 LYS A O 16
ATOM 20128 N N . CYS A 1 67 ? -11.428 1.784 0.014 1.00 0.62 67 CYS A N 16
ATOM 20129 C CA . CYS A 1 67 ? -12.539 0.874 0.207 1.00 0.57 67 CYS A CA 16
ATOM 20130 C C . CYS A 1 67 ? -13.843 1.611 -0.062 1.00 0.52 67 CYS A C 16
ATOM 20131 O O . CYS A 1 67 ? -14.355 2.329 0.798 1.00 0.60 67 CYS A O 16
ATOM 20138 N N . SER A 1 68 ? -14.348 1.463 -1.271 1.00 0.47 68 SER A N 16
ATOM 20139 C CA . SER A 1 68 ? -15.572 2.128 -1.675 1.00 0.49 68 SER A CA 16
ATOM 20140 C C . SER A 1 68 ? -16.719 1.133 -1.734 1.00 0.50 68 SER A C 16
ATOM 20141 O O . SER A 1 68 ? -16.511 -0.060 -1.952 1.00 0.65 68 SER A O 16
ATOM 20149 N N . CYS A 1 69 ? -17.922 1.636 -1.537 1.00 0.49 69 CYS A N 16
ATOM 20150 C CA . CYS A 1 69 ? -19.112 0.804 -1.555 1.00 0.56 69 CYS A CA 16
ATOM 20151 C C . CYS A 1 69 ? -19.468 0.401 -2.986 1.00 0.68 69 CYS A C 16
ATOM 20152 O O . CYS A 1 69 ? -18.997 1.021 -3.944 1.00 0.77 69 CYS A O 16
ATOM 20159 N N . PRO A 1 70 ? -20.294 -0.649 -3.149 1.00 0.77 70 PRO A N 16
ATOM 20160 C CA . PRO A 1 70 ? -20.758 -1.101 -4.467 1.00 0.93 70 PRO A CA 16
ATOM 20161 C C . PRO A 1 70 ? -21.473 -0.001 -5.237 1.00 0.89 70 PRO A C 16
ATOM 20162 O O . PRO A 1 70 ? -22.049 0.914 -4.646 1.00 0.77 70 PRO A O 16
ATOM 20173 N N . TYR A 1 71 ? -21.429 -0.089 -6.557 1.00 1.08 71 TYR A N 16
ATOM 20174 C CA . TYR A 1 71 ? -22.120 0.866 -7.403 1.00 1.13 71 TYR A CA 16
ATOM 20175 C C . TYR A 1 71 ? -23.623 0.770 -7.182 1.00 1.06 71 TYR A C 16
ATOM 20176 O O . TYR A 1 71 ? -24.260 -0.213 -7.570 1.00 1.13 71 TYR A O 16
ATOM 20194 N N . GLY A 1 72 ? -24.178 1.790 -6.549 1.00 1.01 72 GLY A N 16
ATOM 20195 C CA . GLY A 1 72 ? -25.586 1.787 -6.218 1.00 1.03 72 GLY A CA 16
ATOM 20196 C C . GLY A 1 72 ? -25.815 1.534 -4.744 1.00 0.94 72 GLY A C 16
ATOM 20197 O O . GLY A 1 72 ? -26.950 1.363 -4.298 1.00 1.03 72 GLY A O 16
ATOM 20201 N N . TYR A 1 73 ? -24.729 1.498 -3.986 1.00 0.83 73 TYR A N 16
ATOM 20202 C CA . TYR A 1 73 ? -24.791 1.283 -2.547 1.00 0.80 73 TYR A CA 16
ATOM 20203 C C . TYR A 1 73 ? -23.785 2.179 -1.838 1.00 0.71 73 TYR A C 16
ATOM 20204 O O . TYR A 1 73 ? -22.729 2.478 -2.389 1.00 0.67 73 TYR A O 16
ATOM 20222 N N . TYR A 1 74 ? -24.115 2.618 -0.631 1.00 0.78 74 TYR A N 16
ATOM 20223 C CA . TYR A 1 74 ? -23.138 3.265 0.233 1.00 0.81 74 TYR A CA 16
ATOM 20224 C C . TYR A 1 74 ? -23.625 3.281 1.678 1.00 0.96 74 TYR A C 16
ATOM 20225 O O . TYR A 1 74 ? -24.735 3.726 1.982 1.00 1.10 74 TYR A O 16
ATOM 20243 N N . GLY A 1 75 ? -22.803 2.726 2.545 1.00 0.98 75 GLY A N 16
ATOM 20244 C CA . GLY A 1 75 ? -23.029 2.803 3.970 1.00 1.18 75 GLY A CA 16
ATOM 20245 C C . GLY A 1 75 ? -21.790 3.298 4.672 1.00 1.28 75 GLY A C 16
ATOM 20246 O O . GLY A 1 75 ? -20.879 3.812 4.029 1.00 1.22 75 GLY A O 16
ATOM 20250 N N . LYS A 1 76 ? -21.733 3.114 5.977 1.00 1.48 76 LYS A N 16
ATOM 20251 C CA . LYS A 1 76 ? -20.496 3.306 6.711 1.00 1.63 76 LYS A CA 16
ATOM 20252 C C . LYS A 1 76 ? -19.608 2.082 6.514 1.00 1.49 76 LYS A C 16
ATOM 20253 O O . LYS A 1 76 ? -18.391 2.190 6.390 1.00 1.56 76 LYS A O 16
ATOM 20272 N N . GLN A 1 77 ? -20.245 0.916 6.469 1.00 1.37 77 GLN A N 16
ATOM 20273 C CA . GLN A 1 77 ? -19.555 -0.332 6.179 1.00 1.27 77 GLN A CA 16
ATOM 20274 C C . GLN A 1 77 ? -19.972 -0.832 4.793 1.00 1.05 77 GLN A C 16
ATOM 20275 O O . GLN A 1 77 ? -19.661 -1.951 4.391 1.00 1.05 77 GLN A O 16
ATOM 20289 N N . CYS A 1 78 ? -20.693 0.029 4.075 1.00 0.96 78 CYS A N 16
ATOM 20290 C CA . CYS A 1 78 ? -21.120 -0.244 2.702 1.00 0.82 78 CYS A CA 16
ATOM 20291 C C . CYS A 1 78 ? -22.103 -1.409 2.622 1.00 0.92 78 CYS A C 16
ATOM 20292 O O . CYS A 1 78 ? -22.074 -2.201 1.681 1.00 1.04 78 CYS A O 16
ATOM 20299 N N . GLN A 1 79 ? -22.987 -1.497 3.602 1.00 1.07 79 GLN A N 16
ATOM 20300 C CA . GLN A 1 79 ? -24.018 -2.525 3.602 1.00 1.31 79 GLN A CA 16
ATOM 20301 C C . GLN A 1 79 ? -25.379 -1.915 3.283 1.00 1.40 79 GLN A C 16
ATOM 20302 O O . GLN A 1 79 ? -26.408 -2.584 3.349 1.00 1.66 79 GLN A O 16
ATOM 20316 N N . LEU A 1 80 ? -25.372 -0.641 2.920 1.00 1.25 80 LEU A N 16
ATOM 20317 C CA . LEU A 1 80 ? -26.604 0.082 2.649 1.00 1.38 80 LEU A CA 16
ATOM 20318 C C . LEU A 1 80 ? -26.683 0.483 1.184 1.00 1.22 80 LEU A C 16
ATOM 20319 O O . LEU A 1 80 ? -25.663 0.684 0.530 1.00 1.02 80 LEU A O 16
ATOM 20335 N N . LYS A 1 81 ? -27.903 0.598 0.689 1.00 1.35 81 LYS A N 16
ATOM 20336 C CA . LYS A 1 81 ? -28.163 0.976 -0.694 1.00 1.25 81 LYS A CA 16
ATOM 20337 C C . LYS A 1 81 ? -27.967 2.478 -0.882 1.00 1.19 81 LYS A C 16
ATOM 20338 O O . LYS A 1 81 ? -27.984 3.241 0.086 1.00 1.32 81 LYS A O 16
ATOM 20357 N N . LYS A 1 82 ? -27.760 2.895 -2.124 1.00 1.08 82 LYS A N 16
ATOM 20358 C CA . LYS A 1 82 ? -27.619 4.301 -2.445 1.00 1.12 82 LYS A CA 16
ATOM 20359 C C . LYS A 1 82 ? -28.978 4.975 -2.370 1.00 1.31 82 LYS A C 16
ATOM 20360 O O . LYS A 1 82 ? -29.823 4.807 -3.252 1.00 1.45 82 LYS A O 16
ATOM 20379 N N . TYR A 1 83 ? -29.183 5.707 -1.296 1.00 1.49 83 TYR A N 16
ATOM 20380 C CA . TYR A 1 83 ? -30.385 6.490 -1.118 1.00 1.78 83 TYR A CA 16
ATOM 20381 C C . TYR A 1 83 ? -30.047 7.960 -1.279 1.00 2.01 83 TYR A C 16
ATOM 20382 O O . TYR A 1 83 ? -30.658 8.626 -2.135 1.00 2.30 83 TYR A O 16
ATOM 20401 N N . GLY A 1 1 ? 41.974 -8.266 -4.661 1.00 7.00 1 GLY A N 17
ATOM 20402 C CA . GLY A 1 1 ? 40.552 -8.062 -5.027 1.00 7.05 1 GLY A CA 17
ATOM 20403 C C . GLY A 1 1 ? 39.904 -6.963 -4.211 1.00 6.58 1 GLY A C 17
ATOM 20404 O O . GLY A 1 1 ? 40.389 -6.614 -3.132 1.00 6.38 1 GLY A O 17
ATOM 20410 N N . VAL A 1 2 ? 38.815 -6.410 -4.725 1.00 6.57 2 VAL A N 17
ATOM 20411 C CA . VAL A 1 2 ? 38.071 -5.386 -4.015 1.00 6.20 2 VAL A CA 17
ATOM 20412 C C . VAL A 1 2 ? 36.593 -5.436 -4.387 1.00 5.47 2 VAL A C 17
ATOM 20413 O O . VAL A 1 2 ? 36.225 -5.370 -5.563 1.00 5.62 2 VAL A O 17
ATOM 20426 N N . TYR A 1 3 ? 35.750 -5.597 -3.383 1.00 4.83 3 TYR A N 17
ATOM 20427 C CA . TYR A 1 3 ? 34.315 -5.534 -3.583 1.00 4.16 3 TYR A CA 17
ATOM 20428 C C . TYR A 1 3 ? 33.801 -4.229 -3.002 1.00 3.79 3 TYR A C 17
ATOM 20429 O O . TYR A 1 3 ? 34.402 -3.682 -2.077 1.00 3.95 3 TYR A O 17
ATOM 20447 N N . TYR A 1 4 ? 32.711 -3.722 -3.545 1.00 3.54 4 TYR A N 17
ATOM 20448 C CA . TYR A 1 4 ? 32.175 -2.450 -3.101 1.00 3.25 4 TYR A CA 17
ATOM 20449 C C . TYR A 1 4 ? 30.888 -2.661 -2.316 1.00 2.52 4 TYR A C 17
ATOM 20450 O O . TYR A 1 4 ? 29.819 -2.865 -2.895 1.00 2.51 4 TYR A O 17
ATOM 20468 N N . PRO A 1 5 ? 30.988 -2.621 -0.981 1.00 2.32 5 PRO A N 17
ATOM 20469 C CA . PRO A 1 5 ? 29.856 -2.873 -0.098 1.00 2.05 5 PRO A CA 17
ATOM 20470 C C . PRO A 1 5 ? 28.907 -1.690 -0.017 1.00 1.72 5 PRO A C 17
ATOM 20471 O O . PRO A 1 5 ? 29.321 -0.550 0.206 1.00 1.94 5 PRO A O 17
ATOM 20482 N N . ASN A 1 6 ? 27.632 -1.963 -0.209 1.00 1.43 6 ASN A N 17
ATOM 20483 C CA . ASN A 1 6 ? 26.615 -0.939 -0.092 1.00 1.23 6 ASN A CA 17
ATOM 20484 C C . ASN A 1 6 ? 25.976 -1.013 1.282 1.00 1.15 6 ASN A C 17
ATOM 20485 O O . ASN A 1 6 ? 25.536 -2.086 1.705 1.00 1.24 6 ASN A O 17
ATOM 20496 N N . PRO A 1 7 ? 25.945 0.114 2.009 1.00 1.07 7 PRO A N 17
ATOM 20497 C CA . PRO A 1 7 ? 25.343 0.182 3.342 1.00 1.12 7 PRO A CA 17
ATOM 20498 C C . PRO A 1 7 ? 23.841 -0.079 3.295 1.00 1.08 7 PRO A C 17
ATOM 20499 O O . PRO A 1 7 ? 23.041 0.838 3.118 1.00 1.26 7 PRO A O 17
ATOM 20510 N N . CYS A 1 8 ? 23.473 -1.341 3.438 1.00 1.07 8 CYS A N 17
ATOM 20511 C CA . CYS A 1 8 ? 22.088 -1.757 3.336 1.00 1.09 8 CYS A CA 17
ATOM 20512 C C . CYS A 1 8 ? 21.875 -3.063 4.089 1.00 1.14 8 CYS A C 17
ATOM 20513 O O . CYS A 1 8 ? 22.782 -3.892 4.180 1.00 1.25 8 CYS A O 17
ATOM 20520 N N . SER A 1 9 ? 20.683 -3.227 4.634 1.00 1.18 9 SER A N 17
ATOM 20521 C CA . SER A 1 9 ? 20.317 -4.438 5.344 1.00 1.25 9 SER A CA 17
ATOM 20522 C C . SER A 1 9 ? 19.441 -5.311 4.443 1.00 1.08 9 SER A C 17
ATOM 20523 O O . SER A 1 9 ? 19.013 -4.852 3.381 1.00 0.95 9 SER A O 17
ATOM 20531 N N . PRO A 1 10 ? 19.185 -6.581 4.822 1.00 1.18 10 PRO A N 17
ATOM 20532 C CA . PRO A 1 10 ? 18.289 -7.463 4.065 1.00 1.11 10 PRO A CA 17
ATOM 20533 C C . PRO A 1 10 ? 16.976 -6.772 3.713 1.00 0.96 10 PRO A C 17
ATOM 20534 O O . PRO A 1 10 ? 16.323 -6.192 4.581 1.00 1.06 10 PRO A O 17
ATOM 20545 N N . TYR A 1 11 ? 16.613 -6.850 2.432 1.00 1.05 11 TYR A N 17
ATOM 20546 C CA . TYR A 1 11 ? 15.472 -6.122 1.869 1.00 1.23 11 TYR A CA 17
ATOM 20547 C C . TYR A 1 11 ? 14.226 -6.211 2.742 1.00 0.92 11 TYR A C 17
ATOM 20548 O O . TYR A 1 11 ? 13.557 -7.246 2.781 1.00 0.95 11 TYR A O 17
ATOM 20566 N N . PRO A 1 12 ? 13.893 -5.118 3.446 1.00 1.00 12 PRO A N 17
ATOM 20567 C CA . PRO A 1 12 ? 12.699 -5.055 4.282 1.00 1.02 12 PRO A CA 17
ATOM 20568 C C . PRO A 1 12 ? 11.453 -4.788 3.449 1.00 0.83 12 PRO A C 17
ATOM 20569 O O . PRO A 1 12 ? 10.326 -4.935 3.923 1.00 0.90 12 PRO A O 17
ATOM 20580 N N . CYS A 1 13 ? 11.672 -4.392 2.206 1.00 0.76 13 CYS A N 17
ATOM 20581 C CA . CYS A 1 13 ? 10.588 -4.120 1.286 1.00 0.65 13 CYS A CA 17
ATOM 20582 C C . CYS A 1 13 ? 10.432 -5.289 0.327 1.00 0.65 13 CYS A C 17
ATOM 20583 O O . CYS A 1 13 ? 11.420 -5.807 -0.199 1.00 0.72 13 CYS A O 17
ATOM 20590 N N . ARG A 1 14 ? 9.199 -5.713 0.116 1.00 0.66 14 ARG A N 17
ATOM 20591 C CA . ARG A 1 14 ? 8.921 -6.860 -0.727 1.00 0.73 14 ARG A CA 17
ATOM 20592 C C . ARG A 1 14 ? 8.198 -6.409 -1.991 1.00 0.72 14 ARG A C 17
ATOM 20593 O O . ARG A 1 14 ? 7.961 -5.212 -2.172 1.00 0.70 14 ARG A O 17
ATOM 20614 N N . ASN A 1 15 ? 7.860 -7.364 -2.860 1.00 0.81 15 ASN A N 17
ATOM 20615 C CA . ASN A 1 15 ? 7.159 -7.064 -4.112 1.00 0.91 15 ASN A CA 17
ATOM 20616 C C . ASN A 1 15 ? 8.002 -6.147 -4.985 1.00 0.92 15 ASN A C 17
ATOM 20617 O O . ASN A 1 15 ? 7.587 -5.040 -5.325 1.00 1.11 15 ASN A O 17
ATOM 20628 N N . GLY A 1 16 ? 9.199 -6.599 -5.317 1.00 0.85 16 GLY A N 17
ATOM 20629 C CA . GLY A 1 16 ? 10.091 -5.785 -6.110 1.00 0.90 16 GLY A CA 17
ATOM 20630 C C . GLY A 1 16 ? 10.892 -4.844 -5.244 1.00 0.77 16 GLY A C 17
ATOM 20631 O O . GLY A 1 16 ? 10.991 -3.649 -5.534 1.00 0.84 16 GLY A O 17
ATOM 20635 N N . GLY A 1 17 ? 11.450 -5.387 -4.174 1.00 0.78 17 GLY A N 17
ATOM 20636 C CA . GLY A 1 17 ? 12.212 -4.591 -3.243 1.00 0.78 17 GLY A CA 17
ATOM 20637 C C . GLY A 1 17 ? 13.557 -4.181 -3.801 1.00 0.72 17 GLY A C 17
ATOM 20638 O O . GLY A 1 17 ? 14.314 -5.011 -4.305 1.00 0.82 17 GLY A O 17
ATOM 20642 N N . THR A 1 18 ? 13.842 -2.899 -3.723 1.00 0.64 18 THR A N 17
ATOM 20643 C CA . THR A 1 18 ? 15.104 -2.357 -4.184 1.00 0.61 18 THR A CA 17
ATOM 20644 C C . THR A 1 18 ? 15.767 -1.577 -3.056 1.00 0.55 18 THR A C 17
ATOM 20645 O O . THR A 1 18 ? 15.083 -0.976 -2.237 1.00 0.59 18 THR A O 17
ATOM 20656 N N . CYS A 1 19 ? 17.085 -1.596 -2.996 1.00 0.63 19 CYS A N 17
ATOM 20657 C CA . CYS A 1 19 ? 17.789 -0.847 -1.973 1.00 0.63 19 CYS A CA 17
ATOM 20658 C C . CYS A 1 19 ? 18.880 0.012 -2.592 1.00 0.64 19 CYS A C 17
ATOM 20659 O O . CYS A 1 19 ? 19.861 -0.501 -3.130 1.00 0.74 19 CYS A O 17
ATOM 20666 N N . LYS A 1 20 ? 18.697 1.319 -2.527 1.00 0.62 20 LYS A N 17
ATOM 20667 C CA . LYS A 1 20 ? 19.681 2.251 -3.049 1.00 0.69 20 LYS A CA 17
ATOM 20668 C C . LYS A 1 20 ? 20.192 3.133 -1.925 1.00 0.68 20 LYS A C 17
ATOM 20669 O O . LYS A 1 20 ? 19.447 3.939 -1.365 1.00 0.77 20 LYS A O 17
ATOM 20688 N N . LYS A 1 21 ? 21.455 2.960 -1.579 1.00 0.75 21 LYS A N 17
ATOM 20689 C CA . LYS A 1 21 ? 22.042 3.694 -0.473 1.00 0.80 21 LYS A CA 17
ATOM 20690 C C . LYS A 1 21 ? 22.134 5.180 -0.795 1.00 0.91 21 LYS A C 17
ATOM 20691 O O . LYS A 1 21 ? 22.407 5.566 -1.933 1.00 1.02 21 LYS A O 17
ATOM 20710 N N . ARG A 1 22 ? 21.888 6.003 0.204 1.00 0.95 22 ARG A N 17
ATOM 20711 C CA . ARG A 1 22 ? 22.057 7.434 0.073 1.00 1.11 22 ARG A CA 17
ATOM 20712 C C . ARG A 1 22 ? 23.275 7.846 0.882 1.00 1.23 22 ARG A C 17
ATOM 20713 O O . ARG A 1 22 ? 23.279 7.712 2.107 1.00 1.32 22 ARG A O 17
ATOM 20734 N N . GLY A 1 23 ? 24.301 8.346 0.208 1.00 1.38 23 GLY A N 17
ATOM 20735 C CA . GLY A 1 23 ? 25.555 8.667 0.876 1.00 1.57 23 GLY A CA 17
ATOM 20736 C C . GLY A 1 23 ? 25.463 9.891 1.770 1.00 1.67 23 GLY A C 17
ATOM 20737 O O . GLY A 1 23 ? 26.471 10.534 2.064 1.00 1.88 23 GLY A O 17
ATOM 20741 N N . LEU A 1 24 ? 24.253 10.215 2.191 1.00 1.64 24 LEU A N 17
ATOM 20742 C CA . LEU A 1 24 ? 24.017 11.342 3.069 1.00 1.82 24 LEU A CA 17
ATOM 20743 C C . LEU A 1 24 ? 23.799 10.870 4.501 1.00 1.84 24 LEU A C 17
ATOM 20744 O O . LEU A 1 24 ? 24.470 11.333 5.422 1.00 2.06 24 LEU A O 17
ATOM 20760 N N . TYR A 1 25 ? 22.873 9.933 4.687 1.00 1.69 25 TYR A N 17
ATOM 20761 C CA . TYR A 1 25 ? 22.488 9.522 6.034 1.00 1.82 25 TYR A CA 17
ATOM 20762 C C . TYR A 1 25 ? 22.203 8.020 6.142 1.00 1.63 25 TYR A C 17
ATOM 20763 O O . TYR A 1 25 ? 22.624 7.374 7.101 1.00 1.74 25 TYR A O 17
ATOM 20781 N N . SER A 1 26 ? 21.488 7.465 5.174 1.00 1.41 26 SER A N 17
ATOM 20782 C CA . SER A 1 26 ? 21.057 6.071 5.247 1.00 1.27 26 SER A CA 17
ATOM 20783 C C . SER A 1 26 ? 20.800 5.517 3.852 1.00 1.06 26 SER A C 17
ATOM 20784 O O . SER A 1 26 ? 21.120 6.156 2.855 1.00 1.05 26 SER A O 17
ATOM 20792 N N . TYR A 1 27 ? 20.209 4.338 3.787 1.00 0.96 27 TYR A N 17
ATOM 20793 C CA . TYR A 1 27 ? 19.870 3.735 2.512 1.00 0.79 27 TYR A CA 17
ATOM 20794 C C . TYR A 1 27 ? 18.378 3.862 2.262 1.00 0.78 27 TYR A C 17
ATOM 20795 O O . TYR A 1 27 ? 17.579 3.850 3.200 1.00 0.97 27 TYR A O 17
ATOM 20813 N N . LYS A 1 28 ? 18.003 3.997 1.003 1.00 0.71 28 LYS A N 17
ATOM 20814 C CA . LYS A 1 28 ? 16.608 4.149 0.654 1.00 0.76 28 LYS A CA 17
ATOM 20815 C C . LYS A 1 28 ? 16.085 2.873 0.014 1.00 0.65 28 LYS A C 17
ATOM 20816 O O . LYS A 1 28 ? 16.617 2.404 -0.995 1.00 0.66 28 LYS A O 17
ATOM 20835 N N . CYS A 1 29 ? 15.052 2.317 0.610 1.00 0.62 29 CYS A N 17
ATOM 20836 C CA . CYS A 1 29 ? 14.460 1.089 0.120 1.00 0.57 29 CYS A CA 17
ATOM 20837 C C . CYS A 1 29 ? 13.204 1.404 -0.684 1.00 0.60 29 CYS A C 17
ATOM 20838 O O . CYS A 1 29 ? 12.450 2.320 -0.342 1.00 0.76 29 CYS A O 17
ATOM 20845 N N . TYR A 1 30 ? 12.999 0.661 -1.762 1.00 0.58 30 TYR A N 17
ATOM 20846 C CA . TYR A 1 30 ? 11.863 0.869 -2.646 1.00 0.66 30 TYR A CA 17
ATOM 20847 C C . TYR A 1 30 ? 11.088 -0.429 -2.830 1.00 0.70 30 TYR A C 17
ATOM 20848 O O . TYR A 1 30 ? 11.649 -1.519 -2.714 1.00 0.93 30 TYR A O 17
ATOM 20866 N N . CYS A 1 31 ? 9.806 -0.298 -3.118 1.00 0.74 31 CYS A N 17
ATOM 20867 C CA . CYS A 1 31 ? 8.955 -1.436 -3.431 1.00 0.83 31 CYS A CA 17
ATOM 20868 C C . CYS A 1 31 ? 7.831 -0.977 -4.342 1.00 0.81 31 CYS A C 17
ATOM 20869 O O . CYS A 1 31 ? 7.755 0.205 -4.689 1.00 0.84 31 CYS A O 17
ATOM 20876 N N . ARG A 1 32 ? 6.969 -1.895 -4.743 1.00 0.81 32 ARG A N 17
ATOM 20877 C CA . ARG A 1 32 ? 5.831 -1.530 -5.566 1.00 0.82 32 ARG A CA 17
ATOM 20878 C C . ARG A 1 32 ? 4.692 -1.026 -4.696 1.00 0.77 32 ARG A C 17
ATOM 20879 O O . ARG A 1 32 ? 3.924 -1.812 -4.139 1.00 0.74 32 ARG A O 17
ATOM 20900 N N . LYS A 1 33 ? 4.595 0.291 -4.573 1.00 0.91 33 LYS A N 17
ATOM 20901 C CA . LYS A 1 33 ? 3.544 0.903 -3.781 1.00 0.97 33 LYS A CA 17
ATOM 20902 C C . LYS A 1 33 ? 2.184 0.574 -4.384 1.00 0.92 33 LYS A C 17
ATOM 20903 O O . LYS A 1 33 ? 2.053 0.401 -5.599 1.00 1.01 33 LYS A O 17
ATOM 20922 N N . GLY A 1 34 ? 1.182 0.496 -3.532 1.00 0.87 34 GLY A N 17
ATOM 20923 C CA . GLY A 1 34 ? -0.116 0.020 -3.951 1.00 0.90 34 GLY A CA 17
ATOM 20924 C C . GLY A 1 34 ? -0.410 -1.325 -3.335 1.00 0.86 34 GLY A C 17
ATOM 20925 O O . GLY A 1 34 ? -1.560 -1.742 -3.241 1.00 1.10 34 GLY A O 17
ATOM 20929 N N . TYR A 1 35 ? 0.643 -2.013 -2.923 1.00 0.76 35 TYR A N 17
ATOM 20930 C CA . TYR A 1 35 ? 0.491 -3.220 -2.131 1.00 0.77 35 TYR A CA 17
ATOM 20931 C C . TYR A 1 35 ? 0.462 -2.853 -0.659 1.00 0.76 35 TYR A C 17
ATOM 20932 O O . TYR A 1 35 ? -0.420 -3.275 0.083 1.00 0.82 35 TYR A O 17
ATOM 20950 N N . THR A 1 36 ? 1.441 -2.070 -0.237 1.00 0.75 36 THR A N 17
ATOM 20951 C CA . THR A 1 36 ? 1.481 -1.548 1.117 1.00 0.78 36 THR A CA 17
ATOM 20952 C C . THR A 1 36 ? 2.352 -0.296 1.170 1.00 0.81 36 THR A C 17
ATOM 20953 O O . THR A 1 36 ? 2.690 0.273 0.127 1.00 0.83 36 THR A O 17
ATOM 20964 N N . GLY A 1 37 ? 2.666 0.144 2.383 1.00 0.86 37 GLY A N 17
ATOM 20965 C CA . GLY A 1 37 ? 3.561 1.269 2.582 1.00 0.91 37 GLY A CA 17
ATOM 20966 C C . GLY A 1 37 ? 4.985 0.982 2.133 1.00 0.92 37 GLY A C 17
ATOM 20967 O O . GLY A 1 37 ? 5.211 0.194 1.219 1.00 0.88 37 GLY A O 17
ATOM 20971 N N . LYS A 1 38 ? 5.942 1.634 2.779 1.00 1.02 38 LYS A N 17
ATOM 20972 C CA . LYS A 1 38 ? 7.360 1.544 2.415 1.00 1.09 38 LYS A CA 17
ATOM 20973 C C . LYS A 1 38 ? 7.873 0.104 2.317 1.00 1.07 38 LYS A C 17
ATOM 20974 O O . LYS A 1 38 ? 8.843 -0.157 1.606 1.00 1.18 38 LYS A O 17
ATOM 20993 N N . ASN A 1 39 ? 7.242 -0.820 3.027 1.00 1.01 39 ASN A N 17
ATOM 20994 C CA . ASN A 1 39 ? 7.718 -2.202 3.056 1.00 1.04 39 ASN A CA 17
ATOM 20995 C C . ASN A 1 39 ? 7.029 -3.069 2.012 1.00 0.94 39 ASN A C 17
ATOM 20996 O O . ASN A 1 39 ? 7.624 -4.035 1.541 1.00 1.00 39 ASN A O 17
ATOM 21007 N N . CYS A 1 40 ? 5.797 -2.732 1.644 1.00 0.85 40 CYS A N 17
ATOM 21008 C CA . CYS A 1 40 ? 5.049 -3.508 0.647 1.00 0.78 40 CYS A CA 17
ATOM 21009 C C . CYS A 1 40 ? 5.098 -5.009 0.957 1.00 0.80 40 CYS A C 17
ATOM 21010 O O . CYS A 1 40 ? 5.554 -5.811 0.141 1.00 0.85 40 CYS A O 17
ATOM 21017 N N . GLN A 1 41 ? 4.645 -5.379 2.149 1.00 0.87 41 GLN A N 17
ATOM 21018 C CA . GLN A 1 41 ? 4.671 -6.775 2.574 1.00 0.94 41 GLN A CA 17
ATOM 21019 C C . GLN A 1 41 ? 3.254 -7.347 2.632 1.00 0.94 41 GLN A C 17
ATOM 21020 O O . GLN A 1 41 ? 3.059 -8.555 2.777 1.00 1.10 41 GLN A O 17
ATOM 21034 N N . TYR A 1 42 ? 2.267 -6.478 2.491 1.00 0.85 42 TYR A N 17
ATOM 21035 C CA . TYR A 1 42 ? 0.872 -6.870 2.637 1.00 0.86 42 TYR A CA 17
ATOM 21036 C C . TYR A 1 42 ? 0.076 -6.514 1.390 1.00 0.78 42 TYR A C 17
ATOM 21037 O O . TYR A 1 42 ? 0.625 -6.004 0.412 1.00 0.82 42 TYR A O 17
ATOM 21055 N N . ASN A 1 43 ? -1.212 -6.808 1.427 1.00 0.76 43 ASN A N 17
ATOM 21056 C CA . ASN A 1 43 ? -2.133 -6.401 0.379 1.00 0.73 43 ASN A CA 17
ATOM 21057 C C . ASN A 1 43 ? -3.147 -5.430 0.949 1.00 0.71 43 ASN A C 17
ATOM 21058 O O . ASN A 1 43 ? -4.071 -5.828 1.660 1.00 0.77 43 ASN A O 17
ATOM 21069 N N . ALA A 1 44 ? -2.951 -4.154 0.656 1.00 0.69 44 ALA A N 17
ATOM 21070 C CA . ALA A 1 44 ? -3.822 -3.105 1.154 1.00 0.71 44 ALA A CA 17
ATOM 21071 C C . ALA A 1 44 ? -5.241 -3.289 0.641 1.00 0.65 44 ALA A C 17
ATOM 21072 O O . ALA A 1 44 ? -6.208 -3.072 1.371 1.00 0.64 44 ALA A O 17
ATOM 21079 N N . CYS A 1 45 ? -5.354 -3.711 -0.608 1.00 0.65 45 CYS A N 17
ATOM 21080 C CA . CYS A 1 45 ? -6.650 -3.915 -1.232 1.00 0.62 45 CYS A CA 17
ATOM 21081 C C . CYS A 1 45 ? -7.093 -5.368 -1.085 1.00 0.64 45 CYS A C 17
ATOM 21082 O O . CYS A 1 45 ? -7.554 -5.999 -2.040 1.00 0.70 45 CYS A O 17
ATOM 21089 N N . PHE A 1 46 ? -6.926 -5.904 0.113 1.00 0.64 46 PHE A N 17
ATOM 21090 C CA . PHE A 1 46 ? -7.449 -7.222 0.440 1.00 0.71 46 PHE A CA 17
ATOM 21091 C C . PHE A 1 46 ? -8.969 -7.128 0.531 1.00 0.67 46 PHE A C 17
ATOM 21092 O O . PHE A 1 46 ? -9.504 -6.030 0.702 1.00 0.61 46 PHE A O 17
ATOM 21109 N N . PRO A 1 47 ? -9.696 -8.252 0.401 1.00 0.75 47 PRO A N 17
ATOM 21110 C CA . PRO A 1 47 ? -11.154 -8.234 0.513 1.00 0.75 47 PRO A CA 17
ATOM 21111 C C . PRO A 1 47 ? -11.587 -7.650 1.851 1.00 0.67 47 PRO A C 17
ATOM 21112 O O . PRO A 1 47 ? -11.277 -8.191 2.914 1.00 0.82 47 PRO A O 17
ATOM 21123 N N . ASN A 1 48 ? -12.325 -6.559 1.786 1.00 0.57 48 ASN A N 17
ATOM 21124 C CA . ASN A 1 48 ? -12.641 -5.780 2.970 1.00 0.64 48 ASN A CA 17
ATOM 21125 C C . ASN A 1 48 ? -14.149 -5.725 3.195 1.00 0.62 48 ASN A C 17
ATOM 21126 O O . ASN A 1 48 ? -14.921 -5.652 2.240 1.00 0.56 48 ASN A O 17
ATOM 21137 N N . PRO A 1 49 ? -14.587 -5.766 4.467 1.00 0.77 49 PRO A N 17
ATOM 21138 C CA . PRO A 1 49 ? -16.013 -5.704 4.829 1.00 0.84 49 PRO A CA 17
ATOM 21139 C C . PRO A 1 49 ? -16.658 -4.354 4.505 1.00 0.78 49 PRO A C 17
ATOM 21140 O O . PRO A 1 49 ? -17.862 -4.187 4.653 1.00 0.88 49 PRO A O 17
ATOM 21151 N N . CYS A 1 50 ? -15.852 -3.394 4.079 1.00 0.73 50 CYS A N 17
ATOM 21152 C CA . CYS A 1 50 ? -16.356 -2.077 3.700 1.00 0.75 50 CYS A CA 17
ATOM 21153 C C . CYS A 1 50 ? -16.605 -2.019 2.190 1.00 0.71 50 CYS A C 17
ATOM 21154 O O . CYS A 1 50 ? -16.671 -0.948 1.594 1.00 0.93 50 CYS A O 17
ATOM 21161 N N . LEU A 1 51 ? -16.749 -3.182 1.573 1.00 0.63 51 LEU A N 17
ATOM 21162 C CA . LEU A 1 51 ? -16.958 -3.252 0.134 1.00 0.61 51 LEU A CA 17
ATOM 21163 C C . LEU A 1 51 ? -18.345 -3.784 -0.201 1.00 0.69 51 LEU A C 17
ATOM 21164 O O . LEU A 1 51 ? -19.194 -3.040 -0.690 1.00 0.67 51 LEU A O 17
ATOM 21180 N N . ASN A 1 52 ? -18.560 -5.072 0.056 1.00 0.85 52 ASN A N 17
ATOM 21181 C CA . ASN A 1 52 ? -19.812 -5.744 -0.302 1.00 1.00 52 ASN A CA 17
ATOM 21182 C C . ASN A 1 52 ? -20.127 -5.543 -1.781 1.00 0.92 52 ASN A C 17
ATOM 21183 O O . ASN A 1 52 ? -21.237 -5.155 -2.153 1.00 0.99 52 ASN A O 17
ATOM 21194 N N . GLY A 1 53 ? -19.133 -5.798 -2.621 1.00 0.85 53 GLY A N 17
ATOM 21195 C CA . GLY A 1 53 ? -19.295 -5.599 -4.047 1.00 0.83 53 GLY A CA 17
ATOM 21196 C C . GLY A 1 53 ? -18.898 -4.200 -4.467 1.00 0.71 53 GLY A C 17
ATOM 21197 O O . GLY A 1 53 ? -19.069 -3.814 -5.625 1.00 0.77 53 GLY A O 17
ATOM 21201 N N . GLY A 1 54 ? -18.376 -3.438 -3.517 1.00 0.62 54 GLY A N 17
ATOM 21202 C CA . GLY A 1 54 ? -17.955 -2.082 -3.788 1.00 0.56 54 GLY A CA 17
ATOM 21203 C C . GLY A 1 54 ? -16.574 -2.010 -4.405 1.00 0.56 54 GLY A C 17
ATOM 21204 O O . GLY A 1 54 ? -15.932 -3.037 -4.642 1.00 0.80 54 GLY A O 17
ATOM 21208 N N . THR A 1 55 ? -16.116 -0.796 -4.642 1.00 0.50 55 THR A N 17
ATOM 21209 C CA . THR A 1 55 ? -14.839 -0.564 -5.285 1.00 0.55 55 THR A CA 17
ATOM 21210 C C . THR A 1 55 ? -13.726 -0.412 -4.258 1.00 0.50 55 THR A C 17
ATOM 21211 O O . THR A 1 55 ? -13.877 0.292 -3.258 1.00 0.47 55 THR A O 17
ATOM 21222 N N . CYS A 1 56 ? -12.621 -1.092 -4.503 1.00 0.54 56 CYS A N 17
ATOM 21223 C CA . CYS A 1 56 ? -11.468 -1.029 -3.625 1.00 0.54 56 CYS A CA 17
ATOM 21224 C C . CYS A 1 56 ? -10.344 -0.236 -4.284 1.00 0.64 56 CYS A C 17
ATOM 21225 O O . CYS A 1 56 ? -9.703 -0.704 -5.228 1.00 0.82 56 CYS A O 17
ATOM 21232 N N . GLY A 1 57 ? -10.133 0.975 -3.801 1.00 0.65 57 GLY A N 17
ATOM 21233 C CA . GLY A 1 57 ? -9.079 1.814 -4.326 1.00 0.78 57 GLY A CA 17
ATOM 21234 C C . GLY A 1 57 ? -7.955 1.978 -3.331 1.00 0.76 57 GLY A C 17
ATOM 21235 O O . GLY A 1 57 ? -7.851 1.206 -2.379 1.00 0.71 57 GLY A O 17
ATOM 21239 N N . TYR A 1 58 ? -7.122 2.984 -3.537 1.00 0.84 58 TYR A N 17
ATOM 21240 C CA . TYR A 1 58 ? -5.996 3.235 -2.652 1.00 0.85 58 TYR A CA 17
ATOM 21241 C C . TYR A 1 58 ? -5.996 4.684 -2.193 1.00 0.94 58 TYR A C 17
ATOM 21242 O O . TYR A 1 58 ? -6.013 5.607 -3.009 1.00 1.11 58 TYR A O 17
ATOM 21260 N N . VAL A 1 59 ? -5.980 4.880 -0.888 1.00 0.93 59 VAL A N 17
ATOM 21261 C CA . VAL A 1 59 ? -6.039 6.215 -0.319 1.00 1.03 59 VAL A CA 17
ATOM 21262 C C . VAL A 1 59 ? -5.103 6.308 0.882 1.00 1.03 59 VAL A C 17
ATOM 21263 O O . VAL A 1 59 ? -4.819 5.302 1.530 1.00 0.99 59 VAL A O 17
ATOM 21276 N N . TYR A 1 60 ? -4.609 7.507 1.158 1.00 1.15 60 TYR A N 17
ATOM 21277 C CA . TYR A 1 60 ? -3.699 7.714 2.277 1.00 1.21 60 TYR A CA 17
ATOM 21278 C C . TYR A 1 60 ? -4.457 8.112 3.538 1.00 1.29 60 TYR A C 17
ATOM 21279 O O . TYR A 1 60 ? -3.852 8.419 4.567 1.00 1.36 60 TYR A O 17
ATOM 21297 N N . GLY A 1 61 ? -5.779 8.116 3.448 1.00 1.37 61 GLY A N 17
ATOM 21298 C CA . GLY A 1 61 ? -6.603 8.333 4.621 1.00 1.49 61 GLY A CA 17
ATOM 21299 C C . GLY A 1 61 ? -6.715 7.066 5.433 1.00 1.38 61 GLY A C 17
ATOM 21300 O O . GLY A 1 61 ? -6.131 6.952 6.512 1.00 1.49 61 GLY A O 17
ATOM 21304 N N . TYR A 1 62 ? -7.454 6.106 4.900 1.00 1.24 62 TYR A N 17
ATOM 21305 C CA . TYR A 1 62 ? -7.473 4.759 5.446 1.00 1.13 62 TYR A CA 17
ATOM 21306 C C . TYR A 1 62 ? -6.124 4.100 5.172 1.00 1.00 62 TYR A C 17
ATOM 21307 O O . TYR A 1 62 ? -5.325 4.641 4.409 1.00 0.99 62 TYR A O 17
ATOM 21325 N N . PRO A 1 63 ? -5.830 2.952 5.812 1.00 0.97 63 PRO A N 17
ATOM 21326 C CA . PRO A 1 63 ? -4.553 2.234 5.634 1.00 0.93 63 PRO A CA 17
ATOM 21327 C C . PRO A 1 63 ? -4.307 1.752 4.199 1.00 0.83 63 PRO A C 17
ATOM 21328 O O . PRO A 1 63 ? -4.390 0.555 3.911 1.00 0.80 63 PRO A O 17
ATOM 21339 N N . TYR A 1 64 ? -4.023 2.706 3.315 1.00 0.81 64 TYR A N 17
ATOM 21340 C CA . TYR A 1 64 ? -3.567 2.439 1.951 1.00 0.79 64 TYR A CA 17
ATOM 21341 C C . TYR A 1 64 ? -4.643 1.792 1.086 1.00 0.75 64 TYR A C 17
ATOM 21342 O O . TYR A 1 64 ? -4.342 1.230 0.036 1.00 0.80 64 TYR A O 17
ATOM 21360 N N . TYR A 1 65 ? -5.895 1.886 1.507 1.00 0.73 65 TYR A N 17
ATOM 21361 C CA . TYR A 1 65 ? -6.993 1.349 0.719 1.00 0.74 65 TYR A CA 17
ATOM 21362 C C . TYR A 1 65 ? -8.233 2.205 0.897 1.00 0.75 65 TYR A C 17
ATOM 21363 O O . TYR A 1 65 ? -8.443 2.791 1.955 1.00 0.83 65 TYR A O 17
ATOM 21381 N N . LYS A 1 66 ? -9.042 2.279 -0.138 1.00 0.73 66 LYS A N 17
ATOM 21382 C CA . LYS A 1 66 ? -10.258 3.066 -0.094 1.00 0.75 66 LYS A CA 17
ATOM 21383 C C . LYS A 1 66 ? -11.457 2.201 -0.442 1.00 0.61 66 LYS A C 17
ATOM 21384 O O . LYS A 1 66 ? -11.540 1.658 -1.543 1.00 0.62 66 LYS A O 17
ATOM 21403 N N . CYS A 1 67 ? -12.376 2.063 0.494 1.00 0.62 67 CYS A N 17
ATOM 21404 C CA . CYS A 1 67 ? -13.581 1.295 0.253 1.00 0.57 67 CYS A CA 17
ATOM 21405 C C . CYS A 1 67 ? -14.699 2.208 -0.235 1.00 0.52 67 CYS A C 17
ATOM 21406 O O . CYS A 1 67 ? -15.096 3.149 0.452 1.00 0.60 67 CYS A O 17
ATOM 21413 N N . SER A 1 68 ? -15.166 1.958 -1.443 1.00 0.47 68 SER A N 17
ATOM 21414 C CA . SER A 1 68 ? -16.237 2.746 -2.022 1.00 0.49 68 SER A CA 17
ATOM 21415 C C . SER A 1 68 ? -17.460 1.877 -2.273 1.00 0.50 68 SER A C 17
ATOM 21416 O O . SER A 1 68 ? -17.365 0.820 -2.893 1.00 0.65 68 SER A O 17
ATOM 21424 N N . CYS A 1 69 ? -18.603 2.327 -1.785 1.00 0.49 69 CYS A N 17
ATOM 21425 C CA . CYS A 1 69 ? -19.847 1.593 -1.945 1.00 0.56 69 CYS A CA 17
ATOM 21426 C C . CYS A 1 69 ? -20.257 1.538 -3.411 1.00 0.68 69 CYS A C 17
ATOM 21427 O O . CYS A 1 69 ? -19.978 2.463 -4.178 1.00 0.77 69 CYS A O 17
ATOM 21434 N N . PRO A 1 70 ? -20.916 0.443 -3.822 1.00 0.77 70 PRO A N 17
ATOM 21435 C CA . PRO A 1 70 ? -21.406 0.285 -5.191 1.00 0.93 70 PRO A CA 17
ATOM 21436 C C . PRO A 1 70 ? -22.439 1.345 -5.544 1.00 0.89 70 PRO A C 17
ATOM 21437 O O . PRO A 1 70 ? -23.150 1.848 -4.674 1.00 0.77 70 PRO A O 17
ATOM 21448 N N . TYR A 1 71 ? -22.505 1.689 -6.817 1.00 1.08 71 TYR A N 17
ATOM 21449 C CA . TYR A 1 71 ? -23.449 2.683 -7.296 1.00 1.13 71 TYR A CA 17
ATOM 21450 C C . TYR A 1 71 ? -24.871 2.164 -7.147 1.00 1.06 71 TYR A C 17
ATOM 21451 O O . TYR A 1 71 ? -25.297 1.274 -7.879 1.00 1.13 71 TYR A O 17
ATOM 21469 N N . GLY A 1 72 ? -25.592 2.717 -6.187 1.00 1.01 72 GLY A N 17
ATOM 21470 C CA . GLY A 1 72 ? -26.927 2.241 -5.890 1.00 1.03 72 GLY A CA 17
ATOM 21471 C C . GLY A 1 72 ? -27.004 1.658 -4.497 1.00 0.94 72 GLY A C 17
ATOM 21472 O O . GLY A 1 72 ? -28.061 1.210 -4.053 1.00 1.03 72 GLY A O 17
ATOM 21476 N N . TYR A 1 73 ? -25.870 1.653 -3.814 1.00 0.83 73 TYR A N 17
ATOM 21477 C CA . TYR A 1 73 ? -25.786 1.186 -2.442 1.00 0.80 73 TYR A CA 17
ATOM 21478 C C . TYR A 1 73 ? -24.922 2.149 -1.637 1.00 0.71 73 TYR A C 17
ATOM 21479 O O . TYR A 1 73 ? -23.974 2.721 -2.173 1.00 0.67 73 TYR A O 17
ATOM 21497 N N . TYR A 1 74 ? -25.247 2.348 -0.370 1.00 0.78 74 TYR A N 17
ATOM 21498 C CA . TYR A 1 74 ? -24.348 3.068 0.515 1.00 0.81 74 TYR A CA 17
ATOM 21499 C C . TYR A 1 74 ? -24.636 2.739 1.972 1.00 0.96 74 TYR A C 17
ATOM 21500 O O . TYR A 1 74 ? -25.761 2.866 2.455 1.00 1.10 74 TYR A O 17
ATOM 21518 N N . GLY A 1 75 ? -23.609 2.256 2.639 1.00 0.98 75 GLY A N 17
ATOM 21519 C CA . GLY A 1 75 ? -23.633 2.105 4.074 1.00 1.18 75 GLY A CA 17
ATOM 21520 C C . GLY A 1 75 ? -22.424 2.765 4.675 1.00 1.28 75 GLY A C 17
ATOM 21521 O O . GLY A 1 75 ? -21.711 3.488 3.981 1.00 1.22 75 GLY A O 17
ATOM 21525 N N . LYS A 1 76 ? -22.160 2.500 5.939 1.00 1.48 76 LYS A N 17
ATOM 21526 C CA . LYS A 1 76 ? -20.884 2.874 6.521 1.00 1.63 76 LYS A CA 17
ATOM 21527 C C . LYS A 1 76 ? -19.844 1.833 6.127 1.00 1.49 76 LYS A C 17
ATOM 21528 O O . LYS A 1 76 ? -18.686 2.154 5.867 1.00 1.56 76 LYS A O 17
ATOM 21547 N N . GLN A 1 77 ? -20.285 0.581 6.066 1.00 1.37 77 GLN A N 17
ATOM 21548 C CA . GLN A 1 77 ? -19.456 -0.509 5.567 1.00 1.27 77 GLN A CA 17
ATOM 21549 C C . GLN A 1 77 ? -19.978 -0.985 4.216 1.00 1.05 77 GLN A C 17
ATOM 21550 O O . GLN A 1 77 ? -19.646 -2.076 3.760 1.00 1.05 77 GLN A O 17
ATOM 21564 N N . CYS A 1 78 ? -20.822 -0.158 3.602 1.00 0.96 78 CYS A N 17
ATOM 21565 C CA . CYS A 1 78 ? -21.417 -0.456 2.296 1.00 0.82 78 CYS A CA 17
ATOM 21566 C C . CYS A 1 78 ? -22.322 -1.687 2.355 1.00 0.92 78 CYS A C 17
ATOM 21567 O O . CYS A 1 78 ? -22.574 -2.340 1.342 1.00 1.04 78 CYS A O 17
ATOM 21574 N N . GLN A 1 79 ? -22.841 -1.972 3.544 1.00 1.07 79 GLN A N 17
ATOM 21575 C CA . GLN A 1 79 ? -23.727 -3.113 3.745 1.00 1.31 79 GLN A CA 17
ATOM 21576 C C . GLN A 1 79 ? -25.180 -2.706 3.567 1.00 1.40 79 GLN A C 17
ATOM 21577 O O . GLN A 1 79 ? -26.095 -3.476 3.851 1.00 1.66 79 GLN A O 17
ATOM 21591 N N . LEU A 1 80 ? -25.383 -1.496 3.083 1.00 1.25 80 LEU A N 17
ATOM 21592 C CA . LEU A 1 80 ? -26.718 -0.949 2.927 1.00 1.38 80 LEU A CA 17
ATOM 21593 C C . LEU A 1 80 ? -26.935 -0.497 1.495 1.00 1.22 80 LEU A C 17
ATOM 21594 O O . LEU A 1 80 ? -26.005 -0.041 0.833 1.00 1.02 80 LEU A O 17
ATOM 21610 N N . LYS A 1 81 ? -28.159 -0.635 1.025 1.00 1.35 81 LYS A N 17
ATOM 21611 C CA . LYS A 1 81 ? -28.521 -0.201 -0.315 1.00 1.25 81 LYS A CA 17
ATOM 21612 C C . LYS A 1 81 ? -28.889 1.280 -0.283 1.00 1.19 81 LYS A C 17
ATOM 21613 O O . LYS A 1 81 ? -29.097 1.843 0.792 1.00 1.32 81 LYS A O 17
ATOM 21632 N N . LYS A 1 82 ? -28.942 1.915 -1.448 1.00 1.08 82 LYS A N 17
ATOM 21633 C CA . LYS A 1 82 ? -29.248 3.335 -1.524 1.00 1.12 82 LYS A CA 17
ATOM 21634 C C . LYS A 1 82 ? -30.714 3.596 -1.218 1.00 1.31 82 LYS A C 17
ATOM 21635 O O . LYS A 1 82 ? -31.579 3.483 -2.088 1.00 1.45 82 LYS A O 17
ATOM 21654 N N . TYR A 1 83 ? -30.978 3.916 0.032 1.00 1.49 83 TYR A N 17
ATOM 21655 C CA . TYR A 1 83 ? -32.298 4.331 0.455 1.00 1.78 83 TYR A CA 17
ATOM 21656 C C . TYR A 1 83 ? -32.368 5.848 0.473 1.00 2.01 83 TYR A C 17
ATOM 21657 O O . TYR A 1 83 ? -33.013 6.426 -0.424 1.00 2.30 83 TYR A O 17
ATOM 21676 N N . GLY A 1 1 ? 37.061 -12.054 4.530 1.00 7.00 1 GLY A N 18
ATOM 21677 C CA . GLY A 1 1 ? 35.752 -12.506 4.003 1.00 7.05 1 GLY A CA 18
ATOM 21678 C C . GLY A 1 1 ? 35.094 -11.451 3.139 1.00 6.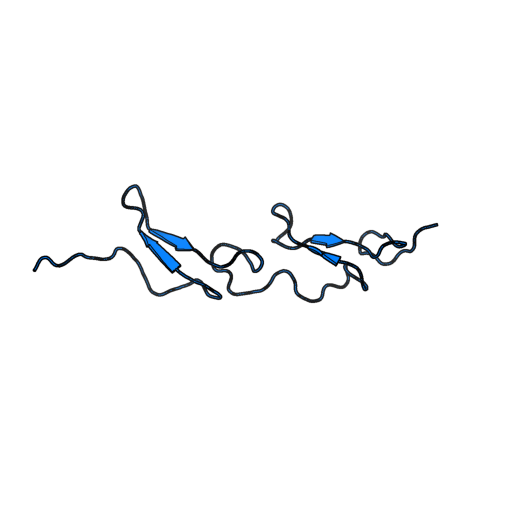58 1 GLY A C 18
ATOM 21679 O O . GLY A 1 1 ? 35.779 -10.632 2.521 1.00 6.38 1 GLY A O 18
ATOM 21685 N N . VAL A 1 2 ? 33.769 -11.460 3.091 1.00 6.57 2 VAL A N 18
ATOM 21686 C CA . VAL A 1 2 ? 33.031 -10.515 2.263 1.00 6.20 2 VAL A CA 18
ATOM 21687 C C . VAL A 1 2 ? 32.463 -9.366 3.098 1.00 5.47 2 VAL A C 18
ATOM 21688 O O . VAL A 1 2 ? 31.943 -9.573 4.199 1.00 5.62 2 VAL A O 18
ATOM 21701 N N . TYR A 1 3 ? 32.587 -8.156 2.573 1.00 4.83 3 TYR A N 18
ATOM 21702 C CA . TYR A 1 3 ? 32.068 -6.972 3.232 1.00 4.16 3 TYR A CA 18
ATOM 21703 C C . TYR A 1 3 ? 31.299 -6.111 2.236 1.00 3.79 3 TYR A C 18
ATOM 21704 O O . TYR A 1 3 ? 31.669 -6.025 1.063 1.00 3.95 3 TYR A O 18
ATOM 21722 N N . TYR A 1 4 ? 30.227 -5.491 2.703 1.00 3.54 4 TYR A N 18
ATOM 21723 C CA . TYR A 1 4 ? 29.416 -4.616 1.870 1.00 3.25 4 TYR A CA 18
ATOM 21724 C C . TYR A 1 4 ? 29.474 -3.189 2.402 1.00 2.52 4 TYR A C 18
ATOM 21725 O O . TYR A 1 4 ? 28.815 -2.861 3.388 1.00 2.51 4 TYR A O 18
ATOM 21743 N N . PRO A 1 5 ? 30.282 -2.327 1.768 1.00 2.32 5 PRO A N 18
ATOM 21744 C CA . PRO A 1 5 ? 30.438 -0.930 2.184 1.00 2.05 5 PRO A CA 18
ATOM 21745 C C . PRO A 1 5 ? 29.193 -0.098 1.903 1.00 1.72 5 PRO A C 18
ATOM 21746 O O . PRO A 1 5 ? 28.967 0.937 2.530 1.00 1.94 5 PRO A O 18
ATOM 21757 N N . ASN A 1 6 ? 28.391 -0.558 0.956 1.00 1.43 6 ASN A N 18
ATOM 21758 C CA . ASN A 1 6 ? 27.176 0.146 0.570 1.00 1.23 6 ASN A CA 18
ATOM 21759 C C . ASN A 1 6 ? 26.118 0.054 1.668 1.00 1.15 6 ASN A C 18
ATOM 21760 O O . ASN A 1 6 ? 25.809 -1.031 2.165 1.00 1.24 6 ASN A O 18
ATOM 21771 N N . PRO A 1 7 ? 25.566 1.208 2.075 1.00 1.07 7 PRO A N 18
ATOM 21772 C CA . PRO A 1 7 ? 24.542 1.283 3.121 1.00 1.12 7 PRO A CA 18
ATOM 21773 C C . PRO A 1 7 ? 23.177 0.773 2.656 1.00 1.08 7 PRO A C 18
ATOM 21774 O O . PRO A 1 7 ? 22.245 1.548 2.457 1.00 1.26 7 PRO A O 18
ATOM 21785 N N . CYS A 1 8 ? 23.081 -0.532 2.464 1.00 1.07 8 CYS A N 18
ATOM 21786 C CA . CYS A 1 8 ? 21.821 -1.178 2.123 1.00 1.09 8 CYS A CA 18
ATOM 21787 C C . CYS A 1 8 ? 21.883 -2.655 2.486 1.00 1.14 8 CYS A C 18
ATOM 21788 O O . CYS A 1 8 ? 22.906 -3.317 2.287 1.00 1.25 8 CYS A O 18
ATOM 21795 N N . SER A 1 9 ? 20.793 -3.161 3.032 1.00 1.18 9 SER A N 18
ATOM 21796 C CA . SER A 1 9 ? 20.708 -4.551 3.436 1.00 1.25 9 SER A CA 18
ATOM 21797 C C . SER A 1 9 ? 19.886 -5.339 2.414 1.00 1.08 9 SER A C 18
ATOM 21798 O O . SER A 1 9 ? 19.259 -4.737 1.539 1.00 0.95 9 SER A O 18
ATOM 21806 N N . PRO A 1 10 ? 19.905 -6.686 2.475 1.00 1.18 10 PRO A N 18
ATOM 21807 C CA . PRO A 1 10 ? 19.043 -7.520 1.633 1.00 1.11 10 PRO A CA 18
ATOM 21808 C C . PRO A 1 10 ? 17.599 -7.031 1.652 1.00 0.96 10 PRO A C 18
ATOM 21809 O O . PRO A 1 10 ? 17.088 -6.633 2.699 1.00 1.06 10 PRO A O 18
ATOM 21820 N N . TYR A 1 11 ? 16.962 -7.074 0.487 1.00 1.05 11 TYR A N 18
ATOM 21821 C CA . TYR A 1 11 ? 15.652 -6.463 0.271 1.00 1.23 11 TYR A CA 18
ATOM 21822 C C . TYR A 1 11 ? 14.604 -6.971 1.259 1.00 0.92 11 TYR A C 18
ATOM 21823 O O . TYR A 1 11 ? 14.141 -8.108 1.158 1.00 0.95 11 TYR A O 18
ATOM 21841 N N . PRO A 1 12 ? 14.215 -6.127 2.231 1.00 1.00 12 PRO A N 18
ATOM 21842 C CA . PRO A 1 12 ? 13.176 -6.459 3.200 1.00 1.02 12 PRO A CA 18
ATOM 21843 C C . PRO A 1 12 ? 11.795 -6.084 2.678 1.00 0.83 12 PRO A C 18
ATOM 21844 O O . PRO A 1 12 ? 10.776 -6.332 3.321 1.00 0.90 12 PRO A O 18
ATOM 21855 N N . CYS A 1 13 ? 11.787 -5.483 1.500 1.00 0.76 13 CYS A N 18
ATOM 21856 C CA . CYS A 1 13 ? 10.567 -5.020 0.872 1.00 0.65 13 CYS A CA 18
ATOM 21857 C C . CYS A 1 13 ? 10.095 -6.040 -0.155 1.00 0.65 13 CYS A C 18
ATOM 21858 O O . CYS A 1 13 ? 10.901 -6.785 -0.719 1.00 0.72 13 CYS A O 18
ATOM 21865 N N . ARG A 1 14 ? 8.798 -6.074 -0.397 1.00 0.66 14 ARG A N 18
ATOM 21866 C CA . ARG A 1 14 ? 8.226 -7.048 -1.311 1.00 0.73 14 ARG A CA 18
ATOM 21867 C C . ARG A 1 14 ? 7.520 -6.349 -2.460 1.00 0.72 14 ARG A C 18
ATOM 21868 O O . ARG A 1 14 ? 7.315 -5.136 -2.426 1.00 0.70 14 ARG A O 18
ATOM 21889 N N . ASN A 1 15 ? 7.180 -7.123 -3.482 1.00 0.81 15 ASN A N 18
ATOM 21890 C CA . ASN A 1 15 ? 6.359 -6.642 -4.591 1.00 0.91 15 ASN A CA 18
ATOM 21891 C C . ASN A 1 15 ? 6.964 -5.409 -5.256 1.00 0.92 15 ASN A C 18
ATOM 21892 O O . ASN A 1 15 ? 6.302 -4.382 -5.404 1.00 1.11 15 ASN A O 18
ATOM 21903 N N . GLY A 1 16 ? 8.227 -5.513 -5.643 1.00 0.85 16 GLY A N 18
ATOM 21904 C CA . GLY A 1 16 ? 8.873 -4.430 -6.358 1.00 0.90 16 GLY A CA 18
ATOM 21905 C C . GLY A 1 16 ? 9.727 -3.561 -5.461 1.00 0.77 16 GLY A C 18
ATOM 21906 O O . GLY A 1 16 ? 10.454 -2.693 -5.946 1.00 0.84 16 GLY A O 18
ATOM 21910 N N . GLY A 1 17 ? 9.636 -3.789 -4.155 1.00 0.78 17 GLY A N 18
ATOM 21911 C CA . GLY A 1 17 ? 10.418 -3.021 -3.202 1.00 0.78 17 GLY A CA 18
ATOM 21912 C C . GLY A 1 17 ? 11.906 -3.069 -3.496 1.00 0.72 17 GLY A C 18
ATOM 21913 O O . GLY A 1 17 ? 12.532 -4.127 -3.427 1.00 0.82 17 GLY A O 18
ATOM 21917 N N . THR A 1 18 ? 12.468 -1.920 -3.835 1.00 0.64 18 THR A N 18
ATOM 21918 C CA . THR A 1 18 ? 13.858 -1.842 -4.248 1.00 0.61 18 THR A CA 18
ATOM 21919 C C . THR A 1 18 ? 14.683 -0.955 -3.315 1.00 0.55 18 THR A C 18
ATOM 21920 O O . THR A 1 18 ? 14.451 0.248 -3.224 1.00 0.59 18 THR A O 18
ATOM 21931 N N . CYS A 1 19 ? 15.652 -1.556 -2.638 1.00 0.63 19 CYS A N 18
ATOM 21932 C CA . CYS A 1 19 ? 16.534 -0.820 -1.742 1.00 0.63 19 CYS A CA 18
ATOM 21933 C C . CYS A 1 19 ? 17.594 -0.065 -2.532 1.00 0.64 19 CYS A C 18
ATOM 21934 O O . CYS A 1 19 ? 18.471 -0.668 -3.152 1.00 0.74 19 CYS A O 18
ATOM 21941 N N . LYS A 1 20 ? 17.488 1.253 -2.530 1.00 0.62 20 LYS A N 18
ATOM 21942 C CA . LYS A 1 20 ? 18.490 2.110 -3.136 1.00 0.69 20 LYS A CA 18
ATOM 21943 C C . LYS A 1 20 ? 19.247 2.853 -2.048 1.00 0.68 20 LYS A C 18
ATOM 21944 O O . LYS A 1 20 ? 18.695 3.732 -1.382 1.00 0.77 20 LYS A O 18
ATOM 21963 N N . LYS A 1 21 ? 20.500 2.480 -1.849 1.00 0.75 21 LYS A N 18
ATOM 21964 C CA . LYS A 1 21 ? 21.312 3.090 -0.814 1.00 0.80 21 LYS A CA 18
ATOM 21965 C C . LYS A 1 21 ? 21.641 4.531 -1.179 1.00 0.91 21 LYS A C 18
ATOM 21966 O O . LYS A 1 21 ? 21.908 4.842 -2.341 1.00 1.02 21 LYS A O 18
ATOM 21985 N N . ARG A 1 22 ? 21.582 5.418 -0.202 1.00 0.95 22 ARG A N 18
ATOM 21986 C CA . ARG A 1 22 ? 21.976 6.793 -0.424 1.00 1.11 22 ARG A CA 18
ATOM 21987 C C . ARG A 1 22 ? 23.221 7.071 0.398 1.00 1.23 22 ARG A C 18
ATOM 21988 O O . ARG A 1 22 ? 23.217 6.894 1.616 1.00 1.32 22 ARG A O 18
ATOM 22009 N N . GLY A 1 23 ? 24.286 7.499 -0.258 1.00 1.38 23 GLY A N 18
ATOM 22010 C CA . GLY A 1 23 ? 25.540 7.733 0.432 1.00 1.57 23 GLY A CA 18
ATOM 22011 C C . GLY A 1 23 ? 25.541 9.033 1.212 1.00 1.67 23 GLY A C 18
ATOM 22012 O O . GLY A 1 23 ? 26.595 9.598 1.494 1.00 1.88 23 GLY A O 18
ATOM 22016 N N . LEU A 1 24 ? 24.353 9.509 1.547 1.00 1.64 24 LEU A N 18
ATOM 22017 C CA . LEU A 1 24 ? 24.203 10.746 2.287 1.00 1.82 24 LEU A CA 18
ATOM 22018 C C . LEU A 1 24 ? 23.912 10.469 3.756 1.00 1.84 24 LEU A C 18
ATOM 22019 O O . LEU A 1 24 ? 24.634 10.940 4.636 1.00 2.06 24 LEU A O 18
ATOM 22035 N N . TYR A 1 25 ? 22.852 9.708 4.025 1.00 1.69 25 TYR A N 18
ATOM 22036 C CA . TYR A 1 25 ? 22.449 9.450 5.404 1.00 1.82 25 TYR A CA 18
ATOM 22037 C C . TYR A 1 25 ? 21.901 8.035 5.609 1.00 1.63 25 TYR A C 18
ATOM 22038 O O . TYR A 1 25 ? 22.146 7.426 6.649 1.00 1.74 25 TYR A O 18
ATOM 22056 N N . SER A 1 26 ? 21.157 7.510 4.637 1.00 1.41 26 SER A N 18
ATOM 22057 C CA . SER A 1 26 ? 20.525 6.196 4.784 1.00 1.27 26 SER A CA 18
ATOM 22058 C C . SER A 1 26 ? 20.226 5.571 3.423 1.00 1.06 26 SER A C 18
ATOM 22059 O O . SER A 1 26 ? 20.671 6.060 2.391 1.00 1.05 26 SER A O 18
ATOM 22067 N N . TYR A 1 27 ? 19.482 4.477 3.435 1.00 0.96 27 TYR A N 18
ATOM 22068 C CA . TYR A 1 27 ? 19.015 3.849 2.210 1.00 0.79 27 TYR A CA 18
ATOM 22069 C C . TYR A 1 27 ? 17.513 4.048 2.070 1.00 0.78 27 TYR A C 18
ATOM 22070 O O . TYR A 1 27 ? 16.810 4.214 3.067 1.00 0.97 27 TYR A O 18
ATOM 22088 N N . LYS A 1 28 ? 17.027 4.043 0.840 1.00 0.71 28 LYS A N 18
ATOM 22089 C CA . LYS A 1 28 ? 15.606 4.216 0.585 1.00 0.76 28 LYS A CA 18
ATOM 22090 C C . LYS A 1 28 ? 15.063 3.050 -0.220 1.00 0.65 28 LYS A C 18
ATOM 22091 O O . LYS A 1 28 ? 15.554 2.758 -1.309 1.00 0.66 28 LYS A O 18
ATOM 22110 N N . CYS A 1 29 ? 14.054 2.386 0.310 1.00 0.62 29 CYS A N 18
ATOM 22111 C CA . CYS A 1 29 ? 13.452 1.267 -0.383 1.00 0.57 29 CYS A CA 18
ATOM 22112 C C . CYS A 1 29 ? 12.216 1.730 -1.140 1.00 0.60 29 CYS A C 18
ATOM 22113 O O . CYS A 1 29 ? 11.201 2.091 -0.544 1.00 0.76 29 CYS A O 18
ATOM 22120 N N . TYR A 1 30 ? 12.321 1.743 -2.457 1.00 0.58 30 TYR A N 18
ATOM 22121 C CA . TYR A 1 30 ? 11.225 2.161 -3.310 1.00 0.66 30 TYR A CA 18
ATOM 22122 C C . TYR A 1 30 ? 10.241 1.022 -3.513 1.00 0.70 30 TYR A C 18
ATOM 22123 O O . TYR A 1 30 ? 10.518 0.072 -4.247 1.00 0.93 30 TYR A O 18
ATOM 22141 N N . CYS A 1 31 ? 9.112 1.113 -2.835 1.00 0.74 31 CYS A N 18
ATOM 22142 C CA . CYS A 1 31 ? 8.046 0.136 -2.973 1.00 0.83 31 CYS A CA 18
ATOM 22143 C C . CYS A 1 31 ? 7.031 0.600 -4.002 1.00 0.81 31 CYS A C 18
ATOM 22144 O O . CYS A 1 31 ? 6.963 1.786 -4.336 1.00 0.84 31 CYS A O 18
ATOM 22151 N N . ARG A 1 32 ? 6.252 -0.340 -4.513 1.00 0.81 32 ARG A N 18
ATOM 22152 C CA . ARG A 1 32 ? 5.220 -0.024 -5.480 1.00 0.82 32 ARG A CA 18
ATOM 22153 C C . ARG A 1 32 ? 3.944 0.386 -4.765 1.00 0.77 32 ARG A C 18
ATOM 22154 O O . ARG A 1 32 ? 3.610 -0.154 -3.707 1.00 0.74 32 ARG A O 18
ATOM 22175 N N . LYS A 1 33 ? 3.247 1.349 -5.341 1.00 0.91 33 LYS A N 18
ATOM 22176 C CA . LYS A 1 33 ? 2.030 1.878 -4.755 1.00 0.97 33 LYS A CA 18
ATOM 22177 C C . LYS A 1 33 ? 0.881 0.893 -4.918 1.00 0.92 33 LYS A C 18
ATOM 22178 O O . LYS A 1 33 ? 0.686 0.325 -5.993 1.00 1.01 33 LYS A O 18
ATOM 22197 N N . GLY A 1 34 ? 0.132 0.692 -3.848 1.00 0.87 34 GLY A N 18
ATOM 22198 C CA . GLY A 1 34 ? -1.020 -0.180 -3.906 1.00 0.90 34 GLY A CA 18
ATOM 22199 C C . GLY A 1 34 ? -0.814 -1.469 -3.141 1.00 0.86 34 GLY A C 18
ATOM 22200 O O . GLY A 1 34 ? -1.557 -2.433 -3.320 1.00 1.10 34 GLY A O 18
ATOM 22204 N N . TYR A 1 35 ? 0.207 -1.500 -2.302 1.00 0.76 35 TYR A N 18
ATOM 22205 C CA . TYR A 1 35 ? 0.460 -2.656 -1.463 1.00 0.77 35 TYR A CA 18
ATOM 22206 C C . TYR A 1 35 ? 0.448 -2.257 0.003 1.00 0.76 35 TYR A C 18
ATOM 22207 O O . TYR A 1 35 ? -0.538 -2.472 0.699 1.00 0.82 35 TYR A O 18
ATOM 22225 N N . THR A 1 36 ? 1.542 -1.673 0.457 1.00 0.75 36 THR A N 18
ATOM 22226 C CA . THR A 1 36 ? 1.672 -1.237 1.836 1.00 0.78 36 THR A CA 18
ATOM 22227 C C . THR A 1 36 ? 2.732 -0.149 1.950 1.00 0.81 36 THR A C 18
ATOM 22228 O O . THR A 1 36 ? 3.168 0.400 0.935 1.00 0.83 36 THR A O 18
ATOM 22239 N N . GLY A 1 37 ? 3.107 0.180 3.182 1.00 0.86 37 GLY A N 18
ATOM 22240 C CA . GLY A 1 37 ? 4.105 1.205 3.429 1.00 0.91 37 GLY A CA 18
ATOM 22241 C C . GLY A 1 37 ? 5.497 0.841 2.927 1.00 0.92 37 GLY A C 18
ATOM 22242 O O . GLY A 1 37 ? 5.650 0.083 1.969 1.00 0.88 37 GLY A O 18
ATOM 22246 N N . LYS A 1 38 ? 6.511 1.383 3.591 1.00 1.02 38 LYS A N 18
ATOM 22247 C CA . LYS A 1 38 ? 7.904 1.230 3.171 1.00 1.09 38 LYS A CA 18
ATOM 22248 C C . LYS A 1 38 ? 8.361 -0.228 3.152 1.00 1.07 38 LYS A C 18
ATOM 22249 O O . LYS A 1 38 ? 9.379 -0.550 2.544 1.00 1.18 38 LYS A O 18
ATOM 22268 N N . ASN A 1 39 ? 7.638 -1.102 3.832 1.00 1.01 39 ASN A N 18
ATOM 22269 C CA . ASN A 1 39 ? 7.991 -2.517 3.849 1.00 1.04 39 ASN A CA 18
ATOM 22270 C C . ASN A 1 39 ? 7.276 -3.260 2.732 1.00 0.94 39 ASN A C 18
ATOM 22271 O O . ASN A 1 39 ? 7.744 -4.313 2.297 1.00 1.00 39 ASN A O 18
ATOM 22282 N N . CYS A 1 40 ? 6.160 -2.685 2.270 1.00 0.85 40 CYS A N 18
ATOM 22283 C CA . CYS A 1 40 ? 5.368 -3.219 1.150 1.00 0.78 40 CYS A CA 18
ATOM 22284 C C . CYS A 1 40 ? 5.344 -4.747 1.120 1.00 0.80 40 CYS A C 18
ATOM 22285 O O . CYS A 1 40 ? 5.611 -5.367 0.091 1.00 0.85 40 CYS A O 18
ATOM 22292 N N . GLN A 1 41 ? 5.011 -5.347 2.253 1.00 0.87 41 GLN A N 18
ATOM 22293 C CA . GLN A 1 41 ? 5.038 -6.796 2.384 1.00 0.94 41 GLN A CA 18
ATOM 22294 C C . GLN A 1 41 ? 3.636 -7.363 2.564 1.00 0.94 41 GLN A C 18
ATOM 22295 O O . GLN A 1 41 ? 3.467 -8.535 2.909 1.00 1.10 41 GLN A O 18
ATOM 22309 N N . TYR A 1 42 ? 2.635 -6.533 2.328 1.00 0.85 42 TYR A N 18
ATOM 22310 C CA . TYR A 1 42 ? 1.247 -6.946 2.475 1.00 0.86 42 TYR A CA 18
ATOM 22311 C C . TYR A 1 42 ? 0.388 -6.235 1.437 1.00 0.78 42 TYR A C 18
ATOM 22312 O O . TYR A 1 42 ? 0.780 -5.196 0.910 1.00 0.82 42 TYR A O 18
ATOM 22330 N N . ASN A 1 43 ? -0.767 -6.802 1.131 1.00 0.76 43 ASN A N 18
ATOM 22331 C CA . ASN A 1 43 ? -1.685 -6.198 0.176 1.00 0.73 43 ASN A CA 18
ATOM 22332 C C . ASN A 1 43 ? -2.824 -5.506 0.903 1.00 0.71 43 ASN A C 18
ATOM 22333 O O . ASN A 1 43 ? -3.697 -6.162 1.466 1.00 0.77 43 ASN A O 18
ATOM 22344 N N . ALA A 1 44 ? -2.806 -4.179 0.892 1.00 0.69 44 ALA A N 18
ATOM 22345 C CA . ALA A 1 44 ? -3.846 -3.388 1.537 1.00 0.71 44 ALA A CA 18
ATOM 22346 C C . ALA A 1 44 ? -5.200 -3.602 0.871 1.00 0.65 44 ALA A C 18
ATOM 22347 O O . ALA A 1 44 ? -6.245 -3.395 1.485 1.00 0.64 44 ALA A O 18
ATOM 22354 N N . CYS A 1 45 ? -5.177 -4.043 -0.380 1.00 0.65 45 CYS A N 18
ATOM 22355 C CA . CYS A 1 45 ? -6.405 -4.294 -1.121 1.00 0.62 45 CYS A CA 18
ATOM 22356 C C . CYS A 1 45 ? -6.920 -5.707 -0.838 1.00 0.64 45 CYS A C 18
ATOM 22357 O O . CYS A 1 45 ? -7.573 -6.330 -1.676 1.00 0.70 45 CYS A O 18
ATOM 22364 N N . PHE A 1 46 ? -6.612 -6.211 0.353 1.00 0.64 46 PHE A N 18
ATOM 22365 C CA . PHE A 1 46 ? -7.086 -7.518 0.787 1.00 0.71 46 PHE A CA 18
ATOM 22366 C C . PHE A 1 46 ? -8.604 -7.488 0.965 1.00 0.67 46 PHE A C 18
ATOM 22367 O O . PHE A 1 46 ? -9.200 -6.409 1.022 1.00 0.61 46 PHE A O 18
ATOM 22384 N N . PRO A 1 47 ? -9.267 -8.657 1.009 1.00 0.75 47 PRO A N 18
ATOM 22385 C CA . PRO A 1 47 ? -10.715 -8.718 1.208 1.00 0.75 47 PRO A CA 18
ATOM 22386 C C . PRO A 1 47 ? -11.152 -8.051 2.510 1.00 0.67 47 PRO A C 18
ATOM 22387 O O . PRO A 1 47 ? -10.724 -8.433 3.600 1.00 0.82 47 PRO A O 18
ATOM 22398 N N . ASN A 1 48 ? -12.004 -7.048 2.376 1.00 0.57 48 ASN A N 18
ATOM 22399 C CA . ASN A 1 48 ? -12.525 -6.309 3.519 1.00 0.64 48 ASN A CA 18
ATOM 22400 C C . ASN A 1 48 ? -14.042 -6.419 3.576 1.00 0.62 48 ASN A C 18
ATOM 22401 O O . ASN A 1 48 ? -14.712 -6.283 2.553 1.00 0.56 48 ASN A O 18
ATOM 22412 N N . PRO A 1 49 ? -14.604 -6.656 4.776 1.00 0.77 49 PRO A N 18
ATOM 22413 C CA . PRO A 1 49 ? -16.058 -6.743 4.972 1.00 0.84 49 PRO A CA 18
ATOM 22414 C C . PRO A 1 49 ? -16.763 -5.416 4.710 1.00 0.78 49 PRO A C 18
ATOM 22415 O O . PRO A 1 49 ? -17.988 -5.350 4.676 1.00 0.88 49 PRO A O 18
ATOM 22426 N N . CYS A 1 50 ? -15.976 -4.361 4.546 1.00 0.73 50 CYS A N 18
ATOM 22427 C CA . CYS A 1 50 ? -16.504 -3.047 4.203 1.00 0.75 50 CYS A CA 18
ATOM 22428 C C . CYS A 1 50 ? -16.931 -3.001 2.739 1.00 0.71 50 CYS A C 18
ATOM 22429 O O . CYS A 1 50 ? -17.765 -2.191 2.358 1.00 0.93 50 CYS A O 18
ATOM 22436 N N . LEU A 1 51 ? -16.374 -3.890 1.929 1.00 0.63 51 LEU A N 18
ATOM 22437 C CA . LEU A 1 51 ? -16.629 -3.877 0.495 1.00 0.61 51 LEU A CA 18
ATOM 22438 C C . LEU A 1 51 ? -17.989 -4.471 0.166 1.00 0.69 51 LEU A C 18
ATOM 22439 O O . LEU A 1 51 ? -18.863 -3.773 -0.345 1.00 0.67 51 LEU A O 18
ATOM 22455 N N . ASN A 1 52 ? -18.154 -5.761 0.440 1.00 0.85 52 ASN A N 18
ATOM 22456 C CA . ASN A 1 52 ? -19.405 -6.464 0.146 1.00 1.00 52 ASN A CA 18
ATOM 22457 C C . ASN A 1 52 ? -19.759 -6.342 -1.333 1.00 0.92 52 ASN A C 18
ATOM 22458 O O . ASN A 1 52 ? -20.911 -6.087 -1.703 1.00 0.99 52 ASN A O 18
ATOM 22469 N N . GLY A 1 53 ? -18.752 -6.518 -2.179 1.00 0.85 53 GLY A N 18
ATOM 22470 C CA . GLY A 1 53 ? -18.954 -6.413 -3.608 1.00 0.83 53 GLY A CA 18
ATOM 22471 C C . GLY A 1 53 ? -18.743 -5.004 -4.111 1.00 0.71 53 GLY A C 18
ATOM 22472 O O . GLY A 1 53 ? -19.065 -4.691 -5.257 1.00 0.77 53 GLY A O 18
ATOM 22476 N N . GLY A 1 54 ? -18.211 -4.152 -3.246 1.00 0.62 54 GLY A N 18
ATOM 22477 C CA . GLY A 1 54 ? -17.937 -2.782 -3.618 1.00 0.56 54 GLY A CA 18
ATOM 22478 C C . GLY A 1 54 ? -16.678 -2.642 -4.446 1.00 0.56 54 GLY A C 18
ATOM 22479 O O . GLY A 1 54 ? -16.401 -3.457 -5.326 1.00 0.80 54 GLY A O 18
ATOM 22483 N N . THR A 1 55 ? -15.909 -1.613 -4.162 1.00 0.50 55 THR A N 18
ATOM 22484 C CA . THR A 1 55 ? -14.710 -1.332 -4.918 1.00 0.55 55 THR A CA 18
ATOM 22485 C C . THR A 1 55 ? -13.532 -1.062 -3.990 1.00 0.50 55 THR A C 18
ATOM 22486 O O . THR A 1 55 ? -13.603 -0.222 -3.088 1.00 0.47 55 THR A O 18
ATOM 22497 N N . CYS A 1 56 ? -12.460 -1.799 -4.207 1.00 0.54 56 CYS A N 18
ATOM 22498 C CA . CYS A 1 56 ? -11.250 -1.644 -3.425 1.00 0.54 56 CYS A CA 18
ATOM 22499 C C . CYS A 1 56 ? -10.331 -0.622 -4.080 1.00 0.64 56 CYS A C 18
ATOM 22500 O O . CYS A 1 56 ? -9.835 -0.840 -5.189 1.00 0.82 56 CYS A O 18
ATOM 22507 N N . GLY A 1 57 ? -10.134 0.501 -3.408 1.00 0.65 57 GLY A N 18
ATOM 22508 C CA . GLY A 1 57 ? -9.259 1.532 -3.922 1.00 0.78 57 GLY A CA 18
ATOM 22509 C C . GLY A 1 57 ? -8.082 1.767 -3.006 1.00 0.76 57 GLY A C 18
ATOM 22510 O O . GLY A 1 57 ? -7.869 1.009 -2.061 1.00 0.71 57 GLY A O 18
ATOM 22514 N N . TYR A 1 58 ? -7.324 2.818 -3.267 1.00 0.84 58 TYR A N 18
ATOM 22515 C CA . TYR A 1 58 ? -6.167 3.143 -2.450 1.00 0.85 58 TYR A CA 18
ATOM 22516 C C . TYR A 1 58 ? -6.228 4.595 -2.004 1.00 0.94 58 TYR A C 18
ATOM 22517 O O . TYR A 1 58 ? -6.861 5.428 -2.655 1.00 1.11 58 TYR A O 18
ATOM 22535 N N . VAL A 1 59 ? -5.572 4.885 -0.892 1.00 0.93 59 VAL A N 18
ATOM 22536 C CA . VAL A 1 59 ? -5.594 6.215 -0.304 1.00 1.03 59 VAL A CA 18
ATOM 22537 C C . VAL A 1 59 ? -4.518 6.307 0.779 1.00 1.03 59 VAL A C 18
ATOM 22538 O O . VAL A 1 59 ? -4.111 5.290 1.335 1.00 0.99 59 VAL A O 18
ATOM 22551 N N . TYR A 1 60 ? -4.044 7.516 1.057 1.00 1.15 60 TYR A N 18
ATOM 22552 C CA . TYR A 1 60 ? -2.962 7.704 2.018 1.00 1.21 60 TYR A CA 18
ATOM 22553 C C . TYR A 1 60 ? -3.489 8.053 3.405 1.00 1.29 60 TYR A C 18
ATOM 22554 O O . TYR A 1 60 ? -2.785 7.876 4.402 1.00 1.36 60 TYR A O 18
ATOM 22572 N N . GLY A 1 61 ? -4.714 8.567 3.466 1.00 1.37 61 GLY A N 18
ATOM 22573 C CA . GLY A 1 61 ? -5.345 8.839 4.747 1.00 1.49 61 GLY A CA 18
ATOM 22574 C C . GLY A 1 61 ? -5.566 7.563 5.530 1.00 1.38 61 GLY A C 18
ATOM 22575 O O . GLY A 1 61 ? -5.194 7.456 6.699 1.00 1.49 61 GLY A O 18
ATOM 22579 N N . TYR A 1 62 ? -6.171 6.595 4.867 1.00 1.24 62 TYR A N 18
ATOM 22580 C CA . TYR A 1 62 ? -6.298 5.251 5.401 1.00 1.13 62 TYR A CA 18
ATOM 22581 C C . TYR A 1 62 ? -5.020 4.478 5.083 1.00 1.00 62 TYR A C 18
ATOM 22582 O O . TYR A 1 62 ? -4.210 4.946 4.283 1.00 0.99 62 TYR A O 18
ATOM 22600 N N . PRO A 1 63 ? -4.796 3.314 5.726 1.00 0.97 63 PRO A N 18
ATOM 22601 C CA . PRO A 1 63 ? -3.596 2.486 5.496 1.00 0.93 63 PRO A CA 18
ATOM 22602 C C . PRO A 1 63 ? -3.501 1.912 4.078 1.00 0.83 63 PRO A C 18
ATOM 22603 O O . PRO A 1 63 ? -3.558 0.695 3.886 1.00 0.80 63 PRO A O 18
ATOM 22614 N N . TYR A 1 64 ? -3.362 2.805 3.099 1.00 0.81 64 TYR A N 18
ATOM 22615 C CA . TYR A 1 64 ? -3.130 2.439 1.700 1.00 0.79 64 TYR A CA 18
ATOM 22616 C C . TYR A 1 64 ? -4.300 1.659 1.116 1.00 0.75 64 TYR A C 18
ATOM 22617 O O . TYR A 1 64 ? -4.136 0.897 0.167 1.00 0.80 64 TYR A O 18
ATOM 22635 N N . TYR A 1 65 ? -5.481 1.875 1.672 1.00 0.73 65 TYR A N 18
ATOM 22636 C CA . TYR A 1 65 ? -6.678 1.194 1.213 1.00 0.74 65 TYR A CA 18
ATOM 22637 C C . TYR A 1 65 ? -7.897 2.090 1.361 1.00 0.75 65 TYR A C 18
ATOM 22638 O O . TYR A 1 65 ? -8.110 2.699 2.407 1.00 0.83 65 TYR A O 18
ATOM 22656 N N . LYS A 1 66 ? -8.684 2.169 0.306 1.00 0.73 66 LYS A N 18
ATOM 22657 C CA . LYS A 1 66 ? -9.899 2.958 0.312 1.00 0.75 66 LYS A CA 18
ATOM 22658 C C . LYS A 1 66 ? -11.100 2.058 0.052 1.00 0.61 66 LYS A C 18
ATOM 22659 O O . LYS A 1 66 ? -11.173 1.393 -0.982 1.00 0.62 66 LYS A O 18
ATOM 22678 N N . CYS A 1 67 ? -12.029 2.030 0.991 1.00 0.62 67 CYS A N 18
ATOM 22679 C CA . CYS A 1 67 ? -13.236 1.235 0.839 1.00 0.57 67 CYS A CA 18
ATOM 22680 C C . CYS A 1 67 ? -14.299 2.017 0.080 1.00 0.52 67 CYS A C 18
ATOM 22681 O O . CYS A 1 67 ? -14.869 2.979 0.600 1.00 0.60 67 CYS A O 18
ATOM 22688 N N . SER A 1 68 ? -14.539 1.617 -1.156 1.00 0.47 68 SER A N 18
ATOM 22689 C CA . SER A 1 68 ? -15.582 2.214 -1.963 1.00 0.49 68 SER A CA 18
ATOM 22690 C C . SER A 1 68 ? -16.749 1.243 -2.097 1.00 0.50 68 SER A C 18
ATOM 22691 O O . SER A 1 68 ? -16.561 0.026 -2.076 1.00 0.65 68 SER A O 18
ATOM 22699 N N . CYS A 1 69 ? -17.948 1.778 -2.224 1.00 0.49 69 CYS A N 18
ATOM 22700 C CA . CYS A 1 69 ? -19.145 0.957 -2.285 1.00 0.56 69 CYS A CA 18
ATOM 22701 C C . CYS A 1 69 ? -19.562 0.717 -3.734 1.00 0.68 69 CYS A C 18
ATOM 22702 O O . CYS A 1 69 ? -19.074 1.394 -4.641 1.00 0.77 69 CYS A O 18
ATOM 22709 N N . PRO A 1 70 ? -20.453 -0.263 -3.979 1.00 0.77 70 PRO A N 18
ATOM 22710 C CA . PRO A 1 70 ? -20.972 -0.545 -5.322 1.00 0.93 70 PRO A CA 18
ATOM 22711 C C . PRO A 1 70 ? -21.746 0.634 -5.895 1.00 0.89 70 PRO A C 18
ATOM 22712 O O . PRO A 1 70 ? -22.197 1.516 -5.160 1.00 0.77 70 PRO A O 18
ATOM 22723 N N . TYR A 1 71 ? -21.889 0.645 -7.211 1.00 1.08 71 TYR A N 18
ATOM 22724 C CA . TYR A 1 71 ? -22.644 1.680 -7.892 1.00 1.13 71 TYR A CA 18
ATOM 22725 C C . TYR A 1 71 ? -24.104 1.633 -7.471 1.00 1.06 71 TYR A C 18
ATOM 22726 O O . TYR A 1 71 ? -24.792 0.634 -7.686 1.00 1.13 71 TYR A O 18
ATOM 22744 N N . GLY A 1 72 ? -24.564 2.712 -6.861 1.00 1.01 72 GLY A N 18
ATOM 22745 C CA . GLY A 1 72 ? -25.932 2.773 -6.400 1.00 1.03 72 GLY A CA 18
ATOM 22746 C C . GLY A 1 72 ? -26.050 2.362 -4.952 1.00 0.94 72 GLY A C 18
ATOM 22747 O O . GLY A 1 72 ? -27.151 2.168 -4.437 1.00 1.03 72 GLY A O 18
ATOM 22751 N N . TYR A 1 73 ? -24.907 2.226 -4.296 1.00 0.83 73 TYR A N 18
ATOM 22752 C CA . TYR A 1 73 ? -24.858 1.859 -2.892 1.00 0.80 73 TYR A CA 18
ATOM 22753 C C . TYR A 1 73 ? -23.787 2.662 -2.173 1.00 0.71 73 TYR A C 18
ATOM 22754 O O . TYR A 1 73 ? -22.744 2.967 -2.749 1.00 0.67 73 TYR A O 18
ATOM 22772 N N . TYR A 1 74 ? -24.052 3.014 -0.925 1.00 0.78 74 TYR A N 18
ATOM 22773 C CA . TYR A 1 74 ? -23.016 3.532 -0.048 1.00 0.81 74 TYR A CA 18
ATOM 22774 C C . TYR A 1 74 ? -23.476 3.464 1.401 1.00 0.96 74 TYR A C 18
ATOM 22775 O O . TYR A 1 74 ? -24.541 3.966 1.764 1.00 1.10 74 TYR A O 18
ATOM 22793 N N . GLY A 1 75 ? -22.687 2.784 2.206 1.00 0.98 75 GLY A N 18
ATOM 22794 C CA . GLY A 1 75 ? -22.911 2.749 3.630 1.00 1.18 75 GLY A CA 18
ATOM 22795 C C . GLY A 1 75 ? -21.659 3.123 4.372 1.00 1.28 75 GLY A C 18
ATOM 22796 O O . GLY A 1 75 ? -20.735 3.682 3.788 1.00 1.22 75 GLY A O 18
ATOM 22800 N N . LYS A 1 76 ? -21.612 2.792 5.646 1.00 1.48 76 LYS A N 18
ATOM 22801 C CA . LYS A 1 76 ? -20.368 2.858 6.386 1.00 1.63 76 LYS A CA 18
ATOM 22802 C C . LYS A 1 76 ? -19.560 1.614 6.060 1.00 1.49 76 LYS A C 18
ATOM 22803 O O . LYS A 1 76 ? -18.359 1.675 5.818 1.00 1.56 76 LYS A O 18
ATOM 22822 N N . GLN A 1 77 ? -20.257 0.484 6.031 1.00 1.37 77 GLN A N 18
ATOM 22823 C CA . GLN A 1 77 ? -19.662 -0.787 5.654 1.00 1.27 77 GLN A CA 18
ATOM 22824 C C . GLN A 1 77 ? -20.221 -1.219 4.297 1.00 1.05 77 GLN A C 18
ATOM 22825 O O . GLN A 1 77 ? -20.337 -2.408 4.002 1.00 1.05 77 GLN A O 18
ATOM 22839 N N . CYS A 1 78 ? -20.599 -0.220 3.496 1.00 0.96 78 CYS A N 18
ATOM 22840 C CA . CYS A 1 78 ? -21.169 -0.429 2.159 1.00 0.82 78 CYS A CA 18
ATOM 22841 C C . CYS A 1 78 ? -22.326 -1.426 2.173 1.00 0.92 78 CYS A C 18
ATOM 22842 O O . CYS A 1 78 ? -22.515 -2.195 1.232 1.00 1.04 78 CYS A O 18
ATOM 22849 N N . GLN A 1 79 ? -23.111 -1.390 3.239 1.00 1.07 79 GLN A N 18
ATOM 22850 C CA . GLN A 1 79 ? -24.248 -2.288 3.381 1.00 1.31 79 GLN A CA 18
ATOM 22851 C C . GLN A 1 79 ? -25.550 -1.546 3.115 1.00 1.40 79 GLN A C 18
ATOM 22852 O O . GLN A 1 79 ? -26.637 -2.048 3.398 1.00 1.66 79 GLN A O 18
ATOM 22866 N N . LEU A 1 80 ? -25.428 -0.348 2.564 1.00 1.25 80 LEU A N 18
ATOM 22867 C CA . LEU A 1 80 ? -26.576 0.517 2.347 1.00 1.38 80 LEU A CA 18
ATOM 22868 C C . LEU A 1 80 ? -26.663 0.937 0.890 1.00 1.22 80 LEU A C 18
ATOM 22869 O O . LEU A 1 80 ? -25.651 1.013 0.195 1.00 1.02 80 LEU A O 18
ATOM 22885 N N . LYS A 1 81 ? -27.878 1.210 0.445 1.00 1.35 81 LYS A N 18
ATOM 22886 C CA . LYS A 1 81 ? -28.131 1.651 -0.918 1.00 1.25 81 LYS A CA 18
ATOM 22887 C C . LYS A 1 81 ? -27.939 3.165 -1.014 1.00 1.19 81 LYS A C 18
ATOM 22888 O O . LYS A 1 81 ? -27.885 3.855 0.004 1.00 1.32 81 LYS A O 18
ATOM 22907 N N . LYS A 1 82 ? -27.814 3.672 -2.233 1.00 1.08 82 LYS A N 18
ATOM 22908 C CA . LYS A 1 82 ? -27.612 5.095 -2.458 1.00 1.12 82 LYS A CA 18
ATOM 22909 C C . LYS A 1 82 ? -28.911 5.856 -2.221 1.00 1.31 82 LYS A C 18
ATOM 22910 O O . LYS A 1 82 ? -29.750 5.976 -3.115 1.00 1.45 82 LYS A O 18
ATOM 22929 N N . TYR A 1 83 ? -29.077 6.340 -1.003 1.00 1.49 83 TYR A N 18
ATOM 22930 C CA . TYR A 1 83 ? -30.212 7.175 -0.657 1.00 1.78 83 TYR A CA 18
ATOM 22931 C C . TYR A 1 83 ? -29.759 8.615 -0.493 1.00 2.01 83 TYR A C 18
ATOM 22932 O O . TYR A 1 83 ? -30.067 9.444 -1.376 1.00 2.30 83 TYR A O 18
ATOM 22951 N N . GLY A 1 1 ? 37.168 -5.083 -10.856 1.00 7.00 1 GLY A N 19
ATOM 22952 C CA . GLY A 1 1 ? 36.531 -3.757 -10.688 1.00 7.05 1 GLY A CA 19
ATOM 22953 C C . GLY A 1 1 ? 36.630 -3.269 -9.261 1.00 6.58 1 GLY A C 19
ATOM 22954 O O . GLY A 1 1 ? 37.473 -3.739 -8.494 1.00 6.38 1 GLY A O 19
ATOM 22960 N N . VAL A 1 2 ? 35.776 -2.327 -8.895 1.00 6.57 2 VAL A N 19
ATOM 22961 C CA . VAL A 1 2 ? 35.760 -1.801 -7.540 1.00 6.20 2 VAL A CA 19
ATOM 22962 C C . VAL A 1 2 ? 34.369 -1.908 -6.942 1.00 5.47 2 VAL A C 19
ATOM 22963 O O . VAL A 1 2 ? 33.413 -1.332 -7.464 1.00 5.62 2 VAL A O 19
ATOM 22976 N N . TYR A 1 3 ? 34.257 -2.656 -5.860 1.00 4.83 3 TYR A N 19
ATOM 22977 C CA . TYR A 1 3 ? 33.005 -2.750 -5.137 1.00 4.16 3 TYR A CA 19
ATOM 22978 C C . TYR A 1 3 ? 33.003 -1.743 -4.001 1.00 3.79 3 TYR A C 19
ATOM 22979 O O . TYR A 1 3 ? 33.841 -1.803 -3.099 1.00 3.95 3 TYR A O 19
ATOM 22997 N N . TYR A 1 4 ? 32.070 -0.817 -4.054 1.00 3.54 4 TYR A N 19
ATOM 22998 C CA . TYR A 1 4 ? 31.966 0.213 -3.041 1.00 3.25 4 TYR A CA 19
ATOM 22999 C C . TYR A 1 4 ? 31.049 -0.252 -1.923 1.00 2.52 4 TYR A C 19
ATOM 23000 O O . TYR A 1 4 ? 29.971 -0.790 -2.184 1.00 2.51 4 TYR A O 19
ATOM 23018 N N . PRO A 1 5 ? 31.479 -0.074 -0.664 1.00 2.32 5 PRO A N 19
ATOM 23019 C CA . PRO A 1 5 ? 30.704 -0.485 0.507 1.00 2.05 5 PRO A CA 19
ATOM 23020 C C . PRO A 1 5 ? 29.380 0.260 0.591 1.00 1.72 5 PRO A C 19
ATOM 23021 O O . PRO A 1 5 ? 29.313 1.391 1.076 1.00 1.94 5 PRO A O 19
ATOM 23032 N N . ASN A 1 6 ? 28.339 -0.373 0.092 1.00 1.43 6 ASN A N 19
ATOM 23033 C CA . ASN A 1 6 ? 27.027 0.239 0.024 1.00 1.23 6 ASN A CA 19
ATOM 23034 C C . ASN A 1 6 ? 26.195 -0.122 1.246 1.00 1.15 6 ASN A C 19
ATOM 23035 O O . ASN A 1 6 ? 26.127 -1.287 1.641 1.00 1.24 6 ASN A O 19
ATOM 23046 N N . PRO A 1 7 ? 25.578 0.885 1.881 1.00 1.07 7 PRO A N 19
ATOM 23047 C CA . PRO A 1 7 ? 24.621 0.662 2.961 1.00 1.12 7 PRO A CA 19
ATOM 23048 C C . PRO A 1 7 ? 23.377 -0.044 2.441 1.00 1.08 7 PRO A C 19
ATOM 23049 O O . PRO A 1 7 ? 22.443 0.595 1.960 1.00 1.26 7 PRO A O 19
ATOM 23060 N N . CYS A 1 8 ? 23.380 -1.362 2.509 1.00 1.07 8 CYS A N 19
ATOM 23061 C CA . CYS A 1 8 ? 22.276 -2.151 2.000 1.00 1.09 8 CYS A CA 19
ATOM 23062 C C . CYS A 1 8 ? 22.234 -3.504 2.699 1.00 1.14 8 CYS A C 19
ATOM 23063 O O . CYS A 1 8 ? 23.188 -3.894 3.378 1.00 1.25 8 CYS A O 19
ATOM 23070 N N . SER A 1 9 ? 21.125 -4.203 2.539 1.00 1.18 9 SER A N 19
ATOM 23071 C CA . SER A 1 9 ? 20.917 -5.487 3.180 1.00 1.25 9 SER A CA 19
ATOM 23072 C C . SER A 1 9 ? 19.765 -6.217 2.495 1.00 1.08 9 SER A C 19
ATOM 23073 O O . SER A 1 9 ? 19.012 -5.587 1.747 1.00 0.95 9 SER A O 19
ATOM 23081 N N . PRO A 1 10 ? 19.621 -7.540 2.713 1.00 1.18 10 PRO A N 19
ATOM 23082 C CA . PRO A 1 10 ? 18.536 -8.333 2.129 1.00 1.11 10 PRO A CA 19
ATOM 23083 C C . PRO A 1 10 ? 17.181 -7.644 2.262 1.00 0.96 10 PRO A C 19
ATOM 23084 O O . PRO A 1 10 ? 16.866 -7.051 3.300 1.00 1.06 10 PRO A O 19
ATOM 23095 N N . TYR A 1 11 ? 16.395 -7.724 1.200 1.00 1.05 11 TYR A N 19
ATOM 23096 C CA . TYR A 1 11 ? 15.143 -6.987 1.098 1.00 1.23 11 TYR A CA 19
ATOM 23097 C C . TYR A 1 11 ? 14.127 -7.451 2.132 1.00 0.92 11 TYR A C 19
ATOM 23098 O O . TYR A 1 11 ? 13.807 -8.635 2.208 1.00 0.95 11 TYR A O 19
ATOM 23116 N N . PRO A 1 12 ? 13.626 -6.520 2.955 1.00 1.00 12 PRO A N 19
ATOM 23117 C CA . PRO A 1 12 ? 12.465 -6.753 3.799 1.00 1.02 12 PRO A CA 19
ATOM 23118 C C . PRO A 1 12 ? 11.192 -6.302 3.089 1.00 0.83 12 PRO A C 19
ATOM 23119 O O . PRO A 1 12 ? 10.080 -6.435 3.604 1.00 0.90 12 PRO A O 19
ATOM 23130 N N . CYS A 1 13 ? 11.384 -5.768 1.891 1.00 0.76 13 CYS A N 19
ATOM 23131 C CA . CYS A 1 13 ? 10.302 -5.212 1.107 1.00 0.65 13 CYS A CA 19
ATOM 23132 C C . CYS A 1 13 ? 9.909 -6.168 -0.005 1.00 0.65 13 CYS A C 19
ATOM 23133 O O . CYS A 1 13 ? 10.755 -6.872 -0.559 1.00 0.72 13 CYS A O 19
ATOM 23140 N N . ARG A 1 14 ? 8.629 -6.193 -0.325 1.00 0.66 14 ARG A N 19
ATOM 23141 C CA . ARG A 1 14 ? 8.124 -7.032 -1.394 1.00 0.73 14 ARG A CA 19
ATOM 23142 C C . ARG A 1 14 ? 7.388 -6.166 -2.398 1.00 0.72 14 ARG A C 19
ATOM 23143 O O . ARG A 1 14 ? 7.211 -4.968 -2.171 1.00 0.70 14 ARG A O 19
ATOM 23164 N N . ASN A 1 15 ? 6.965 -6.773 -3.498 1.00 0.81 15 ASN A N 19
ATOM 23165 C CA . ASN A 1 15 ? 6.241 -6.065 -4.548 1.00 0.91 15 ASN A CA 19
ATOM 23166 C C . ASN A 1 15 ? 7.076 -4.913 -5.090 1.00 0.92 15 ASN A C 19
ATOM 23167 O O . ASN A 1 15 ? 6.662 -3.754 -5.051 1.00 1.11 15 ASN A O 19
ATOM 23178 N N . GLY A 1 16 ? 8.271 -5.237 -5.563 1.00 0.85 16 GLY A N 19
ATOM 23179 C CA . GLY A 1 16 ? 9.138 -4.228 -6.135 1.00 0.90 16 GLY A CA 19
ATOM 23180 C C . GLY A 1 16 ? 10.141 -3.697 -5.134 1.00 0.77 16 GLY A C 19
ATOM 23181 O O . GLY A 1 16 ? 10.610 -2.565 -5.261 1.00 0.84 16 GLY A O 19
ATOM 23185 N N . GLY A 1 17 ? 10.467 -4.519 -4.140 1.00 0.78 17 GLY A N 19
ATOM 23186 C CA . GLY A 1 17 ? 11.421 -4.128 -3.118 1.00 0.78 17 GLY A CA 19
ATOM 23187 C C . GLY A 1 17 ? 12.766 -3.750 -3.701 1.00 0.72 17 GLY A C 19
ATOM 23188 O O . GLY A 1 17 ? 13.471 -4.591 -4.259 1.00 0.82 17 GLY A O 19
ATOM 23192 N N . THR A 1 18 ? 13.115 -2.486 -3.576 1.00 0.64 18 THR A N 19
ATOM 23193 C CA . THR A 1 18 ? 14.336 -1.964 -4.156 1.00 0.61 18 THR A CA 19
ATOM 23194 C C . THR A 1 18 ? 15.198 -1.291 -3.095 1.00 0.55 18 THR A C 19
ATOM 23195 O O . THR A 1 18 ? 14.719 -0.448 -2.336 1.00 0.59 18 THR A O 19
ATOM 23206 N N . CYS A 1 19 ? 16.466 -1.662 -3.050 1.00 0.63 19 CYS A N 19
ATOM 23207 C CA . CYS A 1 19 ? 17.392 -1.106 -2.077 1.00 0.63 19 CYS A CA 19
ATOM 23208 C C . CYS A 1 19 ? 18.147 0.065 -2.688 1.00 0.64 19 CYS A C 19
ATOM 23209 O O . CYS A 1 19 ? 18.972 -0.116 -3.586 1.00 0.74 19 CYS A O 19
ATOM 23216 N N . LYS A 1 20 ? 17.849 1.268 -2.222 1.00 0.62 20 LYS A N 19
ATOM 23217 C CA . LYS A 1 20 ? 18.523 2.455 -2.718 1.00 0.69 20 LYS A CA 19
ATOM 23218 C C . LYS A 1 20 ? 19.25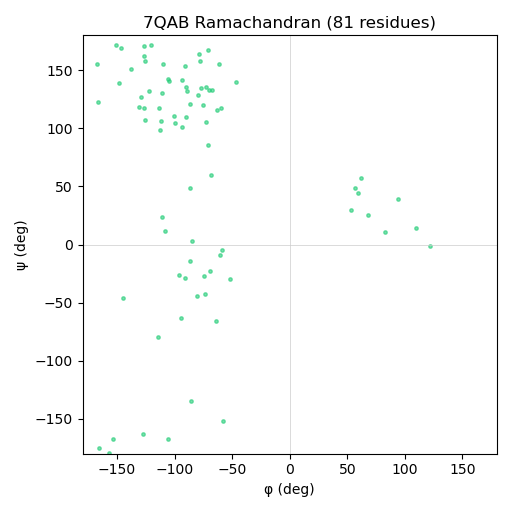8 3.161 -1.594 1.00 0.68 20 LYS A C 19
ATOM 23219 O O . LYS A 1 20 ? 18.646 3.803 -0.739 1.00 0.77 20 LYS A O 19
ATOM 23238 N N . LYS A 1 21 ? 20.569 3.038 -1.593 1.00 0.75 21 LYS A N 19
ATOM 23239 C CA . LYS A 1 21 ? 21.392 3.738 -0.627 1.00 0.80 21 LYS A CA 19
ATOM 23240 C C . LYS A 1 21 ? 21.584 5.183 -1.067 1.00 0.91 21 LYS A C 19
ATOM 23241 O O . LYS A 1 21 ? 21.950 5.454 -2.211 1.00 1.02 21 LYS A O 19
ATOM 23260 N N . ARG A 1 22 ? 21.299 6.111 -0.170 1.00 0.95 22 ARG A N 19
ATOM 23261 C CA . ARG A 1 22 ? 21.433 7.520 -0.482 1.00 1.11 22 ARG A CA 19
ATOM 23262 C C . ARG A 1 22 ? 22.683 8.059 0.192 1.00 1.23 22 ARG A C 19
ATOM 23263 O O . ARG A 1 22 ? 22.783 8.059 1.422 1.00 1.32 22 ARG A O 19
ATOM 23284 N N . GLY A 1 23 ? 23.629 8.522 -0.613 1.00 1.38 23 GLY A N 19
ATOM 23285 C CA . GLY A 1 23 ? 24.910 8.975 -0.094 1.00 1.57 23 GLY A CA 19
ATOM 23286 C C . GLY A 1 23 ? 24.792 10.173 0.828 1.00 1.67 23 GLY A C 19
ATOM 23287 O O . GLY A 1 23 ? 25.764 10.570 1.472 1.00 1.88 23 GLY A O 19
ATOM 23291 N N . LEU A 1 24 ? 23.599 10.741 0.901 1.00 1.64 24 LEU A N 19
ATOM 23292 C CA . LEU A 1 24 ? 23.350 11.902 1.737 1.00 1.82 24 LEU A CA 19
ATOM 23293 C C . LEU A 1 24 ? 23.435 11.534 3.213 1.00 1.84 24 LEU A C 19
ATOM 23294 O O . LEU A 1 24 ? 24.183 12.149 3.970 1.00 2.06 24 LEU A O 19
ATOM 23310 N N . TYR A 1 25 ? 22.679 10.523 3.625 1.00 1.69 25 TYR A N 19
ATOM 23311 C CA . TYR A 1 25 ? 22.629 10.164 5.036 1.00 1.82 25 TYR A CA 19
ATOM 23312 C C . TYR A 1 25 ? 22.510 8.656 5.263 1.00 1.63 25 TYR A C 19
ATOM 23313 O O . TYR A 1 25 ? 23.222 8.095 6.097 1.00 1.74 25 TYR A O 19
ATOM 23331 N N . SER A 1 26 ? 21.634 7.993 4.518 1.00 1.41 26 SER A N 19
ATOM 23332 C CA . SER A 1 26 ? 21.345 6.580 4.754 1.00 1.27 26 SER A CA 19
ATOM 23333 C C . SER A 1 26 ? 20.690 5.952 3.530 1.00 1.06 26 SER A C 19
ATOM 23334 O O . SER A 1 26 ? 20.589 6.580 2.478 1.00 1.05 26 SER A O 19
ATOM 23342 N N . TYR A 1 27 ? 20.233 4.720 3.675 1.00 0.96 27 TYR A N 19
ATOM 23343 C CA . TYR A 1 27 ? 19.599 4.010 2.576 1.00 0.79 27 TYR A CA 19
ATOM 23344 C C . TYR A 1 27 ? 18.095 3.929 2.782 1.00 0.78 27 TYR A C 19
ATOM 23345 O O . TYR A 1 27 ? 17.599 4.100 3.896 1.00 0.97 27 TYR A O 19
ATOM 23363 N N . LYS A 1 28 ? 17.378 3.672 1.701 1.00 0.71 28 LYS A N 19
ATOM 23364 C CA . LYS A 1 28 ? 15.937 3.530 1.756 1.00 0.76 28 LYS A CA 19
ATOM 23365 C C . LYS A 1 28 ? 15.494 2.365 0.876 1.00 0.65 28 LYS A C 19
ATOM 23366 O O . LYS A 1 28 ? 16.037 2.149 -0.212 1.00 0.66 28 LYS A O 19
ATOM 23385 N N . CYS A 1 29 ? 14.529 1.604 1.362 1.00 0.62 29 CYS A N 19
ATOM 23386 C CA . CYS A 1 29 ? 13.977 0.492 0.610 1.00 0.57 29 CYS A CA 19
ATOM 23387 C C . CYS A 1 29 ? 12.631 0.899 0.027 1.00 0.60 29 CYS A C 19
ATOM 23388 O O . CYS A 1 29 ? 11.700 1.235 0.761 1.00 0.76 29 CYS A O 19
ATOM 23395 N N . TYR A 1 30 ? 12.549 0.901 -1.293 1.00 0.58 30 TYR A N 19
ATOM 23396 C CA . TYR A 1 30 ? 11.343 1.325 -1.984 1.00 0.66 30 TYR A CA 19
ATOM 23397 C C . TYR A 1 30 ? 10.528 0.126 -2.441 1.00 0.70 30 TYR A C 19
ATOM 23398 O O . TYR A 1 30 ? 11.065 -0.957 -2.653 1.00 0.93 30 TYR A O 19
ATOM 23416 N N . CYS A 1 31 ? 9.233 0.332 -2.580 1.00 0.74 31 CYS A N 19
ATOM 23417 C CA . CYS A 1 31 ? 8.335 -0.691 -3.085 1.00 0.83 31 CYS A CA 19
ATOM 23418 C C . CYS A 1 31 ? 7.318 -0.048 -4.017 1.00 0.81 31 CYS A C 19
ATOM 23419 O O . CYS A 1 31 ? 7.386 1.158 -4.275 1.00 0.84 31 CYS A O 19
ATOM 23426 N N . ARG A 1 32 ? 6.388 -0.839 -4.529 1.00 0.81 32 ARG A N 19
ATOM 23427 C CA . ARG A 1 32 ? 5.365 -0.319 -5.422 1.00 0.82 32 ARG A CA 19
ATOM 23428 C C . ARG A 1 32 ? 4.143 0.146 -4.640 1.00 0.77 32 ARG A C 19
ATOM 23429 O O . ARG A 1 32 ? 3.782 -0.434 -3.617 1.00 0.74 32 ARG A O 19
ATOM 23450 N N . LYS A 1 33 ? 3.521 1.205 -5.134 1.00 0.91 33 LYS A N 19
ATOM 23451 C CA . LYS A 1 33 ? 2.337 1.770 -4.506 1.00 0.97 33 LYS A CA 19
ATOM 23452 C C . LYS A 1 33 ? 1.131 0.865 -4.722 1.00 0.92 33 LYS A C 19
ATOM 23453 O O . LYS A 1 33 ? 0.957 0.294 -5.801 1.00 1.01 33 LYS A O 19
ATOM 23472 N N . GLY A 1 34 ? 0.306 0.741 -3.697 1.00 0.87 34 GLY A N 19
ATOM 23473 C CA . GLY A 1 34 ? -0.900 -0.051 -3.809 1.00 0.90 34 GLY A CA 19
ATOM 23474 C C . GLY A 1 34 ? -0.797 -1.363 -3.068 1.00 0.86 34 GLY A C 19
ATOM 23475 O O . GLY A 1 34 ? -1.432 -2.349 -3.445 1.00 1.10 34 GLY A O 19
ATOM 23479 N N . TYR A 1 35 ? 0.019 -1.388 -2.026 1.00 0.76 35 TYR A N 19
ATOM 23480 C CA . TYR A 1 35 ? 0.181 -2.585 -1.218 1.00 0.77 35 TYR A CA 19
ATOM 23481 C C . TYR A 1 35 ? 0.192 -2.239 0.264 1.00 0.76 35 TYR A C 19
ATOM 23482 O O . TYR A 1 35 ? -0.775 -2.501 0.971 1.00 0.82 35 TYR A O 19
ATOM 23500 N N . THR A 1 36 ? 1.286 -1.648 0.718 1.00 0.75 36 THR A N 19
ATOM 23501 C CA . THR A 1 36 ? 1.444 -1.268 2.114 1.00 0.78 36 THR A CA 19
ATOM 23502 C C . THR A 1 36 ? 2.486 -0.169 2.253 1.00 0.81 36 THR A C 19
ATOM 23503 O O . THR A 1 36 ? 2.846 0.481 1.265 1.00 0.83 36 THR A O 19
ATOM 23514 N N . GLY A 1 37 ? 2.909 0.079 3.491 1.00 0.86 37 GLY A N 19
ATOM 23515 C CA . GLY A 1 37 ? 3.950 1.051 3.772 1.00 0.91 37 GLY A CA 19
ATOM 23516 C C . GLY A 1 37 ? 5.278 0.750 3.086 1.00 0.92 37 GLY A C 19
ATOM 23517 O O . GLY A 1 37 ? 5.321 0.092 2.052 1.00 0.88 37 GLY A O 19
ATOM 23521 N N . LYS A 1 38 ? 6.365 1.211 3.690 1.00 1.02 38 LYS A N 19
ATOM 23522 C CA . LYS A 1 38 ? 7.682 1.200 3.045 1.00 1.09 38 LYS A CA 19
ATOM 23523 C C . LYS A 1 38 ? 8.129 -0.200 2.625 1.00 1.07 38 LYS A C 19
ATOM 23524 O O . LYS A 1 38 ? 8.894 -0.348 1.675 1.00 1.18 38 LYS A O 19
ATOM 23543 N N . ASN A 1 39 ? 7.661 -1.219 3.329 1.00 1.01 39 ASN A N 19
ATOM 23544 C CA . ASN A 1 39 ? 8.071 -2.588 3.034 1.00 1.04 39 ASN A CA 19
ATOM 23545 C C . ASN A 1 39 ? 7.198 -3.204 1.952 1.00 0.94 39 ASN A C 19
ATOM 23546 O O . ASN A 1 39 ? 7.677 -4.015 1.163 1.00 1.00 39 ASN A O 19
ATOM 23557 N N . CYS A 1 40 ? 5.929 -2.820 1.905 1.00 0.85 40 CYS A N 19
ATOM 23558 C CA . CYS A 1 40 ? 4.982 -3.417 0.961 1.00 0.78 40 CYS A CA 19
ATOM 23559 C C . CYS A 1 40 ? 5.058 -4.944 1.004 1.00 0.80 40 CYS A C 19
ATOM 23560 O O . CYS A 1 40 ? 5.085 -5.613 -0.032 1.00 0.85 40 CYS A O 19
ATOM 23567 N N . GLN A 1 41 ? 5.103 -5.490 2.213 1.00 0.87 41 GLN A N 19
ATOM 23568 C CA . GLN A 1 41 ? 5.212 -6.931 2.395 1.00 0.94 41 GLN A CA 19
ATOM 23569 C C . GLN A 1 41 ? 3.857 -7.518 2.763 1.00 0.94 41 GLN A C 19
ATOM 23570 O O . GLN A 1 41 ? 3.752 -8.681 3.158 1.00 1.10 41 GLN A O 19
ATOM 23584 N N . TYR A 1 42 ? 2.825 -6.699 2.627 1.00 0.85 42 TYR A N 19
ATOM 23585 C CA . TYR A 1 42 ? 1.469 -7.101 2.954 1.00 0.86 42 TYR A CA 19
ATOM 23586 C C . TYR A 1 42 ? 0.491 -6.444 1.981 1.00 0.78 42 TYR A C 19
ATOM 23587 O O . TYR A 1 42 ? 0.793 -5.403 1.402 1.00 0.82 42 TYR A O 19
ATOM 23605 N N . ASN A 1 43 ? -0.661 -7.061 1.782 1.00 0.76 43 ASN A N 19
ATOM 23606 C CA . ASN A 1 43 ? -1.670 -6.505 0.890 1.00 0.73 43 ASN A CA 19
ATOM 23607 C C . ASN A 1 43 ? -2.795 -5.864 1.690 1.00 0.71 43 ASN A C 19
ATOM 23608 O O . ASN A 1 43 ? -3.593 -6.558 2.323 1.00 0.77 43 ASN A O 19
ATOM 23619 N N . ALA A 1 44 ? -2.850 -4.536 1.655 1.00 0.69 44 ALA A N 19
ATOM 23620 C CA . ALA A 1 44 ? -3.843 -3.780 2.412 1.00 0.71 44 ALA A CA 19
ATOM 23621 C C . ALA A 1 44 ? -5.234 -3.936 1.818 1.00 0.65 44 ALA A C 19
ATOM 23622 O O . ALA A 1 44 ? -6.234 -3.724 2.500 1.00 0.64 44 ALA A O 19
ATOM 23629 N N . CYS A 1 45 ? -5.299 -4.320 0.551 1.00 0.65 45 CYS A N 19
ATOM 23630 C CA . CYS A 1 45 ? -6.576 -4.529 -0.117 1.00 0.62 45 CYS A CA 19
ATOM 23631 C C . CYS A 1 45 ? -7.149 -5.902 0.241 1.00 0.64 45 CYS A C 19
ATOM 23632 O O . CYS A 1 45 ? -7.516 -6.694 -0.628 1.00 0.70 45 CYS A O 19
ATOM 23639 N N . PHE A 1 46 ? -7.183 -6.196 1.532 1.00 0.64 46 PHE A N 19
ATOM 23640 C CA . PHE A 1 46 ? -7.823 -7.403 2.022 1.00 0.71 46 PHE A CA 19
ATOM 23641 C C . PHE A 1 46 ? -9.338 -7.221 2.003 1.00 0.67 46 PHE A C 19
ATOM 23642 O O . PHE A 1 46 ? -9.843 -6.133 2.284 1.00 0.61 46 PHE A O 19
ATOM 23659 N N . PRO A 1 47 ? -10.084 -8.267 1.629 1.00 0.75 47 PRO A N 19
ATOM 23660 C CA . PRO A 1 47 ? -11.539 -8.185 1.525 1.00 0.75 47 PRO A CA 19
ATOM 23661 C C . PRO A 1 47 ? -12.215 -8.049 2.883 1.00 0.67 47 PRO A C 19
ATOM 23662 O O . PRO A 1 47 ? -12.061 -8.897 3.765 1.00 0.82 47 PRO A O 19
ATOM 23673 N N . ASN A 1 48 ? -12.962 -6.972 3.036 1.00 0.57 48 ASN A N 19
ATOM 23674 C CA . ASN A 1 48 ? -13.718 -6.716 4.250 1.00 0.64 48 ASN A CA 19
ATOM 23675 C C . ASN A 1 48 ? -15.198 -6.653 3.925 1.00 0.62 48 ASN A C 19
ATOM 23676 O O . ASN A 1 48 ? -15.571 -6.374 2.785 1.00 0.56 48 ASN A O 19
ATOM 23687 N N . PRO A 1 49 ? -16.066 -6.889 4.926 1.00 0.77 49 PRO A N 19
ATOM 23688 C CA . PRO A 1 49 ? -17.515 -6.702 4.781 1.00 0.84 49 PRO A CA 19
ATOM 23689 C C . PRO A 1 49 ? -17.861 -5.261 4.421 1.00 0.78 49 PRO A C 19
ATOM 23690 O O . PRO A 1 49 ? -18.990 -4.957 4.046 1.00 0.88 49 PRO A O 19
ATOM 23701 N N . CYS A 1 50 ? -16.872 -4.382 4.563 1.00 0.73 50 CYS A N 19
ATOM 23702 C CA . CYS A 1 50 ? -16.998 -2.982 4.178 1.00 0.75 50 CYS A CA 19
ATOM 23703 C C . CYS A 1 50 ? -17.216 -2.846 2.674 1.00 0.71 50 CYS A C 19
ATOM 23704 O O . CYS A 1 50 ? -17.883 -1.922 2.220 1.00 0.93 50 CYS A O 19
ATOM 23711 N N . LEU A 1 51 ? -16.654 -3.775 1.911 1.00 0.63 51 LEU A N 19
ATOM 23712 C CA . LEU A 1 51 ? -16.722 -3.714 0.459 1.00 0.61 51 LEU A CA 19
ATOM 23713 C C . LEU A 1 51 ? -18.099 -4.132 -0.029 1.00 0.69 51 LEU A C 19
ATOM 23714 O O . LEU A 1 51 ? -18.840 -3.317 -0.582 1.00 0.67 51 LEU A O 19
ATOM 23730 N N . ASN A 1 52 ? -18.426 -5.404 0.171 1.00 0.85 52 ASN A N 19
ATOM 23731 C CA . ASN A 1 52 ? -19.739 -5.941 -0.181 1.00 1.00 52 ASN A CA 19
ATOM 23732 C C . ASN A 1 52 ? -20.037 -5.718 -1.662 1.00 0.92 52 ASN A C 19
ATOM 23733 O O . ASN A 1 52 ? -21.098 -5.209 -2.034 1.00 0.99 52 ASN A O 19
ATOM 23744 N N . GLY A 1 53 ? -19.083 -6.086 -2.503 1.00 0.85 53 GLY A N 19
ATOM 23745 C CA . GLY A 1 53 ? -19.233 -5.884 -3.930 1.00 0.83 53 GLY A CA 19
ATOM 23746 C C . GLY A 1 53 ? -18.789 -4.500 -4.342 1.00 0.71 53 GLY A C 19
ATOM 23747 O O . GLY A 1 53 ? -19.018 -4.069 -5.474 1.00 0.77 53 GLY A O 19
ATOM 23751 N N . GLY A 1 54 ? -18.163 -3.802 -3.406 1.00 0.62 54 GLY A N 19
ATOM 23752 C CA . GLY A 1 54 ? -17.679 -2.467 -3.660 1.00 0.56 54 GLY A CA 19
ATOM 23753 C C . GLY A 1 54 ? -16.308 -2.452 -4.290 1.00 0.56 54 GLY A C 19
ATOM 23754 O O . GLY A 1 54 ? -15.812 -3.477 -4.764 1.00 0.80 54 GLY A O 19
ATOM 23758 N N . THR A 1 55 ? -15.694 -1.291 -4.279 1.00 0.50 55 THR A N 19
ATOM 23759 C CA . THR A 1 55 ? -14.409 -1.099 -4.905 1.00 0.55 55 THR A CA 19
ATOM 23760 C C . THR A 1 55 ? -13.311 -0.953 -3.857 1.00 0.50 55 THR A C 19
ATOM 23761 O O . THR A 1 55 ? -13.358 -0.059 -3.005 1.00 0.47 55 THR A O 19
ATOM 23772 N N . CYS A 1 56 ? -12.342 -1.852 -3.915 1.00 0.54 56 CYS A N 19
ATOM 23773 C CA . CYS A 1 56 ? -11.191 -1.802 -3.034 1.00 0.54 56 CYS A CA 19
ATOM 23774 C C . CYS A 1 56 ? -10.064 -1.038 -3.711 1.00 0.64 56 CYS A C 19
ATOM 23775 O O . CYS A 1 56 ? -9.312 -1.593 -4.516 1.00 0.82 56 CYS A O 19
ATOM 23782 N N . GLY A 1 57 ? -9.975 0.246 -3.410 1.00 0.65 57 GLY A N 19
ATOM 23783 C CA . GLY A 1 57 ? -8.946 1.069 -4.000 1.00 0.78 57 GLY A CA 19
ATOM 23784 C C . GLY A 1 57 ? -7.780 1.252 -3.065 1.00 0.76 57 GLY A C 19
ATOM 23785 O O . GLY A 1 57 ? -7.662 0.540 -2.069 1.00 0.71 57 GLY A O 19
ATOM 23789 N N . TYR A 1 58 ? -6.921 2.202 -3.376 1.00 0.84 58 TYR A N 19
ATOM 23790 C CA . TYR A 1 58 ? -5.775 2.499 -2.537 1.00 0.85 58 TYR A CA 19
ATOM 23791 C C . TYR A 1 58 ? -5.719 3.988 -2.257 1.00 0.94 58 TYR A C 19
ATOM 23792 O O . TYR A 1 58 ? -6.248 4.788 -3.034 1.00 1.11 58 TYR A O 19
ATOM 23810 N N . VAL A 1 59 ? -5.094 4.358 -1.153 1.00 0.93 59 VAL A N 19
ATOM 23811 C CA . VAL A 1 59 ? -5.124 5.734 -0.688 1.00 1.03 59 VAL A CA 19
ATOM 23812 C C . VAL A 1 59 ? -4.127 5.930 0.456 1.00 1.03 59 VAL A C 19
ATOM 23813 O O . VAL A 1 59 ? -3.797 4.983 1.167 1.00 0.99 59 VAL A O 19
ATOM 23826 N N . TYR A 1 60 ? -3.636 7.156 0.611 1.00 1.15 60 TYR A N 19
ATOM 23827 C CA . TYR A 1 60 ? -2.662 7.469 1.652 1.00 1.21 60 TYR A CA 19
ATOM 23828 C C . TYR A 1 60 ? -3.349 7.907 2.941 1.00 1.29 60 TYR A C 19
ATOM 23829 O O . TYR A 1 60 ? -2.767 7.811 4.023 1.00 1.36 60 TYR A O 19
ATOM 23847 N N . GLY A 1 61 ? -4.575 8.412 2.815 1.00 1.37 61 GLY A N 19
ATOM 23848 C CA . GLY A 1 61 ? -5.348 8.802 3.984 1.00 1.49 61 GLY A CA 19
ATOM 23849 C C . GLY A 1 61 ? -5.648 7.619 4.876 1.00 1.38 61 GLY A C 19
ATOM 23850 O O . GLY A 1 61 ? -5.348 7.632 6.070 1.00 1.49 61 GLY A O 19
ATOM 23854 N N . TYR A 1 62 ? -6.241 6.597 4.288 1.00 1.24 62 TYR A N 19
ATOM 23855 C CA . TYR A 1 62 ? -6.442 5.331 4.968 1.00 1.13 62 TYR A CA 19
ATOM 23856 C C . TYR A 1 62 ? -5.153 4.516 4.866 1.00 1.00 62 TYR A C 19
ATOM 23857 O O . TYR A 1 62 ? -4.240 4.909 4.141 1.00 0.99 62 TYR A O 19
ATOM 23875 N N . PRO A 1 63 ? -5.042 3.393 5.599 1.00 0.97 63 PRO A N 19
ATOM 23876 C CA . PRO A 1 63 ? -3.844 2.537 5.579 1.00 0.93 63 PRO A CA 19
ATOM 23877 C C . PRO A 1 63 ? -3.645 1.805 4.248 1.00 0.83 63 PRO A C 19
ATOM 23878 O O . PRO A 1 63 ? -3.638 0.574 4.202 1.00 0.80 63 PRO A O 19
ATOM 23889 N N . TYR A 1 64 ? -3.498 2.583 3.179 1.00 0.81 64 TYR A N 19
ATOM 23890 C CA . TYR A 1 64 ? -3.182 2.071 1.846 1.00 0.79 64 TYR A CA 19
ATOM 23891 C C . TYR A 1 64 ? -4.286 1.188 1.276 1.00 0.75 64 TYR A C 19
ATOM 23892 O O . TYR A 1 64 ? -4.027 0.316 0.450 1.00 0.80 64 TYR A O 19
ATOM 23910 N N . TYR A 1 65 ? -5.513 1.433 1.704 1.00 0.73 65 TYR A N 19
ATOM 23911 C CA . TYR A 1 65 ? -6.666 0.782 1.110 1.00 0.74 65 TYR A CA 19
ATOM 23912 C C . TYR A 1 65 ? -7.871 1.702 1.214 1.00 0.75 65 TYR A C 19
ATOM 23913 O O . TYR A 1 65 ? -8.076 2.356 2.236 1.00 0.83 65 TYR A O 19
ATOM 23931 N N . LYS A 1 66 ? -8.645 1.771 0.153 1.00 0.73 66 LYS A N 19
ATOM 23932 C CA . LYS A 1 66 ? -9.785 2.661 0.107 1.00 0.75 66 LYS A CA 19
ATOM 23933 C C . LYS A 1 66 ? -11.058 1.879 -0.162 1.00 0.61 66 LYS A C 19
ATOM 23934 O O . LYS A 1 66 ? -11.339 1.497 -1.301 1.00 0.62 66 LYS A O 19
ATOM 23953 N N . CYS A 1 67 ? -11.808 1.626 0.896 1.00 0.62 67 CYS A N 19
ATOM 23954 C CA . CYS A 1 67 ? -13.076 0.928 0.794 1.00 0.57 67 CYS A CA 19
ATOM 23955 C C . CYS A 1 67 ? -14.135 1.865 0.235 1.00 0.52 67 CYS A C 19
ATOM 23956 O O . CYS A 1 67 ? -14.629 2.753 0.935 1.00 0.60 67 CYS A O 19
ATOM 23963 N N . SER A 1 68 ? -14.454 1.691 -1.034 1.00 0.47 68 SER A N 19
ATOM 23964 C CA . SER A 1 68 ? -15.442 2.522 -1.686 1.00 0.49 68 SER A CA 19
ATOM 23965 C C . SER A 1 68 ? -16.673 1.709 -2.049 1.00 0.50 68 SER A C 19
ATOM 23966 O O . SER A 1 68 ? -16.566 0.600 -2.563 1.00 0.65 68 SER A O 19
ATOM 23974 N N . CYS A 1 69 ? -17.839 2.257 -1.757 1.00 0.49 69 CYS A N 19
ATOM 23975 C CA . CYS A 1 69 ? -19.091 1.605 -2.092 1.00 0.56 69 CYS A CA 19
ATOM 23976 C C . CYS A 1 69 ? -19.329 1.670 -3.591 1.00 0.68 69 CYS A C 19
ATOM 23977 O O . CYS A 1 69 ? -18.894 2.618 -4.252 1.00 0.77 69 CYS A O 19
ATOM 23984 N N . PRO A 1 70 ? -20.019 0.661 -4.149 1.00 0.77 70 PRO A N 19
ATOM 23985 C CA . PRO A 1 70 ? -20.334 0.622 -5.574 1.00 0.93 70 PRO A CA 19
ATOM 23986 C C . PRO A 1 70 ? -21.140 1.839 -5.985 1.00 0.89 70 PRO A C 19
ATOM 23987 O O . PRO A 1 70 ? -21.941 2.348 -5.202 1.00 0.77 70 PRO A O 19
ATOM 23998 N N . TYR A 1 71 ? -20.924 2.313 -7.201 1.00 1.08 71 TYR A N 19
ATOM 23999 C CA . TYR A 1 71 ? -21.661 3.463 -7.696 1.00 1.13 71 TYR A CA 19
ATOM 24000 C C . TYR A 1 71 ? -23.141 3.124 -7.780 1.00 1.06 71 TYR A C 19
ATOM 24001 O O . TYR A 1 71 ? -23.558 2.321 -8.615 1.00 1.13 71 TYR A O 19
ATOM 24019 N N . GLY A 1 72 ? -23.917 3.719 -6.894 1.00 1.01 72 GLY A N 19
ATOM 24020 C CA . GLY A 1 72 ? -25.323 3.398 -6.801 1.00 1.03 72 GLY A CA 19
ATOM 24021 C C . GLY A 1 72 ? -25.665 2.837 -5.439 1.00 0.94 72 GLY A C 19
ATOM 24022 O O . GLY A 1 72 ? -26.828 2.577 -5.132 1.00 1.03 72 GLY A O 19
ATOM 24026 N N . TYR A 1 73 ? -24.636 2.646 -4.623 1.00 0.83 73 TYR A N 19
ATOM 24027 C CA . TYR A 1 73 ? -24.798 2.183 -3.254 1.00 0.80 73 TYR A CA 19
ATOM 24028 C C . TYR A 1 73 ? -23.899 2.994 -2.329 1.00 0.71 73 TYR A C 19
ATOM 24029 O O . TYR A 1 73 ? -22.880 3.525 -2.769 1.00 0.67 73 TYR A O 19
ATOM 24047 N N . TYR A 1 74 ? -24.277 3.099 -1.063 1.00 0.78 74 TYR A N 19
ATOM 24048 C CA . TYR A 1 74 ? -23.358 3.569 -0.036 1.00 0.81 74 TYR A CA 19
ATOM 24049 C C . TYR A 1 74 ? -23.914 3.273 1.349 1.00 0.96 74 TYR A C 19
ATOM 24050 O O . TYR A 1 74 ? -25.042 3.640 1.686 1.00 1.10 74 TYR A O 19
ATOM 24068 N N . GLY A 1 75 ? -23.133 2.541 2.117 1.00 0.98 75 GLY A N 19
ATOM 24069 C CA . GLY A 1 75 ? -23.428 2.320 3.512 1.00 1.18 75 GLY A CA 19
ATOM 24070 C C . GLY A 1 75 ? -22.229 2.647 4.361 1.00 1.28 75 GLY A C 19
ATOM 24071 O O . GLY A 1 75 ? -21.316 3.332 3.907 1.00 1.22 75 GLY A O 19
ATOM 24075 N N . LYS A 1 76 ? -22.209 2.133 5.574 1.00 1.48 76 LYS A N 19
ATOM 24076 C CA . LYS A 1 76 ? -20.990 2.125 6.359 1.00 1.63 76 LYS A CA 19
ATOM 24077 C C . LYS A 1 76 ? -20.126 0.966 5.888 1.00 1.49 76 LYS A C 19
ATOM 24078 O O . LYS A 1 76 ? -18.913 1.096 5.719 1.00 1.56 76 LYS A O 19
ATOM 24097 N N . GLN A 1 77 ? -20.776 -0.171 5.672 1.00 1.37 77 GLN A N 19
ATOM 24098 C CA . GLN A 1 77 ? -20.131 -1.332 5.078 1.00 1.27 77 GLN A CA 19
ATOM 24099 C C . GLN A 1 77 ? -20.676 -1.581 3.679 1.00 1.05 77 GLN A C 19
ATOM 24100 O O . GLN A 1 77 ? -20.671 -2.707 3.189 1.00 1.05 77 GLN A O 19
ATOM 24114 N N . CYS A 1 78 ? -21.177 -0.518 3.062 1.00 0.96 78 CYS A N 19
ATOM 24115 C CA . CYS A 1 78 ? -21.707 -0.578 1.700 1.00 0.82 78 CYS A CA 19
ATOM 24116 C C . CYS A 1 78 ? -22.821 -1.618 1.579 1.00 0.92 78 CYS A C 19
ATOM 24117 O O . CYS A 1 78 ? -22.967 -2.284 0.555 1.00 1.04 78 CYS A O 19
ATOM 24124 N N . GLN A 1 79 ? -23.609 -1.750 2.637 1.00 1.07 79 GLN A N 19
ATOM 24125 C CA . GLN A 1 79 ? -24.723 -2.687 2.649 1.00 1.31 79 GLN A CA 19
ATOM 24126 C C . GLN A 1 79 ? -26.015 -1.968 2.278 1.00 1.40 79 GLN A C 19
ATOM 24127 O O . GLN A 1 79 ? -27.102 -2.539 2.333 1.00 1.66 79 GLN A O 19
ATOM 24141 N N . LEU A 1 80 ? -25.878 -0.710 1.892 1.00 1.25 80 LEU A N 19
ATOM 24142 C CA . LEU A 1 80 ? -27.025 0.140 1.621 1.00 1.38 80 LEU A CA 19
ATOM 24143 C C . LEU A 1 80 ? -26.949 0.697 0.211 1.00 1.22 80 LEU A C 19
ATOM 24144 O O . LEU A 1 80 ? -25.861 0.873 -0.335 1.00 1.02 80 LEU A O 19
ATOM 24160 N N . LYS A 1 81 ? -28.106 0.977 -0.365 1.00 1.35 81 LYS A N 19
ATOM 24161 C CA . LYS A 1 81 ? -28.186 1.510 -1.716 1.00 1.25 81 LYS A CA 19
ATOM 24162 C C . LYS A 1 81 ? -28.199 3.037 -1.683 1.00 1.19 81 LYS A C 19
ATOM 24163 O O . LYS A 1 81 ? -28.515 3.646 -0.660 1.00 1.32 81 LYS A O 19
ATOM 24182 N N . LYS A 1 82 ? -27.835 3.643 -2.803 1.00 1.08 82 LYS A N 19
ATOM 24183 C CA . LYS A 1 82 ? -27.818 5.086 -2.934 1.00 1.12 82 LYS A CA 19
ATOM 24184 C C . LYS A 1 82 ? -29.048 5.544 -3.699 1.00 1.31 82 LYS A C 19
ATOM 24185 O O . LYS A 1 82 ? -29.272 5.132 -4.837 1.00 1.45 82 LYS A O 19
ATOM 24204 N N . TYR A 1 83 ? -29.845 6.382 -3.069 1.00 1.49 83 TYR A N 19
ATOM 24205 C CA . TYR A 1 83 ? -31.073 6.859 -3.674 1.00 1.78 83 TYR A CA 19
ATOM 24206 C C . TYR A 1 83 ? -30.900 8.284 -4.174 1.00 2.01 83 TYR A C 19
ATOM 24207 O O . TYR A 1 83 ? -30.804 8.474 -5.401 1.00 2.30 83 TYR A O 19
ATOM 24226 N N . GLY A 1 1 ? 42.418 -3.314 -3.947 1.00 7.00 1 GLY A N 20
ATOM 24227 C CA . GLY A 1 1 ? 42.420 -1.846 -3.737 1.00 7.05 1 GLY A CA 20
ATOM 24228 C C . GLY A 1 1 ? 41.536 -1.441 -2.578 1.00 6.58 1 GLY A C 20
ATOM 24229 O O . GLY A 1 1 ? 41.905 -1.618 -1.418 1.00 6.38 1 GLY A O 20
ATOM 24235 N N . VAL A 1 2 ? 40.367 -0.897 -2.883 1.00 6.57 2 VAL A N 20
ATOM 24236 C CA . VAL A 1 2 ? 39.424 -0.495 -1.853 1.00 6.20 2 VAL A CA 20
ATOM 24237 C C . VAL A 1 2 ? 38.017 -0.957 -2.216 1.00 5.47 2 VAL A C 20
ATOM 24238 O O . VAL A 1 2 ? 37.606 -0.889 -3.378 1.00 5.62 2 VAL A O 20
ATOM 24251 N N . TYR A 1 3 ? 37.300 -1.458 -1.231 1.00 4.83 3 TYR A N 20
ATOM 24252 C CA . TYR A 1 3 ? 35.941 -1.917 -1.438 1.00 4.16 3 TYR A CA 20
ATOM 24253 C C . TYR A 1 3 ? 35.008 -1.257 -0.435 1.00 3.79 3 TYR A C 20
ATOM 24254 O O . TYR A 1 3 ? 35.370 -1.059 0.727 1.00 3.95 3 TYR A O 20
ATOM 24272 N N . TYR A 1 4 ? 33.817 -0.907 -0.888 1.00 3.54 4 TYR A N 20
ATOM 24273 C CA . TYR A 1 4 ? 32.827 -0.284 -0.027 1.00 3.25 4 TYR A CA 20
ATOM 24274 C C . TYR A 1 4 ? 31.596 -1.175 0.089 1.00 2.52 4 TYR A C 20
ATOM 24275 O O . TYR A 1 4 ? 30.753 -1.205 -0.811 1.00 2.51 4 TYR A O 20
ATOM 24293 N N . PRO A 1 5 ? 31.496 -1.935 1.186 1.00 2.32 5 PRO A N 20
ATOM 24294 C CA . PRO A 1 5 ? 30.348 -2.804 1.445 1.00 2.05 5 PRO A CA 20
ATOM 24295 C C . PRO A 1 5 ? 29.061 -2.004 1.579 1.00 1.72 5 PRO A C 20
ATOM 24296 O O . PRO A 1 5 ? 28.954 -1.114 2.425 1.00 1.94 5 PRO A O 20
ATOM 24307 N N . ASN A 1 6 ? 28.100 -2.312 0.726 1.00 1.43 6 ASN A N 20
ATOM 24308 C CA . ASN A 1 6 ? 26.833 -1.602 0.713 1.00 1.23 6 ASN A CA 20
ATOM 24309 C C . ASN A 1 6 ? 26.076 -1.833 2.016 1.00 1.15 6 ASN A C 20
ATOM 24310 O O . ASN A 1 6 ? 26.013 -2.957 2.519 1.00 1.24 6 ASN A O 20
ATOM 24321 N N . PRO A 1 7 ? 25.515 -0.761 2.592 1.00 1.07 7 PRO A N 20
ATOM 24322 C CA . PRO A 1 7 ? 24.716 -0.836 3.817 1.00 1.12 7 PRO A CA 20
ATOM 24323 C C . PRO A 1 7 ? 23.307 -1.358 3.552 1.00 1.08 7 PRO A C 20
ATOM 24324 O O . PRO A 1 7 ? 22.325 -0.851 4.097 1.00 1.26 7 PRO A O 20
ATOM 24335 N N . CYS A 1 8 ? 23.213 -2.366 2.706 1.00 1.07 8 CYS A N 20
ATOM 24336 C CA . CYS A 1 8 ? 21.938 -2.943 2.343 1.00 1.09 8 CYS A CA 20
ATOM 24337 C C . CYS A 1 8 ? 21.941 -4.441 2.623 1.00 1.14 8 CYS A C 20
ATOM 24338 O O . CYS A 1 8 ? 22.994 -5.080 2.657 1.00 1.25 8 CYS A O 20
ATOM 24345 N N . SER A 1 9 ? 20.763 -4.982 2.843 1.00 1.18 9 SER A N 20
ATOM 24346 C CA . SER A 1 9 ? 20.580 -6.393 3.119 1.00 1.25 9 SER A CA 20
ATOM 24347 C C . SER A 1 9 ? 19.170 -6.768 2.687 1.00 1.08 9 SER A C 20
ATOM 24348 O O . SER A 1 9 ? 18.421 -5.889 2.261 1.00 0.95 9 SER A O 20
ATOM 24356 N N . PRO A 1 10 ? 18.776 -8.049 2.739 1.00 1.18 10 PRO A N 20
ATOM 24357 C CA . PRO A 1 10 ? 17.388 -8.414 2.481 1.00 1.11 10 PRO A CA 20
ATOM 24358 C C . PRO A 1 10 ? 16.466 -7.801 3.528 1.00 0.96 10 PRO A C 20
ATOM 24359 O O . PRO A 1 10 ? 16.623 -8.028 4.728 1.00 1.06 10 PRO A O 20
ATOM 24370 N N . TYR A 1 11 ? 15.522 -7.009 3.060 1.00 1.05 11 TYR A N 20
ATOM 24371 C CA . TYR A 1 11 ? 14.571 -6.330 3.920 1.00 1.23 11 TYR A CA 20
ATOM 24372 C C . TYR A 1 11 ? 13.157 -6.699 3.508 1.00 0.92 11 TYR A C 20
ATOM 24373 O O . TYR A 1 11 ? 12.931 -7.087 2.362 1.00 0.95 11 TYR A O 20
ATOM 24391 N N . PRO A 1 12 ? 12.192 -6.622 4.447 1.00 1.00 12 PRO A N 20
ATOM 24392 C CA . PRO A 1 12 ? 10.775 -6.958 4.196 1.00 1.02 12 PRO A CA 20
ATOM 24393 C C . PRO A 1 12 ? 10.118 -6.128 3.084 1.00 0.83 12 PRO A C 20
ATOM 24394 O O . PRO A 1 12 ? 8.899 -6.168 2.918 1.00 0.90 12 PRO A O 20
ATOM 24405 N N . CYS A 1 13 ? 10.922 -5.368 2.350 1.00 0.76 13 CYS A N 20
ATOM 24406 C CA . CYS A 1 13 ? 10.464 -4.678 1.155 1.00 0.65 13 CYS A CA 20
ATOM 24407 C C . CYS A 1 13 ? 10.149 -5.699 0.065 1.00 0.65 13 CYS A C 20
ATOM 24408 O O . CYS A 1 13 ? 11.055 -6.318 -0.500 1.00 0.72 13 CYS A O 20
ATOM 24415 N N . ARG A 1 14 ? 8.870 -5.889 -0.215 1.00 0.66 14 ARG A N 20
ATOM 24416 C CA . ARG A 1 14 ? 8.440 -6.906 -1.161 1.00 0.73 14 ARG A CA 20
ATOM 24417 C C . ARG A 1 14 ? 7.675 -6.282 -2.319 1.00 0.72 14 ARG A C 20
ATOM 24418 O O . ARG A 1 14 ? 7.534 -5.063 -2.387 1.00 0.70 14 ARG A O 20
ATOM 24439 N N . ASN A 1 15 ? 7.225 -7.129 -3.243 1.00 0.81 15 ASN A N 20
ATOM 24440 C CA . ASN A 1 15 ? 6.372 -6.713 -4.362 1.00 0.91 15 ASN A CA 20
ATOM 24441 C C . ASN A 1 15 ? 6.996 -5.584 -5.180 1.00 0.92 15 ASN A C 20
ATOM 24442 O O . ASN A 1 15 ? 6.288 -4.747 -5.747 1.00 1.11 15 ASN A O 20
ATOM 24453 N N . GLY A 1 16 ? 8.318 -5.566 -5.250 1.00 0.85 16 GLY A N 20
ATOM 24454 C CA . GLY A 1 16 ? 9.001 -4.554 -6.029 1.00 0.90 16 GLY A CA 20
ATOM 24455 C C . GLY A 1 16 ? 9.785 -3.583 -5.170 1.00 0.77 16 GLY A C 20
ATOM 24456 O O . GLY A 1 16 ? 10.526 -2.747 -5.694 1.00 0.84 16 GLY A O 20
ATOM 24460 N N . GLY A 1 17 ? 9.608 -3.684 -3.855 1.00 0.78 17 GLY A N 20
ATOM 24461 C CA . GLY A 1 17 ? 10.348 -2.840 -2.933 1.00 0.78 17 GLY A CA 20
ATOM 24462 C C . GLY A 1 17 ? 11.845 -2.929 -3.158 1.00 0.72 17 GLY A C 20
ATOM 24463 O O . GLY A 1 17 ? 12.418 -4.020 -3.161 1.00 0.82 17 GLY A O 20
ATOM 24467 N N . THR A 1 18 ? 12.474 -1.783 -3.354 1.00 0.64 18 THR A N 20
ATOM 24468 C CA . THR A 1 18 ? 13.879 -1.738 -3.720 1.00 0.61 18 THR A CA 20
ATOM 24469 C C . THR A 1 18 ? 14.734 -1.148 -2.600 1.00 0.55 18 THR A C 20
ATOM 24470 O O . THR A 1 18 ? 14.419 -0.093 -2.057 1.00 0.59 18 THR A O 20
ATOM 24481 N N . CYS A 1 19 ? 15.812 -1.837 -2.260 1.00 0.63 19 CYS A N 20
ATOM 24482 C CA . CYS A 1 19 ? 16.746 -1.355 -1.252 1.00 0.63 19 CYS A CA 20
ATOM 24483 C C . CYS A 1 19 ? 17.885 -0.589 -1.917 1.00 0.64 19 CYS A C 20
ATOM 24484 O O . CYS A 1 19 ? 18.723 -1.175 -2.605 1.00 0.74 19 CYS A O 20
ATOM 24491 N N . LYS A 1 20 ? 17.906 0.719 -1.723 1.00 0.62 20 LYS A N 20
ATOM 24492 C CA . LYS A 1 20 ? 18.921 1.564 -2.332 1.00 0.69 20 LYS A CA 20
ATOM 24493 C C . LYS A 1 20 ? 19.654 2.374 -1.278 1.00 0.68 20 LYS A C 20
ATOM 24494 O O . LYS A 1 20 ? 19.046 3.161 -0.558 1.00 0.77 20 LYS A O 20
ATOM 24513 N N . LYS A 1 21 ? 20.954 2.174 -1.178 1.00 0.75 21 LYS A N 20
ATOM 24514 C CA . LYS A 1 21 ? 21.762 2.979 -0.284 1.00 0.80 21 LYS A CA 20
ATOM 24515 C C . LYS A 1 21 ? 21.924 4.381 -0.858 1.00 0.91 21 LYS A C 20
ATOM 24516 O O . LYS A 1 21 ? 22.183 4.546 -2.051 1.00 1.02 21 LYS A O 20
ATOM 24535 N N . ARG A 1 22 ? 21.736 5.391 -0.025 1.00 0.95 22 ARG A N 20
ATOM 24536 C CA . ARG A 1 22 ? 21.832 6.764 -0.479 1.00 1.11 22 ARG A CA 20
ATOM 24537 C C . ARG A 1 22 ? 23.127 7.383 0.010 1.00 1.23 22 ARG A C 20
ATOM 24538 O O . ARG A 1 22 ? 23.605 7.061 1.097 1.00 1.32 22 ARG A O 20
ATOM 24559 N N . GLY A 1 23 ? 23.690 8.275 -0.787 1.00 1.38 23 GLY A N 20
ATOM 24560 C CA . GLY A 1 23 ? 24.949 8.892 -0.434 1.00 1.57 23 GLY A CA 20
ATOM 24561 C C . GLY A 1 23 ? 24.777 10.102 0.461 1.00 1.67 23 GLY A C 20
ATOM 24562 O O . GLY A 1 23 ? 25.566 11.041 0.400 1.00 1.88 23 GLY A O 20
ATOM 24566 N N . LEU A 1 24 ? 23.736 10.089 1.283 1.00 1.64 24 LEU A N 20
ATOM 24567 C CA . LEU A 1 24 ? 23.503 11.175 2.220 1.00 1.82 24 LEU A CA 20
ATOM 24568 C C . LEU A 1 24 ? 23.954 10.766 3.617 1.00 1.84 24 LEU A C 20
ATOM 24569 O O . LEU A 1 24 ? 24.892 11.341 4.167 1.00 2.06 24 LEU A O 20
ATOM 24585 N N . TYR A 1 25 ? 23.284 9.773 4.189 1.00 1.69 25 TYR A N 20
ATOM 24586 C CA . TYR A 1 25 ? 23.674 9.257 5.496 1.00 1.82 25 TYR A CA 20
ATOM 24587 C C . TYR A 1 25 ? 23.413 7.753 5.616 1.00 1.63 25 TYR A C 20
ATOM 24588 O O . TYR A 1 25 ? 24.168 7.031 6.270 1.00 1.74 25 TYR A O 20
ATOM 24606 N N . SER A 1 26 ? 22.350 7.288 4.973 1.00 1.41 26 SER A N 20
ATOM 24607 C CA . SER A 1 26 ? 21.896 5.910 5.122 1.00 1.27 26 SER A CA 20
ATOM 24608 C C . SER A 1 26 ? 21.232 5.405 3.839 1.00 1.06 26 SER A C 20
ATOM 24609 O O . SER A 1 26 ? 21.361 6.008 2.770 1.00 1.05 26 SER A O 20
ATOM 24617 N N . TYR A 1 27 ? 20.535 4.287 3.949 1.00 0.96 27 TYR A N 20
ATOM 24618 C CA . TYR A 1 27 ? 19.881 3.677 2.804 1.00 0.79 27 TYR A CA 20
ATOM 24619 C C . TYR A 1 27 ? 18.390 3.984 2.835 1.00 0.78 27 TYR A C 20
ATOM 24620 O O . TYR A 1 27 ? 17.873 4.500 3.827 1.00 0.97 27 TYR A O 20
ATOM 24638 N N . LYS A 1 28 ? 17.712 3.683 1.742 1.00 0.71 28 LYS A N 20
ATOM 24639 C CA . LYS A 1 28 ? 16.292 3.950 1.624 1.00 0.76 28 LYS A CA 20
ATOM 24640 C C . LYS A 1 28 ? 15.609 2.819 0.862 1.00 0.65 28 LYS A C 20
ATOM 24641 O O . LYS A 1 28 ? 16.173 2.267 -0.087 1.00 0.66 28 LYS A O 20
ATOM 24660 N N . CYS A 1 29 ? 14.412 2.458 1.291 1.00 0.62 29 CYS A N 20
ATOM 24661 C CA . CYS A 1 29 ? 13.633 1.453 0.591 1.00 0.57 29 CYS A CA 20
ATOM 24662 C C . CYS A 1 29 ? 12.578 2.121 -0.276 1.00 0.60 29 CYS A C 20
ATOM 24663 O O . CYS A 1 29 ? 11.683 2.808 0.224 1.00 0.76 29 CYS A O 20
ATOM 24670 N N . TYR A 1 30 ? 12.705 1.941 -1.579 1.00 0.58 30 TYR A N 20
ATOM 24671 C CA . TYR A 1 30 ? 11.743 2.473 -2.522 1.00 0.66 30 TYR A CA 20
ATOM 24672 C C . TYR A 1 30 ? 10.621 1.474 -2.735 1.00 0.70 30 TYR A C 20
ATOM 24673 O O . TYR A 1 30 ? 10.798 0.448 -3.396 1.00 0.93 30 TYR A O 20
ATOM 24691 N N . CYS A 1 31 ? 9.480 1.768 -2.143 1.00 0.74 31 CYS A N 20
ATOM 24692 C CA . CYS A 1 31 ? 8.326 0.898 -2.232 1.00 0.83 31 CYS A CA 20
ATOM 24693 C C . CYS A 1 31 ? 7.517 1.201 -3.483 1.00 0.81 31 CYS A C 20
ATOM 24694 O O . CYS A 1 31 ? 7.591 2.300 -4.036 1.00 0.84 31 CYS A O 20
ATOM 24701 N N . ARG A 1 32 ? 6.741 0.222 -3.915 1.00 0.81 32 ARG A N 20
ATOM 24702 C CA . ARG A 1 32 ? 5.901 0.373 -5.084 1.00 0.82 32 ARG A CA 20
ATOM 24703 C C . ARG A 1 32 ? 4.463 0.605 -4.655 1.00 0.77 32 ARG A C 20
ATOM 24704 O O . ARG A 1 32 ? 3.942 -0.099 -3.790 1.00 0.74 32 ARG A O 20
ATOM 24725 N N . LYS A 1 33 ? 3.836 1.605 -5.253 1.00 0.91 33 LYS A N 20
ATOM 24726 C CA . LYS A 1 33 ? 2.466 1.952 -4.918 1.00 0.97 33 LYS A CA 20
ATOM 24727 C C . LYS A 1 33 ? 1.512 0.854 -5.354 1.00 0.92 33 LYS A C 20
ATOM 24728 O O . LYS A 1 33 ? 1.823 0.066 -6.248 1.00 1.01 33 LYS A O 20
ATOM 24747 N N . GLY A 1 34 ? 0.353 0.809 -4.725 1.00 0.87 34 GLY A N 20
ATOM 24748 C CA . GLY A 1 34 ? -0.639 -0.179 -5.084 1.00 0.90 34 GLY A CA 20
ATOM 24749 C C . GLY A 1 34 ? -0.440 -1.497 -4.366 1.00 0.86 34 GLY A C 20
ATOM 24750 O O . GLY A 1 34 ? -0.870 -2.542 -4.853 1.00 1.10 34 GLY A O 20
ATOM 24754 N N . TYR A 1 35 ? 0.225 -1.457 -3.221 1.00 0.76 35 TYR A N 20
ATOM 24755 C CA . TYR A 1 35 ? 0.387 -2.646 -2.393 1.00 0.77 35 TYR A CA 20
ATOM 24756 C C . TYR A 1 35 ? 0.126 -2.318 -0.930 1.00 0.76 35 TYR A C 20
ATOM 24757 O O . TYR A 1 35 ? -0.924 -2.654 -0.385 1.00 0.82 35 TYR A O 20
ATOM 24775 N N . THR A 1 36 ? 1.090 -1.664 -0.307 1.00 0.75 36 THR A N 20
ATOM 24776 C CA . THR A 1 36 ? 0.999 -1.265 1.088 1.00 0.78 36 THR A CA 20
ATOM 24777 C C . THR A 1 36 ? 1.939 -0.102 1.351 1.00 0.81 36 THR A C 20
ATOM 24778 O O . THR A 1 36 ? 2.392 0.553 0.406 1.00 0.83 36 THR A O 20
ATOM 24789 N N . GLY A 1 37 ? 2.170 0.193 2.625 1.00 0.86 37 GLY A N 20
ATOM 24790 C CA . GLY A 1 37 ? 3.129 1.214 3.002 1.00 0.91 37 GLY A CA 20
ATOM 24791 C C . GLY A 1 37 ? 4.539 0.927 2.515 1.00 0.92 37 GLY A C 20
ATOM 24792 O O . GLY A 1 37 ? 4.740 0.179 1.568 1.00 0.88 37 GLY A O 20
ATOM 24796 N N . LYS A 1 38 ? 5.517 1.477 3.213 1.00 1.02 38 LYS A N 20
ATOM 24797 C CA . LYS A 1 38 ? 6.900 1.511 2.738 1.00 1.09 38 LYS A CA 20
ATOM 24798 C C . LYS A 1 38 ? 7.519 0.126 2.532 1.00 1.07 38 LYS A C 20
ATOM 24799 O O . LYS A 1 38 ? 8.571 0.009 1.906 1.00 1.18 38 LYS A O 20
ATOM 24818 N N . ASN A 1 39 ? 6.894 -0.917 3.057 1.00 1.01 39 ASN A N 20
ATOM 24819 C CA . ASN A 1 39 ? 7.460 -2.260 2.953 1.00 1.04 39 ASN A CA 20
ATOM 24820 C C . ASN A 1 39 ? 6.871 -3.038 1.781 1.00 0.94 39 ASN A C 20
ATOM 24821 O O . ASN A 1 39 ? 7.456 -4.023 1.331 1.00 1.00 39 ASN A O 20
ATOM 24832 N N . CYS A 1 40 ? 5.722 -2.571 1.283 1.00 0.85 40 CYS A N 20
ATOM 24833 C CA . CYS A 1 40 ? 4.960 -3.273 0.237 1.00 0.78 40 CYS A CA 20
ATOM 24834 C C . CYS A 1 40 ? 4.850 -4.765 0.548 1.00 0.80 40 CYS A C 20
ATOM 24835 O O . CYS A 1 40 ? 4.975 -5.607 -0.336 1.00 0.85 40 CYS A O 20
ATOM 24842 N N . GLN A 1 41 ? 4.609 -5.082 1.810 1.00 0.87 41 GLN A N 20
ATOM 24843 C CA . GLN A 1 41 ? 4.652 -6.460 2.269 1.00 0.94 41 GLN A CA 20
ATOM 24844 C C . GLN A 1 41 ? 3.307 -7.155 2.067 1.00 0.94 41 GLN A C 20
ATOM 24845 O O . GLN A 1 41 ? 3.235 -8.383 1.993 1.00 1.10 41 GLN A O 20
ATOM 24859 N N . TYR A 1 42 ? 2.248 -6.371 1.952 1.00 0.85 42 TYR A N 20
ATOM 24860 C CA . TYR A 1 42 ? 0.907 -6.925 1.827 1.00 0.86 42 TYR A CA 20
ATOM 24861 C C . TYR A 1 42 ? 0.149 -6.264 0.687 1.00 0.78 42 TYR A C 20
ATOM 24862 O O . TYR A 1 42 ? 0.590 -5.260 0.128 1.00 0.82 42 TYR A O 20
ATOM 24880 N N . ASN A 1 43 ? -0.985 -6.845 0.342 1.00 0.76 43 ASN A N 20
ATOM 24881 C CA . ASN A 1 43 ? -1.912 -6.235 -0.595 1.00 0.73 43 ASN A CA 20
ATOM 24882 C C . ASN A 1 43 ? -3.076 -5.650 0.180 1.00 0.71 43 ASN A C 20
ATOM 24883 O O . ASN A 1 43 ? -3.940 -6.385 0.659 1.00 0.77 43 ASN A O 20
ATOM 24894 N N . ALA A 1 44 ? -3.085 -4.333 0.323 1.00 0.69 44 ALA A N 20
ATOM 24895 C CA . ALA A 1 44 ? -4.117 -3.657 1.095 1.00 0.71 44 ALA A CA 20
ATOM 24896 C C . ALA A 1 44 ? -5.479 -3.772 0.420 1.00 0.65 44 ALA A C 20
ATOM 24897 O O . ALA A 1 44 ? -6.511 -3.533 1.043 1.00 0.64 44 ALA A O 20
ATOM 24904 N N . CYS A 1 45 ? -5.481 -4.159 -0.849 1.00 0.65 45 CYS A N 20
ATOM 24905 C CA . CYS A 1 45 ? -6.724 -4.386 -1.572 1.00 0.62 45 CYS A CA 20
ATOM 24906 C C . CYS A 1 45 ? -7.207 -5.818 -1.343 1.00 0.64 45 CYS A C 20
ATOM 24907 O O . CYS A 1 45 ? -7.721 -6.475 -2.250 1.00 0.70 45 CYS A O 20
ATOM 24914 N N . PHE A 1 46 ? -7.005 -6.305 -0.127 1.00 0.64 46 PHE A N 20
ATOM 24915 C CA . PHE A 1 46 ? -7.532 -7.598 0.292 1.00 0.71 46 PHE A CA 20
ATOM 24916 C C . PHE A 1 46 ? -9.041 -7.480 0.492 1.00 0.67 46 PHE A C 20
ATOM 24917 O O . PHE A 1 46 ? -9.570 -6.365 0.493 1.00 0.61 46 PHE A O 20
ATOM 24934 N N . PRO A 1 47 ? -9.775 -8.597 0.640 1.00 0.75 47 PRO A N 20
ATOM 24935 C CA . PRO A 1 47 ? -11.207 -8.519 0.910 1.00 0.75 47 PRO A CA 20
ATOM 24936 C C . PRO A 1 47 ? -11.466 -7.793 2.221 1.00 0.67 47 PRO A C 20
ATOM 24937 O O . PRO A 1 47 ? -11.067 -8.251 3.296 1.00 0.82 47 PRO A O 20
ATOM 24948 N N . ASN A 1 48 ? -12.152 -6.673 2.123 1.00 0.57 48 ASN A N 20
ATOM 24949 C CA . ASN A 1 48 ? -12.367 -5.805 3.264 1.00 0.64 48 ASN A CA 20
ATOM 24950 C C . ASN A 1 48 ? -13.857 -5.645 3.526 1.00 0.62 48 ASN A C 20
ATOM 24951 O O . ASN A 1 48 ? -14.648 -5.554 2.587 1.00 0.56 48 ASN A O 20
ATOM 24962 N N . PRO A 1 49 ? -14.262 -5.612 4.806 1.00 0.77 49 PRO A N 20
ATOM 24963 C CA . PRO A 1 49 ? -15.668 -5.434 5.195 1.00 0.84 49 PRO A CA 20
ATOM 24964 C C . PRO A 1 49 ? -16.251 -4.097 4.737 1.00 0.78 49 PRO A C 20
ATOM 24965 O O . PRO A 1 49 ? -17.460 -3.895 4.793 1.00 0.88 49 PRO A O 20
ATOM 24976 N N . CYS A 1 50 ? -15.382 -3.188 4.302 1.00 0.73 50 CYS A N 20
ATOM 24977 C CA . CYS A 1 50 ? -15.810 -1.895 3.773 1.00 0.75 50 CYS A CA 20
ATOM 24978 C C . CYS A 1 50 ? -16.010 -1.979 2.256 1.00 0.71 50 CYS A C 20
ATOM 24979 O O . CYS A 1 50 ? -16.186 -0.968 1.576 1.00 0.93 50 CYS A O 20
ATOM 24986 N N . LEU A 1 51 ? -15.976 -3.192 1.727 1.00 0.63 51 LEU A N 20
ATOM 24987 C CA . LEU A 1 51 ? -16.209 -3.414 0.309 1.00 0.61 51 LEU A CA 20
ATOM 24988 C C . LEU A 1 51 ? -17.527 -4.141 0.107 1.00 0.69 51 LEU A C 20
ATOM 24989 O O . LEU A 1 51 ? -18.507 -3.542 -0.338 1.00 0.67 51 LEU A O 20
ATOM 25005 N N . ASN A 1 52 ? -17.540 -5.433 0.430 1.00 0.85 52 ASN A N 20
ATOM 25006 C CA . ASN A 1 52 ? -18.758 -6.245 0.381 1.00 1.00 52 ASN A CA 20
ATOM 25007 C C . ASN A 1 52 ? -19.448 -6.151 -0.979 1.00 0.92 52 ASN A C 20
ATOM 25008 O O . ASN A 1 52 ? -20.679 -6.080 -1.067 1.00 0.99 52 ASN A O 20
ATOM 25019 N N . GLY A 1 53 ? -18.649 -6.148 -2.038 1.00 0.85 53 GLY A N 20
ATOM 25020 C CA . GLY A 1 53 ? -19.192 -6.070 -3.379 1.00 0.83 53 GLY A CA 20
ATOM 25021 C C . GLY A 1 53 ? -18.948 -4.721 -4.018 1.00 0.71 53 GLY A C 20
ATOM 25022 O O . GLY A 1 53 ? -19.275 -4.511 -5.187 1.00 0.77 53 GLY A O 20
ATOM 25026 N N . GLY A 1 54 ? -18.377 -3.805 -3.248 1.00 0.62 54 GLY A N 20
ATOM 25027 C CA . GLY A 1 54 ? -18.078 -2.485 -3.755 1.00 0.56 54 GLY A CA 20
ATOM 25028 C C . GLY A 1 54 ? -16.815 -2.449 -4.589 1.00 0.56 54 GLY A C 20
ATOM 25029 O O . GLY A 1 54 ? -16.430 -3.447 -5.201 1.00 0.80 54 GLY A O 20
ATOM 25033 N N . THR A 1 55 ? -16.160 -1.307 -4.597 1.00 0.50 55 THR A N 20
ATOM 25034 C CA . THR A 1 55 ? -14.969 -1.112 -5.397 1.00 0.55 55 THR A CA 20
ATOM 25035 C C . THR A 1 55 ? -13.753 -0.883 -4.510 1.00 0.50 55 THR A C 20
ATOM 25036 O O . THR A 1 55 ? -13.781 -0.053 -3.598 1.00 0.47 55 THR A O 20
ATOM 25047 N N . CYS A 1 56 ? -12.697 -1.629 -4.773 1.00 0.54 56 CYS A N 20
ATOM 25048 C CA . CYS A 1 56 ? -11.481 -1.543 -3.988 1.00 0.54 56 CYS A CA 20
ATOM 25049 C C . CYS A 1 56 ? -10.467 -0.637 -4.674 1.00 0.64 56 CYS A C 20
ATOM 25050 O O . CYS A 1 56 ? -10.413 -0.565 -5.905 1.00 0.82 56 CYS A O 20
ATOM 25057 N N . GLY A 1 57 ? -9.693 0.077 -3.877 1.00 0.65 57 GLY A N 20
ATOM 25058 C CA . GLY A 1 57 ? -8.641 0.911 -4.411 1.00 0.78 57 GLY A CA 20
ATOM 25059 C C . GLY A 1 57 ? -7.517 1.101 -3.420 1.00 0.76 57 GLY A C 20
ATOM 25060 O O . GLY A 1 57 ? -7.531 0.509 -2.340 1.00 0.71 57 GLY A O 20
ATOM 25064 N N . TYR A 1 58 ? -6.551 1.925 -3.777 1.00 0.84 58 TYR A N 20
ATOM 25065 C CA . TYR A 1 58 ? -5.432 2.217 -2.899 1.00 0.85 58 TYR A CA 20
ATOM 25066 C C . TYR A 1 58 ? -5.332 3.709 -2.648 1.00 0.94 58 TYR A C 20
ATOM 25067 O O . TYR A 1 58 ? -5.761 4.516 -3.473 1.00 1.11 58 TYR A O 20
ATOM 25085 N N . VAL A 1 59 ? -4.767 4.066 -1.507 1.00 0.93 59 VAL A N 20
ATOM 25086 C CA . VAL A 1 59 ? -4.625 5.457 -1.113 1.00 1.03 59 VAL A CA 20
ATOM 25087 C C . VAL A 1 59 ? -3.748 5.548 0.135 1.00 1.03 59 VAL A C 20
ATOM 25088 O O . VAL A 1 59 ? -3.864 4.725 1.038 1.00 0.99 59 VAL A O 20
ATOM 25101 N N . TYR A 1 60 ? -2.867 6.534 0.185 1.00 1.15 60 TYR A N 20
ATOM 25102 C CA . TYR A 1 60 ? -1.923 6.645 1.291 1.00 1.21 60 TYR A CA 20
ATOM 25103 C C . TYR A 1 60 ? -2.392 7.643 2.344 1.00 1.29 60 TYR A C 20
ATOM 25104 O O . TYR A 1 60 ? -1.769 7.780 3.397 1.00 1.36 60 TYR A O 20
ATOM 25122 N N . GLY A 1 61 ? -3.474 8.350 2.049 1.00 1.37 61 GLY A N 20
ATOM 25123 C CA . GLY A 1 61 ? -4.106 9.181 3.057 1.00 1.49 61 GLY A CA 20
ATOM 25124 C C . GLY A 1 61 ? -4.843 8.327 4.065 1.00 1.38 61 GLY A C 20
ATOM 25125 O O . GLY A 1 61 ? -4.641 8.446 5.274 1.00 1.49 61 GLY A O 20
ATOM 25129 N N . TYR A 1 62 ? -5.701 7.464 3.548 1.00 1.24 62 TYR A N 20
ATOM 25130 C CA . TYR A 1 62 ? -6.336 6.421 4.337 1.00 1.13 62 TYR A CA 20
ATOM 25131 C C . TYR A 1 62 ? -5.317 5.303 4.575 1.00 1.00 62 TYR A C 20
ATOM 25132 O O . TYR A 1 62 ? -4.213 5.375 4.038 1.00 0.99 62 TYR A O 20
ATOM 25150 N N . PRO A 1 63 ? -5.639 4.287 5.409 1.00 0.97 63 PRO A N 20
ATOM 25151 C CA . PRO A 1 63 ? -4.702 3.197 5.759 1.00 0.93 63 PRO A CA 20
ATOM 25152 C C . PRO A 1 63 ? -4.312 2.295 4.580 1.00 0.83 63 PRO A C 20
ATOM 25153 O O . PRO A 1 63 ? -4.453 1.072 4.648 1.00 0.80 63 PRO A O 20
ATOM 25164 N N . TYR A 1 64 ? -3.824 2.921 3.515 1.00 0.81 64 TYR A N 20
ATOM 25165 C CA . TYR A 1 64 ? -3.245 2.247 2.353 1.00 0.79 64 TYR A CA 20
ATOM 25166 C C . TYR A 1 64 ? -4.288 1.516 1.517 1.00 0.75 64 TYR A C 20
ATOM 25167 O O . TYR A 1 64 ? -3.939 0.777 0.599 1.00 0.80 64 TYR A O 20
ATOM 25185 N N . TYR A 1 65 ? -5.560 1.756 1.789 1.00 0.73 65 TYR A N 20
ATOM 25186 C CA . TYR A 1 65 ? -6.617 1.135 1.011 1.00 0.74 65 TYR A CA 20
ATOM 25187 C C . TYR A 1 65 ? -7.813 2.062 0.905 1.00 0.75 65 TYR A C 20
ATOM 25188 O O . TYR A 1 65 ? -8.073 2.871 1.799 1.00 0.83 65 TYR A O 20
ATOM 25206 N N . LYS A 1 66 ? -8.521 1.945 -0.200 1.00 0.73 66 LYS A N 20
ATOM 25207 C CA . LYS A 1 66 ? -9.719 2.723 -0.431 1.00 0.75 66 LYS A CA 20
ATOM 25208 C C . LYS A 1 66 ? -10.895 1.788 -0.670 1.00 0.61 66 LYS A C 20
ATOM 25209 O O . LYS A 1 66 ? -10.803 0.854 -1.472 1.00 0.62 66 LYS A O 20
ATOM 25228 N N . CYS A 1 67 ? -11.989 2.030 0.029 1.00 0.62 67 CYS A N 20
ATOM 25229 C CA . CYS A 1 67 ? -13.167 1.193 -0.098 1.00 0.57 67 CYS A CA 20
ATOM 25230 C C . CYS A 1 67 ? -14.370 2.009 -0.559 1.00 0.52 67 CYS A C 20
ATOM 25231 O O . CYS A 1 67 ? -14.833 2.911 0.142 1.00 0.60 67 CYS A O 20
ATOM 25238 N N . SER A 1 68 ? -14.851 1.705 -1.752 1.00 0.47 68 SER A N 20
ATOM 25239 C CA . SER A 1 68 ? -16.015 2.373 -2.310 1.00 0.49 68 SER A CA 20
ATOM 25240 C C . SER A 1 68 ? -17.173 1.385 -2.444 1.00 0.50 68 SER A C 20
ATOM 25241 O O . SER A 1 68 ? -16.964 0.174 -2.438 1.00 0.65 68 SER A O 20
ATOM 25249 N N . CYS A 1 69 ? -18.382 1.909 -2.568 1.00 0.49 69 CYS A N 20
ATOM 25250 C CA . CYS A 1 69 ? -19.578 1.081 -2.654 1.00 0.56 69 CYS A CA 20
ATOM 25251 C C . CYS A 1 69 ? -20.093 1.010 -4.089 1.00 0.68 69 CYS A C 20
ATOM 25252 O O . CYS A 1 69 ? -19.765 1.864 -4.914 1.00 0.77 69 CYS A O 20
ATOM 25259 N N . PRO A 1 70 ? -20.899 -0.021 -4.404 1.00 0.77 70 PRO A N 20
ATOM 25260 C CA . PRO A 1 70 ? -21.547 -0.152 -5.709 1.00 0.93 70 PRO A CA 20
ATOM 25261 C C . PRO A 1 70 ? -22.590 0.937 -5.922 1.00 0.89 70 PRO A C 20
ATOM 25262 O O . PRO A 1 70 ? -23.056 1.560 -4.965 1.00 0.77 70 PRO A O 20
ATOM 25273 N N . TYR A 1 71 ? -22.958 1.159 -7.172 1.00 1.08 71 TYR A N 20
ATOM 25274 C CA . TYR A 1 71 ? -23.912 2.201 -7.504 1.00 1.13 71 TYR A CA 20
ATOM 25275 C C . TYR A 1 71 ? -25.295 1.819 -7.001 1.00 1.06 71 TYR A C 20
ATOM 25276 O O . TYR A 1 71 ? -25.904 0.862 -7.484 1.00 1.13 71 TYR A O 20
ATOM 25294 N N . GLY A 1 72 ? -25.774 2.571 -6.024 1.00 1.01 72 GLY A N 20
ATOM 25295 C CA . GLY A 1 72 ? -27.037 2.264 -5.396 1.00 1.03 72 GLY A CA 20
ATOM 25296 C C . GLY A 1 72 ? -26.844 1.767 -3.981 1.00 0.94 72 GLY A C 20
ATOM 25297 O O . GLY A 1 72 ? -27.792 1.326 -3.327 1.00 1.03 72 GLY A O 20
ATOM 25301 N N . TYR A 1 73 ? -25.606 1.827 -3.513 1.00 0.83 73 TYR A N 20
ATOM 25302 C CA . TYR A 1 73 ? -25.268 1.400 -2.166 1.00 0.80 73 TYR A CA 20
ATOM 25303 C C . TYR A 1 73 ? -24.289 2.376 -1.530 1.00 0.71 73 TYR A C 20
ATOM 25304 O O . TYR A 1 73 ? -23.467 2.981 -2.222 1.00 0.67 73 TYR A O 20
ATOM 25322 N N . TYR A 1 74 ? -24.392 2.527 -0.217 1.00 0.78 74 TYR A N 20
ATOM 25323 C CA . TYR A 1 74 ? -23.420 3.287 0.556 1.00 0.81 74 TYR A CA 20
ATOM 25324 C C . TYR A 1 74 ? -23.704 3.104 2.042 1.00 0.96 74 TYR A C 20
ATOM 25325 O O . TYR A 1 74 ? -24.825 3.308 2.504 1.00 1.10 74 TYR A O 20
ATOM 25343 N N . GLY A 1 75 ? -22.699 2.666 2.774 1.00 0.98 75 GLY A N 20
ATOM 25344 C CA . GLY A 1 75 ? -22.832 2.530 4.208 1.00 1.18 75 GLY A CA 20
ATOM 25345 C C . GLY A 1 75 ? -21.736 3.258 4.939 1.00 1.28 75 GLY A C 20
ATOM 25346 O O . GLY A 1 75 ? -20.968 3.997 4.327 1.00 1.22 75 GLY A O 20
ATOM 25350 N N . LYS A 1 76 ? -21.651 3.039 6.240 1.00 1.48 76 LYS A N 20
ATOM 25351 C CA . LYS A 1 76 ? -20.503 3.494 7.007 1.00 1.63 76 LYS A CA 20
ATOM 25352 C C . LYS A 1 76 ? -19.369 2.508 6.797 1.00 1.49 76 LYS A C 20
ATOM 25353 O O . LYS A 1 76 ? -18.213 2.883 6.626 1.00 1.56 76 LYS A O 20
ATOM 25372 N N . GLN A 1 77 ? -19.734 1.233 6.797 1.00 1.37 77 GLN A N 20
ATOM 25373 C CA . GLN A 1 77 ? -18.808 0.163 6.472 1.00 1.27 77 GLN A CA 20
ATOM 25374 C C . GLN A 1 77 ? -19.141 -0.375 5.084 1.00 1.05 77 GLN A C 20
ATOM 25375 O O . GLN A 1 77 ? -18.719 -1.459 4.703 1.00 1.05 77 GLN A O 20
ATOM 25389 N N . CYS A 1 78 ? -19.931 0.401 4.345 1.00 0.96 78 CYS A N 20
ATOM 25390 C CA . CYS A 1 78 ? -20.309 0.062 2.972 1.00 0.82 78 CYS A CA 20
ATOM 25391 C C . CYS A 1 78 ? -21.189 -1.189 2.927 1.00 0.92 78 CYS A C 20
ATOM 25392 O O . CYS A 1 78 ? -21.170 -1.945 1.958 1.00 1.04 78 CYS A O 20
ATOM 25399 N N . GLN A 1 79 ? -21.975 -1.396 3.973 1.00 1.07 79 GLN A N 20
ATOM 25400 C CA . GLN A 1 79 ? -22.840 -2.568 4.054 1.00 1.31 79 GLN A CA 20
ATOM 25401 C C . GLN A 1 79 ? -24.307 -2.174 3.924 1.00 1.40 79 GLN A C 20
ATOM 25402 O O . GLN A 1 79 ? -25.203 -2.964 4.226 1.00 1.66 79 GLN A O 20
ATOM 25416 N N . LEU A 1 80 ? -24.548 -0.955 3.468 1.00 1.25 80 LEU A N 20
ATOM 25417 C CA . LEU A 1 80 ? -25.897 -0.413 3.422 1.00 1.38 80 LEU A CA 20
ATOM 25418 C C . LEU A 1 80 ? -26.282 -0.028 2.003 1.00 1.22 80 LEU A C 20
ATOM 25419 O O . LEU A 1 80 ? -25.421 0.218 1.157 1.00 1.02 80 LEU A O 20
ATOM 25435 N N . LYS A 1 81 ? -27.580 0.031 1.760 1.00 1.35 81 LYS A N 20
ATOM 25436 C CA . LYS A 1 81 ? -28.106 0.313 0.434 1.00 1.25 81 LYS A CA 20
ATOM 25437 C C . LYS A 1 81 ? -28.592 1.755 0.342 1.00 1.19 81 LYS A C 20
ATOM 25438 O O . LYS A 1 81 ? -28.918 2.375 1.351 1.00 1.32 81 LYS A O 20
ATOM 25457 N N . LYS A 1 82 ? -28.623 2.286 -0.870 1.00 1.08 82 LYS A N 20
ATOM 25458 C CA . LYS A 1 82 ? -29.192 3.599 -1.115 1.00 1.12 82 LYS A CA 20
ATOM 25459 C C . LYS A 1 82 ? -30.696 3.473 -1.286 1.00 1.31 82 LYS A C 20
ATOM 25460 O O . LYS A 1 82 ? -31.185 2.494 -1.855 1.00 1.45 82 LYS A O 20
ATOM 25479 N N . TYR A 1 83 ? -31.425 4.445 -0.771 1.00 1.49 83 TYR A N 20
ATOM 25480 C CA . TYR A 1 83 ? -32.870 4.451 -0.876 1.00 1.78 83 TYR A CA 20
ATOM 25481 C C . TYR A 1 83 ? -33.329 5.721 -1.573 1.00 2.01 83 TYR A C 20
ATOM 25482 O O . TYR A 1 83 ? -33.426 6.770 -0.905 1.00 2.30 83 TYR A O 20
#

Foldseek 3Di:
DDDDDAQDDDDLQDPPWDWAFDPPPGIAIPHDAQAAPSRSNGHPQPDALLAPPHDKDADPVPRGIDHGEDDQFDDPSRPGGHD

Solvent-accessible surface area: 6909 Å² total; per-residue (Å²): 133,114,184,162,99,113,78,48,56,128,95,67,3,127,64,42,25,57,24,105,108,107,80,161,152,62,94,78,21,94,33,155,164,17,75,40,28,170,62,3,88,154,64,6,34,91,125,27,94,13,28,96,73,26,82,37,18,114,32,167,75,148,84,92,54,89,41,41,33,26,220,26,104,129,21,192,82,4,98,104,108,108,235

Secondary structure (DSSP, 8-state):
---------S----SS-EEEEETTTEEEEE--TTS-STT--S-S-S--TTTSSSEEE--TTTTS-EEE--TTB--SSS--B--